Protein 2UXQ (pdb70)

Organism: Desulfotalea psychrophila (strain LSv54 / DSM 12343) (NCBI:txid177439)

Nearest PDB structures (foldseek):
  2uxq-assembly2_D  TM=1.002E+00  e=2.052E-88  Desulfotalea psychrophila
  2uxr-assembly1_B  TM=9.843E-01  e=8.750E-78  Desulfotalea psychrophila
  4aou-assembly1_A-2  TM=9.708E-01  e=1.915E-66  Acetivibrio thermocellus
  5tqh-assembly2_B  TM=9.040E-01  e=4.727E-52  Homo sapiens
  5l57-assembly1_A-2  TM=8.750E-01  e=5.016E-49  Homo sapiens

InterPro domains:
  IPR004790 Isocitrate dehydrogenase NADP-dependent [PIRSF000108] (2-399)
  IPR004790 Isocitrate dehydrogenase NADP-dependent [PTHR11822] (2-399)
  IPR004790 Isocitrate dehydrogenase NADP-dependent [TIGR00127] (2-399)
  IPR019818 Isocitrate/isopropylmalate dehydrogenase, conserved site [PS00470] (268-287)
  IPR024084 Isopropylmalate dehydrogenase-like domain [PF00180] (10-376)
  IPR024084 Isopropylmalate dehydrogenase-like domain [SM01329] (8-393)

B-factor: mean 19.73, std 8.53, range [2.0, 80.0]

Foldseek 3Di:
DAFEFDFAAEEEAAEFQQNVCLVLCCVQPNVVRHPHHYDYQYPYPVVCQVVVNVSLVVSLVVLLVRFFYFHEFYDQDDVVVCVVVVGPDRDQDSLLVSCQSFWFWKKKKFQAFPFFDFLQNQAPAIEIETEGNDKDQSDKDKDFQQQFAFAWDWDADPPGDIDIDTPDGDRHTDMDMDIDDDLVSLLRSLVVQLVVCLVLVAAEEEAAACVVVVPHVVSSVVSNVVCCVPPPVVSCVVSVYYYHYDHPVVVVVVVSNHNHGHYYYYYNVCRLVVSQVSRVRSFHLQRMWIWGQGPSRHIYTYSPDHSCNVQSVCVVVVHFAQDFCNRSLLSVLVRQLVSCVVRVSCVSVVSSVVLSVLLSVCVNQQEHGPRRQVRTPPHGPDHATRSSSSVVSSVVCVVVVD/DAFEFDAAAEEEAADFQLNVCLVLCCVQQNVVRYPHHYNYQYPYPVVCQVVVNVSLVVSLVVLLVRFFYFYEFYDQDDVVNCVVNVGPDRDQPSQLVSCASQWFWKKKKFQAFPFFAFLQNQAQAIEIETEGSHKDQSDKDKDFQQQFAFAWDWDADPPGDIDIDTPDGDRHTDMDMDIDDDLVSLLRSLVVQLVVCLVLLAAEEEAAACVVVVPHVVSSVVSNVCCCVPPPVVSQVVSVYYYHYDHPVVVVVVVSNHNHGHYYYYYNVCRLVVSQVSNVRSFHLQRMWIWGQGPSRHIYTYSPDHNPNVQSVCVVVVHFALDANNRVLLSVLVRQLVSCVVRVSCVSNVSSVVLSVLLNVCVNQQEGGPSSQVRTPPHGPDHATNSRSSNVSSVVSVVVD/DAFEFDFAAEEEAADFQQNVCLVLCCVQPNVVRHPHHHDYQYPYPVVCQVVVNVSLVVSLVVLVVRFFYFHEFYDQDDVVNCVVNVGPDRDQDSLLVSCASFWFWKKKKFQAFPFFAFLQNLAAAIEIETEGSDKDCSDKDKDFQQQFAFAWDWDQDPVRDIDIDTPDGDRHTDMDMDIDDDLVSLLRSLVNQLVVCLVLLAAEEEAAACVVVVPHVVSSVVSNVVCCVPPPVVSCVVSVYYYHYDHPVVVVVVVSNHNHGHYYYYYNVCSLVVSQVSNVRSFHLQRMWIWGQGSSRHIYTYSPDHSPNVQSVCVVVVHFALDFCNRVLLSVLVRQLVSCVVRVSVVSVVSSVVLSVLLSVCVNQQEGGDSVQVRTPPHGPDHATRSRSSNVSSVVDVVVPD/DAFEFDFAAEEEAADFQLNVCLVLLCVQQNVVRHPHHYRYQYPYVVVCQVVVNVSLVVSLVVLLVRFFYFHEFYDQDDVVVCVVNVGPDRDHPSQLVSCASFWFWKKKKFQAFPFFAFLQNLAQDIEIETEGSHKDCSDKDKDFQQQFAFAWDWDADPVGDIDIDTPDGDGHTDMDMDIDDDLVSLLRSLVVQLVVCLVLLAAEEEAAACVVVVPHSVSSVVSNVVCCVPPPVVSCVVSVYYYHYYHPVVVVVVVSNHNHGHYYYYYNVCSLVVSQVSNVRSQHLQRMWIWGQGPSNHIYTYSPDHNCNVQSVCVVVVHFALDACNRVLLSVLVRQLVSCVVRVRCVSVVSSVVLSVLLNVCVNQQEGGPSSQVRTPPHGPYHATRSRSSNVSSVVSVVVVD

CATH classification: 3.40.718.10

Sequence (1607 aa):
MKIQMKTPLVELDGDEMTRVLWPLIKDKLLLPFIDLQTEYYDLGIEERDRTNDQITIDAAEAIKKYGVGVKNATITPNQDRVEEYGLKEQWKSPNATVRRAMLDGTVFRKPIMVKNIKPSVRSWQKPIVVGRHAYGDFYKNAEIFAEAGGKLEIVVTDKNGKETRQTIMEVDEPAIVQGIHNTVASIGHFARACFEYSLDQKIDCWFATKDTISKQYDQRFKIIFEEIFAQEYKEKFAAAGIEYFYTLIDDVVVARMMKTEGGMLWACKNYDGDVMSDMMVASAFGSLAMMSSVLVSPYGYFEYEAAHGTVQRHYYQHLKGERTSTNPVALIYAWTGALRKRGELDGTPDLCAFCDSLEAITIECIESSGYMTGDLARICEPAAIKVLDSIEFIDELGKRLQQLNKMKIQMKTPLVELDGDEMTRVLWPLIKDKLLLPFIDLQTEYYDLGIEERDRTNDQITIDAAEAIKKYGVGVKNATITPNQDRVEEYGLKEQWKSPNATVRRAMLDGTVFRKPIMVKNIKPSVRSWQKPIVVGRHAYGDFYKNAEIFAEAGGKLEIVVTDKNGKETRQTIMEVDEPAIVQGIHNTVASIGHFARACFEYSLDQKIDCWFATKDTISKQYDQRFKIIFEEIFAQEYKEKFAAAGIEYFYTLIDDVVVARMMKKTEGGMLWACKNYDGDVMSDMMMVASAFGSLAMMSSVLVSPYGYFEYEAAHGTVQRHYYQHLKGERTSTNPVALIYAWTGALRKRGELDGTPDLCAFCDSLEAITIECIESGYMTGDLARICEPAAIKVLDSSIEFIDELGKRLQQLNMKIQMKTPLVELDGDEMTRVLWPLIKDKLLLPFIDLQTEEYYDLGIEERDRTNDQITIDAAEAIKKYGVGVKNATITPNQDRVEEYGLKEQWKSPNATVRRAMLDGTVFRKPIMVKNIKPSVRRSWQKPIVVGRHAYGDFYKNAEIFAEAGGKLEIVVTDKNGKETRQTIMEVDEPAIVQGIHNTVASIGHFARACFEYSLDQKIDCWFATKDTISKQYDQRFKIIFEEIFAQEYKEKFAAAGIEYFYTLIDDVVVVARMMKTEGGMLWACKNYDGDVMSDMMMVASAFGSLLAMMSSVLVSPYGYFEYEAAHGTVQRHYYQHLKGERTSTNPVALIYAWTGALRKRGELDGTPDLCAFCDSLEAITIECIESGYMTGDLARICEPAAIKVLDSIEFIDELGKRLQQLNKMKIQMKTPLVELDGDEMTRVLWPLIKDKLLLPFIDLQTEYYDLGIEERDRTNDQITIDAAEAIKKYGVGVKNATITPNQDRVEEYGLKEQWKSPNATVRRAMLDGTVFRKPIMVKNIKPSVRSWQKPIVVGRHAYGDFYKNAEIFAEAGGKLEIVVTDKNGKETRQTIMEVDEPAIVQGIHNTVASIGHFARACFEYSLDQKIDCWFATKDTISKQYDQRFKIIFEEIFAQEYKEKFAAAGIEYFYTLIDDVVVVARMMKTEGGMLWACKNYDGDVMSDMMVASAFGSLAMMSSVLVSPYGYFEYEAAHGTVQRHYYQHLKGERTSTNPVALIYAWTGALRKRGELDGTPDLCAFCDSLEAITIECIESGYMTGDLARICEPAAIKVLDSIEFIDDELGKRLQQLNK

Structure (mmCIF, N/CA/C/O backbone):
data_2UXQ
#
_entry.id   2UXQ
#
_cell.length_a   59.324
_cell.length_b   73.279
_cell.length_c   126.413
_cell.angle_alpha   98.90
_cell.angle_beta   98.98
_cell.angle_gamma   113.88
#
_symmetry.space_group_name_H-M   'P 1'
#
loop_
_entity.id
_entity.type
_entity.pdbx_description
1 polymer 'ISOCITRATE DEHYDROGENASE NATIVE'
2 non-polymer GLYCEROL
3 non-polymer 'SULFATE ION'
4 non-polymer 'MAGNESIUM ION'
5 non-polymer DI(HYDROXYETHYL)ETHER
6 water water
#
loop_
_atom_site.group_PDB
_atom_site.id
_atom_site.type_symbol
_atom_site.label_atom_id
_atom_site.label_alt_id
_atom_site.label_comp_id
_atom_site.label_asym_id
_atom_site.label_entity_id
_atom_site.label_seq_id
_atom_site.pdbx_PDB_ins_code
_atom_site.Cartn_x
_atom_site.Cartn_y
_atom_site.Cartn_z
_atom_site.occupancy
_atom_site.B_iso_or_equiv
_atom_site.auth_seq_id
_atom_site.auth_comp_id
_atom_site.auth_asym_id
_atom_site.auth_atom_id
_atom_site.pdbx_PDB_model_num
ATOM 1 N N . MET A 1 1 ? -8.502 -19.771 -23.712 0.0000 28.15 1 MET A N 1
ATOM 2 C CA . MET A 1 1 ? -9.750 -19.163 -23.181 0.0000 27.21 1 MET A CA 1
ATOM 3 C C . MET A 1 1 ? -9.357 -18.226 -22.067 0.50 22.03 1 MET A C 1
ATOM 4 O O . MET A 1 1 ? -9.011 -17.059 -22.294 0.50 22.63 1 MET A O 1
ATOM 9 N N . LYS A 1 2 ? -9.119 -18.825 -20.906 0.50 21.71 2 LYS A N 1
ATOM 10 C CA . LYS A 1 2 ? -8.659 -18.033 -19.753 1.00 21.52 2 LYS A CA 1
ATOM 11 C C . LYS A 1 2 ? -7.246 -17.540 -20.015 1.00 21.64 2 LYS A C 1
ATOM 12 O O . LYS A 1 2 ? -6.461 -18.188 -20.720 1.00 21.31 2 LYS A O 1
ATOM 18 N N . ILE A 1 3 ? -6.911 -16.360 -19.482 1.00 21.24 3 ILE A N 1
ATOM 19 C CA . ILE A 1 3 ? -5.601 -15.750 -19.684 1.00 20.77 3 ILE A CA 1
ATOM 20 C C . ILE A 1 3 ? -4.525 -16.543 -18.945 1.00 20.35 3 ILE A C 1
ATOM 21 O O . ILE A 1 3 ? -4.688 -16.889 -17.795 1.00 19.85 3 ILE A O 1
ATOM 26 N N . GLN A 1 4 ? -3.418 -16.805 -19.610 1.00 20.49 4 GLN A N 1
ATOM 27 C CA . GLN A 1 4 ? -2.350 -17.595 -19.025 1.00 21.71 4 GLN A CA 1
ATOM 28 C C . GLN A 1 4 ? -1.246 -16.717 -18.367 1.00 21.92 4 GLN A C 1
ATOM 29 O O . GLN A 1 4 ? -0.886 -15.634 -18.869 1.00 22.53 4 GLN A O 1
ATOM 35 N N . MET A 1 5 ? -0.725 -17.226 -17.239 1.00 21.94 5 MET A N 1
ATOM 36 C CA . MET A 1 5 ? 0.395 -16.603 -16.533 1.00 20.84 5 MET A CA 1
ATOM 37 C C . MET A 1 5 ? 1.681 -17.386 -16.713 1.00 21.47 5 MET A C 1
ATOM 38 O O . MET A 1 5 ? 1.666 -18.595 -16.847 1.00 22.96 5 MET A O 1
ATOM 43 N N . LYS A 1 6 ? 2.799 -16.702 -16.688 1.00 21.62 6 LYS A N 1
ATOM 44 C CA . LYS A 1 6 ? 4.090 -17.347 -16.858 1.00 22.13 6 LYS A CA 1
ATOM 45 C C . LYS A 1 6 ? 4.695 -17.673 -15.507 1.00 21.99 6 LYS A C 1
ATOM 46 O O . LYS A 1 6 ? 5.290 -18.727 -15.318 1.00 23.97 6 LYS A O 1
ATOM 52 N N . THR A 1 7 ? 4.554 -16.730 -14.578 1.00 21.38 7 THR A N 1
ATOM 53 C CA . THR A 1 7 ? 5.225 -16.730 -13.281 1.00 19.52 7 THR A CA 1
ATOM 54 C C . THR A 1 7 ? 4.133 -16.510 -12.202 1.00 19.03 7 THR A C 1
ATOM 55 O O . THR A 1 7 ? 3.255 -15.642 -12.355 1.00 17.37 7 THR A O 1
ATOM 59 N N . PRO A 1 8 ? 4.154 -17.334 -11.143 1.00 17.59 8 PRO A N 1
ATOM 60 C CA . PRO A 1 8 ? 3.168 -17.148 -10.105 1.00 16.24 8 PRO A CA 1
ATOM 61 C C . PRO A 1 8 ? 3.334 -15.798 -9.351 1.00 14.70 8 PRO A C 1
ATOM 62 O O . PRO A 1 8 ? 4.455 -15.323 -9.104 1.00 14.50 8 PRO A O 1
ATOM 66 N N . LEU A 1 9 ? 2.198 -15.231 -8.975 1.00 13.81 9 LEU A N 1
ATOM 67 C CA . LEU A 1 9 ? 2.202 -14.170 -7.953 1.00 13.71 9 LEU A CA 1
ATOM 68 C C . LEU A 1 9 ? 2.364 -14.793 -6.564 1.00 12.54 9 LEU A C 1
ATOM 69 O O . LEU A 1 9 ? 1.783 -15.832 -6.280 1.00 14.71 9 LEU A O 1
ATOM 74 N N . VAL A 1 10 ? 3.046 -14.123 -5.664 1.00 12.01 10 VAL A N 1
ATOM 75 C CA . VAL A 1 10 ? 3.076 -14.533 -4.264 1.00 12.66 10 VAL A CA 1
ATOM 76 C C . VAL A 1 10 ? 1.846 -13.878 -3.599 1.00 12.32 10 VAL A C 1
ATOM 77 O O . VAL A 1 10 ? 1.659 -12.632 -3.715 1.00 12.48 10 VAL A O 1
ATOM 81 N N . GLU A 1 11 ? 1.024 -14.688 -2.953 1.00 11.82 11 GLU A N 1
ATOM 82 C CA . GLU A 1 11 ? -0.243 -14.269 -2.380 1.00 12.20 11 GLU A CA 1
ATOM 83 C C . GLU A 1 11 ? -0.179 -14.373 -0.867 1.00 11.59 11 GLU A C 1
ATOM 84 O O . GLU A 1 11 ? 0.015 -15.482 -0.294 1.00 12.03 11 GLU A O 1
ATOM 90 N N . LEU A 1 12 ? -0.237 -13.225 -0.215 1.00 9.57 12 LEU A N 1
ATOM 91 C CA . LEU A 1 12 ? -0.210 -13.180 1.265 1.00 9.64 12 LEU A CA 1
ATOM 92 C C . LEU A 1 12 ? -1.633 -12.923 1.779 1.00 11.43 12 LEU A C 1
ATOM 93 O O . LEU A 1 12 ? -2.120 -11.785 1.638 1.00 11.55 12 LEU A O 1
ATOM 98 N N . ASP A 1 13 ? -2.280 -13.924 2.388 1.00 10.61 13 ASP A N 1
ATOM 99 C CA . ASP A 1 13 ? -3.614 -13.775 2.942 1.00 10.56 13 ASP A CA 1
ATOM 100 C C . ASP A 1 13 ? -3.559 -13.063 4.310 1.00 10.40 13 ASP A C 1
ATOM 101 O O . ASP A 1 13 ? -2.463 -12.921 4.945 1.00 10.62 13 ASP A O 1
ATOM 106 N N . GLY A 1 14 ? -4.710 -12.614 4.762 1.00 11.41 14 GLY A N 1
ATOM 107 C CA . GLY A 1 14 ? -4.848 -11.821 5.952 1.00 10.94 14 GLY A CA 1
ATOM 108 C C . GLY A 1 14 ? -5.942 -12.218 6.906 1.00 10.87 14 GLY A C 1
ATOM 109 O O . GLY A 1 14 ? -6.253 -13.399 7.062 1.00 11.25 14 GLY A O 1
ATOM 110 N N . ASP A 1 15 ? -6.607 -11.213 7.494 1.00 11.18 15 ASP A N 1
ATOM 111 C CA . ASP A 1 15 ? -7.445 -11.413 8.679 1.00 9.91 15 ASP A CA 1
ATOM 112 C C . ASP A 1 15 ? -8.896 -10.896 8.513 1.00 10.15 15 ASP A C 1
ATOM 113 O O . ASP A 1 15 ? -9.181 -10.046 7.654 1.00 10.51 15 ASP A O 1
ATOM 118 N N . GLU A 1 16 ? -9.794 -11.493 9.311 1.00 9.54 16 GLU A N 1
ATOM 119 C CA . GLU A 1 16 ? -11.128 -10.946 9.582 1.00 10.96 16 GLU A CA 1
ATOM 120 C C . GLU A 1 16 ? -11.924 -10.678 8.276 1.00 10.35 16 GLU A C 1
ATOM 121 O O . GLU A 1 16 ? -11.966 -11.573 7.378 1.00 9.78 16 GLU A O 1
ATOM 127 N N . MET A 1 17 ? -12.548 -9.511 8.138 1.00 10.39 17 MET A N 1
ATOM 128 C CA . MET A 1 17 ? -13.416 -9.269 6.968 1.00 10.21 17 MET A CA 1
ATOM 129 C C . MET A 1 17 ? -12.700 -9.252 5.639 1.00 9.66 17 MET A C 1
ATOM 130 O O . MET A 1 17 ? -13.234 -9.716 4.623 1.00 8.80 17 MET A O 1
ATOM 135 N N . THR A 1 18 ? -11.475 -8.740 5.646 1.00 10.74 18 THR A N 1
ATOM 136 C CA . THR A 1 18 ? -10.690 -8.760 4.421 1.00 11.08 18 THR A CA 1
ATOM 137 C C . THR A 1 18 ? -10.339 -10.203 3.962 1.00 10.82 18 THR A C 1
ATOM 138 O O . THR A 1 18 ? -10.298 -10.512 2.752 1.00 11.03 18 THR A O 1
ATOM 142 N N . ARG A 1 19 ? -10.058 -11.073 4.931 1.00 11.13 19 ARG A N 1
ATOM 143 C CA . ARG A 1 19 ? -9.841 -12.477 4.662 1.00 11.04 19 ARG A CA 1
ATOM 144 C C . ARG A 1 19 ? -11.055 -13.119 4.048 1.00 11.51 19 ARG A C 1
ATOM 145 O O . ARG A 1 19 ? -10.911 -13.966 3.151 1.00 10.64 19 ARG A O 1
ATOM 153 N N . VAL A 1 20 ? -12.243 -12.731 4.527 1.00 11.03 20 VAL A N 1
ATOM 154 C CA . VAL A 1 20 ? -13.562 -13.250 4.041 1.00 11.25 20 VAL A CA 1
ATOM 155 C C . VAL A 1 20 ? -13.734 -12.877 2.540 1.00 11.18 20 VAL A C 1
ATOM 156 O O . VAL A 1 20 ? -14.091 -13.709 1.699 1.00 8.43 20 VAL A O 1
ATOM 160 N N . LEU A 1 21 ? -13.461 -11.613 2.217 1.00 11.83 21 LEU A N 1
ATOM 161 C CA . LEU A 1 21 ? -13.704 -11.102 0.839 1.00 11.32 21 LEU A CA 1
ATOM 162 C C . LEU A 1 21 ? -12.700 -11.553 -0.217 1.00 11.70 21 LEU A C 1
ATOM 163 O O . LEU A 1 21 ? -13.036 -11.670 -1.404 1.00 10.29 21 LEU A O 1
ATOM 168 N N . TRP A 1 22 ? -11.487 -11.891 0.236 1.00 11.16 22 TRP A N 1
ATOM 169 C CA . TRP A 1 22 ? -10.334 -12.198 -0.629 1.00 11.03 22 TRP A CA 1
ATOM 170 C C . TRP A 1 22 ? -10.688 -13.356 -1.602 1.00 11.13 22 TRP A C 1
ATOM 171 O O . TRP A 1 22 ? -10.551 -13.183 -2.799 1.00 13.11 22 TRP A O 1
ATOM 182 N N . PRO A 1 23 ? -11.218 -14.495 -1.094 1.00 10.82 23 PRO A N 1
ATOM 183 C CA . PRO A 1 23 ? -11.635 -15.556 -2.054 1.00 11.59 23 PRO A CA 1
ATOM 184 C C . PRO A 1 23 ? -12.767 -15.190 -2.953 1.00 12.08 23 PRO A C 1
ATOM 185 O O . PRO A 1 23 ? -12.895 -15.750 -4.051 1.00 12.89 23 PRO A O 1
ATOM 189 N N . LEU A 1 24 ? -13.630 -14.296 -2.487 1.00 10.46 24 LEU A N 1
ATOM 190 C CA . LEU A 1 24 ? -14.773 -13.879 -3.341 1.00 12.15 24 LEU A CA 1
ATOM 191 C C . LEU A 1 24 ? -14.311 -13.096 -4.516 1.00 12.62 24 LEU A C 1
ATOM 192 O O . LEU A 1 24 ? -14.816 -13.275 -5.655 1.00 12.51 24 LEU A O 1
ATOM 197 N N . ILE A 1 25 ? -13.312 -12.229 -4.263 1.00 11.57 25 ILE A N 1
ATOM 198 C CA . ILE A 1 25 ? -12.629 -11.529 -5.368 1.00 12.58 25 ILE A CA 1
ATOM 199 C C . ILE A 1 25 ? -12.030 -12.533 -6.365 1.00 12.48 25 ILE A C 1
ATOM 200 O O . ILE A 1 25 ? -12.260 -12.449 -7.597 1.00 11.59 25 ILE A O 1
ATOM 205 N N . LYS A 1 26 ? -11.252 -13.514 -5.867 1.00 13.25 26 LYS A N 1
ATOM 206 C CA . LYS A 1 26 ? -10.654 -14.518 -6.744 1.00 12.83 26 LYS A CA 1
ATOM 207 C C . LYS A 1 26 ? -11.739 -15.278 -7.508 1.00 13.90 26 LYS A C 1
ATOM 208 O O . LYS A 1 26 ? -11.678 -15.401 -8.770 1.00 12.77 26 LYS A O 1
ATOM 214 N N . ASP A 1 27 ? -12.755 -15.696 -6.778 1.00 13.95 27 ASP A N 1
ATOM 215 C CA . ASP A 1 27 ? -13.844 -16.561 -7.314 1.00 14.95 27 ASP A CA 1
ATOM 216 C C . ASP A 1 27 ? -14.636 -15.880 -8.427 1.00 15.54 27 ASP A C 1
ATOM 217 O O . ASP A 1 27 ? -14.920 -16.493 -9.458 1.00 15.38 27 ASP A O 1
ATOM 222 N N . LYS A 1 28 ? -15.002 -14.622 -8.219 1.00 14.95 28 LYS A N 1
ATOM 223 C CA . LYS A 1 28 ? -15.896 -13.978 -9.194 1.00 16.69 28 LYS A CA 1
ATOM 224 C C . LYS A 1 28 ? -15.240 -12.989 -10.167 1.00 14.86 28 LYS A C 1
ATOM 225 O O . LYS A 1 28 ? -15.797 -12.706 -11.257 1.00 15.18 28 LYS A O 1
ATOM 231 N N . LEU A 1 29 ? -14.068 -12.481 -9.796 1.00 12.60 29 LEU A N 1
ATOM 232 C CA . LEU A 1 29 ? -13.403 -11.439 -10.547 1.00 13.68 29 LEU A CA 1
ATOM 233 C C . LEU A 1 29 ? -12.092 -11.847 -11.256 1.00 13.14 29 LEU A C 1
ATOM 234 O O . LEU A 1 29 ? -11.647 -11.154 -12.175 1.00 13.85 29 LEU A O 1
ATOM 239 N N . LEU A 1 30 ? -11.485 -12.966 -10.867 1.00 12.97 30 LEU A N 1
ATOM 240 C CA . LEU A 1 30 ? -10.164 -13.343 -11.372 1.00 13.96 30 LEU A CA 1
ATOM 241 C C . LEU A 1 30 ? -10.184 -14.757 -12.020 1.00 15.34 30 LEU A C 1
ATOM 242 O O . LEU A 1 30 ? -9.906 -14.882 -13.225 1.00 14.21 30 LEU A O 1
ATOM 247 N N . LEU A 1 31 ? -10.592 -15.736 -11.229 1.00 15.08 31 LEU A N 1
ATOM 248 C CA . LEU A 1 31 ? -10.566 -17.146 -11.642 1.00 16.47 31 LEU A CA 1
ATOM 249 C C . LEU A 1 31 ? -11.378 -17.474 -12.922 1.00 16.58 31 LEU A C 1
ATOM 250 O O . LEU A 1 31 ? -10.937 -18.302 -13.746 1.00 17.39 31 LEU A O 1
ATOM 255 N N . PRO A 1 32 ? -12.551 -16.844 -13.115 1.00 18.11 32 PRO A N 1
ATOM 256 C CA . PRO A 1 32 ? -13.237 -17.114 -14.388 1.00 17.82 32 PRO A CA 1
ATOM 257 C C . PRO A 1 32 ? -12.489 -16.661 -15.651 1.00 18.56 32 PRO A C 1
ATOM 258 O O . PRO A 1 32 ? -12.772 -17.161 -16.775 1.00 18.25 32 PRO A O 1
ATOM 262 N N . PHE A 1 33 ? -11.547 -15.743 -15.502 1.00 17.04 33 PHE A N 1
ATOM 263 C CA . PHE A 1 33 ? -10.921 -15.062 -16.612 1.00 17.65 33 PHE A CA 1
ATOM 264 C C . PHE A 1 33 ? -9.441 -15.367 -16.774 1.00 17.39 33 PHE A C 1
ATOM 265 O O . PHE A 1 33 ? -8.887 -15.106 -17.825 1.00 17.28 33 PHE A O 1
ATOM 273 N N . ILE A 1 34 ? -8.809 -15.890 -15.719 1.00 17.18 34 ILE A N 1
ATOM 274 C CA . ILE A 1 34 ? -7.363 -16.081 -15.637 1.00 17.14 34 ILE A CA 1
ATOM 275 C C . ILE A 1 34 ? -7.143 -17.435 -14.968 1.00 17.17 34 ILE A C 1
ATOM 276 O O . ILE A 1 34 ? -7.793 -17.778 -14.009 1.00 16.11 34 ILE A O 1
ATOM 281 N N . ASP A 1 35 ? -6.230 -18.214 -15.537 1.00 18.38 35 ASP A N 1
ATOM 282 C CA . ASP A 1 35 ? -5.731 -19.411 -14.894 1.00 19.67 35 ASP A CA 1
ATOM 283 C C . ASP A 1 35 ? -4.666 -18.899 -13.907 1.00 19.00 35 ASP A C 1
ATOM 284 O O . ASP A 1 35 ? -3.496 -18.792 -14.207 1.00 19.29 35 ASP A O 1
ATOM 289 N N . LEU A 1 36 ? -5.167 -18.504 -12.741 1.00 18.96 36 LEU A N 1
ATOM 290 C CA . LEU A 1 36 ? -4.397 -17.783 -11.768 1.00 18.62 36 LEU A CA 1
ATOM 291 C C . LEU A 1 36 ? -3.345 -18.719 -11.164 1.00 17.87 36 LEU A C 1
ATOM 292 O O . LEU A 1 36 ? -3.666 -19.804 -10.723 1.00 17.25 36 LEU A O 1
ATOM 297 N N . GLN A 1 37 ? -2.090 -18.315 -11.234 1.00 16.94 37 GLN A N 1
ATOM 298 C CA . GLN A 1 37 ? -1.008 -19.035 -10.547 1.00 17.18 37 GLN A CA 1
ATOM 299 C C . GLN A 1 37 ? -0.541 -18.209 -9.377 1.00 15.14 37 GLN A C 1
ATOM 300 O O . GLN A 1 37 ? -0.051 -17.106 -9.608 1.00 14.52 37 GLN A O 1
ATOM 306 N N . THR A 1 38 ? -0.693 -18.738 -8.165 1.00 14.48 38 THR A N 1
ATOM 307 C CA . THR A 1 38 ? -0.116 -18.083 -6.978 1.00 15.23 38 THR A CA 1
ATOM 308 C C . THR A 1 38 ? 0.622 -19.087 -6.075 1.00 15.36 38 THR A C 1
ATOM 309 O O . THR A 1 38 ? 0.336 -20.311 -6.110 1.00 14.71 38 THR A O 1
ATOM 313 N N . GLU A 1 39 ? 1.539 -18.542 -5.267 1.00 13.45 39 GLU A N 1
ATOM 314 C CA . GLU A 1 39 ? 2.236 -19.263 -4.228 1.00 14.59 39 GLU A CA 1
ATOM 315 C C . GLU A 1 39 ? 1.640 -18.651 -2.941 1.00 13.76 39 GLU A C 1
ATOM 316 O O . GLU A 1 39 ? 1.865 -17.435 -2.641 1.00 12.97 39 GLU A O 1
ATOM 322 N N . TYR A 1 40 ? 0.825 -19.452 -2.261 1.00 13.80 40 TYR A N 1
ATOM 323 C CA . TYR A 1 40 ? -0.017 -18.985 -1.146 1.00 13.87 40 TYR A CA 1
ATOM 324 C C . TYR A 1 40 ? 0.649 -19.037 0.207 1.00 14.68 40 TYR A C 1
ATOM 325 O O . TYR A 1 40 ? 1.231 -20.075 0.581 1.00 14.61 40 TYR A O 1
ATOM 334 N N . TYR A 1 41 ? 0.643 -17.895 0.905 1.00 11.80 41 TYR A N 1
ATOM 335 C CA . TYR A 1 41 ? 1.191 -17.760 2.266 1.00 13.20 41 TYR A CA 1
ATOM 336 C C . TYR A 1 41 ? 0.062 -17.184 3.150 1.00 12.64 41 TYR A C 1
ATOM 337 O O . TYR A 1 41 ? -0.427 -16.059 2.871 1.00 12.74 41 TYR A O 1
ATOM 346 N N . ASP A 1 42 ? -0.345 -17.930 4.171 1.00 13.03 42 ASP A N 1
ATOM 347 C CA . ASP A 1 42 ? -1.388 -17.490 5.094 1.00 13.48 42 ASP A CA 1
ATOM 348 C C . ASP A 1 42 ? -0.796 -16.644 6.218 1.00 12.97 42 ASP A C 1
ATOM 349 O O . ASP A 1 42 ? -0.252 -17.167 7.199 1.00 12.41 42 ASP A O 1
ATOM 354 N N . LEU A 1 43 ? -0.874 -15.311 6.034 1.00 11.93 43 LEU A N 1
ATOM 355 C CA . LEU A 1 43 ? -0.539 -14.360 7.085 1.00 12.39 43 LEU A CA 1
ATOM 356 C C . LEU A 1 43 ? -1.702 -13.986 8.041 1.00 11.22 43 LEU A C 1
ATOM 357 O O . LEU A 1 43 ? -1.582 -12.977 8.792 1.00 11.79 43 LEU A O 1
ATOM 362 N N . GLY A 1 44 ? -2.780 -14.774 8.027 1.00 10.72 44 GLY A N 1
ATOM 363 C CA . GLY A 1 44 ? -3.764 -14.709 9.124 1.00 11.66 44 GLY A CA 1
ATOM 364 C C . GLY A 1 44 ? -3.050 -14.816 10.457 1.00 12.42 44 GLY A C 1
ATOM 365 O O . GLY A 1 44 ? -1.969 -15.483 10.573 1.00 11.45 44 GLY A O 1
ATOM 366 N N . ILE A 1 45 ? -3.601 -14.118 11.436 1.00 12.66 45 ILE A N 1
ATOM 367 C CA . ILE A 1 45 ? -3.040 -14.088 12.797 1.00 13.30 45 ILE A CA 1
ATOM 368 C C . ILE A 1 45 ? -2.827 -15.492 13.363 1.00 13.27 45 ILE A C 1
ATOM 369 O O . ILE A 1 45 ? -1.807 -15.740 14.017 1.00 13.49 45 ILE A O 1
ATOM 374 N N . GLU A 1 46 ? -3.734 -16.420 13.093 1.00 14.05 46 GLU A N 1
ATOM 375 C CA . GLU A 1 46 ? -3.578 -17.770 13.667 1.00 15.49 46 GLU A CA 1
ATOM 376 C C . GLU A 1 46 ? -2.416 -18.560 13.057 1.00 14.49 46 GLU A C 1
ATOM 377 O O . GLU A 1 46 ? -1.741 -19.344 13.761 1.00 14.51 46 GLU A O 1
ATOM 383 N N . GLU A 1 47 ? -2.161 -18.374 11.755 1.00 14.92 47 GLU A N 1
ATOM 384 C CA . GLU A 1 47 ? -1.014 -19.019 11.116 1.00 14.61 47 GLU A CA 1
ATOM 385 C C . GLU A 1 47 ? 0.296 -18.373 11.551 1.00 14.06 47 GLU A C 1
ATOM 386 O O . GLU A 1 47 ? 1.289 -19.080 11.741 1.00 12.60 47 GLU A O 1
ATOM 392 N N . ARG A 1 48 ? 0.303 -17.037 11.682 1.00 12.59 48 ARG A N 1
ATOM 393 C CA . ARG A 1 48 ? 1.450 -16.378 12.249 1.00 13.41 48 ARG A CA 1
ATOM 394 C C . ARG A 1 48 ? 1.709 -16.911 13.665 1.00 13.59 48 ARG A C 1
ATOM 395 O O . ARG A 1 48 ? 2.898 -17.152 14.033 1.00 12.91 48 ARG A O 1
ATOM 403 N N . ASP A 1 49 ? 0.644 -17.110 14.445 1.00 13.57 49 ASP A N 1
ATOM 404 C CA . ASP A 1 49 ? 0.839 -17.593 15.808 1.00 14.34 49 ASP A CA 1
ATOM 405 C C . ASP A 1 49 ? 1.382 -19.032 15.823 1.00 14.55 49 ASP A C 1
ATOM 406 O O . ASP A 1 49 ? 2.341 -19.362 16.547 1.00 15.45 49 ASP A O 1
ATOM 411 N N . ARG A 1 50 ? 0.771 -19.887 15.043 1.00 14.89 50 ARG A N 1
ATOM 412 C CA . ARG A 1 50 ? 1.208 -21.278 14.948 1.00 15.77 50 ARG A CA 1
ATOM 413 C C . ARG A 1 50 ? 2.669 -21.418 14.483 1.00 15.82 50 ARG A C 1
ATOM 414 O O . ARG A 1 50 ? 3.403 -22.267 15.037 1.00 15.72 50 ARG A O 1
ATOM 422 N N . THR A 1 51 ? 3.116 -20.594 13.511 1.00 14.53 51 THR A N 1
ATOM 423 C CA . THR A 1 51 ? 4.496 -20.646 12.996 1.00 14.34 51 THR A CA 1
ATOM 424 C C . THR A 1 51 ? 5.477 -19.676 13.681 1.00 12.90 51 THR A C 1
ATOM 425 O O . THR A 1 51 ? 6.602 -19.489 13.229 1.00 13.65 51 THR A O 1
ATOM 429 N N . ASN A 1 52 ? 5.089 -19.066 14.796 1.00 13.96 52 ASN A N 1
ATOM 430 C CA . ASN A 1 52 ? 5.948 -18.143 15.515 1.00 13.85 52 ASN A CA 1
ATOM 431 C C . ASN A 1 52 ? 6.410 -16.987 14.618 1.00 14.19 52 ASN A C 1
ATOM 432 O O . ASN A 1 52 ? 7.552 -16.565 14.654 1.00 11.49 52 ASN A O 1
ATOM 437 N N . ASP A 1 53 ? 5.487 -16.578 13.735 1.00 14.20 53 ASP A N 1
ATOM 438 C CA . ASP A 1 53 ? 5.691 -15.511 12.735 1.00 13.24 53 ASP A CA 1
ATOM 439 C C . ASP A 1 53 ? 6.639 -15.919 11.561 1.00 13.07 53 ASP A C 1
ATOM 440 O O . ASP A 1 53 ? 6.945 -15.082 10.712 1.00 11.64 53 ASP A O 1
ATOM 445 N N . GLN A 1 54 ? 7.038 -17.204 11.476 1.00 11.53 54 GLN A N 1
ATOM 446 C CA . GLN A 1 54 ? 7.900 -17.641 10.381 1.00 12.09 54 GLN A CA 1
ATOM 447 C C . GLN A 1 54 ? 7.231 -17.430 9.046 1.00 10.92 54 GLN A C 1
ATOM 448 O O . GLN A 1 54 ? 7.917 -17.127 8.089 1.00 11.34 54 GLN A O 1
ATOM 454 N N . ILE A 1 55 ? 5.896 -17.605 8.978 1.00 11.36 55 ILE A N 1
ATOM 455 C CA . ILE A 1 55 ? 5.200 -17.522 7.675 1.00 11.16 55 ILE A CA 1
ATOM 456 C C . ILE A 1 55 ? 5.400 -16.137 7.000 1.00 9.81 55 ILE A C 1
ATOM 457 O O . ILE A 1 55 ? 5.449 -16.045 5.817 1.00 9.47 55 ILE A O 1
ATOM 462 N N . THR A 1 56 ? 5.549 -15.099 7.800 1.00 10.88 56 THR A N 1
ATOM 463 C CA . THR A 1 56 ? 5.744 -13.741 7.319 1.00 11.10 56 THR A CA 1
ATOM 464 C C . THR A 1 56 ? 7.071 -13.626 6.622 1.00 10.33 56 THR A C 1
ATOM 465 O O . THR A 1 56 ? 7.173 -13.087 5.509 1.00 10.70 56 THR A O 1
ATOM 469 N N . ILE A 1 57 ? 8.106 -14.144 7.281 1.00 10.38 57 ILE A N 1
ATOM 470 C CA . ILE A 1 57 ? 9.453 -14.195 6.728 1.00 10.85 57 ILE A CA 1
ATOM 471 C C . ILE A 1 57 ? 9.484 -15.012 5.407 1.00 9.28 57 ILE A C 1
ATOM 472 O O . ILE A 1 57 ? 9.996 -14.560 4.395 1.00 10.45 57 ILE A O 1
ATOM 477 N N . ASP A 1 58 ? 8.890 -16.185 5.435 1.00 10.82 58 ASP A N 1
ATOM 478 C CA . ASP A 1 58 ? 8.847 -17.072 4.274 1.00 11.39 58 ASP A CA 1
ATOM 479 C C . ASP A 1 58 ? 8.175 -16.402 3.068 1.00 10.09 58 ASP A C 1
ATOM 480 O O . ASP A 1 58 ? 8.613 -16.529 1.928 1.00 10.61 58 ASP A O 1
ATOM 485 N N . ALA A 1 59 ? 7.103 -15.659 3.324 1.00 11.07 59 ALA A N 1
ATOM 486 C CA . ALA A 1 59 ? 6.422 -14.914 2.276 1.00 10.37 59 ALA A CA 1
ATOM 487 C C . ALA A 1 59 ? 7.256 -13.836 1.647 1.00 9.50 59 ALA A C 1
ATOM 488 O O . ALA A 1 59 ? 7.247 -13.673 0.433 1.00 9.96 59 ALA A O 1
ATOM 490 N N . ALA A 1 60 ? 7.977 -13.072 2.474 1.00 10.06 60 ALA A N 1
ATOM 491 C CA . ALA A 1 60 ? 8.914 -12.072 2.039 1.00 9.99 60 ALA A CA 1
ATOM 492 C C . ALA A 1 60 ? 10.038 -12.745 1.150 1.00 11.51 60 ALA A C 1
ATOM 493 O O . ALA A 1 60 ? 10.363 -12.272 0.063 1.00 11.43 60 ALA A O 1
ATOM 495 N N . GLU A 1 61 ? 10.551 -13.902 1.591 1.00 12.15 61 GLU A N 1
ATOM 496 C CA . GLU A 1 61 ? 11.483 -14.665 0.765 1.00 12.00 61 GLU A CA 1
ATOM 497 C C . GLU A 1 61 ? 10.912 -15.080 -0.594 1.00 11.87 61 GLU A C 1
ATOM 498 O O . GLU A 1 61 ? 11.597 -15.012 -1.603 1.00 12.08 61 GLU A O 1
ATOM 504 N N . ALA A 1 62 ? 9.641 -15.452 -0.629 1.00 13.18 62 ALA A N 1
ATOM 505 C CA . ALA A 1 62 ? 9.021 -15.814 -1.907 1.00 12.72 62 ALA A CA 1
ATOM 506 C C . ALA A 1 62 ? 8.817 -14.619 -2.844 1.00 12.86 62 ALA A C 1
ATOM 507 O O . ALA A 1 62 ? 9.039 -14.701 -4.065 1.00 14.48 62 ALA A O 1
ATOM 509 N N . ILE A 1 63 ? 8.539 -13.444 -2.286 1.00 13.40 63 ILE A N 1
ATOM 510 C CA . ILE A 1 63 ? 8.540 -12.199 -3.098 1.00 12.48 63 ILE A CA 1
ATOM 511 C C . ILE A 1 63 ? 9.923 -11.945 -3.723 1.00 12.89 63 ILE A C 1
ATOM 512 O O . I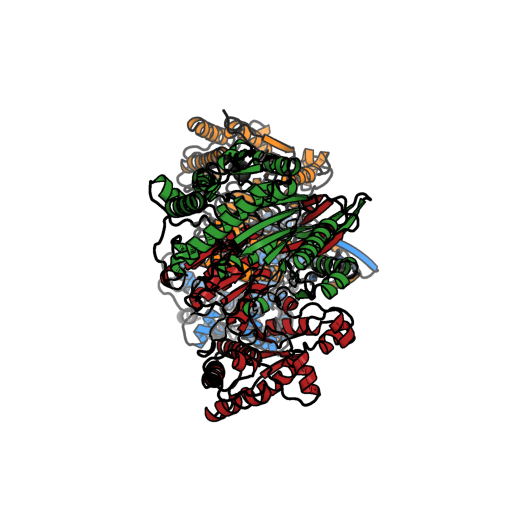LE A 1 63 ? 10.008 -11.583 -4.860 1.00 13.49 63 ILE A O 1
ATOM 517 N N . LYS A 1 64 ? 11.001 -12.165 -2.958 1.00 13.08 64 LYS A N 1
ATOM 518 C CA . LYS A 1 64 ? 12.359 -12.007 -3.452 1.00 14.82 64 LYS A CA 1
ATOM 519 C C . LYS A 1 64 ? 12.621 -12.988 -4.592 1.00 14.59 64 LYS A C 1
ATOM 520 O O . LYS A 1 64 ? 13.237 -12.612 -5.614 1.00 16.09 64 LYS A O 1
ATOM 526 N N . LYS A 1 65 ? 12.110 -14.192 -4.432 1.00 14.78 65 LYS A N 1
ATOM 527 C CA . LYS A 1 65 ? 12.301 -15.238 -5.457 1.00 15.17 65 LYS A CA 1
ATOM 528 C C . LYS A 1 65 ? 11.602 -14.958 -6.757 1.00 15.25 65 LYS A C 1
ATOM 529 O O . LYS A 1 65 ? 12.207 -15.071 -7.836 1.00 14.87 65 LYS A O 1
ATOM 535 N N . TYR A 1 66 ? 10.303 -14.667 -6.674 1.00 12.74 66 TYR A N 1
ATOM 536 C CA . TYR A 1 66 ? 9.443 -14.500 -7.874 1.00 14.46 66 TYR A CA 1
ATOM 537 C C . TYR A 1 66 ? 9.313 -13.048 -8.388 1.00 14.80 66 TYR A C 1
ATOM 538 O O . TYR A 1 66 ? 9.256 -12.818 -9.590 1.00 15.23 66 TYR A O 1
ATOM 547 N N . GLY A 1 67 ? 9.299 -12.084 -7.457 1.00 13.00 67 GLY A N 1
ATOM 548 C CA . GLY A 1 67 ? 9.481 -10.694 -7.764 1.00 12.92 67 GLY A CA 1
ATOM 549 C C . GLY A 1 67 ? 8.295 -9.813 -7.343 1.00 12.86 67 GLY A C 1
ATOM 550 O O . GLY A 1 67 ? 8.455 -8.596 -7.115 1.00 12.23 67 GLY A O 1
ATOM 551 N N . VAL A 1 68 ? 7.135 -10.424 -7.293 1.00 11.63 68 VAL A N 1
ATOM 552 C CA . VAL A 1 68 ? 5.860 -9.661 -7.052 1.00 12.32 68 VAL A CA 1
ATOM 553 C C . VAL A 1 68 ? 4.943 -10.378 -6.078 1.00 11.98 68 VAL A C 1
ATOM 554 O O . VAL A 1 68 ? 4.623 -11.604 -6.204 1.00 11.21 68 VAL A O 1
ATOM 558 N N . GLY A 1 69 ? 4.513 -9.610 -5.065 1.00 10.21 69 GLY A N 1
ATOM 559 C CA . GLY A 1 69 ? 3.552 -10.105 -4.086 1.00 10.64 69 GLY A CA 1
ATOM 560 C C . GLY A 1 69 ? 2.292 -9.233 -4.012 1.00 9.29 69 GLY A C 1
ATOM 561 O O . GLY A 1 69 ? 2.332 -8.036 -4.400 1.00 9.93 69 GLY A O 1
ATOM 562 N N . VAL A 1 70 ? 1.212 -9.894 -3.663 1.00 9.03 70 VAL A N 1
ATOM 563 C CA . VAL A 1 70 ? -0.076 -9.246 -3.318 1.00 10.59 70 VAL A CA 1
ATOM 564 C C . VAL A 1 70 ? -0.427 -9.607 -1.888 1.00 10.87 70 VAL A C 1
ATOM 565 O O . VAL A 1 70 ? -0.437 -10.808 -1.513 1.00 12.17 70 VAL A O 1
ATOM 569 N N . LYS A 1 71 ? -0.691 -8.580 -1.090 1.00 9.97 71 LYS A N 1
ATOM 570 C CA . LYS A 1 71 ? -0.912 -8.763 0.337 1.00 10.52 71 LYS A CA 1
ATOM 571 C C . LYS A 1 71 ? -2.278 -8.256 0.783 1.00 10.68 71 LYS A C 1
ATOM 572 O O . LYS A 1 71 ? -2.636 -7.084 0.541 1.00 8.32 71 LYS A O 1
ATOM 578 N N . ASN A 1 72 ? -2.998 -9.132 1.469 1.00 9.27 72 ASN A N 1
ATOM 579 C CA . ASN A 1 72 ? -4.244 -8.799 2.128 1.00 9.73 72 ASN A CA 1
ATOM 580 C C . ASN A 1 72 ? -3.975 -8.062 3.454 1.00 8.60 72 ASN A C 1
ATOM 581 O O . ASN A 1 72 ? -2.878 -8.143 4.044 1.00 10.10 72 ASN A O 1
ATOM 586 N N . ALA A 1 73 ? -4.995 -7.331 3.917 1.00 9.90 73 ALA A N 1
ATOM 587 C CA . ALA A 1 73 ? -4.926 -6.666 5.205 1.00 10.57 73 ALA A CA 1
ATOM 588 C C . ALA A 1 73 ? -4.819 -7.648 6.379 1.00 9.96 73 ALA A C 1
ATOM 589 O O . ALA A 1 73 ? -5.500 -8.690 6.419 1.00 9.52 73 ALA A O 1
ATOM 591 N N . THR A 1 74 ? -3.955 -7.290 7.335 1.00 11.27 74 THR A N 1
ATOM 592 C CA . THR A 1 74 ? -3.643 -8.125 8.499 1.00 10.90 74 THR A CA 1
ATOM 593 C C . THR A 1 74 ? -3.794 -7.384 9.841 1.00 12.39 74 THR A C 1
ATOM 594 O O . THR A 1 74 ? -3.707 -6.159 9.876 1.00 11.22 74 THR A O 1
ATOM 598 N N . ILE A 1 75 ? -3.949 -8.146 10.905 1.00 11.39 75 ILE A N 1
ATOM 599 C CA . ILE A 1 75 ? -3.914 -7.626 12.313 1.00 12.94 75 ILE A CA 1
ATOM 600 C C . ILE A 1 75 ? -2.493 -7.515 12.758 1.00 12.22 75 ILE A C 1
ATOM 601 O O . ILE A 1 75 ? -1.742 -8.476 12.642 1.00 10.20 75 ILE A O 1
ATOM 606 N N . THR A 1 76 ? -2.134 -6.370 13.282 1.00 14.18 76 THR A N 1
ATOM 607 C CA . THR A 1 76 ? -0.907 -6.207 14.072 1.00 14.09 76 THR A CA 1
ATOM 608 C C . THR A 1 76 ? -1.412 -6.215 15.556 1.00 16.07 76 THR A C 1
ATOM 609 O O . THR A 1 76 ? -2.067 -5.246 15.991 1.00 15.95 76 THR A O 1
ATOM 613 N N . PRO A 1 77 ? -1.176 -7.308 16.282 1.00 16.43 77 PRO A N 1
ATOM 614 C CA . PRO A 1 77 ? -1.938 -7.529 17.513 1.00 16.88 77 PRO A CA 1
ATOM 615 C C . PRO A 1 77 ? -1.480 -6.797 18.765 1.00 18.81 77 PRO A C 1
ATOM 616 O O . PRO A 1 77 ? -0.330 -6.891 19.165 1.00 22.30 77 PRO A O 1
ATOM 620 N N . ASN A 1 78 ? -2.395 -6.054 19.362 1.00 18.54 78 ASN A N 1
ATOM 621 C CA . ASN A 1 78 ? -2.175 -5.521 20.732 1.00 18.01 78 ASN A CA 1
ATOM 622 C C . ASN A 1 78 ? -2.611 -6.604 21.768 1.00 17.75 78 ASN A C 1
ATOM 623 O O . ASN A 1 78 ? -3.009 -7.720 21.396 1.00 17.42 78 ASN A O 1
ATOM 628 N N . GLN A 1 79 ? -2.594 -6.267 23.061 1.00 19.17 79 GLN A N 1
ATOM 629 C CA . GLN A 1 79 ? -2.880 -7.265 24.074 1.00 18.83 79 GLN A CA 1
ATOM 630 C C . GLN A 1 79 ? -4.352 -7.698 24.024 1.00 18.84 79 GLN A C 1
ATOM 631 O O . GLN A 1 79 ? -4.679 -8.844 24.277 1.00 19.36 79 GLN A O 1
ATOM 637 N N . ASP A 1 80 ? -5.237 -6.785 23.645 1.00 18.73 80 ASP A N 1
ATOM 638 C CA . ASP A 1 80 ? -6.617 -7.155 23.356 1.00 18.07 80 ASP A CA 1
ATOM 639 C C . ASP A 1 80 ? -6.701 -8.307 22.329 1.00 17.61 80 ASP A C 1
ATOM 640 O O . ASP A 1 80 ? -7.456 -9.278 22.516 1.00 16.95 80 ASP A O 1
ATOM 645 N N . ARG A 1 81 ? -5.909 -8.207 21.250 1.00 17.11 81 ARG A N 1
ATOM 646 C CA . ARG A 1 81 ? -5.918 -9.243 20.183 1.00 16.91 81 ARG A CA 1
ATOM 647 C C . ARG A 1 81 ? -5.318 -10.567 20.710 1.00 17.24 81 ARG A C 1
ATOM 648 O O . ARG A 1 81 ? -5.829 -11.666 20.428 1.00 17.82 81 ARG A O 1
ATOM 656 N N . VAL A 1 82 ? -4.233 -10.434 21.466 1.00 16.84 82 VAL A N 1
ATOM 657 C CA . VAL A 1 82 ? -3.632 -11.570 22.170 1.00 17.24 82 VAL A CA 1
ATOM 658 C C . VAL A 1 82 ? -4.728 -12.334 22.952 1.00 17.43 82 VAL A C 1
ATOM 659 O O . VAL A 1 82 ? -4.881 -13.571 22.829 1.00 15.44 82 VAL A O 1
ATOM 663 N N . GLU A 1 83 ? -5.520 -11.586 23.722 0.50 16.89 83 GLU A N 1
ATOM 664 C CA . GLU A 1 83 ? -6.588 -12.196 24.495 1.00 18.40 83 GLU A CA 1
ATOM 665 C C . GLU A 1 83 ? -7.635 -12.823 23.582 1.00 18.86 83 GLU A C 1
ATOM 666 O O . GLU A 1 83 ? -8.008 -13.994 23.736 1.00 19.01 83 GLU A O 1
ATOM 672 N N . GLU A 1 84 ? -8.093 -12.041 22.617 1.00 17.75 84 GLU A N 1
ATOM 673 C CA . GLU A 1 84 ? -9.073 -12.501 21.680 1.00 18.04 84 GLU A CA 1
ATOM 674 C C . GLU A 1 84 ? -8.749 -13.849 21.041 1.00 17.30 84 GLU A C 1
ATOM 675 O O . GLU A 1 84 ? -9.624 -14.701 20.907 1.00 18.04 84 GLU A O 1
ATOM 681 N N . TYR A 1 85 ? -7.506 -13.982 20.573 1.00 17.55 85 TYR A N 1
ATOM 682 C CA . TYR A 1 85 ? -7.079 -15.129 19.764 1.00 18.20 85 TYR A CA 1
ATOM 683 C C . TYR A 1 85 ? -6.241 -16.110 20.566 1.00 18.47 85 TYR A C 1
ATOM 684 O O . TYR A 1 85 ? -5.859 -17.143 20.039 1.00 19.48 85 TYR A O 1
ATOM 693 N N . GLY A 1 86 ? -5.933 -15.791 21.829 1.00 18.71 86 GLY A N 1
ATOM 694 C CA . GLY A 1 86 ? -5.092 -16.668 22.665 1.00 18.60 86 GLY A CA 1
ATOM 695 C C . GLY A 1 86 ? -3.684 -16.790 22.083 1.00 18.62 86 GLY A C 1
ATOM 696 O O . GLY A 1 86 ? -3.100 -17.903 22.035 1.00 19.99 86 GLY A O 1
ATOM 697 N N . LEU A 1 87 ? -3.111 -15.659 21.674 1.00 17.37 87 LEU A N 1
ATOM 698 C CA . LEU A 1 87 ? -1.811 -15.657 20.964 1.00 16.56 87 LEU A CA 1
ATOM 699 C C . LEU A 1 87 ? -0.696 -15.836 21.951 1.00 16.55 87 LEU A C 1
ATOM 700 O O . LEU A 1 87 ? -0.814 -15.450 23.137 1.00 15.73 87 LEU A O 1
ATOM 705 N N . LYS A 1 88 ? 0.426 -16.329 21.466 1.00 16.50 88 LYS A N 1
ATOM 706 C CA . LYS A 1 88 ? 1.642 -16.454 22.282 1.00 17.50 88 LYS A CA 1
ATOM 707 C C . LYS A 1 88 ? 2.272 -15.117 22.648 1.00 18.52 88 LYS A C 1
ATOM 708 O O . LYS A 1 88 ? 2.814 -14.935 23.758 1.00 18.72 88 LYS A O 1
ATOM 714 N N . GLU A 1 89 ? 2.212 -14.170 21.712 1.00 17.46 89 GLU A N 1
ATOM 715 C CA . GLU A 1 89 ? 2.734 -12.838 21.945 1.00 17.08 89 GLU A CA 1
ATOM 716 C C . GLU A 1 89 ? 2.157 -11.824 20.964 1.00 15.70 89 GLU A C 1
ATOM 717 O O . GLU A 1 89 ? 1.421 -12.183 20.056 1.00 16.38 89 GLU A O 1
ATOM 723 N N . GLN A 1 90 ? 2.459 -10.554 21.186 1.00 15.46 90 GLN A N 1
ATOM 724 C CA . GLN A 1 90 ? 2.059 -9.479 20.275 1.00 15.33 90 GLN A CA 1
ATOM 725 C C . GLN A 1 90 ? 3.051 -9.479 19.138 1.00 14.71 90 GLN A C 1
ATOM 726 O O . GLN A 1 90 ? 4.013 -8.697 19.145 1.00 15.21 90 GLN A O 1
ATOM 732 N N . TRP A 1 91 ? 2.848 -10.386 18.181 1.00 14.18 91 TRP A N 1
ATOM 733 C CA . TRP A 1 91 ? 3.663 -10.475 16.962 1.00 14.50 91 TRP A CA 1
ATOM 734 C C . TRP A 1 91 ? 3.817 -9.087 16.295 1.00 15.05 91 TRP A C 1
ATOM 735 O O . TRP A 1 91 ? 2.855 -8.368 16.155 1.00 13.87 91 TRP A O 1
ATOM 746 N N . LYS A 1 92 ? 5.036 -8.758 15.898 1.00 13.89 92 LYS A N 1
ATOM 747 C CA . LYS A 1 92 ? 5.377 -7.534 15.213 1.00 15.16 92 LYS A CA 1
ATOM 748 C C . LYS A 1 92 ? 4.596 -7.394 13.872 1.00 12.98 92 LYS A C 1
ATOM 749 O O . LYS A 1 92 ? 4.335 -8.373 13.182 1.00 12.67 92 LYS A O 1
ATOM 755 N N . SER A 1 93 ? 4.233 -6.163 13.539 1.00 13.66 93 SER A N 1
ATOM 756 C CA . SER A 1 93 ? 3.620 -5.830 12.275 1.00 11.99 93 SER A CA 1
ATOM 757 C C . SER A 1 93 ? 4.196 -6.599 11.111 1.00 10.64 93 SER A C 1
ATOM 758 O O . SER A 1 93 ? 5.387 -6.444 10.826 1.00 9.99 93 SER A O 1
ATOM 761 N N . PRO A 1 94 ? 3.383 -7.425 10.450 1.00 12.22 94 PRO A N 1
ATOM 762 C CA . PRO A 1 94 ? 3.971 -8.087 9.275 1.00 12.74 94 PRO A CA 1
ATOM 763 C C . PRO A 1 94 ? 4.339 -7.140 8.136 1.00 12.72 94 PRO A C 1
ATOM 764 O O . PRO A 1 94 ? 5.219 -7.471 7.331 1.00 11.59 94 PRO A O 1
ATOM 768 N N . ASN A 1 95 ? 3.669 -5.978 8.033 1.00 11.00 95 ASN A N 1
ATOM 769 C CA . ASN A 1 95 ? 4.032 -4.984 7.028 1.00 12.04 95 ASN A CA 1
ATOM 770 C C . ASN A 1 95 ? 5.423 -4.454 7.308 1.00 11.38 95 ASN A C 1
ATOM 771 O O . ASN A 1 95 ? 6.241 -4.348 6.412 1.00 10.36 95 ASN A O 1
ATOM 776 N N . ALA A 1 96 ? 5.701 -4.195 8.567 1.00 10.89 96 ALA A N 1
ATOM 777 C CA . ALA A 1 96 ? 7.001 -3.727 8.958 1.00 12.24 96 ALA A CA 1
ATOM 778 C C . ALA A 1 96 ? 8.074 -4.784 8.658 1.00 11.01 96 ALA A C 1
ATOM 779 O O . ALA A 1 96 ? 9.157 -4.446 8.194 1.00 11.92 96 ALA A O 1
ATOM 781 N N . THR A 1 97 ? 7.776 -6.057 8.925 1.00 13.07 97 THR A N 1
ATOM 782 C CA . THR A 1 97 ? 8.728 -7.125 8.614 1.00 12.81 97 THR A CA 1
ATOM 783 C C . THR A 1 97 ? 9.008 -7.236 7.124 1.00 11.63 97 THR A C 1
ATOM 784 O O . THR A 1 97 ? 10.155 -7.274 6.699 1.00 11.54 97 THR A O 1
ATOM 788 N N . VAL A 1 98 ? 7.972 -7.241 6.328 1.00 10.60 98 VAL A N 1
ATOM 789 C CA . VAL A 1 98 ? 8.144 -7.330 4.881 1.00 12.58 98 VAL A CA 1
ATOM 790 C C . VAL A 1 98 ? 8.955 -6.131 4.338 1.00 12.89 98 VAL A C 1
ATOM 791 O O . VAL A 1 98 ? 9.898 -6.306 3.573 1.00 13.58 98 VAL A O 1
ATOM 795 N N A ARG A 1 99 ? 8.579 -4.925 4.764 0.60 12.45 99 ARG A N 1
ATOM 796 N N B ARG A 1 99 ? 8.627 -4.919 4.768 0.40 12.54 99 ARG A N 1
ATOM 797 C CA A ARG A 1 99 ? 9.265 -3.701 4.334 0.60 12.42 99 ARG A CA 1
ATOM 798 C CA B ARG A 1 99 ? 9.353 -3.730 4.293 0.40 12.44 99 ARG A CA 1
ATOM 799 C C A ARG A 1 99 ? 10.754 -3.734 4.699 0.60 12.90 99 ARG A C 1
ATOM 800 C C B ARG A 1 99 ? 10.814 -3.729 4.703 0.40 12.84 99 ARG A C 1
ATOM 801 O O A ARG A 1 99 ? 11.581 -3.327 3.881 0.60 13.78 99 ARG A O 1
ATOM 802 O O B ARG A 1 99 ? 11.686 -3.274 3.952 0.40 13.46 99 ARG A O 1
ATOM 817 N N . ALA A 1 100 ? 11.068 -4.209 5.911 1.00 12.57 100 ALA A N 1
ATOM 818 C CA . ALA A 1 100 ? 12.434 -4.351 6.429 1.00 13.54 100 ALA A CA 1
ATOM 819 C C . ALA A 1 100 ? 13.251 -5.310 5.583 1.00 13.85 100 ALA A C 1
ATOM 820 O O . ALA A 1 100 ? 14.425 -5.085 5.312 1.00 14.87 100 ALA A O 1
ATOM 822 N N . MET A 1 101 ? 12.624 -6.395 5.169 1.00 14.00 101 MET A N 1
ATOM 823 C CA . MET A 1 101 ? 13.256 -7.385 4.323 1.00 14.57 101 MET A CA 1
ATOM 824 C C . MET A 1 101 ? 13.452 -6.959 2.874 1.00 15.55 101 MET A C 1
ATOM 825 O O . MET A 1 101 ? 14.428 -7.360 2.262 1.00 18.40 101 MET A O 1
ATOM 830 N N . LEU A 1 102 ? 12.551 -6.142 2.307 1.00 14.16 102 LEU A N 1
ATOM 831 C CA . LEU A 1 102 ? 12.644 -5.802 0.888 1.00 13.82 102 LEU A CA 1
ATOM 832 C C . LEU A 1 102 ? 13.294 -4.404 0.639 1.00 13.00 102 LEU A C 1
ATOM 833 O O . LEU A 1 102 ? 13.925 -4.176 -0.407 1.00 14.25 102 LEU A O 1
ATOM 838 N N . ASP A 1 103 ? 13.122 -3.501 1.592 1.00 12.55 103 ASP A N 1
ATOM 839 C CA . ASP A 1 103 ? 13.427 -2.070 1.455 1.00 13.80 103 ASP A CA 1
ATOM 840 C C . ASP A 1 103 ? 12.521 -1.448 0.373 1.00 13.08 103 ASP A C 1
ATOM 841 O O . ASP A 1 103 ? 11.831 -2.175 -0.350 1.00 13.31 103 ASP A O 1
ATOM 846 N N . GLY A 1 104 ? 12.602 -0.113 0.210 1.00 12.65 104 GLY A N 1
ATOM 847 C CA . GLY A 1 104 ? 11.935 0.585 -0.852 1.00 12.53 104 GLY A CA 1
ATOM 848 C C . GLY A 1 104 ? 11.076 1.786 -0.397 1.00 12.23 104 GLY A C 1
ATOM 849 O O . GLY A 1 104 ? 11.239 2.343 0.694 1.00 12.62 104 GLY A O 1
ATOM 850 N N . THR A 1 105 ? 10.180 2.140 -1.286 1.00 12.05 105 THR A N 1
ATOM 851 C CA . THR A 1 105 ? 9.233 3.242 -1.110 1.00 12.04 105 THR A CA 1
ATOM 852 C C . THR A 1 105 ? 7.811 2.726 -1.405 1.00 12.25 105 THR A C 1
ATOM 853 O O . THR A 1 105 ? 7.583 2.027 -2.396 1.00 11.99 105 THR A O 1
ATOM 857 N N . VAL A 1 106 ? 6.862 3.118 -0.547 1.00 10.76 106 VAL A N 1
ATOM 858 C CA . VAL A 1 106 ? 5.485 2.710 -0.713 1.00 11.61 106 VAL A CA 1
ATOM 859 C C . VAL A 1 106 ? 4.736 3.890 -1.362 1.00 10.52 106 VAL A C 1
ATOM 860 O O . VAL A 1 106 ? 4.714 5.009 -0.805 1.00 10.14 106 VAL A O 1
ATOM 864 N N . PHE A 1 107 ? 4.250 3.663 -2.575 1.00 10.44 107 PHE A N 1
ATOM 865 C CA . PHE A 1 107 ? 3.480 4.663 -3.317 1.00 10.89 107 PHE A CA 1
ATOM 866 C C . PHE A 1 107 ? 1.990 4.403 -3.060 1.00 10.76 107 PHE A C 1
ATOM 867 O O . PHE A 1 107 ? 1.440 3.322 -3.343 1.00 10.00 107 PHE A O 1
ATOM 875 N N . ARG A 1 108 ? 1.352 5.456 -2.578 1.00 11.65 108 ARG A N 1
ATOM 876 C CA . ARG A 1 108 ? -0.048 5.458 -2.134 1.00 11.62 108 ARG A CA 1
ATOM 877 C C . ARG A 1 108 ? -0.800 6.515 -2.949 1.00 12.70 108 ARG A C 1
ATOM 878 O O . ARG A 1 108 ? -0.488 7.686 -2.820 1.00 11.51 108 ARG A O 1
ATOM 886 N N . LYS A 1 109 ? -1.739 6.075 -3.778 1.00 13.83 109 LYS A N 1
ATOM 887 C CA . LYS A 1 109 ? -2.474 6.972 -4.726 1.00 14.96 109 LYS A CA 1
ATOM 888 C C . LYS A 1 109 ? -3.981 6.766 -4.564 1.00 15.52 109 LYS A C 1
ATOM 889 O O . LYS A 1 109 ? -4.469 5.598 -4.497 1.00 13.99 109 LYS A O 1
ATOM 895 N N . PRO A 1 110 ? -4.741 7.863 -4.513 1.00 14.99 110 PRO A N 1
ATOM 896 C CA . PRO A 1 110 ? -6.204 7.726 -4.425 1.00 14.60 110 PRO A CA 1
ATOM 897 C C . PRO A 1 110 ? -6.791 7.100 -5.689 1.00 12.62 110 PRO A C 1
ATOM 898 O O . PRO A 1 110 ? -6.264 7.296 -6.809 1.00 12.87 110 PRO A O 1
ATOM 902 N N . ILE A 1 111 ? -7.809 6.296 -5.471 1.00 13.46 111 ILE A N 1
ATOM 903 C CA . ILE A 1 111 ? -8.629 5.703 -6.473 1.00 13.97 111 ILE A CA 1
ATOM 904 C C . ILE A 1 111 ? -9.841 6.620 -6.528 1.00 14.77 111 ILE A C 1
ATOM 905 O O . ILE A 1 111 ? -10.701 6.570 -5.658 1.00 14.51 111 ILE A O 1
ATOM 910 N N . MET A 1 112 ? -9.840 7.466 -7.549 1.00 14.88 112 MET A N 1
ATOM 911 C CA . MET A 1 112 ? -10.799 8.586 -7.689 1.00 16.81 112 MET A CA 1
ATOM 912 C C . MET A 1 112 ? -11.990 8.223 -8.596 1.00 16.32 112 MET A C 1
ATOM 913 O O . MET A 1 112 ? -11.834 7.550 -9.626 1.00 17.40 112 MET A O 1
ATOM 918 N N . VAL A 1 113 ? -13.167 8.691 -8.182 1.00 17.34 113 VAL A N 1
ATOM 919 C CA . VAL A 1 113 ? -14.398 8.492 -8.894 1.00 16.32 113 VAL A CA 1
ATOM 920 C C . VAL A 1 113 ? -15.034 9.898 -9.085 1.00 16.47 113 VAL A C 1
ATOM 921 O O . VAL A 1 113 ? -14.942 10.777 -8.219 1.00 14.68 113 VAL A O 1
ATOM 925 N N . LYS A 1 114 ? -15.644 10.086 -10.238 1.00 16.28 114 LYS A N 1
ATOM 926 C CA . LYS A 1 114 ? -16.255 11.392 -10.613 1.00 16.89 114 LYS A CA 1
ATOM 927 C C . LYS A 1 114 ? -17.338 11.939 -9.673 1.00 15.41 114 LYS A C 1
ATOM 928 O O . LYS A 1 114 ? -17.573 13.162 -9.607 1.00 14.82 114 LYS A O 1
ATOM 934 N N . ASN A 1 115 ? -17.976 11.061 -8.936 1.00 15.09 115 ASN A N 1
ATOM 935 C CA . ASN A 1 115 ? -19.116 11.385 -8.074 1.00 15.17 115 ASN A CA 1
ATOM 936 C C . ASN A 1 115 ? -18.795 11.523 -6.582 1.00 15.24 115 ASN A C 1
ATOM 937 O O . ASN A 1 115 ? -19.685 11.567 -5.761 1.00 14.12 115 ASN A O 1
ATOM 942 N N . ILE A 1 116 ? -17.496 11.628 -6.267 1.00 15.71 116 ILE A N 1
ATOM 943 C CA . ILE A 1 116 ? -17.036 11.884 -4.925 1.00 16.72 116 ILE A CA 1
ATOM 944 C C . ILE A 1 116 ? -16.015 13.032 -4.925 1.00 16.99 116 ILE A C 1
ATOM 945 O O . ILE A 1 116 ? -14.918 12.910 -5.439 1.00 17.77 116 ILE A O 1
ATOM 950 N N . LYS A 1 117 ? -16.434 14.133 -4.350 1.00 16.82 117 LYS A N 1
ATOM 951 C CA . LYS A 1 117 ? -15.580 15.288 -4.117 1.00 17.05 117 LYS A CA 1
ATOM 952 C C . LYS A 1 117 ? -14.683 15.059 -2.899 1.00 16.30 117 LYS A C 1
ATOM 953 O O . LYS A 1 117 ? -15.128 14.608 -1.884 1.00 15.18 117 LYS A O 1
ATOM 959 N N . PRO A 1 118 ? -13.435 15.503 -2.963 1.00 16.29 118 PRO A N 1
ATOM 960 C CA . PRO A 1 118 ? -12.558 15.364 -1.791 1.00 15.99 118 PRO A CA 1
ATOM 961 C C . PRO A 1 118 ? -13.024 16.214 -0.608 1.00 15.89 118 PRO A C 1
ATOM 962 O O . PRO A 1 118 ? -13.722 17.223 -0.830 1.00 16.78 118 PRO A O 1
ATOM 966 N N . SER A 1 119 ? -12.679 15.820 0.607 1.00 14.68 119 SER A N 1
ATOM 967 C CA . SER A 1 119 ? -12.908 16.591 1.828 1.00 15.86 119 SER A CA 1
ATOM 968 C C . SER A 1 119 ? -12.253 17.965 1.782 1.00 14.47 119 SER A C 1
ATOM 969 O O . SER A 1 119 ? -12.821 18.923 2.313 1.00 15.30 119 SER A O 1
ATOM 972 N N . VAL A 1 120 ? -11.076 18.041 1.191 1.00 13.91 120 VAL A N 1
ATOM 973 C CA . VAL A 1 120 ? -10.327 19.305 1.082 1.00 14.69 120 VAL A CA 1
ATOM 974 C C . VAL A 1 120 ? -10.771 20.008 -0.202 1.00 14.06 120 VAL A C 1
ATOM 975 O O . VAL A 1 120 ? -10.540 19.531 -1.310 1.00 14.04 120 VAL A O 1
ATOM 979 N N . ARG A 1 121 ? -11.456 21.143 -0.004 1.00 15.00 121 ARG A N 1
ATOM 980 C CA . ARG A 1 121 ? -12.088 21.913 -1.087 1.00 16.68 121 ARG A CA 1
ATOM 981 C C . ARG A 1 121 ? -11.187 22.236 -2.252 1.00 16.61 121 ARG A C 1
ATOM 982 O O . ARG A 1 121 ? -11.616 22.167 -3.431 1.00 17.95 121 ARG A O 1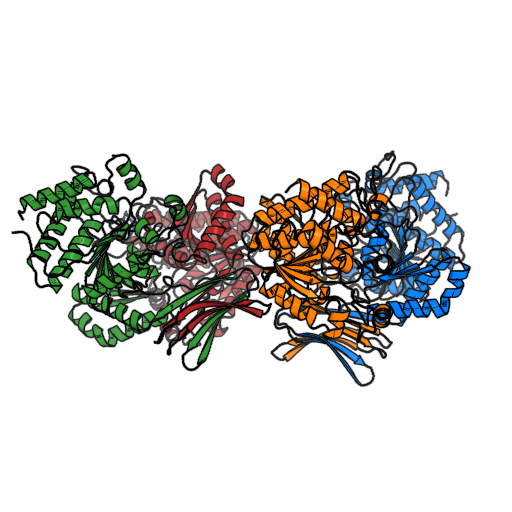
ATOM 990 N N . SER A 1 122 ? -9.934 22.561 -1.984 1.00 15.43 122 SER A N 1
ATOM 991 C CA . SER A 1 122 ? -9.023 22.972 -3.028 1.00 15.96 122 SER A CA 1
ATOM 992 C C . SER A 1 122 ? -8.523 21.862 -3.945 1.00 14.57 122 SER A C 1
ATOM 993 O O . SER A 1 122 ? -8.013 22.157 -5.050 1.00 14.45 122 SER A O 1
ATOM 996 N N . TRP A 1 123 ? -8.561 20.610 -3.487 1.00 14.98 123 TRP A N 1
ATOM 997 C CA . TRP A 1 123 ? -7.970 19.519 -4.251 1.00 15.87 123 TRP A CA 1
ATOM 998 C C . TRP A 1 123 ? -8.755 19.250 -5.539 1.00 16.97 123 TRP A C 1
ATOM 999 O O . TRP A 1 123 ? -9.950 18.984 -5.518 1.00 19.34 123 TRP A O 1
ATOM 1010 N N . GLN A 1 124 ? -8.059 19.359 -6.642 1.00 18.69 124 GLN A N 1
ATOM 1011 C CA . GLN A 1 124 ? -8.624 19.109 -7.983 1.00 19.44 124 GLN A CA 1
ATOM 1012 C C . GLN A 1 124 ? -7.854 17.986 -8.674 1.00 20.55 124 GLN A C 1
ATOM 1013 O O . GLN A 1 124 ? -8.288 17.511 -9.730 1.00 22.01 124 GLN A O 1
ATOM 1019 N N . LYS A 1 125 ? -6.697 17.594 -8.137 1.00 18.44 125 LYS A N 1
ATOM 1020 C CA . LYS A 1 125 ? -5.824 16.644 -8.812 1.00 18.17 125 LYS A CA 1
ATOM 1021 C C . LYS A 1 125 ? -5.316 15.648 -7.748 1.00 16.90 125 LYS A C 1
ATOM 1022 O O . LYS A 1 125 ? -5.220 16.025 -6.555 1.00 15.85 125 LYS A O 1
ATOM 1028 N N . PRO A 1 126 ? -5.015 14.393 -8.157 1.00 15.47 126 PRO A N 1
ATOM 1029 C CA . PRO A 1 126 ? -4.564 13.462 -7.127 1.00 15.73 126 PRO A CA 1
ATOM 1030 C C . PRO A 1 126 ? -3.250 13.940 -6.477 1.00 13.96 126 PRO A C 1
ATOM 1031 O O . PRO A 1 126 ? -2.464 14.654 -7.089 1.00 14.60 126 PRO A O 1
ATOM 1035 N N . ILE A 1 127 ? -3.093 13.556 -5.226 1.00 12.92 127 ILE A N 1
ATOM 1036 C CA . ILE A 1 127 ? -1.862 13.657 -4.469 1.00 12.93 127 ILE A CA 1
ATOM 1037 C C . ILE A 1 127 ? -1.413 12.206 -4.180 1.00 12.54 127 ILE A C 1
ATOM 1038 O O . ILE A 1 127 ? -2.160 11.392 -3.599 1.00 11.62 127 ILE A O 1
ATOM 1043 N N . VAL A 1 128 ? -0.173 11.907 -4.551 1.00 11.23 128 VAL A N 1
ATOM 1044 C CA . VAL A 1 128 ? 0.458 10.614 -4.276 1.00 12.54 128 VAL A CA 1
ATOM 1045 C C . VAL A 1 128 ? 1.418 10.813 -3.145 1.00 10.31 128 VAL A C 1
ATOM 1046 O O . VAL A 1 128 ? 2.178 11.787 -3.120 1.00 10.45 128 VAL A O 1
ATOM 1050 N N . VAL A 1 129 ? 1.361 9.922 -2.161 1.00 9.56 129 VAL A N 1
ATOM 1051 C CA . VAL A 1 129 ? 2.337 9.887 -1.112 1.00 9.93 129 VAL A CA 1
ATOM 1052 C C . VAL A 1 129 ? 3.373 8.796 -1.364 1.00 10.28 129 VAL A C 1
ATOM 1053 O O . VAL A 1 129 ? 3.015 7.614 -1.592 1.00 11.85 129 VAL A O 1
ATOM 1057 N N . GLY A 1 130 ? 4.641 9.184 -1.337 1.00 11.37 130 GLY A N 1
ATOM 1058 C CA . GLY A 1 130 ? 5.756 8.221 -1.505 1.00 11.17 130 GLY A CA 1
ATOM 1059 C C . GLY A 1 130 ? 6.405 8.085 -0.154 1.00 11.72 130 GLY A C 1
ATOM 1060 O O . GLY A 1 130 ? 7.155 8.970 0.279 1.00 12.40 130 GLY A O 1
ATOM 1061 N N . ARG A 1 131 ? 6.111 6.963 0.495 1.00 10.61 131 ARG A N 1
ATOM 1062 C CA . ARG A 1 131 ? 6.509 6.737 1.870 1.00 10.13 131 ARG A CA 1
ATOM 1063 C C . ARG A 1 131 ? 7.761 5.864 1.919 1.00 9.52 131 ARG A C 1
ATOM 1064 O O . ARG A 1 131 ? 7.734 4.705 1.434 1.00 10.52 131 ARG A O 1
ATOM 1072 N N . HIS A 1 132 ? 8.839 6.400 2.495 1.00 9.63 132 HIS A N 1
ATOM 1073 C CA . HIS A 1 132 ? 10.070 5.606 2.755 1.00 11.17 132 HIS A CA 1
ATOM 1074 C C . HIS A 1 132 ? 9.676 4.377 3.599 1.00 12.02 132 HIS A C 1
ATOM 1075 O O . HIS A 1 132 ? 9.105 4.528 4.689 1.00 11.34 132 HIS A O 1
ATOM 1082 N N . ALA A 1 133 ? 9.959 3.149 3.125 1.00 12.08 133 ALA A N 1
ATOM 1083 C CA . ALA A 1 133 ? 9.448 1.906 3.716 1.00 12.86 133 ALA A CA 1
ATOM 1084 C C . ALA A 1 133 ? 10.331 1.370 4.856 1.00 12.51 133 ALA A C 1
ATOM 1085 O O . ALA A 1 133 ? 9.903 0.496 5.574 1.00 13.65 133 ALA A O 1
ATOM 1087 N N . TYR A 1 134 ? 11.543 1.926 5.032 1.00 12.98 134 TYR A N 1
ATOM 1088 C CA . TYR A 1 134 ? 12.578 1.345 5.869 1.00 13.13 134 TYR A CA 1
ATOM 1089 C C . TYR A 1 134 ? 12.960 2.202 7.074 1.00 13.06 134 TYR A C 1
ATOM 1090 O O . TYR A 1 134 ? 13.132 3.412 6.959 1.00 12.76 134 TYR A O 1
ATOM 1099 N N . GLY A 1 135 ? 13.112 1.563 8.233 1.00 12.93 135 GLY A N 1
ATOM 1100 C CA . GLY A 1 135 ? 13.783 2.181 9.383 1.00 12.92 135 GLY A CA 1
ATOM 1101 C C . GLY A 1 135 ? 12.944 3.149 10.193 1.00 12.77 135 GLY A C 1
ATOM 1102 O O . GLY A 1 135 ? 11.719 3.054 10.247 1.00 12.34 135 GLY A O 1
ATOM 1103 N N . ASP A 1 136 ? 13.636 4.110 10.797 1.00 13.75 136 ASP A N 1
ATOM 1104 C CA . ASP A 1 136 ? 13.064 5.022 11.741 1.00 13.28 136 ASP A CA 1
ATOM 1105 C C . ASP A 1 136 ? 12.349 4.224 12.808 1.00 13.38 136 ASP A C 1
ATOM 1106 O O . ASP A 1 136 ? 12.833 3.128 13.168 1.00 13.29 136 ASP A O 1
ATOM 1111 N N . PHE A 1 137 ? 11.231 4.689 13.357 1.00 13.39 137 PHE A N 1
ATOM 1112 C CA . PHE A 1 137 ? 10.747 4.032 14.562 1.00 13.62 137 PHE A CA 1
ATOM 1113 C C . PHE A 1 137 ? 10.067 2.669 14.339 1.00 12.82 137 PHE A C 1
ATOM 1114 O O . PHE A 1 137 ? 9.764 1.993 15.295 1.00 13.91 137 PHE A O 1
ATOM 1122 N N . TYR A 1 138 ? 9.885 2.239 13.089 1.00 12.37 138 TYR A N 1
ATOM 1123 C CA . TYR A 1 138 ? 9.427 0.903 12.792 1.00 14.62 138 TYR A CA 1
ATOM 1124 C C . TYR A 1 138 ? 10.468 -0.187 13.184 1.00 15.65 138 TYR A C 1
ATOM 1125 O O . TYR A 1 138 ? 10.111 -1.379 13.263 1.00 18.68 138 TYR A O 1
ATOM 1134 N N . LYS A 1 139 ? 11.714 0.203 13.394 1.00 14.58 139 LYS A N 1
ATOM 1135 C CA . LYS A 1 139 ? 12.704 -0.668 14.069 1.00 14.95 139 LYS A CA 1
ATOM 1136 C C . LYS A 1 139 ? 13.289 0.083 15.269 1.00 14.94 139 LYS A C 1
ATOM 1137 O O . LYS A 1 139 ? 14.341 0.707 15.234 1.00 16.20 139 LYS A O 1
ATOM 1143 N N . ASN A 1 140 ? 12.545 0.091 16.344 1.00 14.92 140 ASN A N 1
ATOM 1144 C CA . ASN A 1 140 ? 12.935 0.899 17.469 1.00 15.45 140 ASN A CA 1
ATOM 1145 C C . ASN A 1 140 ? 13.563 0.014 18.532 1.00 16.33 140 ASN A C 1
ATOM 1146 O O . ASN A 1 140 ? 13.347 -1.199 18.590 1.00 16.51 140 ASN A O 1
ATOM 1151 N N . ALA A 1 141 ? 14.353 0.639 19.357 1.00 15.78 141 ALA A N 1
ATOM 1152 C CA . ALA A 1 141 ? 14.731 0.089 20.642 1.00 16.97 141 ALA A CA 1
ATOM 1153 C C . ALA A 1 141 ? 14.172 1.035 21.686 1.00 16.18 141 ALA A C 1
ATOM 1154 O O . ALA A 1 141 ? 14.229 2.261 21.519 1.00 15.45 141 ALA A O 1
ATOM 1156 N N . GLU A 1 142 ? 13.613 0.479 22.752 1.00 15.17 142 GLU A N 1
ATOM 1157 C CA . GLU A 1 142 ? 12.973 1.250 23.764 1.00 16.66 142 GLU A CA 1
ATOM 1158 C C . GLU A 1 142 ? 13.272 0.721 25.151 1.00 17.40 142 GLU A C 1
ATOM 1159 O O . GLU A 1 142 ? 13.342 -0.509 25.381 1.00 16.92 142 GLU A O 1
ATOM 1165 N N . ILE A 1 143 ? 13.452 1.658 26.072 1.00 17.57 143 ILE A N 1
ATOM 1166 C CA . ILE A 1 143 ? 13.613 1.325 27.484 1.00 18.25 143 ILE A CA 1
ATOM 1167 C C . ILE A 1 143 ? 12.724 2.172 28.362 1.00 18.79 143 ILE A C 1
ATOM 1168 O O . ILE A 1 143 ? 12.696 3.416 28.243 1.00 16.48 143 ILE A O 1
ATOM 1173 N N . PHE A 1 144 ? 12.049 1.498 29.285 1.00 18.95 144 PHE A N 1
ATOM 1174 C CA . PHE A 1 144 ? 11.340 2.166 30.374 1.00 20.10 144 PHE A CA 1
ATOM 1175 C C . PHE A 1 144 ? 12.280 2.218 31.572 1.00 21.67 144 PHE A C 1
ATOM 1176 O O . PHE A 1 144 ? 12.480 1.201 32.292 1.00 22.17 144 PHE A O 1
ATOM 1184 N N . ALA A 1 145 ? 12.895 3.389 31.723 1.00 20.98 145 ALA A N 1
ATOM 1185 C CA . ALA A 1 145 ? 13.866 3.701 32.767 1.00 22.11 145 ALA A CA 1
ATOM 1186 C C . ALA A 1 145 ? 13.129 4.090 34.056 1.00 22.74 145 ALA A C 1
ATOM 1187 O O . ALA A 1 145 ? 12.952 5.271 34.368 1.00 22.42 145 ALA A O 1
ATOM 1189 N N . GLU A 1 146 ? 12.733 3.067 34.801 1.00 23.73 146 GLU A N 1
ATOM 1190 C CA . GLU A 1 146 ? 11.882 3.265 35.951 1.00 24.64 146 GLU A CA 1
ATOM 1191 C C . GLU A 1 146 ? 12.598 3.986 37.069 1.00 24.47 146 GLU A C 1
ATOM 1192 O O . GLU A 1 146 ? 11.938 4.519 37.959 1.00 25.64 146 GLU A O 1
ATOM 1198 N N . ALA A 1 147 ? 13.925 4.060 37.005 1.00 24.85 147 ALA A N 1
ATOM 1199 C CA . ALA A 1 147 ? 14.701 4.779 38.026 1.00 25.11 147 ALA A CA 1
ATOM 1200 C C . ALA A 1 147 ? 15.396 6.004 37.458 1.00 25.47 147 ALA A C 1
ATOM 1201 O O . ALA A 1 147 ? 16.219 6.635 38.129 1.00 26.62 147 ALA A O 1
ATOM 1203 N N . GLY A 1 148 ? 15.081 6.346 36.207 1.00 24.10 148 GLY A N 1
ATOM 1204 C CA . GLY A 1 148 ? 15.800 7.375 35.516 1.00 23.42 148 GLY A CA 1
ATOM 1205 C C . GLY A 1 148 ? 17.245 6.974 35.219 1.00 22.92 148 GLY A C 1
ATOM 1206 O O . GLY A 1 148 ? 17.556 5.793 35.048 1.00 21.82 148 GLY A O 1
ATOM 1207 N N . GLY A 1 149 ? 18.097 7.972 35.157 1.00 22.21 149 GLY A N 1
ATOM 1208 C CA . GLY A 1 149 ? 19.493 7.813 34.853 1.00 23.27 149 GLY A CA 1
ATOM 1209 C C . GLY A 1 149 ? 20.005 8.676 33.724 1.00 22.99 149 GLY A C 1
ATOM 1210 O O . GLY A 1 149 ? 19.332 9.604 33.251 1.00 23.44 149 GLY A O 1
ATOM 1211 N N . LYS A 1 150 ? 21.241 8.388 33.316 1.00 22.34 150 LYS A N 1
ATOM 1212 C CA . LYS A 1 150 ? 21.850 8.982 32.146 1.00 22.00 150 LYS A CA 1
ATOM 1213 C C . LYS A 1 150 ? 21.315 8.193 30.958 1.00 21.37 150 LYS A C 1
ATOM 1214 O O . LYS A 1 150 ? 21.408 6.972 30.929 1.00 21.22 150 LYS A O 1
ATOM 1220 N N . LEU A 1 151 ? 20.711 8.897 29.990 1.00 20.47 151 LEU A N 1
ATOM 1221 C CA . LEU A 1 151 ? 20.075 8.268 28.813 1.00 19.94 151 LEU A CA 1
ATOM 1222 C C . LEU A 1 151 ? 20.879 8.669 27.587 1.00 19.48 151 LEU A C 1
ATOM 1223 O O . LEU A 1 151 ? 21.013 9.872 27.296 1.00 20.29 151 LEU A O 1
ATOM 1228 N N . GLU A 1 152 ? 21.408 7.673 26.889 1.00 19.04 152 GLU A N 1
ATOM 1229 C CA . GLU A 1 152 ? 22.350 7.863 25.794 1.00 19.84 152 GLU A CA 1
ATOM 1230 C C . GLU A 1 152 ? 22.045 7.009 24.578 1.00 18.74 152 GLU A C 1
ATOM 1231 O O . GLU A 1 152 ? 21.416 5.946 24.666 1.00 19.12 152 GLU A O 1
ATOM 1237 N N . ILE A 1 153 ? 22.532 7.476 23.456 1.00 17.25 153 ILE A N 1
ATOM 1238 C CA . ILE A 1 153 ? 22.762 6.610 22.310 1.00 19.75 153 ILE A CA 1
ATOM 1239 C C . ILE A 1 153 ? 24.266 6.288 22.231 1.00 19.34 153 ILE A C 1
ATOM 1240 O O . ILE A 1 153 ? 25.106 7.111 22.542 1.00 19.24 153 ILE A O 1
ATOM 1245 N N . VAL A 1 154 ? 24.550 5.087 21.783 1.00 21.00 154 VAL A N 1
ATOM 1246 C CA . VAL A 1 154 ? 25.905 4.551 21.735 1.00 21.13 154 VAL A CA 1
ATOM 1247 C C . VAL A 1 154 ? 26.071 3.812 20.420 1.00 21.22 154 VAL A C 1
ATOM 1248 O O . VAL A 1 154 ? 25.248 2.975 20.035 1.00 22.22 154 VAL A O 1
ATOM 1252 N N . VAL A 1 155 ? 27.164 4.129 19.735 1.00 22.07 155 VAL A N 1
ATOM 1253 C CA . VAL A 1 155 ? 27.558 3.478 18.508 1.00 23.10 155 VAL A CA 1
ATOM 1254 C C . VAL A 1 155 ? 28.939 2.874 18.763 1.00 23.44 155 VAL A C 1
ATOM 1255 O O . VAL A 1 155 ? 29.846 3.585 19.192 1.00 23.96 155 VAL A O 1
ATOM 1259 N N . THR A 1 156 ? 29.040 1.573 18.564 1.00 25.46 156 THR A N 1
ATOM 1260 C CA . THR A 1 156 ? 30.312 0.842 18.680 1.00 26.51 156 THR A CA 1
ATOM 1261 C C . THR A 1 156 ? 30.618 0.309 17.269 1.00 27.55 156 THR A C 1
ATOM 1262 O O . THR A 1 156 ? 29.896 -0.554 16.748 1.00 27.25 156 THR A O 1
ATOM 1266 N N . ASP A 1 157 ? 31.658 0.866 16.648 1.00 29.22 157 ASP A N 1
ATOM 1267 C CA . ASP A 1 157 ? 32.070 0.482 15.275 1.00 30.53 157 ASP A CA 1
ATOM 1268 C C . ASP A 1 157 ? 32.917 -0.813 15.196 1.00 31.92 157 ASP A C 1
ATOM 1269 O O . ASP A 1 157 ? 33.258 -1.414 16.217 1.00 32.68 157 ASP A O 1
ATOM 1274 N N . LYS A 1 158 ? 33.207 -1.241 13.970 1.00 33.08 158 LYS A N 1
ATOM 1275 C CA . LYS A 1 158 ? 34.021 -2.442 13.707 1.00 34.31 158 LYS A CA 1
ATOM 1276 C C . LYS A 1 158 ? 35.399 -2.371 14.396 1.00 35.90 158 LYS A C 1
ATOM 1277 O O . LYS A 1 158 ? 35.895 -3.397 14.935 1.00 37.01 158 LYS A O 1
ATOM 1283 N N . ASN A 1 159 ? 35.982 -1.163 14.362 0.25 35.91 159 ASN A N 1
ATOM 1284 C CA . ASN A 1 159 ? 37.355 -0.872 14.796 0.75 36.10 159 ASN A CA 1
ATOM 1285 C C . ASN A 1 159 ? 37.474 -0.318 16.218 1.00 36.18 159 ASN A C 1
ATOM 1286 O O . ASN A 1 159 ? 38.364 0.481 16.492 0.50 36.01 159 ASN A O 1
ATOM 1291 N N . GLY A 1 160 ? 36.576 -0.732 17.108 0.50 36.12 160 GLY A N 1
ATOM 1292 C CA . GLY A 1 160 ? 36.843 0.205 18.446 0.0000 36.53 160 GLY A CA 1
ATOM 1293 C C . GLY A 1 160 ? 36.120 1.665 19.114 1.00 38.23 160 GLY A C 1
ATOM 1294 O O . GLY A 1 160 ? 35.561 0.571 19.258 1.00 39.38 160 GLY A O 1
ATOM 1295 N N . LYS A 1 161 ? 35.838 2.500 18.119 1.00 38.26 161 LYS A N 1
ATOM 1296 C CA . LYS A 1 161 ? 36.112 3.937 18.242 1.00 37.87 161 LYS A CA 1
ATOM 1297 C C . LYS A 1 161 ? 34.254 3.469 18.970 0.0000 33.92 161 LYS A C 1
ATOM 1298 O O . LYS A 1 161 ? 33.189 2.935 18.162 1.00 31.77 161 LYS A O 1
ATOM 1304 N N . GLU A 1 162 ? 34.035 3.924 20.128 0.50 31.15 162 GLU A N 1
ATOM 1305 C CA . GLU A 1 162 ? 32.749 4.216 20.738 1.00 31.29 162 GLU A CA 1
ATOM 1306 C C . GLU A 1 162 ? 32.401 5.676 20.564 1.00 31.03 162 GLU A C 1
ATOM 1307 O O . GLU A 1 162 ? 33.243 6.566 20.779 1.00 30.66 162 GLU A O 1
ATOM 1313 N N . THR A 1 163 ? 31.157 5.927 20.126 1.00 29.63 163 THR A N 1
ATOM 1314 C CA . THR A 1 163 ? 30.626 7.280 20.061 1.00 29.36 163 THR A CA 1
ATOM 1315 C C . THR A 1 163 ? 29.344 7.288 20.904 1.00 27.42 163 THR A C 1
ATOM 1316 O O . THR A 1 163 ? 28.495 6.429 20.744 1.00 27.64 163 THR A O 1
ATOM 1320 N N . ARG A 1 164 ? 29.282 8.235 21.828 1.00 27.33 164 ARG A N 1
ATOM 1321 C CA . ARG A 1 164 ? 28.185 8.378 22.785 1.00 26.42 164 ARG A CA 1
ATOM 1322 C C . ARG A 1 164 ? 27.618 9.772 22.700 1.00 25.61 164 ARG A C 1
ATOM 1323 O O . ARG A 1 164 ? 28.356 10.749 22.582 1.00 24.17 164 ARG A O 1
ATOM 1331 N N . GLN A 1 165 ? 26.296 9.871 22.776 1.00 24.59 165 GLN A N 1
ATOM 1332 C CA . GLN A 1 165 ? 25.660 11.165 22.893 1.00 23.97 165 GLN A CA 1
ATOM 1333 C C . GLN A 1 165 ? 24.561 11.104 23.935 1.00 22.63 165 GLN A C 1
ATOM 1334 O O . GLN A 1 165 ? 23.796 10.116 24.032 1.00 22.01 165 GLN A O 1
ATOM 1340 N N . THR A 1 166 ? 24.482 12.160 24.741 1.00 21.53 166 THR A N 1
ATOM 1341 C CA . THR A 1 166 ? 23.528 12.156 25.798 1.00 21.16 166 THR A CA 1
ATOM 1342 C C . THR A 1 166 ? 22.203 12.763 25.326 1.00 20.52 166 THR A C 1
ATOM 1343 O O . THR A 1 166 ? 22.166 13.887 24.793 1.00 21.49 166 THR A O 1
ATOM 1347 N N . ILE A 1 167 ? 21.147 11.984 25.496 1.00 19.29 167 ILE A N 1
ATOM 1348 C CA . ILE A 1 167 ? 19.772 12.444 25.232 1.00 19.07 167 ILE A CA 1
ATOM 1349 C C . ILE A 1 167 ? 19.389 13.416 26.357 1.00 19.27 167 ILE A C 1
ATOM 1350 O O . ILE A 1 167 ? 18.995 14.558 26.126 1.00 18.69 167 ILE A O 1
ATOM 1355 N N . MET A 1 168 ? 19.497 12.921 27.580 1.00 19.96 168 MET A N 1
ATOM 1356 C CA . MET A 1 168 ? 19.148 13.653 28.787 1.00 20.62 168 MET A CA 1
ATOM 1357 C C . MET A 1 168 ? 19.611 12.810 29.964 1.00 20.36 168 MET A C 1
ATOM 1358 O O . MET A 1 168 ? 19.738 11.594 29.862 1.00 19.45 168 MET A O 1
ATOM 1363 N N . GLU A 1 169 ? 19.888 13.484 31.063 1.00 22.58 169 GLU A N 1
ATOM 1364 C CA . GLU A 1 169 ? 20.138 12.819 32.338 1.00 23.03 169 GLU A CA 1
ATOM 1365 C C . GLU A 1 169 ? 19.040 13.262 33.295 1.00 22.77 169 GLU A C 1
ATOM 1366 O O . GLU A 1 169 ? 18.829 14.462 33.497 1.00 22.76 169 GLU A O 1
ATOM 1372 N N . VAL A 1 170 ? 18.343 12.287 33.859 1.00 23.53 170 VAL A N 1
ATOM 1373 C CA . VAL A 1 170 ? 17.159 12.511 34.680 1.00 23.85 170 VAL A CA 1
ATOM 1374 C C . VAL A 1 170 ? 17.204 11.653 35.941 1.00 24.17 170 VAL A C 1
ATOM 1375 O O . VAL A 1 170 ? 17.866 10.581 35.988 1.00 24.13 170 VAL A O 1
ATOM 1379 N N . ASP A 1 171 ? 16.516 12.151 36.976 1.00 24.95 171 ASP A N 1
ATOM 1380 C CA . ASP A 1 171 ? 16.402 11.488 38.276 1.00 23.70 171 ASP A CA 1
ATOM 1381 C C . ASP A 1 171 ? 14.924 11.203 38.572 1.00 23.09 171 ASP A C 1
ATOM 1382 O O . ASP A 1 171 ? 14.401 11.512 39.676 1.00 23.83 171 ASP A O 1
ATOM 1387 N N . GLU A 1 172 ? 14.245 10.621 37.582 1.00 21.49 172 GLU A N 1
ATOM 1388 C CA . GLU A 1 172 ? 12.837 10.328 37.658 1.00 20.14 172 GLU A CA 1
ATOM 1389 C C . GLU A 1 172 ? 12.509 9.2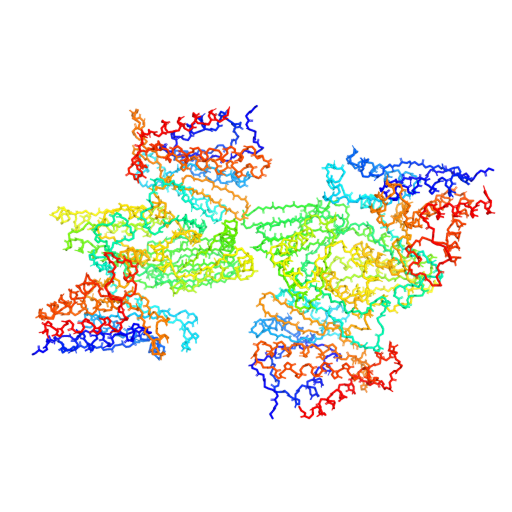48 36.608 1.00 19.76 172 GLU A C 1
ATOM 1390 O O . GLU A 1 172 ? 13.244 9.117 35.661 1.00 20.35 172 GLU A O 1
ATOM 1396 N N . PRO A 1 173 ? 11.403 8.509 36.774 1.00 19.68 173 PRO A N 1
ATOM 1397 C CA . PRO A 1 173 ? 11.037 7.536 35.765 1.00 18.94 173 PRO A CA 1
ATOM 1398 C C . PRO A 1 173 ? 10.847 8.190 34.384 1.00 18.08 173 PRO A C 1
ATOM 1399 O O . PRO A 1 173 ? 10.137 9.221 34.253 1.00 17.10 173 PRO A O 1
ATOM 1403 N N . ALA A 1 174 ? 11.474 7.564 33.399 1.00 17.37 174 ALA A N 1
ATOM 1404 C CA . ALA A 1 174 ? 11.568 8.113 32.047 1.00 17.05 174 ALA A CA 1
ATOM 1405 C C . ALA A 1 174 ? 11.428 6.987 31.040 1.00 16.91 174 ALA A C 1
ATOM 1406 O O . ALA A 1 174 ? 11.594 5.810 31.370 1.00 16.97 174 ALA A O 1
ATOM 1408 N N . ILE A 1 175 ? 11.153 7.360 29.792 1.00 15.49 175 ILE A N 1
ATOM 1409 C CA . ILE A 1 175 ? 11.091 6.435 28.667 1.00 14.79 175 ILE A CA 1
ATOM 1410 C C . ILE A 1 175 ? 12.120 6.908 27.637 1.00 14.88 175 ILE A C 1
ATOM 1411 O O . ILE A 1 175 ? 12.381 8.111 27.527 1.00 14.54 175 ILE A O 1
ATOM 1416 N N . VAL A 1 176 ? 12.720 5.948 26.914 1.00 15.20 176 VAL A N 1
ATOM 1417 C CA . VAL A 1 176 ? 13.807 6.188 25.971 1.00 13.93 176 VAL A CA 1
ATOM 1418 C C . VAL A 1 176 ? 13.520 5.432 24.688 1.00 14.02 176 VAL A C 1
ATOM 1419 O O . VAL A 1 176 ? 13.093 4.299 24.727 1.00 13.43 176 VAL A O 1
ATOM 1423 N N . GLN A 1 177 ? 13.691 6.082 23.551 1.00 13.57 177 GLN A N 1
ATOM 1424 C CA . GLN A 1 177 ? 13.551 5.444 22.269 1.00 14.19 177 GLN A CA 1
ATOM 1425 C C . GLN A 1 177 ? 14.757 5.768 21.419 1.00 13.54 177 GLN A C 1
ATOM 1426 O O . GLN A 1 177 ? 15.185 6.912 21.364 1.00 14.50 177 GLN A O 1
ATOM 1432 N N . GLY A 1 178 ? 15.281 4.760 20.732 1.00 12.50 178 GLY A N 1
ATOM 1433 C CA . GLY A 1 178 ? 16.237 4.933 19.677 1.00 12.23 178 GLY A CA 1
ATOM 1434 C C . GLY A 1 178 ? 15.805 4.359 18.345 1.00 11.94 178 GLY A C 1
ATOM 1435 O O . GLY A 1 178 ? 15.131 3.307 18.297 1.00 12.96 178 GLY A O 1
ATOM 1436 N N . ILE A 1 179 ? 16.153 5.085 17.286 1.00 12.19 179 ILE A N 1
ATOM 1437 C CA . ILE A 1 179 ? 15.924 4.682 15.912 1.00 12.21 179 ILE A CA 1
ATOM 1438 C C . ILE A 1 179 ? 17.154 4.870 15.039 1.00 13.11 179 ILE A C 1
ATOM 1439 O O . ILE A 1 179 ? 18.109 5.555 15.448 1.00 16.28 179 ILE A O 1
ATOM 1444 N N . HIS A 1 180 ? 17.092 4.331 13.808 1.00 14.02 180 HIS A N 1
ATOM 1445 C CA . HIS A 1 180 ? 18.126 4.459 12.832 1.00 13.20 180 HIS A CA 1
ATOM 1446 C C . HIS A 1 180 ? 17.568 4.507 11.428 1.00 12.54 180 HIS A C 1
ATOM 1447 O O . HIS A 1 180 ? 16.424 4.128 11.158 1.00 12.81 180 HIS A O 1
ATOM 1454 N N . ASN A 1 181 ? 18.429 4.946 10.529 1.00 13.74 181 ASN A N 1
ATOM 1455 C CA . ASN A 1 181 ? 18.314 4.682 9.145 1.00 14.21 181 ASN A CA 1
ATOM 1456 C C . ASN A 1 181 ? 19.724 4.564 8.506 1.00 14.08 181 ASN A C 1
ATOM 1457 O O . ASN A 1 181 ? 20.751 4.743 9.160 1.00 14.62 181 ASN A O 1
ATOM 1462 N N . THR A 1 182 ? 19.721 4.174 7.258 1.00 15.51 182 THR A N 1
ATOM 1463 C CA . THR A 1 182 ? 20.958 4.013 6.480 1.00 14.97 182 THR A CA 1
ATOM 1464 C C . THR A 1 182 ? 20.995 5.003 5.326 1.00 14.75 182 THR A C 1
ATOM 1465 O O . THR A 1 182 ? 19.989 5.337 4.678 1.00 13.86 182 THR A O 1
ATOM 1469 N N . VAL A 1 183 ? 22.202 5.474 5.041 1.00 15.45 183 VAL A N 1
ATOM 1470 C CA . VAL A 1 183 ? 22.431 6.378 3.924 1.00 15.10 183 VAL A CA 1
ATOM 1471 C C . VAL A 1 183 ? 21.972 5.720 2.625 1.00 13.22 183 VAL A C 1
ATOM 1472 O O . VAL A 1 183 ? 21.353 6.359 1.812 1.00 12.69 183 VAL A O 1
ATOM 1476 N N . ALA A 1 184 ? 22.266 4.429 2.463 1.00 14.63 184 ALA A N 1
ATOM 1477 C CA . ALA A 1 184 ? 21.893 3.701 1.223 1.00 14.75 184 ALA A CA 1
ATOM 1478 C C . ALA A 1 184 ? 20.361 3.691 1.023 1.00 15.02 184 ALA A C 1
ATOM 1479 O O . ALA A 1 184 ? 19.863 3.932 -0.067 1.00 13.98 184 ALA A O 1
ATOM 1481 N N . SER A 1 185 ? 19.649 3.348 2.093 1.00 15.22 185 SER A N 1
ATOM 1482 C CA . SER A 1 185 ? 18.164 3.276 2.013 1.00 14.05 185 SER A CA 1
ATOM 1483 C C . SER A 1 185 ? 17.557 4.649 1.701 1.00 12.67 185 SER A C 1
ATOM 1484 O O . SER A 1 185 ? 16.613 4.783 0.859 1.00 11.83 185 SER A O 1
ATOM 1487 N N . ILE A 1 186 ? 18.081 5.661 2.357 1.00 13.47 186 ILE A N 1
ATOM 1488 C CA . ILE A 1 186 ? 17.615 7.020 2.088 1.00 13.83 186 ILE A CA 1
ATOM 1489 C C . ILE A 1 186 ? 17.836 7.346 0.616 1.00 13.10 186 ILE A C 1
ATOM 1490 O O . ILE A 1 186 ? 16.965 7.875 -0.046 1.00 11.81 186 ILE A O 1
ATOM 1495 N N . GLY A 1 187 ? 19.013 7.041 0.086 1.00 13.40 187 GLY A N 1
ATOM 1496 C CA . GLY A 1 187 ? 19.278 7.316 -1.322 1.00 13.04 187 GLY A CA 1
ATOM 1497 C C . GLY A 1 187 ? 18.337 6.623 -2.292 1.00 11.73 187 GLY A C 1
ATOM 1498 O O . GLY A 1 187 ? 17.922 7.203 -3.286 1.00 14.48 187 GLY A O 1
ATOM 1499 N N . HIS A 1 188 ? 18.039 5.357 -2.022 1.00 12.12 188 HIS A N 1
ATOM 1500 C CA . HIS A 1 188 ? 17.137 4.582 -2.832 1.00 12.92 188 HIS A CA 1
ATOM 1501 C C . HIS A 1 188 ? 15.718 5.204 -2.791 1.00 12.46 188 HIS A C 1
ATOM 1502 O O . HIS A 1 188 ? 14.962 5.178 -3.767 1.00 13.33 188 HIS A O 1
ATOM 1509 N N . PHE A 1 189 ? 15.397 5.723 -1.629 1.00 12.70 189 PHE A N 1
ATOM 1510 C CA . PHE A 1 189 ? 14.109 6.426 -1.400 1.00 12.64 189 PHE A CA 1
ATOM 1511 C C . PHE A 1 189 ? 14.029 7.700 -2.265 1.00 12.13 189 PHE A C 1
ATOM 1512 O O . PHE A 1 189 ? 13.060 7.897 -3.006 1.00 11.09 189 PHE A O 1
ATOM 1520 N N . ALA A 1 190 ? 15.096 8.517 -2.239 1.00 13.25 190 ALA A N 1
ATOM 1521 C CA . ALA A 1 190 ? 15.162 9.724 -3.055 1.00 13.27 190 ALA A CA 1
ATOM 1522 C C . ALA A 1 190 ? 15.065 9.345 -4.561 1.00 12.91 190 ALA A C 1
ATOM 1523 O O . ALA A 1 190 ? 14.241 9.906 -5.287 1.00 12.63 190 ALA A O 1
ATOM 1525 N N . ARG A 1 191 ? 15.830 8.342 -5.008 1.00 13.44 191 ARG A N 1
ATOM 1526 C CA . ARG A 1 191 ? 15.765 7.938 -6.421 1.00 14.75 191 ARG A CA 1
ATOM 1527 C C . ARG A 1 191 ? 14.395 7.425 -6.842 1.00 13.71 191 ARG A C 1
ATOM 1528 O O . ARG A 1 191 ? 13.937 7.748 -7.925 1.00 13.97 191 ARG A O 1
ATOM 1536 N N . ALA A 1 192 ? 13.752 6.609 -5.996 1.00 14.37 192 ALA A N 1
ATOM 1537 C CA . ALA A 1 192 ? 12.426 6.093 -6.308 1.00 13.74 192 ALA A CA 1
ATOM 1538 C C . ALA A 1 192 ? 11.439 7.256 -6.501 1.00 13.51 192 ALA A C 1
ATOM 1539 O O . ALA A 1 192 ? 10.599 7.226 -7.391 1.00 12.47 192 ALA A O 1
ATOM 1541 N N . CYS A 1 193 ? 11.515 8.259 -5.622 1.00 13.80 193 CYS A N 1
ATOM 1542 C CA . CYS A 1 193 ? 10.616 9.390 -5.721 1.00 13.56 193 CYS A CA 1
ATOM 1543 C C . CYS A 1 193 ? 10.905 10.212 -6.983 1.00 13.59 193 CYS A C 1
ATOM 1544 O O . CYS A 1 193 ? 9.968 10.557 -7.696 1.00 12.37 193 CYS A O 1
ATOM 1547 N N . PHE A 1 194 ? 12.189 10.426 -7.285 1.00 13.73 194 PHE A N 1
ATOM 1548 C CA . PHE A 1 194 ? 12.527 11.235 -8.453 1.00 14.69 194 PHE A CA 1
ATOM 1549 C C . PHE A 1 194 ? 12.114 10.516 -9.720 1.00 14.85 194 PHE A C 1
ATOM 1550 O O . PHE A 1 194 ? 11.556 11.117 -10.617 1.00 15.50 194 PHE A O 1
ATOM 1558 N N . GLU A 1 195 ? 12.318 9.203 -9.755 1.00 15.43 195 GLU A N 1
ATOM 1559 C CA . GLU A 1 195 ? 11.883 8.382 -10.913 1.00 15.08 195 GLU A CA 1
ATOM 1560 C C . GLU A 1 195 ? 10.364 8.393 -11.097 1.00 15.45 195 GLU A C 1
ATOM 1561 O O . GLU A 1 195 ? 9.847 8.548 -12.227 1.00 14.97 195 GLU A O 1
ATOM 1567 N N . TYR A 1 196 ? 9.635 8.235 -9.989 1.00 14.15 196 TYR A N 1
ATOM 1568 C CA . TYR A 1 196 ? 8.165 8.241 -10.014 1.00 14.74 196 TYR A CA 1
ATOM 1569 C C . TYR A 1 196 ? 7.666 9.608 -10.577 1.00 14.84 196 TYR A C 1
ATOM 1570 O O . TYR A 1 196 ? 6.851 9.645 -11.505 1.00 16.00 196 TYR A O 1
ATOM 1579 N N . SER A 1 197 ? 8.232 10.710 -10.060 1.00 15.29 197 SER A N 1
ATOM 1580 C CA . SER A 1 197 ? 7.880 12.048 -10.503 1.00 16.12 197 SER A CA 1
ATOM 1581 C C . SER A 1 197 ? 8.120 12.182 -12.011 1.00 16.68 197 SER A C 1
ATOM 1582 O O . SER A 1 197 ? 7.241 12.660 -12.737 1.00 16.50 197 SER A O 1
ATOM 1585 N N . LEU A 1 198 ? 9.279 11.709 -12.484 1.00 17.51 198 LEU A N 1
ATOM 1586 C CA . LEU A 1 198 ? 9.554 11.784 -13.938 1.00 19.70 198 LEU A CA 1
ATOM 1587 C C . LEU A 1 198 ? 8.552 11.004 -14.774 1.00 19.95 198 LEU A C 1
ATOM 1588 O O . LEU A 1 198 ? 8.025 11.522 -15.769 1.00 20.88 198 LEU A O 1
ATOM 1593 N N . ASP A 1 199 ? 8.292 9.771 -14.350 1.00 20.91 199 ASP A N 1
ATOM 1594 C CA . ASP A 1 199 ? 7.472 8.830 -15.073 1.00 21.20 199 ASP A CA 1
ATOM 1595 C C . ASP A 1 199 ? 6.033 9.368 -15.149 1.00 21.30 199 ASP A C 1
ATOM 1596 O O . ASP A 1 199 ? 5.364 9.296 -16.190 1.00 21.47 199 ASP A O 1
ATOM 1601 N N . GLN A 1 200 ? 5.572 9.961 -14.039 1.00 20.29 200 GLN A N 1
ATOM 1602 C CA . GLN A 1 200 ? 4.216 10.480 -13.957 1.00 19.70 200 GLN A CA 1
ATOM 1603 C C . GLN A 1 200 ? 4.074 11.943 -14.339 1.00 19.67 200 GLN A C 1
ATOM 1604 O O . GLN A 1 200 ? 2.941 12.467 -14.430 1.00 19.72 200 GLN A O 1
ATOM 1610 N N . LYS A 1 201 ? 5.194 12.610 -14.595 1.00 20.09 201 LYS A N 1
ATOM 1611 C CA . LYS A 1 201 ? 5.268 14.027 -14.921 1.00 19.48 201 LYS A CA 1
ATOM 1612 C C . LYS A 1 201 ? 4.607 14.926 -13.870 1.00 19.01 201 LYS A C 1
ATOM 1613 O O . LYS A 1 201 ? 3.810 15.831 -14.158 1.00 18.24 201 LYS A O 1
ATOM 1619 N N . ILE A 1 202 ? 5.008 14.703 -12.639 1.00 17.44 202 ILE A N 1
ATOM 1620 C CA . ILE A 1 202 ? 4.501 15.490 -11.541 1.00 16.14 202 ILE A CA 1
ATOM 1621 C C . ILE A 1 202 ? 5.646 15.975 -10.675 1.00 15.75 202 ILE A C 1
ATOM 1622 O O . ILE A 1 202 ? 6.708 15.348 -10.623 1.00 14.66 202 ILE A O 1
ATOM 1627 N N . ASP A 1 203 ? 5.425 17.097 -9.990 1.00 14.99 203 ASP A N 1
ATOM 1628 C CA . ASP A 1 203 ? 6.431 17.663 -9.100 1.00 14.65 203 ASP A CA 1
ATOM 1629 C C . ASP A 1 203 ? 6.673 16.760 -7.891 1.00 14.28 203 ASP A C 1
ATOM 1630 O O . ASP A 1 203 ? 5.820 15.967 -7.549 1.00 15.06 203 ASP A O 1
ATOM 1635 N N . CYS A 1 204 ? 7.837 16.893 -7.275 1.00 13.98 204 CYS A N 1
ATOM 1636 C CA . CYS A 1 204 ? 8.174 16.168 -6.049 1.00 14.00 204 CYS A CA 1
ATOM 1637 C C . CYS A 1 204 ? 8.364 17.141 -4.893 1.00 13.63 204 CYS A C 1
ATOM 1638 O O . CYS A 1 204 ? 9.199 18.046 -4.980 1.00 14.52 204 CYS A O 1
ATOM 1641 N N . TRP A 1 205 ? 7.642 16.925 -3.786 1.00 12.19 205 TRP A N 1
ATOM 1642 C CA . TRP A 1 205 ? 7.791 17.723 -2.568 1.00 12.90 205 TRP A CA 1
ATOM 1643 C C . TRP A 1 205 ? 8.302 16.787 -1.499 1.00 12.32 205 TRP A C 1
ATOM 1644 O O . TRP A 1 205 ? 7.771 15.665 -1.324 1.00 12.99 205 TRP A O 1
ATOM 1655 N N . PHE A 1 206 ? 9.320 17.220 -0.782 1.00 11.17 206 PHE A N 1
ATOM 1656 C CA . PHE A 1 206 ? 9.836 16.491 0.352 1.00 12.27 206 PHE A CA 1
ATOM 1657 C C . PHE A 1 206 ? 10.006 17.407 1.544 1.00 11.57 206 PHE A C 1
ATOM 1658 O O . PHE A 1 206 ? 10.363 18.545 1.377 1.00 12.07 206 PHE A O 1
ATOM 1666 N N . ALA A 1 207 ? 9.780 16.890 2.740 1.00 11.60 207 ALA A N 1
ATOM 1667 C CA . ALA A 1 207 ? 9.904 17.692 3.941 1.00 12.01 207 ALA A CA 1
ATOM 1668 C C . ALA A 1 207 ? 10.315 16.946 5.183 1.00 12.96 207 ALA A C 1
ATOM 1669 O O . ALA A 1 207 ? 9.998 15.777 5.349 1.00 13.15 207 ALA A O 1
ATOM 1671 N N . THR A 1 208 ? 11.047 17.628 6.051 1.00 12.74 208 THR A N 1
ATOM 1672 C CA . THR A 1 208 ? 11.414 17.102 7.355 1.00 12.93 208 THR A CA 1
ATOM 1673 C C . THR A 1 208 ? 11.374 18.252 8.380 1.00 13.44 208 THR A C 1
ATOM 1674 O O . THR A 1 208 ? 10.819 19.348 8.102 1.00 14.07 208 THR A O 1
ATOM 1678 N N . LYS A 1 209 ? 11.924 18.012 9.571 1.00 14.22 209 LYS A N 1
ATOM 1679 C CA . LYS A 1 209 ? 12.116 19.058 10.563 1.00 14.58 209 LYS A CA 1
ATOM 1680 C C . LYS A 1 209 ? 13.625 19.210 10.897 1.00 14.13 209 LYS A C 1
ATOM 1681 O O . LYS A 1 209 ? 14.037 19.081 12.034 1.00 14.44 209 LYS A O 1
ATOM 1687 N N . ASP A 1 210 ? 14.398 19.505 9.876 1.00 14.66 210 ASP A N 1
ATOM 1688 C CA . ASP A 1 210 ? 15.882 19.554 9.955 1.00 15.46 210 ASP A CA 1
ATOM 1689 C C . ASP A 1 210 ? 16.370 20.721 10.837 1.00 16.25 210 ASP A C 1
ATOM 1690 O O . ASP A 1 210 ? 17.528 20.786 11.223 1.00 16.05 210 ASP A O 1
ATOM 1695 N N . THR A 1 211 ? 15.487 21.668 11.105 1.00 15.43 211 THR A N 1
ATOM 1696 C CA . THR A 1 211 ? 15.781 22.779 12.033 1.00 16.58 211 THR A CA 1
ATOM 1697 C C . THR A 1 211 ? 15.869 22.340 13.491 1.00 17.27 211 THR A C 1
ATOM 1698 O O . THR A 1 211 ? 16.520 22.988 14.323 1.00 17.84 211 THR A O 1
ATOM 1702 N N . ILE A 1 212 ? 15.211 21.226 13.817 1.00 16.19 212 ILE A N 1
ATOM 1703 C CA . ILE A 1 212 ? 15.254 20.630 15.109 1.00 15.25 212 ILE A CA 1
ATOM 1704 C C . ILE A 1 212 ? 16.162 19.374 15.170 1.00 16.02 212 ILE A C 1
ATOM 1705 O O . ILE A 1 212 ? 16.855 19.141 16.164 1.00 15.92 212 ILE A O 1
ATOM 1710 N N . SER A 1 213 ? 16.067 18.543 14.136 1.00 15.02 213 SER A N 1
ATOM 1711 C CA . SER A 1 213 ? 16.883 17.341 13.959 1.00 14.91 213 SER A CA 1
ATOM 1712 C C . SER A 1 213 ? 18.009 17.689 12.971 1.00 15.37 213 SER A C 1
ATOM 1713 O O . SER A 1 213 ? 17.869 17.555 11.731 1.00 14.55 213 SER A O 1
ATOM 1716 N N . LYS A 1 214 ? 19.120 18.155 13.542 1.00 15.89 214 LYS A N 1
ATOM 1717 C CA . LYS A 1 214 ? 20.180 18.813 12.771 1.00 17.53 214 LYS A CA 1
ATOM 1718 C C . LYS A 1 214 ? 21.220 17.846 12.164 1.00 16.89 214 LYS A C 1
ATOM 1719 O O . LYS A 1 214 ? 22.064 18.246 11.343 1.00 17.06 214 LYS A O 1
ATOM 1725 N N . GLN A 1 215 ? 21.166 16.575 12.541 1.00 17.55 215 GLN A N 1
ATOM 1726 C CA . GLN A 1 215 ? 21.953 15.531 11.862 1.00 17.80 215 GLN A CA 1
ATOM 1727 C C . GLN A 1 215 ? 21.071 14.478 11.198 1.00 16.90 215 GLN A C 1
ATOM 1728 O O . GLN A 1 215 ? 21.403 14.027 10.108 1.00 17.42 215 GLN A O 1
ATOM 1734 N N . TYR A 1 216 ? 19.974 14.110 11.858 1.00 14.91 216 TYR A N 1
ATOM 1735 C CA . TYR A 1 216 ? 19.169 12.973 11.383 1.00 14.60 216 TYR A CA 1
ATOM 1736 C C . TYR A 1 216 ? 18.295 13.363 10.192 1.00 12.81 216 TYR A C 1
ATOM 1737 O O . TYR A 1 216 ? 18.516 12.914 9.049 1.00 10.92 216 TYR A O 1
ATOM 1746 N N . ASP A 1 217 ? 17.304 14.236 10.431 1.00 13.95 217 ASP A N 1
ATOM 1747 C CA . ASP A 1 217 ? 16.508 14.715 9.312 1.00 14.16 217 ASP A CA 1
ATOM 1748 C C . ASP A 1 217 ? 17.393 15.449 8.311 1.00 14.49 217 ASP A C 1
ATOM 1749 O O . ASP A 1 217 ? 17.168 15.409 7.119 1.00 15.58 217 ASP A O 1
ATOM 1754 N N . GLN A 1 218 ? 18.392 16.172 8.805 1.00 14.87 218 GLN A N 1
ATOM 1755 C CA . GLN A 1 218 ? 19.298 16.902 7.934 1.00 14.58 218 GLN A CA 1
ATOM 1756 C C . GLN A 1 218 ? 19.959 15.975 6.872 1.00 14.32 218 GLN A C 1
ATOM 1757 O O . GLN A 1 218 ? 20.177 16.361 5.712 1.00 14.41 218 GLN A O 1
ATOM 1763 N N . ARG A 1 219 ? 20.292 14.762 7.285 1.00 14.83 219 ARG A N 1
ATOM 1764 C CA . ARG A 1 219 ? 20.890 13.763 6.366 1.00 14.47 219 ARG A CA 1
ATOM 1765 C C . ARG A 1 219 ? 19.924 13.380 5.262 1.00 14.14 219 ARG A C 1
ATOM 1766 O O . ARG A 1 219 ? 20.321 13.232 4.111 1.00 12.77 219 ARG A O 1
ATOM 1774 N N . PHE A 1 220 ? 18.637 13.286 5.564 1.00 12.21 220 PHE A N 1
ATOM 1775 C CA . PHE A 1 220 ? 17.659 13.126 4.476 1.00 13.38 220 PHE A CA 1
ATOM 1776 C C . PHE A 1 220 ? 17.661 14.297 3.506 1.00 13.03 220 PHE A C 1
ATOM 1777 O O . PHE A 1 220 ? 17.622 14.098 2.275 1.00 13.48 220 PHE A O 1
ATOM 1785 N N . LYS A 1 221 ? 17.584 15.515 4.051 1.00 14.44 221 LYS A N 1
ATOM 1786 C CA . LYS A 1 221 ? 17.632 16.713 3.218 1.00 15.36 221 LYS A CA 1
ATOM 1787 C C . LYS A 1 221 ? 18.842 16.731 2.263 1.00 14.84 221 LYS A C 1
ATOM 1788 O O . LYS A 1 221 ? 18.696 16.952 1.075 1.00 15.78 221 LYS A O 1
ATOM 1794 N N . ILE A 1 222 ? 20.015 16.492 2.833 1.00 15.78 222 ILE A N 1
ATOM 1795 C CA . ILE A 1 222 ? 21.280 16.472 2.089 1.00 16.31 222 ILE A CA 1
ATOM 1796 C C . ILE A 1 222 ? 21.300 15.427 0.973 1.00 14.53 222 ILE A C 1
ATOM 1797 O O . ILE A 1 222 ? 21.609 15.754 -0.175 1.00 15.73 222 ILE A O 1
ATOM 1802 N N . ILE A 1 223 ? 20.952 14.180 1.302 1.00 15.72 223 ILE A N 1
ATOM 1803 C CA . ILE A 1 223 ? 20.915 13.082 0.313 1.00 14.95 223 ILE A CA 1
ATOM 1804 C C . ILE A 1 223 ? 19.960 13.391 -0.845 1.00 13.85 223 ILE A C 1
ATOM 1805 O O . ILE A 1 223 ? 20.312 13.236 -2.017 1.00 14.71 223 ILE A O 1
ATOM 1810 N N . PHE A 1 224 ? 18.738 13.813 -0.534 1.00 15.58 224 PHE A N 1
ATOM 1811 C CA . PHE A 1 224 ? 17.831 14.322 -1.570 1.00 15.55 224 PHE A CA 1
ATOM 1812 C C . PHE A 1 224 ? 18.458 15.409 -2.443 1.00 16.72 224 PHE A C 1
ATOM 1813 O O . PHE A 1 224 ? 18.377 15.354 -3.663 1.00 14.64 224 PHE A O 1
ATOM 1821 N N . GLU A 1 225 ? 19.010 16.426 -1.806 1.00 17.80 225 GLU A N 1
ATOM 1822 C CA . GLU A 1 225 ? 19.590 17.567 -2.532 1.00 19.02 225 GLU A CA 1
ATOM 1823 C C . GLU A 1 225 ? 20.738 17.116 -3.461 1.00 19.26 225 GLU A C 1
ATOM 1824 O O . GLU A 1 225 ? 20.781 17.484 -4.608 1.00 19.21 225 GLU A O 1
ATOM 1830 N N . GLU A 1 226 ? 21.634 16.268 -2.961 1.00 20.15 226 GLU A N 1
ATOM 1831 C CA . GLU A 1 226 ? 22.784 15.789 -3.741 1.00 21.09 226 GLU A CA 1
ATOM 1832 C C . GLU A 1 226 ? 22.398 14.857 -4.870 1.00 20.34 226 GLU A C 1
ATOM 1833 O O . GLU A 1 226 ? 22.831 15.050 -6.021 1.00 19.53 226 GLU A O 1
ATOM 1839 N N . ILE A 1 227 ? 21.498 13.901 -4.599 1.00 19.73 227 ILE A N 1
ATOM 1840 C CA . ILE A 1 227 ? 21.008 13.039 -5.662 1.00 19.64 227 ILE A CA 1
ATOM 1841 C C . ILE A 1 227 ? 20.283 13.876 -6.701 1.00 19.88 227 ILE A C 1
ATOM 1842 O O . ILE A 1 227 ? 20.446 13.660 -7.915 1.00 19.76 227 ILE A O 1
ATOM 1847 N N . PHE A 1 228 ? 19.506 14.862 -6.258 1.00 20.89 228 PHE A N 1
ATOM 1848 C CA . PHE A 1 228 ? 18.744 15.629 -7.238 1.00 21.11 228 PHE A CA 1
ATOM 1849 C C . PHE A 1 228 ? 19.685 16.418 -8.137 1.00 21.92 228 PHE A C 1
ATOM 1850 O O . PHE A 1 228 ? 19.520 16.426 -9.352 1.00 22.04 228 PHE A O 1
ATOM 1858 N N . ALA A 1 229 ? 20.624 17.118 -7.520 1.00 23.83 229 ALA A N 1
ATOM 1859 C CA . ALA A 1 229 ? 21.608 17.937 -8.261 1.00 24.23 229 ALA A CA 1
ATOM 1860 C C . ALA A 1 229 ? 22.445 17.084 -9.222 1.00 25.31 229 ALA A C 1
ATOM 1861 O O . ALA A 1 229 ? 22.647 17.468 -10.394 1.00 25.73 229 ALA A O 1
ATOM 1863 N N . GLN A 1 230 ? 22.904 15.929 -8.744 1.00 25.67 230 GLN A N 1
ATOM 1864 C CA . GLN A 1 230 ? 23.803 15.074 -9.516 1.00 26.64 230 GLN A CA 1
ATOM 1865 C C . GLN A 1 230 ? 23.106 14.268 -10.606 1.00 26.49 230 GLN A C 1
ATOM 1866 O O . GLN A 1 230 ? 23.698 14.012 -11.670 1.00 27.56 230 GLN A O 1
ATOM 1872 N N . GLU A 1 231 ? 21.879 13.831 -10.349 1.00 25.14 231 GLU A N 1
ATOM 1873 C CA . GLU A 1 231 ? 21.229 12.799 -11.160 1.00 25.32 231 GLU A CA 1
ATOM 1874 C C . GLU A 1 231 ? 19.887 13.203 -11.823 1.00 24.68 231 GLU A C 1
ATOM 1875 O O . GLU A 1 231 ? 19.481 12.575 -12.796 1.00 26.42 231 GLU A O 1
ATOM 1881 N N . TYR A 1 232 ? 19.191 14.213 -11.309 1.00 23.26 232 TYR A N 1
ATOM 1882 C CA . TYR A 1 232 ? 17.839 14.520 -11.806 1.00 22.80 232 TYR A CA 1
ATOM 1883 C C . TYR A 1 232 ? 17.555 15.941 -12.201 1.00 22.49 232 TYR A C 1
ATOM 1884 O O . TYR A 1 232 ? 16.503 16.193 -12.798 1.00 23.78 232 TYR A O 1
ATOM 1893 N N . LYS A 1 233 ? 18.421 16.887 -11.848 1.00 23.26 233 LYS A N 1
ATOM 1894 C CA . LYS A 1 233 ? 18.094 18.314 -12.087 1.00 24.38 233 LYS A CA 1
ATOM 1895 C C . LYS A 1 233 ? 17.764 18.586 -13.563 1.00 24.91 233 LYS A C 1
ATOM 1896 O O . LYS A 1 233 ? 16.811 19.289 -13.890 1.00 24.56 233 LYS A O 1
ATOM 1902 N N . GLU A 1 234 ? 18.567 18.022 -14.456 1.00 25.81 234 GLU A N 1
ATOM 1903 C CA . GLU A 1 234 ? 18.391 18.275 -15.894 1.00 25.27 234 GLU A CA 1
ATOM 1904 C C . GLU A 1 234 ? 17.157 17.567 -16.457 1.00 25.25 234 GLU A C 1
ATOM 1905 O O . GLU A 1 234 ? 16.409 18.144 -17.267 1.00 25.75 234 GLU A O 1
ATOM 1911 N N . LYS A 1 235 ? 16.938 16.330 -16.009 1.00 25.37 235 LYS A N 1
ATOM 1912 C CA . LYS A 1 235 ? 15.750 15.526 -16.369 1.00 24.60 235 LYS A CA 1
ATOM 1913 C C . LYS A 1 235 ? 14.456 16.197 -15.957 1.00 23.70 235 LYS A C 1
ATOM 1914 O O . LYS A 1 235 ? 13.525 16.245 -16.735 1.00 22.38 235 LYS A O 1
ATOM 1920 N N . PHE A 1 236 ? 14.416 16.703 -14.715 1.00 22.29 236 PHE A N 1
ATOM 1921 C CA . PHE A 1 236 ? 13.312 17.506 -14.256 1.00 22.24 236 PHE A CA 1
ATOM 1922 C C . PHE A 1 236 ? 13.032 18.733 -15.124 1.00 21.96 236 PHE A C 1
ATOM 1923 O O . PHE A 1 236 ? 11.892 18.975 -15.523 1.00 21.90 236 PHE A O 1
ATOM 1931 N N . ALA A 1 237 ? 14.079 19.497 -15.383 1.00 22.55 237 ALA A N 1
ATOM 1932 C CA . ALA A 1 237 ? 14.006 20.713 -16.237 1.00 24.35 237 ALA A CA 1
ATOM 1933 C C . ALA A 1 237 ? 13.436 20.335 -17.603 1.00 24.63 237 ALA A C 1
ATOM 1934 O O . ALA A 1 237 ? 12.497 20.989 -18.072 1.00 25.90 237 ALA A O 1
ATOM 1936 N N . ALA A 1 238 ? 13.975 19.254 -18.187 1.00 24.86 238 ALA A N 1
ATOM 1937 C CA . ALA A 1 238 ? 13.500 18.711 -19.475 1.00 25.21 238 ALA A CA 1
ATOM 1938 C C . ALA A 1 238 ? 12.026 18.290 -19.450 1.00 26.21 238 ALA A C 1
ATOM 1939 O O . ALA A 1 238 ? 11.311 18.469 -20.455 1.00 26.01 238 ALA A O 1
ATOM 1941 N N . ALA A 1 239 ? 11.561 17.748 -18.311 1.00 25.05 239 ALA A N 1
ATOM 1942 C CA . ALA A 1 239 ? 10.176 17.274 -18.193 1.00 25.14 239 ALA A CA 1
ATOM 1943 C C . ALA A 1 239 ? 9.209 18.350 -17.740 1.00 24.97 239 ALA A C 1
ATOM 1944 O O . ALA A 1 239 ? 7.992 18.093 -17.655 1.00 26.35 239 ALA A O 1
ATOM 1946 N N . GLY A 1 240 ? 9.735 19.522 -17.393 1.00 24.32 240 GLY A N 1
ATOM 1947 C CA . GLY A 1 240 ? 8.917 20.647 -16.945 1.00 24.33 240 GLY A CA 1
ATOM 1948 C C . GLY A 1 240 ? 8.371 20.452 -15.523 1.00 23.30 240 GLY A C 1
ATOM 1949 O O . GLY A 1 240 ? 7.232 20.843 -15.229 1.00 23.47 240 GLY A O 1
ATOM 1950 N N . ILE A 1 241 ? 9.171 19.823 -14.669 1.00 22.65 241 ILE A N 1
ATOM 1951 C CA . ILE A 1 241 ? 8.762 19.550 -13.271 1.00 21.36 241 ILE A CA 1
ATOM 1952 C C . ILE A 1 241 ? 9.843 19.992 -12.277 1.00 20.75 241 ILE A C 1
ATOM 1953 O O . ILE A 1 241 ? 10.994 20.259 -12.651 1.00 20.73 241 ILE A O 1
ATOM 1958 N N . GLU A 1 242 ? 9.450 20.078 -11.007 1.00 18.92 242 GLU A N 1
ATOM 1959 C CA . GLU A 1 242 ? 10.281 20.646 -9.955 1.00 18.37 242 GLU A CA 1
ATOM 1960 C C . GLU A 1 242 ? 10.360 19.742 -8.750 1.00 17.57 242 GLU A C 1
ATOM 1961 O O . GLU A 1 242 ? 9.448 18.981 -8.493 1.00 16.77 242 GLU A O 1
ATOM 1967 N N . TYR A 1 243 ? 11.491 19.830 -8.063 1.00 17.42 243 TYR A N 1
ATOM 1968 C CA . TYR A 1 243 ? 11.665 19.261 -6.742 1.00 16.06 243 TYR A CA 1
ATOM 1969 C C . TYR A 1 243 ? 11.619 20.439 -5.746 1.00 17.45 243 TYR A C 1
ATOM 1970 O O . TYR A 1 243 ? 12.380 21.441 -5.857 1.00 18.39 243 TYR A O 1
ATOM 1979 N N . PHE A 1 244 ? 10.765 20.330 -4.742 1.00 15.66 244 PHE A N 1
ATOM 1980 C CA . PHE A 1 244 ? 10.579 21.385 -3.711 1.00 16.46 244 PHE A CA 1
ATOM 1981 C C . PHE A 1 244 ? 10.811 20.786 -2.335 1.00 16.09 244 PHE A C 1
ATOM 1982 O O . PHE A 1 244 ? 10.142 19.817 -1.983 1.00 15.36 244 PHE A O 1
ATOM 1990 N N . TYR A 1 245 ? 11.748 21.347 -1.582 1.00 15.65 245 TYR A N 1
ATOM 1991 C CA . TYR A 1 245 ? 12.041 20.873 -0.236 1.00 15.23 245 TYR A CA 1
ATOM 1992 C C . TYR A 1 245 ? 11.629 21.929 0.735 1.00 15.38 245 TYR A C 1
ATOM 1993 O O . TYR A 1 245 ? 11.930 23.145 0.549 1.00 14.73 245 TYR A O 1
ATOM 2002 N N . THR A 1 246 ? 10.943 21.510 1.783 1.00 14.85 246 THR A N 1
ATOM 2003 C CA . THR A 1 246 ? 10.548 22.433 2.861 1.00 15.64 246 THR A CA 1
ATOM 2004 C C . THR A 1 246 ? 10.438 21.746 4.220 1.00 14.18 246 THR A C 1
ATOM 2005 O O . THR A 1 246 ? 10.888 20.591 4.379 1.00 14.41 246 THR A O 1
ATOM 2009 N N . LEU A 1 247 ? 9.939 22.471 5.222 1.00 14.23 247 LEU A N 1
ATOM 2010 C CA . LEU A 1 247 ? 9.743 21.884 6.542 1.00 14.19 247 LEU A CA 1
ATOM 2011 C C . LEU A 1 247 ? 8.378 21.219 6.562 1.00 13.79 247 LEU A C 1
ATOM 2012 O O . LEU A 1 247 ? 7.425 21.679 5.907 1.00 14.21 247 LEU A O 1
ATOM 2017 N N . ILE A 1 248 ? 8.282 20.153 7.332 1.00 12.60 248 ILE A N 1
ATOM 2018 C CA . ILE A 1 248 ? 7.110 19.330 7.340 1.00 13.00 248 ILE A CA 1
ATOM 2019 C C . ILE A 1 248 ? 5.843 20.102 7.800 1.00 13.07 248 ILE A C 1
ATOM 2020 O O . ILE A 1 248 ? 4.790 19.887 7.274 1.00 12.73 248 ILE A O 1
ATOM 2025 N N . ASP A 1 249 ? 5.964 20.969 8.802 1.00 13.56 249 ASP A N 1
ATOM 2026 C CA . ASP A 1 249 ? 4.820 21.783 9.187 1.00 14.06 249 ASP A CA 1
ATOM 2027 C C . ASP A 1 249 ? 4.356 22.769 8.074 1.00 14.75 249 ASP A C 1
ATOM 2028 O O . ASP A 1 249 ? 3.146 23.044 7.943 1.00 16.62 249 ASP A O 1
ATOM 2033 N N . ASP A 1 250 ? 5.279 23.270 7.260 1.00 14.14 250 ASP A N 1
ATOM 2034 C CA . ASP A 1 250 ? 4.948 24.067 6.129 1.00 14.61 250 ASP A CA 1
ATOM 2035 C C . ASP A 1 250 ? 4.222 23.291 5.011 1.00 14.15 250 ASP A C 1
ATOM 2036 O O . ASP A 1 250 ? 3.255 23.804 4.393 1.00 12.20 250 ASP A O 1
ATOM 2041 N N A VAL A 1 251 ? 4.651 22.060 4.777 0.50 13.57 251 VAL A N 1
ATOM 2042 N N B VAL A 1 251 ? 4.679 22.077 4.693 0.50 13.91 251 VAL A N 1
ATOM 2043 C CA A VAL A 1 251 ? 4.048 21.254 3.710 0.50 13.04 251 VAL A CA 1
ATOM 2044 C CA B VAL A 1 251 ? 3.983 21.296 3.640 0.50 13.38 251 VAL A CA 1
ATOM 2045 C C A VAL A 1 251 ? 2.612 20.912 4.062 0.50 11.73 251 VAL A C 1
ATOM 2046 C C B VAL A 1 251 ? 2.570 20.949 4.063 0.50 12.09 251 VAL A C 1
ATOM 2047 O O A VAL A 1 251 ? 1.725 20.973 3.209 0.50 10.66 251 VAL A O 1
ATOM 2048 O O B VAL A 1 251 ? 1.652 21.020 3.244 0.50 10.80 251 VAL A O 1
ATOM 2055 N N . VAL A 1 252 ? 2.379 20.553 5.316 1.00 12.45 252 VAL A N 1
ATOM 2056 C CA . VAL A 1 252 ? 1.020 20.220 5.757 1.00 12.14 252 VAL A CA 1
ATOM 2057 C C . VAL A 1 252 ? 0.079 21.407 5.679 1.00 12.16 252 VAL A C 1
ATOM 2058 O O . VAL A 1 252 ? -1.078 21.223 5.321 1.00 10.71 252 VAL A O 1
ATOM 2062 N N . ALA A 1 253 ? 0.556 22.625 6.025 1.00 11.74 253 ALA A N 1
ATOM 2063 C CA . ALA A 1 253 ? -0.261 23.832 5.894 1.00 12.47 253 ALA A CA 1
ATOM 2064 C C . ALA A 1 253 ? -0.618 24.020 4.415 1.00 12.53 253 ALA A C 1
ATOM 2065 O O . ALA A 1 253 ? -1.782 24.187 4.053 1.00 12.00 253 ALA A O 1
ATOM 2067 N N . ARG A 1 254 ? 0.372 23.865 3.554 1.00 12.96 254 ARG A N 1
ATOM 2068 C CA . ARG A 1 254 ? 0.160 23.975 2.090 1.00 14.14 254 ARG A CA 1
ATOM 2069 C C . ARG A 1 254 ? -0.842 22.971 1.528 1.00 13.10 254 ARG A C 1
ATOM 2070 O O . ARG A 1 254 ? -1.585 23.274 0.607 1.00 11.20 254 ARG A O 1
ATOM 2078 N N . MET A 1 255 ? -0.796 21.747 2.053 1.00 12.61 255 MET A N 1
ATOM 2079 C CA . MET A 1 255 ? -1.720 20.654 1.636 1.00 13.63 255 MET A CA 1
ATOM 2080 C C . MET A 1 255 ? -3.173 20.978 1.856 1.00 12.40 255 MET A C 1
ATOM 2081 O O . MET A 1 255 ? -4.004 20.444 1.184 1.00 12.64 255 MET A O 1
ATOM 2086 N N . MET A 1 256 ? -3.472 21.853 2.811 1.00 11.80 256 MET A N 1
ATOM 2087 C CA . MET A 1 256 ? -4.841 22.295 3.002 1.00 12.73 256 MET A CA 1
ATOM 2088 C C . MET A 1 256 ? -5.318 23.366 2.023 1.00 12.46 256 MET A C 1
ATOM 2089 O O . MET A 1 256 ? -6.505 23.715 2.006 1.00 14.31 256 MET A O 1
ATOM 2094 N N . LYS A 1 257 ? -4.422 23.892 1.195 1.00 13.70 257 LYS A N 1
ATOM 2095 C CA . LYS A 1 257 ? -4.745 24.953 0.231 1.00 14.29 257 LYS A CA 1
ATOM 2096 C C . LYS A 1 257 ? -4.400 24.644 -1.232 1.00 13.53 257 LYS A C 1
ATOM 2097 O O . LYS A 1 257 ? -4.830 25.335 -2.154 1.00 11.85 257 LYS A O 1
ATOM 2103 N N . THR A 1 258 ? -3.604 23.604 -1.451 1.00 12.69 258 THR A N 1
ATOM 2104 C CA . THR A 1 258 ? -3.166 23.198 -2.770 1.00 12.16 258 THR A CA 1
ATOM 2105 C C . THR A 1 258 ? -4.277 22.648 -3.649 1.00 11.50 258 THR A C 1
ATOM 2106 O O . THR A 1 258 ? -5.242 22.070 -3.187 1.00 11.33 258 THR A O 1
ATOM 2110 N N . GLU A 1 259 ? -4.058 22.718 -4.947 1.00 13.33 259 GLU A N 1
ATOM 2111 C CA . GLU A 1 259 ? -4.913 22.002 -5.905 1.00 14.46 259 GLU A CA 1
ATOM 2112 C C . GLU A 1 259 ? -4.491 20.526 -6.066 1.00 14.99 259 GLU A C 1
ATOM 2113 O O . GLU A 1 259 ? -5.218 19.708 -6.640 1.00 16.39 259 GLU A O 1
ATOM 2119 N N . GLY A 1 260 ? -3.328 20.151 -5.526 1.00 15.51 260 GLY A N 1
ATOM 2120 C CA . GLY A 1 260 ? -2.887 18.781 -5.617 1.00 14.77 260 GLY A CA 1
ATOM 2121 C C . GLY A 1 260 ? -1.971 18.605 -6.824 1.00 14.43 260 GLY A C 1
ATOM 2122 O O . GLY A 1 260 ? -1.449 19.582 -7.385 1.00 15.89 260 GLY A O 1
ATOM 2123 N N . GLY A 1 261 ? -1.764 17.351 -7.215 1.00 14.31 261 GLY A N 1
ATOM 2124 C CA . GLY A 1 261 ? -1.072 17.045 -8.444 1.00 13.64 261 GLY A CA 1
ATOM 2125 C C . GLY A 1 261 ? 0.413 16.750 -8.312 1.00 13.40 261 GLY A C 1
ATOM 2126 O O . GLY A 1 261 ? 1.099 16.715 -9.300 1.00 15.06 261 GLY A O 1
ATOM 2127 N N . MET A 1 262 ? 0.915 16.591 -7.097 1.00 12.21 262 MET A N 1
ATOM 2128 C CA . MET A 1 262 ? 2.337 16.337 -6.866 1.00 12.36 262 MET A CA 1
ATOM 2129 C C . MET A 1 262 ? 2.546 14.949 -6.232 1.00 11.80 262 MET A C 1
ATOM 2130 O O . MET A 1 262 ? 1.599 14.299 -5.785 1.00 12.64 262 MET A O 1
ATOM 2135 N N . LEU A 1 263 ? 3.810 14.514 -6.202 1.00 11.91 263 LEU A N 1
ATOM 2136 C CA . LEU A 1 263 ? 4.257 13.404 -5.375 1.00 11.06 263 LEU A CA 1
ATOM 2137 C C . LEU A 1 263 ? 4.778 14.014 -4.054 1.00 10.13 263 LEU A C 1
ATOM 2138 O O . LEU A 1 263 ? 5.673 14.858 -4.027 1.00 11.94 263 LEU A O 1
ATOM 2143 N N . TRP A 1 264 ? 4.158 13.634 -2.970 1.00 9.80 264 TRP A N 1
ATOM 2144 C CA . TRP A 1 264 ? 4.554 14.055 -1.638 1.00 9.60 264 TRP A CA 1
ATOM 2145 C C . TRP A 1 264 ? 5.417 12.954 -1.025 1.00 10.60 264 TRP A C 1
ATOM 2146 O O . TRP A 1 264 ? 4.902 11.921 -0.526 1.00 9.78 264 TRP A O 1
ATOM 2157 N N . ALA A 1 265 ? 6.728 13.164 -1.069 1.00 10.70 265 ALA A N 1
ATOM 2158 C CA . ALA A 1 265 ? 7.690 12.219 -0.501 1.00 10.62 265 ALA A CA 1
ATOM 2159 C C . ALA A 1 265 ? 7.680 12.394 1.006 1.00 11.03 265 ALA A C 1
ATOM 2160 O O . ALA A 1 265 ? 7.757 13.489 1.478 1.00 12.37 265 ALA A O 1
ATOM 2162 N N . CYS A 1 266 ? 7.541 11.305 1.739 1.00 9.74 266 CYS A N 1
ATOM 2163 C CA . CYS A 1 266 ? 7.502 11.323 3.169 1.00 10.10 266 CYS A CA 1
ATOM 2164 C C . CYS A 1 266 ? 8.453 10.306 3.786 1.00 10.48 266 CYS A C 1
ATOM 2165 O O . CYS A 1 266 ? 8.485 9.166 3.358 1.00 10.26 266 CYS A O 1
ATOM 2168 N N . LYS A 1 267 ? 9.116 10.709 4.856 1.00 10.92 267 LYS A N 1
ATOM 2169 C CA . LYS A 1 267 ? 9.738 9.753 5.774 1.00 11.02 267 LYS A CA 1
ATOM 2170 C C . LYS A 1 267 ? 8.677 8.761 6.280 1.00 9.95 267 LYS A C 1
ATOM 2171 O O . LYS A 1 267 ? 7.475 9.039 6.257 1.00 8.88 267 LYS A O 1
ATOM 2177 N N . ASN A 1 268 ? 9.176 7.631 6.717 1.00 10.07 268 ASN A N 1
ATOM 2178 C CA . ASN A 1 268 ? 8.364 6.426 7.033 1.00 10.61 268 ASN A CA 1
ATOM 2179 C C . ASN A 1 268 ? 7.113 6.764 7.863 1.00 10.83 268 ASN A C 1
ATOM 2180 O O . ASN A 1 268 ? 5.988 6.584 7.403 1.00 11.13 268 ASN A O 1
ATOM 2185 N N . TYR A 1 269 ? 7.310 7.313 9.061 1.00 11.31 269 TYR A N 1
ATOM 2186 C CA . TYR A 1 269 ? 6.194 7.703 9.945 1.00 11.00 269 TYR A CA 1
ATOM 2187 C C . TYR A 1 269 ? 5.251 8.715 9.307 1.00 10.07 269 TYR A C 1
ATOM 2188 O O . TYR A 1 269 ? 4.032 8.507 9.307 1.00 10.13 269 TYR A O 1
ATOM 2197 N N . ASP A 1 270 ? 5.807 9.791 8.760 1.00 11.01 270 ASP A N 1
ATOM 2198 C CA . ASP A 1 270 ? 5.023 10.863 8.111 1.00 10.59 270 ASP A CA 1
ATOM 2199 C C . ASP A 1 270 ? 4.176 10.263 6.999 1.00 11.50 270 ASP A C 1
ATOM 2200 O O . ASP A 1 270 ? 2.978 10.585 6.851 1.00 11.90 270 ASP A O 1
ATOM 2205 N N . GLY A 1 271 ? 4.776 9.359 6.237 1.00 10.25 271 GLY A N 1
ATOM 2206 C CA . GLY A 1 271 ? 4.072 8.692 5.164 1.00 10.72 271 GLY A CA 1
ATOM 2207 C C . GLY A 1 271 ? 2.927 7.817 5.637 1.00 11.02 271 GLY A C 1
ATOM 2208 O O . GLY A 1 271 ? 1.892 7.743 4.949 1.00 11.09 271 GLY A O 1
ATOM 2209 N N . ASP A 1 272 ? 3.156 7.061 6.705 1.00 10.79 272 ASP A N 1
ATOM 2210 C CA . ASP A 1 272 ? 2.111 6.240 7.321 1.00 12.19 272 ASP A CA 1
ATOM 2211 C C . ASP A 1 272 ? 0.842 7.074 7.641 1.00 12.43 272 ASP A C 1
ATOM 2212 O O . ASP A 1 272 ? -0.282 6.769 7.182 1.00 12.59 272 ASP A O 1
ATOM 2217 N N . VAL A 1 273 ? 1.054 8.149 8.424 1.00 10.53 273 VAL A N 1
ATOM 2218 C CA . VAL A 1 273 ? -0.006 9.037 8.854 1.00 11.56 273 VAL A CA 1
ATOM 2219 C C . VAL A 1 273 ? -0.586 9.859 7.693 1.00 10.53 273 VAL A C 1
ATOM 2220 O O . VAL A 1 273 ? -1.808 9.856 7.468 1.00 10.12 273 VAL A O 1
ATOM 2224 N N . MET A 1 274 ? 0.267 10.506 6.903 1.00 8.87 274 MET A N 1
ATOM 2225 C CA . MET A 1 274 ? -0.237 11.432 5.863 1.00 10.54 274 MET A CA 1
ATOM 2226 C C . MET A 1 274 ? -0.876 10.674 4.678 1.00 9.82 274 MET A C 1
ATOM 2227 O O . MET A 1 274 ? -1.811 11.180 4.069 1.00 11.34 274 MET A O 1
ATOM 2232 N N . SER A 1 275 ? -0.482 9.429 4.415 1.00 11.91 275 SER A N 1
ATOM 2233 C CA . SER A 1 275 ? -1.143 8.690 3.333 1.00 11.23 275 SER A CA 1
ATOM 2234 C C . SER A 1 275 ? -2.589 8.407 3.762 1.00 10.84 275 SER A C 1
ATOM 2235 O O . SER A 1 275 ? -3.498 8.497 2.949 1.00 9.33 275 SER A O 1
ATOM 2238 N N . ASP A 1 276 ? -2.805 8.131 5.034 1.00 10.17 276 ASP A N 1
ATOM 2239 C CA . ASP A 1 276 ? -4.168 7.907 5.528 1.00 11.55 276 ASP A CA 1
ATOM 2240 C C . ASP A 1 276 ? -4.988 9.212 5.562 1.00 10.45 276 ASP A C 1
ATOM 2241 O O . ASP A 1 276 ? -6.197 9.195 5.288 1.00 10.56 276 ASP A O 1
ATOM 2246 N N A MET A 1 277 ? -4.363 10.306 5.923 0.70 10.96 277 MET A N 1
ATOM 2247 N N B MET A 1 277 ? -4.333 10.326 5.930 0.30 10.83 277 MET A N 1
ATOM 2248 C CA A MET A 1 277 ? -5.083 11.556 5.824 0.70 12.53 277 MET A CA 1
ATOM 2249 C CA B MET A 1 277 ? -4.927 11.683 5.811 0.30 11.67 277 MET A CA 1
ATOM 2250 C C A MET A 1 277 ? -5.510 11.888 4.375 0.70 11.99 277 MET A C 1
ATOM 2251 C C B MET A 1 277 ? -5.483 11.874 4.404 0.30 11.42 277 MET A C 1
ATOM 2252 O O A MET A 1 277 ? -6.657 12.315 4.104 0.70 10.63 277 MET A O 1
ATOM 2253 O O B MET A 1 277 ? -6.669 12.180 4.210 0.30 11.04 277 MET A O 1
ATOM 2262 N N . VAL A 1 278 ? -4.614 11.671 3.419 1.00 11.08 278 VAL A N 1
ATOM 2263 C CA . VAL A 1 278 ? -4.941 11.924 2.029 1.00 11.35 278 VAL A CA 1
ATOM 2264 C C . VAL A 1 278 ? -6.024 10.990 1.528 1.00 10.95 278 VAL A C 1
ATOM 2265 O O . VAL A 1 278 ? -7.034 11.418 0.896 1.00 11.04 278 VAL A O 1
ATOM 2269 N N . ALA A 1 279 ? -5.849 9.712 1.845 1.00 9.90 279 ALA A N 1
ATOM 2270 C CA . ALA A 1 279 ? -6.847 8.682 1.480 1.00 10.93 279 ALA A CA 1
ATOM 2271 C C . ALA A 1 279 ? -8.236 9.052 2.009 1.00 10.82 279 ALA A C 1
ATOM 2272 O O . ALA A 1 279 ? -9.171 9.079 1.217 1.00 11.54 279 ALA A O 1
ATOM 2274 N N . SER A 1 280 ? -8.358 9.397 3.303 1.00 10.90 280 SER A N 1
ATOM 2275 C CA . SER A 1 280 ? -9.644 9.681 3.916 1.00 11.77 280 SER A CA 1
ATOM 2276 C C . SER A 1 280 ? -10.263 10.896 3.227 1.00 12.29 280 SER A C 1
ATOM 2277 O O . SER A 1 280 ? -11.447 10.894 2.905 1.00 11.76 280 SER A O 1
ATOM 2280 N N . ALA A 1 281 ? -9.431 11.899 2.968 1.00 13.05 281 ALA A N 1
ATOM 2281 C CA . ALA A 1 281 ? -9.939 13.155 2.405 1.00 14.79 281 ALA A CA 1
ATOM 2282 C C . ALA A 1 281 ? -10.421 12.938 0.992 1.00 16.59 281 ALA A C 1
ATOM 2283 O O . ALA A 1 281 ? -11.485 13.465 0.611 1.00 17.25 281 ALA A O 1
ATOM 2285 N N . PHE A 1 282 ? -9.698 12.142 0.211 1.00 15.06 282 PHE A N 1
ATOM 2286 C CA . PHE A 1 282 ? -10.140 11.875 -1.150 1.00 16.69 282 PHE A CA 1
ATOM 2287 C C . PHE A 1 282 ? -11.435 11.046 -1.128 1.00 17.93 282 PHE A C 1
ATOM 2288 O O . PHE A 1 282 ? -12.299 11.258 -1.997 1.00 21.35 282 PHE A O 1
ATOM 2296 N N . GLY A 1 283 ? -11.626 10.217 -0.091 1.00 17.73 283 GLY A N 1
ATOM 2297 C CA . GLY A 1 283 ? -12.905 9.572 0.149 1.00 17.08 283 GLY A CA 1
ATOM 2298 C C . GLY A 1 283 ? -12.965 8.465 1.154 1.00 16.49 283 GLY A C 1
ATOM 2299 O O . GLY A 1 283 ? -13.858 8.423 1.972 1.00 19.79 283 GLY A O 1
ATOM 2300 N N . SER A 1 284 ? -12.052 7.494 1.073 1.00 16.07 284 SER A N 1
ATOM 2301 C CA . SER A 1 284 ? -12.029 6.388 2.010 1.00 14.81 284 SER A CA 1
ATOM 2302 C C . SER A 1 284 ? -10.617 5.704 1.961 1.00 12.92 284 SER A C 1
ATOM 2303 O O . SER A 1 284 ? -9.964 5.701 0.919 1.00 13.67 284 SER A O 1
ATOM 2306 N N . LEU A 1 285 ? -10.225 5.078 3.059 1.00 13.11 285 LEU A N 1
ATOM 2307 C CA . LEU A 1 285 ? -8.982 4.321 3.125 1.00 14.44 285 LEU A CA 1
ATOM 2308 C C . LEU A 1 285 ? -9.038 3.183 2.120 1.00 12.44 285 LEU A C 1
ATOM 2309 O O . LEU A 1 285 ? -8.015 2.720 1.680 1.00 13.31 285 LEU A O 1
ATOM 2314 N N . ALA A 1 286 ? -10.238 2.734 1.802 1.00 12.30 286 ALA A N 1
ATOM 2315 C CA . ALA A 1 286 ? -10.427 1.679 0.816 1.00 13.05 286 ALA A CA 1
ATOM 2316 C C . ALA A 1 286 ? -10.284 2.162 -0.614 1.00 14.26 286 ALA A C 1
ATOM 2317 O O . ALA A 1 286 ? -10.241 1.308 -1.549 1.00 17.75 286 ALA A O 1
ATOM 2319 N N . MET A 1 287 ? -10.191 3.489 -0.836 1.00 12.99 287 MET A N 1
ATOM 2320 C CA . MET A 1 287 ? -10.033 4.048 -2.152 1.00 12.48 287 MET A CA 1
ATOM 2321 C C . MET A 1 287 ? -8.644 4.612 -2.272 1.00 14.21 287 MET A C 1
ATOM 2322 O O . MET A 1 287 ? -8.455 5.759 -2.624 1.00 13.13 287 MET A O 1
ATOM 2327 N N . MET A 1 288 ? -7.646 3.768 -2.005 1.00 15.41 288 MET A N 1
ATOM 2328 C CA . MET A 1 288 ? -6.260 4.163 -2.031 1.00 15.98 288 MET A CA 1
ATOM 2329 C C . MET A 1 288 ? -5.453 2.915 -2.400 1.00 17.27 288 MET A C 1
ATOM 2330 O O . MET A 1 288 ? -5.714 1.786 -1.876 1.00 20.19 288 MET A O 1
ATOM 2335 N N . SER A 1 289 ? -4.597 3.053 -3.406 1.00 15.01 289 SER A N 1
ATOM 2336 C CA . SER A 1 289 ? -3.733 1.933 -3.803 1.00 14.24 289 SER A CA 1
ATOM 2337 C C . SER A 1 289 ? -2.425 2.054 -3.014 1.00 14.71 289 SER A C 1
ATOM 2338 O O . SER A 1 289 ? -2.134 3.120 -2.422 1.00 14.05 289 SER A O 1
ATOM 2341 N N . SER A 1 290 ? -1.618 0.986 -3.026 1.00 13.28 290 SER A N 1
ATOM 2342 C CA . SER A 1 290 ? -0.415 0.945 -2.213 1.00 12.49 290 SER A CA 1
ATOM 2343 C C . SER A 1 290 ? 0.514 -0.060 -2.877 1.00 13.32 290 SER A C 1
ATOM 2344 O O . SER A 1 290 ? 0.169 -1.242 -2.955 1.00 13.21 290 SER A O 1
ATOM 2347 N N . VAL A 1 291 ? 1.655 0.427 -3.331 1.00 12.95 291 VAL A N 1
ATOM 2348 C CA . VAL A 1 291 ? 2.717 -0.476 -3.868 1.00 12.63 291 VAL A CA 1
ATOM 2349 C C . VAL A 1 291 ? 4.060 -0.125 -3.261 1.00 11.76 291 VAL A C 1
ATOM 2350 O O . VAL A 1 291 ? 4.467 1.058 -3.260 1.00 10.17 291 VAL A O 1
ATOM 2354 N N . LEU A 1 292 ? 4.713 -1.140 -2.671 1.00 12.71 292 LEU A N 1
ATOM 2355 C CA . LEU A 1 292 ? 6.118 -1.057 -2.246 1.00 12.36 292 LEU A CA 1
ATOM 2356 C C . LEU A 1 292 ? 6.949 -1.386 -3.489 1.00 13.46 292 LEU A C 1
ATOM 2357 O O . LEU A 1 292 ? 6.746 -2.457 -4.092 1.00 11.88 292 LEU A O 1
ATOM 2362 N N . VAL A 1 293 ? 7.826 -0.468 -3.864 1.00 13.05 293 VAL A N 1
ATOM 2363 C CA . VAL A 1 293 ? 8.773 -0.576 -4.970 1.00 14.70 293 VAL A CA 1
ATOM 2364 C C . VAL A 1 293 ? 10.164 -0.636 -4.349 1.00 14.02 293 VAL A C 1
ATOM 2365 O O . VAL A 1 293 ? 10.698 0.391 -3.832 1.00 14.44 293 VAL A O 1
ATOM 2369 N N . SER A 1 294 ? 10.725 -1.831 -4.355 1.00 13.20 294 SER A N 1
ATOM 2370 C CA . SER A 1 294 ? 12.041 -2.072 -3.758 1.00 15.50 294 SER A CA 1
ATOM 2371 C C . SER A 1 294 ? 13.187 -1.732 -4.741 1.00 15.43 294 SER A C 1
ATOM 2372 O O . SER A 1 294 ? 13.091 -2.023 -5.932 1.00 16.87 294 SER A O 1
ATOM 2375 N N . PRO A 1 295 ? 14.316 -1.229 -4.222 1.00 17.51 295 PRO A N 1
ATOM 2376 C CA . PRO A 1 295 ? 15.461 -0.919 -5.117 1.00 18.57 295 PRO A CA 1
ATOM 2377 C C . PRO A 1 295 ? 16.121 -2.180 -5.669 1.00 18.58 295 PRO A C 1
ATOM 2378 O O . PRO A 1 295 ? 16.936 -2.085 -6.611 1.00 19.54 295 PRO A O 1
ATOM 2382 N N . TYR A 1 296 ? 15.738 -3.325 -5.128 1.00 19.01 296 TYR A N 1
ATOM 2383 C CA . TYR A 1 296 ? 16.314 -4.612 -5.462 1.00 20.37 296 TYR A CA 1
ATOM 2384 C C . TYR A 1 296 ? 15.453 -5.286 -6.511 1.00 20.31 296 TYR A C 1
ATOM 2385 O O . TYR A 1 296 ? 15.716 -6.451 -6.896 1.00 21.00 296 TYR A O 1
ATOM 2394 N N . GLY A 1 297 ? 14.405 -4.578 -6.954 1.00 17.75 297 GLY A N 1
ATOM 2395 C CA . GLY A 1 297 ? 13.578 -5.040 -8.068 1.00 18.24 297 GLY A CA 1
ATOM 2396 C C . GLY A 1 297 ? 12.261 -5.752 -7.712 1.00 17.50 297 GLY A C 1
ATOM 2397 O O . GLY A 1 297 ? 11.543 -6.201 -8.593 1.00 17.71 297 GLY A O 1
ATOM 2398 N N . TYR A 1 298 ? 11.917 -5.793 -6.438 1.00 15.42 298 TYR A N 1
ATOM 2399 C CA . TYR A 1 298 ? 10.704 -6.462 -6.012 1.00 15.66 298 TYR A CA 1
ATOM 2400 C C . TYR A 1 298 ? 9.576 -5.463 -5.887 1.00 13.77 298 TYR A C 1
ATOM 2401 O O . TYR A 1 298 ? 9.817 -4.247 -5.734 1.00 13.61 298 TYR A O 1
ATOM 2410 N N . PHE A 1 299 ? 8.373 -6.002 -5.866 1.00 12.39 299 PHE A N 1
ATOM 2411 C CA . PHE A 1 299 ? 7.121 -5.193 -5.754 1.00 12.49 299 PHE A CA 1
ATOM 2412 C C . PHE A 1 299 ? 6.165 -5.902 -4.807 1.00 12.78 299 PHE A C 1
ATOM 2413 O O . PHE A 1 299 ? 5.985 -7.132 -4.931 1.00 11.58 299 PHE A O 1
ATOM 2421 N N . GLU A 1 300 ? 5.553 -5.152 -3.876 1.00 11.89 300 GLU A N 1
ATOM 2422 C CA . GLU A 1 300 ? 4.469 -5.693 -3.062 1.00 11.50 300 GLU A CA 1
ATOM 2423 C C . GLU A 1 300 ? 3.280 -4.757 -3.093 1.00 10.73 300 GLU A C 1
ATOM 2424 O O . GLU A 1 300 ? 3.417 -3.600 -2.641 1.00 9.62 300 GLU A O 1
ATOM 2430 N N . TYR A 1 301 ? 2.189 -5.257 -3.642 1.00 9.70 301 TYR A N 1
ATOM 2431 C CA . TYR A 1 301 ? 0.894 -4.566 -3.701 1.00 11.02 301 TYR A CA 1
ATOM 2432 C C . TYR A 1 301 ? 0.035 -5.006 -2.512 1.00 12.49 301 TYR A C 1
ATOM 2433 O O . TYR A 1 301 ? -0.104 -6.219 -2.201 1.00 13.22 301 TYR A O 1
ATOM 2442 N N . GLU A 1 302 ? -0.522 -4.041 -1.808 1.00 12.41 302 GLU A N 1
ATOM 2443 C CA . GLU A 1 302 ? -1.319 -4.359 -0.660 1.00 12.68 302 GLU A CA 1
ATOM 2444 C C . GLU A 1 302 ? -2.596 -3.562 -0.559 1.00 11.63 302 GLU A C 1
ATOM 2445 O O . GLU A 1 302 ? -2.732 -2.452 -1.110 1.00 11.51 302 GLU A O 1
ATOM 2451 N N . ALA A 1 303 ? -3.510 -4.143 0.217 1.00 9.68 303 ALA A N 1
ATOM 2452 C CA . ALA A 1 303 ? -4.676 -3.418 0.739 1.00 9.85 303 ALA A CA 1
ATOM 2453 C C . ALA A 1 303 ? -4.278 -2.802 2.088 1.00 10.92 303 ALA A C 1
ATOM 2454 O O . ALA A 1 303 ? -4.219 -3.475 3.128 1.00 10.56 303 ALA A O 1
ATOM 2456 N N . ALA A 1 304 ? -3.988 -1.498 2.022 1.00 10.88 304 ALA A N 1
ATOM 2457 C CA . ALA A 1 304 ? -3.405 -0.769 3.139 1.00 12.03 304 ALA A CA 1
ATOM 2458 C C . ALA A 1 304 ? -4.534 -0.137 3.995 1.00 12.56 304 ALA A C 1
ATOM 2459 O O . ALA A 1 304 ? -4.748 1.107 4.037 1.00 11.96 304 ALA A O 1
ATOM 2461 N N . HIS A 1 305 ? -5.233 -1.006 4.690 1.00 10.55 305 HIS A N 1
ATOM 2462 C CA . HIS A 1 305 ? -6.260 -0.567 5.630 1.00 11.54 305 HIS A CA 1
ATOM 2463 C C . HIS A 1 305 ? -6.529 -1.636 6.652 1.00 11.85 305 HIS A C 1
ATOM 2464 O O . HIS A 1 305 ? -5.853 -2.652 6.707 1.00 10.80 305 HIS A O 1
ATOM 2471 N N . GLY A 1 306 ? -7.531 -1.403 7.481 1.00 11.91 306 GLY A N 1
ATOM 2472 C CA . GLY A 1 306 ? -7.894 -2.324 8.516 1.00 12.08 306 GLY A CA 1
ATOM 2473 C C . GLY A 1 306 ? -8.626 -3.584 8.059 1.00 10.64 306 GLY A C 1
ATOM 2474 O O . GLY A 1 306 ? -9.091 -3.715 6.938 1.00 11.07 306 GLY A O 1
ATOM 2475 N N . THR A 1 307 ? -8.765 -4.503 8.990 1.00 9.74 307 THR A N 1
ATOM 2476 C CA . THR A 1 307 ? -9.382 -5.828 8.697 1.00 11.56 307 THR A CA 1
ATOM 2477 C C . THR A 1 307 ? -10.881 -5.889 9.062 1.00 11.40 307 THR A C 1
ATOM 2478 O O . THR A 1 307 ? -11.570 -6.874 8.794 1.00 11.66 307 THR A O 1
ATOM 2482 N N . VAL A 1 308 ? -11.343 -4.847 9.744 1.00 12.22 308 VAL A N 1
ATOM 2483 C CA . VAL A 1 308 ? -12.795 -4.582 9.989 1.00 12.68 308 VAL A CA 1
ATOM 2484 C C . VAL A 1 308 ? -13.443 -5.661 10.886 1.00 12.35 308 VAL A C 1
ATOM 2485 O O . VAL A 1 308 ? -14.392 -6.352 10.500 1.00 12.66 308 VAL A O 1
ATOM 2489 N N . GLN A 1 309 ? -12.931 -5.720 12.115 1.00 13.37 309 GLN A N 1
ATOM 2490 C CA . GLN A 1 309 ? -13.380 -6.689 13.140 1.00 15.26 309 GLN A CA 1
ATOM 2491 C C . GLN A 1 309 ? -14.895 -6.733 13.277 1.00 14.49 309 GLN A C 1
ATOM 2492 O O . GLN A 1 309 ? -15.471 -7.816 13.266 1.00 15.69 309 GLN A O 1
ATOM 2498 N N . ARG A 1 310 ? -15.526 -5.571 13.401 1.00 14.21 310 ARG A N 1
ATOM 2499 C CA . ARG A 1 310 ? -16.983 -5.487 13.614 1.00 15.56 310 ARG A CA 1
ATOM 2500 C C . ARG A 1 310 ? -17.767 -6.139 12.462 1.00 14.44 310 ARG A C 1
ATOM 2501 O O . ARG A 1 310 ? -18.702 -6.882 12.705 1.00 14.67 310 ARG A O 1
ATOM 2509 N N . HIS A 1 311 ? -17.322 -5.915 11.231 1.00 13.82 311 HIS A N 1
ATOM 2510 C CA . HIS A 1 311 ? -17.945 -6.508 10.066 1.00 12.94 311 HIS A CA 1
ATOM 2511 C C . HIS A 1 311 ? -17.754 -8.018 10.025 1.00 12.43 311 HIS A C 1
ATOM 2512 O O . HIS A 1 311 ? -18.712 -8.753 9.737 1.00 12.49 311 HIS A O 1
ATOM 2519 N N . TYR A 1 312 ? -16.545 -8.458 10.328 1.00 12.46 312 TYR A N 1
ATOM 2520 C CA . TYR A 1 312 ? -16.238 -9.881 10.426 1.00 13.15 312 TYR A CA 1
ATOM 2521 C C . TYR A 1 312 ? -17.204 -10.617 11.383 1.00 12.47 312 TYR A C 1
ATOM 2522 O O . TYR A 1 312 ? -17.762 -11.680 11.050 1.00 12.00 312 TYR A O 1
ATOM 2531 N N . TYR A 1 313 ? -17.362 -10.077 12.572 1.00 13.51 313 TYR A N 1
ATOM 2532 C CA . TYR A 1 313 ? -18.242 -10.687 13.544 1.00 14.07 313 TYR A CA 1
ATOM 2533 C C . TYR A 1 313 ? -19.699 -10.748 13.033 1.00 14.29 313 TYR A C 1
ATOM 2534 O O . TYR A 1 313 ? -20.381 -11.757 13.224 1.00 14.59 313 TYR A O 1
ATOM 2543 N N . GLN A 1 314 ? -20.160 -9.703 12.351 1.00 14.04 314 GLN A N 1
ATOM 2544 C CA . GLN A 1 314 ? -21.490 -9.666 11.698 1.00 14.84 314 GLN A CA 1
ATOM 2545 C C . GLN A 1 314 ? -21.582 -10.764 10.601 1.00 13.52 314 GLN A C 1
ATOM 2546 O O . GLN A 1 314 ? -22.523 -11.570 10.566 1.00 13.63 314 GLN A O 1
ATOM 2552 N N . HIS A 1 315 ? -20.564 -10.834 9.746 1.00 12.26 315 HIS A N 1
ATOM 2553 C CA . HIS A 1 315 ? -20.498 -11.818 8.685 1.00 12.22 315 HIS A CA 1
ATOM 2554 C C . HIS A 1 315 ? -20.604 -13.260 9.214 1.00 11.37 315 HIS A C 1
ATOM 2555 O O . HIS A 1 315 ? -21.335 -14.058 8.649 1.00 12.76 315 HIS A O 1
ATOM 2562 N N . LEU A 1 316 ? -19.888 -13.573 10.294 1.00 12.12 316 LEU A N 1
ATOM 2563 C CA . LEU A 1 316 ? -19.990 -14.890 10.927 1.00 13.18 316 LEU A CA 1
ATOM 2564 C C . LEU A 1 316 ? -21.409 -15.259 11.426 1.00 13.49 316 LEU A C 1
ATOM 2565 O O . LEU A 1 316 ? -21.737 -16.456 11.513 1.00 12.78 316 LEU A O 1
ATOM 2570 N N . LYS A 1 317 ? -22.207 -14.225 11.748 1.00 13.13 317 LYS A N 1
ATOM 2571 C CA . LYS A 1 317 ? -23.636 -14.347 12.137 1.00 15.27 317 LYS A CA 1
ATOM 2572 C C . LYS A 1 317 ? -24.585 -14.342 10.946 1.00 14.05 317 LYS A C 1
ATOM 2573 O O . LYS A 1 317 ? -25.789 -14.439 11.114 1.00 15.08 317 LYS A O 1
ATOM 2579 N N . GLY A 1 318 ? -24.032 -14.308 9.746 1.00 15.65 318 GLY A N 1
ATOM 2580 C CA . GLY A 1 318 ? -24.784 -14.334 8.514 1.00 16.00 318 GLY A CA 1
ATOM 2581 C C . GLY A 1 318 ? -25.404 -12.979 8.163 1.00 17.88 318 GLY A C 1
ATOM 2582 O O . GLY A 1 318 ? -26.302 -12.947 7.349 1.00 18.74 318 GLY A O 1
ATOM 2583 N N . GLU A 1 319 ? -24.902 -11.894 8.762 1.00 17.56 319 GLU A N 1
ATOM 2584 C CA . GLU A 1 319 ? -25.352 -10.523 8.538 1.00 19.04 319 GLU A CA 1
ATOM 2585 C C . GLU A 1 319 ? -24.528 -9.813 7.458 1.00 20.23 319 GLU A C 1
ATOM 2586 O O . GLU A 1 319 ? -23.326 -10.041 7.291 1.00 18.19 319 GLU A O 1
ATOM 2592 N N . ARG A 1 320 ? -25.205 -8.931 6.727 1.00 21.59 320 ARG A N 1
ATOM 2593 C CA . ARG A 1 320 ? -24.596 -8.201 5.596 1.00 21.70 320 ARG A CA 1
ATOM 2594 C C . ARG A 1 320 ? -23.736 -7.102 6.148 1.00 21.18 320 ARG A C 1
ATOM 2595 O O . ARG A 1 320 ? -23.976 -6.629 7.276 1.00 23.86 320 ARG A O 1
ATOM 2603 N N . THR A 1 321 ? -22.667 -6.737 5.419 1.00 18.86 321 THR A N 1
ATOM 2604 C CA . THR A 1 321 ? -21.758 -5.696 5.841 1.00 17.56 321 THR A CA 1
ATOM 2605 C C . THR A 1 321 ? -21.542 -4.667 4.740 1.00 15.96 321 THR A C 1
ATOM 2606 O O . THR A 1 321 ? -21.738 -4.956 3.578 1.00 15.88 321 THR A O 1
ATOM 2610 N N . SER A 1 322 ? -21.086 -3.491 5.147 1.00 16.19 322 SER A N 1
ATOM 2611 C CA . SER A 1 322 ? -20.800 -2.392 4.198 1.00 16.95 322 SER A CA 1
ATOM 2612 C C . SER A 1 322 ? -19.321 -2.215 3.885 1.00 15.90 322 SER A C 1
ATOM 2613 O O . SER A 1 322 ? -18.906 -1.185 3.377 1.00 15.99 322 SER A O 1
ATOM 2616 N N . THR A 1 323 ? -18.492 -3.206 4.187 1.00 16.05 323 THR A N 1
ATOM 2617 C CA . THR A 1 323 ? -17.077 -3.153 3.874 1.00 14.68 323 THR A CA 1
ATOM 2618 C C . THR A 1 323 ? -16.804 -2.906 2.384 1.00 13.42 323 THR A C 1
ATOM 2619 O O . THR A 1 323 ? -17.338 -3.604 1.552 1.00 14.51 323 THR A O 1
ATOM 2623 N N . ASN A 1 324 ? -15.928 -1.943 2.092 1.00 11.77 324 ASN A N 1
ATOM 2624 C CA . ASN A 1 324 ? -15.593 -1.538 0.749 1.00 11.46 324 ASN A CA 1
ATOM 2625 C C . ASN A 1 324 ? -14.373 -2.367 0.282 1.00 11.29 324 ASN A C 1
ATOM 2626 O O . ASN A 1 324 ? -13.271 -2.177 0.839 1.00 11.60 324 ASN A O 1
ATOM 2631 N N . PRO A 1 325 ? -14.551 -3.249 -0.737 1.00 11.03 325 PRO A N 1
ATOM 2632 C CA . PRO A 1 325 ? -13.456 -4.091 -1.210 1.00 11.14 325 PRO A CA 1
ATOM 2633 C C . PRO A 1 325 ? -12.561 -3.522 -2.325 1.00 10.63 325 PRO A C 1
ATOM 2634 O O . PRO A 1 325 ? -11.726 -4.278 -2.876 1.00 10.72 325 PRO A O 1
ATOM 2638 N N . VAL A 1 326 ? -12.697 -2.239 -2.669 1.00 9.92 326 VAL A N 1
ATOM 2639 C CA . VAL A 1 326 ? -11.996 -1.703 -3.820 1.00 9.42 326 VAL A CA 1
ATOM 2640 C C . VAL A 1 326 ? -10.447 -1.828 -3.683 1.00 9.33 326 VAL A C 1
ATOM 2641 O O . VAL A 1 326 ? -9.818 -2.105 -4.660 1.00 9.14 326 VAL A O 1
ATOM 2645 N N . ALA A 1 327 ? -9.892 -1.565 -2.508 1.00 9.33 327 ALA A N 1
ATOM 2646 C CA . ALA A 1 327 ? -8.448 -1.638 -2.302 1.00 9.36 327 ALA A CA 1
ATOM 2647 C C . ALA A 1 327 ? -7.956 -3.070 -2.412 1.00 8.83 327 ALA A C 1
ATOM 2648 O O . ALA A 1 327 ? -6.880 -3.288 -2.938 1.00 9.03 327 ALA A O 1
ATOM 2650 N N . LEU A 1 328 ? -8.783 -4.035 -2.010 1.00 9.16 328 LEU A N 1
ATOM 2651 C CA . LEU A 1 328 ? -8.427 -5.442 -2.163 1.00 9.23 328 LEU A CA 1
ATOM 2652 C C . LEU A 1 328 ? -8.349 -5.743 -3.670 1.00 9.43 328 LEU A C 1
ATOM 2653 O O . LEU A 1 328 ? -7.396 -6.359 -4.167 1.00 9.19 328 LEU A O 1
ATOM 2658 N N . ILE A 1 329 ? -9.356 -5.267 -4.405 1.00 9.36 329 ILE A N 1
ATOM 2659 C CA . ILE A 1 329 ? -9.423 -5.443 -5.864 1.00 8.94 329 ILE A CA 1
ATOM 2660 C C . ILE A 1 329 ? -8.198 -4.855 -6.559 1.00 9.55 329 ILE A C 1
ATOM 2661 O O . ILE A 1 329 ? -7.565 -5.503 -7.422 1.00 8.95 329 ILE A O 1
ATOM 2666 N N . TYR A 1 330 ? -7.877 -3.604 -6.234 1.00 8.61 330 TYR A N 1
ATOM 2667 C CA . TYR A 1 330 ? -6.760 -2.899 -6.827 1.00 8.62 330 TYR A CA 1
ATOM 2668 C C . TYR A 1 330 ? -5.368 -3.469 -6.442 1.00 8.74 330 TYR A C 1
ATOM 2669 O O . TYR A 1 330 ? -4.404 -3.319 -7.199 1.00 9.39 330 TYR A O 1
ATOM 2678 N N . ALA A 1 331 ? -5.287 -4.109 -5.274 1.00 9.37 331 ALA A N 1
ATOM 2679 C CA . ALA A 1 331 ? -4.064 -4.821 -4.893 1.00 9.74 331 ALA A CA 1
ATOM 2680 C C . ALA A 1 331 ? -3.853 -5.948 -5.900 1.00 10.20 331 ALA A C 1
ATOM 2681 O O . ALA A 1 331 ? -2.757 -6.114 -6.403 1.00 9.19 331 ALA A O 1
ATOM 2683 N N . TRP A 1 332 ? -4.903 -6.688 -6.175 1.00 9.77 332 TRP A N 1
ATOM 2684 C CA . TRP A 1 332 ? -4.831 -7.780 -7.125 1.00 10.39 332 TRP A CA 1
ATOM 2685 C C . TRP A 1 332 ? -4.534 -7.304 -8.539 1.00 10.58 332 TRP A C 1
ATOM 2686 O O . TRP A 1 332 ? -3.649 -7.850 -9.209 1.00 12.05 332 TRP A O 1
ATOM 2697 N N . THR A 1 333 ? -5.284 -6.311 -9.020 1.00 10.78 333 THR A N 1
ATOM 2698 C CA . THR A 1 333 ? -5.083 -5.815 -10.383 1.00 10.18 333 THR A CA 1
ATOM 2699 C C . THR A 1 333 ? -3.691 -5.189 -10.532 1.00 10.55 333 THR A C 1
ATOM 2700 O O . THR A 1 333 ? -3.020 -5.358 -11.538 1.00 10.55 333 THR A O 1
ATOM 2704 N N . GLY A 1 334 ? -3.222 -4.464 -9.516 1.00 10.47 334 GLY A N 1
ATOM 2705 C CA . GLY A 1 334 ? -1.908 -3.917 -9.586 1.00 10.33 334 GLY A CA 1
ATOM 2706 C C . GLY A 1 334 ? -0.787 -4.956 -9.617 1.00 9.67 334 GLY A C 1
ATOM 2707 O O . GLY A 1 334 ? 0.139 -4.851 -10.468 1.00 8.94 334 GLY A O 1
ATOM 2708 N N . ALA A 1 335 ? -0.897 -5.984 -8.770 1.00 11.18 335 ALA A N 1
ATOM 2709 C CA . ALA A 1 335 ? 0.090 -7.056 -8.731 1.00 10.75 335 ALA A CA 1
ATOM 2710 C C . ALA A 1 335 ? 0.083 -7.877 -10.041 1.00 12.11 335 ALA A C 1
ATOM 2711 O O . ALA A 1 335 ? 1.153 -8.230 -10.583 1.00 12.19 335 ALA A O 1
ATOM 2713 N N . LEU A 1 336 ? -1.121 -8.192 -10.508 1.00 11.94 336 LEU A N 1
ATOM 2714 C CA . LEU A 1 336 ? -1.243 -8.996 -11.751 1.00 12.85 336 LEU A CA 1
ATOM 2715 C C . LEU A 1 336 ? -0.745 -8.223 -12.978 1.00 14.11 336 LEU A C 1
ATOM 2716 O O . LEU A 1 336 ? -0.087 -8.811 -13.891 1.00 15.14 336 LEU A O 1
ATOM 2721 N N . ARG A 1 337 ? -1.009 -6.921 -12.994 1.00 13.93 337 ARG A N 1
ATOM 2722 C CA . ARG A 1 337 ? -0.523 -6.084 -14.074 1.00 14.37 337 ARG A CA 1
ATOM 2723 C C . ARG A 1 337 ? 1.024 -6.091 -14.082 1.00 14.51 337 ARG A C 1
ATOM 2724 O O . ARG A 1 337 ? 1.651 -6.260 -15.153 1.00 14.18 337 ARG A O 1
ATOM 2732 N N . LYS A 1 338 ? 1.622 -5.912 -12.906 1.00 13.74 338 LYS A N 1
ATOM 2733 C CA . LYS A 1 338 ? 3.060 -5.913 -12.836 1.00 14.47 338 LYS A CA 1
ATOM 2734 C C . LYS A 1 338 ? 3.651 -7.268 -13.248 1.00 14.67 338 LYS A C 1
ATOM 2735 O O . LYS A 1 338 ? 4.685 -7.311 -13.944 1.00 14.82 338 LYS A O 1
ATOM 2741 N N . ARG A 1 339 ? 2.999 -8.336 -12.797 1.00 14.42 339 ARG A N 1
ATOM 2742 C CA . ARG A 1 339 ? 3.374 -9.697 -13.115 1.00 15.61 339 ARG A CA 1
ATOM 2743 C C . ARG A 1 339 ? 3.377 -9.832 -14.658 1.00 16.55 339 ARG A C 1
ATOM 2744 O O . ARG A 1 339 ? 4.351 -10.354 -15.241 1.00 14.85 339 ARG A O 1
ATOM 2752 N N . GLY A 1 340 ? 2.321 -9.321 -15.290 1.00 15.10 340 GLY A N 1
ATOM 2753 C CA . GLY A 1 340 ? 2.185 -9.391 -16.752 1.00 17.64 340 GLY A CA 1
ATOM 2754 C C . GLY A 1 340 ? 3.180 -8.559 -17.518 1.00 18.16 340 GLY A C 1
ATOM 2755 O O . GLY A 1 340 ? 3.627 -8.978 -18.607 1.00 19.84 340 GLY A O 1
ATOM 2756 N N . GLU A 1 341 ? 3.534 -7.386 -16.969 1.00 17.44 341 GLU A N 1
ATOM 2757 C CA . GLU A 1 341 ? 4.609 -6.544 -17.511 1.00 19.15 341 GLU A CA 1
ATOM 2758 C C . GLU A 1 341 ? 5.941 -7.287 -17.493 1.00 19.58 341 GLU A C 1
ATOM 2759 O O . GLU A 1 341 ? 6.649 -7.401 -18.524 1.00 20.00 341 GLU A O 1
ATOM 2765 N N . LEU A 1 342 ? 6.289 -7.793 -16.318 1.00 18.48 342 LEU A N 1
ATOM 2766 C CA . LEU A 1 342 ? 7.542 -8.516 -16.140 1.00 18.46 342 LEU A CA 1
ATOM 2767 C C . LEU A 1 342 ? 7.621 -9.786 -17.002 1.00 19.03 342 LEU A C 1
ATOM 2768 O O . LEU A 1 342 ? 8.692 -10.087 -17.502 1.00 20.19 342 LEU A O 1
ATOM 2773 N N . ASP A 1 343 ? 6.505 -10.470 -17.207 1.00 18.42 343 ASP A N 1
ATOM 2774 C CA . ASP A 1 343 ? 6.463 -11.753 -17.914 1.00 19.59 343 ASP A CA 1
ATOM 2775 C C . ASP A 1 343 ? 6.206 -11.603 -19.430 1.00 20.63 343 ASP A C 1
ATOM 2776 O O . ASP A 1 343 ? 6.298 -12.597 -20.191 1.00 22.53 343 ASP A O 1
ATOM 2781 N N . GLY A 1 344 ? 5.878 -10.395 -19.856 1.00 21.29 344 GLY A N 1
ATOM 2782 C CA . GLY A 1 344 ? 5.532 -10.148 -21.259 1.00 21.48 344 GLY A CA 1
ATOM 2783 C C . GLY A 1 344 ? 4.278 -10.876 -21.654 1.00 22.34 344 GLY A C 1
ATOM 2784 O O . GLY A 1 344 ? 4.229 -11.529 -22.730 1.00 23.76 344 GLY A O 1
ATOM 2785 N N . THR A 1 345 ? 3.258 -10.783 -20.801 1.00 21.17 345 THR A N 1
ATOM 2786 C CA . THR A 1 345 ? 1.954 -11.408 -21.027 1.00 20.82 345 THR A CA 1
ATOM 2787 C C . THR A 1 345 ? 0.894 -10.264 -20.995 1.00 21.71 345 THR A C 1
ATOM 2788 O O . THR A 1 345 ? 0.133 -10.143 -20.031 1.00 22.27 345 THR A O 1
ATOM 2792 N N . PRO A 1 346 ? 0.828 -9.433 -22.053 1.00 21.54 346 PRO A N 1
ATOM 2793 C CA . PRO A 1 346 ? 0.020 -8.182 -22.007 1.00 20.70 346 PRO A CA 1
ATOM 2794 C C . PRO A 1 346 ? -1.496 -8.393 -21.862 1.00 19.94 346 PRO A C 1
ATOM 2795 O O . PRO A 1 346 ? -2.196 -7.474 -21.468 1.00 20.20 346 PRO A O 1
ATOM 2799 N N . ASP A 1 347 ? -2.011 -9.572 -22.213 1.00 19.18 347 ASP A N 1
ATOM 2800 C CA . ASP A 1 347 ? -3.430 -9.838 -22.043 1.00 19.58 347 ASP A CA 1
ATOM 2801 C C . ASP A 1 347 ? -3.814 -9.772 -20.563 1.00 18.69 347 ASP A C 1
ATOM 2802 O O . ASP A 1 347 ? -4.951 -9.472 -20.234 1.00 19.04 347 ASP A O 1
ATOM 2807 N N . LEU A 1 348 ? -2.882 -10.153 -19.692 1.00 17.85 348 LEU A N 1
ATOM 2808 C CA . LEU A 1 348 ? -3.138 -10.066 -18.269 1.00 17.93 348 LEU A CA 1
ATOM 2809 C C . LEU A 1 348 ? -3.267 -8.583 -17.870 1.00 17.29 348 LEU A C 1
ATOM 2810 O O . LEU A 1 348 ? -4.221 -8.204 -17.195 1.00 18.17 348 LEU A O 1
ATOM 2815 N N . CYS A 1 349 ? -2.322 -7.758 -18.316 1.00 17.30 349 CYS A N 1
ATOM 2816 C CA . CYS A 1 349 ? -2.357 -6.315 -18.065 1.00 17.62 349 CYS A CA 1
ATOM 2817 C C . CYS A 1 349 ? -3.675 -5.706 -18.553 1.00 17.82 349 CYS A C 1
ATOM 2818 O O . CYS A 1 349 ? -4.293 -4.907 -17.847 1.00 17.10 349 CYS A O 1
ATOM 2821 N N . ALA A 1 350 ? -4.092 -6.082 -19.768 1.00 16.88 350 ALA A N 1
ATOM 2822 C CA . ALA A 1 350 ? -5.356 -5.601 -20.351 1.00 16.52 350 ALA A CA 1
ATOM 2823 C C . ALA A 1 350 ? -6.566 -5.913 -19.474 1.00 15.35 350 ALA A C 1
ATOM 2824 O O . ALA A 1 350 ? -7.445 -5.024 -19.242 1.00 15.74 350 ALA A O 1
ATOM 2826 N N . PHE A 1 351 ? -6.607 -7.141 -18.979 1.00 15.10 351 PHE A N 1
ATOM 2827 C CA . PHE A 1 351 ? -7.672 -7.577 -18.112 1.00 14.41 351 PHE A CA 1
ATOM 2828 C C . PHE A 1 351 ? -7.685 -6.706 -16.845 1.00 14.42 351 PHE A C 1
ATOM 2829 O O . PHE A 1 351 ? -8.735 -6.304 -16.373 1.00 13.13 351 PHE A O 1
ATOM 2837 N N . CYS A 1 352 ? -6.493 -6.459 -16.310 1.00 14.85 352 CYS A N 1
ATOM 2838 C CA . CYS A 1 352 ? -6.352 -5.643 -15.074 1.00 15.24 352 CYS A CA 1
ATOM 2839 C C . CYS A 1 352 ? -6.871 -4.231 -15.300 1.00 14.08 352 CYS A C 1
ATOM 2840 O O . CYS A 1 352 ? -7.595 -3.705 -14.484 1.00 14.11 352 CYS A O 1
ATOM 2843 N N . ASP A 1 353 ? -6.512 -3.620 -16.437 1.00 15.35 353 ASP A N 1
ATOM 2844 C CA . ASP A 1 353 ? -7.022 -2.285 -16.793 1.00 15.37 353 ASP A CA 1
ATOM 2845 C C . ASP A 1 353 ? -8.558 -2.332 -16.848 1.00 13.95 353 ASP A C 1
ATOM 2846 O O . ASP A 1 353 ? -9.244 -1.445 -16.302 1.00 13.39 353 ASP A O 1
ATOM 2851 N N . SER A 1 354 ? -9.093 -3.385 -17.453 1.00 13.55 354 SER A N 1
ATOM 2852 C CA . SER A 1 354 ? -10.550 -3.574 -17.566 1.00 14.37 354 SER A CA 1
ATOM 2853 C C . SER A 1 354 ? -11.270 -3.744 -16.241 1.00 13.87 354 SER A C 1
ATOM 2854 O O . SER A 1 354 ? -12.278 -3.108 -16.003 1.00 12.52 354 SER A O 1
ATOM 2857 N N . LEU A 1 355 ? -10.735 -4.572 -15.367 1.00 12.90 355 LEU A N 1
ATOM 2858 C CA . LEU A 1 355 ? -11.345 -4.734 -14.047 1.00 12.51 355 LEU A CA 1
ATOM 2859 C C . LEU A 1 355 ? -11.319 -3.435 -13.193 1.00 12.49 355 LEU A C 1
ATOM 2860 O O . LEU A 1 355 ? -12.317 -3.108 -12.528 1.00 13.79 355 LEU A O 1
ATOM 2865 N N . GLU A 1 356 ? -10.230 -2.695 -13.241 1.00 10.47 356 GLU A N 1
ATOM 2866 C CA . GLU A 1 356 ? -10.178 -1.384 -12.553 1.00 11.82 356 GLU A CA 1
ATOM 2867 C C . GLU A 1 356 ? -11.249 -0.486 -13.158 1.00 12.69 356 GLU A C 1
ATOM 2868 O O . GLU A 1 356 ? -12.020 0.121 -12.437 1.00 12.37 356 GLU A O 1
ATOM 2874 N N . ALA A 1 357 ? -11.317 -0.422 -14.489 1.00 12.88 357 ALA A N 1
ATOM 2875 C CA . ALA A 1 357 ? -12.322 0.473 -15.152 1.00 12.91 357 ALA A CA 1
ATOM 2876 C C . ALA A 1 357 ? -13.750 0.081 -14.817 1.00 12.57 357 ALA A C 1
ATOM 2877 O O . ALA A 1 357 ? -14.632 0.930 -14.613 1.00 14.40 357 ALA A O 1
ATOM 2879 N N . ILE A 1 358 ? -14.024 -1.204 -14.808 1.00 12.80 358 ILE A N 1
ATOM 2880 C CA . ILE A 1 358 ? -15.331 -1.698 -14.509 1.00 13.58 358 ILE A CA 1
ATOM 2881 C C . ILE A 1 358 ? -15.753 -1.337 -13.073 1.00 12.93 358 ILE A C 1
ATOM 2882 O O . ILE A 1 358 ? -16.919 -0.999 -12.794 1.00 12.18 358 ILE A O 1
ATOM 2887 N N . THR A 1 359 ? -14.802 -1.436 -12.150 1.00 11.69 359 THR A N 1
ATOM 2888 C CA . THR A 1 359 ? -15.053 -1.047 -10.763 1.00 12.73 359 THR A CA 1
ATOM 2889 C C . THR A 1 359 ? -15.436 0.432 -10.610 1.00 12.88 359 THR A C 1
ATOM 2890 O O . THR A 1 359 ? -16.401 0.748 -9.916 1.00 14.06 359 THR A O 1
ATOM 2894 N N . ILE A 1 360 ? -14.612 1.304 -11.194 1.00 12.95 360 ILE A N 1
ATOM 2895 C CA . ILE A 1 360 ? -14.863 2.730 -11.268 1.00 14.17 360 ILE A CA 1
ATOM 2896 C C . ILE A 1 360 ? -16.244 3.037 -11.881 1.00 14.39 360 ILE A C 1
ATOM 2897 O O . ILE A 1 360 ? -17.011 3.802 -11.305 1.00 14.68 360 ILE A O 1
ATOM 2902 N N . GLU A 1 361 ? -16.533 2.399 -12.998 1.00 15.21 361 GLU A N 1
ATOM 2903 C CA . GLU A 1 361 ? -17.771 2.663 -13.744 1.00 14.96 361 GLU A CA 1
ATOM 2904 C C . GLU A 1 361 ? -18.978 2.203 -12.929 1.00 15.87 361 GLU A C 1
ATOM 2905 O O . GLU A 1 361 ? -19.994 2.876 -12.963 1.00 15.36 361 GLU A O 1
ATOM 2911 N N . CYS A 1 362 ? -18.866 1.092 -12.203 1.00 14.35 362 CYS A N 1
ATOM 2912 C CA . CYS A 1 362 ? -19.905 0.640 -11.279 1.00 14.11 362 CYS A CA 1
ATOM 2913 C C . CYS A 1 362 ? -20.261 1.724 -10.250 1.00 13.40 362 CYS A C 1
ATOM 2914 O O . CYS A 1 362 ? -21.454 2.121 -10.089 1.00 12.92 362 CYS A O 1
ATOM 2917 N N . ILE A 1 363 ? -19.233 2.258 -9.598 1.00 11.52 363 ILE A N 1
ATOM 2918 C CA . ILE A 1 363 ? -19.427 3.266 -8.554 1.00 12.69 363 ILE A CA 1
ATOM 2919 C C . ILE A 1 363 ? -19.997 4.543 -9.181 1.00 13.03 363 ILE A C 1
ATOM 2920 O O . ILE A 1 363 ? -20.959 5.108 -8.629 1.00 13.33 363 ILE A O 1
ATOM 2925 N N . GLU A 1 364 ? -19.422 4.938 -10.318 1.00 12.53 364 GLU A N 1
ATOM 2926 C CA . GLU A 1 364 ? -19.848 6.220 -10.999 1.00 14.97 364 GLU A CA 1
ATOM 2927 C C . GLU A 1 364 ? -21.283 6.120 -11.525 1.00 15.30 364 GLU A C 1
ATOM 2928 O O . GLU A 1 364 ? -21.964 7.163 -11.661 1.00 15.71 364 GLU A O 1
ATOM 2934 N N A SER A 1 365 ? -21.742 4.898 -11.812 0.50 16.14 365 SER A N 1
ATOM 2935 N N B SER A 1 365 ? -21.731 4.900 -11.810 0.50 16.24 365 SER A N 1
ATOM 2936 C CA A SER A 1 365 ? -23.148 4.624 -12.208 0.50 16.06 365 SER A CA 1
ATOM 2937 C CA B SER A 1 365 ? -23.127 4.614 -12.200 0.50 16.28 365 SER A CA 1
ATOM 2938 C C A SER A 1 365 ? -24.135 4.495 -11.025 0.50 16.82 365 SER A C 1
ATOM 2939 C C B SER A 1 365 ? -24.137 4.676 -11.037 0.50 16.93 365 SER A C 1
ATOM 2940 O O A SER A 1 365 ? -25.333 4.229 -11.233 0.50 17.50 365 SER A O 1
ATOM 2941 O O B SER A 1 365 ? -25.352 4.769 -11.272 0.50 17.40 365 SER A O 1
ATOM 2946 N N . GLY A 1 366 ? -23.650 4.678 -9.800 1.00 15.61 366 GLY A N 1
ATOM 2947 C CA . GLY A 1 366 ? -24.500 4.773 -8.628 1.00 16.06 366 GLY A CA 1
ATOM 2948 C C . GLY A 1 366 ? -24.628 3.513 -7.820 1.00 16.27 366 GLY A C 1
ATOM 2949 O O . GLY A 1 366 ? -25.500 3.416 -7.000 1.00 15.70 366 GLY A O 1
ATOM 2950 N N . TYR A 1 367 ? -23.757 2.515 -8.043 1.00 16.67 367 TYR A N 1
ATOM 2951 C CA . TYR A 1 367 ? -23.882 1.252 -7.319 1.00 17.04 367 TYR A CA 1
ATOM 2952 C C . TYR A 1 367 ? -22.611 1.082 -6.522 1.00 16.27 367 TYR A C 1
ATOM 2953 O O . TYR A 1 367 ? -21.546 0.945 -7.112 1.00 13.66 367 TYR A O 1
ATOM 2962 N N . MET A 1 368 ? -22.718 1.118 -5.203 1.00 15.18 368 MET A N 1
ATOM 2963 C CA . MET A 1 368 ? -21.533 1.280 -4.382 1.00 15.36 368 MET A CA 1
ATOM 2964 C C . MET A 1 368 ? -21.834 0.846 -2.977 1.00 14.78 368 MET A C 1
ATOM 2965 O O . MET A 1 368 ? -22.988 0.724 -2.589 1.00 13.70 368 MET A O 1
ATOM 2970 N N . THR A 1 369 ? -20.777 0.651 -2.198 1.00 15.59 369 THR A N 1
ATOM 2971 C CA . THR A 1 369 ? -20.924 0.347 -0.794 1.00 15.71 369 THR A CA 1
ATOM 2972 C C . THR A 1 369 ? -21.291 1.592 0.038 1.00 17.49 369 THR A C 1
ATOM 2973 O O . THR A 1 369 ? -21.025 2.736 -0.367 1.00 16.31 369 THR A O 1
ATOM 2977 N N . GLY A 1 370 ? -21.878 1.320 1.208 1.00 18.94 370 GLY A N 1
ATOM 2978 C CA . GLY A 1 370 ? -22.290 2.328 2.202 1.00 19.55 370 GLY A CA 1
ATOM 2979 C C . GLY A 1 370 ? -21.427 3.500 2.530 1.00 20.79 370 GLY A C 1
ATOM 2980 O O . GLY A 1 370 ? -21.932 4.631 2.640 1.00 21.96 370 GLY A O 1
ATOM 2981 N N . ASP A 1 371 ? -20.123 3.285 2.669 1.00 20.07 371 ASP A N 1
ATOM 2982 C CA . ASP A 1 371 ? -19.147 4.328 2.866 1.00 18.71 371 ASP A CA 1
ATOM 2983 C C . ASP A 1 371 ? -19.059 5.386 1.751 1.00 19.29 371 ASP A C 1
ATOM 2984 O O . ASP A 1 371 ? -18.821 6.578 2.024 1.00 19.79 371 ASP A O 1
ATOM 2989 N N . LEU A 1 372 ? -19.220 4.954 0.504 1.00 16.78 372 LEU A N 1
ATOM 2990 C CA . LEU A 1 372 ? -19.147 5.836 -0.630 1.00 16.48 372 LEU A CA 1
ATOM 2991 C C . LEU A 1 372 ? -20.503 6.554 -0.794 1.00 15.32 372 LEU A C 1
ATOM 2992 O O . LEU A 1 372 ? -20.551 7.727 -1.174 1.00 16.50 372 LEU A O 1
ATOM 2997 N N . ALA A 1 373 ? -21.560 5.814 -0.545 1.00 16.21 373 ALA A N 1
ATOM 2998 C CA . ALA A 1 373 ? -22.921 6.331 -0.722 1.00 17.66 373 ALA A CA 1
ATOM 2999 C C . ALA A 1 373 ? -23.171 7.453 0.306 1.00 18.06 373 ALA A C 1
ATOM 3000 O O . ALA A 1 373 ? -23.998 8.354 0.068 1.00 17.44 373 ALA A O 1
ATOM 3002 N N . ARG A 1 374 ? -22.439 7.435 1.417 1.00 19.16 374 ARG A N 1
ATOM 3003 C CA . ARG A 1 374 ? -22.512 8.533 2.431 1.00 21.44 374 ARG A CA 1
ATOM 3004 C C . ARG A 1 374 ? -21.960 9.860 1.932 1.00 20.97 374 ARG A C 1
ATOM 3005 O O . ARG A 1 374 ? -22.292 10.930 2.484 1.00 20.96 374 ARG A O 1
ATOM 3013 N N . ILE A 1 375 ? -21.087 9.830 0.922 1.00 19.93 375 ILE A N 1
ATOM 3014 C CA . ILE A 1 375 ? -20.337 11.020 0.530 1.00 19.31 375 ILE A CA 1
ATOM 3015 C C . ILE A 1 375 ? -20.449 11.384 -0.953 1.00 18.43 375 ILE A C 1
ATOM 3016 O O . ILE A 1 375 ? -19.869 12.400 -1.397 1.00 20.43 375 ILE A O 1
ATOM 3021 N N . CYS A 1 376 ? -21.168 10.572 -1.728 1.00 17.09 376 CYS A N 1
ATOM 3022 C CA . CYS A 1 376 ? -21.263 10.779 -3.186 1.00 17.15 376 CYS A CA 1
ATOM 3023 C C . CYS A 1 376 ? -22.342 11.798 -3.512 1.00 17.32 376 CYS A C 1
ATOM 3024 O O . CYS A 1 376 ? -23.243 12.024 -2.731 1.00 17.48 376 CYS A O 1
ATOM 3027 N N . GLU A 1 377 ? -22.198 12.392 -4.676 1.00 17.66 377 GLU A N 1
ATOM 3028 C CA . GLU A 1 377 ? -23.183 13.370 -5.204 1.00 18.40 377 GLU A CA 1
ATOM 3029 C C . GLU A 1 377 ? -23.123 13.238 -6.709 1.00 18.78 377 GLU A C 1
ATOM 3030 O O . GLU A 1 377 ? -22.061 13.316 -7.293 0.50 14.04 377 GLU A O 1
ATOM 3036 N N . PRO A 1 378 ? -24.286 12.970 -7.333 1.00 20.83 378 PRO A N 1
ATOM 3037 C CA . PRO A 1 378 ? -25.607 12.816 -6.726 1.00 21.58 378 PRO A CA 1
ATOM 3038 C C . PRO A 1 378 ? -25.724 11.508 -5.920 1.00 21.65 378 PRO A C 1
ATOM 3039 O O . PRO A 1 378 ? -24.783 10.706 -5.903 1.00 20.89 378 PRO A O 1
ATOM 3043 N N . ALA A 1 379 ? -26.849 11.359 -5.240 1.00 21.77 379 ALA A N 1
ATOM 3044 C CA . ALA A 1 379 ? -27.160 10.201 -4.406 1.00 21.33 379 ALA A CA 1
ATOM 3045 C C . ALA A 1 379 ? -26.938 8.885 -5.146 1.00 20.04 379 ALA A C 1
ATOM 3046 O O . ALA A 1 379 ? -27.223 8.748 -6.333 1.00 16.20 379 ALA A O 1
ATOM 3048 N N . ALA A 1 380 ? -26.411 7.918 -4.414 1.00 19.39 380 ALA A N 1
ATOM 3049 C CA . ALA A 1 380 ? -26.324 6.576 -4.943 1.00 19.80 380 ALA A CA 1
ATOM 3050 C C . ALA A 1 380 ? -27.667 6.045 -5.444 1.00 20.49 380 ALA A C 1
ATOM 3051 O O . ALA A 1 380 ? -28.744 6.327 -4.884 1.00 20.65 380 ALA A O 1
ATOM 3053 N N . ILE A 1 381 ? -27.617 5.259 -6.497 1.00 21.29 381 ILE A N 1
ATOM 3054 C CA . ILE A 1 381 ? -28.807 4.569 -6.961 1.00 21.87 381 ILE A CA 1
ATOM 3055 C C . ILE A 1 381 ? -29.145 3.401 -6.034 1.00 22.17 381 ILE A C 1
ATOM 3056 O O . ILE A 1 381 ? -30.297 3.274 -5.574 1.00 21.78 381 ILE A O 1
ATOM 3061 N N . LYS A 1 382 ? -28.158 2.562 -5.730 1.00 21.79 382 LYS A N 1
ATOM 3062 C CA . LYS A 1 382 ? -28.397 1.390 -4.875 1.00 21.70 382 LYS A CA 1
ATOM 3063 C C . LYS A 1 382 ? -27.150 1.199 -4.034 1.00 21.17 382 LYS A C 1
ATOM 3064 O O . LYS A 1 382 ? -26.046 1.171 -4.605 1.00 20.13 382 LYS A O 1
ATOM 3070 N N . VAL A 1 383 ? -27.324 1.127 -2.709 1.00 20.58 383 VAL A N 1
ATOM 3071 C CA . VAL A 1 383 ? -26.245 0.757 -1.788 1.00 20.69 383 VAL A CA 1
ATOM 3072 C C . VAL A 1 383 ? -26.144 -0.774 -1.749 1.00 21.88 383 VAL A C 1
ATOM 3073 O O . VAL A 1 383 ? -27.132 -1.449 -1.450 1.00 21.68 383 VAL A O 1
ATOM 3077 N N . LEU A 1 384 ? -24.949 -1.304 -2.092 1.00 19.38 384 LEU A N 1
ATOM 3078 C CA . LEU A 1 384 ? -24.691 -2.738 -2.103 1.00 19.47 384 LEU A CA 1
ATOM 3079 C C . LEU A 1 384 ? -23.854 -3.047 -0.887 1.00 16.84 384 LEU A C 1
ATOM 3080 O O . LEU A 1 384 ? -22.986 -2.271 -0.522 1.00 16.46 384 LEU A O 1
ATOM 3085 N N . ASP A 1 385 ? -24.166 -4.161 -0.247 1.00 15.90 385 ASP A N 1
ATOM 3086 C CA . ASP A 1 385 ? -23.306 -4.738 0.761 1.00 15.83 385 ASP A CA 1
ATOM 3087 C C . ASP A 1 385 ? -22.041 -5.260 0.084 1.00 15.09 385 ASP A C 1
ATOM 3088 O O . ASP A 1 385 ? -21.992 -5.360 -1.133 1.00 12.95 385 ASP A O 1
ATOM 3093 N N . SER A 1 386 ? -21.028 -5.581 0.881 1.00 14.93 386 SER A N 1
ATOM 3094 C CA . SER A 1 386 ? -19.698 -5.892 0.361 1.00 15.84 386 SER A CA 1
ATOM 3095 C C . SER A 1 386 ? -19.757 -7.013 -0.687 1.00 14.38 386 SER A C 1
ATOM 3096 O O . SER A 1 386 ? -19.098 -6.960 -1.755 1.00 14.71 386 SER A O 1
ATOM 3099 N N . ILE A 1 387 ? -20.537 -8.037 -0.370 1.00 14.67 387 ILE A N 1
ATOM 3100 C CA . ILE A 1 387 ? -20.635 -9.197 -1.205 1.00 15.79 387 ILE A CA 1
ATOM 3101 C C . ILE A 1 387 ? -21.542 -8.986 -2.398 1.00 15.02 387 ILE A C 1
ATOM 3102 O O . ILE A 1 387 ? -21.252 -9.458 -3.485 1.00 13.07 387 ILE A O 1
ATOM 3107 N N . GLU A 1 388 ? -22.641 -8.250 -2.200 1.00 15.25 388 GLU A N 1
ATOM 3108 C CA . GLU A 1 388 ? -23.448 -7.794 -3.344 1.00 15.77 388 GLU A CA 1
ATOM 3109 C C . GLU A 1 388 ? -22.589 -6.975 -4.334 1.00 13.79 388 GLU A C 1
ATOM 3110 O O . GLU A 1 388 ? -22.739 -7.094 -5.531 1.00 13.64 388 GLU A O 1
ATOM 3116 N N . PHE A 1 389 ? -21.698 -6.149 -3.798 1.00 13.18 389 PHE A N 1
ATOM 3117 C CA . PHE A 1 389 ? -20.796 -5.316 -4.623 1.00 13.21 389 PHE A CA 1
ATOM 3118 C C . PHE A 1 389 ? -19.862 -6.138 -5.498 1.00 13.59 389 PHE A C 1
ATOM 3119 O O . PHE A 1 389 ? -19.787 -5.952 -6.735 1.00 11.88 389 PHE A O 1
ATOM 3127 N N . ILE A 1 390 ? -19.185 -7.102 -4.879 1.00 13.85 390 ILE A N 1
ATOM 3128 C CA . ILE A 1 390 ? -18.386 -8.053 -5.643 1.00 14.18 390 ILE A CA 1
ATOM 3129 C C . ILE A 1 390 ? -19.228 -8.824 -6.651 1.00 13.42 390 ILE A C 1
ATOM 3130 O O . ILE A 1 390 ? -18.827 -8.969 -7.804 1.00 13.59 390 ILE A O 1
ATOM 3135 N N . ASP A 1 391 ? -20.408 -9.260 -6.223 1.00 14.49 391 ASP A N 1
ATOM 3136 C CA . ASP A 1 391 ? -21.283 -10.029 -7.115 1.00 15.22 391 ASP A CA 1
ATOM 3137 C C . ASP A 1 391 ? -21.730 -9.182 -8.342 1.00 14.37 391 ASP A C 1
ATOM 3138 O O . ASP A 1 391 ? -21.768 -9.682 -9.457 1.00 14.24 391 ASP A O 1
ATOM 3143 N N . GLU A 1 392 ? -22.011 -7.917 -8.096 1.00 13.77 392 GLU A N 1
ATOM 3144 C CA . GLU A 1 392 ? -22.348 -6.927 -9.164 1.00 14.73 392 GLU A CA 1
ATOM 3145 C C . GLU A 1 392 ? -21.220 -6.775 -10.158 1.00 13.50 392 GLU A C 1
ATOM 3146 O O . GLU A 1 392 ? -21.453 -6.737 -11.345 1.00 15.79 392 GLU A O 1
ATOM 3152 N N . LEU A 1 393 ? -19.978 -6.662 -9.683 1.00 13.23 393 LEU A N 1
ATOM 3153 C CA . LEU A 1 393 ? -18.831 -6.513 -10.568 1.00 12.95 393 LEU A CA 1
ATOM 3154 C C . LEU A 1 393 ? -18.691 -7.796 -11.392 1.00 12.77 393 LEU A C 1
ATOM 3155 O O . LEU A 1 393 ? -18.335 -7.758 -12.589 1.00 12.49 393 LEU A O 1
ATOM 3160 N N . GLY A 1 394 ? -18.937 -8.923 -10.727 1.00 12.85 394 GLY A N 1
ATOM 3161 C CA . GLY A 1 394 ? -18.943 -10.236 -11.408 1.00 14.33 394 GLY A CA 1
ATOM 3162 C C . GLY A 1 394 ? -19.981 -10.236 -12.522 1.00 14.08 394 GLY A C 1
ATOM 3163 O O . GLY A 1 394 ? -19.702 -10.707 -13.621 1.00 14.94 394 GLY A O 1
ATOM 3164 N N . LYS A 1 395 ? -21.169 -9.739 -12.209 1.00 15.82 395 LYS A N 1
ATOM 3165 C CA . LYS A 1 395 ? -22.292 -9.701 -13.175 1.00 16.65 395 LYS A CA 1
ATOM 3166 C C . LYS A 1 395 ? -21.897 -8.876 -14.378 1.00 16.47 395 LYS A C 1
ATOM 3167 O O . LYS A 1 395 ? -22.184 -9.255 -15.533 1.00 15.47 395 LYS A O 1
ATOM 3173 N N . ARG A 1 396 ? -21.279 -7.725 -14.111 1.00 14.89 396 ARG A N 1
ATOM 3174 C CA . ARG A 1 396 ? -20.800 -6.832 -15.167 1.00 15.22 396 ARG A CA 1
ATOM 3175 C C . ARG A 1 396 ? -19.727 -7.435 -16.025 1.00 15.26 396 ARG A C 1
ATOM 3176 O O . ARG A 1 396 ? -19.757 -7.303 -17.247 1.00 15.95 396 ARG A O 1
ATOM 3184 N N . LEU A 1 397 ? -18.778 -8.135 -15.397 1.00 14.89 397 LEU A N 1
ATOM 3185 C CA . LEU A 1 397 ? -17.746 -8.795 -16.131 1.00 16.17 397 LEU A CA 1
ATOM 3186 C C . LEU A 1 397 ? -18.352 -9.831 -17.069 1.00 15.69 397 LEU A C 1
ATOM 3187 O O . LEU A 1 397 ? -17.921 -9.950 -18.218 1.00 17.19 397 LEU A O 1
ATOM 3192 N N . GLN A 1 398 ? -19.345 -10.545 -16.587 1.00 16.65 398 GLN A N 1
ATOM 3193 C CA . GLN A 1 398 ? -19.974 -11.605 -17.414 1.00 18.97 398 GLN A CA 1
ATOM 3194 C C . GLN A 1 398 ? -20.804 -10.966 -18.537 1.00 19.65 398 GLN A C 1
ATOM 3195 O O . GLN A 1 398 ? -20.741 -11.434 -19.693 1.00 20.10 398 GLN A O 1
ATOM 3201 N N . GLN A 1 399 ? -21.506 -9.872 -18.219 1.00 19.03 399 GLN A N 1
ATOM 3202 C CA . GLN A 1 399 ? -22.279 -9.074 -19.211 1.00 19.26 399 GLN A CA 1
ATOM 3203 C C . GLN A 1 399 ? -21.403 -8.525 -20.356 1.00 19.68 399 GLN A C 1
ATOM 3204 O O . GLN A 1 399 ? -21.865 -8.330 -21.482 1.00 20.55 399 GLN A O 1
ATOM 3210 N N . LEU A 1 400 ? -20.133 -8.264 -20.053 1.00 18.97 400 LEU A N 1
ATOM 3211 C CA . LEU A 1 400 ? -19.185 -7.759 -21.001 1.00 19.85 400 LEU A CA 1
ATOM 3212 C C . LEU A 1 400 ? -18.435 -8.862 -21.703 1.00 21.16 400 LEU A C 1
ATOM 3213 O O . LEU A 1 400 ? -17.527 -8.566 -22.475 1.00 21.03 400 LEU A O 1
ATOM 3218 N N . ASN A 1 401 ? -18.800 -10.115 -21.407 1.00 23.11 401 ASN A N 1
ATOM 3219 C CA . ASN A 1 401 ? -18.238 -11.305 -22.047 1.00 25.06 401 ASN A CA 1
ATOM 3220 C C . ASN A 1 401 ? -16.704 -11.351 -21.915 1.00 27.05 401 ASN A C 1
ATOM 3221 O O . ASN A 1 401 ? -16.000 -11.673 -22.869 1.00 28.53 401 ASN A O 1
ATOM 3226 N N . LYS A 1 402 ? -16.178 -10.993 -20.742 1.00 28.00 402 LYS A N 1
ATOM 3227 C CA . LYS A 1 402 ? -14.731 -11.056 -20.532 1.00 29.35 402 LYS A CA 1
ATOM 3228 C C . LYS A 1 402 ? -14.208 -12.503 -20.512 1.00 30.01 402 LYS A C 1
ATOM 3229 O O . LYS A 1 402 ? -14.974 -13.420 -20.178 0.50 30.70 402 LYS A O 1
ATOM 3235 N N . MET B 1 1 ? -9.357 57.023 34.693 0.50 28.46 1 MET B N 1
ATOM 3236 C CA . MET B 1 1 ? -7.926 56.609 34.558 1.00 28.26 1 MET B CA 1
ATOM 3237 C C . MET B 1 1 ? -7.891 55.397 33.620 1.00 28.08 1 MET B C 1
ATOM 3238 O O . MET B 1 1 ? -8.945 54.858 33.254 1.00 30.63 1 MET B O 1
ATOM 3243 N N . LYS B 1 2 ? -6.689 54.970 33.243 1.00 26.76 2 LYS B N 1
ATOM 3244 C CA . LYS B 1 2 ? -6.529 53.744 32.424 1.00 24.31 2 LYS B CA 1
ATOM 3245 C C . LYS B 1 2 ? -6.661 52.509 33.287 1.00 23.31 2 LYS B C 1
ATOM 3246 O O . LYS B 1 2 ? -6.534 52.554 34.512 1.00 20.66 2 LYS B O 1
ATOM 3252 N N . ILE B 1 3 ? -6.932 51.366 32.656 1.00 21.97 3 ILE B N 1
ATOM 3253 C CA . ILE B 1 3 ? -6.977 50.128 33.414 1.00 22.46 3 ILE B CA 1
ATOM 3254 C C . ILE B 1 3 ? -5.627 49.882 34.057 1.00 21.64 3 ILE B C 1
ATOM 3255 O O . ILE B 1 3 ? -4.563 50.002 33.420 1.00 20.67 3 ILE B O 1
ATOM 3260 N N . GLN B 1 4 ? -5.670 49.568 35.346 1.00 22.01 4 GLN B N 1
ATOM 3261 C CA . GLN B 1 4 ? -4.474 49.308 36.125 1.00 22.99 4 GLN B CA 1
ATOM 3262 C C . GLN B 1 4 ? -4.099 47.812 36.197 1.00 22.27 4 GLN B C 1
ATOM 3263 O O . GLN B 1 4 ? -4.965 46.947 36.278 1.00 23.82 4 GLN B O 1
ATOM 3269 N N . MET B 1 5 ? -2.810 47.519 36.185 1.00 22.83 5 MET B N 1
ATOM 3270 C CA . MET B 1 5 ? -2.317 46.152 36.345 1.00 22.43 5 MET B CA 1
ATOM 3271 C C . MET B 1 5 ? -1.583 46.029 37.657 1.00 23.35 5 MET B C 1
ATOM 3272 O O . MET B 1 5 ? -0.800 46.929 38.037 1.00 25.09 5 MET B O 1
ATOM 3277 N N . LYS B 1 6 ? -1.779 44.891 38.299 1.00 22.71 6 LYS B N 1
ATOM 3278 C CA . LYS B 1 6 ? -1.220 44.581 39.582 1.00 22.65 6 LYS B CA 1
ATOM 3279 C C . LYS B 1 6 ? 0.169 43.963 39.398 1.00 21.96 6 LYS B C 1
ATOM 3280 O O . LYS B 1 6 ? 1.052 44.253 40.145 1.00 21.58 6 LYS B O 1
ATOM 3286 N N . THR B 1 7 ? 0.366 43.139 38.367 1.00 21.29 7 THR B N 1
ATOM 3287 C CA . THR B 1 7 ? 1.638 42.443 38.121 1.00 20.91 7 THR B CA 1
ATOM 3288 C C . THR B 1 7 ? 2.025 42.610 36.645 1.00 20.71 7 THR B C 1
ATOM 3289 O O . THR B 1 7 ? 1.142 42.538 35.769 1.00 19.80 7 THR B O 1
ATOM 3293 N N . PRO B 1 8 ? 3.321 42.818 36.340 1.00 19.75 8 PRO B N 1
ATOM 3294 C CA . PRO B 1 8 ? 3.613 42.967 34.938 1.00 19.04 8 PRO B CA 1
ATOM 3295 C C . PRO B 1 8 ? 3.543 41.627 34.196 1.00 17.44 8 PRO B C 1
ATOM 3296 O O . PRO B 1 8 ? 3.736 40.568 34.791 1.00 16.61 8 PRO B O 1
ATOM 3300 N N . LEU B 1 9 ? 3.250 41.726 32.910 1.00 17.50 9 LEU B N 1
ATOM 3301 C CA . LEU B 1 9 ? 3.442 40.643 31.962 1.00 17.45 9 LEU B CA 1
ATOM 3302 C C . LEU B 1 9 ? 4.920 40.562 31.610 1.00 17.50 9 LEU B C 1
ATOM 3303 O O . LEU B 1 9 ? 5.625 41.595 31.550 1.00 19.29 9 LEU B O 1
ATOM 3308 N N . VAL B 1 10 ? 5.399 39.365 31.319 1.00 15.49 10 VAL B N 1
ATOM 3309 C CA . VAL B 1 10 ? 6.734 39.215 30.752 1.00 14.73 10 VAL B CA 1
ATOM 3310 C C . VAL B 1 10 ? 6.547 39.237 29.215 1.00 15.51 10 VAL B C 1
ATOM 3311 O O . VAL B 1 10 ? 5.727 38.486 28.682 1.00 15.01 10 VAL B O 1
ATOM 3315 N N . GLU B 1 11 ? 7.305 40.112 28.550 1.00 14.23 11 GLU B N 1
ATOM 3316 C CA . GLU B 1 11 ? 7.122 40.420 27.138 1.00 15.02 11 GLU B CA 1
ATOM 3317 C C . GLU B 1 11 ? 8.377 39.986 26.360 1.00 14.46 11 GLU B C 1
ATOM 3318 O O . GLU B 1 11 ? 9.523 40.424 26.624 1.00 15.26 11 GLU B O 1
ATOM 3324 N N . LEU B 1 12 ? 8.171 39.074 25.434 1.00 15.56 12 LEU B N 1
ATOM 3325 C CA . LEU B 1 12 ? 9.268 38.562 24.639 1.00 14.20 12 LEU B CA 1
ATOM 3326 C C . LEU B 1 12 ? 9.094 39.045 23.186 1.00 14.35 12 LEU B C 1
ATOM 3327 O O . LEU B 1 12 ? 8.212 38.564 22.446 1.00 12.05 12 LEU B O 1
ATOM 3332 N N . ASP B 1 13 ? 9.968 39.955 22.776 1.00 13.88 13 ASP B N 1
ATOM 3333 C CA . ASP B 1 13 ? 9.935 40.475 21.416 1.00 13.37 13 ASP B CA 1
ATOM 3334 C C . ASP B 1 13 ? 10.591 39.523 20.402 1.00 13.15 13 ASP B C 1
ATOM 3335 O O . ASP B 1 13 ? 11.380 38.638 20.741 1.00 13.63 13 ASP B O 1
ATOM 3340 N N . GLY B 1 14 ? 10.335 39.803 19.133 1.00 13.75 14 GLY B N 1
ATOM 3341 C CA . GLY B 1 14 ? 10.648 38.880 18.079 1.00 13.05 14 GLY B CA 1
ATOM 3342 C C . GLY B 1 14 ? 11.289 39.536 16.886 1.00 12.28 14 GLY B C 1
ATOM 3343 O O . GLY B 1 14 ? 12.038 40.554 17.005 1.00 13.23 14 GLY B O 1
ATOM 3344 N N . ASP B 1 15 ? 10.967 39.004 15.726 1.00 11.70 15 ASP B N 1
ATOM 3345 C CA . ASP B 1 15 ? 11.697 39.310 14.495 1.00 11.82 15 ASP B CA 1
ATOM 3346 C C . ASP B 1 15 ? 10.864 39.859 13.327 1.00 11.96 15 ASP B C 1
ATOM 3347 O O . ASP B 1 15 ? 9.667 39.683 13.284 1.00 11.13 15 ASP B O 1
ATOM 3352 N N . GLU B 1 16 ? 11.581 40.555 12.419 1.00 11.37 16 GLU B N 1
ATOM 3353 C CA . GLU B 1 16 ? 11.071 40.936 11.088 1.00 11.07 16 GLU B CA 1
ATOM 3354 C C . GLU B 1 16 ? 9.682 41.615 11.168 1.00 10.39 16 GLU B C 1
ATOM 3355 O O . GLU B 1 16 ? 9.513 42.566 11.939 1.00 10.73 16 GLU B O 1
ATOM 3361 N N . MET B 1 17 ? 8.709 41.161 10.399 1.00 10.91 17 MET B N 1
ATOM 3362 C CA . MET B 1 17 ? 7.441 41.943 10.295 1.00 10.86 17 MET B CA 1
ATOM 3363 C C . MET B 1 17 ? 6.661 41.917 11.548 1.00 11.63 17 MET B C 1
ATOM 3364 O O . MET B 1 17 ? 5.953 42.866 11.871 1.00 10.68 17 MET B O 1
ATOM 3369 N N . THR B 1 18 ? 6.731 40.787 12.245 1.00 11.46 18 THR B N 1
ATOM 3370 C CA . THR B 1 18 ? 6.013 40.655 13.505 1.00 12.24 18 THR B CA 1
ATOM 3371 C C . THR B 1 18 ? 6.602 41.631 14.542 1.00 11.69 18 THR B C 1
ATOM 3372 O O . THR B 1 18 ? 5.883 42.246 15.332 1.00 11.23 18 THR B O 1
ATOM 3376 N N . ARG B 1 19 ? 7.924 41.765 14.547 1.00 10.90 19 ARG B N 1
ATOM 3377 C CA . ARG B 1 19 ? 8.614 42.821 15.328 1.00 11.46 19 ARG B CA 1
ATOM 3378 C C . ARG B 1 19 ? 8.137 44.254 14.967 1.00 11.36 19 ARG B C 1
ATOM 3379 O O . ARG B 1 19 ? 7.906 45.074 15.867 1.00 11.24 19 ARG B O 1
ATOM 3387 N N . VAL B 1 20 ? 7.955 44.539 13.677 1.00 10.34 20 VAL B N 1
ATOM 3388 C CA . VAL B 1 20 ? 7.453 45.831 13.240 1.00 11.49 20 VAL B CA 1
ATOM 3389 C C . VAL B 1 20 ? 6.037 46.130 13.792 1.00 12.05 20 VAL B C 1
ATOM 3390 O O . VAL B 1 20 ? 5.768 47.202 14.296 1.00 10.04 20 VAL B O 1
ATOM 3394 N N . LEU B 1 21 ? 5.168 45.127 13.774 1.00 10.97 21 LEU B N 1
ATOM 3395 C CA . LEU B 1 21 ? 3.782 45.325 14.150 1.00 11.90 21 LEU B CA 1
ATOM 3396 C C . LEU B 1 21 ? 3.526 45.415 15.661 1.00 11.66 21 LEU B C 1
ATOM 3397 O O . LEU B 1 21 ? 2.564 46.045 16.099 1.00 12.44 21 LEU B O 1
ATOM 3402 N N . TRP B 1 22 ? 4.408 44.784 16.427 1.00 12.47 22 TRP B N 1
ATOM 3403 C CA . TRP B 1 22 ? 4.307 44.608 17.874 1.00 12.46 22 TRP B CA 1
ATOM 3404 C C . TRP B 1 22 ? 4.128 45.975 18.586 1.00 12.10 22 TRP B C 1
ATOM 3405 O O . TRP B 1 22 ? 3.204 46.145 19.356 1.00 12.65 22 TRP B O 1
ATOM 3416 N N . PRO B 1 23 ? 5.005 46.958 18.315 1.00 13.09 23 PRO B N 1
ATOM 3417 C CA . PRO B 1 23 ? 4.771 48.262 18.973 1.00 12.81 23 PRO B CA 1
ATOM 3418 C C . PRO B 1 23 ? 3.545 49.022 18.484 1.00 12.60 23 PRO B C 1
ATOM 3419 O O . PRO B 1 23 ? 3.010 49.838 19.233 1.00 14.20 23 PRO B O 1
ATOM 3423 N N . LEU B 1 24 ? 3.113 48.776 17.255 1.00 11.93 24 LEU B N 1
ATOM 3424 C CA . LEU B 1 24 ? 1.870 49.391 16.747 1.00 12.69 24 LEU B CA 1
ATOM 3425 C C . LEU B 1 24 ? 0.619 48.864 17.485 1.00 12.43 24 LEU B C 1
ATOM 3426 O O . LEU B 1 24 ? -0.307 49.612 17.810 1.00 12.92 24 LEU B O 1
ATOM 3431 N N . ILE B 1 25 ? 0.597 47.552 17.735 1.00 12.67 25 ILE B N 1
ATOM 3432 C CA . ILE B 1 25 ? -0.390 46.973 18.604 1.00 12.76 25 ILE B CA 1
ATOM 3433 C C . ILE B 1 25 ? -0.400 47.644 19.980 1.00 12.34 25 ILE B C 1
ATOM 3434 O O . ILE B 1 25 ? -1.476 48.061 20.459 1.00 12.27 25 ILE B O 1
ATOM 3439 N N . LYS B 1 26 ? 0.757 47.732 20.603 1.00 12.39 26 LYS B N 1
ATOM 3440 C CA . LYS B 1 26 ? 0.853 48.377 21.920 1.00 14.82 26 LYS B CA 1
ATOM 3441 C C . LYS B 1 26 ? 0.349 49.809 21.831 1.00 15.43 26 LYS B C 1
ATOM 3442 O O . LYS B 1 26 ? -0.529 50.180 22.597 1.00 15.72 26 LYS B O 1
ATOM 3448 N N . ASP B 1 27 ? 0.888 50.581 20.870 1.00 15.80 27 ASP B N 1
ATOM 3449 C CA . ASP B 1 27 ? 0.563 51.992 20.713 1.00 17.13 27 ASP B CA 1
ATOM 3450 C C . ASP B 1 27 ? -0.939 52.251 20.483 1.00 17.27 27 ASP B C 1
ATOM 3451 O O . ASP B 1 27 ? -1.533 53.127 21.139 1.00 18.73 27 ASP B O 1
ATOM 3456 N N . LYS B 1 28 ? -1.558 51.483 19.558 1.00 16.02 28 LYS B N 1
ATOM 3457 C CA . LYS B 1 28 ? -2.926 51.737 19.095 1.00 16.24 28 LYS B CA 1
ATOM 3458 C C . LYS B 1 28 ? -4.010 50.992 19.854 1.00 15.88 28 LYS B C 1
ATOM 3459 O O . LYS B 1 28 ? -5.125 51.503 19.979 1.00 15.60 28 LYS B O 1
ATOM 3465 N N . LEU B 1 29 ? -3.693 49.772 20.322 1.00 13.59 29 LEU B N 1
ATOM 3466 C CA . LEU B 1 29 ? -4.673 48.901 20.953 1.00 14.40 29 LEU B CA 1
ATOM 3467 C C . LEU B 1 29 ? -4.591 48.721 22.469 1.00 13.06 29 LEU B C 1
ATOM 3468 O O . LEU B 1 29 ? -5.603 48.369 23.073 1.00 14.94 29 LEU B O 1
ATOM 3473 N N . LEU B 1 30 ? -3.448 48.987 23.096 1.00 13.84 30 LEU B N 1
ATOM 3474 C CA . LEU B 1 30 ? -3.277 48.671 24.497 1.00 14.42 30 LEU B CA 1
ATOM 3475 C C . LEU B 1 30 ? -3.003 49.938 25.354 1.00 14.81 30 LEU B C 1
ATOM 3476 O O . LEU B 1 30 ? -3.761 50.243 26.248 1.00 17.18 30 LEU B O 1
ATOM 3481 N N . LEU B 1 31 ? -1.901 50.609 25.067 1.00 16.71 31 LEU B N 1
ATOM 3482 C CA . LEU B 1 31 ? -1.443 51.792 25.856 1.00 16.46 31 LEU B CA 1
ATOM 3483 C C . LEU B 1 31 ? -2.507 52.938 26.046 1.00 17.65 31 LEU B C 1
ATOM 3484 O O . LEU B 1 31 ? -2.499 53.660 27.075 1.00 18.75 31 LEU B O 1
ATOM 3489 N N . PRO B 1 32 ? -3.388 53.161 25.063 1.00 17.99 32 PRO B N 1
ATOM 3490 C CA . PRO B 1 32 ? -4.387 54.220 25.313 1.00 18.94 32 PRO B CA 1
ATOM 3491 C C . PRO B 1 32 ? -5.458 53.862 26.353 1.00 20.06 32 PRO B C 1
ATOM 3492 O O . PRO B 1 32 ? -6.205 54.757 26.825 1.00 21.65 32 PRO B O 1
ATOM 3496 N N . PHE B 1 33 ? -5.578 52.556 26.649 1.00 19.04 33 PHE B N 1
ATOM 3497 C CA . PHE B 1 33 ? -6.598 51.983 27.504 1.00 18.05 33 PHE B CA 1
ATOM 3498 C C . PHE B 1 33 ? -6.077 51.355 28.777 1.00 17.81 33 PHE B C 1
ATOM 3499 O O . PHE B 1 33 ? -6.846 51.131 29.708 1.00 18.32 33 PHE B O 1
ATOM 3507 N N . ILE B 1 34 ? -4.791 51.055 28.814 1.00 17.04 34 ILE B N 1
ATOM 3508 C CA . ILE B 1 34 ? -4.180 50.323 29.890 1.00 18.43 34 ILE B CA 1
ATOM 3509 C C . ILE B 1 34 ? -2.866 50.930 30.260 1.00 19.72 34 ILE B C 1
ATOM 3510 O O . ILE B 1 34 ? -2.059 51.177 29.405 1.00 21.96 34 ILE B O 1
ATOM 3515 N N . ASP B 1 35 ? -2.628 51.102 31.559 1.00 21.30 35 ASP B N 1
ATOM 3516 C CA . ASP B 1 35 ? -1.295 51.426 32.060 1.00 22.22 35 ASP B CA 1
ATOM 3517 C C . ASP B 1 35 ? -0.473 50.121 32.098 1.00 21.25 35 ASP B C 1
ATOM 3518 O O . ASP B 1 35 ? -0.249 49.480 33.130 1.00 22.50 35 ASP B O 1
ATOM 3523 N N . LEU B 1 36 ? -0.015 49.768 30.899 1.00 22.42 36 LEU B N 1
ATOM 3524 C CA . LEU B 1 36 ? 0.644 48.490 30.597 1.00 22.30 36 LEU B CA 1
ATOM 3525 C C . LEU B 1 36 ? 1.991 48.357 31.279 1.00 22.11 36 LEU B C 1
ATOM 3526 O O . LEU B 1 36 ? 2.890 49.189 31.093 1.00 22.73 36 LEU B O 1
ATOM 3531 N N . GLN B 1 37 ? 2.121 47.331 32.109 1.00 21.13 37 GLN B N 1
ATOM 3532 C CA . GLN B 1 37 ? 3.346 47.022 32.774 1.00 21.11 37 GLN B CA 1
ATOM 3533 C C . GLN B 1 37 ? 3.871 45.738 32.173 1.00 20.32 37 GLN B C 1
ATOM 3534 O O . GLN B 1 37 ? 3.169 44.710 32.196 1.00 17.84 37 GLN B O 1
ATOM 3540 N N . THR B 1 38 ? 5.094 45.808 31.638 1.00 19.87 38 THR B N 1
ATOM 3541 C CA . THR B 1 38 ? 5.812 44.598 31.243 1.00 19.23 38 THR B CA 1
ATOM 3542 C C . THR B 1 38 ? 7.274 44.602 31.606 1.00 19.39 38 THR B C 1
ATOM 3543 O O . THR B 1 38 ? 7.921 45.661 31.695 1.00 20.40 38 THR B O 1
ATOM 3547 N N . GLU B 1 39 ? 7.793 43.406 31.795 1.00 18.20 39 GLU B N 1
ATOM 3548 C CA . GLU B 1 39 ? 9.225 43.113 31.820 1.00 18.40 39 GLU B CA 1
ATOM 3549 C C . GLU B 1 39 ? 9.678 42.652 30.425 1.00 18.32 39 GLU B C 1
ATOM 3550 O O . GLU B 1 39 ? 9.333 41.535 29.971 1.00 16.24 39 GLU B O 1
ATOM 3556 N N . TYR B 1 40 ? 10.433 43.505 29.747 1.00 17.98 40 TYR B N 1
ATOM 3557 C CA . TYR B 1 40 ? 10.695 43.340 28.315 1.00 17.98 40 TYR B CA 1
ATOM 3558 C C . TYR B 1 40 ? 11.999 42.537 28.089 1.00 18.05 40 TYR B C 1
ATOM 3559 O O . TYR B 1 40 ? 13.053 42.840 28.697 1.00 19.07 40 TYR B O 1
ATOM 3568 N N . TYR B 1 41 ? 11.930 41.529 27.217 1.00 16.40 41 TYR B N 1
ATOM 3569 C CA . TYR B 1 41 ? 13.057 40.699 26.797 1.00 16.97 41 TYR B CA 1
ATOM 3570 C C . TYR B 1 41 ? 13.044 40.653 25.277 1.00 16.85 41 TYR B C 1
ATOM 3571 O O . TYR B 1 41 ? 12.057 40.242 24.647 1.00 16.21 41 TYR B O 1
ATOM 3580 N N . ASP B 1 42 ? 14.108 41.163 24.686 1.00 16.52 42 ASP B N 1
ATOM 3581 C CA . ASP B 1 42 ? 14.234 41.220 23.238 1.00 16.15 42 ASP B CA 1
ATOM 3582 C C . ASP B 1 42 ? 14.785 39.874 22.759 1.00 15.59 42 ASP B C 1
ATOM 3583 O O . ASP B 1 42 ? 15.995 39.608 22.869 1.00 16.97 42 ASP B O 1
ATOM 3588 N N . LEU B 1 43 ? 13.903 39.027 22.225 1.00 14.33 43 LEU B N 1
ATOM 3589 C CA . LEU B 1 43 ? 14.323 37.782 21.586 1.00 13.77 43 LEU B CA 1
ATOM 3590 C C . LEU B 1 43 ? 14.437 37.912 20.057 1.00 13.40 43 LEU B C 1
ATOM 3591 O O . LEU B 1 43 ? 14.434 36.923 19.333 1.00 13.47 43 LEU B O 1
ATOM 3596 N N . GLY B 1 44 ? 14.585 39.145 19.560 1.00 14.80 44 GLY B N 1
ATOM 3597 C CA . GLY B 1 44 ? 15.054 39.306 18.230 1.00 14.20 44 GLY B CA 1
ATOM 3598 C C . GLY B 1 44 ? 16.357 38.556 18.051 1.00 14.05 44 GLY B C 1
ATOM 3599 O O . GLY B 1 44 ? 17.156 38.347 19.014 1.00 15.18 44 GLY B O 1
ATOM 3600 N N . ILE B 1 45 ? 16.542 38.125 16.834 1.00 13.95 45 ILE B N 1
ATOM 3601 C CA . ILE B 1 45 ? 17.721 37.304 16.453 1.00 14.82 45 ILE B CA 1
ATOM 3602 C C . ILE B 1 45 ? 19.071 37.943 16.820 1.00 14.89 45 ILE B C 1
ATOM 3603 O O . ILE B 1 45 ? 20.003 37.226 17.224 1.00 15.77 45 ILE B O 1
ATOM 3608 N N . GLU B 1 46 ? 19.185 39.255 16.669 1.00 15.33 46 GLU B N 1
ATOM 3609 C CA . GLU B 1 46 ? 20.437 39.955 16.922 1.00 16.70 46 GLU B CA 1
ATOM 3610 C C . GLU B 1 46 ? 20.778 39.981 18.415 1.00 17.74 46 GLU B C 1
ATOM 3611 O O . GLU B 1 46 ? 21.956 39.877 18.817 1.00 16.15 46 GLU B O 1
ATOM 3617 N N . GLU B 1 47 ? 19.734 40.075 19.241 1.00 17.00 47 GLU B N 1
ATOM 3618 C CA . GLU B 1 47 ? 19.932 40.090 20.693 1.00 18.10 47 GLU B CA 1
ATOM 3619 C C . GLU B 1 47 ? 20.209 38.706 21.222 1.00 18.14 47 GLU B C 1
ATOM 3620 O O . GLU B 1 47 ? 20.962 38.559 22.201 1.00 18.10 47 GLU B O 1
ATOM 3626 N N . ARG B 1 48 ? 19.584 37.691 20.624 1.00 17.43 48 ARG B N 1
ATOM 3627 C CA . ARG B 1 48 ? 19.919 36.329 21.008 1.00 17.25 48 ARG B CA 1
ATOM 3628 C C . ARG B 1 48 ? 21.401 36.081 20.580 1.00 17.31 48 ARG B C 1
ATOM 3629 O O . ARG B 1 48 ? 22.199 35.489 21.316 1.00 16.73 48 ARG B O 1
ATOM 3637 N N . ASP B 1 49 ? 21.788 36.597 19.417 1.00 17.20 49 ASP B N 1
ATOM 3638 C CA . ASP B 1 49 ? 23.174 36.422 18.974 1.00 18.05 49 ASP B CA 1
ATOM 3639 C C . ASP B 1 49 ? 24.172 37.134 19.889 1.00 18.32 49 ASP B C 1
ATOM 3640 O O . ASP B 1 49 ? 25.203 36.552 20.269 1.00 18.94 49 ASP B O 1
ATOM 3645 N N . ARG B 1 50 ? 23.849 38.370 20.245 1.00 18.88 50 ARG B N 1
ATOM 3646 C CA . ARG B 1 50 ? 24.657 39.192 21.146 1.00 19.77 50 ARG B CA 1
ATOM 3647 C C . ARG B 1 50 ? 24.942 38.491 22.478 1.00 20.73 50 ARG B C 1
ATOM 3648 O O . ARG B 1 50 ? 26.084 38.503 22.984 1.00 21.00 50 ARG B O 1
ATOM 3656 N N . THR B 1 51 ? 23.895 37.889 23.030 1.00 19.43 51 THR B N 1
ATOM 3657 C CA . THR B 1 51 ? 23.913 37.351 24.389 1.00 18.94 51 THR B CA 1
ATOM 3658 C C . THR B 1 51 ? 24.179 35.862 24.390 1.00 18.29 51 THR B C 1
ATOM 3659 O O . THR B 1 51 ? 24.032 35.203 25.432 1.00 18.61 51 THR B O 1
ATOM 3663 N N . ASN B 1 52 ? 24.539 35.313 23.235 1.00 18.38 52 ASN B N 1
ATOM 3664 C CA . ASN B 1 52 ? 24.760 33.858 23.052 1.00 19.36 52 ASN B CA 1
ATOM 3665 C C . ASN B 1 52 ? 23.556 33.029 23.511 1.00 19.77 52 ASN B C 1
ATOM 3666 O O . ASN B 1 52 ? 23.688 31.945 24.137 1.00 17.40 52 ASN B O 1
ATOM 3671 N N . ASP B 1 53 ? 22.382 33.581 23.187 1.00 18.73 53 ASP B N 1
ATOM 3672 C CA . ASP B 1 53 ? 21.089 33.003 23.489 1.00 18.85 53 ASP B CA 1
ATOM 3673 C C . ASP B 1 53 ? 20.737 33.037 24.977 1.00 19.08 53 ASP B C 1
ATOM 3674 O O . ASP B 1 53 ? 19.690 32.495 25.356 1.00 19.98 53 ASP B O 1
ATOM 3679 N N . GLN B 1 54 ? 21.531 33.722 25.817 1.00 18.35 54 GLN B N 1
ATOM 3680 C CA . GLN B 1 54 ? 21.201 33.841 27.218 1.00 18.76 54 GLN B CA 1
ATOM 3681 C C . GLN B 1 54 ? 19.866 34.569 27.419 1.00 17.84 54 GLN B C 1
ATOM 3682 O O . GLN B 1 54 ? 19.142 34.285 28.361 1.00 17.76 54 GLN B O 1
ATOM 3688 N N . ILE B 1 55 ? 19.588 35.555 26.581 1.00 17.29 55 ILE B N 1
ATOM 3689 C CA . ILE B 1 55 ? 18.344 36.324 26.719 1.00 18.14 55 ILE B CA 1
ATOM 3690 C C . ILE B 1 55 ? 17.071 35.429 26.756 1.00 17.45 55 ILE B C 1
ATOM 3691 O O . ILE B 1 55 ? 16.091 35.757 27.425 1.00 16.42 55 ILE B O 1
ATOM 3696 N N . THR B 1 56 ? 17.109 34.347 25.985 1.00 16.74 56 THR B N 1
ATOM 3697 C CA . THR B 1 56 ? 16.021 33.367 25.886 1.00 17.93 56 THR B CA 1
ATOM 3698 C C . THR B 1 56 ? 15.778 32.697 27.278 1.00 17.95 56 THR B C 1
ATOM 3699 O O . THR B 1 56 ? 14.668 32.655 27.795 1.00 16.73 56 THR B O 1
ATOM 3703 N N . ILE B 1 57 ? 16.863 32.209 27.852 1.00 19.62 57 ILE B N 1
ATOM 3704 C CA . ILE B 1 57 ? 16.863 31.578 29.156 1.00 19.59 57 ILE B CA 1
ATOM 3705 C C . ILE B 1 57 ? 16.384 32.581 30.183 1.00 18.69 57 ILE B C 1
ATOM 3706 O O . ILE B 1 57 ? 15.506 32.267 30.942 1.00 17.79 57 ILE B O 1
ATOM 3711 N N . ASP B 1 58 ? 16.904 33.805 30.140 1.00 18.94 58 ASP B N 1
ATOM 3712 C CA . ASP B 1 58 ? 16.548 34.838 31.084 1.00 18.02 58 ASP B CA 1
ATOM 3713 C C . ASP B 1 58 ? 15.023 35.163 31.040 1.00 17.52 58 ASP B C 1
ATOM 3714 O O . ASP B 1 58 ? 14.363 35.360 32.062 1.00 15.52 58 ASP B O 1
ATOM 3719 N N . ALA B 1 59 ? 14.504 35.292 29.815 1.00 17.66 59 ALA B N 1
ATOM 3720 C CA . ALA B 1 59 ? 13.077 35.500 29.563 1.00 17.05 59 ALA B CA 1
ATOM 3721 C C . ALA B 1 59 ? 12.220 34.356 30.142 1.00 16.10 59 ALA B C 1
ATOM 3722 O O . ALA B 1 59 ? 11.202 34.597 30.726 1.00 16.01 59 ALA B O 1
ATOM 3724 N N . ALA B 1 60 ? 12.637 33.112 29.965 1.00 15.15 60 ALA B N 1
ATOM 3725 C CA . ALA B 1 60 ? 11.909 31.954 30.454 1.00 16.17 60 ALA B CA 1
ATOM 3726 C C . ALA B 1 60 ? 11.905 31.994 31.975 1.00 15.99 60 ALA B C 1
ATOM 3727 O O . ALA B 1 60 ? 10.884 31.757 32.598 1.00 16.49 60 ALA B O 1
ATOM 3729 N N . GLU B 1 61 ? 13.058 32.328 32.571 1.00 16.85 61 GLU B N 1
ATOM 3730 C CA . GLU B 1 61 ? 13.134 32.512 34.033 1.00 17.35 61 GLU B CA 1
ATOM 3731 C C . GLU B 1 61 ? 12.172 33.564 34.571 1.00 16.72 61 GLU B C 1
ATOM 3732 O O . GLU B 1 61 ? 11.551 33.369 35.615 1.00 18.24 61 GLU B O 1
ATOM 3738 N N . ALA B 1 62 ? 12.056 34.677 33.871 1.00 17.40 62 ALA B N 1
ATOM 3739 C CA . ALA B 1 62 ? 11.143 35.723 34.215 1.00 17.08 62 ALA B CA 1
ATOM 3740 C C . ALA B 1 62 ? 9.670 35.257 34.149 1.00 16.10 62 ALA B C 1
ATOM 3741 O O . ALA B 1 62 ? 8.843 35.690 34.947 1.00 18.11 62 ALA B O 1
ATOM 3743 N N . ILE B 1 63 ? 9.339 34.425 33.150 1.00 17.18 63 ILE B N 1
ATOM 3744 C CA . ILE B 1 63 ? 7.971 33.893 33.060 1.00 17.05 63 ILE B CA 1
ATOM 3745 C C . ILE B 1 63 ? 7.692 33.070 34.300 1.00 17.42 63 ILE B C 1
ATOM 3746 O O . ILE B 1 63 ? 6.634 33.174 34.886 1.00 16.83 63 ILE B O 1
ATOM 3751 N N . LYS B 1 64 ? 8.668 32.278 34.709 1.00 17.84 64 LYS B N 1
ATOM 3752 C CA . LYS B 1 64 ? 8.544 31.423 35.898 1.00 19.26 64 LYS B CA 1
ATOM 3753 C C . LYS B 1 64 ? 8.344 32.272 37.154 1.00 19.55 64 LYS B C 1
ATOM 3754 O O . LYS B 1 64 ? 7.527 31.954 37.989 1.00 20.21 64 LYS B O 1
ATOM 3760 N N . LYS B 1 65 ? 9.039 33.389 37.221 1.00 21.38 65 LYS B N 1
ATOM 3761 C CA . LYS B 1 65 ? 8.955 34.310 38.342 1.00 21.63 65 LYS B CA 1
ATOM 3762 C C . LYS B 1 65 ? 7.638 35.059 38.413 1.00 20.99 65 LYS B C 1
ATOM 3763 O O . LYS B 1 65 ? 7.039 35.143 39.485 1.00 20.81 65 LYS B O 1
ATOM 3769 N N . TYR B 1 66 ? 7.166 35.622 37.294 1.00 20.11 66 TYR B N 1
ATOM 3770 C CA . TYR B 1 66 ? 5.966 36.429 37.283 1.00 19.67 66 TYR B CA 1
ATOM 3771 C C . TYR B 1 66 ? 4.655 35.642 37.031 1.00 18.96 66 TYR B C 1
ATOM 3772 O O . TYR B 1 66 ? 3.613 35.971 37.574 1.00 18.57 66 TYR B O 1
ATOM 3781 N N . GLY B 1 67 ? 4.740 34.645 36.161 1.00 17.43 67 GLY B N 1
ATOM 3782 C CA . GLY B 1 67 ? 3.699 33.688 35.943 1.00 17.14 67 GLY B CA 1
ATOM 3783 C C . GLY B 1 67 ? 3.137 33.680 34.524 1.00 16.62 67 GLY B C 1
ATOM 3784 O O . GLY B 1 67 ? 2.602 32.671 34.107 1.00 15.30 67 GLY B O 1
ATOM 3785 N N . VAL B 1 68 ? 3.162 34.821 33.837 1.00 15.30 68 VAL B N 1
ATOM 3786 C CA . VAL B 1 68 ? 2.563 34.909 32.509 1.00 14.85 68 VAL B CA 1
ATOM 3787 C C . VAL B 1 68 ? 3.476 35.653 31.550 1.00 14.34 68 VAL B C 1
ATOM 3788 O O . VAL B 1 68 ? 3.893 36.806 31.794 1.00 12.72 68 VAL B O 1
ATOM 3792 N N . GLY B 1 69 ? 3.690 35.019 30.410 1.00 13.22 69 GLY B N 1
ATOM 3793 C CA . GLY B 1 69 ? 4.392 35.631 29.325 1.00 13.78 69 GLY B CA 1
ATOM 3794 C C . GLY B 1 69 ? 3.582 35.810 28.059 1.00 12.71 69 GLY B C 1
ATOM 3795 O O . GLY B 1 69 ? 2.661 35.043 27.776 1.00 10.71 69 GLY B O 1
ATOM 3796 N N . VAL B 1 70 ? 3.981 36.821 27.290 1.00 13.06 70 VAL B N 1
ATOM 3797 C CA . VAL B 1 70 ? 3.510 37.031 25.892 1.00 12.58 70 VAL B CA 1
ATOM 3798 C C . VAL B 1 70 ? 4.727 37.024 24.928 1.00 11.96 70 VAL B C 1
ATOM 3799 O O . VAL B 1 70 ? 5.729 37.743 25.129 1.00 12.64 70 VAL B O 1
ATOM 3803 N N . LYS B 1 71 ? 4.641 36.197 23.881 1.00 11.55 71 LYS B N 1
ATOM 3804 C CA . LYS B 1 71 ? 5.736 35.989 22.966 1.00 11.70 71 LYS B CA 1
ATOM 3805 C C . LYS B 1 71 ? 5.407 36.284 21.490 1.00 11.20 71 LYS B C 1
ATOM 3806 O O . LYS B 1 71 ? 4.491 35.740 20.877 1.00 11.10 71 LYS B O 1
ATOM 3812 N N . ASN B 1 72 ? 6.229 37.141 20.942 1.00 9.21 72 ASN B N 1
ATOM 3813 C CA . ASN B 1 72 ? 6.221 37.500 19.513 1.00 11.06 72 ASN B CA 1
ATOM 3814 C C . ASN B 1 72 ? 6.925 36.371 18.729 1.00 11.42 72 ASN B C 1
ATOM 3815 O O . ASN B 1 72 ? 7.765 35.612 19.278 1.00 13.89 72 ASN B O 1
ATOM 3820 N N . ALA B 1 73 ? 6.585 36.251 17.462 1.00 12.29 73 ALA B N 1
ATOM 3821 C CA . ALA B 1 73 ? 7.162 35.300 16.524 1.00 11.93 73 ALA B CA 1
ATOM 3822 C C . ALA B 1 73 ? 8.644 35.589 16.360 1.00 11.21 73 ALA B C 1
ATOM 3823 O O . ALA B 1 73 ? 9.067 36.750 16.263 1.00 11.68 73 ALA B O 1
ATOM 3825 N N . THR B 1 74 ? 9.406 34.503 16.346 1.00 10.78 74 THR B N 1
ATOM 3826 C CA . THR B 1 74 ? 10.884 34.570 16.234 1.00 11.87 74 THR B CA 1
ATOM 3827 C C . THR B 1 74 ? 11.447 33.750 15.108 1.00 11.41 74 THR B C 1
ATOM 3828 O O . THR B 1 74 ? 10.816 32.845 14.614 1.00 11.01 74 THR B O 1
ATOM 3832 N N . ILE B 1 75 ? 12.684 34.056 14.748 1.00 12.48 75 ILE B N 1
ATOM 3833 C CA . ILE B 1 75 ? 13.416 33.296 13.738 1.00 13.83 75 ILE B CA 1
ATOM 3834 C C . ILE B 1 75 ? 14.163 32.187 14.450 1.00 14.42 75 ILE B C 1
ATOM 3835 O O . ILE B 1 75 ? 14.889 32.492 15.392 1.00 14.74 75 ILE B O 1
ATOM 3840 N N . THR B 1 76 ? 13.972 30.939 14.009 1.00 15.32 76 THR B N 1
ATOM 3841 C CA . THR B 1 76 ? 14.916 29.824 14.312 1.00 16.98 76 THR B CA 1
ATOM 3842 C C . THR B 1 76 ? 15.889 29.700 13.134 1.00 17.69 76 THR B C 1
ATOM 3843 O O . THR B 1 76 ? 15.471 29.294 12.056 1.00 17.54 76 THR B O 1
ATOM 3847 N N . PRO B 1 77 ? 17.152 30.166 13.321 1.00 18.81 77 PRO B N 1
ATOM 3848 C CA . PRO B 1 77 ? 17.992 30.459 12.170 1.00 18.76 77 PRO B CA 1
ATOM 3849 C C . PRO B 1 77 ? 18.558 29.220 11.510 1.00 18.63 77 PRO B C 1
ATOM 3850 O O . PRO B 1 77 ? 19.248 28.451 12.164 1.00 19.13 77 PRO B O 1
ATOM 3854 N N . ASN B 1 78 ? 18.272 29.063 10.231 1.00 18.70 78 ASN B N 1
ATOM 3855 C CA . ASN B 1 78 ? 18.969 28.089 9.394 1.00 19.23 78 ASN B CA 1
ATOM 3856 C C . ASN B 1 78 ? 20.267 28.779 8.856 1.00 19.73 78 ASN B C 1
ATOM 3857 O O . ASN B 1 78 ? 20.566 29.943 9.202 1.00 18.19 78 ASN B O 1
ATOM 3862 N N . GLN B 1 79 ? 21.044 28.093 8.022 1.00 21.94 79 GLN B N 1
ATOM 3863 C CA . GLN B 1 79 ? 22.288 28.705 7.504 1.00 21.41 79 GLN B CA 1
ATOM 3864 C C . GLN B 1 79 ? 22.088 29.981 6.632 1.00 21.00 79 GLN B C 1
ATOM 3865 O O . GLN B 1 79 ? 22.887 30.890 6.718 1.00 20.83 79 GLN B O 1
ATOM 3871 N N . ASP B 1 80 ? 21.027 30.049 5.823 1.00 19.86 80 ASP B N 1
ATOM 3872 C CA . ASP B 1 80 ? 20.648 31.303 5.165 1.00 20.20 80 ASP B CA 1
ATOM 3873 C C . ASP B 1 80 ? 20.554 32.491 6.125 1.00 19.29 80 ASP B C 1
ATOM 3874 O O . ASP B 1 80 ? 21.051 33.569 5.834 1.00 17.61 80 ASP B O 1
ATOM 3879 N N . ARG B 1 81 ? 19.876 32.282 7.249 1.00 18.32 81 ARG B N 1
ATOM 3880 C CA . ARG B 1 81 ? 19.740 33.306 8.277 1.00 18.20 81 ARG B CA 1
ATOM 3881 C C . ARG B 1 81 ? 21.068 33.632 8.942 1.00 16.91 81 ARG B C 1
ATOM 3882 O O . ARG B 1 81 ? 21.339 34.799 9.262 1.00 16.66 81 ARG B O 1
ATOM 3890 N N . VAL B 1 82 ? 21.891 32.600 9.179 1.00 16.47 82 VAL B N 1
ATOM 3891 C CA . VAL B 1 82 ? 23.202 32.830 9.706 1.00 18.12 82 VAL B CA 1
ATOM 3892 C C . VAL B 1 82 ? 23.965 33.800 8.796 1.00 18.12 82 VAL B C 1
ATOM 3893 O O . VAL B 1 82 ? 24.653 34.669 9.276 1.00 17.69 82 VAL B O 1
ATOM 3897 N N . GLU B 1 83 ? 23.887 33.573 7.500 1.00 18.63 83 GLU B N 1
ATOM 3898 C CA . GLU B 1 83 ? 24.579 34.440 6.532 1.00 19.77 83 GLU B CA 1
ATOM 3899 C C . GLU B 1 83 ? 23.952 35.837 6.475 1.00 20.61 83 GLU B C 1
ATOM 3900 O O . GLU B 1 83 ? 24.662 36.848 6.425 1.00 21.70 83 GLU B O 1
ATOM 3906 N N . GLU B 1 84 ? 22.608 35.863 6.463 1.00 19.99 84 GLU B N 1
ATOM 3907 C CA . GLU B 1 84 ? 21.846 37.107 6.387 1.00 19.26 84 GLU B CA 1
ATOM 3908 C C . GLU B 1 84 ? 22.202 38.034 7.555 1.00 19.42 84 GLU B C 1
ATOM 3909 O O . GLU B 1 84 ? 22.510 39.237 7.348 1.00 18.42 84 GLU B O 1
ATOM 3915 N N . TYR B 1 85 ? 22.240 37.484 8.770 1.00 18.90 85 TYR B N 1
ATOM 3916 C CA . TYR B 1 85 ? 22.498 38.287 9.953 1.00 19.29 85 TYR B CA 1
ATOM 3917 C C . TYR B 1 85 ? 23.925 38.204 10.481 1.00 20.79 85 TYR B C 1
ATOM 3918 O O . TYR B 1 85 ? 24.230 38.856 11.459 1.00 23.63 85 TYR B O 1
ATOM 3927 N N . GLY B 1 86 ? 24.788 37.428 9.837 1.00 21.26 86 GLY B N 1
ATOM 3928 C CA . GLY B 1 86 ? 26.131 37.167 10.348 1.00 20.26 86 GLY B CA 1
ATOM 3929 C C . GLY B 1 86 ? 26.127 36.639 11.770 1.00 20.66 86 GLY B C 1
ATOM 3930 O O . GLY B 1 86 ? 26.736 37.235 12.673 1.00 21.63 86 GLY B O 1
ATOM 3931 N N . LEU B 1 87 ? 25.400 35.549 11.973 1.00 19.10 87 LEU B N 1
ATOM 3932 C CA . LEU B 1 87 ? 25.233 34.965 13.309 1.00 19.88 87 LEU B CA 1
ATOM 3933 C C . LEU B 1 87 ? 26.407 34.071 13.687 1.00 20.06 87 LEU B C 1
ATOM 3934 O O . LEU B 1 87 ? 27.078 33.532 12.799 1.00 21.44 87 LEU B O 1
ATOM 3939 N N . LYS B 1 88 ? 26.601 33.902 14.994 1.00 20.54 88 LYS B N 1
ATOM 3940 C CA . LYS B 1 88 ? 27.680 33.051 15.538 1.00 21.24 88 LYS B CA 1
ATOM 3941 C C . LYS B 1 88 ? 27.414 31.583 15.263 1.00 21.42 88 LYS B C 1
ATOM 3942 O O . LYS B 1 88 ? 28.346 30.810 14.974 1.00 22.02 88 LYS B O 1
ATOM 3948 N N . GLU B 1 89 ? 26.144 31.187 15.386 1.00 20.96 89 GLU B N 1
ATOM 3949 C CA . GLU B 1 89 ? 25.716 29.806 15.087 1.00 20.84 89 GLU B CA 1
ATOM 3950 C C . GLU B 1 89 ? 24.233 29.719 14.803 1.00 18.87 89 GLU B C 1
ATOM 3951 O O . GLU B 1 89 ? 23.544 30.722 14.862 1.00 17.46 89 GLU B O 1
ATOM 3957 N N . GLN B 1 90 ? 23.791 28.515 14.468 1.00 19.17 90 GLN B N 1
ATOM 3958 C CA . GLN B 1 90 ? 22.356 28.211 14.298 1.00 19.33 90 GLN B CA 1
ATOM 3959 C C . GLN B 1 90 ? 21.761 28.017 15.690 1.00 19.16 90 GLN B C 1
ATOM 3960 O O . GLN B 1 90 ? 21.605 26.881 16.151 1.00 20.16 90 GLN B O 1
ATOM 3966 N N . TRP B 1 91 ? 21.421 29.135 16.333 1.00 18.65 91 TRP B N 1
ATOM 3967 C CA . TRP B 1 91 ? 20.816 29.133 17.667 1.00 18.44 91 TRP B CA 1
ATOM 3968 C C . TRP B 1 91 ? 19.545 28.264 17.648 1.00 18.31 91 TRP B C 1
ATOM 3969 O O . TRP B 1 91 ? 18.754 28.235 16.661 1.00 16.89 91 TRP B O 1
ATOM 3980 N N . LYS B 1 92 ? 19.391 27.527 18.740 1.00 18.87 92 LYS B N 1
ATOM 3981 C CA . LYS B 1 92 ? 18.278 26.574 18.939 1.00 18.53 92 LYS B CA 1
ATOM 3982 C C . LYS B 1 92 ? 16.928 27.329 18.994 1.00 18.16 92 LYS B C 1
ATOM 3983 O O . LYS B 1 92 ? 16.854 28.458 19.473 1.00 17.71 92 LYS B O 1
ATOM 3989 N N . SER B 1 93 ? 15.869 26.668 18.531 1.00 17.47 93 SER B N 1
ATOM 3990 C CA . SER B 1 93 ? 14.530 27.282 18.570 1.00 17.84 93 SER B CA 1
ATOM 3991 C C . SER B 1 93 ? 14.280 27.858 19.961 1.00 16.83 93 SER B C 1
ATOM 3992 O O . SER B 1 93 ? 14.360 27.094 20.925 1.00 16.92 93 SER B O 1
ATOM 3995 N N . PRO B 1 94 ? 13.970 29.171 20.089 1.00 16.80 94 PRO B N 1
ATOM 3996 C CA . PRO B 1 94 ? 13.607 29.713 21.386 1.00 16.55 94 PRO B CA 1
ATOM 3997 C C . PRO B 1 94 ? 12.286 29.190 21.935 1.00 15.50 94 PRO B C 1
ATOM 3998 O O . PRO B 1 94 ? 12.095 29.171 23.138 1.00 14.31 94 PRO B O 1
ATOM 4002 N N . ASN B 1 95 ? 11.390 28.790 21.046 1.00 14.85 95 ASN B N 1
ATOM 4003 C CA . ASN B 1 95 ? 10.165 28.106 21.460 1.00 14.71 95 ASN B CA 1
ATOM 4004 C C . ASN B 1 95 ? 10.470 26.799 22.166 1.00 13.89 95 ASN B C 1
ATOM 4005 O O . ASN B 1 95 ? 9.933 26.559 23.227 1.00 14.33 95 ASN B O 1
ATOM 4010 N N . ALA B 1 96 ? 11.363 26.023 21.583 1.00 13.24 96 ALA B N 1
ATOM 4011 C CA . ALA B 1 96 ? 11.792 24.723 22.110 1.00 14.16 96 ALA B CA 1
ATOM 4012 C C . ALA B 1 96 ? 12.422 24.948 23.464 1.00 14.53 96 ALA B C 1
ATOM 4013 O O . ALA B 1 96 ? 12.118 24.218 24.425 1.00 13.69 96 ALA B O 1
ATOM 4015 N N . THR B 1 97 ? 13.248 25.999 23.564 1.00 14.95 97 THR B N 1
ATOM 4016 C CA . THR B 1 97 ? 13.865 26.339 24.843 1.00 14.73 97 THR B CA 1
ATOM 4017 C C . THR B 1 97 ? 12.886 26.712 25.960 1.00 15.04 97 THR B C 1
ATOM 4018 O O . THR B 1 97 ? 13.012 26.212 27.117 1.00 14.15 97 THR B O 1
ATOM 4022 N N . VAL B 1 98 ? 11.928 27.609 25.674 1.00 13.13 98 VAL B N 1
ATOM 4023 C CA . VAL B 1 98 ? 10.950 28.014 26.655 1.00 13.18 98 VAL B CA 1
ATOM 4024 C C . VAL B 1 98 ? 10.104 26.799 27.107 1.00 11.91 98 VAL B C 1
ATOM 4025 O O . VAL B 1 98 ? 9.867 26.620 28.295 1.00 13.72 98 VAL B O 1
ATOM 4029 N N A ARG B 1 99 ? 9.674 25.998 26.145 0.60 12.19 99 ARG B N 1
ATOM 4030 N N B ARG B 1 99 ? 9.678 25.984 26.161 0.40 12.35 99 ARG B N 1
ATOM 4031 C CA A ARG B 1 99 ? 8.833 24.815 26.409 0.60 12.97 99 ARG B CA 1
ATOM 4032 C CA B ARG B 1 99 ? 8.846 24.822 26.480 0.40 12.88 99 ARG B CA 1
ATOM 4033 C C A ARG B 1 99 ? 9.574 23.793 27.290 0.60 12.49 99 ARG B C 1
ATOM 4034 C C B ARG B 1 99 ? 9.597 23.840 27.359 0.40 12.61 99 ARG B C 1
ATOM 4035 O O A ARG B 1 99 ? 8.980 23.182 28.170 0.60 13.78 99 ARG B O 1
ATOM 4036 O O B ARG B 1 99 ? 9.043 23.325 28.328 0.40 13.35 99 ARG B O 1
ATOM 4051 N N . ALA B 1 100 ? 10.864 23.616 27.030 1.00 12.89 100 ALA B N 1
ATOM 4052 C CA . ALA B 1 100 ? 11.720 22.733 27.824 1.00 14.16 100 ALA B CA 1
ATOM 4053 C C . ALA B 1 100 ? 11.783 23.200 29.274 1.00 14.53 100 ALA B C 1
ATOM 4054 O O . ALA B 1 100 ? 11.667 22.397 30.227 1.00 15.08 100 ALA B O 1
ATOM 4056 N N . MET B 1 101 ? 11.972 24.491 29.444 1.00 14.02 101 MET B N 1
ATOM 4057 C CA . MET B 1 101 ? 12.132 25.074 30.752 1.00 15.35 101 MET B CA 1
ATOM 4058 C C . MET B 1 101 ? 10.836 25.129 31.551 1.00 15.80 101 MET B C 1
ATOM 4059 O O . MET B 1 101 ? 10.882 24.978 32.776 1.00 17.69 101 MET B O 1
ATOM 4064 N N . LEU B 1 102 ? 9.696 25.312 30.879 1.00 14.96 102 LEU B N 1
ATOM 4065 C CA . LEU B 1 102 ? 8.411 25.526 31.593 1.00 14.10 102 LEU B CA 1
ATOM 4066 C C . LEU B 1 102 ? 7.626 24.244 31.760 1.00 13.05 102 LEU B C 1
ATOM 4067 O O . LEU B 1 102 ? 6.901 24.094 32.726 1.00 12.89 102 LEU B O 1
ATOM 4072 N N . ASP B 1 103 ? 7.796 23.344 30.792 1.00 13.43 103 ASP B N 1
ATOM 4073 C CA . ASP B 1 103 ? 6.997 22.157 30.589 1.00 13.54 103 ASP B CA 1
ATOM 4074 C C . ASP B 1 103 ? 5.525 22.588 30.296 1.00 13.52 103 ASP B C 1
ATOM 4075 O O . ASP B 1 103 ? 5.144 23.771 30.375 1.00 13.38 103 ASP B O 1
ATOM 4080 N N . GLY B 1 104 ? 4.714 21.620 29.945 1.00 11.48 104 GLY B N 1
ATOM 4081 C CA . GLY B 1 104 ? 3.277 21.761 29.882 1.00 11.84 104 GLY B CA 1
ATOM 4082 C C . GLY B 1 104 ? 2.652 21.304 28.582 1.00 11.17 104 GLY B C 1
ATOM 4083 O O . GLY B 1 104 ? 3.166 20.424 27.915 1.00 11.93 104 GLY B O 1
ATOM 4084 N N . THR B 1 105 ? 1.535 21.938 28.230 1.00 11.46 105 THR B N 1
ATOM 4085 C CA . THR B 1 105 ? 0.751 21.559 27.053 1.00 11.06 105 THR B CA 1
ATOM 4086 C C . THR B 1 105 ? 0.408 22.870 26.327 1.00 10.83 105 THR B C 1
ATOM 4087 O O . THR B 1 105 ? -0.019 23.828 26.963 1.00 12.56 105 THR B O 1
ATOM 4091 N N . VAL B 1 106 ? 0.579 22.859 25.010 1.00 10.84 106 VAL B N 1
ATOM 4092 C CA . VAL B 1 106 ? 0.286 24.036 24.169 1.00 10.78 106 VAL B CA 1
ATOM 4093 C C . VAL B 1 106 ? -1.085 23.832 23.539 1.00 11.23 106 VAL B C 1
ATOM 4094 O O . VAL B 1 106 ? -1.280 22.874 22.736 1.00 11.54 106 VAL B O 1
ATOM 4098 N N . PHE B 1 107 ? -2.037 24.714 23.901 1.00 10.52 107 PHE B N 1
ATOM 4099 C CA . PHE B 1 107 ? -3.349 24.666 23.362 1.00 11.01 107 PHE B CA 1
ATOM 4100 C C . PHE B 1 107 ? -3.439 25.641 22.181 1.00 11.82 107 PHE B C 1
ATOM 4101 O O . PHE B 1 107 ? -3.199 26.816 22.366 1.00 10.99 107 PHE B O 1
ATOM 4109 N N . ARG B 1 108 ? -3.814 25.117 21.032 1.00 11.25 108 ARG B N 1
ATOM 4110 C CA . ARG B 1 108 ? -3.919 25.868 19.764 1.00 12.27 108 ARG B CA 1
ATOM 4111 C C . ARG B 1 108 ? -5.349 25.792 19.291 1.00 11.90 108 ARG B C 1
ATOM 4112 O O . ARG B 1 108 ? -5.926 24.686 19.076 1.00 9.49 108 ARG B O 1
ATOM 4120 N N . LYS B 1 109 ? -5.962 26.950 19.141 1.00 11.57 109 LYS B N 1
ATOM 4121 C CA . LYS B 1 109 ? -7.363 27.027 18.808 1.00 12.88 109 LYS B CA 1
ATOM 4122 C C . LYS B 1 109 ? -7.608 28.004 17.622 1.00 12.21 109 LYS B C 1
ATOM 4123 O O . LYS B 1 109 ? -7.044 29.099 17.612 1.00 12.22 109 LYS B O 1
ATOM 4129 N N . PRO B 1 110 ? -8.382 27.574 16.621 1.00 11.62 110 PRO B N 1
ATOM 4130 C CA . PRO B 1 110 ? -8.666 28.502 15.524 1.00 13.03 110 PRO B CA 1
ATOM 4131 C C . PRO B 1 110 ? -9.431 29.739 16.018 1.00 11.62 110 PRO B C 1
ATOM 4132 O O . PRO B 1 110 ? -10.234 29.657 16.955 1.00 10.39 110 PRO B O 1
ATOM 4136 N N . ILE B 1 111 ? -9.097 30.880 15.424 1.00 13.94 111 ILE B N 1
ATOM 4137 C CA . ILE B 1 111 ? -9.812 32.117 15.638 1.00 14.00 111 ILE B CA 1
ATOM 4138 C C . ILE B 1 111 ? -10.773 32.188 14.439 1.00 14.00 111 ILE B C 1
ATOM 4139 O O . ILE B 1 111 ? -10.365 32.501 13.316 1.00 12.97 111 ILE B O 1
ATOM 4144 N N . MET B 1 112 ? -12.040 31.883 14.695 1.00 14.16 112 MET B N 1
ATOM 4145 C CA . MET B 1 112 ? -12.973 31.599 13.638 1.00 15.68 112 MET B CA 1
ATOM 4146 C C . MET B 1 112 ? -13.822 32.822 13.337 1.00 14.72 112 MET B C 1
ATOM 4147 O O . MET B 1 112 ? -14.214 33.567 14.225 1.00 14.74 112 MET B O 1
ATOM 4152 N N . VAL B 1 113 ? -14.034 33.013 12.053 1.00 15.11 113 VAL B N 1
ATOM 4153 C CA . VAL B 1 113 ? -14.935 34.066 11.534 1.00 15.12 113 VAL B CA 1
ATOM 4154 C C . VAL B 1 113 ? -15.963 33.435 10.596 1.00 15.20 113 VAL B C 1
ATOM 4155 O O . VAL B 1 113 ? -15.666 32.519 9.845 1.00 16.09 113 VAL B O 1
ATOM 4159 N N . LYS B 1 114 ? -17.191 33.944 10.635 1.00 15.35 114 LYS B N 1
ATOM 4160 C CA . LYS B 1 114 ? -18.297 33.283 9.986 1.00 15.62 114 LYS B CA 1
ATOM 4161 C C . LYS B 1 114 ? -18.219 33.349 8.478 1.00 15.45 114 LYS B C 1
ATOM 4162 O O . LYS B 1 114 ? -18.876 32.559 7.774 1.00 15.41 114 LYS B O 1
ATOM 4168 N N . ASN B 1 115 ? -17.440 34.299 7.979 1.00 13.16 115 ASN B N 1
ATOM 4169 C CA . ASN B 1 115 ? -17.281 34.511 6.545 1.00 13.88 115 ASN B CA 1
ATOM 4170 C C . ASN B 1 115 ? -16.082 33.811 5.881 1.00 12.71 115 ASN B C 1
ATOM 4171 O O . ASN B 1 115 ? -15.723 34.108 4.744 1.00 13.45 115 ASN B O 1
ATOM 4176 N N . ILE B 1 116 ? -15.480 32.851 6.569 1.00 14.28 116 ILE B N 1
ATOM 4177 C CA . ILE B 1 116 ? -14.454 31.998 5.955 1.00 14.17 116 ILE B CA 1
ATOM 4178 C C . ILE B 1 116 ? -14.780 30.493 6.186 1.00 14.58 116 ILE B C 1
ATOM 4179 O O . ILE B 1 116 ? -14.804 30.039 7.308 1.00 13.55 116 ILE B O 1
ATOM 4184 N N . LYS B 1 117 ? -15.003 29.778 5.089 1.00 14.22 117 LYS B N 1
ATOM 4185 C CA . LYS B 1 117 ? -15.303 28.369 5.157 1.00 14.90 117 LYS B CA 1
ATOM 4186 C C . LYS B 1 117 ? -13.962 27.616 5.375 1.00 13.08 117 LYS B C 1
ATOM 4187 O O . LYS B 1 117 ? -12.994 27.900 4.677 1.00 12.91 117 LYS B O 1
ATOM 4193 N N . PRO B 1 118 ? -13.943 26.628 6.288 1.00 13.56 118 PRO B N 1
ATOM 4194 C CA . PRO B 1 118 ? -12.722 25.776 6.412 1.00 13.56 118 PRO B CA 1
ATOM 4195 C C . PRO B 1 118 ? -12.410 24.995 5.107 1.00 14.37 118 PRO B C 1
ATOM 4196 O O . PRO B 1 118 ? -13.305 24.742 4.285 1.00 14.91 118 PRO B O 1
ATOM 4200 N N . SER B 1 119 ? -11.144 24.608 4.942 1.00 12.85 119 SER B N 1
ATOM 4201 C CA . SER B 1 119 ? -10.713 23.802 3.796 1.00 13.67 119 SER B CA 1
ATOM 4202 C C . SER B 1 119 ? -11.419 22.448 3.791 1.00 11.73 119 SER B C 1
ATOM 4203 O O . SER B 1 119 ? -11.716 21.908 2.723 1.00 12.87 119 SER B O 1
ATOM 4206 N N . VAL B 1 120 ? -11.606 21.888 4.981 1.00 13.47 120 VAL B N 1
ATOM 4207 C CA . VAL B 1 120 ? -12.162 20.558 5.160 1.00 13.41 120 VAL B CA 1
ATOM 4208 C C . VAL B 1 120 ? -13.700 20.775 5.261 1.00 12.82 120 VAL B C 1
ATOM 4209 O O . VAL B 1 120 ? -14.189 21.400 6.187 1.00 13.15 120 VAL B O 1
ATOM 4213 N N . ARG B 1 121 ? -14.411 20.272 4.254 1.00 12.98 121 ARG B N 1
ATOM 4214 C CA . ARG B 1 121 ? -15.863 20.488 4.117 1.00 15.69 121 ARG B CA 1
ATOM 4215 C C . ARG B 1 121 ? -16.704 20.190 5.341 1.00 14.82 121 ARG B C 1
ATOM 4216 O O . ARG B 1 121 ? -17.695 20.892 5.596 1.00 14.49 121 ARG B O 1
ATOM 4224 N N . SER B 1 122 ? -16.378 19.111 6.048 1.00 13.82 122 SER B N 1
ATOM 4225 C CA . SER B 1 122 ? -17.163 18.670 7.193 1.00 14.64 122 SER B CA 1
ATOM 4226 C C . SER B 1 122 ? -17.050 19.543 8.465 1.00 14.66 122 SER B C 1
ATOM 4227 O O . SER B 1 122 ? -17.947 19.567 9.303 1.00 15.64 122 SER B O 1
ATOM 4230 N N . TRP B 1 123 ? -15.968 20.292 8.579 1.00 14.70 123 TRP B N 1
ATOM 4231 C CA . TRP B 1 123 ? -15.704 21.027 9.822 1.00 14.02 123 TRP B CA 1
ATOM 4232 C C . TRP B 1 123 ? -16.703 22.167 10.028 1.00 15.16 123 TRP B C 1
ATOM 4233 O O . TRP B 1 123 ? -16.773 23.064 9.225 1.00 16.58 123 TRP B O 1
ATOM 4244 N N . GLN B 1 124 ? -17.441 22.093 11.119 1.00 15.34 124 GLN B N 1
ATOM 4245 C CA . GLN B 1 124 ? -18.456 23.090 11.479 1.00 16.75 124 GLN B CA 1
ATOM 4246 C C . GLN B 1 124 ? -18.162 23.715 12.875 1.00 18.03 124 GLN B C 1
ATOM 4247 O O . GLN B 1 124 ? -18.712 24.782 13.235 1.00 18.92 124 GLN B O 1
ATOM 4253 N N . LYS B 1 125 ? -17.271 23.063 13.640 1.00 16.45 125 LYS B N 1
ATOM 4254 C CA . LYS B 1 125 ? -16.943 23.429 15.033 1.00 15.88 125 LYS B CA 1
ATOM 4255 C C . LYS B 1 125 ? -15.425 23.480 15.174 1.00 15.68 125 LYS B C 1
ATOM 4256 O O . LYS B 1 125 ? -14.737 22.807 14.451 1.00 12.87 125 LYS B O 1
ATOM 4262 N N . PRO B 1 126 ? -14.918 24.333 16.078 1.00 16.02 126 PRO B N 1
ATOM 4263 C CA . PRO B 1 126 ? -13.487 24.424 16.191 1.00 14.75 126 PRO B CA 1
ATOM 4264 C C . PRO B 1 126 ? -12.918 23.081 16.626 1.00 13.77 126 PRO B C 1
ATOM 4265 O O . PRO B 1 126 ? -13.550 22.317 17.361 1.00 13.81 126 PRO B O 1
ATOM 4269 N N . ILE B 1 127 ? -11.698 22.849 16.174 1.00 12.51 127 ILE B N 1
ATOM 4270 C CA . ILE B 1 127 ? -10.846 21.743 16.651 1.00 12.13 127 ILE B CA 1
ATOM 4271 C C . ILE B 1 127 ? -9.643 22.335 17.383 1.00 12.07 127 ILE B C 1
ATOM 4272 O O . ILE B 1 127 ? -8.932 23.175 16.823 1.00 10.52 127 ILE B O 1
ATOM 4277 N N . VAL B 1 128 ? -9.469 21.951 18.640 1.00 11.56 128 VAL B N 1
ATOM 4278 C CA . VAL B 1 128 ? -8.385 22.472 19.431 1.00 11.21 128 VAL B CA 1
ATOM 4279 C C . VAL B 1 128 ? -7.330 21.389 19.502 1.00 11.56 128 VAL B C 1
ATOM 4280 O O . VAL B 1 128 ? -7.643 20.210 19.686 1.00 12.66 128 VAL B O 1
ATOM 4284 N N . VAL B 1 129 ? -6.096 21.765 19.265 1.00 10.00 129 VAL B N 1
ATOM 4285 C CA . VAL B 1 129 ? -4.986 20.800 19.415 1.00 11.16 129 VAL B CA 1
ATOM 4286 C C . VAL B 1 129 ? -4.323 21.103 20.745 1.00 11.39 129 VAL B C 1
ATOM 4287 O O . VAL B 1 129 ? -3.871 22.253 20.959 1.00 12.16 129 VAL B O 1
ATOM 4291 N N . GLY B 1 130 ? -4.218 20.082 21.582 1.00 11.43 130 GLY B N 1
ATOM 4292 C CA . GLY B 1 130 ? -3.454 20.153 22.883 1.00 10.82 130 GLY B CA 1
ATOM 4293 C C . GLY B 1 130 ? -2.146 19.381 22.676 1.00 11.68 130 GLY B C 1
ATOM 4294 O O . GLY B 1 130 ? -2.115 18.122 22.683 1.00 12.34 130 GLY B O 1
ATOM 4295 N N . ARG B 1 131 ? -1.085 20.129 22.449 1.00 11.50 131 ARG B N 1
ATOM 4296 C CA . ARG B 1 131 ? 0.229 19.599 22.115 1.00 11.44 131 ARG B CA 1
ATOM 4297 C C . ARG B 1 131 ? 1.116 19.509 23.354 1.00 11.19 131 ARG B C 1
ATOM 4298 O O . ARG B 1 131 ? 1.427 20.524 23.985 1.00 11.91 131 ARG B O 1
ATOM 4306 N N . HIS B 1 132 ? 1.585 18.305 23.638 1.00 10.51 132 HIS B N 1
ATOM 4307 C CA . HIS B 1 132 ? 2.546 18.094 24.712 1.00 10.36 132 HIS B CA 1
ATOM 4308 C C . HIS B 1 132 ? 3.799 18.909 24.394 1.00 9.58 132 HIS B C 1
ATOM 4309 O O . HIS B 1 132 ? 4.351 18.798 23.320 1.00 9.61 132 HIS B O 1
ATOM 4316 N N . ALA B 1 133 ? 4.196 19.779 25.305 1.00 11.55 133 ALA B N 1
ATOM 4317 C CA . ALA B 1 133 ? 5.250 20.759 25.050 1.00 12.20 133 ALA B CA 1
ATOM 4318 C C . ALA B 1 133 ? 6.674 20.246 25.264 1.00 12.67 133 ALA B C 1
ATOM 4319 O O . ALA B 1 133 ? 7.644 20.915 24.868 1.00 13.00 133 ALA B O 1
ATOM 4321 N N . TYR B 1 134 ? 6.791 19.109 25.934 1.00 12.57 134 TYR B N 1
ATOM 4322 C CA . TYR B 1 134 ? 8.058 18.642 26.499 1.00 12.57 134 TYR B CA 1
ATOM 4323 C C . TYR B 1 134 ? 8.611 17.394 25.844 1.00 12.69 134 TYR B C 1
ATOM 4324 O O . TYR B 1 134 ? 7.848 16.459 25.562 1.00 12.24 134 TYR B O 1
ATOM 4333 N N . GLY B 1 135 ? 9.933 17.368 25.582 1.00 13.77 135 GLY B N 1
ATOM 4334 C CA . GLY B 1 135 ? 10.619 16.160 25.253 1.00 12.24 135 GLY B CA 1
ATOM 4335 C C . GLY B 1 135 ? 10.366 15.633 23.855 1.00 12.49 135 GLY B C 1
ATOM 4336 O O . GLY B 1 135 ? 10.153 16.392 22.903 1.00 11.50 135 GLY B O 1
ATOM 4337 N N . ASP B 1 136 ? 10.491 14.316 23.737 1.00 13.30 136 ASP B N 1
ATOM 4338 C CA . ASP B 1 136 ? 10.600 13.646 22.434 1.00 13.21 136 ASP B CA 1
ATOM 4339 C C . ASP B 1 136 ? 11.716 14.264 21.562 1.00 13.60 136 ASP B C 1
ATOM 4340 O O . ASP B 1 136 ? 12.769 14.667 22.071 1.00 12.60 136 ASP B O 1
ATOM 4345 N N . PHE B 1 137 ? 11.522 14.389 20.255 1.00 13.84 137 PHE B N 1
ATOM 4346 C CA . PHE B 1 137 ? 12.647 14.705 19.447 1.00 15.34 137 PHE B CA 1
ATOM 4347 C C . PHE B 1 137 ? 13.083 16.188 19.546 1.00 14.96 137 PHE B C 1
ATOM 4348 O O . PHE B 1 137 ? 14.098 16.541 18.979 1.00 15.57 137 PHE B O 1
ATOM 4356 N N . TYR B 1 138 ? 12.345 17.001 20.298 1.00 15.59 138 TYR B N 1
ATOM 4357 C CA . TYR B 1 138 ? 12.724 18.412 20.568 1.00 16.91 138 TYR B CA 1
ATOM 4358 C C . TYR B 1 138 ? 13.939 18.482 21.517 1.00 19.25 138 TYR B C 1
ATOM 4359 O O . TYR B 1 138 ? 14.619 19.527 21.584 1.00 20.67 138 TYR B O 1
ATOM 4368 N N . LYS B 1 139 ? 14.255 17.363 22.178 1.00 18.42 139 LYS B N 1
ATOM 4369 C CA . LYS B 1 139 ? 15.539 17.204 22.843 1.00 18.29 139 LYS B CA 1
ATOM 4370 C C . LYS B 1 139 ? 16.206 15.883 22.393 1.00 17.90 139 LYS B C 1
ATOM 4371 O O . LYS B 1 139 ? 16.105 14.865 23.063 1.00 19.55 139 LYS B O 1
ATOM 4377 N N . ASN B 1 140 ? 16.895 15.916 21.258 1.00 17.86 140 ASN B N 1
ATOM 4378 C CA . ASN B 1 140 ? 17.366 14.687 20.656 1.00 17.60 140 ASN B CA 1
ATOM 4379 C C . ASN B 1 140 ? 18.869 14.526 20.870 1.00 18.60 140 ASN B C 1
ATOM 4380 O O . ASN B 1 140 ? 19.594 15.510 21.112 1.00 18.33 140 ASN B O 1
ATOM 4385 N N . ALA B 1 141 ? 19.328 13.299 20.790 1.00 18.26 141 ALA B N 1
ATOM 4386 C CA . ALA B 1 141 ? 20.735 13.022 20.562 1.00 18.89 141 ALA B CA 1
ATOM 4387 C C . ALA B 1 141 ? 20.800 12.326 19.222 1.00 19.33 141 ALA B C 1
ATOM 4388 O O . ALA B 1 141 ? 19.900 11.524 18.897 1.00 19.26 141 ALA B O 1
ATOM 4390 N N . GLU B 1 142 ? 21.823 12.657 18.436 1.00 18.48 142 GLU B N 1
ATOM 4391 C CA . GLU B 1 142 ? 21.985 12.095 17.105 1.00 18.93 142 GLU B CA 1
ATOM 4392 C C . GLU B 1 142 ? 23.446 11.816 16.855 1.00 18.63 142 GLU B C 1
ATOM 4393 O O . GLU B 1 142 ? 24.309 12.551 17.348 1.00 18.75 142 GLU B O 1
ATOM 4399 N N . ILE B 1 143 ? 23.698 10.758 16.108 1.00 18.79 143 ILE B N 1
ATOM 4400 C CA . ILE B 1 143 ? 25.021 10.395 15.601 1.00 19.82 143 ILE B CA 1
ATOM 4401 C C . ILE B 1 143 ? 24.899 10.035 14.134 1.00 20.18 143 ILE B C 1
ATOM 4402 O O . ILE B 1 143 ? 24.009 9.250 13.743 1.00 19.33 143 ILE B O 1
ATOM 4407 N N . PHE B 1 144 ? 25.763 10.634 13.314 1.00 20.98 144 PHE B N 1
ATOM 4408 C CA . PHE B 1 144 ? 26.029 10.150 11.967 1.00 21.82 144 PHE B CA 1
ATOM 4409 C C . PHE B 1 144 ? 27.128 9.095 12.053 1.00 22.58 144 PHE B C 1
ATOM 4410 O O . PHE B 1 144 ? 28.314 9.453 12.188 1.00 22.43 144 PHE B O 1
ATOM 4418 N N . ALA B 1 145 ? 26.720 7.824 12.074 1.00 22.96 145 ALA B N 1
ATOM 4419 C CA . ALA B 1 145 ? 27.606 6.677 12.185 1.00 24.15 145 ALA B CA 1
ATOM 4420 C C . ALA B 1 145 ? 28.177 6.328 10.813 1.00 24.84 145 ALA B C 1
ATOM 4421 O O . ALA B 1 145 ? 27.675 5.444 10.074 1.00 24.69 145 ALA B O 1
ATOM 4423 N N . GLU B 1 146 ? 29.251 7.030 10.458 1.00 25.66 146 GLU B N 1
ATOM 4424 C CA . GLU B 1 146 ? 29.764 6.997 9.092 1.00 26.92 146 GLU B CA 1
ATOM 4425 C C . GLU B 1 146 ? 30.369 5.629 8.695 1.00 27.27 146 GLU B C 1
ATOM 4426 O O . GLU B 1 146 ? 30.412 5.259 7.527 1.00 28.92 146 GLU B O 1
ATOM 4432 N N . ALA B 1 147 ? 30.786 4.873 9.688 1.00 27.85 147 ALA B N 1
ATOM 4433 C CA . ALA B 1 147 ? 31.247 3.502 9.476 1.00 27.25 147 ALA B CA 1
ATOM 4434 C C . ALA B 1 147 ? 30.283 2.432 9.982 1.00 27.38 147 ALA B C 1
ATOM 4435 O O . ALA B 1 147 ? 30.638 1.240 10.035 1.00 28.16 147 ALA B O 1
ATOM 4437 N N . GLY B 1 148 ? 29.069 2.843 10.356 1.00 25.53 148 GLY B N 1
ATOM 4438 C CA . GLY B 1 148 ? 28.101 1.906 10.913 1.00 25.36 148 GLY B CA 1
ATOM 4439 C C . GLY B 1 148 ? 28.478 1.433 12.307 1.00 24.10 148 GLY B C 1
ATOM 4440 O O . GLY B 1 148 ? 29.066 2.184 13.102 1.00 22.68 148 GLY B O 1
ATOM 4441 N N . GLY B 1 149 ? 28.110 0.189 12.593 1.00 24.43 149 GLY B N 1
ATOM 4442 C CA . GLY B 1 149 ? 28.301 -0.398 13.898 1.00 24.33 149 GLY B CA 1
ATOM 4443 C C . GLY B 1 149 ? 27.052 -0.892 14.578 1.00 23.83 149 GLY B C 1
ATOM 4444 O O . GLY B 1 149 ? 25.969 -0.970 13.989 1.00 23.53 149 GLY B O 1
ATOM 4445 N N . LYS B 1 150 ? 27.226 -1.249 15.834 1.00 23.43 150 LYS B N 1
ATOM 4446 C CA . LYS B 1 150 ? 26.129 -1.633 16.701 1.00 23.18 150 LYS B CA 1
ATOM 4447 C C . LYS B 1 150 ? 25.563 -0.323 17.255 1.00 21.91 150 LYS B C 1
ATOM 4448 O O . LYS B 1 150 ? 26.286 0.496 17.825 1.00 21.71 150 LYS B O 1
ATOM 4454 N N . LEU B 1 151 ? 24.283 -0.112 17.015 1.00 21.10 151 LEU B N 1
ATOM 4455 C CA . LEU B 1 151 ? 23.613 1.099 17.406 1.00 20.11 151 LEU B CA 1
ATOM 4456 C C . LEU B 1 151 ? 22.720 0.727 18.583 1.00 19.70 151 LEU B C 1
ATOM 4457 O O . LEU B 1 151 ? 21.862 -0.132 18.449 1.00 19.59 151 LEU B O 1
ATOM 4462 N N . GLU B 1 152 ? 22.926 1.398 19.712 1.00 20.12 152 GLU B N 1
ATOM 4463 C CA . GLU B 1 152 ? 22.245 1.104 20.957 1.00 20.53 152 GLU B CA 1
ATOM 4464 C C . GLU B 1 152 ? 21.736 2.365 21.657 1.00 19.66 152 GLU B C 1
ATOM 4465 O O . GLU B 1 152 ? 22.237 3.484 21.478 1.00 19.02 152 GLU B O 1
ATOM 4471 N N . ILE B 1 153 ? 20.719 2.157 22.460 1.00 17.79 153 ILE B N 1
ATOM 4472 C CA . ILE B 1 153 ? 20.417 3.072 23.554 1.00 17.91 153 ILE B CA 1
ATOM 4473 C C . ILE B 1 153 ? 20.886 2.439 24.850 1.00 17.79 153 ILE B C 1
ATOM 4474 O O . ILE B 1 153 ? 20.746 1.225 25.020 1.00 17.80 153 ILE B O 1
ATOM 4479 N N . VAL B 1 154 ? 21.340 3.299 25.746 1.00 19.01 154 VAL B N 1
ATOM 4480 C CA . VAL B 1 154 ? 21.863 2.900 27.044 1.00 20.64 154 VAL B CA 1
ATOM 4481 C C . VAL B 1 154 ? 21.407 3.831 28.131 1.00 20.87 154 VAL B C 1
ATOM 4482 O O . VAL B 1 154 ? 21.421 5.082 27.994 1.00 22.29 154 VAL B O 1
ATOM 4486 N N . VAL B 1 155 ? 20.955 3.220 29.217 1.00 21.30 155 VAL B N 1
ATOM 4487 C CA . VAL B 1 155 ? 20.557 3.933 30.408 1.00 21.51 155 VAL B CA 1
ATOM 4488 C C . VAL B 1 155 ? 21.433 3.445 31.579 1.00 22.30 155 VAL B C 1
ATOM 4489 O O . VAL B 1 155 ? 21.555 2.246 31.797 1.00 22.05 155 VAL B O 1
ATOM 4493 N N . THR B 1 156 ? 22.008 4.384 32.302 1.00 23.57 156 THR B N 1
ATOM 4494 C CA . THR B 1 156 ? 22.777 4.039 33.516 1.00 25.00 156 THR B CA 1
ATOM 4495 C C . THR B 1 156 ? 22.133 4.779 34.688 1.00 24.88 156 THR B C 1
ATOM 4496 O O . THR B 1 156 ? 22.149 5.995 34.714 1.00 26.24 156 THR B O 1
ATOM 4500 N N . ASP B 1 157 ? 21.568 4.059 35.647 1.00 26.70 157 ASP B N 1
ATOM 4501 C CA . ASP B 1 157 ? 20.920 4.715 36.794 1.00 27.11 157 ASP B CA 1
ATOM 4502 C C . ASP B 1 157 ? 21.962 5.127 37.838 1.00 29.10 157 ASP B C 1
ATOM 4503 O O . ASP B 1 157 ? 23.186 4.879 37.674 1.00 30.75 157 ASP B O 1
ATOM 4508 N N . LYS B 1 158 ? 21.490 5.799 38.881 1.00 30.87 158 LYS B N 1
ATOM 4509 C CA . LYS B 1 158 ? 22.153 6.653 40.210 0.0000 37.18 158 LYS B CA 1
ATOM 4510 C C . LYS B 1 158 ? 24.035 5.567 41.024 0.50 38.88 158 LYS B C 1
ATOM 4511 O O . LYS B 1 158 ? 24.236 6.179 41.473 0.0000 40.65 158 LYS B O 1
ATOM 4517 N N . ASN B 1 159 ? 23.060 4.662 41.046 1.00 39.52 159 ASN B N 1
ATOM 4518 C CA . ASN B 1 159 ? 23.300 3.254 41.457 1.00 39.39 159 ASN B CA 1
ATOM 4519 C C . ASN B 1 159 ? 24.132 2.389 40.492 1.00 39.42 159 ASN B C 1
ATOM 4520 O O . ASN B 1 159 ? 24.605 1.296 40.887 1.00 39.76 159 ASN B O 1
ATOM 4525 N N . GLY B 1 160 ? 24.307 2.866 39.247 1.00 38.17 160 GLY B N 1
ATOM 4526 C CA . GLY B 1 160 ? 25.181 2.235 38.247 1.00 36.52 160 GLY B CA 1
ATOM 4527 C C . GLY B 1 160 ? 24.625 1.068 37.427 1.00 35.48 160 GLY B C 1
ATOM 4528 O O . GLY B 1 160 ? 25.349 0.512 36.596 1.00 35.42 160 GLY B O 1
ATOM 4529 N N . LYS B 1 161 ? 23.370 0.677 37.660 1.00 33.97 161 LYS B N 1
ATOM 4530 C CA . LYS B 1 161 ? 22.731 -0.391 36.862 1.00 33.21 161 LYS B CA 1
ATOM 4531 C C . LYS B 1 161 ? 22.585 0.128 35.434 1.00 32.48 161 LYS B C 1
ATOM 4532 O O . LYS B 1 161 ? 22.024 1.204 35.231 1.00 31.41 161 LYS B O 1
ATOM 4538 N N . GLU B 1 162 ? 23.129 -0.634 34.483 1.00 31.64 162 GLU B N 1
ATOM 4539 C CA . GLU B 1 162 ? 23.120 -0.313 33.055 1.00 31.27 162 GLU B CA 1
ATOM 4540 C C . GLU B 1 162 ? 22.076 -1.157 32.329 1.00 30.16 162 GLU B C 1
ATOM 4541 O O . GLU B 1 162 ? 22.005 -2.377 32.528 1.00 29.62 162 GLU B O 1
ATOM 4547 N N . THR B 1 163 ? 21.229 -0.519 31.519 1.00 27.06 163 THR B N 1
ATOM 4548 C CA . THR B 1 163 ? 20.325 -1.274 30.658 1.00 26.64 163 THR B CA 1
ATOM 4549 C C . THR B 1 163 ? 20.642 -0.876 29.222 1.00 24.82 163 THR B C 1
ATOM 4550 O O . THR B 1 163 ? 20.798 0.297 28.932 1.00 24.09 163 THR B O 1
ATOM 4554 N N . ARG B 1 164 ? 20.768 -1.855 28.343 1.00 24.18 164 ARG B N 1
ATOM 4555 C CA . ARG B 1 164 ? 21.071 -1.567 26.957 1.00 24.31 164 ARG B CA 1
ATOM 4556 C C . ARG B 1 164 ? 20.083 -2.243 26.050 1.00 22.47 164 ARG B C 1
ATOM 4557 O O . ARG B 1 164 ? 19.603 -3.344 26.340 1.00 22.60 164 ARG B O 1
ATOM 4565 N N . GLN B 1 165 ? 19.750 -1.576 24.940 1.00 21.71 165 GLN B N 1
ATOM 4566 C CA . GLN B 1 165 ? 18.949 -2.198 23.916 1.00 21.32 165 GLN B CA 1
ATOM 4567 C C . GLN B 1 165 ? 19.524 -1.826 22.586 1.00 19.59 165 GLN B C 1
ATOM 4568 O O . GLN B 1 165 ? 19.943 -0.684 22.373 1.00 18.21 165 GLN B O 1
ATOM 4574 N N . THR B 1 166 ? 19.531 -2.796 21.682 1.00 18.40 166 THR B N 1
ATOM 4575 C CA . THR B 1 166 ? 20.025 -2.583 20.352 1.00 18.66 166 THR B CA 1
ATOM 4576 C C . THR B 1 166 ? 18.924 -2.141 19.374 1.00 18.70 166 THR B C 1
ATOM 4577 O O . THR B 1 166 ? 17.928 -2.848 19.150 1.00 19.22 166 THR B O 1
ATOM 4581 N N . ILE B 1 167 ? 19.206 -1.019 18.726 1.00 18.35 167 ILE B N 1
ATOM 4582 C CA . ILE B 1 167 ? 18.386 -0.532 17.630 1.00 18.38 167 ILE B CA 1
ATOM 4583 C C . ILE B 1 167 ? 18.605 -1.403 16.395 1.00 18.75 167 ILE B C 1
ATOM 4584 O O . ILE B 1 167 ? 17.662 -1.958 15.813 1.00 18.66 167 ILE B O 1
ATOM 4589 N N . MET B 1 168 ? 19.868 -1.512 16.002 1.00 20.09 168 MET B N 1
ATOM 4590 C CA . MET B 1 168 ? 20.241 -2.271 14.835 1.00 21.24 168 MET B CA 1
ATOM 4591 C C . MET B 1 168 ? 21.754 -2.440 14.870 1.00 22.02 168 MET B C 1
ATOM 4592 O O . MET B 1 168 ? 22.421 -1.722 15.576 1.00 21.00 168 MET B O 1
ATOM 4597 N N . GLU B 1 169 ? 22.252 -3.429 14.134 1.00 23.31 169 GLU B N 1
ATOM 4598 C CA . GLU B 1 169 ? 23.681 -3.527 13.858 1.00 24.06 169 GLU B CA 1
ATOM 4599 C C . GLU B 1 169 ? 23.871 -3.521 12.361 1.00 24.16 169 GLU B C 1
ATOM 4600 O O . GLU B 1 169 ? 23.293 -4.351 11.642 1.00 24.98 169 GLU B O 1
ATOM 4606 N N . VAL B 1 170 ? 24.619 -2.543 11.886 1.00 23.34 170 VAL B N 1
ATOM 4607 C CA . VAL B 1 170 ? 24.761 -2.321 10.474 1.00 24.67 170 VAL B CA 1
ATOM 4608 C C . VAL B 1 170 ? 26.249 -2.223 10.078 1.00 24.50 170 VAL B C 1
ATOM 4609 O O . VAL B 1 170 ? 27.079 -1.850 10.879 1.00 25.03 170 VAL B O 1
ATOM 4613 N N . ASP B 1 171 ? 26.563 -2.574 8.842 1.00 24.99 171 ASP B N 1
ATOM 4614 C CA . ASP B 1 171 ? 27.950 -2.492 8.332 1.00 24.98 171 ASP B CA 1
ATOM 4615 C C . ASP B 1 171 ? 27.976 -1.514 7.163 1.00 24.39 171 ASP B C 1
ATOM 4616 O O . ASP B 1 171 ? 28.432 -1.847 6.099 1.00 24.85 171 ASP B O 1
ATOM 4621 N N . GLU B 1 172 ? 27.409 -0.327 7.368 1.00 24.43 172 GLU B N 1
ATOM 4622 C CA . GLU B 1 172 ? 27.312 0.724 6.325 1.00 23.11 172 GLU B CA 1
ATOM 4623 C C . GLU B 1 172 ? 26.973 2.056 7.009 1.00 22.18 172 GLU B C 1
ATOM 4624 O O . GLU B 1 172 ? 26.505 2.029 8.139 1.00 21.51 172 GLU B O 1
ATOM 4630 N N . PRO B 1 173 ? 27.209 3.213 6.329 1.00 19.90 173 PRO B N 1
ATOM 4631 C CA . PRO B 1 173 ? 26.882 4.514 6.862 1.00 20.06 173 PRO B CA 1
ATOM 4632 C C . PRO B 1 173 ? 25.396 4.570 7.298 1.00 18.73 173 PRO B C 1
ATOM 4633 O O . PRO B 1 173 ? 24.510 4.216 6.515 1.00 18.65 173 PRO B O 1
ATOM 4637 N N . ALA B 1 174 ? 25.193 4.999 8.529 1.00 18.35 174 ALA B N 1
ATOM 4638 C CA . ALA B 1 174 ? 23.861 5.032 9.155 1.00 18.09 174 ALA B CA 1
ATOM 4639 C C . ALA B 1 174 ? 23.712 6.300 9.997 1.00 17.68 174 ALA B C 1
ATOM 4640 O O . ALA B 1 174 ? 24.690 6.921 10.395 1.00 17.30 174 ALA B O 1
ATOM 4642 N N . ILE B 1 175 ? 22.461 6.682 10.286 1.00 17.13 175 ILE B N 1
ATOM 4643 C CA . ILE B 1 175 ? 22.165 7.753 11.216 1.00 16.86 175 ILE B CA 1
ATOM 4644 C C . ILE B 1 175 ? 21.376 7.193 12.413 1.00 15.61 175 ILE B C 1
ATOM 4645 O O . ILE B 1 175 ? 20.689 6.170 12.300 1.00 13.25 175 ILE B O 1
ATOM 4650 N N . VAL B 1 176 ? 21.545 7.820 13.563 1.00 14.44 176 VAL B N 1
ATOM 4651 C CA . VAL B 1 176 ? 20.965 7.340 14.809 1.00 15.54 176 VAL B CA 1
ATOM 4652 C C . VAL B 1 176 ? 20.374 8.512 15.543 1.00 14.83 176 VAL B C 1
ATOM 4653 O O . VAL B 1 176 ? 20.974 9.587 15.585 1.00 15.82 176 VAL B O 1
ATOM 4657 N N . GLN B 1 177 ? 19.209 8.289 16.141 1.00 15.53 177 GLN B N 1
ATOM 4658 C CA . GLN B 1 177 ? 18.526 9.291 16.952 1.00 14.72 177 GLN B CA 1
ATOM 4659 C C . GLN B 1 177 ? 17.998 8.661 18.215 1.00 13.77 177 GLN B C 1
ATOM 4660 O O . GLN B 1 177 ? 17.404 7.578 18.178 1.00 14.41 177 GLN B O 1
ATOM 4666 N N . GLY B 1 178 ? 18.148 9.391 19.301 1.00 12.99 178 GLY B N 1
ATOM 4667 C CA . GLY B 1 178 ? 17.616 9.096 20.592 1.00 13.43 178 GLY B CA 1
ATOM 4668 C C . GLY B 1 178 ? 16.768 10.236 21.182 1.00 13.53 178 GLY B C 1
ATOM 4669 O O . GLY B 1 178 ? 17.123 11.410 21.096 1.00 14.33 178 GLY B O 1
ATOM 4670 N N . ILE B 1 179 ? 15.635 9.848 21.768 1.00 14.67 179 ILE B N 1
ATOM 4671 C CA . ILE B 1 179 ? 14.719 10.750 22.465 1.00 13.28 179 ILE B CA 1
ATOM 4672 C C . ILE B 1 179 ? 14.221 10.150 23.802 1.00 13.12 179 ILE B C 1
ATOM 4673 O O . ILE B 1 179 ? 14.347 8.956 24.066 1.00 12.05 179 ILE B O 1
ATOM 4678 N N . HIS B 1 180 ? 13.674 11.040 24.634 1.00 11.93 180 HIS B N 1
ATOM 4679 C CA . HIS B 1 180 ? 13.144 10.661 25.913 1.00 13.23 180 HIS B CA 1
ATOM 4680 C C . HIS B 1 180 ? 11.886 11.419 26.216 1.00 12.60 180 HIS B C 1
ATOM 4681 O O . HIS B 1 180 ? 11.599 12.481 25.614 1.00 11.05 180 HIS B O 1
ATOM 4688 N N . ASN B 1 181 ? 11.131 10.866 27.161 1.00 13.04 181 ASN B N 1
ATOM 4689 C CA . ASN B 1 181 ? 10.158 11.666 27.893 1.00 14.25 181 ASN B CA 1
ATOM 4690 C C . ASN B 1 181 ? 10.099 11.216 29.336 1.00 13.53 181 ASN B C 1
ATOM 4691 O O . ASN B 1 181 ? 10.853 10.320 29.734 1.00 15.04 181 ASN B O 1
ATOM 4696 N N . THR B 1 182 ? 9.307 11.894 30.143 1.00 14.52 182 THR B N 1
ATOM 4697 C CA . THR B 1 182 ? 9.174 11.543 31.558 1.00 13.48 182 THR B CA 1
ATOM 4698 C C . THR B 1 182 ? 7.754 11.179 31.897 1.00 13.73 182 THR B C 1
ATOM 4699 O O . THR B 1 182 ? 6.780 11.760 31.371 1.00 10.75 182 THR B O 1
ATOM 4703 N N . VAL B 1 183 ? 7.656 10.234 32.833 1.00 14.15 183 VAL B N 1
ATOM 4704 C CA . VAL B 1 183 ? 6.348 9.823 33.349 1.00 13.92 183 VAL B CA 1
ATOM 4705 C C . VAL B 1 183 ? 5.599 11.032 33.902 1.00 13.78 183 VAL B C 1
ATOM 4706 O O . VAL B 1 183 ? 4.414 11.187 33.645 1.00 13.49 183 VAL B O 1
ATOM 4710 N N . ALA B 1 184 ? 6.294 11.884 34.678 1.00 14.27 184 ALA B N 1
ATOM 4711 C CA . ALA B 1 184 ? 5.667 13.034 35.291 1.00 13.59 184 ALA B CA 1
ATOM 4712 C C . ALA B 1 184 ? 5.113 14.008 34.245 1.00 13.12 184 ALA B C 1
ATOM 4713 O O . ALA B 1 184 ? 3.958 14.433 34.368 1.00 13.34 184 ALA B O 1
ATOM 4715 N N . SER B 1 185 ? 5.945 14.331 33.238 1.00 13.17 185 SER B N 1
ATOM 4716 C CA . SER B 1 185 ? 5.556 15.243 32.136 1.00 13.04 185 SER B CA 1
ATOM 4717 C C . SER B 1 185 ? 4.334 14.720 31.378 1.00 11.71 185 SER B C 1
ATOM 4718 O O . SER B 1 185 ? 3.355 15.454 31.179 1.00 12.40 185 SER B O 1
ATOM 4721 N N . ILE B 1 186 ? 4.341 13.450 31.046 1.00 11.81 186 ILE B N 1
ATOM 4722 C CA . ILE B 1 186 ? 3.179 12.821 30.378 1.00 11.91 186 ILE B CA 1
ATOM 4723 C C . ILE B 1 186 ? 1.891 12.908 31.230 1.00 11.92 186 ILE B C 1
ATOM 4724 O O . ILE B 1 186 ? 0.798 13.231 30.725 1.00 11.43 186 ILE B O 1
ATOM 4729 N N . GLY B 1 187 ? 2.005 12.616 32.521 1.00 11.90 187 GLY B N 1
ATOM 4730 C CA . GLY B 1 187 ? 0.869 12.754 33.435 1.00 12.57 187 GLY B CA 1
ATOM 4731 C C . GLY B 1 187 ? 0.278 14.151 33.515 1.00 11.43 187 GLY B C 1
ATOM 4732 O O . GLY B 1 187 ? -0.935 14.299 33.475 1.00 13.60 187 GLY B O 1
ATOM 4733 N N . HIS B 1 188 ? 1.132 15.159 33.580 1.00 12.51 188 HIS B N 1
ATOM 4734 C CA . HIS B 1 188 ? 0.702 16.539 33.600 1.00 13.41 188 HIS B CA 1
ATOM 4735 C C . HIS B 1 188 ? 0.027 16.915 32.252 1.00 12.68 188 HIS B C 1
ATOM 4736 O O . HIS B 1 188 ? -0.897 17.761 32.228 1.00 13.54 188 HIS B O 1
ATOM 4743 N N . PHE B 1 189 ? 0.535 16.329 31.170 1.00 13.45 189 PHE B N 1
ATOM 4744 C CA . PHE B 1 189 ? -0.055 16.493 29.787 1.00 12.19 189 PHE B CA 1
ATOM 4745 C C . PHE B 1 189 ? -1.471 15.952 29.768 1.00 12.68 189 PHE B C 1
ATOM 4746 O O . PHE B 1 189 ? -2.398 16.639 29.371 1.00 12.08 189 PHE B O 1
ATOM 4754 N N . ALA B 1 190 ? -1.637 14.737 30.275 1.00 12.92 190 ALA B N 1
ATOM 4755 C CA . ALA B 1 190 ? -2.933 14.079 30.343 1.00 12.74 190 ALA B CA 1
ATOM 4756 C C . ALA B 1 190 ? -3.857 14.926 31.169 1.00 12.74 190 ALA B C 1
ATOM 4757 O O . ALA B 1 190 ? -4.986 15.233 30.743 1.00 10.72 190 ALA B O 1
ATOM 4759 N N . ARG B 1 191 ? -3.394 15.332 32.340 1.00 13.63 191 ARG B N 1
ATOM 4760 C CA . ARG B 1 191 ? -4.219 16.180 33.221 1.00 14.78 191 ARG B CA 1
ATOM 4761 C C . ARG B 1 191 ? -4.681 17.493 32.593 1.00 13.78 191 ARG B C 1
ATOM 4762 O O . ARG B 1 191 ? -5.867 17.841 32.705 1.00 12.84 191 ARG B O 1
ATOM 4770 N N . ALA B 1 192 ? -3.755 18.195 31.928 1.00 12.98 192 ALA B N 1
ATOM 4771 C CA . ALA B 1 192 ? -4.051 19.458 31.299 1.00 12.57 192 ALA B CA 1
ATOM 4772 C C . ALA B 1 192 ? -5.110 19.264 30.225 1.00 11.05 192 ALA B C 1
ATOM 4773 O O . ALA B 1 192 ? -6.025 20.069 30.103 1.00 11.75 192 ALA B O 1
ATOM 4775 N N . CYS B 1 193 ? -4.973 18.189 29.446 1.00 11.13 193 CYS B N 1
ATOM 4776 C CA . CYS B 1 193 ? -5.933 17.903 28.414 1.00 11.21 193 CYS B CA 1
ATOM 4777 C C . CYS B 1 193 ? -7.328 17.639 28.973 1.00 11.91 193 CYS B C 1
ATOM 4778 O O . CYS B 1 193 ? -8.331 18.206 28.520 1.00 11.47 193 CYS B O 1
ATOM 4781 N N . PHE B 1 194 ? -7.391 16.799 30.007 1.00 12.58 194 PHE B N 1
ATOM 4782 C CA . PHE B 1 194 ? -8.692 16.453 30.612 1.00 12.89 194 PHE B CA 1
ATOM 4783 C C . PHE B 1 194 ? -9.368 17.682 31.269 1.00 12.87 194 PHE B C 1
ATOM 4784 O O . PHE B 1 194 ? -10.595 17.873 31.156 1.00 13.65 194 PHE B O 1
ATOM 4792 N N . GLU B 1 195 ? -8.572 18.494 31.942 1.00 14.30 195 GLU B N 1
ATOM 4793 C CA . GLU B 1 195 ? -9.040 19.729 32.563 1.00 14.58 195 GLU B CA 1
ATOM 4794 C C . GLU B 1 195 ? -9.562 20.700 31.511 1.00 15.81 195 GLU B C 1
ATOM 4795 O O . GLU B 1 195 ? -10.610 21.340 31.691 1.00 15.96 195 GLU B O 1
ATOM 4801 N N . TYR B 1 196 ? -8.847 20.803 30.386 1.00 14.61 196 TYR B N 1
ATOM 4802 C CA . TYR B 1 196 ? -9.274 21.692 29.292 1.00 14.43 196 TYR B CA 1
ATOM 4803 C C . TYR B 1 196 ? -10.636 21.251 28.744 1.00 13.93 196 TYR B C 1
ATOM 4804 O O . TYR B 1 196 ? -11.583 22.053 28.556 1.00 13.65 196 TYR B O 1
ATOM 4813 N N . SER B 1 197 ? -10.726 19.947 28.479 1.00 14.82 197 SER B N 1
ATOM 4814 C CA . SER B 1 197 ? -11.925 19.313 27.979 1.00 14.97 197 SER B CA 1
ATOM 4815 C C . SER B 1 197 ? -13.128 19.578 28.907 1.00 15.41 197 SER B C 1
ATOM 4816 O O . SER B 1 197 ? -14.208 19.888 28.440 1.00 13.73 197 SER B O 1
ATOM 4819 N N . LEU B 1 198 ? -12.916 19.420 30.209 1.00 16.89 198 LEU B N 1
ATOM 4820 C CA . LEU B 1 198 ? -13.964 19.647 31.205 1.00 17.95 198 LEU B CA 1
ATOM 4821 C C . LEU B 1 198 ? -14.373 21.124 31.223 1.00 18.82 198 LEU B C 1
ATOM 4822 O O . LEU B 1 198 ? -15.565 21.433 31.131 1.00 18.71 198 LEU B O 1
ATOM 4827 N N . ASP B 1 199 ? -13.386 22.006 31.287 1.00 19.30 199 ASP B N 1
ATOM 4828 C CA . ASP B 1 199 ? -13.615 23.446 31.280 1.00 20.06 199 ASP B CA 1
ATOM 4829 C C . ASP B 1 199 ? -14.423 23.890 30.082 1.00 20.97 199 ASP B C 1
ATOM 4830 O O . ASP B 1 199 ? -15.368 24.674 30.204 1.00 20.76 199 ASP B O 1
ATOM 4835 N N . GLN B 1 200 ? -14.084 23.360 28.905 1.00 19.25 200 GLN B N 1
ATOM 4836 C CA . GLN B 1 200 ? -14.727 23.759 27.677 1.00 19.42 200 GLN B CA 1
ATOM 4837 C C . GLN B 1 200 ? -15.883 22.865 27.253 1.00 18.89 200 GLN B C 1
ATOM 4838 O O . GLN B 1 200 ? -16.561 23.172 26.274 1.00 22.00 200 GLN B O 1
ATOM 4844 N N . LYS B 1 201 ? -16.101 21.766 27.966 1.00 18.07 201 LYS B N 1
ATOM 4845 C CA . LYS B 1 201 ? -17.192 20.839 27.707 1.00 18.03 201 LYS B CA 1
ATOM 4846 C C . LYS B 1 201 ? -17.091 20.257 26.290 1.00 16.61 201 LYS B C 1
ATOM 4847 O O . LYS B 1 201 ? -18.009 20.316 25.485 1.00 16.08 201 LYS B O 1
ATOM 4853 N N . ILE B 1 202 ? -15.889 19.765 26.000 1.00 15.06 202 ILE B N 1
ATOM 4854 C CA . ILE B 1 202 ? -15.601 19.093 24.730 1.00 14.80 202 ILE B CA 1
ATOM 4855 C C . ILE B 1 202 ? -14.950 17.742 25.018 1.00 14.79 202 ILE B C 1
ATOM 4856 O O . ILE B 1 202 ? -14.232 17.609 25.999 1.00 14.53 202 ILE B O 1
ATOM 4861 N N . ASP B 1 203 ? -15.166 16.790 24.113 1.00 13.82 203 ASP B N 1
ATOM 4862 C CA . ASP B 1 203 ? -14.573 15.479 24.173 1.00 13.85 203 ASP B CA 1
ATOM 4863 C C . ASP B 1 203 ? -13.059 15.655 23.999 1.00 14.33 203 ASP B C 1
ATOM 4864 O O . ASP B 1 203 ? -12.593 16.646 23.423 1.00 13.69 203 ASP B O 1
ATOM 4869 N N . CYS B 1 204 ? -12.324 14.700 24.526 1.00 12.06 204 CYS B N 1
ATOM 4870 C CA . CYS B 1 204 ? -10.874 14.585 24.325 1.00 11.74 204 CYS B CA 1
ATOM 4871 C C . CYS B 1 204 ? -10.540 13.336 23.477 1.00 11.40 204 CYS B C 1
ATOM 4872 O O . CYS B 1 204 ? -10.980 12.229 23.810 1.00 12.75 204 CYS B O 1
ATOM 4875 N N . TRP B 1 205 ? -9.761 13.543 22.423 1.00 10.06 205 TRP B N 1
ATOM 4876 C CA . TRP B 1 205 ? -9.222 12.473 21.549 1.00 11.02 205 TRP B CA 1
ATOM 4877 C C . TRP B 1 205 ? -7.701 12.447 21.687 1.00 11.71 205 TRP B C 1
ATOM 4878 O O . TRP B 1 205 ? -7.070 13.494 21.628 1.00 12.85 205 TRP B O 1
ATOM 4889 N N . PHE B 1 206 ? -7.124 11.277 21.918 1.00 10.66 206 PHE B N 1
ATOM 4890 C CA . PHE B 1 206 ? -5.656 11.149 21.978 1.00 10.59 206 PHE B CA 1
ATOM 4891 C C . PHE B 1 206 ? -5.279 9.931 21.139 1.00 10.52 206 PHE B C 1
ATOM 4892 O O . PHE B 1 206 ? -6.057 8.985 21.011 1.00 11.38 206 PHE B O 1
ATOM 4900 N N . ALA B 1 207 ? -4.088 9.955 20.544 1.00 10.91 207 ALA B N 1
ATOM 4901 C CA . ALA B 1 207 ? -3.686 8.855 19.681 1.00 11.53 207 ALA B CA 1
ATOM 4902 C C . ALA B 1 207 ? -2.166 8.788 19.608 1.00 11.78 207 ALA B C 1
ATOM 4903 O O . ALA B 1 207 ? -1.479 9.824 19.632 1.00 11.52 207 ALA B O 1
ATOM 4905 N N . THR B 1 208 ? -1.659 7.568 19.525 1.00 11.47 208 THR B N 1
ATOM 4906 C CA . THR B 1 208 ? -0.233 7.310 19.268 1.00 11.66 208 THR B CA 1
ATOM 4907 C C . THR B 1 208 ? -0.096 6.133 18.259 1.00 11.96 208 THR B C 1
ATOM 4908 O O . THR B 1 208 ? -1.088 5.713 17.650 1.00 10.75 208 THR B O 1
ATOM 4912 N N . LYS B 1 209 ? 1.112 5.555 18.120 1.00 12.67 209 LYS B N 1
ATOM 4913 C CA . LYS B 1 209 ? 1.295 4.319 17.340 1.00 12.69 209 LYS B CA 1
ATOM 4914 C C . LYS B 1 209 ? 1.821 3.200 18.283 1.00 13.65 209 LYS B C 1
ATOM 4915 O O . LYS B 1 209 ? 2.914 2.651 18.094 1.00 13.31 209 LYS B O 1
ATOM 4921 N N . ASP B 1 210 ? 1.028 2.952 19.321 1.00 12.86 210 ASP B N 1
ATOM 4922 C CA . ASP B 1 210 ? 1.360 2.001 20.397 1.00 13.54 210 ASP B CA 1
ATOM 4923 C C . ASP B 1 210 ? 1.525 0.545 19.910 1.00 14.27 210 ASP B C 1
ATOM 4924 O O . ASP B 1 210 ? 2.137 -0.278 20.609 1.00 15.24 210 ASP B O 1
ATOM 4929 N N . THR B 1 211 ? 0.993 0.235 18.730 1.00 13.81 211 THR B N 1
ATOM 4930 C CA . THR B 1 211 ? 1.194 -1.081 18.107 1.00 15.29 211 THR B CA 1
ATOM 4931 C C . THR B 1 211 ? 2.651 -1.288 17.600 1.00 15.38 211 THR B C 1
ATOM 4932 O O . THR B 1 211 ? 3.102 -2.412 17.535 1.00 17.57 211 THR B O 1
ATOM 4936 N N . ILE B 1 212 ? 3.340 -0.206 17.258 1.00 13.67 212 ILE B N 1
ATOM 4937 C CA . ILE B 1 212 ? 4.696 -0.241 16.731 1.00 13.05 212 ILE B CA 1
ATOM 4938 C C . ILE B 1 212 ? 5.696 0.081 17.846 1.00 12.89 212 ILE B C 1
ATOM 4939 O O . ILE B 1 212 ? 6.765 -0.520 17.946 1.00 12.55 212 ILE B O 1
ATOM 4944 N N . SER B 1 213 ? 5.335 1.082 18.658 1.00 13.89 213 SER B N 1
ATOM 4945 C CA . SER B 1 213 ? 6.134 1.565 19.776 1.00 12.97 213 SER B CA 1
ATOM 4946 C C . SER B 1 213 ? 5.501 1.050 21.045 1.00 13.79 213 SER B C 1
ATOM 4947 O O . SER B 1 213 ? 4.596 1.671 21.648 1.00 12.92 213 SER B O 1
ATOM 4950 N N . LYS B 1 214 ? 5.989 -0.123 21.447 1.00 14.38 214 LYS B N 1
ATOM 4951 C CA . LYS B 1 214 ? 5.323 -0.952 22.434 1.00 16.39 214 LYS B CA 1
ATOM 4952 C C . LYS B 1 214 ? 5.690 -0.643 23.889 1.00 15.54 214 LYS B C 1
ATOM 4953 O O . LYS B 1 214 ? 5.063 -1.207 24.808 1.00 15.57 214 LYS B O 1
ATOM 4959 N N . GLN B 1 215 ? 6.656 0.257 24.089 1.00 14.86 215 GLN B N 1
ATOM 4960 C CA . GLN B 1 215 ? 7.043 0.774 25.421 1.00 15.30 215 GLN B CA 1
ATOM 4961 C C . GLN B 1 215 ? 6.949 2.296 25.501 1.00 14.58 215 GLN B C 1
ATOM 4962 O O . GLN B 1 215 ? 6.475 2.827 26.529 1.00 16.07 215 GLN B O 1
ATOM 4968 N N . TYR B 1 216 ? 7.335 2.990 24.419 1.00 12.17 216 TYR B N 1
ATOM 4969 C CA . TYR B 1 216 ? 7.408 4.429 24.433 1.00 12.13 216 TYR B CA 1
ATOM 4970 C C . TYR B 1 216 ? 5.988 5.007 24.236 1.00 11.50 216 TYR B C 1
ATOM 4971 O O . TYR B 1 216 ? 5.425 5.568 25.182 1.00 11.43 216 TYR B O 1
ATOM 4980 N N . ASP B 1 217 ? 5.394 4.839 23.048 1.00 11.31 217 ASP B N 1
ATOM 4981 C CA . ASP B 1 217 ? 4.031 5.278 22.828 1.00 11.14 217 ASP B CA 1
ATOM 4982 C C . ASP B 1 217 ? 3.044 4.580 23.783 1.00 12.30 217 ASP B C 1
ATOM 4983 O O . ASP B 1 217 ? 2.077 5.193 24.277 1.00 10.51 217 ASP B O 1
ATOM 4988 N N . GLN B 1 218 ? 3.303 3.298 24.058 1.00 12.93 218 GLN B N 1
ATOM 4989 C CA . GLN B 1 218 ? 2.484 2.552 24.985 1.00 12.66 218 GLN B CA 1
ATOM 4990 C C . GLN B 1 218 ? 2.413 3.257 26.337 1.00 12.91 218 GLN B C 1
ATOM 4991 O O . GLN B 1 218 ? 1.360 3.306 26.964 1.00 12.59 218 GLN B O 1
ATOM 4997 N N . ARG B 1 219 ? 3.507 3.846 26.740 1.00 13.07 219 ARG B N 1
ATOM 4998 C CA . ARG B 1 219 ? 3.548 4.557 28.037 1.00 12.93 219 ARG B CA 1
ATOM 4999 C C . ARG B 1 219 ? 2.616 5.766 28.055 1.00 11.51 219 ARG B C 1
ATOM 5000 O O . ARG B 1 219 ? 1.922 5.963 29.010 1.00 11.16 219 ARG B O 1
ATOM 5008 N N . PHE B 1 220 ? 2.550 6.533 26.966 1.00 10.53 220 PHE B N 1
ATOM 5009 C CA . PHE B 1 220 ? 1.544 7.609 26.850 1.00 11.43 220 PHE B CA 1
ATOM 5010 C C . PHE B 1 220 ? 0.152 7.029 26.971 1.00 11.33 220 PHE B C 1
ATOM 5011 O O . PHE B 1 220 ? -0.683 7.575 27.674 1.00 11.64 220 PHE B O 1
ATOM 5019 N N . LYS B 1 221 ? -0.147 5.971 26.223 1.00 11.42 221 LYS B N 1
ATOM 5020 C CA . LYS B 1 221 ? -1.466 5.369 26.228 1.00 12.90 221 LYS B CA 1
ATOM 5021 C C . LYS B 1 221 ? -1.869 4.993 27.654 1.00 13.46 221 LYS B C 1
ATOM 5022 O O . LYS B 1 221 ? -2.985 5.305 28.097 1.00 13.54 221 LYS B O 1
ATOM 5028 N N . ILE B 1 222 ? -0.987 4.278 28.341 1.00 14.38 222 ILE B N 1
ATOM 5029 C CA . ILE B 1 222 ? -1.269 3.813 29.707 1.00 15.17 222 ILE B CA 1
ATOM 5030 C C . ILE B 1 222 ? -1.499 4.932 30.688 1.00 13.60 222 ILE B C 1
ATOM 5031 O O . ILE B 1 222 ? -2.406 4.892 31.499 1.00 14.50 222 ILE B O 1
ATOM 5036 N N . ILE B 1 223 ? -0.678 5.976 30.597 1.00 13.07 223 ILE B N 1
ATOM 5037 C CA . ILE B 1 223 ? -0.767 7.074 31.504 1.00 12.64 223 ILE B CA 1
ATOM 5038 C C . ILE B 1 223 ? -2.092 7.827 31.316 1.00 12.28 223 ILE B C 1
ATOM 5039 O O . ILE B 1 223 ? -2.731 8.179 32.296 1.00 13.51 223 ILE B O 1
ATOM 5044 N N . PHE B 1 224 ? -2.509 8.105 30.079 1.00 12.79 224 PHE B N 1
ATOM 5045 C CA . PHE B 1 224 ? -3.821 8.703 29.808 1.00 12.56 224 PHE B CA 1
ATOM 5046 C C . PHE B 1 224 ? -4.970 7.837 30.345 1.00 13.59 224 PHE B C 1
ATOM 5047 O O . PHE B 1 224 ? -5.909 8.347 30.921 1.00 13.89 224 PHE B O 1
ATOM 5055 N N . GLU B 1 225 ? -4.888 6.541 30.085 1.00 15.01 225 GLU B N 1
ATOM 5056 C CA . GLU B 1 225 ? -5.938 5.588 30.457 1.00 17.05 225 GLU B CA 1
ATOM 5057 C C . GLU B 1 225 ? -6.075 5.548 31.973 1.00 16.62 225 GLU B C 1
ATOM 5058 O O . GLU B 1 225 ? -7.194 5.588 32.501 1.00 16.00 225 GLU B O 1
ATOM 5064 N N . GLU B 1 226 ? -4.940 5.475 32.655 1.00 17.69 226 GLU B N 1
ATOM 5065 C CA . GLU B 1 226 ? -4.939 5.367 34.121 1.00 18.78 226 GLU B CA 1
ATOM 5066 C C . GLU B 1 226 ? -5.385 6.637 34.800 1.00 19.31 226 GLU B C 1
ATOM 5067 O O . GLU B 1 226 ? -6.258 6.627 35.653 1.00 20.05 226 GLU B O 1
ATOM 5073 N N . ILE B 1 227 ? -4.805 7.754 34.393 1.00 18.53 227 ILE B N 1
ATOM 5074 C CA . ILE B 1 227 ? -5.285 9.095 34.847 1.00 17.67 227 ILE B CA 1
ATOM 5075 C C . ILE B 1 227 ? -6.758 9.312 34.558 1.00 17.47 227 ILE B C 1
ATOM 5076 O O . ILE B 1 227 ? -7.522 9.799 35.428 1.00 15.86 227 ILE B O 1
ATOM 5081 N N . PHE B 1 228 ? -7.188 8.947 33.358 1.00 16.84 228 PHE B N 1
ATOM 5082 C CA . PHE B 1 228 ? -8.574 9.117 33.036 1.00 17.34 228 PHE B CA 1
ATOM 5083 C C . PHE B 1 228 ? -9.444 8.289 33.985 1.00 18.11 228 PHE B C 1
ATOM 5084 O O . PHE B 1 228 ? -10.360 8.837 34.610 1.00 18.20 228 PHE B O 1
ATOM 5092 N N . ALA B 1 229 ? -9.156 6.991 34.045 1.00 17.73 229 ALA B N 1
ATOM 5093 C CA . ALA B 1 229 ? -9.933 6.031 34.888 1.00 20.00 229 ALA B CA 1
ATOM 5094 C C . ALA B 1 229 ? -10.016 6.501 36.348 1.00 20.39 229 ALA B C 1
ATOM 5095 O O . ALA B 1 229 ? -11.087 6.535 36.938 1.00 22.94 229 ALA B O 1
ATOM 5097 N N . GLN B 1 230 ? -8.879 6.913 36.889 1.00 20.76 230 GLN B N 1
ATOM 5098 C CA . GLN B 1 230 ? -8.696 7.215 38.295 1.00 21.20 230 GLN B CA 1
ATOM 5099 C C . GLN B 1 230 ? -9.099 8.645 38.702 1.00 21.76 230 GLN B C 1
ATOM 5100 O O . GLN B 1 230 ? -9.403 8.915 39.868 1.00 23.41 230 GLN B O 1
ATOM 5106 N N . GLU B 1 231 ? -9.104 9.588 37.759 1.00 20.45 231 GLU B N 1
ATOM 5107 C CA . GLU B 1 231 ? -9.275 10.999 38.108 1.00 19.73 231 GLU B CA 1
ATOM 5108 C C . GLU B 1 231 ? -10.372 11.729 37.339 1.00 18.30 231 GLU B C 1
ATOM 5109 O O . GLU B 1 231 ? -10.801 12.787 37.762 1.00 20.24 231 GLU B O 1
ATOM 5115 N N . TYR B 1 232 ? -10.789 11.238 36.190 1.00 17.59 232 TYR B N 1
ATOM 5116 C CA . TYR B 1 232 ? -11.660 12.034 35.307 1.00 17.67 232 TYR B CA 1
ATOM 5117 C C . TYR B 1 232 ? -12.930 11.360 34.839 1.00 17.27 232 TYR B C 1
ATOM 5118 O O . TYR B 1 232 ? -13.842 12.028 34.357 1.00 17.83 232 TYR B O 1
ATOM 5127 N N . LYS B 1 233 ? -12.981 10.048 34.922 1.00 17.32 233 LYS B N 1
ATOM 5128 C CA . LYS B 1 233 ? -14.083 9.262 34.337 1.00 19.06 233 LYS B CA 1
ATOM 5129 C C . LYS B 1 233 ? -15.450 9.833 34.716 1.00 18.13 233 LYS B C 1
ATOM 5130 O O . LYS B 1 233 ? -16.312 10.113 33.859 1.00 17.60 233 LYS B O 1
ATOM 5136 N N . GLU B 1 234 ? -15.614 10.001 36.025 1.00 18.37 234 GLU B N 1
ATOM 5137 C CA . GLU B 1 234 ? -16.873 10.466 36.611 1.00 19.04 234 GLU B CA 1
ATOM 5138 C C . GLU B 1 234 ? -17.175 11.887 36.261 1.00 17.83 234 GLU B C 1
ATOM 5139 O O . GLU B 1 234 ? -18.298 12.190 35.920 1.00 18.37 234 GLU B O 1
ATOM 5145 N N . LYS B 1 235 ? -16.175 12.746 36.335 1.00 17.55 235 LYS B N 1
ATOM 5146 C CA . LYS B 1 235 ? -16.309 14.135 35.988 1.00 18.69 235 LYS B CA 1
ATOM 5147 C C . LYS B 1 235 ? -16.768 14.283 34.528 1.00 18.43 235 LYS B C 1
ATOM 5148 O O . LYS B 1 235 ? -17.679 15.077 34.211 1.00 18.57 235 LYS B O 1
ATOM 5154 N N . PHE B 1 236 ? -16.150 13.484 33.652 1.00 17.77 236 PHE B N 1
ATOM 5155 C CA . PHE B 1 236 ? -16.477 13.500 32.231 1.00 18.50 236 PHE B CA 1
ATOM 5156 C C . PHE B 1 236 ? -17.945 13.073 32.034 1.00 18.73 236 PHE B C 1
ATOM 5157 O O . PHE B 1 236 ? -18.686 13.749 31.344 1.00 18.18 236 PHE B O 1
ATOM 5165 N N . ALA B 1 237 ? -18.350 11.963 32.653 1.00 19.74 237 ALA B N 1
ATOM 5166 C CA . ALA B 1 237 ? -19.700 11.458 32.481 1.00 20.75 237 ALA B CA 1
ATOM 5167 C C . ALA B 1 237 ? -20.764 12.476 33.002 1.00 22.19 237 ALA B C 1
ATOM 5168 O O . ALA B 1 237 ? -21.797 12.670 32.372 1.00 22.36 237 ALA B O 1
ATOM 5170 N N . ALA B 1 238 ? -20.465 13.162 34.097 1.00 22.13 238 ALA B N 1
ATOM 5171 C CA . ALA B 1 238 ? -21.354 14.210 34.612 1.00 21.66 238 ALA B CA 1
ATOM 5172 C C . ALA B 1 238 ? -21.433 15.395 33.671 1.00 22.76 238 ALA B C 1
ATOM 5173 O O . ALA B 1 238 ? -22.476 16.048 33.591 1.00 23.35 238 ALA B O 1
ATOM 5175 N N . ALA B 1 239 ? -20.332 15.685 32.954 1.00 21.04 239 ALA B N 1
ATOM 5176 C CA . ALA B 1 239 ? -20.247 16.809 32.049 1.00 20.48 239 ALA B CA 1
ATOM 5177 C C . ALA B 1 239 ? -20.780 16.469 30.659 1.00 19.71 239 ALA B C 1
ATOM 5178 O O . ALA B 1 239 ? -20.885 17.340 29.777 1.00 19.86 239 ALA B O 1
ATOM 5180 N N . GLY B 1 240 ? -21.156 15.209 30.455 1.00 18.70 240 GLY B N 1
ATOM 5181 C CA . GLY B 1 240 ? -21.623 14.754 29.127 0.75 18.77 240 GLY B CA 1
ATOM 5182 C C . GLY B 1 240 ? -20.524 14.723 28.048 1.00 18.45 240 GLY B C 1
ATOM 5183 O O . GLY B 1 240 ? -20.812 14.881 26.844 1.00 18.78 240 GLY B O 1
ATOM 5184 N N . ILE B 1 241 ? -19.280 14.443 28.465 1.00 17.43 241 ILE B N 1
ATOM 5185 C CA . ILE B 1 241 ? -18.166 14.328 27.503 1.00 17.03 241 ILE B CA 1
ATOM 5186 C C . ILE B 1 241 ? -17.445 12.987 27.605 1.00 16.84 241 ILE B C 1
ATOM 5187 O O . ILE B 1 241 ? -17.626 12.222 28.558 1.00 16.04 241 ILE B O 1
ATOM 5192 N N . GLU B 1 242 ? -16.625 12.684 26.587 1.00 17.21 242 GLU B N 1
ATOM 5193 C CA . GLU B 1 242 ? -15.933 11.415 26.519 1.00 17.66 242 GLU B CA 1
ATOM 5194 C C . GLU B 1 242 ? -14.451 11.602 26.219 1.00 15.35 242 GLU B C 1
ATOM 5195 O O . GLU B 1 242 ? -14.071 12.584 25.552 1.00 14.86 242 GLU B O 1
ATOM 5201 N N . TYR B 1 243 ? -13.661 10.619 26.658 1.00 14.62 243 TYR B N 1
ATOM 5202 C CA . TYR B 1 243 ? -12.258 10.429 26.247 1.00 13.87 243 TYR B CA 1
ATOM 5203 C C . TYR B 1 243 ? -12.213 9.252 25.269 1.00 14.37 243 TYR B C 1
ATOM 5204 O O . TYR B 1 243 ? -12.747 8.176 25.579 1.00 13.54 243 TYR B O 1
ATOM 5213 N N . PHE B 1 244 ? -11.597 9.471 24.095 1.00 12.74 244 PHE B N 1
ATOM 5214 C CA . PHE B 1 244 ? -11.452 8.506 23.025 1.00 13.06 244 PHE B CA 1
ATOM 5215 C C . PHE B 1 244 ? -9.970 8.368 22.701 1.00 12.49 244 PHE B C 1
ATOM 5216 O O . PHE B 1 244 ? -9.289 9.336 22.360 1.00 12.22 244 PHE B O 1
ATOM 5224 N N . TYR B 1 245 ? -9.474 7.154 22.804 1.00 12.71 245 TYR B N 1
ATOM 5225 C CA . TYR B 1 245 ? -8.112 6.843 22.397 1.00 11.71 245 TYR B CA 1
ATOM 5226 C C . TYR B 1 245 ? -8.145 5.935 21.152 1.00 13.06 245 TYR B C 1
ATOM 5227 O O . TYR B 1 245 ? -8.969 4.986 21.053 1.00 11.73 245 TYR B O 1
ATOM 5236 N N . THR B 1 246 ? -7.275 6.232 20.192 1.00 12.26 246 THR B N 1
ATOM 5237 C CA . THR B 1 246 ? -7.107 5.405 19.002 1.00 12.21 246 THR B CA 1
ATOM 5238 C C . THR B 1 246 ? -5.660 5.485 18.484 1.00 11.51 246 THR B C 1
ATOM 5239 O O . THR B 1 246 ? -4.822 6.133 19.101 1.00 10.66 246 THR B O 1
ATOM 5243 N N . LEU B 1 247 ? -5.375 4.864 17.341 1.00 10.98 247 LEU B N 1
ATOM 5244 C CA . LEU B 1 247 ? -4.078 5.030 16.691 1.00 12.76 247 LEU B CA 1
ATOM 5245 C C . LEU B 1 247 ? -4.057 6.319 15.853 1.00 12.81 247 LEU B C 1
ATOM 5246 O O . LEU B 1 247 ? -5.095 6.788 15.360 1.00 12.12 247 LEU B O 1
ATOM 5251 N N . ILE B 1 248 ? -2.865 6.865 15.725 1.00 12.86 248 ILE B N 1
ATOM 5252 C CA . ILE B 1 248 ? -2.631 8.204 15.095 1.00 13.93 248 ILE B CA 1
ATOM 5253 C C . ILE B 1 248 ? -3.101 8.259 13.613 1.00 13.46 248 ILE B C 1
ATOM 5254 O O . ILE B 1 248 ? -3.721 9.253 13.178 1.00 12.83 248 ILE B O 1
ATOM 5259 N N . ASP B 1 249 ? -2.830 7.183 12.859 1.00 14.46 249 ASP B N 1
ATOM 5260 C CA . ASP B 1 249 ? -3.326 7.054 11.470 1.00 15.20 249 ASP B CA 1
ATOM 5261 C C . ASP B 1 249 ? -4.877 7.076 11.432 1.00 15.79 249 ASP B C 1
ATOM 5262 O O . ASP B 1 249 ? -5.467 7.679 10.553 1.00 16.78 249 ASP B O 1
ATOM 5267 N N . ASP B 1 250 ? -5.526 6.470 12.416 1.00 14.24 250 ASP B N 1
ATOM 5268 C CA . ASP B 1 250 ? -6.980 6.438 12.486 1.00 14.97 250 ASP B CA 1
ATOM 5269 C C . ASP B 1 250 ? -7.530 7.822 12.841 1.00 14.32 250 ASP B C 1
ATOM 5270 O O . ASP B 1 250 ? -8.489 8.294 12.236 1.00 12.31 250 ASP B O 1
ATOM 5275 N N . VAL B 1 251 ? -6.904 8.488 13.800 1.00 14.03 251 VAL B N 1
ATOM 5276 C CA . VAL B 1 251 ? -7.394 9.811 14.188 1.00 13.47 251 VAL B CA 1
ATOM 5277 C C . VAL B 1 251 ? -7.308 10.838 13.023 1.00 13.14 251 VAL B C 1
ATOM 5278 O O . VAL B 1 251 ? -8.233 11.625 12.801 1.00 11.07 251 VAL B O 1
ATOM 5282 N N A VAL B 1 252 ? -6.204 10.813 12.275 0.50 12.14 252 VAL B N 1
ATOM 5283 N N B VAL B 1 252 ? -6.201 10.837 12.280 0.50 12.19 252 VAL B N 1
ATOM 5284 C CA A VAL B 1 252 ? -6.054 11.735 11.154 0.50 12.61 252 VAL B CA 1
ATOM 5285 C CA B VAL B 1 252 ? -6.105 11.795 11.199 0.50 12.66 252 VAL B CA 1
ATOM 5286 C C A VAL B 1 252 ? -7.063 11.465 10.025 0.50 11.73 252 VAL B C 1
ATOM 5287 C C B VAL B 1 252 ? -7.131 11.484 10.080 0.50 11.82 252 VAL B C 1
ATOM 5288 O O A VAL B 1 252 ? -7.556 12.379 9.374 0.50 11.55 252 VAL B O 1
ATOM 5289 O O B VAL B 1 252 ? -7.739 12.399 9.527 0.50 11.20 252 VAL B O 1
ATOM 5296 N N . ALA B 1 253 ? -7.409 10.196 9.845 1.00 11.87 253 ALA B N 1
ATOM 5297 C CA . ALA B 1 253 ? -8.351 9.792 8.833 1.00 11.81 253 ALA B CA 1
ATOM 5298 C C . ALA B 1 253 ? -9.752 10.314 9.270 1.00 12.25 253 ALA B C 1
ATOM 5299 O O . ALA B 1 253 ? -10.488 10.918 8.461 1.00 12.50 253 ALA B O 1
ATOM 5301 N N . ARG B 1 254 ? -10.049 10.152 10.556 1.00 11.47 254 ARG B N 1
ATOM 5302 C CA . ARG B 1 254 ? -11.309 10.682 11.144 1.00 13.30 254 ARG B CA 1
ATOM 5303 C C . ARG B 1 254 ? -11.409 12.186 11.017 1.00 12.89 254 ARG B C 1
ATOM 5304 O O . ARG B 1 254 ? -12.500 12.746 10.804 1.00 13.51 254 ARG B O 1
ATOM 5312 N N . MET B 1 255 ? -10.269 12.855 11.145 1.00 12.29 255 MET B N 1
ATOM 5313 C CA . MET B 1 255 ? -10.256 14.346 11.142 1.00 12.83 255 MET B CA 1
ATOM 5314 C C . MET B 1 255 ? -10.683 14.902 9.812 1.00 13.08 255 MET B C 1
ATOM 5315 O O . MET B 1 255 ? -11.159 16.029 9.749 1.00 13.97 255 MET B O 1
ATOM 5320 N N . MET B 1 256 ? -10.534 14.132 8.725 1.00 10.83 256 MET B N 1
ATOM 5321 C CA . MET B 1 256 ? -10.958 14.572 7.428 1.00 11.94 256 MET B CA 1
ATOM 5322 C C . MET B 1 256 ? -12.469 14.473 7.215 1.00 12.85 256 MET B C 1
ATOM 5323 O O . MET B 1 256 ? -12.972 14.996 6.213 1.00 14.79 256 MET B O 1
ATOM 5328 N N A LYS B 1 257 ? -13.156 13.820 8.144 0.50 13.23 257 LYS B N 1
ATOM 5329 N N B LYS B 1 257 ? -13.190 13.843 8.127 0.50 13.16 257 LYS B N 1
ATOM 5330 C CA A LYS B 1 257 ? -14.598 13.519 8.041 0.50 13.68 257 LYS B CA 1
ATOM 5331 C CA B LYS B 1 257 ? -14.654 13.678 7.975 0.50 13.52 257 LYS B CA 1
ATOM 5332 C C A LYS B 1 257 ? -15.478 14.149 9.154 0.50 13.13 257 LYS B C 1
ATOM 5333 C C B LYS B 1 257 ? -15.505 14.165 9.168 0.50 13.05 257 LYS B C 1
ATOM 5334 O O A LYS B 1 257 ? -16.704 14.277 8.983 0.50 11.63 257 LYS B O 1
ATOM 5335 O O B LYS B 1 257 ? -16.745 14.192 9.077 0.50 11.46 257 LYS B O 1
ATOM 5346 N N . THR B 1 258 ? -14.851 14.558 10.263 1.00 12.60 258 THR B N 1
ATOM 5347 C CA . THR B 1 258 ? -15.515 14.990 11.474 1.00 13.08 258 THR B CA 1
ATOM 5348 C C . THR B 1 258 ? -16.136 16.382 11.304 1.00 12.91 258 THR B C 1
ATOM 5349 O O . THR B 1 258 ? -15.696 17.166 10.428 1.00 13.03 258 THR B O 1
ATOM 5353 N N . GLU B 1 259 ? -17.122 16.690 12.159 1.00 12.68 259 GLU B N 1
ATOM 5354 C CA . GLU B 1 259 ? -17.689 18.042 12.175 1.00 13.27 259 GLU B CA 1
ATOM 5355 C C . GLU B 1 259 ? -16.842 18.936 13.056 1.00 12.82 259 GLU B C 1
ATOM 5356 O O . GLU B 1 259 ? -17.016 20.127 13.058 1.00 12.67 259 GLU B O 1
ATOM 5362 N N . GLY B 1 260 ? -15.922 18.336 13.814 1.00 13.01 260 GLY B N 1
ATOM 5363 C CA . GLY B 1 260 ? -15.040 19.061 14.704 1.00 13.10 260 GLY B CA 1
ATOM 5364 C C . GLY B 1 260 ? -15.594 19.121 16.109 1.00 12.79 260 GLY B C 1
ATOM 5365 O O . GLY B 1 260 ? -16.490 18.352 16.482 1.00 13.72 260 GLY B O 1
ATOM 5366 N N . GLY B 1 261 ? -15.085 20.024 16.915 1.00 12.86 261 GLY B N 1
ATOM 5367 C CA . GLY B 1 261 ? -15.631 20.219 18.276 1.00 12.73 261 GLY B CA 1
ATOM 5368 C C . GLY B 1 261 ? -15.021 19.487 19.442 1.00 14.03 261 GLY B C 1
ATOM 5369 O O . GLY B 1 261 ? -15.595 19.390 20.534 1.00 14.28 261 GLY B O 1
ATOM 5370 N N . MET B 1 262 ? -13.850 18.909 19.209 1.00 13.37 262 MET B N 1
ATOM 5371 C CA . MET B 1 262 ? -13.147 18.208 20.237 1.00 12.45 262 MET B CA 1
ATOM 5372 C C . MET B 1 262 ? -11.777 18.834 20.497 1.00 12.46 262 MET B C 1
ATOM 5373 O O . MET B 1 262 ? -11.264 19.709 19.744 1.00 11.12 262 MET B O 1
ATOM 5378 N N . LEU B 1 263 ? -11.215 18.411 21.619 1.00 12.11 263 LEU B N 1
ATOM 5379 C CA . LEU B 1 263 ? -9.796 18.591 21.930 1.00 11.47 263 LEU B CA 1
ATOM 5380 C C . LEU B 1 263 ? -9.007 17.372 21.439 1.00 11.54 263 LEU B C 1
ATOM 5381 O O . LEU B 1 263 ? -9.270 16.238 21.849 1.00 11.87 263 LEU B O 1
ATOM 5386 N N . TRP B 1 264 ? -8.071 17.645 20.538 1.00 10.17 264 TRP B N 1
ATOM 5387 C CA . TRP B 1 264 ? -7.215 16.655 19.928 1.00 9.82 264 TRP B CA 1
ATOM 5388 C C . TRP B 1 264 ? -5.865 16.732 20.635 1.00 9.60 264 TRP B C 1
ATOM 5389 O O . TRP B 1 264 ? -5.009 17.573 20.315 1.00 9.45 264 TRP B O 1
ATOM 5400 N N . ALA B 1 265 ? -5.692 15.869 21.643 1.00 9.20 265 ALA B N 1
ATOM 5401 C CA . ALA B 1 265 ? -4.436 15.775 22.359 1.00 10.22 265 ALA B CA 1
ATOM 5402 C C . ALA B 1 265 ? -3.375 15.125 21.450 1.00 10.03 265 ALA B C 1
ATOM 5403 O O . ALA B 1 265 ? -3.670 14.108 20.748 1.00 10.40 265 ALA B O 1
ATOM 5405 N N . CYS B 1 266 ? -2.172 15.724 21.389 1.00 8.90 266 CYS B N 1
ATOM 5406 C CA . CYS B 1 266 ? -1.079 15.209 20.518 1.00 10.24 266 CYS B CA 1
ATOM 5407 C C . CYS B 1 266 ? 0.246 15.214 21.243 1.00 9.10 266 CYS B C 1
ATOM 5408 O O . CYS B 1 266 ? 0.584 16.160 22.008 1.00 8.94 266 CYS B O 1
ATOM 5411 N N . LYS B 1 267 ? 1.012 14.164 20.983 1.00 11.08 267 LYS B N 1
ATOM 5412 C CA . LYS B 1 267 ? 2.412 14.134 21.371 1.00 10.19 267 LYS B CA 1
ATOM 5413 C C . LYS B 1 267 ? 3.070 15.334 20.673 1.00 12.07 267 LYS B C 1
ATOM 5414 O O . LYS B 1 267 ? 2.523 15.867 19.674 1.00 9.74 267 LYS B O 1
ATOM 5420 N N . ASN B 1 268 ? 4.218 15.729 21.211 1.00 11.51 268 ASN B N 1
ATOM 5421 C CA . ASN B 1 268 ? 4.937 16.969 20.812 1.00 11.70 268 ASN B CA 1
ATOM 5422 C C . ASN B 1 268 ? 5.050 17.198 19.273 1.00 11.20 268 ASN B C 1
ATOM 5423 O O . ASN B 1 268 ? 4.505 18.165 18.730 1.00 10.34 268 ASN B O 1
ATOM 5428 N N . TYR B 1 269 ? 5.687 16.262 18.593 1.00 11.78 269 TYR B N 1
ATOM 5429 C CA . TYR B 1 269 ? 5.820 16.321 17.154 1.00 12.02 269 TYR B CA 1
ATOM 5430 C C . TYR B 1 269 ? 4.491 16.340 16.423 1.00 11.59 269 TYR B C 1
ATOM 5431 O O . TYR B 1 269 ? 4.307 17.187 15.570 1.00 9.77 269 TYR B O 1
ATOM 5440 N N . ASP B 1 270 ? 3.619 15.372 16.702 1.00 11.18 270 ASP B N 1
ATOM 5441 C CA . ASP B 1 270 ? 2.256 15.340 16.113 1.00 11.41 270 ASP B CA 1
ATOM 5442 C C . ASP B 1 270 ? 1.539 16.691 16.281 1.00 11.90 270 ASP B C 1
ATOM 5443 O O . ASP B 1 270 ? 0.908 17.221 15.336 1.00 11.45 270 ASP B O 1
ATOM 5448 N N . GLY B 1 271 ? 1.561 17.211 17.495 1.00 11.14 271 GLY B N 1
ATOM 5449 C CA . GLY B 1 271 ? 0.939 18.477 17.776 1.00 11.15 271 GLY B CA 1
ATOM 5450 C C . GLY B 1 271 ? 1.505 19.692 17.031 1.00 11.19 271 GLY B C 1
ATOM 5451 O O . GLY B 1 271 ? 0.729 20.546 16.617 1.00 10.12 271 GLY B O 1
ATOM 5452 N N . ASP B 1 272 ? 2.808 19.735 16.843 1.00 12.15 272 ASP B N 1
ATOM 5453 C CA . ASP B 1 272 ? 3.526 20.758 16.062 1.00 13.09 272 ASP B CA 1
ATOM 5454 C C . ASP B 1 272 ? 3.005 20.762 14.580 1.00 12.39 272 ASP B C 1
ATOM 5455 O O . ASP B 1 272 ? 2.579 21.779 14.046 1.00 14.35 272 ASP B O 1
ATOM 5460 N N . VAL B 1 273 ? 2.959 19.574 13.979 1.00 12.53 273 VAL B N 1
ATOM 5461 C CA . VAL B 1 273 ? 2.552 19.422 12.582 1.00 10.88 273 VAL B CA 1
ATOM 5462 C C . VAL B 1 273 ? 1.019 19.639 12.435 1.00 11.16 273 VAL B C 1
ATOM 5463 O O . VAL B 1 273 ? 0.542 20.375 11.553 1.00 9.20 273 VAL B O 1
ATOM 5467 N N . MET B 1 274 ? 0.247 18.946 13.268 1.00 11.17 274 MET B N 1
ATOM 5468 C CA . MET B 1 274 ? -1.204 18.926 13.122 1.00 10.95 274 MET B CA 1
ATOM 5469 C C . MET B 1 274 ? -1.862 20.266 13.486 1.00 9.98 274 MET B C 1
ATOM 5470 O O . MET B 1 274 ? -2.920 20.639 12.939 1.00 11.60 274 MET B O 1
ATOM 5475 N N . SER B 1 275 ? -1.290 20.972 14.449 1.00 9.90 275 SER B N 1
ATOM 5476 C CA . SER B 1 275 ? -1.873 22.243 14.801 1.00 11.75 275 SER B CA 1
ATOM 5477 C C . SER B 1 275 ? -1.748 23.155 13.556 1.00 10.92 275 SER B C 1
ATOM 5478 O O . SER B 1 275 ? -2.643 23.949 13.323 1.00 11.44 275 SER B O 1
ATOM 5481 N N . ASP B 1 276 ? -0.622 23.079 12.841 1.00 12.12 276 ASP B N 1
ATOM 5482 C CA . ASP B 1 276 ? -0.432 23.848 11.591 1.00 11.20 276 ASP B CA 1
ATOM 5483 C C . ASP B 1 276 ? -1.374 23.393 10.458 1.00 11.12 276 ASP B C 1
ATOM 5484 O O . ASP B 1 276 ? -1.865 24.239 9.678 1.00 11.55 276 ASP B O 1
ATOM 5489 N N A MET B 1 277 ? -1.623 22.090 10.345 0.35 11.02 277 MET B N 1
ATOM 5490 N N B MET B 1 277 ? -1.586 22.071 10.365 0.25 10.94 277 MET B N 1
ATOM 5491 N N C MET B 1 277 ? -1.620 22.098 10.356 0.40 10.59 277 MET B N 1
ATOM 5492 C CA A MET B 1 277 ? -2.633 21.589 9.392 0.35 10.83 277 MET B CA 1
ATOM 5493 C CA B MET B 1 277 ? -2.614 21.463 9.488 0.25 10.89 277 MET B CA 1
ATOM 5494 C CA C MET B 1 277 ? -2.610 21.635 9.394 0.40 10.29 277 MET B CA 1
ATOM 5495 C C A MET B 1 277 ? -4.032 22.124 9.739 0.35 10.06 277 MET B C 1
ATOM 5496 C C B MET B 1 277 ? -3.958 22.150 9.756 0.25 10.23 277 MET B C 1
ATOM 5497 C C C MET B 1 277 ? -4.000 22.187 9.744 0.40 9.76 277 MET B C 1
ATOM 5498 O O A MET B 1 277 ? -4.766 22.566 8.875 0.35 9.88 277 MET B O 1
ATOM 5499 O O B MET B 1 277 ? -4.538 22.762 8.863 0.25 10.14 277 MET B O 1
ATOM 5500 O O C MET B 1 277 ? -4.675 22.731 8.883 0.40 9.72 277 MET B O 1
ATOM 5513 N N . VAL B 1 278 ? -4.396 22.090 11.012 1.00 9.63 278 VAL B N 1
ATOM 5514 C CA . VAL B 1 278 ? -5.718 22.589 11.435 1.00 10.38 278 VAL B CA 1
ATOM 5515 C C . VAL B 1 278 ? -5.822 24.101 11.234 1.00 10.19 278 VAL B C 1
ATOM 5516 O O . VAL B 1 278 ? -6.831 24.579 10.702 1.00 9.91 278 VAL B O 1
ATOM 5520 N N . ALA B 1 279 ? -4.749 24.812 11.562 1.00 9.52 279 ALA B N 1
ATOM 5521 C CA . ALA B 1 279 ? -4.700 26.283 11.456 1.00 10.18 279 ALA B CA 1
ATOM 5522 C C . ALA B 1 279 ? -4.909 26.665 10.002 1.00 9.42 279 ALA B C 1
ATOM 5523 O O . ALA B 1 279 ? -5.837 27.446 9.664 1.00 10.50 279 ALA B O 1
ATOM 5525 N N . SER B 1 280 ? -4.140 26.043 9.129 1.00 10.16 280 SER B N 1
ATOM 5526 C CA . SER B 1 280 ? -4.259 26.310 7.695 1.00 11.23 280 SER B CA 1
ATOM 5527 C C . SER B 1 280 ? -5.657 26.045 7.152 1.00 10.68 280 SER B C 1
ATOM 5528 O O . SER B 1 280 ? -6.225 26.864 6.400 1.00 12.07 280 SER B O 1
ATOM 5531 N N . ALA B 1 281 ? -6.197 24.870 7.458 1.00 10.92 281 ALA B N 1
ATOM 5532 C CA . ALA B 1 281 ? -7.497 24.486 7.011 1.00 12.75 281 ALA B CA 1
ATOM 5533 C C . ALA B 1 281 ? -8.593 25.417 7.512 1.00 13.86 281 ALA B C 1
ATOM 5534 O O . ALA B 1 281 ? -9.510 25.759 6.747 1.00 14.11 281 ALA B O 1
ATOM 5536 N N . PHE B 1 282 ? -8.531 25.860 8.791 1.00 13.48 282 PHE B N 1
ATOM 5537 C CA . PHE B 1 282 ? -9.540 26.830 9.208 1.00 14.26 282 PHE B CA 1
ATOM 5538 C C . PHE B 1 282 ? -9.383 28.171 8.501 1.00 14.78 282 PHE B C 1
ATOM 5539 O O . PHE B 1 282 ? -10.362 28.904 8.359 1.00 16.20 282 PHE B O 1
ATOM 5547 N N . GLY B 1 283 ? -8.184 28.492 8.025 1.00 14.09 283 GLY B N 1
ATOM 5548 C CA . GLY B 1 283 ? -7.978 29.662 7.145 1.00 14.71 283 GLY B CA 1
ATOM 5549 C C . GLY B 1 283 ? -6.542 30.174 7.094 1.00 14.09 283 GLY B C 1
ATOM 5550 O O . GLY B 1 283 ? -6.027 30.522 6.013 1.00 15.14 283 GLY B O 1
ATOM 5551 N N . SER B 1 284 ? -5.894 30.250 8.246 1.00 13.19 284 SER B N 1
ATOM 5552 C CA . SER B 1 284 ? -4.590 30.886 8.325 1.00 12.98 284 SER B CA 1
ATOM 5553 C C . SER B 1 284 ? -3.851 30.516 9.589 1.00 11.41 284 SER B C 1
ATOM 5554 O O . SER B 1 284 ? -4.472 30.450 10.646 1.00 12.20 284 SER B O 1
ATOM 5557 N N . LEU B 1 285 ? -2.522 30.451 9.528 1.00 11.78 285 LEU B N 1
ATOM 5558 C CA . LEU B 1 285 ? -1.744 30.232 10.738 1.00 12.62 285 LEU B CA 1
ATOM 5559 C C . LEU B 1 285 ? -1.833 31.498 11.611 1.00 12.04 285 LEU B C 1
ATOM 5560 O O . LEU B 1 285 ? -1.617 31.413 12.797 1.00 12.64 285 LEU B O 1
ATOM 5565 N N . ALA B 1 286 ? -2.144 32.659 11.009 1.00 11.89 286 ALA B N 1
ATOM 5566 C CA . ALA B 1 286 ? -2.356 33.875 11.807 1.00 11.86 286 ALA B CA 1
ATOM 5567 C C . ALA B 1 286 ? -3.752 33.881 12.456 1.00 12.52 286 ALA B C 1
ATOM 5568 O O . ALA B 1 286 ? -4.090 34.806 13.198 1.00 13.48 286 ALA B O 1
ATOM 5570 N N . MET B 1 287 ? -4.616 32.929 12.114 1.00 11.91 287 MET B N 1
ATOM 5571 C CA . MET B 1 287 ? -5.932 32.884 12.707 1.00 12.03 287 MET B CA 1
ATOM 5572 C C . MET B 1 287 ? -5.965 31.643 13.655 1.00 13.57 287 MET B C 1
ATOM 5573 O O . MET B 1 287 ? -6.835 30.793 13.604 1.00 11.66 287 MET B O 1
ATOM 5578 N N . MET B 1 288 ? -5.012 31.599 14.572 1.00 15.51 288 MET B N 1
ATOM 5579 C CA . MET B 1 288 ? -4.883 30.465 15.493 1.00 15.28 288 MET B CA 1
ATOM 5580 C C . MET B 1 288 ? -4.213 30.997 16.715 1.00 16.97 288 MET B C 1
ATOM 5581 O O . MET B 1 288 ? -3.160 31.668 16.584 1.00 21.04 288 MET B O 1
ATOM 5586 N N . SER B 1 289 ? -4.849 30.839 17.882 1.00 13.28 289 SER B N 1
ATOM 5587 C CA . SER B 1 289 ? -4.237 31.172 19.154 1.00 14.03 289 SER B CA 1
ATOM 5588 C C . SER B 1 289 ? -3.306 30.053 19.690 1.00 13.74 289 SER B C 1
ATOM 5589 O O . SER B 1 289 ? -3.314 28.908 19.212 1.00 12.20 289 SER B O 1
ATOM 5592 N N . SER B 1 290 ? -2.444 30.425 20.619 1.00 12.15 290 SER B N 1
ATOM 5593 C CA . SER B 1 290 ? -1.456 29.451 21.175 1.00 11.70 290 SER B CA 1
ATOM 5594 C C . SER B 1 290 ? -1.141 29.836 22.611 1.00 12.63 290 SER B C 1
ATOM 5595 O O . SER B 1 290 ? -0.635 30.935 22.853 1.00 11.47 290 SER B O 1
ATOM 5598 N N . VAL B 1 291 ? -1.415 28.923 23.540 1.00 11.79 291 VAL B N 1
ATOM 5599 C CA . VAL B 1 291 ? -1.045 29.106 24.939 1.00 12.45 291 VAL B CA 1
ATOM 5600 C C . VAL B 1 291 ? -0.414 27.843 25.533 1.00 11.96 291 VAL B C 1
ATOM 5601 O O . VAL B 1 291 ? -1.035 26.780 25.486 1.00 11.67 291 VAL B O 1
ATOM 5605 N N . LEU B 1 292 ? 0.801 28.000 26.053 1.00 11.79 292 LEU B N 1
ATOM 5606 C CA . LEU B 1 292 ? 1.481 26.978 26.860 1.00 12.93 292 LEU B CA 1
ATOM 5607 C C . LEU B 1 292 ? 0.942 27.089 28.297 1.00 13.08 292 LEU B C 1
ATOM 5608 O O . LEU B 1 292 ? 1.053 28.156 28.910 1.00 14.50 292 LEU B O 1
ATOM 5613 N N . VAL B 1 293 ? 0.361 26.011 28.810 1.00 13.52 293 VAL B N 1
ATOM 5614 C CA . VAL B 1 293 ? -0.139 25.919 30.171 1.00 12.90 293 VAL B CA 1
ATOM 5615 C C . VAL B 1 293 ? 0.758 24.938 30.903 1.00 14.59 293 VAL B C 1
ATOM 5616 O O . VAL B 1 293 ? 0.747 23.721 30.602 1.00 12.53 293 VAL B O 1
ATOM 5620 N N . SER B 1 294 ? 1.584 25.462 31.806 1.00 13.83 294 SER B N 1
ATOM 5621 C CA . SER B 1 294 ? 2.547 24.603 32.554 1.00 15.31 294 SER B CA 1
ATOM 5622 C C . SER B 1 294 ? 1.878 24.036 33.818 1.00 16.14 294 SER B C 1
ATOM 5623 O O . SER B 1 294 ? 1.110 24.751 34.483 1.00 14.42 294 SER B O 1
ATOM 5626 N N . PRO B 1 295 ? 2.203 22.788 34.182 1.00 17.25 295 PRO B N 1
ATOM 5627 C CA . PRO B 1 295 ? 1.671 22.265 35.472 1.00 17.21 295 PRO B CA 1
ATOM 5628 C C . PRO B 1 295 ? 2.206 23.016 36.714 1.00 16.77 295 PRO B C 1
ATOM 5629 O O . PRO B 1 295 ? 1.621 22.897 37.791 1.00 15.74 295 PRO B O 1
ATOM 5633 N N . TYR B 1 296 ? 3.299 23.763 36.521 1.00 17.78 296 TYR B N 1
ATOM 5634 C CA . TYR B 1 296 ? 3.999 24.491 37.562 1.00 19.36 296 TYR B CA 1
ATOM 5635 C C . TYR B 1 296 ? 3.415 25.901 37.746 1.00 19.62 296 TYR B C 1
ATOM 5636 O O . TYR B 1 296 ? 3.837 26.642 38.614 1.00 22.81 296 TYR B O 1
ATOM 5645 N N . GLY B 1 297 ? 2.366 26.228 37.001 1.00 17.82 297 GLY B N 1
ATOM 5646 C CA . GLY B 1 297 ? 1.577 27.408 37.248 1.00 18.70 297 GLY B CA 1
ATOM 5647 C C . GLY B 1 297 ? 1.812 28.590 36.316 1.00 18.83 297 GLY B C 1
ATOM 5648 O O . GLY B 1 297 ? 1.168 29.623 36.492 1.00 21.15 297 GLY B O 1
ATOM 5649 N N . TYR B 1 298 ? 2.652 28.386 35.313 1.00 16.77 298 TYR B N 1
ATOM 5650 C CA . TYR B 1 298 ? 3.049 29.388 34.320 1.00 16.72 298 TYR B CA 1
ATOM 5651 C C . TYR B 1 298 ? 2.231 29.274 33.043 1.00 14.86 298 TYR B C 1
ATOM 5652 O O . TYR B 1 298 ? 1.721 28.199 32.687 1.00 13.40 298 TYR B O 1
ATOM 5661 N N . PHE B 1 299 ? 2.157 30.399 32.362 1.00 13.53 299 PHE B N 1
ATOM 5662 C CA . PHE B 1 299 ? 1.470 30.522 31.084 1.00 13.96 299 PHE B CA 1
ATOM 5663 C C . PHE B 1 299 ? 2.316 31.314 30.095 1.00 14.58 299 PHE B C 1
ATOM 5664 O O . PHE B 1 299 ? 2.878 32.357 30.452 1.00 13.00 299 PHE B O 1
ATOM 5672 N N . GLU B 1 300 ? 2.381 30.865 28.840 1.00 13.33 300 GLU B N 1
ATOM 5673 C CA . GLU B 1 300 ? 3.042 31.611 27.785 1.00 13.28 300 GLU B CA 1
ATOM 5674 C C . GLU B 1 300 ? 2.109 31.691 26.545 1.00 12.43 300 GLU B C 1
ATOM 5675 O O . GLU B 1 300 ? 1.764 30.659 25.946 1.00 12.48 300 GLU B O 1
ATOM 5681 N N . TYR B 1 301 ? 1.684 32.909 26.215 1.00 13.08 301 TYR B N 1
ATOM 5682 C CA . TYR B 1 301 ? 0.850 33.150 25.078 1.00 12.92 301 TYR B CA 1
ATOM 5683 C C . TYR B 1 301 ? 1.750 33.615 23.936 1.00 13.67 301 TYR B C 1
ATOM 5684 O O . TYR B 1 301 ? 2.628 34.443 24.124 1.00 13.38 301 TYR B O 1
ATOM 5693 N N . GLU B 1 302 ? 1.598 33.025 22.757 1.00 13.05 302 GLU B N 1
ATOM 5694 C CA . GLU B 1 302 ? 2.454 33.401 21.650 1.00 14.56 302 GLU B CA 1
ATOM 5695 C C . GLU B 1 302 ? 1.721 33.507 20.334 1.00 13.81 302 GLU B C 1
ATOM 5696 O O . GLU B 1 302 ? 0.655 32.975 20.181 1.00 12.77 302 GLU B O 1
ATOM 5702 N N . ALA B 1 303 ? 2.374 34.190 19.408 1.00 13.81 303 ALA B N 1
ATOM 5703 C CA . ALA B 1 303 ? 1.986 34.215 18.012 1.00 13.66 303 ALA B CA 1
ATOM 5704 C C . ALA B 1 303 ? 2.731 33.090 17.315 1.00 13.61 303 ALA B C 1
ATOM 5705 O O . ALA B 1 303 ? 3.917 33.201 16.989 1.00 13.71 303 ALA B O 1
ATOM 5707 N N . ALA B 1 304 ? 2.041 31.993 17.091 1.00 13.80 304 ALA B N 1
ATOM 5708 C CA . ALA B 1 304 ? 2.707 30.777 16.618 1.00 13.85 304 ALA B CA 1
ATOM 5709 C C . ALA B 1 304 ? 2.748 30.666 15.075 1.00 14.23 304 ALA B C 1
ATOM 5710 O O . ALA B 1 304 ? 2.099 29.775 14.456 1.00 13.65 304 ALA B O 1
ATOM 5712 N N . HIS B 1 305 ? 3.545 31.534 14.471 1.00 12.73 305 HIS B N 1
ATOM 5713 C CA . HIS B 1 305 ? 3.680 31.577 13.021 1.00 13.28 305 HIS B CA 1
ATOM 5714 C C . HIS B 1 305 ? 4.980 32.236 12.668 1.00 13.88 305 HIS B C 1
ATOM 5715 O O . HIS B 1 305 ? 5.770 32.526 13.545 1.00 15.01 305 HIS B O 1
ATOM 5722 N N . GLY B 1 306 ? 5.210 32.401 11.383 1.00 12.12 306 GLY B N 1
ATOM 5723 C CA . GLY B 1 306 ? 6.425 32.918 10.894 1.00 14.28 306 GLY B CA 1
ATOM 5724 C C . GLY B 1 306 ? 6.471 34.412 11.085 1.00 13.34 306 GLY B C 1
ATOM 5725 O O . GLY B 1 306 ? 5.468 35.059 11.454 1.00 12.53 306 GLY B O 1
ATOM 5726 N N . THR B 1 307 ? 7.657 34.935 10.786 1.00 13.79 307 THR B N 1
ATOM 5727 C CA . THR B 1 307 ? 7.998 36.353 10.976 1.00 13.64 307 THR B CA 1
ATOM 5728 C C . THR B 1 307 ? 7.807 37.234 9.730 1.00 13.58 307 THR B C 1
ATOM 5729 O O . THR B 1 307 ? 7.948 38.487 9.806 1.00 12.03 307 THR B O 1
ATOM 5733 N N . VAL B 1 308 ? 7.475 36.571 8.606 1.00 13.14 308 VAL B N 1
ATOM 5734 C CA . VAL B 1 308 ? 7.050 37.181 7.327 1.00 13.75 308 VAL B CA 1
ATOM 5735 C C . VAL B 1 308 ? 8.152 38.010 6.667 1.00 14.32 308 VAL B C 1
ATOM 5736 O O . VAL B 1 308 ? 8.012 39.228 6.441 1.00 11.94 308 VAL B O 1
ATOM 5740 N N . GLN B 1 309 ? 9.284 37.354 6.444 1.00 14.92 309 GLN B N 1
ATOM 5741 C CA . GLN B 1 309 ? 10.458 37.989 5.866 1.00 15.23 309 GLN B CA 1
ATOM 5742 C C . GLN B 1 309 ? 10.135 38.852 4.634 1.00 14.17 309 GLN B C 1
ATOM 5743 O O . GLN B 1 309 ? 10.562 39.976 4.542 1.00 12.55 309 GLN B O 1
ATOM 5749 N N . ARG B 1 310 ? 9.408 38.283 3.671 1.00 14.79 310 ARG B N 1
ATOM 5750 C CA . ARG B 1 310 ? 9.029 39.009 2.466 1.00 16.18 310 ARG B CA 1
ATOM 5751 C C . ARG B 1 310 ? 8.322 40.357 2.772 1.00 14.87 310 ARG B C 1
ATOM 5752 O O . ARG B 1 310 ? 8.689 41.401 2.189 1.00 14.55 310 ARG B O 1
ATOM 5760 N N . HIS B 1 311 ? 7.402 40.332 3.722 1.00 14.13 311 HIS B N 1
ATOM 5761 C CA . HIS B 1 311 ? 6.654 41.527 4.095 1.00 13.65 311 HIS B CA 1
ATOM 5762 C C . HIS B 1 311 ? 7.558 42.526 4.848 1.00 12.77 311 HIS B C 1
ATOM 5763 O O . HIS B 1 311 ? 7.488 43.713 4.620 1.00 10.85 311 HIS B O 1
ATOM 5770 N N . TYR B 1 312 ? 8.489 42.019 5.667 1.00 13.69 312 TYR B N 1
ATOM 5771 C CA . TYR B 1 312 ? 9.416 42.863 6.384 1.00 12.96 312 TYR B CA 1
ATOM 5772 C C . TYR B 1 312 ? 10.283 43.710 5.411 1.00 13.19 312 TYR B C 1
ATOM 5773 O O . TYR B 1 312 ? 10.462 44.894 5.600 1.00 11.45 312 TYR B O 1
ATOM 5782 N N . TYR B 1 313 ? 10.813 43.056 4.362 1.00 13.41 313 TYR B N 1
ATOM 5783 C CA . TYR B 1 313 ? 11.617 43.743 3.362 1.00 14.53 313 TYR B CA 1
ATOM 5784 C C . TYR B 1 313 ? 10.796 44.814 2.663 1.00 13.89 313 TYR B C 1
ATOM 5785 O O . TYR B 1 313 ? 11.315 45.894 2.426 1.00 14.61 313 TYR B O 1
ATOM 5794 N N . GLN B 1 314 ? 9.531 44.520 2.394 1.00 14.06 314 GLN B N 1
ATOM 5795 C CA . GLN B 1 314 ? 8.605 45.488 1.787 1.00 13.35 314 GLN B CA 1
ATOM 5796 C C . GLN B 1 314 ? 8.384 46.686 2.700 1.00 13.31 314 GLN B C 1
ATOM 5797 O O . GLN B 1 314 ? 8.432 47.840 2.255 1.00 12.56 314 GLN B O 1
ATOM 5803 N N . HIS B 1 315 ? 8.122 46.401 3.960 1.00 12.69 315 HIS B N 1
ATOM 5804 C CA . HIS B 1 315 ? 7.948 47.431 4.959 1.00 12.61 315 HIS B CA 1
ATOM 5805 C C . HIS B 1 315 ? 9.144 48.363 5.055 1.00 12.09 315 HIS B C 1
ATOM 5806 O O . HIS B 1 315 ? 8.973 49.591 5.114 1.00 13.27 315 HIS B O 1
ATOM 5813 N N . LEU B 1 316 ? 10.367 47.831 5.046 1.00 13.16 316 LEU B N 1
ATOM 5814 C CA . LEU B 1 316 ? 11.549 48.672 5.166 1.00 13.34 316 LEU B CA 1
ATOM 5815 C C . LEU B 1 316 ? 11.701 49.584 3.957 1.00 13.14 316 LEU B C 1
ATOM 5816 O O . LEU B 1 316 ? 12.355 50.603 4.077 1.00 12.51 316 LEU B O 1
ATOM 5821 N N . LYS B 1 317 ? 11.125 49.172 2.839 1.00 11.84 317 LYS B N 1
ATOM 5822 C CA . LYS B 1 317 ? 11.048 49.963 1.593 1.00 13.62 317 LYS B CA 1
ATOM 5823 C C . LYS B 1 317 ? 9.851 50.945 1.526 1.00 13.94 317 LYS B C 1
ATOM 5824 O O . LYS B 1 317 ? 9.667 51.624 0.515 1.00 15.67 317 LYS B O 1
ATOM 5830 N N . GLY B 1 318 ? 9.154 51.107 2.614 1.00 12.92 318 GLY B N 1
ATOM 5831 C CA . GLY B 1 318 ? 8.015 52.013 2.675 1.00 13.15 318 GLY B CA 1
ATOM 5832 C C . GLY B 1 318 ? 6.765 51.511 1.978 1.00 14.49 318 GLY B C 1
ATOM 5833 O O . GLY B 1 318 ? 5.824 52.293 1.791 1.00 15.07 318 GLY B O 1
ATOM 5834 N N . GLU B 1 319 ? 6.685 50.192 1.721 1.00 14.72 319 GLU B N 1
ATOM 5835 C CA . GLU B 1 319 ? 5.495 49.590 1.094 1.00 15.01 319 GLU B CA 1
ATOM 5836 C C . GLU B 1 319 ? 4.573 49.036 2.172 1.00 16.06 319 GLU B C 1
ATOM 5837 O O . GLU B 1 319 ? 5.033 48.438 3.179 1.00 13.57 319 GLU B O 1
ATOM 5843 N N . ARG B 1 320 ? 3.271 49.188 1.952 1.00 15.24 320 ARG B N 1
ATOM 5844 C CA . ARG B 1 320 ? 2.312 48.604 2.877 1.00 14.44 320 ARG B CA 1
ATOM 5845 C C . ARG B 1 320 ? 2.175 47.089 2.585 1.00 12.91 320 ARG B C 1
ATOM 5846 O O . ARG B 1 320 ? 2.419 46.598 1.483 0.50 9.17 320 ARG B O 1
ATOM 5854 N N . THR B 1 321 ? 1.862 46.352 3.650 1.00 13.50 321 THR B N 1
ATOM 5855 C CA . THR B 1 321 ? 1.837 44.887 3.596 1.00 13.52 321 THR B CA 1
ATOM 5856 C C . THR B 1 321 ? 0.491 44.301 3.930 1.00 13.40 321 THR B C 1
ATOM 5857 O O . THR B 1 321 ? -0.323 44.956 4.579 1.00 12.17 321 THR B O 1
ATOM 5861 N N . SER B 1 322 ? 0.289 43.052 3.516 1.00 12.33 322 SER B N 1
ATOM 5862 C CA . SER B 1 322 ? -0.955 42.320 3.807 1.00 13.41 322 SER B CA 1
ATOM 5863 C C . SER B 1 322 ? -0.832 41.394 5.019 1.00 14.09 322 SER B C 1
ATOM 5864 O O . SER B 1 322 ? -1.676 40.484 5.203 1.00 14.56 322 SER B O 1
ATOM 5867 N N . THR B 1 323 ? 0.215 41.616 5.829 1.00 13.03 323 THR B N 1
ATOM 5868 C CA . THR B 1 323 ? 0.460 40.804 7.021 1.00 13.05 323 THR B CA 1
ATOM 5869 C C . THR B 1 323 ? -0.782 40.789 7.950 1.00 12.64 323 THR B C 1
ATOM 5870 O O . THR B 1 323 ? -1.376 41.830 8.229 1.00 12.74 323 THR B O 1
ATOM 5874 N N . ASN B 1 324 ? -1.158 39.603 8.420 1.00 11.64 324 ASN B N 1
ATOM 5875 C CA . ASN B 1 324 ? -2.281 39.428 9.271 1.00 11.31 324 ASN B CA 1
ATOM 5876 C C . ASN B 1 324 ? -1.833 39.464 10.701 1.00 10.85 324 ASN B C 1
ATOM 5877 O O . ASN B 1 324 ? -1.104 38.547 11.150 1.00 10.63 324 ASN B O 1
ATOM 5882 N N . PRO B 1 325 ? -2.196 40.538 11.432 1.00 9.64 325 PRO B N 1
ATOM 5883 C CA . PRO B 1 325 ? -1.768 40.621 12.828 1.00 9.82 325 PRO B CA 1
ATOM 5884 C C . PRO B 1 325 ? -2.644 39.975 13.905 1.00 9.39 325 PRO B C 1
ATOM 5885 O O . PRO B 1 325 ? -2.432 40.226 15.093 1.00 9.27 325 PRO B O 1
ATOM 5889 N N . VAL B 1 326 ? -3.642 39.197 13.518 1.00 10.26 326 VAL B N 1
ATOM 5890 C CA . VAL B 1 326 ? -4.613 38.689 14.495 1.00 10.53 326 VAL B CA 1
ATOM 5891 C C . VAL B 1 326 ? -4.017 37.815 15.601 1.00 9.66 326 VAL B C 1
ATOM 5892 O O . VAL B 1 326 ? -4.348 37.987 16.777 1.00 8.41 326 VAL B O 1
ATOM 5896 N N . ALA B 1 327 ? -3.145 36.876 15.230 1.00 10.02 327 ALA B N 1
ATOM 5897 C CA . ALA B 1 327 ? -2.458 36.051 16.221 1.00 9.64 327 ALA B CA 1
ATOM 5898 C C . ALA B 1 327 ? -1.661 36.878 17.197 1.00 10.45 327 ALA B C 1
ATOM 5899 O O . ALA B 1 327 ? -1.646 36.576 18.398 1.00 10.06 327 ALA B O 1
ATOM 5901 N N . LEU B 1 328 ? -1.026 37.958 16.705 1.00 9.47 328 LEU B N 1
ATOM 5902 C CA . LEU B 1 328 ? -0.272 38.843 17.585 1.00 10.46 328 LEU B CA 1
ATOM 5903 C C . LEU B 1 328 ? -1.170 39.508 18.604 1.00 10.46 328 LEU B C 1
ATOM 5904 O O . LEU B 1 328 ? -0.872 39.546 19.813 1.00 12.05 328 LEU B O 1
ATOM 5909 N N . ILE B 1 329 ? -2.309 39.976 18.117 1.00 10.65 329 ILE B N 1
ATOM 5910 C CA . ILE B 1 329 ? -3.339 40.615 18.979 1.00 11.51 329 ILE B CA 1
ATOM 5911 C C . ILE B 1 329 ? -3.857 39.659 20.025 1.00 11.28 329 ILE B C 1
ATOM 5912 O O . ILE B 1 329 ? -3.873 39.968 21.208 1.00 9.72 329 ILE B O 1
ATOM 5917 N N . TYR B 1 330 ? -4.201 38.429 19.603 1.00 10.93 330 TYR B N 1
ATOM 5918 C CA . TYR B 1 330 ? -4.736 37.419 20.514 1.00 10.88 330 TYR B CA 1
ATOM 5919 C C . TYR B 1 330 ? -3.683 36.892 21.509 1.00 10.75 330 TYR B C 1
ATOM 5920 O O . TYR B 1 330 ? -4.058 36.421 22.594 1.00 10.42 330 TYR B O 1
ATOM 5929 N N . ALA B 1 331 ? -2.381 37.027 21.176 1.00 9.56 331 ALA B N 1
ATOM 5930 C CA . ALA B 1 331 ? -1.348 36.673 22.143 1.00 10.62 331 ALA B CA 1
ATOM 5931 C C . ALA B 1 331 ? -1.425 37.669 23.311 1.00 9.10 331 ALA B C 1
ATOM 5932 O O . ALA B 1 331 ? -1.469 37.271 24.468 1.00 9.40 331 ALA B O 1
ATOM 5934 N N . TRP B 1 332 ? -1.493 38.957 22.982 1.00 9.56 332 TRP B N 1
ATOM 5935 C CA . TRP B 1 332 ? -1.601 40.015 23.996 1.00 10.73 332 TRP B CA 1
ATOM 5936 C C . TRP B 1 332 ? -2.918 39.921 24.839 1.00 10.08 332 TRP B C 1
ATOM 5937 O O . TRP B 1 332 ? -2.906 40.006 26.069 1.00 11.69 332 TRP B O 1
ATOM 5948 N N . THR B 1 333 ? -4.045 39.776 24.152 1.00 10.44 333 THR B N 1
ATOM 5949 C CA . THR B 1 333 ? -5.314 39.671 24.839 1.00 11.14 333 THR B CA 1
ATOM 5950 C C . THR B 1 333 ? -5.399 38.425 25.709 1.00 11.89 333 THR B C 1
ATOM 5951 O O . THR B 1 333 ? -5.927 38.503 26.781 1.00 10.92 333 THR B O 1
ATOM 5955 N N . GLY B 1 334 ? -4.880 37.282 25.237 1.00 11.65 334 GLY B N 1
ATOM 5956 C CA . GLY B 1 334 ? -4.848 36.063 26.021 1.00 11.81 334 GLY B CA 1
ATOM 5957 C C . GLY B 1 334 ? -4.001 36.233 27.277 1.00 10.80 334 GLY B C 1
ATOM 5958 O O . GLY B 1 334 ? -4.413 35.861 28.362 1.00 10.74 334 GLY B O 1
ATOM 5959 N N . ALA B 1 335 ? -2.832 36.847 27.116 1.00 11.35 335 ALA B N 1
ATOM 5960 C CA . ALA B 1 335 ? -1.865 37.057 28.210 1.00 11.56 335 ALA B CA 1
ATOM 5961 C C . ALA B 1 335 ? -2.417 38.067 29.243 1.00 11.28 335 ALA B C 1
ATOM 5962 O O . ALA B 1 335 ? -2.400 37.826 30.451 1.00 10.85 335 ALA B O 1
ATOM 5964 N N . LEU B 1 336 ? -2.933 39.173 28.746 1.00 12.54 336 LEU B N 1
ATOM 5965 C CA . LEU B 1 336 ? -3.530 40.199 29.641 1.00 13.13 336 LEU B CA 1
ATOM 5966 C C . LEU B 1 336 ? -4.761 39.648 30.387 1.00 13.90 336 LEU B C 1
ATOM 5967 O O . LEU B 1 336 ? -4.936 39.935 31.582 1.00 13.85 336 LEU B O 1
ATOM 5972 N N . ARG B 1 337 ? -5.595 38.864 29.701 1.00 13.09 337 ARG B N 1
ATOM 5973 C CA . ARG B 1 337 ? -6.693 38.202 30.360 1.00 13.98 337 ARG B CA 1
ATOM 5974 C C . ARG B 1 337 ? -6.214 37.320 31.493 1.00 14.24 337 ARG B C 1
ATOM 5975 O O . ARG B 1 337 ? -6.752 37.404 32.645 1.00 13.64 337 ARG B O 1
ATOM 5983 N N . LYS B 1 338 ? -5.211 36.470 31.237 1.00 14.44 338 LYS B N 1
ATOM 5984 C CA . LYS B 1 338 ? -4.772 35.559 32.268 1.00 14.01 338 LYS B CA 1
ATOM 5985 C C . LYS B 1 338 ? -4.174 36.346 33.449 1.00 13.82 338 LYS B C 1
ATOM 5986 O O . LYS B 1 338 ? -4.516 36.089 34.610 1.00 14.68 338 LYS B O 1
ATOM 5992 N N . ARG B 1 339 ? -3.311 37.325 33.137 1.00 14.32 339 ARG B N 1
ATOM 5993 C CA . ARG B 1 339 ? -2.716 38.198 34.137 1.00 15.33 339 ARG B CA 1
ATOM 5994 C C . ARG B 1 339 ? -3.844 38.827 35.011 1.00 16.05 339 ARG B C 1
ATOM 5995 O O . ARG B 1 339 ? -3.733 38.830 36.262 1.00 16.49 339 ARG B O 1
ATOM 6003 N N . GLY B 1 340 ? -4.919 39.303 34.355 1.00 16.80 340 GLY B N 1
ATOM 6004 C CA . GLY B 1 340 ? -6.110 39.878 35.018 1.00 17.62 340 GLY B CA 1
ATOM 6005 C C . GLY B 1 340 ? -6.881 38.900 35.908 1.00 18.73 340 GLY B C 1
ATOM 6006 O O . GLY B 1 340 ? -7.409 39.270 36.962 1.00 19.08 340 GLY B O 1
ATOM 6007 N N . GLU B 1 341 ? -6.923 37.636 35.472 1.00 18.07 341 GLU B N 1
ATOM 6008 C CA . GLU B 1 341 ? -7.537 36.545 36.201 1.00 19.75 341 GLU B CA 1
ATOM 6009 C C . GLU B 1 341 ? -6.758 36.236 37.461 1.00 19.84 341 GLU B C 1
ATOM 6010 O O . GLU B 1 341 ? -7.328 36.159 38.591 1.00 20.21 341 GLU B O 1
ATOM 6016 N N . LEU B 1 342 ? -5.454 36.113 37.290 1.00 19.19 342 LEU B N 1
ATOM 6017 C CA . LEU B 1 342 ? -4.558 35.804 38.402 1.00 20.76 342 LEU B CA 1
ATOM 6018 C C . LEU B 1 342 ? -4.520 36.930 39.433 1.00 20.94 342 LEU B C 1
ATOM 6019 O O . LEU B 1 342 ? -4.498 36.660 40.640 1.00 21.24 342 LEU B O 1
ATOM 6024 N N . ASP B 1 343 ? -4.596 38.157 38.944 1.00 20.97 343 ASP B N 1
ATOM 6025 C CA . ASP B 1 343 ? -4.461 39.357 39.768 1.00 22.05 343 ASP B CA 1
ATOM 6026 C C . ASP B 1 343 ? -5.792 39.826 40.418 1.00 23.22 343 ASP B C 1
ATOM 6027 O O . ASP B 1 343 ? -5.793 40.618 41.356 1.00 23.38 343 ASP B O 1
ATOM 6032 N N . GLY B 1 344 ? -6.908 39.307 39.937 1.00 23.74 344 GLY B N 1
ATOM 6033 C CA . GLY B 1 344 ? -8.228 39.744 40.377 1.00 24.09 344 GLY B CA 1
ATOM 6034 C C . GLY B 1 344 ? -8.507 41.163 39.914 1.00 24.47 344 GLY B C 1
ATOM 6035 O O . GLY B 1 344 ? -8.964 41.982 40.723 1.00 26.42 344 GLY B O 1
ATOM 6036 N N . THR B 1 345 ? -8.196 41.468 38.647 1.00 23.22 345 THR B N 1
ATOM 6037 C CA . THR B 1 345 ? -8.385 42.792 38.027 1.00 23.23 345 THR B CA 1
ATOM 6038 C C . THR B 1 345 ? -9.294 42.607 36.784 1.00 22.81 345 THR B C 1
ATOM 6039 O O . THR B 1 345 ? -8.835 42.588 35.644 1.00 22.47 345 THR B O 1
ATOM 6043 N N . PRO B 1 346 ? -10.604 42.458 37.022 1.00 22.25 346 PRO B N 1
ATOM 6044 C CA . PRO B 1 346 ? -11.534 42.077 35.957 1.00 21.81 346 PRO B CA 1
ATOM 6045 C C . PRO B 1 346 ? -11.782 43.121 34.860 1.00 20.98 346 PRO B C 1
ATOM 6046 O O . PRO B 1 346 ? -12.289 42.782 33.806 1.00 19.49 346 PRO B O 1
ATOM 6050 N N . ASP B 1 347 ? -11.447 44.382 35.091 1.00 20.42 347 ASP B N 1
ATOM 6051 C CA . ASP B 1 347 ? -11.538 45.363 34.022 1.00 20.41 347 ASP B CA 1
ATOM 6052 C C . ASP B 1 347 ? -10.554 45.033 32.882 1.00 19.69 347 ASP B C 1
ATOM 6053 O O . ASP B 1 347 ? -10.831 45.301 31.725 1.00 18.13 347 ASP B O 1
ATOM 6058 N N . LEU B 1 348 ? -9.404 44.474 33.245 1.00 18.44 348 LEU B N 1
ATOM 6059 C CA . LEU B 1 348 ? -8.428 44.030 32.262 1.00 18.67 348 LEU B CA 1
ATOM 6060 C C . LEU B 1 348 ? -9.016 42.895 31.406 1.00 18.00 348 LEU B C 1
ATOM 6061 O O . LEU B 1 348 ? -8.935 42.915 30.184 1.00 17.79 348 LEU B O 1
ATOM 6066 N N . CYS B 1 349 ? -9.585 41.898 32.051 1.00 18.90 349 CYS B N 1
ATOM 6067 C CA . CYS B 1 349 ? -10.231 40.763 31.361 1.00 18.12 349 CYS B CA 1
ATOM 6068 C C . CYS B 1 349 ? -11.364 41.215 30.438 1.00 18.35 349 CYS B C 1
ATOM 6069 O O . CYS B 1 349 ? -11.488 40.759 29.296 1.00 16.40 349 CYS B O 1
ATOM 6072 N N . ALA B 1 350 ? -12.168 42.171 30.916 1.00 17.13 350 ALA B N 1
ATOM 6073 C CA . ALA B 1 350 ? -13.286 42.709 30.115 1.00 17.81 350 ALA B CA 1
ATOM 6074 C C . ALA B 1 350 ? -12.769 43.437 28.871 1.00 16.93 350 ALA B C 1
ATOM 6075 O O . ALA B 1 350 ? -13.379 43.337 27.790 1.00 16.66 350 ALA B O 1
ATOM 6077 N N . PHE B 1 351 ? -11.672 44.188 29.027 1.00 16.30 351 PHE B N 1
ATOM 6078 C CA . PHE B 1 351 ? -11.037 44.860 27.887 1.00 16.24 351 PHE B CA 1
ATOM 6079 C C . PHE B 1 351 ? -10.603 43.831 26.816 1.00 15.00 351 PHE B C 1
ATOM 6080 O O . PHE B 1 351 ? -10.800 44.024 25.605 1.00 13.26 351 PHE B O 1
ATOM 6088 N N . CYS B 1 352 ? -9.978 42.776 27.296 1.00 15.46 352 CYS B N 1
ATOM 6089 C CA . CYS B 1 352 ? -9.498 41.693 26.404 1.00 15.47 352 CYS B CA 1
ATOM 6090 C C . CYS B 1 352 ? -10.645 41.055 25.643 1.00 14.20 352 CYS B C 1
ATOM 6091 O O . CYS B 1 352 ? -10.527 40.813 24.435 1.00 13.30 352 CYS B O 1
ATOM 6094 N N . ASP B 1 353 ? -11.756 40.797 26.336 1.00 14.12 353 ASP B N 1
ATOM 6095 C CA . ASP B 1 353 ? -12.978 40.327 25.687 1.00 15.36 353 ASP B CA 1
ATOM 6096 C C . ASP B 1 353 ? -13.451 41.273 24.584 1.00 14.29 353 ASP B C 1
ATOM 6097 O O . ASP B 1 353 ? -13.806 40.836 23.491 1.00 12.58 353 ASP B O 1
ATOM 6102 N N . SER B 1 354 ? -13.515 42.566 24.900 1.00 15.50 354 SER B N 1
ATOM 6103 C CA . SER B 1 354 ? -13.871 43.593 23.927 1.00 14.97 354 SER B CA 1
ATOM 6104 C C . SER B 1 354 ? -12.975 43.597 22.672 1.00 15.17 354 SER B C 1
ATOM 6105 O O . SER B 1 354 ? -13.478 43.661 21.537 1.00 15.36 354 SER B O 1
ATOM 6108 N N . LEU B 1 355 ? -11.648 43.601 22.872 1.00 12.56 355 LEU B N 1
ATOM 6109 C CA . LEU B 1 355 ? -10.751 43.711 21.751 1.00 12.77 355 LEU B CA 1
ATOM 6110 C C . LEU B 1 355 ? -10.863 42.451 20.873 1.00 12.17 355 LEU B C 1
ATOM 6111 O O . LEU B 1 355 ? -10.910 42.537 19.659 1.00 11.88 355 LEU B O 1
ATOM 6116 N N . GLU B 1 356 ? -10.925 41.289 21.504 1.00 12.67 356 GLU B N 1
ATOM 6117 C CA . GLU B 1 356 ? -11.172 40.066 20.708 1.00 13.82 356 GLU B CA 1
ATOM 6118 C C . GLU B 1 356 ? -12.455 40.137 19.857 1.00 14.27 356 GLU B C 1
ATOM 6119 O O . GLU B 1 356 ? -12.401 39.883 18.644 1.00 15.94 356 GLU B O 1
ATOM 6125 N N . ALA B 1 357 ? -13.577 40.503 20.490 1.00 16.18 357 ALA B N 1
ATOM 6126 C CA . ALA B 1 357 ? -14.864 40.710 19.822 1.00 15.72 357 ALA B CA 1
ATOM 6127 C C . ALA B 1 357 ? -14.803 41.728 18.658 1.00 14.94 357 ALA B C 1
ATOM 6128 O O . ALA B 1 357 ? -15.308 41.461 17.566 1.00 16.66 357 ALA B O 1
ATOM 6130 N N . ILE B 1 358 ? -14.139 42.861 18.886 1.00 13.93 358 ILE B N 1
ATOM 6131 C CA . ILE B 1 358 ? -13.957 43.918 17.889 1.00 14.61 358 ILE B CA 1
ATOM 6132 C C . ILE B 1 358 ? -13.229 43.381 16.676 1.00 13.79 358 ILE B C 1
ATOM 6133 O O . ILE B 1 358 ? -13.572 43.691 15.563 1.00 12.29 358 ILE B O 1
ATOM 6138 N N . THR B 1 359 ? -12.218 42.537 16.924 1.00 12.26 359 THR B N 1
ATOM 6139 C CA . THR B 1 359 ? -11.371 42.036 15.862 1.00 12.32 359 THR B CA 1
ATOM 6140 C C . THR B 1 359 ? -12.222 41.161 14.947 1.00 11.40 359 THR B C 1
ATOM 6141 O O . THR B 1 359 ? -12.156 41.277 13.712 1.00 11.62 359 THR B O 1
ATOM 6145 N N . ILE B 1 360 ? -13.041 40.295 15.558 1.00 12.04 360 ILE B N 1
ATOM 6146 C CA . ILE B 1 360 ? -13.914 39.395 14.836 1.00 13.20 360 ILE B CA 1
ATOM 6147 C C . ILE B 1 360 ? -14.999 40.189 14.088 1.00 12.45 360 ILE B C 1
ATOM 6148 O O . ILE B 1 360 ? -15.277 39.930 12.915 1.00 11.61 360 ILE B O 1
ATOM 6153 N N . GLU B 1 361 ? -15.613 41.123 14.783 1.00 14.07 361 GLU B N 1
ATOM 6154 C CA . GLU B 1 361 ? -16.674 41.973 14.162 1.00 15.15 361 GLU B CA 1
ATOM 6155 C C . GLU B 1 361 ? -16.173 42.679 12.896 1.00 15.22 361 GLU B C 1
ATOM 6156 O O . GLU B 1 361 ? -16.855 42.735 11.842 1.00 14.73 361 GLU B O 1
ATOM 6162 N N . CYS B 1 362 ? -14.956 43.210 12.992 1.00 14.26 362 CYS B N 1
ATOM 6163 C CA . CYS B 1 362 ? -14.367 43.905 11.876 1.00 13.29 362 CYS B CA 1
ATOM 6164 C C . CYS B 1 362 ? -14.197 43.008 10.641 1.00 12.44 362 CYS B C 1
ATOM 6165 O O . CYS B 1 362 ? -14.618 43.378 9.561 1.00 11.68 362 CYS B O 1
ATOM 6168 N N . ILE B 1 363 ? -13.582 41.828 10.810 1.00 11.82 363 ILE B N 1
ATOM 6169 C CA . ILE B 1 363 ? -13.412 40.863 9.741 1.00 10.86 363 ILE B CA 1
ATOM 6170 C C . ILE B 1 363 ? -14.732 40.310 9.185 1.00 9.93 363 ILE B C 1
ATOM 6171 O O . ILE B 1 363 ? -14.946 40.308 7.975 1.00 10.65 363 ILE B O 1
ATOM 6176 N N . GLU B 1 364 ? -15.659 40.015 10.073 1.00 11.25 364 GLU B N 1
ATOM 6177 C CA . GLU B 1 364 ? -16.963 39.457 9.688 1.00 13.30 364 GLU B CA 1
ATOM 6178 C C . GLU B 1 364 ? -17.785 40.535 8.955 1.00 13.39 364 GLU B C 1
ATOM 6179 O O . GLU B 1 364 ? -18.646 40.214 8.113 1.00 13.62 364 GLU B O 1
ATOM 6185 N N . SER B 1 365 ? -17.467 41.807 9.222 1.00 13.35 365 SER B N 1
ATOM 6186 C CA . SER B 1 365 ? -18.144 42.958 8.526 1.00 13.10 365 SER B CA 1
ATOM 6187 C C . SER B 1 365 ? -17.574 43.220 7.134 1.00 13.98 365 SER B C 1
ATOM 6188 O O . SER B 1 365 ? -18.110 44.024 6.357 1.00 13.11 365 SER B O 1
ATOM 6191 N N . GLY B 1 366 ? -16.428 42.574 6.829 1.00 12.86 366 GLY B N 1
ATOM 6192 C CA . GLY B 1 366 ? -15.828 42.600 5.504 1.00 12.67 366 GLY B CA 1
ATOM 6193 C C . GLY B 1 366 ? -14.644 43.534 5.344 1.00 11.76 366 GLY B C 1
ATOM 6194 O O . GLY B 1 366 ? -14.346 43.940 4.239 1.00 13.84 366 GLY B O 1
ATOM 6195 N N . TYR B 1 367 ? -14.001 43.881 6.451 1.00 11.47 367 TYR B N 1
ATOM 6196 C CA . TYR B 1 367 ? -12.854 44.745 6.507 1.00 12.17 367 TYR B CA 1
ATOM 6197 C C . TYR B 1 367 ? -11.677 43.925 7.084 1.00 11.64 367 TYR B C 1
ATOM 6198 O O . TYR B 1 367 ? -11.672 43.600 8.259 1.00 11.99 367 TYR B O 1
ATOM 6207 N N . MET B 1 368 ? -10.695 43.620 6.259 1.00 11.92 368 MET B N 1
ATOM 6208 C CA . MET B 1 368 ? -9.732 42.606 6.642 1.00 10.93 368 MET B CA 1
ATOM 6209 C C . MET B 1 368 ? -8.464 42.700 5.810 1.00 11.03 368 MET B C 1
ATOM 6210 O O . MET B 1 368 ? -8.437 43.296 4.728 1.00 9.88 368 MET B O 1
ATOM 6215 N N . THR B 1 369 ? -7.426 41.978 6.261 1.00 10.73 369 THR B N 1
ATOM 6216 C CA . THR B 1 369 ? -6.185 41.926 5.524 1.00 10.65 369 THR B CA 1
ATOM 6217 C C . THR B 1 369 ? -6.359 41.017 4.275 1.00 9.57 369 THR B C 1
ATOM 6218 O O . THR B 1 369 ? -7.288 40.198 4.204 1.00 9.60 369 THR B O 1
ATOM 6222 N N . GLY B 1 370 ? -5.411 41.143 3.355 1.00 11.02 370 GLY B N 1
ATOM 6223 C CA . GLY B 1 370 ? -5.458 40.543 2.013 1.00 11.88 370 GLY B CA 1
ATOM 6224 C C . GLY B 1 370 ? -5.530 39.033 1.984 1.00 12.24 370 GLY B C 1
ATOM 6225 O O . GLY B 1 370 ? -6.187 38.449 1.131 1.00 12.64 370 GLY B O 1
ATOM 6226 N N . ASP B 1 371 ? -4.873 38.383 2.952 1.00 12.58 371 ASP B N 1
ATOM 6227 C CA . ASP B 1 371 ? -4.901 36.942 3.036 1.00 13.18 371 ASP B CA 1
ATOM 6228 C C . ASP B 1 371 ? -6.315 36.428 3.302 1.00 13.57 371 ASP B C 1
ATOM 6229 O O . ASP B 1 371 ? -6.768 35.457 2.691 1.00 14.86 371 ASP B O 1
ATOM 6234 N N . LEU B 1 372 ? -7.021 37.091 4.205 1.00 12.48 372 LEU B N 1
ATOM 6235 C CA . LEU B 1 372 ? -8.388 36.706 4.515 1.00 12.92 372 LEU B CA 1
ATOM 6236 C C . LEU B 1 372 ? -9.372 37.056 3.361 1.00 11.96 372 LEU B C 1
ATOM 6237 O O . LEU B 1 372 ? -10.285 36.252 3.065 1.00 11.50 372 LEU B O 1
ATOM 6242 N N . ALA B 1 373 ? -9.138 38.195 2.712 1.00 12.33 373 ALA B N 1
ATOM 6243 C CA . ALA B 1 373 ? -9.956 38.660 1.567 1.00 13.62 373 ALA B CA 1
ATOM 6244 C C . ALA B 1 373 ? -9.891 37.669 0.398 1.00 15.32 373 ALA B C 1
ATOM 6245 O O . ALA B 1 373 ? -10.844 37.527 -0.365 1.00 14.98 373 ALA B O 1
ATOM 6247 N N . ARG B 1 374 ? -8.773 36.964 0.304 1.00 16.55 374 ARG B N 1
ATOM 6248 C CA . ARG B 1 374 ? -8.599 35.923 -0.701 1.00 17.64 374 ARG B CA 1
ATOM 6249 C C . ARG B 1 374 ? -9.519 34.725 -0.525 1.00 17.00 374 ARG B C 1
ATOM 6250 O O . ARG B 1 374 ? -9.796 34.003 -1.494 1.00 18.14 374 ARG B O 1
ATOM 6258 N N . ILE B 1 375 ? -9.969 34.465 0.698 1.00 16.56 375 ILE B N 1
ATOM 6259 C CA . ILE B 1 375 ? -10.721 33.254 1.026 1.00 16.66 375 ILE B CA 1
ATOM 6260 C C . ILE B 1 375 ? -12.079 33.426 1.632 1.00 16.14 375 ILE B C 1
ATOM 6261 O O . ILE B 1 375 ? -12.765 32.451 1.916 1.00 17.94 375 ILE B O 1
ATOM 6266 N N . CYS B 1 376 ? -12.492 34.672 1.840 1.00 15.01 376 CYS B N 1
ATOM 6267 C CA . CYS B 1 376 ? -13.768 34.902 2.467 1.00 14.24 376 CYS B CA 1
ATOM 6268 C C . CYS B 1 376 ? -14.879 34.904 1.402 1.00 14.36 376 CYS B C 1
ATOM 6269 O O . CYS B 1 376 ? -14.627 35.055 0.204 1.00 16.67 376 CYS B O 1
ATOM 6272 N N . GLU B 1 377 ? -16.092 34.760 1.895 1.00 15.90 377 GLU B N 1
ATOM 6273 C CA . GLU B 1 377 ? -17.322 34.769 1.111 1.00 16.59 377 GLU B CA 1
ATOM 6274 C C . GLU B 1 377 ? -18.411 35.214 2.044 1.00 17.15 377 GLU B C 1
ATOM 6275 O O . GLU B 1 377 ? -18.594 34.631 3.104 1.00 17.72 377 GLU B O 1
ATOM 6281 N N . PRO B 1 378 ? -19.146 36.275 1.652 1.00 17.44 378 PRO B N 1
ATOM 6282 C CA . PRO B 1 378 ? -18.973 37.060 0.418 1.00 16.80 378 PRO B CA 1
ATOM 6283 C C . PRO B 1 378 ? -17.663 37.852 0.356 1.00 16.16 378 PRO B C 1
ATOM 6284 O O . PRO B 1 378 ? -16.900 37.860 1.330 1.00 17.06 378 PRO B O 1
ATOM 6288 N N . ALA B 1 379 ? -17.393 38.513 -0.780 1.00 15.02 379 ALA B N 1
ATOM 6289 C CA . ALA B 1 379 ? -16.209 39.280 -0.936 1.00 14.10 379 ALA B CA 1
ATOM 6290 C C . ALA B 1 379 ? -16.103 40.368 0.118 1.00 14.08 379 ALA B C 1
ATOM 6291 O O . ALA B 1 379 ? -17.125 40.898 0.618 1.00 13.93 379 ALA B O 1
ATOM 6293 N N . ALA B 1 380 ? -14.864 40.619 0.525 1.00 13.34 380 ALA B N 1
ATOM 6294 C CA . ALA B 1 380 ? -14.525 41.734 1.419 1.00 13.49 380 ALA B CA 1
ATOM 6295 C C . ALA B 1 380 ? -15.058 43.048 0.837 1.00 13.48 380 ALA B C 1
ATOM 6296 O O . ALA B 1 380 ? -15.033 43.252 -0.379 1.00 13.57 380 ALA B O 1
ATOM 6298 N N . ILE B 1 381 ? -15.456 43.943 1.722 1.00 14.14 381 ILE B N 1
ATOM 6299 C CA . ILE B 1 381 ? -15.813 45.306 1.341 1.00 14.18 381 ILE B CA 1
ATOM 6300 C C . ILE B 1 381 ? -14.536 46.109 1.064 1.00 14.01 381 ILE B C 1
ATOM 6301 O O . ILE B 1 381 ? -14.415 46.837 0.069 1.00 12.46 381 ILE B O 1
ATOM 6306 N N . LYS B 1 382 ? -13.525 45.920 1.919 1.00 14.50 382 LYS B N 1
ATOM 6307 C CA . LYS B 1 382 ? -12.310 46.694 1.846 1.00 14.96 382 LYS B CA 1
ATOM 6308 C C . LYS B 1 382 ? -11.192 45.856 2.379 1.00 14.57 382 LYS B C 1
ATOM 6309 O O . LYS B 1 382 ? -11.258 45.371 3.486 1.00 13.61 382 LYS B O 1
ATOM 6315 N N . VAL B 1 383 ? -10.140 45.757 1.585 1.00 14.01 383 VAL B N 1
ATOM 6316 C CA . VAL B 1 383 ? -8.873 45.174 2.084 1.00 14.74 383 VAL B CA 1
ATOM 6317 C C . VAL B 1 383 ? -8.044 46.250 2.758 1.00 14.89 383 VAL B C 1
ATOM 6318 O O . VAL B 1 383 ? -7.722 47.286 2.164 1.00 14.53 383 VAL B O 1
ATOM 6322 N N . LEU B 1 384 ? -7.725 46.013 4.011 1.00 13.90 384 LEU B N 1
ATOM 6323 C CA . LEU B 1 384 ? -6.946 46.931 4.775 1.00 13.74 384 LEU B CA 1
ATOM 6324 C C . LEU B 1 384 ? -5.532 46.349 4.879 1.00 14.03 384 LEU B C 1
ATOM 6325 O O . LEU B 1 384 ? -5.353 45.134 5.121 1.00 13.25 384 LEU B O 1
ATOM 6330 N N . ASP B 1 385 ? -4.529 47.201 4.714 1.00 12.53 385 ASP B N 1
ATOM 6331 C CA . ASP B 1 385 ? -3.154 46.750 4.970 1.00 12.78 385 ASP B CA 1
ATOM 6332 C C . ASP B 1 385 ? -2.976 46.486 6.464 1.00 11.96 385 ASP B C 1
ATOM 6333 O O . ASP B 1 385 ? -3.873 46.822 7.251 1.00 10.94 385 ASP B O 1
ATOM 6338 N N A SER B 1 386 ? -1.850 45.882 6.846 0.50 11.81 386 SER B N 1
ATOM 6339 N N B SER B 1 386 ? -1.858 45.856 6.855 0.50 12.53 386 SER B N 1
ATOM 6340 C CA A SER B 1 386 ? -1.640 45.422 8.208 0.50 11.64 386 SER B CA 1
ATOM 6341 C CA B SER B 1 386 ? -1.639 45.445 8.241 0.50 13.04 386 SER B CA 1
ATOM 6342 C C A SER B 1 386 ? -1.703 46.552 9.216 0.50 12.20 386 SER B C 1
ATOM 6343 C C B SER B 1 386 ? -1.862 46.622 9.159 0.50 12.90 386 SER B C 1
ATOM 6344 O O A SER B 1 386 ? -2.123 46.328 10.346 0.50 13.26 386 SER B O 1
ATOM 6345 O O B SER B 1 386 ? -2.612 46.540 10.127 0.50 14.16 386 SER B O 1
ATOM 6350 N N . ILE B 1 387 ? -1.218 47.726 8.815 1.00 13.45 387 ILE B N 1
ATOM 6351 C CA . ILE B 1 387 ? -1.194 48.904 9.656 1.00 13.96 387 ILE B CA 1
ATOM 6352 C C . ILE B 1 387 ? -2.569 49.613 9.703 1.00 14.08 387 ILE B C 1
ATOM 6353 O O . ILE B 1 387 ? -3.070 49.906 10.810 1.00 12.89 387 ILE B O 1
ATOM 6358 N N . GLU B 1 388 ? -3.183 49.764 8.541 1.00 13.32 388 GLU B N 1
ATOM 6359 C CA . GLU B 1 388 ? -4.614 50.195 8.457 1.00 14.72 388 GLU B CA 1
ATOM 6360 C C . GLU B 1 388 ? -5.540 49.326 9.285 1.00 14.22 388 GLU B C 1
ATOM 6361 O O . GLU B 1 388 ? -6.493 49.834 9.871 1.00 15.03 388 GLU B O 1
ATOM 6367 N N . PHE B 1 389 ? -5.289 48.016 9.311 1.00 12.71 389 PHE B N 1
ATOM 6368 C CA . PHE B 1 389 ? -6.171 47.106 10.038 1.00 12.94 389 PHE B CA 1
ATOM 6369 C C . PHE B 1 389 ? -6.060 47.369 11.528 1.00 12.54 389 PHE B C 1
ATOM 6370 O O . PHE B 1 389 ? -7.078 47.506 12.214 1.00 10.62 389 PHE B O 1
ATOM 6378 N N . ILE B 1 390 ? -4.820 47.476 12.009 1.00 12.19 390 ILE B N 1
ATOM 6379 C CA . ILE B 1 390 ? -4.563 47.773 13.408 1.00 13.89 390 ILE B CA 1
ATOM 6380 C C . ILE B 1 390 ? -5.173 49.139 13.761 1.00 14.35 390 ILE B C 1
ATOM 6381 O O . ILE B 1 390 ? -5.855 49.294 14.796 1.00 14.53 390 ILE B O 1
ATOM 6386 N N . ASP B 1 391 ? -4.973 50.097 12.870 1.00 15.88 391 ASP B N 1
ATOM 6387 C CA . ASP B 1 391 ? -5.511 51.464 13.072 1.00 17.19 391 ASP B CA 1
ATOM 6388 C C . ASP B 1 391 ? -7.068 51.399 13.205 1.00 16.00 391 ASP B C 1
ATOM 6389 O O . ASP B 1 391 ? -7.656 52.045 14.087 1.00 15.58 391 ASP B O 1
ATOM 6394 N N . GLU B 1 392 ? -7.715 50.567 12.390 1.00 15.08 392 GLU B N 1
ATOM 6395 C CA . GLU B 1 392 ? -9.176 50.403 12.396 1.00 15.17 392 GLU B CA 1
ATOM 6396 C C . GLU B 1 392 ? -9.694 49.851 13.710 1.00 15.15 392 GLU B C 1
ATOM 6397 O O . GLU B 1 392 ? -10.724 50.282 14.201 1.00 12.92 392 GLU B O 1
ATOM 6403 N N . LEU B 1 393 ? -8.995 48.847 14.242 1.00 14.21 393 LEU B N 1
ATOM 6404 C CA . LEU B 1 393 ? -9.342 48.250 15.516 1.00 14.31 393 LEU B CA 1
ATOM 6405 C C . LEU B 1 393 ? -9.154 49.262 16.619 1.00 13.71 393 LEU B C 1
ATOM 6406 O O . LEU B 1 393 ? -10.000 49.369 17.526 1.00 13.66 393 LEU B O 1
ATOM 6411 N N . GLY B 1 394 ? -8.124 50.080 16.492 1.00 15.74 394 GLY B N 1
ATOM 6412 C CA . GLY B 1 394 ? -7.895 51.147 17.509 1.00 16.22 394 GLY B CA 1
ATOM 6413 C C . GLY B 1 394 ? -9.040 52.179 17.513 1.00 17.00 394 GLY B C 1
ATOM 6414 O O . GLY B 1 394 ? -9.499 52.644 18.577 1.00 16.87 394 GLY B O 1
ATOM 6415 N N . LYS B 1 395 ? -9.541 52.483 16.337 1.00 17.72 395 LYS B N 1
ATOM 6416 C CA . LYS B 1 395 ? -10.687 53.397 16.204 1.00 18.50 395 LYS B CA 1
ATOM 6417 C C . LYS B 1 395 ? -11.965 52.815 16.806 1.00 19.39 395 LYS B C 1
ATOM 6418 O O . LYS B 1 395 ? -12.739 53.521 17.492 1.00 21.65 395 LYS B O 1
ATOM 6424 N N . ARG B 1 396 ? -12.170 51.513 16.628 1.00 19.58 396 ARG B N 1
ATOM 6425 C CA . ARG B 1 396 ? -13.290 50.828 17.242 1.00 19.38 396 ARG B CA 1
ATOM 6426 C C . ARG B 1 396 ? -13.143 50.860 18.741 1.00 20.21 396 ARG B C 1
ATOM 6427 O O . ARG B 1 396 ? -14.126 51.080 19.458 1.00 20.93 396 ARG B O 1
ATOM 6435 N N . LEU B 1 397 ? -11.931 50.653 19.247 1.00 20.00 397 LEU B N 1
ATOM 6436 C CA . LEU B 1 397 ? -11.751 50.628 20.693 1.00 20.88 397 LEU B CA 1
ATOM 6437 C C . LEU B 1 397 ? -12.017 52.034 21.245 1.00 22.76 397 LEU B C 1
ATOM 6438 O O . LEU B 1 397 ? -12.628 52.188 22.317 1.00 23.48 397 LEU B O 1
ATOM 6443 N N . GLN B 1 398 ? -11.528 53.047 20.528 1.00 24.76 398 GLN B N 1
ATOM 6444 C CA . GLN B 1 398 ? -11.734 54.437 20.970 1.00 26.68 398 GLN B CA 1
ATOM 6445 C C . GLN B 1 398 ? -13.242 54.736 21.067 1.00 28.69 398 GLN B C 1
ATOM 6446 O O . GLN B 1 398 ? -13.684 55.393 22.007 1.00 29.97 398 GLN B O 1
ATOM 6452 N N . GLN B 1 399 ? -14.025 54.214 20.131 1.00 30.47 399 GLN B N 1
ATOM 6453 C CA . GLN B 1 399 ? -15.472 54.383 20.123 1.00 31.79 399 GLN B CA 1
ATOM 6454 C C . GLN B 1 399 ? -16.186 53.626 21.255 1.00 33.97 399 GLN B C 1
ATOM 6455 O O . GLN B 1 399 ? -17.272 54.054 21.692 1.00 35.63 399 GLN B O 1
ATOM 6461 N N . LEU B 1 400 ? -15.611 52.527 21.749 1.00 34.07 400 LEU B N 1
ATOM 6462 C CA . LEU B 1 400 ? -16.094 51.897 22.975 1.00 35.53 400 LEU B CA 1
ATOM 6463 C C . LEU B 1 400 ? -15.835 52.801 24.176 1.00 36.56 400 LEU B C 1
ATOM 6464 O O . LEU B 1 400 ? -16.719 53.006 25.002 1.00 37.06 400 LEU B O 1
ATOM 6469 N N . ASN B 1 401 ? -14.604 53.303 24.272 1.00 37.80 401 ASN B N 1
ATOM 6470 C CA . ASN B 1 401 ? -14.089 53.909 25.499 1.00 37.78 401 ASN B CA 1
ATOM 6471 C C . ASN B 1 401 ? -14.212 55.447 25.515 1.00 38.97 401 ASN B C 1
ATOM 6472 O O . ASN B 1 401 ? -13.304 56.130 25.979 1.00 40.88 401 ASN B O 1
ATOM 6477 N N . MET C 1 1 ? -22.796 45.184 103.838 1.00 32.28 1 MET C N 1
ATOM 6478 C CA . MET C 1 1 ? -21.763 45.501 102.828 1.00 30.62 1 MET C CA 1
ATOM 6479 C C . MET C 1 1 ? -21.663 44.343 101.871 0.50 28.41 1 MET C C 1
ATOM 6480 O O . MET C 1 1 ? -21.796 43.183 102.263 0.50 27.75 1 MET C O 1
ATOM 6485 N N . LYS C 1 2 ? -21.406 44.670 100.617 1.00 25.90 2 LYS C N 1
ATOM 6486 C CA . LYS C 1 2 ? -21.201 43.642 99.602 1.00 23.58 2 LYS C CA 1
ATOM 6487 C C . LYS C 1 2 ? -19.828 42.999 99.765 1.00 21.85 2 LYS C C 1
ATOM 6488 O O . LYS C 1 2 ? -18.897 43.563 100.351 1.00 19.97 2 LYS C O 1
ATOM 6494 N N . ILE C 1 3 ? -19.675 41.807 99.208 1.00 19.30 3 ILE C N 1
ATOM 6495 C CA . ILE C 1 3 ? -18.352 41.170 99.203 1.00 18.99 3 ILE C CA 1
ATOM 6496 C C . ILE C 1 3 ? -17.266 41.999 98.454 1.00 19.33 3 ILE C C 1
ATOM 6497 O O . ILE C 1 3 ? -17.444 42.386 97.291 1.00 19.11 3 ILE C O 1
ATOM 6502 N N . GLN C 1 4 ? -16.120 42.191 99.098 1.00 19.11 4 GLN C N 1
ATOM 6503 C CA . GLN C 1 4 ? -15.050 43.008 98.552 1.00 20.14 4 GLN C CA 1
ATOM 6504 C C . GLN C 1 4 ? -14.020 42.157 97.812 1.00 19.32 4 GLN C C 1
ATOM 6505 O O . GLN C 1 4 ? -13.701 41.036 98.206 1.00 20.73 4 GLN C O 1
ATOM 6511 N N . MET C 1 5 ? -13.547 42.698 96.704 1.00 19.32 5 MET C N 1
ATOM 6512 C CA . MET C 1 5 ? -12.453 42.109 95.951 1.00 18.63 5 MET C CA 1
ATOM 6513 C C . MET C 1 5 ? -11.202 42.932 96.104 1.00 19.04 5 MET C C 1
ATOM 6514 O O . MET C 1 5 ? -11.270 44.179 96.152 1.00 22.62 5 MET C O 1
ATOM 6519 N N . LYS C 1 6 ? -10.058 42.265 96.127 1.00 18.78 6 LYS C N 1
ATOM 6520 C CA . LYS C 1 6 ? -8.733 42.923 96.125 1.00 18.46 6 LYS C CA 1
ATOM 6521 C C . LYS C 1 6 ? -8.185 43.177 94.745 1.00 18.99 6 LYS C C 1
ATOM 6522 O O . LYS C 1 6 ? -7.638 44.245 94.507 1.00 20.01 6 LYS C O 1
ATOM 6528 N N . THR C 1 7 ? -8.331 42.219 93.829 1.00 17.08 7 THR C N 1
ATOM 6529 C CA . THR C 1 7 ? -7.701 42.321 92.516 1.00 16.94 7 THR C CA 1
ATOM 6530 C C . THR C 1 7 ? -8.779 42.132 91.454 1.00 16.54 7 THR C C 1
ATOM 6531 O O . THR C 1 7 ? -9.609 41.265 91.609 1.00 16.06 7 THR C O 1
ATOM 6535 N N . PRO C 1 8 ? -8.755 42.943 90.376 1.00 16.72 8 PRO C N 1
ATOM 6536 C CA . PRO C 1 8 ? -9.754 42.783 89.327 1.00 15.94 8 PRO C CA 1
ATOM 6537 C C . PRO C 1 8 ? -9.611 41.446 88.586 1.00 14.12 8 PRO C C 1
ATOM 6538 O O . PRO C 1 8 ? -8.501 40.927 88.377 1.00 13.72 8 PRO C O 1
ATOM 6542 N N . LEU C 1 9 ? -10.770 40.901 88.263 1.00 13.94 9 LEU C N 1
ATOM 6543 C CA . LEU C 1 9 ? -10.870 39.804 87.283 1.00 14.54 9 LEU C CA 1
ATOM 6544 C C . LEU C 1 9 ? -10.799 40.364 85.900 1.00 13.43 9 LEU C C 1
ATOM 6545 O O . LEU C 1 9 ? -11.484 41.321 85.609 1.00 14.26 9 LEU C O 1
ATOM 6550 N N . VAL C 1 10 ? -10.007 39.763 85.031 1.00 13.68 10 VAL C N 1
ATOM 6551 C CA . VAL C 1 10 ? -9.995 40.112 83.605 1.00 12.93 10 VAL C CA 1
ATOM 6552 C C . VAL C 1 10 ? -11.226 39.472 82.958 1.00 13.47 10 VAL C C 1
ATOM 6553 O O . VAL C 1 10 ? -11.358 38.210 82.995 1.00 10.65 10 VAL C O 1
ATOM 6557 N N . GLU C 1 11 ? -12.047 40.310 82.328 1.00 11.89 11 GLU C N 1
ATOM 6558 C CA . GLU C 1 11 ? -13.290 39.886 81.744 1.00 12.39 11 GLU C CA 1
ATOM 6559 C C . GLU C 1 11 ? -13.262 40.003 80.200 1.00 13.06 11 GLU C C 1
ATOM 6560 O O . GLU C 1 11 ? -13.026 41.082 79.635 1.00 11.73 11 GLU C O 1
ATOM 6566 N N . LEU C 1 12 ? -13.476 38.876 79.512 1.00 11.37 12 LEU C N 1
ATOM 6567 C CA . LEU C 1 12 ? -13.384 38.833 78.057 1.00 10.58 12 LEU C CA 1
ATOM 6568 C C . LEU C 1 12 ? -14.785 38.542 77.562 1.00 11.13 12 LEU C C 1
ATOM 6569 O O . LEU C 1 12 ? -15.292 37.416 77.742 1.00 10.63 12 LEU C O 1
ATOM 6574 N N . ASP C 1 13 ? -15.444 39.553 77.006 1.00 10.88 13 ASP C N 1
ATOM 6575 C CA . ASP C 1 13 ? -16.793 39.420 76.513 1.00 11.36 13 ASP C CA 1
ATOM 6576 C C . ASP C 1 13 ? -16.784 38.740 75.137 1.00 11.24 13 ASP C C 1
ATOM 6577 O O . ASP C 1 13 ? -15.739 38.560 74.518 1.00 12.44 13 ASP C O 1
ATOM 6582 N N . GLY C 1 14 ? -17.968 38.323 74.687 1.00 11.61 14 GLY C N 1
ATOM 6583 C CA . GLY C 1 14 ? -18.114 37.421 73.535 1.00 11.58 14 GLY C CA 1
ATOM 6584 C C . GLY C 1 14 ? -19.222 37.836 72.582 1.00 11.30 14 GLY C C 1
ATOM 6585 O O . GLY C 1 14 ? -19.483 39.030 72.419 1.00 13.29 14 GLY C O 1
ATOM 6586 N N . ASP C 1 15 ? -19.898 36.856 71.995 1.00 11.82 15 ASP C N 1
ATOM 6587 C CA . ASP C 1 15 ? -20.781 37.092 70.832 1.00 12.08 15 ASP C CA 1
ATOM 6588 C C . ASP C 1 15 ? -22.186 36.595 71.046 1.00 11.82 15 ASP C C 1
ATOM 6589 O O . ASP C 1 15 ? -22.476 35.727 71.910 1.00 10.38 15 ASP C O 1
ATOM 6594 N N . GLU C 1 16 ? -23.079 37.169 70.242 1.00 11.04 16 GLU C N 1
ATOM 6595 C CA . GLU C 1 16 ? -24.416 36.664 70.056 1.00 12.08 16 GLU C CA 1
ATOM 6596 C C . GLU C 1 16 ? -25.159 36.367 71.384 1.00 10.55 16 GLU C C 1
ATOM 6597 O O . GLU C 1 16 ? -25.207 37.196 72.280 1.00 11.04 16 GLU C O 1
ATOM 6603 N N . MET C 1 17 ? -25.790 35.207 71.496 1.00 10.68 17 MET C N 1
ATOM 6604 C CA . MET C 1 17 ? -26.655 34.996 72.653 1.00 11.54 17 MET C CA 1
ATOM 6605 C C . MET C 1 17 ? -25.915 34.970 73.970 1.00 11.44 17 MET C C 1
ATOM 6606 O O . MET C 1 17 ? -26.442 35.403 74.996 1.00 11.03 17 MET C O 1
ATOM 6611 N N . THR C 1 18 ? -24.701 34.419 73.954 1.00 10.36 18 THR C N 1
ATOM 6612 C CA . THR C 1 18 ? -23.918 34.406 75.185 1.00 10.66 18 THR C CA 1
ATOM 6613 C C . THR C 1 18 ? -23.517 35.838 75.625 1.00 10.91 18 THR C C 1
ATOM 6614 O O . THR C 1 18 ? -23.474 36.172 76.823 1.00 11.07 18 THR C O 1
ATOM 6618 N N . ARG C 1 19 ? -23.267 36.715 74.647 1.00 10.70 19 ARG C N 1
ATOM 6619 C CA . ARG C 1 19 ? -23.044 38.156 74.902 1.00 10.61 19 ARG C CA 1
ATOM 6620 C C . ARG C 1 19 ? -24.286 38.799 75.533 1.00 9.73 19 ARG C C 1
ATOM 6621 O O . ARG C 1 19 ? -24.165 39.603 76.458 1.00 10.12 19 ARG C O 1
ATOM 6629 N N . VAL C 1 20 ? -25.476 38.425 75.074 1.00 10.77 20 VAL C N 1
ATOM 6630 C CA . VAL C 1 20 ? -26.728 38.926 75.639 1.00 11.63 20 VAL C CA 1
ATOM 6631 C C . VAL C 1 20 ? -26.928 38.534 77.122 1.00 12.23 20 VAL C C 1
ATOM 6632 O O . VAL C 1 20 ? -27.319 39.384 77.967 1.00 12.17 20 VAL C O 1
ATOM 6636 N N . LEU C 1 21 ? -26.641 37.267 77.445 1.00 11.58 21 LEU C N 1
ATOM 6637 C CA . LEU C 1 21 ? -26.901 36.770 78.789 1.00 12.87 21 LEU C CA 1
ATOM 6638 C C . LEU C 1 21 ? -25.857 37.222 79.828 1.00 13.89 21 LEU C C 1
ATOM 6639 O O . LEU C 1 21 ? -26.151 37.275 81.030 1.00 14.62 21 LEU C O 1
ATOM 6644 N N . TRP C 1 22 ? -24.646 37.534 79.349 1.00 13.61 22 TRP C N 1
ATOM 6645 C CA . TRP C 1 22 ? -23.518 37.906 80.207 1.00 13.39 22 TRP C CA 1
ATOM 6646 C C . TRP C 1 22 ? -23.823 39.066 81.200 1.00 13.98 22 TRP C C 1
ATOM 6647 O O . TRP C 1 22 ? -23.570 38.918 82.390 1.00 13.69 22 TRP C O 1
ATOM 6658 N N . PRO C 1 23 ? -24.371 40.216 80.718 1.00 13.38 23 PRO C N 1
ATOM 6659 C CA . PRO C 1 23 ? -24.724 41.295 81.654 1.00 13.79 23 PRO C CA 1
ATOM 6660 C C . PRO C 1 23 ? -25.848 40.907 82.619 1.00 12.73 23 PRO C C 1
ATOM 6661 O O . PRO C 1 23 ? -25.883 41.423 83.749 1.00 14.93 23 PRO C O 1
ATOM 6665 N N . LEU C 1 24 ? -26.727 40.014 82.201 1.00 12.72 24 LEU C N 1
ATOM 6666 C CA . LEU C 1 24 ? -27.862 39.579 83.044 1.00 14.61 24 LEU C CA 1
ATOM 6667 C C . LEU C 1 24 ? -27.334 38.745 84.230 1.00 13.57 24 LEU C C 1
ATOM 6668 O O . LEU C 1 24 ? -27.789 38.884 85.365 1.00 14.14 24 LEU C O 1
ATOM 6673 N N . ILE C 1 25 ? -26.334 37.904 83.948 1.00 12.90 25 ILE C N 1
ATOM 6674 C CA . ILE C 1 25 ? -25.622 37.143 84.990 1.00 12.19 25 ILE C CA 1
ATOM 6675 C C . ILE C 1 25 ? -24.959 38.119 85.973 1.00 11.38 25 ILE C C 1
ATOM 6676 O O . ILE C 1 25 ? -25.119 37.994 87.196 1.00 11.34 25 ILE C O 1
ATOM 6681 N N . LYS C 1 26 ? -24.232 39.105 85.444 1.00 11.33 26 LYS C N 1
ATOM 6682 C CA . LYS C 1 26 ? -23.664 40.146 86.311 1.00 13.18 26 LYS C CA 1
ATOM 6683 C C . LYS C 1 26 ? -24.744 40.861 87.144 1.00 13.63 26 LYS C C 1
ATOM 6684 O O . LYS C 1 26 ? -24.616 40.985 88.363 1.00 13.86 26 LYS C O 1
ATOM 6690 N N . ASP C 1 27 ? -25.785 41.333 86.454 1.00 15.54 27 ASP C N 1
ATOM 6691 C CA . ASP C 1 27 ? -26.869 42.116 87.069 1.00 15.53 27 ASP C CA 1
ATOM 6692 C C . ASP C 1 27 ? -27.602 41.389 88.200 1.00 16.22 27 ASP C C 1
ATOM 6693 O O . ASP C 1 27 ? -27.854 42.006 89.254 1.00 16.28 27 ASP C O 1
ATOM 6698 N N . LYS C 1 28 ? -27.996 40.143 87.938 1.00 14.34 28 LYS C N 1
ATOM 6699 C CA . LYS C 1 28 ? -28.855 39.341 88.828 1.00 14.84 28 LYS C CA 1
ATOM 6700 C C . LYS C 1 28 ? -28.122 38.486 89.865 1.00 14.54 28 LYS C C 1
ATOM 6701 O O . LYS C 1 28 ? -28.627 38.256 90.983 1.00 15.39 28 LYS C O 1
ATOM 6707 N N . LEU C 1 29 ? -26.954 37.987 89.476 1.00 14.73 29 LEU C N 1
ATOM 6708 C CA . LEU C 1 29 ? -26.232 36.968 90.239 1.00 14.07 29 LEU C CA 1
ATOM 6709 C C . LEU C 1 29 ? -24.949 37.387 90.928 1.00 13.90 29 LEU C C 1
ATOM 6710 O O . LEU C 1 29 ? -24.529 36.695 91.870 1.00 14.19 29 LEU C O 1
ATOM 6715 N N . LEU C 1 30 ? -24.332 38.474 90.476 1.00 13.85 30 LEU C N 1
ATOM 6716 C CA . LEU C 1 30 ? -23.044 38.897 91.024 1.00 14.02 30 LEU C CA 1
ATOM 6717 C C . LEU C 1 30 ? -23.065 40.281 91.727 1.00 14.29 30 LEU C C 1
ATOM 6718 O O . LEU C 1 30 ? -22.758 40.406 92.915 1.00 13.79 30 LEU C O 1
ATOM 6723 N N . LEU C 1 31 ? -23.448 41.300 90.973 1.00 14.87 31 LEU C N 1
ATOM 6724 C CA . LEU C 1 31 ? -23.407 42.691 91.406 1.00 16.12 31 LEU C CA 1
ATOM 6725 C C . LEU C 1 31 ? -24.216 43.020 92.693 1.00 15.93 31 LEU C C 1
ATOM 6726 O O . LEU C 1 31 ? -23.749 43.863 93.474 1.00 17.78 31 LEU C O 1
ATOM 6731 N N . PRO C 1 32 ? -25.376 42.348 92.913 1.00 16.99 32 PRO C N 1
ATOM 6732 C CA . PRO C 1 32 ? -26.137 42.598 94.166 1.00 16.75 32 PRO C CA 1
ATOM 6733 C C . PRO C 1 32 ? -25.392 42.174 95.440 1.00 17.47 32 PRO C C 1
ATOM 6734 O O . PRO C 1 32 ? -25.704 42.664 96.523 1.00 17.30 32 PRO C O 1
ATOM 6738 N N . PHE C 1 33 ? -24.389 41.304 95.292 1.00 16.57 33 PHE C N 1
ATOM 6739 C CA . PHE C 1 33 ? -23.717 40.584 96.387 1.00 17.49 33 PHE C CA 1
ATOM 6740 C C . PHE C 1 33 ? -22.217 40.854 96.492 1.00 17.10 33 PHE C C 1
ATOM 6741 O O . PHE C 1 33 ? -21.579 40.591 97.541 1.00 16.93 33 PHE C O 1
ATOM 6749 N N . ILE C 1 34 ? -21.635 41.289 95.372 1.00 17.15 34 ILE C N 1
ATOM 6750 C CA . ILE C 1 34 ? -20.211 41.552 95.251 1.00 17.08 34 ILE C CA 1
ATOM 6751 C C . ILE C 1 34 ? -19.992 42.921 94.636 1.00 17.77 34 ILE C C 1
ATOM 6752 O O . ILE C 1 34 ? -20.655 43.296 93.633 1.00 17.58 34 ILE C O 1
ATOM 6757 N N . ASP C 1 35 ? -19.081 43.678 95.233 1.00 17.88 35 ASP C N 1
ATOM 6758 C CA . ASP C 1 35 ? -18.536 44.884 94.595 1.00 19.51 35 ASP C CA 1
ATOM 6759 C C . ASP C 1 35 ? -17.503 44.485 93.524 1.00 18.74 35 ASP C C 1
ATOM 6760 O O . ASP C 1 35 ? -16.320 44.519 93.723 1.00 19.17 35 ASP C O 1
ATOM 6765 N N . LEU C 1 36 ? -18.041 44.075 92.386 1.00 20.07 36 LEU C N 1
ATOM 6766 C CA . LEU C 1 36 ? -17.329 43.360 91.393 1.00 19.19 36 LEU C CA 1
ATOM 6767 C C . LEU C 1 36 ? -16.333 44.267 90.729 1.00 18.29 36 LEU C C 1
ATOM 6768 O O . LEU C 1 36 ? -16.686 45.332 90.261 1.00 18.48 36 LEU C O 1
ATOM 6773 N N . GLN C 1 37 ? -15.079 43.841 90.715 1.00 17.62 37 GLN C N 1
ATOM 6774 C CA . GLN C 1 37 ? -14.011 44.542 90.027 1.00 17.05 37 GLN C CA 1
ATOM 6775 C C . GLN C 1 37 ? -13.541 43.713 88.847 1.00 15.55 37 GLN C C 1
ATOM 6776 O O . GLN C 1 37 ? -13.082 42.612 89.041 1.00 12.06 37 GLN C O 1
ATOM 6782 N N . THR C 1 38 ? -13.692 44.259 87.636 1.00 15.03 38 THR C N 1
ATOM 6783 C CA . THR C 1 38 ? -13.203 43.616 86.458 1.00 15.36 38 THR C CA 1
ATOM 6784 C C . THR C 1 38 ? -12.487 44.620 85.576 1.00 15.23 38 THR C C 1
ATOM 6785 O O . THR C 1 38 ? -12.742 45.857 85.624 1.00 15.72 38 THR C O 1
ATOM 6789 N N A GLU C 1 39 ? -11.582 44.097 84.767 0.50 14.69 39 GLU C N 1
ATOM 6790 N N B GLU C 1 39 ? -11.614 44.075 84.750 0.50 14.63 39 GLU C N 1
ATOM 6791 C CA A GLU C 1 39 ? -11.022 44.828 83.645 0.50 14.46 39 GLU C CA 1
ATOM 6792 C CA B GLU C 1 39 ? -10.991 44.790 83.660 0.50 14.57 39 GLU C CA 1
ATOM 6793 C C A GLU C 1 39 ? -11.589 44.191 82.356 0.50 14.07 39 GLU C C 1
ATOM 6794 C C B GLU C 1 39 ? -11.559 44.192 82.338 0.50 14.17 39 GLU C C 1
ATOM 6795 O O A GLU C 1 39 ? -11.309 43.035 82.036 0.50 13.37 39 GLU C O 1
ATOM 6796 O O B GLU C 1 39 ? -11.239 43.059 81.971 0.50 13.50 39 GLU C O 1
ATOM 6807 N N . TYR C 1 40 ? -12.393 44.969 81.650 1.00 13.83 40 TYR C N 1
ATOM 6808 C CA . TYR C 1 40 ? -13.210 44.485 80.553 1.00 13.95 40 TYR C CA 1
ATOM 6809 C C . TYR C 1 40 ? -12.529 44.594 79.205 1.00 14.40 40 TYR C C 1
ATOM 6810 O O . TYR C 1 40 ? -11.998 45.678 78.819 1.00 13.06 40 TYR C O 1
ATOM 6819 N N . TYR C 1 41 ? -12.554 43.478 78.462 1.00 12.21 41 TYR C N 1
ATOM 6820 C CA . TYR C 1 41 ? -11.992 43.395 77.112 1.00 12.91 41 TYR C CA 1
ATOM 6821 C C . TYR C 1 41 ? -13.133 42.874 76.249 1.00 13.02 41 TYR C C 1
ATOM 6822 O O . TYR C 1 41 ? -13.651 41.786 76.481 1.00 12.24 41 TYR C O 1
ATOM 6831 N N . ASP C 1 42 ? -13.545 43.645 75.261 1.00 12.71 42 ASP C N 1
ATOM 6832 C CA . ASP C 1 42 ? -14.626 43.181 74.424 1.00 13.14 42 ASP C CA 1
ATOM 6833 C C . ASP C 1 42 ? -14.111 42.313 73.291 1.00 13.44 42 ASP C C 1
ATOM 6834 O O . ASP C 1 42 ? -13.583 42.838 72.290 1.00 12.60 42 ASP C O 1
ATOM 6839 N N . LEU C 1 43 ? -14.222 40.978 73.412 1.00 13.10 43 LEU C N 1
ATOM 6840 C CA . LEU C 1 43 ? -13.769 40.097 72.325 1.00 12.71 43 LEU C CA 1
ATOM 6841 C C . LEU C 1 43 ? -14.948 39.703 71.404 1.00 12.86 43 LEU C C 1
ATOM 6842 O O . LEU C 1 43 ? -14.863 38.710 70.675 1.00 12.08 43 LEU C O 1
ATOM 6847 N N . GLY C 1 44 ? -16.047 40.468 71.421 1.00 12.62 44 GLY C N 1
ATOM 6848 C CA . GLY C 1 44 ? -17.036 40.370 70.363 1.00 12.83 44 GLY C CA 1
ATOM 6849 C C . GLY C 1 44 ? -16.393 40.491 68.993 1.00 12.64 44 GLY C C 1
ATOM 6850 O O . GLY C 1 44 ? -15.353 41.140 68.824 1.00 13.35 44 GLY C O 1
ATOM 6851 N N . ILE C 1 45 ? -16.960 39.802 68.021 1.00 13.07 45 ILE C N 1
ATOM 6852 C CA . ILE C 1 45 ? -16.409 39.791 66.658 1.00 13.38 45 ILE C CA 1
ATOM 6853 C C . ILE C 1 45 ? -16.156 41.195 66.052 1.00 14.09 45 ILE C C 1
ATOM 6854 O O . ILE C 1 45 ? -15.174 41.380 65.317 1.00 14.26 45 ILE C O 1
ATOM 6859 N N . GLU C 1 46 ? -17.035 42.132 66.341 1.00 14.42 46 GLU C N 1
ATOM 6860 C CA . GLU C 1 46 ? -16.956 43.452 65.770 1.00 16.13 46 GLU C CA 1
ATOM 6861 C C . GLU C 1 46 ? -15.786 44.227 66.372 1.00 16.26 46 GLU C C 1
ATOM 6862 O O . GLU C 1 46 ? -15.151 45.003 65.686 1.00 14.37 46 GLU C O 1
ATOM 6868 N N . GLU C 1 47 ? -15.554 44.079 67.685 1.00 15.53 47 GLU C N 1
ATOM 6869 C CA . GLU C 1 47 ? -14.406 44.713 68.292 1.00 15.80 47 GLU C CA 1
ATOM 6870 C C . GLU C 1 47 ? -13.051 44.096 67.860 1.00 15.18 47 GLU C C 1
ATOM 6871 O O . GLU C 1 47 ? -12.035 44.823 67.679 1.00 13.88 47 GLU C O 1
ATOM 6877 N N . ARG C 1 48 ? -13.006 42.766 67.738 1.00 14.32 48 ARG C N 1
ATOM 6878 C CA . ARG C 1 48 ? -11.877 42.082 67.133 1.00 13.69 48 ARG C CA 1
ATOM 6879 C C . ARG C 1 48 ? -11.635 42.585 65.715 1.00 13.73 48 ARG C C 1
ATOM 6880 O O . ARG C 1 48 ? -10.503 42.855 65.349 1.00 13.61 48 ARG C O 1
ATOM 6888 N N . ASP C 1 49 ? -12.689 42.780 64.935 1.00 14.33 49 ASP C N 1
ATOM 6889 C CA . ASP C 1 49 ? -12.489 43.253 63.538 1.00 14.75 49 ASP C CA 1
ATOM 6890 C C . ASP C 1 49 ? -11.939 44.672 63.518 1.00 14.86 49 ASP C C 1
ATOM 6891 O O . ASP C 1 49 ? -10.952 44.932 62.824 1.00 14.97 49 ASP C O 1
ATOM 6896 N N . ARG C 1 50 ? -12.565 45.543 64.295 1.00 16.95 50 ARG C N 1
ATOM 6897 C CA . ARG C 1 50 ? -12.170 46.949 64.424 1.00 16.84 50 ARG C CA 1
ATOM 6898 C C . ARG C 1 50 ? -10.728 47.090 64.864 1.00 16.36 50 ARG C C 1
ATOM 6899 O O . ARG C 1 50 ? -10.004 47.996 64.375 1.00 16.35 50 ARG C O 1
ATOM 6907 N N . THR C 1 51 ? -10.293 46.222 65.792 1.00 15.80 51 THR C N 1
ATOM 6908 C CA . THR C 1 51 ? -8.932 46.316 66.321 1.00 15.23 51 THR C CA 1
ATOM 6909 C C . THR C 1 51 ? -7.929 45.403 65.616 1.00 15.08 51 THR C C 1
ATOM 6910 O O . THR C 1 51 ? -6.809 45.243 66.094 1.00 13.87 51 THR C O 1
ATOM 6914 N N . ASN C 1 52 ? -8.302 44.810 64.477 1.00 15.21 52 ASN C N 1
ATOM 6915 C CA . ASN C 1 52 ? -7.463 43.805 63.790 1.00 14.61 52 ASN C CA 1
ATOM 6916 C C . ASN C 1 52 ? -6.960 42.687 64.729 1.00 13.40 52 ASN C C 1
ATOM 6917 O O . ASN C 1 52 ? -5.816 42.283 64.686 1.00 13.53 52 ASN C O 1
ATOM 6922 N N . ASP C 1 53 ? -7.866 42.255 65.594 1.00 13.66 53 ASP C N 1
ATOM 6923 C CA . ASP C 1 53 ? -7.617 41.223 66.601 1.00 13.66 53 ASP C CA 1
ATOM 6924 C C . ASP C 1 53 ? -6.673 41.609 67.755 1.00 13.10 53 ASP C C 1
ATOM 6925 O O . ASP C 1 53 ? -6.347 40.772 68.601 1.00 11.89 53 ASP C O 1
ATOM 6930 N N . GLN C 1 54 ? -6.333 42.892 67.864 1.00 12.96 54 GLN C N 1
ATOM 6931 C CA . GLN C 1 54 ? -5.451 43.342 68.946 1.00 12.89 54 GLN C CA 1
ATOM 6932 C C . GLN C 1 54 ? -6.075 43.158 70.301 1.00 10.98 54 GLN C C 1
ATOM 6933 O O . GLN C 1 54 ? -5.369 42.933 71.296 1.00 10.56 54 GLN C O 1
ATOM 6939 N N . ILE C 1 55 ? -7.395 43.327 70.382 1.00 12.18 55 ILE C N 1
ATOM 6940 C CA . ILE C 1 55 ? -8.086 43.233 71.669 1.00 12.56 55 ILE C CA 1
ATOM 6941 C C . ILE C 1 55 ? -7.858 41.864 72.355 1.00 11.87 55 ILE C C 1
ATOM 6942 O O . ILE C 1 55 ? -7.707 41.799 73.566 1.00 10.42 55 ILE C O 1
ATOM 6947 N N . THR C 1 56 ? -7.826 40.811 71.557 1.00 12.50 56 THR C N 1
ATOM 6948 C CA . THR C 1 56 ? -7.540 39.439 72.002 1.00 12.59 56 THR C CA 1
ATOM 6949 C C . THR C 1 56 ? -6.150 39.265 72.697 1.00 11.62 56 THR C C 1
ATOM 6950 O O . THR C 1 56 ? -6.035 38.755 73.832 1.00 11.70 56 THR C O 1
ATOM 6954 N N . ILE C 1 57 ? -5.131 39.801 72.054 1.00 12.86 57 ILE C N 1
ATOM 6955 C CA . ILE C 1 57 ? -3.760 39.909 72.595 1.00 12.67 57 ILE C CA 1
ATOM 6956 C C . ILE C 1 57 ? -3.731 40.721 73.862 1.00 11.77 57 ILE C C 1
ATOM 6957 O O . ILE C 1 57 ? -3.141 40.301 74.856 1.00 12.03 57 ILE C O 1
ATOM 6962 N N . ASP C 1 58 ? -4.350 41.891 73.818 1.00 12.48 58 ASP C N 1
ATOM 6963 C CA . ASP C 1 58 ? -4.479 42.790 75.020 1.00 12.22 58 ASP C CA 1
ATOM 6964 C C . ASP C 1 58 ? -5.094 42.063 76.228 1.00 12.51 58 ASP C C 1
ATOM 6965 O O . ASP C 1 58 ? -4.613 42.154 77.381 1.00 11.93 58 ASP C O 1
ATOM 6970 N N . ALA C 1 59 ? -6.173 41.333 75.968 1.00 12.92 59 ALA C N 1
ATOM 6971 C CA . ALA C 1 59 ? -6.864 40.591 77.023 1.00 12.37 59 ALA C CA 1
ATOM 6972 C C . ALA C 1 59 ? -5.952 39.509 77.621 1.00 12.58 59 ALA C C 1
ATOM 6973 O O . ALA C 1 59 ? -5.911 39.353 78.846 1.00 13.05 59 ALA C O 1
ATOM 6975 N N . ALA C 1 60 ? -5.230 38.789 76.772 1.00 12.28 60 ALA C N 1
ATOM 6976 C CA . ALA C 1 60 ? -4.243 37.764 77.210 1.00 12.86 60 ALA C CA 1
ATOM 6977 C C . ALA C 1 60 ? -3.133 38.412 78.042 1.00 13.56 60 ALA C C 1
ATOM 6978 O O . ALA C 1 60 ? -2.807 37.922 79.148 1.00 12.68 60 ALA C O 1
ATOM 6980 N N . GLU C 1 61 ? -2.623 39.578 77.593 1.00 12.79 61 GLU C N 1
ATOM 6981 C CA . GLU C 1 61 ? -1.674 40.311 78.442 1.00 13.18 61 GLU C CA 1
ATOM 6982 C C . GLU C 1 61 ? -2.205 40.699 79.842 1.00 13.97 61 GLU C C 1
ATOM 6983 O O . GLU C 1 61 ? -1.482 40.668 80.854 1.00 13.70 61 GLU C O 1
ATOM 6989 N N . ALA C 1 62 ? -3.455 41.126 79.892 1.00 13.04 62 ALA C N 1
ATOM 6990 C CA . ALA C 1 62 ? -4.116 41.449 81.135 1.00 12.68 62 ALA C CA 1
ATOM 6991 C C . ALA C 1 62 ? -4.249 40.205 82.029 1.00 12.46 62 ALA C C 1
ATOM 6992 O O . ALA C 1 62 ? -4.018 40.287 83.265 1.00 12.73 62 ALA C O 1
ATOM 6994 N N . ILE C 1 63 ? -4.507 39.028 81.438 1.00 10.52 63 ILE C N 1
ATOM 6995 C CA . ILE C 1 63 ? -4.553 37.824 82.270 1.00 12.43 63 ILE C CA 1
ATOM 6996 C C . ILE C 1 63 ? -3.168 37.579 82.878 1.00 12.45 63 ILE C C 1
ATOM 6997 O O . ILE C 1 63 ? -3.082 37.229 84.050 1.00 12.76 63 ILE C O 1
ATOM 7002 N N . LYS C 1 64 ? -2.108 37.761 82.083 1.00 13.28 64 LYS C N 1
ATOM 7003 C CA . LYS C 1 64 ? -0.746 37.626 82.596 1.00 15.20 64 LYS C CA 1
ATOM 7004 C C . LYS C 1 64 ? -0.469 38.629 83.727 1.00 15.04 64 LYS C C 1
ATOM 7005 O O . LYS C 1 64 ? 0.137 38.270 84.776 1.00 15.77 64 LYS C O 1
ATOM 7011 N N . LYS C 1 65 ? -0.970 39.858 83.566 1.00 14.96 65 LYS C N 1
ATOM 7012 C CA . LYS C 1 65 ? -0.808 40.870 84.596 1.00 14.87 65 LYS C CA 1
ATOM 7013 C C . LYS C 1 65 ? -1.464 40.532 85.939 0.75 13.58 65 LYS C C 1
ATOM 7014 O O . LYS C 1 65 ? -0.815 40.620 86.991 0.75 11.26 65 LYS C O 1
ATOM 7020 N N . TYR C 1 66 ? -2.761 40.224 85.905 1.00 13.64 66 TYR C N 1
ATOM 7021 C CA . TYR C 1 66 ? -3.574 40.046 87.109 1.00 13.58 66 TYR C CA 1
ATOM 7022 C C . TYR C 1 66 ? -3.628 38.603 87.602 1.00 13.93 66 TYR C C 1
ATOM 7023 O O . TYR C 1 66 ? -3.588 38.370 88.818 1.00 14.90 66 TYR C O 1
ATOM 7032 N N . GLY C 1 67 ? -3.660 37.645 86.667 1.00 13.68 67 GLY C N 1
ATOM 7033 C CA . GLY C 1 67 ? -3.553 36.228 86.959 1.00 12.58 67 GLY C CA 1
ATOM 7034 C C . GLY C 1 67 ? -4.754 35.364 86.542 1.00 12.39 67 GLY C C 1
ATOM 7035 O O . GLY C 1 67 ? -4.625 34.187 86.340 1.00 11.55 67 GLY C O 1
ATOM 7036 N N . VAL C 1 68 ? -5.937 35.960 86.492 1.00 11.45 68 VAL C N 1
ATOM 7037 C CA . VAL C 1 68 ? -7.194 35.195 86.295 1.00 11.88 68 VAL C CA 1
ATOM 7038 C C . VAL C 1 68 ? -8.101 35.979 85.316 1.00 11.64 68 VAL C C 1
ATOM 7039 O O . VAL C 1 68 ? -8.336 37.191 85.462 1.00 10.37 68 VAL C O 1
ATOM 7043 N N . GLY C 1 69 ? -8.559 35.243 84.304 1.00 10.95 69 GLY C N 1
ATOM 7044 C CA . GLY C 1 69 ? -9.543 35.708 83.364 1.00 9.95 69 GLY C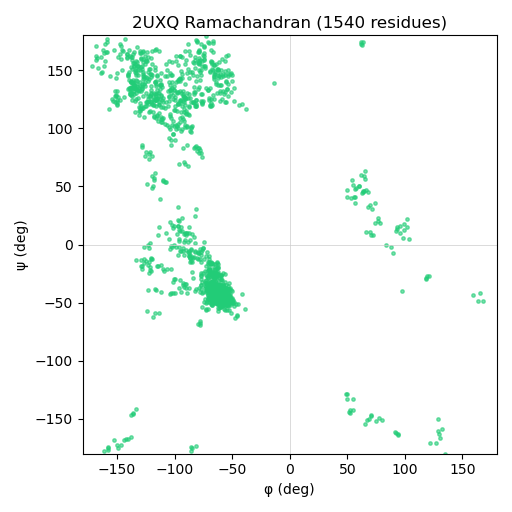 CA 1
ATOM 7045 C C . GLY C 1 69 ? -10.804 34.845 83.304 1.00 10.14 69 GLY C C 1
ATOM 7046 O O . GLY C 1 69 ? -10.779 33.645 83.596 1.00 10.88 69 GLY C O 1
ATOM 7047 N N . VAL C 1 70 ? -11.902 35.503 82.956 1.00 10.32 70 VAL C N 1
ATOM 7048 C CA . VAL C 1 70 ? -13.143 34.863 82.633 1.00 9.95 70 VAL C CA 1
ATOM 7049 C C . VAL C 1 70 ? -13.486 35.186 81.157 1.00 10.34 70 VAL C C 1
ATOM 7050 O O . VAL C 1 70 ? -13.445 36.339 80.730 1.00 10.65 70 VAL C O 1
ATOM 7054 N N . LYS C 1 71 ? -13.793 34.154 80.382 1.00 9.15 71 LYS C N 1
ATOM 7055 C CA . LYS C 1 71 ? -14.025 34.310 78.925 1.00 10.26 71 LYS C CA 1
ATOM 7056 C C . LYS C 1 71 ? -15.413 33.822 78.481 1.00 9.49 71 LYS C C 1
ATOM 7057 O O . LYS C 1 71 ? -15.750 32.633 78.649 1.00 8.91 71 LYS C O 1
ATOM 7063 N N . ASN C 1 72 ? -16.158 34.744 77.850 1.00 9.17 72 ASN C N 1
ATOM 7064 C CA . ASN C 1 72 ? -17.421 34.450 77.211 1.00 9.60 72 ASN C CA 1
ATOM 7065 C C . ASN C 1 72 ? -17.212 33.727 75.864 1.00 10.59 72 ASN C C 1
ATOM 7066 O O . ASN C 1 72 ? -16.147 33.875 75.282 1.00 11.34 72 ASN C O 1
ATOM 7071 N N . ALA C 1 73 ? -18.185 32.929 75.418 1.00 9.67 73 ALA C N 1
ATOM 7072 C CA . ALA C 1 73 ? -18.145 32.275 74.110 1.00 10.49 73 ALA C CA 1
ATOM 7073 C C . ALA C 1 73 ? -18.059 33.290 72.979 1.00 11.02 73 ALA C C 1
ATOM 7074 O O . ALA C 1 73 ? -18.746 34.315 73.022 1.00 11.22 73 ALA C O 1
ATOM 7076 N N . THR C 1 74 ? -17.199 32.997 71.994 1.00 10.60 74 THR C N 1
ATOM 7077 C CA . THR C 1 74 ? -16.858 33.877 70.854 1.00 11.96 74 THR C CA 1
ATOM 7078 C C . THR C 1 74 ? -17.031 33.150 69.535 1.00 12.33 74 THR C C 1
ATOM 7079 O O . THR C 1 74 ? -17.025 31.919 69.482 1.00 13.25 74 THR C O 1
ATOM 7083 N N . ILE C 1 75 ? -17.222 33.926 68.487 1.00 14.06 75 ILE C N 1
ATOM 7084 C CA . ILE C 1 75 ? -17.237 33.411 67.116 1.00 14.08 75 ILE C CA 1
ATOM 7085 C C . ILE C 1 75 ? -15.826 33.296 66.608 1.00 14.35 75 ILE C C 1
ATOM 7086 O O . ILE C 1 75 ? -15.063 34.243 66.690 1.00 14.66 75 ILE C O 1
ATOM 7091 N N . THR C 1 76 ? -15.508 32.128 66.041 1.00 15.17 76 THR C N 1
ATOM 7092 C CA . THR C 1 76 ? -14.350 31.950 65.156 1.00 16.52 76 THR C CA 1
ATOM 7093 C C . THR C 1 76 ? -14.880 32.019 63.703 1.00 17.74 76 THR C C 1
ATOM 7094 O O . THR C 1 76 ? -15.481 31.059 63.203 1.00 19.15 76 THR C O 1
ATOM 7098 N N . PRO C 1 77 ? -14.669 33.152 63.045 1.00 17.37 77 PRO C N 1
ATOM 7099 C CA . PRO C 1 77 ? -15.485 33.394 61.826 1.00 17.85 77 PRO C CA 1
ATOM 7100 C C . PRO C 1 77 ? -15.062 32.613 60.593 1.00 18.46 77 PRO C C 1
ATOM 7101 O O . PRO C 1 77 ? -13.955 32.770 60.097 1.00 19.68 77 PRO C O 1
ATOM 7105 N N . ASN C 1 78 ? -15.970 31.817 60.068 1.00 18.79 78 ASN C N 1
ATOM 7106 C CA . ASN C 1 78 ? -15.806 31.286 58.693 1.00 18.94 78 ASN C CA 1
ATOM 7107 C C . ASN C 1 78 ? -16.250 32.335 57.646 1.00 18.86 78 ASN C C 1
ATOM 7108 O O . ASN C 1 78 ? -16.549 33.487 57.972 1.00 16.85 78 ASN C O 1
ATOM 7113 N N . GLN C 1 79 ? -16.280 31.942 56.378 1.00 19.55 79 GLN C N 1
ATOM 7114 C CA . GLN C 1 79 ? -16.631 32.922 55.348 1.00 19.84 79 GLN C CA 1
ATOM 7115 C C . GLN C 1 79 ? -18.066 33.400 55.426 1.00 18.78 79 GLN C C 1
ATOM 7116 O O . GLN C 1 79 ? -18.354 34.560 55.117 1.00 20.70 79 GLN C O 1
ATOM 7122 N N . ASP C 1 80 ? -18.980 32.552 55.868 1.00 19.51 80 ASP C N 1
ATOM 7123 C CA . ASP C 1 80 ? -20.352 32.999 56.132 1.00 19.96 80 ASP C CA 1
ATOM 7124 C C . ASP C 1 80 ? -20.403 34.113 57.185 1.00 19.25 80 ASP C C 1
ATOM 7125 O O . ASP C 1 80 ? -21.095 35.090 57.025 1.00 17.86 80 ASP C O 1
ATOM 7130 N N . ARG C 1 81 ? -19.624 33.960 58.248 1.00 18.58 81 ARG C N 1
ATOM 7131 C CA . ARG C 1 81 ? -19.550 34.998 59.300 1.00 17.78 81 ARG C CA 1
ATOM 7132 C C . ARG C 1 81 ? -18.903 36.323 58.789 1.00 17.44 81 ARG C C 1
ATOM 7133 O O . ARG C 1 81 ? -19.320 37.419 59.130 1.00 16.71 81 ARG C O 1
ATOM 7141 N N . VAL C 1 82 ? -17.855 36.187 57.967 1.00 18.38 82 VAL C N 1
ATOM 7142 C CA . VAL C 1 82 ? -17.264 37.332 57.284 1.00 19.29 82 VAL C CA 1
ATOM 7143 C C . VAL C 1 82 ? -18.350 38.135 56.519 1.00 19.23 82 VAL C C 1
ATOM 7144 O O . VAL C 1 82 ? -18.445 39.360 56.651 1.00 19.61 82 VAL C O 1
ATOM 7148 N N . GLU C 1 83 ? -19.189 37.428 55.760 1.00 20.76 83 GLU C N 1
ATOM 7149 C CA . GLU C 1 83 ? -20.294 38.045 55.005 1.00 21.57 83 GLU C CA 1
ATOM 7150 C C . GLU C 1 83 ? -21.320 38.656 55.926 1.00 22.04 83 GLU C C 1
ATOM 7151 O O . GLU C 1 83 ? -21.697 39.814 55.752 1.00 22.26 83 GLU C O 1
ATOM 7157 N N . GLU C 1 84 ? -21.754 37.897 56.936 1.00 21.18 84 GLU C N 1
ATOM 7158 C CA . GLU C 1 84 ? -22.719 38.386 57.914 1.00 20.91 84 GLU C CA 1
ATOM 7159 C C . GLU C 1 84 ? -22.331 39.695 58.620 1.00 20.94 84 GLU C C 1
ATOM 7160 O O . GLU C 1 84 ? -23.149 40.617 58.790 1.00 20.06 84 GLU C O 1
ATOM 7166 N N . TYR C 1 85 ? -21.081 39.782 59.065 1.00 19.85 85 TYR C N 1
ATOM 7167 C CA . TYR C 1 85 ? -20.623 40.916 59.823 1.00 19.76 85 TYR C CA 1
ATOM 7168 C C . TYR C 1 85 ? -19.807 41.891 59.009 1.00 19.99 85 TYR C C 1
ATOM 7169 O O . TYR C 1 85 ? -19.402 42.904 59.519 1.00 21.93 85 TYR C O 1
ATOM 7178 N N . GLY C 1 86 ? -19.562 41.602 57.741 1.00 20.74 86 GLY C N 1
ATOM 7179 C CA . GLY C 1 86 ? -18.706 42.466 56.938 1.00 20.77 86 GLY C CA 1
ATOM 7180 C C . GLY C 1 86 ? -17.266 42.560 57.418 1.00 20.93 86 GLY C C 1
ATOM 7181 O O . GLY C 1 86 ? -16.716 43.652 57.506 1.00 21.77 86 GLY C O 1
ATOM 7182 N N . LEU C 1 87 ? -16.651 41.423 57.733 1.00 19.89 87 LEU C N 1
ATOM 7183 C CA . LEU C 1 87 ? -15.338 41.412 58.376 1.00 19.68 87 LEU C CA 1
ATOM 7184 C C . LEU C 1 87 ? -14.182 41.572 57.396 1.00 20.20 87 LEU C C 1
ATOM 7185 O O . LEU C 1 87 ? -14.314 41.239 56.215 1.00 19.90 87 LEU C O 1
ATOM 7190 N N . LYS C 1 88 ? -13.031 42.007 57.916 1.00 19.83 88 LYS C N 1
ATOM 7191 C CA . LYS C 1 88 ? -11.835 42.190 57.108 1.00 20.06 88 LYS C CA 1
ATOM 7192 C C . LYS C 1 88 ? -11.239 40.866 56.714 1.00 20.74 88 LYS C C 1
ATOM 7193 O O . LYS C 1 88 ? -10.616 40.721 55.645 1.00 21.08 88 LYS C O 1
ATOM 7199 N N . GLU C 1 89 ? -11.413 39.871 57.578 1.00 20.38 89 GLU C N 1
ATOM 7200 C CA . GLU C 1 89 ? -10.800 38.556 57.366 1.00 20.66 89 GLU C CA 1
ATOM 7201 C C . GLU C 1 89 ? -11.356 37.508 58.323 1.00 18.85 89 GLU C C 1
ATOM 7202 O O . GLU C 1 89 ? -12.103 37.819 59.231 1.00 18.32 89 GLU C O 1
ATOM 7208 N N . GLN C 1 90 ? -10.997 36.258 58.065 1.00 18.01 90 GLN C N 1
ATOM 7209 C CA . GLN C 1 90 ? -11.330 35.168 58.981 1.00 18.58 90 GLN C CA 1
ATOM 7210 C C . GLN C 1 90 ? -10.348 35.199 60.142 1.00 17.00 90 GLN C C 1
ATOM 7211 O O . GLN C 1 90 ? -9.359 34.457 60.173 1.00 15.84 90 GLN C O 1
ATOM 7217 N N . TRP C 1 91 ? -10.639 36.049 61.110 1.00 16.59 91 TRP C N 1
ATOM 7218 C CA . TRP C 1 91 ? -9.837 36.144 62.302 1.00 16.39 91 TRP C CA 1
ATOM 7219 C C . TRP C 1 91 ? -9.648 34.782 63.015 1.00 16.37 91 TRP C C 1
ATOM 7220 O O . TRP C 1 91 ? -10.553 33.967 63.107 1.00 14.07 91 TRP C O 1
ATOM 7231 N N . LYS C 1 92 ? -8.425 34.544 63.463 1.00 16.15 92 LYS C N 1
ATOM 7232 C CA . LYS C 1 92 ? -8.082 33.306 64.135 1.00 15.48 92 LYS C CA 1
ATOM 7233 C C . LYS C 1 92 ? -8.843 33.178 65.466 1.00 14.56 92 LYS C C 1
ATOM 7234 O O . LYS C 1 92 ? -9.130 34.152 66.099 1.00 15.52 92 LYS C O 1
ATOM 7240 N N . SER C 1 93 ? -9.185 31.943 65.816 1.00 14.37 93 SER C N 1
ATOM 7241 C CA . SER C 1 93 ? -9.804 31.619 67.076 1.00 14.90 93 SER C CA 1
ATOM 7242 C C . SER C 1 93 ? -9.129 32.351 68.225 1.00 13.04 93 SER C C 1
ATOM 7243 O O . SER C 1 93 ? -7.918 32.169 68.425 1.00 13.40 93 SER C O 1
ATOM 7246 N N . PRO C 1 94 ? -9.876 33.169 68.943 1.00 14.74 94 PRO C N 1
ATOM 7247 C CA . PRO C 1 94 ? -9.320 33.819 70.115 1.00 14.66 94 PRO C CA 1
ATOM 7248 C C . PRO C 1 94 ? -8.928 32.833 71.204 1.00 14.99 94 PRO C C 1
ATOM 7249 O O . PRO C 1 94 ? -8.053 33.138 72.000 1.00 14.18 94 PRO C O 1
ATOM 7253 N N . ASN C 1 95 ? -9.611 31.667 71.245 1.00 12.97 95 ASN C N 1
ATOM 7254 C CA . ASN C 1 95 ? -9.301 30.640 72.250 1.00 13.09 95 ASN C CA 1
ATOM 7255 C C . ASN C 1 95 ? -7.920 30.122 71.912 1.00 12.22 95 ASN C C 1
ATOM 7256 O O . ASN C 1 95 ? -7.070 29.978 72.763 1.00 13.18 95 ASN C O 1
ATOM 7261 N N . ALA C 1 96 ? -7.666 29.892 70.624 1.00 13.15 96 ALA C N 1
ATOM 7262 C CA . ALA C 1 96 ? -6.347 29.409 70.195 1.00 13.01 96 ALA C CA 1
ATOM 7263 C C . ALA C 1 96 ? -5.264 30.440 70.535 1.00 12.80 96 ALA C C 1
ATOM 7264 O O . ALA C 1 96 ? -4.161 30.094 71.043 1.00 14.26 96 ALA C O 1
ATOM 7266 N N . THR C 1 97 ? -5.553 31.699 70.285 1.00 12.21 97 THR C N 1
ATOM 7267 C CA . THR C 1 97 ? -4.595 32.765 70.568 1.00 13.36 97 THR C CA 1
ATOM 7268 C C . THR C 1 97 ? -4.233 32.853 72.050 1.00 12.04 97 THR C C 1
ATOM 7269 O O . THR C 1 97 ? -3.038 32.867 72.422 1.00 12.95 97 THR C O 1
ATOM 7273 N N . VAL C 1 98 ? -5.235 32.824 72.893 1.00 11.84 98 VAL C N 1
ATOM 7274 C CA . VAL C 1 98 ? -5.020 32.901 74.347 1.00 13.03 98 VAL C CA 1
ATOM 7275 C C . VAL C 1 98 ? -4.195 31.686 74.833 1.00 12.62 98 VAL C C 1
ATOM 7276 O O . VAL C 1 98 ? -3.249 31.846 75.595 1.00 12.22 98 VAL C O 1
ATOM 7280 N N A ARG C 1 99 ? -4.523 30.500 74.340 0.50 13.43 99 ARG C N 1
ATOM 7281 N N B ARG C 1 99 ? -4.592 30.505 74.361 0.50 12.95 99 ARG C N 1
ATOM 7282 C CA A ARG C 1 99 ? -3.798 29.281 74.716 0.50 13.91 99 ARG C CA 1
ATOM 7283 C CA B ARG C 1 99 ? -3.896 29.262 74.675 0.50 12.96 99 ARG C CA 1
ATOM 7284 C C A ARG C 1 99 ? -2.366 29.285 74.223 0.50 14.37 99 ARG C C 1
ATOM 7285 C C B ARG C 1 99 ? -2.429 29.374 74.274 0.50 13.74 99 ARG C C 1
ATOM 7286 O O A ARG C 1 99 ? -1.467 28.760 74.881 0.50 14.94 99 ARG C O 1
ATOM 7287 O O B ARG C 1 99 ? -1.567 29.067 75.108 0.50 14.03 99 ARG C O 1
ATOM 7302 N N . ALA C 1 100 ? -2.155 29.832 73.041 1.00 14.36 100 ALA C N 1
ATOM 7303 C CA . ALA C 1 100 ? -0.794 29.995 72.509 1.00 15.18 100 ALA C CA 1
ATOM 7304 C C . ALA C 1 100 ? 0.047 30.947 73.364 1.00 16.39 100 ALA C C 1
ATOM 7305 O O . ALA C 1 100 ? 1.235 30.693 73.605 1.00 16.22 100 ALA C O 1
ATOM 7307 N N . MET C 1 101 ? -0.591 32.001 73.864 1.00 15.12 101 MET C N 1
ATOM 7308 C CA . MET C 1 101 ? 0.096 33.007 74.658 1.00 15.48 101 MET C CA 1
ATOM 7309 C C . MET C 1 101 ? 0.381 32.592 76.111 1.00 15.59 101 MET C C 1
ATOM 7310 O O . MET C 1 101 ? 1.424 32.999 76.686 1.00 16.18 101 MET C O 1
ATOM 7315 N N . LEU C 1 102 ? -0.490 31.739 76.672 1.00 15.33 102 LEU C N 1
ATOM 7316 C CA . LEU C 1 102 ? -0.400 31.336 78.064 1.00 16.04 102 LEU C CA 1
ATOM 7317 C C . LEU C 1 102 ? 0.217 29.945 78.295 1.00 16.14 102 LEU C C 1
ATOM 7318 O O . LEU C 1 102 ? 0.821 29.698 79.360 1.00 15.42 102 LEU C O 1
ATOM 7323 N N . ASP C 1 103 ? -0.004 29.039 77.344 1.00 15.88 103 ASP C N 1
ATOM 7324 C CA . ASP C 1 103 ? 0.317 27.613 77.500 1.00 15.42 103 ASP C CA 1
ATOM 7325 C C . ASP C 1 103 ? -0.543 27.037 78.656 1.00 14.27 103 ASP C C 1
ATOM 7326 O O . ASP C 1 103 ? -1.240 27.773 79.393 1.00 13.98 103 ASP C O 1
ATOM 7331 N N . GLY C 1 104 ? -0.494 25.701 78.808 1.00 14.23 104 GLY C N 1
ATOM 7332 C CA . GLY C 1 104 ? -1.080 25.042 79.897 1.00 12.26 104 GLY C CA 1
ATOM 7333 C C . GLY C 1 104 ? -1.924 23.847 79.434 1.00 13.11 104 GLY C C 1
ATOM 7334 O O . GLY C 1 104 ? -1.741 23.296 78.313 1.00 11.91 104 GLY C O 1
ATOM 7335 N N . THR C 1 105 ? -2.834 23.484 80.324 1.00 11.20 105 THR C N 1
ATOM 7336 C CA . THR C 1 105 ? -3.762 22.368 80.144 1.00 11.95 105 THR C CA 1
ATOM 7337 C C . THR C 1 105 ? -5.164 22.858 80.469 1.00 12.37 105 THR C C 1
ATOM 7338 O O . THR C 1 105 ? -5.368 23.550 81.487 1.00 11.84 105 THR C O 1
ATOM 7342 N N . VAL C 1 106 ? -6.110 22.532 79.588 1.00 11.50 106 VAL C N 1
ATOM 7343 C CA . VAL C 1 106 ? -7.514 22.874 79.795 1.00 11.79 106 VAL C CA 1
ATOM 7344 C C . VAL C 1 106 ? -8.253 21.700 80.464 1.00 11.41 106 VAL C C 1
ATOM 7345 O O . VAL C 1 106 ? -8.320 20.572 79.907 1.00 12.80 106 VAL C O 1
ATOM 7349 N N . PHE C 1 107 ? -8.711 21.908 81.687 1.00 11.39 107 PHE C N 1
ATOM 7350 C CA . PHE C 1 107 ? -9.510 20.876 82.395 1.00 11.54 107 PHE C CA 1
ATOM 7351 C C . PHE C 1 107 ? -10.985 21.099 82.174 1.00 11.27 107 PHE C C 1
ATOM 7352 O O . PHE C 1 107 ? -11.502 22.156 82.452 1.00 12.18 107 PHE C O 1
ATOM 7360 N N . ARG C 1 108 ? -11.644 20.076 81.654 1.00 12.65 108 ARG C N 1
ATOM 7361 C CA . ARG C 1 108 ? -13.065 20.109 81.356 1.00 13.88 108 ARG C CA 1
ATOM 7362 C C . ARG C 1 108 ? -13.770 19.031 82.122 1.00 13.81 108 ARG C C 1
ATOM 7363 O O . ARG C 1 108 ? -13.405 17.855 82.037 1.00 12.74 108 ARG C O 1
ATOM 7371 N N . LYS C 1 109 ? -14.754 19.450 82.892 1.00 14.31 109 LYS C N 1
ATOM 7372 C CA . LYS C 1 109 ? -15.453 18.550 83.806 1.00 15.07 109 LYS C CA 1
ATOM 7373 C C . LYS C 1 109 ? -16.987 18.759 83.705 1.00 14.94 109 LYS C C 1
ATOM 7374 O O . LYS C 1 109 ? -17.501 19.912 83.679 1.00 12.83 109 LYS C O 1
ATOM 7380 N N . PRO C 1 110 ? -17.744 17.661 83.643 1.00 14.38 110 PRO C N 1
ATOM 7381 C CA . PRO C 1 110 ? -19.178 17.831 83.552 1.00 14.26 110 PRO C CA 1
ATOM 7382 C C . PRO C 1 110 ? -19.713 18.438 84.832 1.00 13.40 110 PRO C C 1
ATOM 7383 O O . PRO C 1 110 ? -19.136 18.242 85.919 1.00 12.54 110 PRO C O 1
ATOM 7387 N N . ILE C 1 111 ? -20.793 19.182 84.668 1.00 14.34 111 ILE C N 1
ATOM 7388 C CA . ILE C 1 111 ? -21.571 19.781 85.723 1.00 15.12 111 ILE C CA 1
ATOM 7389 C C . ILE C 1 111 ? -22.777 18.840 85.800 1.00 15.00 111 ILE C C 1
ATOM 7390 O O . ILE C 1 111 ? -23.682 18.841 84.952 1.00 15.07 111 ILE C O 1
ATOM 7395 N N . MET C 1 112 ? -22.739 17.998 86.826 1.00 14.99 112 MET C N 1
ATOM 7396 C CA . MET C 1 112 ? -23.675 16.881 86.925 1.00 16.66 112 MET C CA 1
ATOM 7397 C C . MET C 1 112 ? -24.846 17.209 87.809 1.00 16.60 112 MET C C 1
ATOM 7398 O O . MET C 1 112 ? -24.692 17.835 88.854 1.00 16.43 112 MET C O 1
ATOM 7403 N N . VAL C 1 113 ? -26.021 16.742 87.399 1.00 16.61 113 VAL C N 1
ATOM 7404 C CA . VAL C 1 113 ? -27.234 16.846 88.195 1.00 16.65 113 VAL C CA 1
ATOM 7405 C C . VAL C 1 113 ? -27.894 15.442 88.322 1.00 17.49 113 VAL C C 1
ATOM 7406 O O . VAL C 1 113 ? -27.905 14.641 87.369 1.00 16.31 113 VAL C O 1
ATOM 7410 N N . LYS C 1 114 ? -28.517 15.212 89.471 1.00 17.96 114 LYS C N 1
ATOM 7411 C CA . LYS C 1 114 ? -29.020 13.880 89.820 1.00 18.66 114 LYS C CA 1
ATOM 7412 C C . LYS C 1 114 ? -30.138 13.406 88.900 1.00 18.80 114 LYS C C 1
ATOM 7413 O O . LYS C 1 114 ? -30.414 12.201 88.819 1.00 18.62 114 LYS C O 1
ATOM 7419 N N . ASN C 1 115 ? -30.832 14.365 88.279 1.00 16.93 115 ASN C N 1
ATOM 7420 C CA . ASN C 1 115 ? -31.986 14.079 87.428 1.00 17.46 115 ASN C CA 1
ATOM 7421 C C . ASN C 1 115 ? -31.721 13.981 85.929 1.00 16.07 115 ASN C C 1
ATOM 7422 O O . ASN C 1 115 ? -32.658 13.992 85.123 1.00 16.38 115 ASN C O 1
ATOM 7427 N N . ILE C 1 116 ? -30.458 13.900 85.535 1.00 16.77 116 ILE C N 1
ATOM 7428 C CA . ILE C 1 116 ? -30.134 13.655 84.151 1.00 17.12 116 ILE C CA 1
ATOM 7429 C C . ILE C 1 116 ? -29.109 12.522 84.072 1.00 17.63 116 ILE C C 1
ATOM 7430 O O . ILE C 1 116 ? -28.005 12.646 84.598 1.00 18.89 116 ILE C O 1
ATOM 7435 N N . LYS C 1 117 ? -29.504 11.440 83.409 1.00 17.67 117 LYS C N 1
ATOM 7436 C CA . LYS C 1 117 ? -28.634 10.295 83.172 1.00 17.97 117 LYS C CA 1
ATOM 7437 C C . LYS C 1 117 ? -27.747 10.610 81.984 1.00 17.06 117 LYS C C 1
ATOM 7438 O O . LYS C 1 117 ? -28.229 11.130 80.991 1.00 16.54 117 LYS C O 1
ATOM 7444 N N . PRO C 1 118 ? -26.474 10.212 82.060 1.00 17.66 118 PRO C N 1
ATOM 7445 C CA . PRO C 1 118 ? -25.599 10.307 80.901 1.00 18.11 118 PRO C CA 1
ATOM 7446 C C . PRO C 1 118 ? -26.074 9.443 79.732 1.00 18.62 118 PRO C C 1
ATOM 7447 O O . PRO C 1 118 ? -26.728 8.394 79.972 1.00 20.34 118 PRO C O 1
ATOM 7451 N N . SER C 1 119 ? -25.772 9.878 78.503 1.00 18.42 119 SER C N 1
ATOM 7452 C CA . SER C 1 119 ? -25.961 9.076 77.278 1.00 18.06 119 SER C CA 1
ATOM 7453 C C . SER C 1 119 ? -25.304 7.697 77.319 1.00 16.93 119 SER C C 1
ATOM 7454 O O . SER C 1 119 ? -25.876 6.742 76.805 1.00 17.42 119 SER C O 1
ATOM 7457 N N . VAL C 1 120 ? -24.121 7.623 77.899 1.00 16.20 120 VAL C N 1
ATOM 7458 C CA . VAL C 1 120 ? -23.356 6.394 77.981 1.00 16.60 120 VAL C CA 1
ATOM 7459 C C . VAL C 1 120 ? -23.809 5.677 79.264 1.00 16.59 120 VAL C C 1
ATOM 7460 O O . VAL C 1 120 ? -23.636 6.187 80.376 1.00 16.19 120 VAL C O 1
ATOM 7464 N N A ARG C 1 121 ? -24.416 4.507 79.086 0.50 16.75 121 ARG C N 1
ATOM 7465 N N B ARG C 1 121 ? -24.388 4.498 79.096 0.50 16.80 121 ARG C N 1
ATOM 7466 C CA A ARG C 1 121 ? -25.105 3.777 80.180 0.50 17.30 121 ARG C CA 1
ATOM 7467 C CA B ARG C 1 121 ? -25.127 3.832 80.184 0.50 17.52 121 ARG C CA 1
ATOM 7468 C C A ARG C 1 121 ? -24.237 3.531 81.387 0.50 16.57 121 ARG C C 1
ATOM 7469 C C B ARG C 1 121 ? -24.264 3.460 81.378 0.50 16.64 121 ARG C C 1
ATOM 7470 O O A ARG C 1 121 ? -24.675 3.709 82.527 0.50 16.94 121 ARG C O 1
ATOM 7471 O O B ARG C 1 121 ? -24.743 3.468 82.512 0.50 17.22 121 ARG C O 1
ATOM 7486 N N . SER C 1 122 ? -22.998 3.141 81.140 1.00 16.45 122 SER C N 1
ATOM 7487 C CA . SER C 1 122 ? -22.100 2.741 82.198 1.00 16.95 122 SER C CA 1
ATOM 7488 C C . SER C 1 122 ? -21.648 3.887 83.097 1.00 16.58 122 SER C C 1
ATOM 7489 O O . SER C 1 122 ? -21.264 3.664 84.235 1.00 18.26 122 SER C O 1
ATOM 7492 N N . TRP C 1 123 ? -21.693 5.118 82.606 1.00 16.59 123 TRP C N 1
ATOM 7493 C CA . TRP C 1 123 ? -21.061 6.218 83.331 1.00 16.54 123 TRP C CA 1
ATOM 7494 C C . TRP C 1 123 ? -21.780 6.553 84.635 1.00 18.79 123 TRP C C 1
ATOM 7495 O O . TRP C 1 123 ? -22.955 6.973 84.623 1.00 20.16 123 TRP C O 1
ATOM 7506 N N . GLN C 1 124 ? -21.052 6.420 85.728 1.00 19.01 124 GLN C N 1
ATOM 7507 C CA . GLN C 1 124 ? -21.597 6.740 87.069 1.00 20.17 124 GLN C CA 1
ATOM 7508 C C . GLN C 1 124 ? -20.849 7.840 87.814 1.00 21.13 124 GLN C C 1
ATOM 7509 O O . GLN C 1 124 ? -21.326 8.302 88.881 1.00 22.82 124 GLN C O 1
ATOM 7515 N N . LYS C 1 125 ? -19.679 8.206 87.319 1.00 18.04 125 LYS C N 1
ATOM 7516 C CA . LYS C 1 125 ? -18.778 9.148 87.966 1.00 19.06 125 LYS C CA 1
ATOM 7517 C C . LYS C 1 125 ? -18.310 10.084 86.898 1.00 17.33 125 LYS C C 1
ATOM 7518 O O . LYS C 1 125 ? -18.231 9.666 85.740 1.00 16.67 125 LYS C O 1
ATOM 7524 N N . PRO C 1 126 ? -17.999 11.345 87.264 1.00 17.10 126 PRO C N 1
ATOM 7525 C CA . PRO C 1 126 ? -17.558 12.293 86.255 1.00 17.11 126 PRO C CA 1
ATOM 7526 C C . PRO C 1 126 ? -16.252 11.823 85.552 1.00 15.45 126 PRO C C 1
ATOM 7527 O O . PRO C 1 126 ? -15.427 11.171 86.172 1.00 15.92 126 PRO C O 1
ATOM 7531 N N . ILE C 1 127 ? -16.107 12.152 84.275 1.00 14.05 127 ILE C N 1
ATOM 7532 C CA . ILE C 1 127 ? -14.862 11.988 83.525 1.00 14.48 127 ILE C CA 1
ATOM 7533 C C . ILE C 1 127 ? -14.361 13.410 83.249 1.00 14.09 127 ILE C C 1
ATOM 7534 O O . ILE C 1 127 ? -15.119 14.230 82.764 1.00 14.70 127 ILE C O 1
ATOM 7539 N N . VAL C 1 128 ? -13.137 13.693 83.649 1.00 13.01 128 VAL C N 1
ATOM 7540 C CA . VAL C 1 128 ? -12.513 15.001 83.398 1.00 14.19 128 VAL C CA 1
ATOM 7541 C C . VAL C 1 128 ? -11.550 14.844 82.206 1.00 14.24 128 VAL C C 1
ATOM 7542 O O . VAL C 1 128 ? -10.708 13.882 82.130 1.00 14.58 128 VAL C O 1
ATOM 7546 N N . VAL C 1 129 ? -11.694 15.721 81.214 1.00 13.01 129 VAL C N 1
ATOM 7547 C CA . VAL C 1 129 ? -10.712 15.742 80.138 1.00 13.45 129 VAL C CA 1
ATOM 7548 C C . VAL C 1 129 ? -9.652 16.803 80.425 1.00 14.24 129 VAL C C 1
ATOM 7549 O O . VAL C 1 129 ? -9.988 17.989 80.635 1.00 14.25 129 VAL C O 1
ATOM 7553 N N . GLY C 1 130 ? -8.379 16.374 80.445 1.00 12.92 130 GLY C N 1
ATOM 7554 C CA . GLY C 1 130 ? -7.217 17.295 80.569 1.00 12.88 130 GLY C CA 1
ATOM 7555 C C . GLY C 1 130 ? -6.548 17.459 79.232 1.00 12.97 130 GLY C C 1
ATOM 7556 O O . GLY C 1 130 ? -5.750 16.594 78.812 1.00 11.44 130 GLY C O 1
ATOM 7557 N N . ARG C 1 131 ? -6.876 18.570 78.559 1.00 11.65 131 ARG C N 1
ATOM 7558 C CA . ARG C 1 131 ? -6.430 18.824 77.169 1.00 12.99 131 ARG C CA 1
ATOM 7559 C C . ARG C 1 131 ? -5.205 19.696 77.100 1.00 11.53 131 ARG C C 1
ATOM 7560 O O . ARG C 1 131 ? -5.223 20.863 77.569 1.00 11.47 131 ARG C O 1
ATOM 7568 N N . HIS C 1 132 ? -4.146 19.175 76.503 1.00 11.88 132 HIS C N 1
ATOM 7569 C CA . HIS C 1 132 ? -2.957 19.974 76.271 1.00 12.79 132 HIS C CA 1
ATOM 7570 C C . HIS C 1 132 ? -3.339 21.172 75.411 1.00 12.68 132 HIS C C 1
ATOM 7571 O O . HIS C 1 132 ? -3.867 21.026 74.339 1.00 12.30 132 HIS C O 1
ATOM 7578 N N . ALA C 1 133 ? -3.028 22.377 75.879 1.00 14.09 133 ALA C N 1
ATOM 7579 C CA . ALA C 1 133 ? -3.535 23.617 75.249 1.00 14.00 133 ALA C CA 1
ATOM 7580 C C . ALA C 1 133 ? -2.709 24.168 74.117 1.00 13.87 133 ALA C C 1
ATOM 7581 O O . ALA C 1 133 ? -3.126 25.110 73.452 1.00 14.12 133 ALA C O 1
ATOM 7583 N N . TYR C 1 134 ? -1.516 23.621 73.924 1.00 13.45 134 TYR C N 1
ATOM 7584 C CA . TYR C 1 134 ? -0.483 24.234 73.121 1.00 14.74 134 TYR C CA 1
ATOM 7585 C C . TYR C 1 134 ? -0.090 23.323 71.974 1.00 15.02 134 TYR C C 1
ATOM 7586 O O . TYR C 1 134 ? 0.029 22.104 72.132 1.00 14.90 134 TYR C O 1
ATOM 7595 N N . GLY C 1 135 ? 0.055 23.940 70.808 1.00 14.34 135 GLY C N 1
ATOM 7596 C CA . GLY C 1 135 ? 0.742 23.387 69.662 1.00 14.99 135 GLY C CA 1
ATOM 7597 C C . GLY C 1 135 ? -0.027 22.368 68.872 1.00 15.05 135 GLY C C 1
ATOM 7598 O O . GLY C 1 135 ? -1.251 22.428 68.772 1.00 14.30 135 GLY C O 1
ATOM 7599 N N . ASP C 1 136 ? 0.722 21.442 68.285 1.00 14.20 136 ASP C N 1
ATOM 7600 C CA . ASP C 1 136 ? 0.173 20.473 67.359 1.00 14.46 136 ASP C CA 1
ATOM 7601 C C . ASP C 1 136 ? -0.564 21.272 66.238 1.00 15.64 136 ASP C C 1
ATOM 7602 O O . ASP C 1 136 ? -0.047 22.338 65.805 1.00 13.33 136 ASP C O 1
ATOM 7607 N N . PHE C 1 137 ? -1.711 20.787 65.723 1.00 14.93 137 PHE C N 1
ATOM 7608 C CA . PHE C 1 137 ? -2.225 21.442 64.490 1.00 15.40 137 PHE C CA 1
ATOM 7609 C C . PHE C 1 137 ? -2.875 22.815 64.745 1.00 14.45 137 PHE C C 1
ATOM 7610 O O . PHE C 1 137 ? -3.280 23.486 63.812 1.00 14.04 137 PHE C O 1
ATOM 7618 N N . TYR C 1 138 ? -2.964 23.251 65.997 1.00 15.26 138 TYR C N 1
ATOM 7619 C CA . TYR C 1 138 ? -3.468 24.582 66.263 1.00 16.48 138 TYR C CA 1
ATOM 7620 C C . TYR C 1 138 ? -2.483 25.666 65.793 1.00 17.43 138 TYR C C 1
ATOM 7621 O O . TYR C 1 138 ? -2.873 26.812 65.645 1.00 17.79 138 TYR C O 1
ATOM 7630 N N . LYS C 1 139 ? -1.228 25.294 65.540 1.00 17.07 139 LYS C N 1
ATOM 7631 C CA . LYS C 1 139 ? -0.282 26.160 64.895 1.00 17.70 139 LYS C CA 1
ATOM 7632 C C . LYS C 1 139 ? 0.321 25.378 63.737 1.00 17.15 139 LYS C C 1
ATOM 7633 O O . LYS C 1 139 ? 1.357 24.747 63.840 1.00 18.27 139 LYS C O 1
ATOM 7639 N N . ASN C 1 140 ? -0.357 25.424 62.611 1.00 17.13 140 ASN C N 1
ATOM 7640 C CA . ASN C 1 140 ? 0.000 24.586 61.493 1.00 16.18 140 ASN C CA 1
ATOM 7641 C C . ASN C 1 140 ? 0.643 25.409 60.395 1.00 16.41 140 ASN C C 1
ATOM 7642 O O . ASN C 1 140 ? 0.409 26.629 60.284 1.00 16.69 140 ASN C O 1
ATOM 7647 N N . ALA C 1 141 ? 1.453 24.731 59.589 1.00 16.56 141 ALA C N 1
ATOM 7648 C CA . ALA C 1 141 ? 1.873 25.231 58.265 1.00 16.49 141 ALA C CA 1
ATOM 7649 C C . ALA C 1 141 ? 1.247 24.333 57.223 1.00 15.79 141 ALA C C 1
ATOM 7650 O O . ALA C 1 141 ? 1.240 23.118 57.421 1.00 16.13 141 ALA C O 1
ATOM 7652 N N . GLU C 1 142 ? 0.714 24.896 56.143 1.00 15.07 142 GLU C N 1
ATOM 7653 C CA . GLU C 1 142 ? 0.085 24.085 55.101 1.00 16.04 142 GLU C CA 1
ATOM 7654 C C . GLU C 1 142 ? 0.393 24.581 53.702 1.00 16.33 142 GLU C C 1
ATOM 7655 O O . GLU C 1 142 ? 0.529 25.800 53.516 1.00 16.69 142 GLU C O 1
ATOM 7661 N N . ILE C 1 143 ? 0.487 23.650 52.746 1.00 16.10 143 ILE C N 1
ATOM 7662 C CA . ILE C 1 143 ? 0.732 23.976 51.340 1.00 16.54 143 ILE C CA 1
ATOM 7663 C C . ILE C 1 143 ? -0.154 23.111 50.478 1.00 17.51 143 ILE C C 1
ATOM 7664 O O . ILE C 1 143 ? -0.211 21.905 50.684 1.00 16.89 143 ILE C O 1
ATOM 7669 N N . PHE C 1 144 ? -0.860 23.750 49.531 1.00 17.76 144 PHE C N 1
ATOM 7670 C CA . PHE C 1 144 ? -1.534 23.082 48.469 1.00 17.76 144 PHE C CA 1
ATOM 7671 C C . PHE C 1 144 ? -0.544 23.012 47.317 1.00 18.10 144 PHE C C 1
ATOM 7672 O O . PHE C 1 144 ? -0.270 24.018 46.658 1.00 17.74 144 PHE C O 1
ATOM 7680 N N . ALA C 1 145 ? 0.035 21.823 47.136 1.00 17.78 145 ALA C N 1
ATOM 7681 C CA . ALA C 1 145 ? 1.064 21.544 46.133 1.00 18.54 145 ALA C CA 1
ATOM 7682 C C . ALA C 1 145 ? 0.391 21.107 44.825 1.00 18.78 145 ALA C C 1
ATOM 7683 O O . ALA C 1 145 ? 0.214 19.904 44.552 1.00 16.43 145 ALA C O 1
ATOM 7685 N N . GLU C 1 146 ? 0.005 22.089 44.000 1.00 19.64 146 GLU C N 1
ATOM 7686 C CA . GLU C 1 146 ? -0.843 21.786 42.838 1.00 21.62 146 GLU C CA 1
ATOM 7687 C C . GLU C 1 146 ? -0.148 20.984 41.743 1.00 20.85 146 GLU C C 1
ATOM 7688 O O . GLU C 1 146 ? -0.814 20.337 40.935 1.00 20.00 146 GLU C O 1
ATOM 7694 N N . ALA C 1 147 ? 1.177 20.951 41.781 1.00 22.38 147 ALA C N 1
ATOM 7695 C CA . ALA C 1 147 ? 1.958 20.123 40.882 1.00 22.25 147 ALA C CA 1
ATOM 7696 C C . ALA C 1 147 ? 2.681 19.019 41.622 1.00 22.77 147 ALA C C 1
ATOM 7697 O O . ALA C 1 147 ? 3.671 18.433 41.101 1.00 22.71 147 ALA C O 1
ATOM 7699 N N . GLY C 1 148 ? 2.281 18.766 42.868 1.00 21.19 148 GLY C N 1
ATOM 7700 C CA . GLY C 1 148 ? 2.959 17.710 43.620 1.00 21.06 148 GLY C CA 1
ATOM 7701 C C . GLY C 1 148 ? 4.380 18.115 43.944 1.00 20.25 148 GLY C C 1
ATOM 7702 O O . GLY C 1 148 ? 4.673 19.315 44.138 1.00 22.01 148 GLY C O 1
ATOM 7703 N N . GLY C 1 149 ? 5.263 17.132 44.054 1.00 21.14 149 GLY C N 1
ATOM 7704 C CA . GLY C 1 149 ? 6.648 17.431 44.394 1.00 21.03 149 GLY C CA 1
ATOM 7705 C C . GLY C 1 149 ? 7.177 16.500 45.459 1.00 21.22 149 GLY C C 1
ATOM 7706 O O . GLY C 1 149 ? 6.448 15.601 45.919 1.00 19.69 149 GLY C O 1
ATOM 7707 N N . LYS C 1 150 ? 8.447 16.724 45.821 1.00 21.69 150 LYS C N 1
ATOM 7708 C CA . LYS C 1 150 ? 9.034 16.120 47.016 1.00 21.23 150 LYS C CA 1
ATOM 7709 C C . LYS C 1 150 ? 8.499 16.904 48.212 1.00 20.45 150 LYS C C 1
ATOM 7710 O O . LYS C 1 150 ? 8.644 18.113 48.287 1.00 20.97 150 LYS C O 1
ATOM 7716 N N . LEU C 1 151 ? 7.835 16.212 49.130 1.00 19.17 151 LEU C N 1
ATOM 7717 C CA . LEU C 1 151 ? 7.147 16.869 50.235 1.00 19.34 151 LEU C CA 1
ATOM 7718 C C . LEU C 1 151 ? 7.963 16.507 51.475 1.00 18.28 151 LEU C C 1
ATOM 7719 O O . LEU C 1 151 ? 8.069 15.342 51.814 1.00 18.62 151 LEU C O 1
ATOM 7724 N N . GLU C 1 152 ? 8.507 17.516 52.128 1.00 18.55 152 GLU C N 1
ATOM 7725 C CA . GLU C 1 152 ? 9.458 17.327 53.246 1.00 19.17 152 GLU C CA 1
ATOM 7726 C C . GLU C 1 152 ? 9.117 18.189 54.451 1.00 17.44 152 GLU C C 1
ATOM 7727 O O . GLU C 1 152 ? 8.479 19.241 54.338 1.00 17.32 152 GLU C O 1
ATOM 7733 N N . ILE C 1 153 ? 9.587 17.760 55.627 1.00 17.62 153 ILE C N 1
ATOM 7734 C CA . ILE C 1 153 ? 9.771 18.666 56.744 1.00 17.41 153 ILE C CA 1
ATOM 7735 C C . ILE C 1 153 ? 11.288 18.943 56.854 1.00 18.12 153 ILE C C 1
ATOM 7736 O O . ILE C 1 153 ? 12.127 18.079 56.547 1.00 19.28 153 ILE C O 1
ATOM 7741 N N . VAL C 1 154 ? 11.603 20.148 57.283 1.00 19.43 154 VAL C N 1
ATOM 7742 C CA . VAL C 1 154 ? 12.981 20.589 57.364 1.00 20.35 154 VAL C CA 1
ATOM 7743 C C . VAL C 1 154 ? 13.153 21.395 58.633 1.00 20.56 154 VAL C C 1
ATOM 7744 O O . VAL C 1 154 ? 12.359 22.277 58.932 1.00 21.46 154 VAL C O 1
ATOM 7748 N N . VAL C 1 155 ? 14.223 21.081 59.350 1.00 21.27 155 VAL C N 1
ATOM 7749 C CA . VAL C 1 155 ? 14.601 21.768 60.564 1.00 21.69 155 VAL C CA 1
ATOM 7750 C C . VAL C 1 155 ? 15.993 22.350 60.335 1.00 23.03 155 VAL C C 1
ATOM 7751 O O . VAL C 1 155 ? 16.885 21.646 59.866 1.00 23.37 155 VAL C O 1
ATOM 7755 N N . THR C 1 156 ? 16.142 23.627 60.650 1.00 23.70 156 THR C N 1
ATOM 7756 C CA . THR C 1 156 ? 17.414 24.326 60.520 1.00 24.85 156 THR C CA 1
ATOM 7757 C C . THR C 1 156 ? 17.715 24.977 61.863 1.00 25.28 156 THR C C 1
ATOM 7758 O O . THR C 1 156 ? 17.019 25.881 62.267 1.00 24.73 156 THR C O 1
ATOM 7762 N N . ASP C 1 157 ? 18.720 24.454 62.565 1.00 26.64 157 ASP C N 1
ATOM 7763 C CA . ASP C 1 157 ? 19.051 24.912 63.899 1.00 26.71 157 ASP C CA 1
ATOM 7764 C C . ASP C 1 157 ? 20.022 26.068 63.828 1.00 28.51 157 ASP C C 1
ATOM 7765 O O . ASP C 1 157 ? 20.510 26.419 62.751 1.00 30.13 157 ASP C O 1
ATOM 7770 N N . LYS C 1 158 ? 20.269 26.671 64.980 1.00 29.90 158 LYS C N 1
ATOM 7771 C CA . LYS C 1 158 ? 21.158 27.840 65.124 1.00 31.43 158 LYS C CA 1
ATOM 7772 C C . LYS C 1 158 ? 22.607 27.594 64.624 1.00 32.64 158 LYS C C 1
ATOM 7773 O O . LYS C 1 158 ? 23.247 28.492 64.102 0.50 33.30 158 LYS C O 1
ATOM 7779 N N . ASN C 1 159 ? 23.068 26.354 64.814 1.00 33.98 159 ASN C N 1
ATOM 7780 C CA . ASN C 1 159 ? 24.375 25.851 64.360 1.00 34.20 159 ASN C CA 1
ATOM 7781 C C . ASN C 1 159 ? 24.445 25.659 62.845 1.00 35.20 159 ASN C C 1
ATOM 7782 O O . ASN C 1 159 ? 25.508 25.304 62.312 1.00 35.63 159 ASN C O 1
ATOM 7787 N N . GLY C 1 160 ? 23.310 25.832 62.168 0.50 34.56 160 GLY C N 1
ATOM 7788 C CA . GLY C 1 160 ? 23.222 25.666 60.736 0.50 34.26 160 GLY C CA 1
ATOM 7789 C C . GLY C 1 160 ? 22.878 24.257 60.299 1.00 34.27 160 GLY C C 1
ATOM 7790 O O . GLY C 1 160 ? 22.620 24.039 59.107 1.00 36.01 160 GLY C O 1
ATOM 7791 N N . LYS C 1 161 ? 22.849 23.304 61.234 1.00 33.24 161 LYS C N 1
ATOM 7792 C CA . LYS C 1 161 ? 22.578 21.913 60.879 1.00 32.41 161 LYS C CA 1
ATOM 7793 C C . LYS C 1 161 ? 21.124 21.797 60.383 1.00 31.73 161 LYS C C 1
ATOM 7794 O O . LYS C 1 161 ? 20.167 22.298 61.024 0.75 31.22 161 LYS C O 1
ATOM 7800 N N . GLU C 1 162 ? 20.987 21.187 59.208 1.00 30.86 162 GLU C N 1
ATOM 7801 C CA . GLU C 1 162 ? 19.692 21.036 58.577 1.00 30.03 162 GLU C CA 1
ATOM 7802 C C . GLU C 1 162 ? 19.357 19.556 58.608 1.00 29.06 162 GLU C C 1
ATOM 7803 O O . GLU C 1 162 ? 20.173 18.706 58.219 1.00 29.21 162 GLU C O 1
ATOM 7809 N N . THR C 1 163 ? 18.170 19.243 59.114 1.00 27.36 163 THR C N 1
ATOM 7810 C CA . THR C 1 163 ? 17.673 17.887 59.156 1.00 26.58 163 THR C CA 1
ATOM 7811 C C . THR C 1 163 ? 16.422 17.908 58.292 1.00 25.61 163 THR C C 1
ATOM 7812 O O . THR C 1 163 ? 15.608 18.825 58.435 1.00 25.24 163 THR C O 1
ATOM 7816 N N . ARG C 1 164 ? 16.345 16.946 57.373 1.00 24.57 164 ARG C N 1
ATOM 7817 C CA . ARG C 1 164 ? 15.233 16.793 56.429 1.00 24.62 164 ARG C CA 1
ATOM 7818 C C . ARG C 1 164 ? 14.642 15.394 56.563 1.00 23.46 164 ARG C C 1
ATOM 7819 O O . ARG C 1 164 ? 15.353 14.416 56.829 1.00 23.35 164 ARG C O 1
ATOM 7827 N N . GLN C 1 165 ? 13.315 15.301 56.434 1.00 22.66 165 GLN C N 1
ATOM 7828 C CA . GLN C 1 165 ? 12.657 14.034 56.314 1.00 21.54 165 GLN C CA 1
ATOM 7829 C C . GLN C 1 165 ? 11.582 14.140 55.266 1.00 20.64 165 GLN C C 1
ATOM 7830 O O . GLN C 1 165 ? 10.908 15.140 55.171 1.00 18.03 165 GLN C O 1
ATOM 7836 N N . THR C 1 166 ? 11.454 13.099 54.472 1.00 20.66 166 THR C N 1
ATOM 7837 C CA . THR C 1 166 ? 10.486 13.078 53.386 1.00 20.20 166 THR C CA 1
ATOM 7838 C C . THR C 1 166 ? 9.192 12.467 53.887 1.00 19.21 166 THR C C 1
ATOM 7839 O O . THR C 1 166 ? 9.157 11.371 54.484 1.00 20.50 166 THR C O 1
ATOM 7843 N N . ILE C 1 167 ? 8.117 13.222 53.673 1.00 17.32 167 ILE C N 1
ATOM 7844 C CA . ILE C 1 167 ? 6.773 12.727 53.866 1.00 17.00 167 ILE C CA 1
ATOM 7845 C C . ILE C 1 167 ? 6.350 11.807 52.723 1.00 16.85 167 ILE C C 1
ATOM 7846 O O . ILE C 1 167 ? 5.914 10.675 52.922 1.00 15.77 167 ILE C O 1
ATOM 7851 N N . MET C 1 168 ? 6.470 12.328 51.514 1.00 17.64 168 MET C N 1
ATOM 7852 C CA . MET C 1 168 ? 6.121 11.571 50.316 1.00 19.13 168 MET C CA 1
ATOM 7853 C C . MET C 1 168 ? 6.662 12.349 49.130 1.00 19.11 168 MET C C 1
ATOM 7854 O O . MET C 1 168 ? 7.019 13.528 49.257 1.00 19.35 168 MET C O 1
ATOM 7859 N N . GLU C 1 169 ? 6.774 11.670 48.007 1.00 20.21 169 GLU C N 1
ATOM 7860 C CA . GLU C 1 169 ? 7.142 12.311 46.745 1.00 20.89 169 GLU C CA 1
ATOM 7861 C C . GLU C 1 169 ? 6.077 11.914 45.737 1.00 20.31 169 GLU C C 1
ATOM 7862 O O . GLU C 1 169 ? 5.818 10.731 45.527 1.00 19.76 169 GLU C O 1
ATOM 7868 N N . VAL C 1 170 ? 5.364 12.914 45.228 1.00 21.91 170 VAL C N 1
ATOM 7869 C CA . VAL C 1 170 ? 4.183 12.679 44.369 1.00 22.01 170 VAL C CA 1
ATOM 7870 C C . VAL C 1 170 ? 4.275 13.572 43.165 1.00 21.99 170 VAL C C 1
ATOM 7871 O O . VAL C 1 170 ? 4.868 14.663 43.232 1.00 22.61 170 VAL C O 1
ATOM 7875 N N . ASP C 1 171 ? 3.758 13.101 42.033 1.00 22.15 171 ASP C N 1
ATOM 7876 C CA . ASP C 1 171 ? 3.659 13.933 40.834 1.00 22.43 171 ASP C CA 1
ATOM 7877 C C . ASP C 1 171 ? 2.206 14.219 40.506 1.00 23.03 171 ASP C C 1
ATOM 7878 O O . ASP C 1 171 ? 1.834 14.250 39.311 1.00 23.76 171 ASP C O 1
ATOM 7883 N N . GLU C 1 172 ? 1.398 14.459 41.535 1.00 21.61 172 GLU C N 1
ATOM 7884 C CA . GLU C 1 172 ? -0.014 14.843 41.382 1.00 19.90 172 GLU C CA 1
ATOM 7885 C C . GLU C 1 172 ? -0.385 15.892 42.419 1.00 19.41 172 GLU C C 1
ATOM 7886 O O . GLU C 1 172 ? 0.327 16.028 43.425 1.00 18.04 172 GLU C O 1
ATOM 7892 N N . PRO C 1 173 ? -1.527 16.610 42.226 1.00 17.41 173 PRO C N 1
ATOM 7893 C CA . PRO C 1 173 ? -1.872 17.592 43.212 1.00 17.51 173 PRO C CA 1
ATOM 7894 C C . PRO C 1 173 ? -2.078 16.992 44.604 1.00 16.61 173 PRO C C 1
ATOM 7895 O O . PRO C 1 173 ? -2.709 15.902 44.755 1.00 15.37 173 PRO C O 1
ATOM 7899 N N . ALA C 1 174 ? -1.542 17.711 45.571 1.00 15.09 174 ALA C N 1
ATOM 7900 C CA . ALA C 1 174 ? -1.411 17.197 46.934 1.00 15.27 174 ALA C CA 1
ATOM 7901 C C . ALA C 1 174 ? -1.492 18.314 47.945 1.00 15.96 174 ALA C C 1
ATOM 7902 O O . ALA C 1 174 ? -1.238 19.482 47.631 1.00 16.49 174 ALA C O 1
ATOM 7904 N N . ILE C 1 175 ? -1.773 17.931 49.194 1.00 14.16 175 ILE C N 1
ATOM 7905 C CA . ILE C 1 175 ? -1.784 18.845 50.314 1.00 14.44 175 ILE C CA 1
ATOM 7906 C C . ILE C 1 175 ? -0.818 18.347 51.359 1.00 13.31 175 ILE C C 1
ATOM 7907 O O . ILE C 1 175 ? -0.540 17.160 51.436 1.00 13.31 175 ILE C O 1
ATOM 7912 N N . VAL C 1 176 ? -0.243 19.304 52.064 1.00 14.24 176 VAL C N 1
ATOM 7913 C CA . VAL C 1 176 ? 0.817 19.072 53.025 1.00 14.71 176 VAL C CA 1
ATOM 7914 C C . VAL C 1 176 ? 0.505 19.859 54.270 1.00 15.17 176 VAL C C 1
ATOM 7915 O O . VAL C 1 176 ? 0.070 21.023 54.208 1.00 14.09 176 VAL C O 1
ATOM 7919 N N . GLN C 1 177 ? 0.698 19.229 55.430 1.00 14.75 177 GLN C N 1
ATOM 7920 C CA . GLN C 1 177 ? 0.585 19.931 56.709 1.00 15.59 177 GLN C CA 1
ATOM 7921 C C . GLN C 1 177 ? 1.784 19.608 57.628 1.00 14.75 177 GLN C C 1
ATOM 7922 O O . GLN C 1 177 ? 2.252 18.500 57.670 1.00 15.29 177 GLN C O 1
ATOM 7928 N N . GLY C 1 178 ? 2.296 20.622 58.302 1.00 15.05 178 GLY C N 1
ATOM 7929 C CA . GLY C 1 178 ? 3.288 20.477 59.345 1.00 15.51 178 GLY C CA 1
ATOM 7930 C C . GLY C 1 178 ? 2.821 21.028 60.686 1.00 15.16 178 GLY C C 1
ATOM 7931 O O . GLY C 1 178 ? 2.115 22.057 60.764 1.00 14.95 178 GLY C O 1
ATOM 7932 N N . ILE C 1 179 ? 3.240 20.351 61.752 1.00 14.61 179 ILE C N 1
ATOM 7933 C CA . ILE C 1 179 ? 2.945 20.770 63.103 1.00 14.66 179 ILE C CA 1
ATOM 7934 C C . ILE C 1 179 ? 4.161 20.564 64.006 1.00 15.29 179 ILE C C 1
ATOM 7935 O O . ILE C 1 179 ? 5.085 19.815 63.652 1.00 15.04 179 ILE C O 1
ATOM 7940 N N . HIS C 1 180 ? 4.090 21.156 65.202 1.00 15.51 180 HIS C N 1
ATOM 7941 C CA . HIS C 1 180 ? 5.167 21.018 66.146 1.00 15.09 180 HIS C CA 1
ATOM 7942 C C . HIS C 1 180 ? 4.631 20.975 67.548 1.00 14.97 180 HIS C C 1
ATOM 7943 O O . HIS C 1 180 ? 3.476 21.322 67.832 1.00 12.69 180 HIS C O 1
ATOM 7950 N N . ASN C 1 181 ? 5.525 20.589 68.452 1.00 14.33 181 ASN C N 1
ATOM 7951 C CA . ASN C 1 181 ? 5.317 20.819 69.849 1.00 14.56 181 ASN C CA 1
ATOM 7952 C C . ASN C 1 181 ? 6.695 20.916 70.503 1.00 15.59 181 ASN C C 1
ATOM 7953 O O . ASN C 1 181 ? 7.747 20.674 69.853 1.00 15.71 181 ASN C O 1
ATOM 7958 N N . THR C 1 182 ? 6.703 21.380 71.739 1.00 16.42 182 THR C N 1
ATOM 7959 C CA . THR C 1 182 ? 7.953 21.489 72.504 1.00 15.14 182 THR C CA 1
ATOM 7960 C C . THR C 1 182 ? 8.012 20.518 73.667 1.00 14.60 182 THR C C 1
ATOM 7961 O O . THR C 1 182 ? 7.022 20.193 74.348 1.00 14.96 182 THR C O 1
ATOM 7965 N N . VAL C 1 183 ? 9.241 20.067 73.961 1.00 15.05 183 VAL C N 1
ATOM 7966 C CA . VAL C 1 183 ? 9.455 19.193 75.092 1.00 15.54 183 VAL C CA 1
ATOM 7967 C C . VAL C 1 183 ? 8.994 19.822 76.433 1.00 15.06 183 VAL C C 1
ATOM 7968 O O . VAL C 1 183 ? 8.383 19.169 77.258 1.00 13.93 183 VAL C O 1
ATOM 7972 N N . ALA C 1 184 ? 9.275 21.096 76.600 1.00 16.07 184 ALA C N 1
ATOM 7973 C CA . ALA C 1 184 ? 8.928 21.830 77.802 1.00 15.69 184 ALA C CA 1
ATOM 7974 C C . ALA C 1 184 ? 7.370 21.890 77.980 1.00 14.22 184 ALA C C 1
ATOM 7975 O O . ALA C 1 184 ? 6.853 21.679 79.051 1.00 13.98 184 ALA C O 1
ATOM 7977 N N . SER C 1 185 ? 6.658 22.183 76.907 1.00 13.55 185 SER C N 1
ATOM 7978 C CA . SER C 1 185 ? 5.191 22.292 77.003 1.00 14.26 185 SER C CA 1
ATOM 7979 C C . SER C 1 185 ? 4.544 20.951 77.299 1.00 13.01 185 SER C C 1
ATOM 7980 O O . SER C 1 185 ? 3.632 20.862 78.127 1.00 13.77 185 SER C O 1
ATOM 7983 N N . ILE C 1 186 ? 5.089 19.891 76.697 1.00 13.45 186 ILE C N 1
ATOM 7984 C CA . ILE C 1 186 ? 4.643 18.557 76.963 1.00 14.57 186 ILE C CA 1
ATOM 7985 C C . ILE C 1 186 ? 4.850 18.218 78.480 1.00 13.80 186 ILE C C 1
ATOM 7986 O O . ILE C 1 186 ? 4.013 17.624 79.093 1.00 13.73 186 ILE C O 1
ATOM 7991 N N . GLY C 1 187 ? 6.008 18.611 79.029 1.00 15.27 187 GLY C N 1
ATOM 7992 C CA . GLY C 1 187 ? 6.332 18.399 80.453 1.00 14.91 187 GLY C CA 1
ATOM 7993 C C . GLY C 1 187 ? 5.354 19.080 81.413 1.00 14.40 187 GLY C C 1
ATOM 7994 O O . GLY C 1 187 ? 4.910 18.480 82.380 1.00 16.22 187 GLY C O 1
ATOM 7995 N N . HIS C 1 188 ? 5.000 20.314 81.103 1.00 15.57 188 HIS C N 1
ATOM 7996 C CA . HIS C 1 188 ? 4.044 21.107 81.902 1.00 15.55 188 HIS C CA 1
ATOM 7997 C C . HIS C 1 188 ? 2.661 20.470 81.854 1.00 13.60 188 HIS C C 1
ATOM 7998 O O . HIS C 1 188 ? 1.977 20.410 82.855 1.00 14.35 188 HIS C O 1
ATOM 8005 N N . PHE C 1 189 ? 2.296 19.987 80.669 1.00 14.14 189 PHE C N 1
ATOM 8006 C CA . PHE C 1 189 ? 1.109 19.141 80.419 1.00 13.35 189 PHE C CA 1
ATOM 8007 C C . PHE C 1 189 ? 1.082 17.898 81.307 1.00 13.00 189 PHE C C 1
ATOM 8008 O O . PHE C 1 189 ? 0.152 17.680 82.080 1.00 11.97 189 PHE C O 1
ATOM 8016 N N . ALA C 1 190 ? 2.134 17.092 81.257 1.00 14.19 190 ALA C N 1
ATOM 8017 C CA . ALA C 1 190 ? 2.206 15.930 82.085 1.00 13.36 190 ALA C CA 1
ATOM 8018 C C . ALA C 1 190 ? 2.082 16.276 83.567 1.00 13.17 190 ALA C C 1
ATOM 8019 O O . ALA C 1 190 ? 1.326 15.653 84.289 1.00 13.71 190 ALA C O 1
ATOM 8021 N N . ARG C 1 191 ? 2.851 17.246 84.017 1.00 14.51 191 ARG C N 1
ATOM 8022 C CA . ARG C 1 191 ? 2.849 17.616 85.457 1.00 15.89 191 ARG C CA 1
ATOM 8023 C C . ARG C 1 191 ? 1.457 18.143 85.905 1.00 15.41 191 ARG C C 1
ATOM 8024 O O . ARG C 1 191 ? 0.976 17.819 86.982 1.00 14.64 191 ARG C O 1
ATOM 8032 N N . ALA C 1 192 ? 0.851 18.969 85.050 1.00 15.76 192 ALA C N 1
ATOM 8033 C CA . ALA C 1 192 ? -0.488 19.501 85.286 1.00 15.05 192 ALA C CA 1
ATOM 8034 C C . ALA C 1 192 ? -1.469 18.397 85.480 1.00 14.15 192 ALA C C 1
ATOM 8035 O O . ALA C 1 192 ? -2.266 18.421 86.429 1.00 16.01 192 ALA C O 1
ATOM 8037 N N . CYS C 1 193 ? -1.417 17.372 84.618 1.00 13.90 193 CYS C N 1
ATOM 8038 C CA . CYS C 1 193 ? -2.289 16.206 84.756 1.00 15.07 193 CYS C CA 1
ATOM 8039 C C . CYS C 1 193 ? -2.022 15.370 86.043 1.00 14.58 193 CYS C C 1
ATOM 8040 O O . CYS C 1 193 ? -2.928 14.979 86.780 1.00 13.56 193 CYS C O 1
ATOM 8043 N N . PHE C 1 194 ? -0.763 15.079 86.287 1.00 15.88 194 PHE C N 1
ATOM 8044 C CA . PHE C 1 194 ? -0.430 14.347 87.482 1.00 16.46 194 PHE C CA 1
ATOM 8045 C C . PHE C 1 194 ? -0.819 15.146 88.765 1.00 16.32 194 PHE C C 1
ATOM 8046 O O . PHE C 1 194 ? -1.358 14.555 89.703 1.00 17.43 194 PHE C O 1
ATOM 8054 N N . GLU C 1 195 ? -0.583 16.450 88.780 1.00 16.48 195 GLU C N 1
ATOM 8055 C CA . GLU C 1 195 ? -1.002 17.301 89.925 1.00 16.65 195 GLU C CA 1
ATOM 8056 C C . GLU C 1 195 ? -2.530 17.313 90.132 1.00 16.28 195 GLU C C 1
ATOM 8057 O O . GLU C 1 195 ? -3.026 17.190 91.243 1.00 15.08 195 GLU C O 1
ATOM 8063 N N . TYR C 1 196 ? -3.289 17.456 89.046 1.00 16.69 196 TYR C N 1
ATOM 8064 C CA . TYR C 1 196 ? -4.747 17.342 89.078 1.00 17.02 196 TYR C CA 1
ATOM 8065 C C . TYR C 1 196 ? -5.261 16.017 89.636 1.00 17.33 196 TYR C C 1
ATOM 8066 O O . TYR C 1 196 ? -6.154 15.997 90.522 1.00 16.72 196 TYR C O 1
ATOM 8075 N N . SER C 1 197 ? -4.707 14.904 89.119 1.00 16.30 197 SER C N 1
ATOM 8076 C CA . SER C 1 197 ? -5.062 13.577 89.575 1.00 17.67 197 SER C CA 1
ATOM 8077 C C . SER C 1 197 ? -4.835 13.413 91.106 1.00 17.85 197 SER C C 1
ATOM 8078 O O . SER C 1 197 ? -5.696 12.900 91.868 1.00 17.75 197 SER C O 1
ATOM 8081 N N . LEU C 1 198 ? -3.693 13.898 91.551 1.00 20.12 198 LEU C N 1
ATOM 8082 C CA . LEU C 1 198 ? -3.331 13.797 92.972 1.00 21.16 198 LEU C CA 1
ATOM 8083 C C . LEU C 1 198 ? -4.242 14.679 93.835 1.00 21.69 198 LEU C C 1
ATOM 8084 O O . LEU C 1 198 ? -4.715 14.257 94.894 1.00 24.04 198 LEU C O 1
ATOM 8089 N N . ASP C 1 199 ? -4.502 15.888 93.376 1.00 23.16 199 ASP C N 1
ATOM 8090 C CA . ASP C 1 199 ? -5.375 16.799 94.092 1.00 22.84 199 ASP C CA 1
ATOM 8091 C C . ASP C 1 199 ? -6.810 16.230 94.228 1.00 23.87 199 ASP C C 1
ATOM 8092 O O . ASP C 1 199 ? -7.434 16.266 95.309 1.00 23.01 199 ASP C O 1
ATOM 8097 N N . GLN C 1 200 ? -7.320 15.655 93.145 1.00 22.76 200 GLN C N 1
ATOM 8098 C CA . GLN C 1 200 ? -8.680 15.125 93.116 1.00 22.17 200 GLN C CA 1
ATOM 8099 C C . GLN C 1 200 ? -8.809 13.648 93.480 1.00 21.69 200 GLN C C 1
ATOM 8100 O O . GLN C 1 200 ? -9.920 13.137 93.585 1.00 23.01 200 GLN C O 1
ATOM 8106 N N . LYS C 1 201 ? -7.686 12.984 93.724 1.00 20.76 201 LYS C N 1
ATOM 8107 C CA . LYS C 1 201 ? -7.631 11.578 94.091 1.00 21.15 201 LYS C CA 1
ATOM 8108 C C . LYS C 1 201 ? -8.317 10.701 93.025 1.00 20.19 201 LYS C C 1
ATOM 8109 O O . LYS C 1 201 ? -9.143 9.839 93.314 1.00 21.38 201 LYS C O 1
ATOM 8115 N N . ILE C 1 202 ? -7.963 10.962 91.772 1.00 19.93 202 ILE C N 1
ATOM 8116 C CA . ILE C 1 202 ? -8.458 10.171 90.632 1.00 18.65 202 ILE C CA 1
ATOM 8117 C C . ILE C 1 202 ? -7.299 9.673 89.772 1.00 17.43 202 ILE C C 1
ATOM 8118 O O . ILE C 1 202 ? -6.255 10.291 89.673 1.00 15.79 202 ILE C O 1
ATOM 8123 N N . ASP C 1 203 ? -7.499 8.514 89.174 1.00 17.78 203 ASP C N 1
ATOM 8124 C CA . ASP C 1 203 ? -6.516 7.948 88.284 1.00 17.47 203 ASP C CA 1
ATOM 8125 C C . ASP C 1 203 ? -6.338 8.873 87.056 1.00 16.74 203 ASP C C 1
ATOM 8126 O O . ASP C 1 203 ? -7.262 9.649 86.742 1.00 14.86 203 ASP C O 1
ATOM 8131 N N . CYS C 1 204 ? -5.161 8.776 86.423 1.00 15.61 204 CYS C N 1
ATOM 8132 C CA . CYS C 1 204 ? -4.819 9.466 85.197 1.00 15.47 204 CYS C CA 1
ATOM 8133 C C . CYS C 1 204 ? -4.639 8.460 84.034 1.00 15.48 204 CYS C C 1
ATOM 8134 O O . CYS C 1 204 ? -3.816 7.542 84.110 1.00 15.13 204 CYS C O 1
ATOM 8137 N N . TRP C 1 205 ? -5.365 8.676 82.938 1.00 14.08 205 TRP C N 1
ATOM 8138 C CA . TRP C 1 205 ? -5.220 7.887 81.703 1.00 14.65 205 TRP C CA 1
ATOM 8139 C C . TRP C 1 205 ? -4.686 8.759 80.591 1.00 14.94 205 TRP C C 1
ATOM 8140 O O . TRP C 1 205 ? -5.154 9.902 80.414 1.00 15.01 205 TRP C O 1
ATOM 8151 N N . PHE C 1 206 ? -3.652 8.316 79.881 1.00 14.60 206 PHE C N 1
ATOM 8152 C CA . PHE C 1 206 ? -3.115 9.112 78.738 1.00 13.42 206 PHE C CA 1
ATOM 8153 C C . PHE C 1 206 ? -2.912 8.158 77.555 1.00 14.16 206 PHE C C 1
ATOM 8154 O O . PHE C 1 206 ? -2.678 6.986 77.760 1.00 13.38 206 PHE C O 1
ATOM 8162 N N . ALA C 1 207 ? -3.133 8.656 76.351 1.00 12.66 207 ALA C N 1
ATOM 8163 C CA . ALA C 1 207 ? -3.103 7.788 75.171 1.00 13.08 207 ALA C CA 1
ATOM 8164 C C . ALA C 1 207 ? -2.682 8.556 73.932 1.00 14.11 207 ALA C C 1
ATOM 8165 O O . ALA C 1 207 ? -2.985 9.751 73.808 1.00 13.35 207 ALA C O 1
ATOM 8167 N N . THR C 1 208 ? -1.902 7.890 73.054 1.00 13.95 208 THR C N 1
ATOM 8168 C CA . THR C 1 208 ? -1.555 8.428 71.747 1.00 14.61 208 THR C CA 1
ATOM 8169 C C . THR C 1 208 ? -1.596 7.297 70.724 1.00 14.24 208 THR C C 1
ATOM 8170 O O . THR C 1 208 ? -2.150 6.266 70.992 1.00 15.47 208 THR C O 1
ATOM 8174 N N . LYS C 1 209 ? -1.059 7.537 69.532 1.00 13.95 209 LYS C N 1
ATOM 8175 C CA . LYS C 1 209 ? -0.911 6.461 68.543 1.00 14.88 209 LYS C CA 1
ATOM 8176 C C . LYS C 1 209 ? 0.584 6.298 68.265 1.00 15.52 209 LYS C C 1
ATOM 8177 O O . LYS C 1 209 ? 1.071 6.415 67.123 1.00 15.38 209 LYS C O 1
ATOM 8183 N N . ASP C 1 210 ? 1.341 6.065 69.331 1.00 15.56 210 ASP C N 1
ATOM 8184 C CA . ASP C 1 210 ? 2.814 5.956 69.217 1.00 16.55 210 ASP C CA 1
ATOM 8185 C C . ASP C 1 210 ? 3.340 4.767 68.342 1.00 17.17 210 ASP C C 1
ATOM 8186 O O . ASP C 1 210 ? 4.501 4.749 67.988 1.00 18.50 210 ASP C O 1
ATOM 8191 N N . THR C 1 211 ? 2.476 3.810 68.036 1.00 17.05 211 THR C N 1
ATOM 8192 C CA . THR C 1 211 ? 2.771 2.717 67.087 1.00 18.40 211 THR C CA 1
ATOM 8193 C C . THR C 1 211 ? 2.880 3.192 65.649 1.00 19.08 211 THR C C 1
ATOM 8194 O O . THR C 1 211 ? 3.524 2.543 64.811 1.00 19.92 211 THR C O 1
ATOM 8198 N N . ILE C 1 212 ? 2.237 4.316 65.345 1.00 17.10 212 ILE C N 1
ATOM 8199 C CA . ILE C 1 212 ? 2.243 4.895 64.007 1.00 18.27 212 ILE C CA 1
ATOM 8200 C C . ILE C 1 212 ? 3.172 6.097 63.971 1.00 17.10 212 ILE C C 1
ATOM 8201 O O . ILE C 1 212 ? 3.913 6.306 63.006 1.00 16.67 212 ILE C O 1
ATOM 8206 N N . SER C 1 213 ? 3.081 6.909 65.020 1.00 16.56 213 SER C N 1
ATOM 8207 C CA . SER C 1 213 ? 3.832 8.147 65.185 1.00 16.94 213 SER C CA 1
ATOM 8208 C C . SER C 1 213 ? 4.932 7.819 66.162 1.00 17.69 213 SER C C 1
ATOM 8209 O O . SER C 1 213 ? 4.806 8.017 67.375 1.00 15.85 213 SER C O 1
ATOM 8212 N N . LYS C 1 214 ? 6.015 7.300 65.592 1.00 18.35 214 LYS C N 1
ATOM 8213 C CA . LYS C 1 214 ? 7.072 6.682 66.366 1.00 19.02 214 LYS C CA 1
ATOM 8214 C C . LYS C 1 214 ? 8.119 7.649 66.953 1.00 18.44 214 LYS C C 1
ATOM 8215 O O . LYS C 1 214 ? 8.941 7.234 67.801 1.00 17.39 214 LYS C O 1
ATOM 8221 N N . GLN C 1 215 ? 8.110 8.910 66.527 1.00 17.31 215 GLN C N 1
ATOM 8222 C CA . GLN C 1 215 ? 8.914 9.967 67.160 1.00 18.05 215 GLN C CA 1
ATOM 8223 C C . GLN C 1 215 ? 8.080 11.034 67.891 1.00 18.61 215 GLN C C 1
ATOM 8224 O O . GLN C 1 215 ? 8.453 11.484 68.990 1.00 19.35 215 GLN C O 1
ATOM 8230 N N . TYR C 1 216 ? 6.957 11.428 67.279 1.00 15.96 216 TYR C N 1
ATOM 8231 C CA . TYR C 1 216 ? 6.152 12.541 67.758 1.00 15.55 216 TYR C CA 1
ATOM 8232 C C . TYR C 1 216 ? 5.297 12.112 68.948 1.00 14.22 216 TYR C C 1
ATOM 8233 O O . TYR C 1 216 ? 5.510 12.565 70.084 1.00 14.51 216 TYR C O 1
ATOM 8242 N N . ASP C 1 217 ? 4.354 11.220 68.715 1.00 14.59 217 ASP C N 1
ATOM 8243 C CA . ASP C 1 217 ? 3.517 10.713 69.763 1.00 15.35 217 ASP C CA 1
ATOM 8244 C C . ASP C 1 217 ? 4.384 9.989 70.794 1.00 15.70 217 ASP C C 1
ATOM 8245 O O . ASP C 1 217 ? 4.115 10.079 71.996 1.00 15.39 217 ASP C O 1
ATOM 8250 N N . GLN C 1 218 ? 5.385 9.254 70.323 1.00 16.25 218 GLN C N 1
ATOM 8251 C CA . GLN C 1 218 ? 6.330 8.574 71.230 1.00 15.84 218 GLN C CA 1
ATOM 8252 C C . GLN C 1 218 ? 6.975 9.549 72.268 1.00 15.34 218 GLN C C 1
ATOM 8253 O O . GLN C 1 218 ? 7.199 9.175 73.421 1.00 15.14 218 GLN C O 1
ATOM 8259 N N . ARG C 1 219 ? 7.323 10.766 71.839 1.00 15.80 219 ARG C N 1
ATOM 8260 C CA . ARG C 1 219 ? 7.880 11.761 72.736 1.00 15.67 219 ARG C CA 1
ATOM 8261 C C . ARG C 1 219 ? 6.899 12.170 73.829 1.00 15.95 219 ARG C C 1
ATOM 8262 O O . ARG C 1 219 ? 7.317 12.369 74.977 1.00 15.68 219 ARG C O 1
ATOM 8270 N N . PHE C 1 220 ? 5.597 12.232 73.525 1.00 14.92 220 PHE C N 1
ATOM 8271 C CA . PHE C 1 220 ? 4.627 12.443 74.593 1.00 14.91 220 PHE C CA 1
ATOM 8272 C C . PHE C 1 220 ? 4.643 11.289 75.594 1.00 15.58 220 PHE C C 1
ATOM 8273 O O . PHE C 1 220 ? 4.709 11.483 76.815 1.00 15.85 220 PHE C O 1
ATOM 8281 N N . LYS C 1 221 ? 4.586 10.071 75.074 1.00 15.59 221 LYS C N 1
ATOM 8282 C CA . LYS C 1 221 ? 4.576 8.900 75.943 1.00 16.36 221 LYS C CA 1
ATOM 8283 C C . LYS C 1 221 ? 5.842 8.873 76.832 1.00 15.78 221 LYS C C 1
ATOM 8284 O O . LYS C 1 221 ? 5.742 8.615 78.030 1.00 17.63 221 LYS C O 1
ATOM 8290 N N . ILE C 1 222 ? 7.000 9.103 76.228 1.00 16.79 222 ILE C N 1
ATOM 8291 C CA . ILE C 1 222 ? 8.289 9.106 76.975 1.00 17.44 222 ILE C CA 1
ATOM 8292 C C . ILE C 1 222 ? 8.312 10.150 78.078 1.00 17.25 222 ILE C C 1
ATOM 8293 O O . ILE C 1 222 ? 8.749 9.900 79.202 1.00 15.61 222 ILE C O 1
ATOM 8298 N N . ILE C 1 223 ? 7.850 11.353 77.766 1.00 16.67 223 ILE C N 1
ATOM 8299 C CA . ILE C 1 223 ? 7.873 12.447 78.739 1.00 17.11 223 ILE C CA 1
ATOM 8300 C C . ILE C 1 223 ? 6.949 12.151 79.904 1.00 16.58 223 ILE C C 1
ATOM 8301 O O . ILE C 1 223 ? 7.342 12.308 81.079 1.00 17.25 223 ILE C O 1
ATOM 8306 N N . PHE C 1 224 ? 5.711 11.739 79.630 1.00 16.18 224 PHE C N 1
ATOM 8307 C CA . PHE C 1 224 ? 4.840 11.260 80.722 1.00 16.97 224 PHE C CA 1
ATOM 8308 C C . PHE C 1 224 ? 5.506 10.177 81.598 1.00 17.38 224 PHE C C 1
ATOM 8309 O O . PHE C 1 224 ? 5.485 10.263 82.804 1.00 17.71 224 PHE C O 1
ATOM 8317 N N . GLU C 1 225 ? 6.062 9.171 80.954 1.00 18.64 225 GLU C N 1
ATOM 8318 C CA . GLU C 1 225 ? 6.640 7.979 81.629 1.00 20.47 225 GLU C CA 1
ATOM 8319 C C . GLU C 1 225 ? 7.779 8.402 82.560 1.00 20.71 225 GLU C C 1
ATOM 8320 O O . GLU C 1 225 ? 7.843 7.958 83.704 1.00 20.90 225 GLU C O 1
ATOM 8326 N N . GLU C 1 226 ? 8.641 9.285 82.068 1.00 20.76 226 GLU C N 1
ATOM 8327 C CA . GLU C 1 226 ? 9.812 9.733 82.814 1.00 21.78 226 GLU C CA 1
ATOM 8328 C C . GLU C 1 226 ? 9.433 10.649 83.966 1.00 20.92 226 GLU C C 1
ATOM 8329 O O . GLU C 1 226 ? 9.856 10.457 85.079 1.00 21.44 226 GLU C O 1
ATOM 8335 N N . ILE C 1 227 ? 8.606 11.653 83.682 1.00 19.83 227 ILE C N 1
ATOM 8336 C CA . ILE C 1 227 ? 8.091 12.529 84.748 1.00 19.75 227 ILE C CA 1
ATOM 8337 C C . ILE C 1 227 ? 7.335 11.720 85.805 1.00 19.56 227 ILE C C 1
ATOM 8338 O O . ILE C 1 227 ? 7.476 11.980 87.015 1.00 20.85 227 ILE C O 1
ATOM 8343 N N . PHE C 1 228 ? 6.565 10.713 85.394 1.00 20.54 228 PHE C N 1
ATOM 8344 C CA . PHE C 1 228 ? 5.816 9.955 86.352 1.00 20.60 228 PHE C CA 1
ATOM 8345 C C . PHE C 1 228 ? 6.779 9.152 87.231 1.00 21.30 228 PHE C C 1
ATOM 8346 O O . PHE C 1 228 ? 6.626 9.145 88.454 1.00 20.42 228 PHE C O 1
ATOM 8354 N N . ALA C 1 229 ? 7.738 8.485 86.590 1.00 22.31 229 ALA C N 1
ATOM 8355 C CA . ALA C 1 229 ? 8.754 7.656 87.296 1.00 22.80 229 ALA C CA 1
ATOM 8356 C C . ALA C 1 229 ? 9.530 8.489 88.287 1.00 23.79 229 ALA C C 1
ATOM 8357 O O . ALA C 1 229 ? 9.704 8.108 89.457 1.00 25.35 229 ALA C O 1
ATOM 8359 N N . GLN C 1 230 ? 10.014 9.623 87.834 1.00 23.69 230 GLN C N 1
ATOM 8360 C CA . GLN C 1 230 ? 10.823 10.499 88.636 1.00 25.35 230 GLN C CA 1
ATOM 8361 C C . GLN C 1 230 ? 10.105 11.305 89.717 1.00 26.24 230 GLN C C 1
ATOM 8362 O O . GLN C 1 230 ? 10.667 11.521 90.784 1.00 26.19 230 GLN C O 1
ATOM 8368 N N . GLU C 1 231 ? 8.874 11.745 89.449 1.00 26.64 231 GLU C N 1
ATOM 8369 C CA . GLU C 1 231 ? 8.234 12.786 90.247 1.00 26.38 231 GLU C CA 1
ATOM 8370 C C . GLU C 1 231 ? 6.900 12.415 90.871 1.00 26.60 231 GLU C C 1
ATOM 8371 O O . GLU C 1 231 ? 6.483 13.093 91.802 1.00 26.58 231 GLU C O 1
ATOM 8377 N N . TYR C 1 232 ? 6.226 11.356 90.401 1.00 25.51 232 TYR C N 1
ATOM 8378 C CA . TYR C 1 232 ? 4.861 11.067 90.902 1.00 24.43 232 TYR C CA 1
ATOM 8379 C C . TYR C 1 232 ? 4.531 9.646 91.299 1.00 23.63 232 TYR C C 1
ATOM 8380 O O . TYR C 1 232 ? 3.507 9.429 91.936 1.00 23.45 232 TYR C O 1
ATOM 8389 N N . LYS C 1 233 ? 5.356 8.667 90.937 1.00 23.97 233 LYS C N 1
ATOM 8390 C CA . LYS C 1 233 ? 5.009 7.258 91.167 1.00 24.73 233 LYS C CA 1
ATOM 8391 C C . LYS C 1 233 ? 4.745 6.965 92.642 1.00 25.35 233 LYS C C 1
ATOM 8392 O O . LYS C 1 233 ? 3.749 6.294 93.004 1.00 26.06 233 LYS C O 1
ATOM 8398 N N . GLU C 1 234 ? 5.620 7.494 93.490 1.00 25.70 234 GLU C N 1
ATOM 8399 C CA . GLU C 1 234 ? 5.512 7.287 94.949 1.00 25.65 234 GLU C CA 1
ATOM 8400 C C . GLU C 1 234 ? 4.251 7.968 95.509 1.00 25.28 234 GLU C C 1
ATOM 8401 O O . GLU C 1 234 ? 3.472 7.344 96.200 1.00 25.36 234 GLU C O 1
ATOM 8407 N N . LYS C 1 235 ? 4.087 9.244 95.153 1.00 25.92 235 LYS C N 1
ATOM 8408 C CA . LYS C 1 235 ? 2.903 10.071 95.420 1.00 25.11 235 LYS C CA 1
ATOM 8409 C C . LYS C 1 235 ? 1.590 9.384 95.009 1.00 24.67 235 LYS C C 1
ATOM 8410 O O . LYS C 1 235 ? 0.659 9.310 95.809 1.00 23.73 235 LYS C O 1
ATOM 8416 N N . PHE C 1 236 ? 1.516 8.860 93.775 1.00 23.18 236 PHE C N 1
ATOM 8417 C CA . PHE C 1 236 ? 0.330 8.141 93.350 1.00 23.35 236 PHE C CA 1
ATOM 8418 C C . PHE C 1 236 ? 0.074 6.894 94.210 1.00 23.43 236 PHE C C 1
ATOM 8419 O O . PHE C 1 236 ? -1.066 6.634 94.618 1.00 23.44 236 PHE C O 1
ATOM 8427 N N . ALA C 1 237 ? 1.135 6.106 94.427 1.00 24.09 237 ALA C N 1
ATOM 8428 C CA . ALA C 1 237 ? 1.080 4.927 95.298 1.00 25.64 237 ALA C CA 1
ATOM 8429 C C . ALA C 1 237 ? 0.448 5.273 96.675 1.00 26.22 237 ALA C C 1
ATOM 8430 O O . ALA C 1 237 ? -0.487 4.563 97.112 1.00 26.78 237 ALA C O 1
ATOM 8432 N N . ALA C 1 238 ? 0.895 6.390 97.278 1.00 27.40 238 ALA C N 1
ATOM 8433 C CA . ALA C 1 238 ? 0.414 6.858 98.595 1.00 27.55 238 ALA C CA 1
ATOM 8434 C C . ALA C 1 238 ? -1.040 7.330 98.580 1.00 28.14 238 ALA C C 1
ATOM 8435 O O . ALA C 1 238 ? -1.752 7.194 99.581 1.00 28.16 238 ALA C O 1
ATOM 8437 N N . ALA C 1 239 ? -1.469 7.900 97.449 1.00 27.54 239 ALA C N 1
ATOM 8438 C CA . ALA C 1 239 ? -2.831 8.421 97.272 1.00 26.30 239 ALA C CA 1
ATOM 8439 C C . ALA C 1 239 ? -3.810 7.355 96.829 1.00 26.06 239 ALA C C 1
ATOM 8440 O O . ALA C 1 239 ? -4.998 7.602 96.735 1.00 27.28 239 ALA C O 1
ATOM 8442 N N . GLY C 1 240 ? -3.316 6.159 96.565 1.00 24.69 240 GLY C N 1
ATOM 8443 C CA . GLY C 1 240 ? -4.148 5.084 96.084 1.00 25.13 240 GLY C CA 1
ATOM 8444 C C . GLY C 1 240 ? -4.648 5.209 94.648 1.00 24.45 240 GLY C C 1
ATOM 8445 O O . GLY C 1 240 ? -5.737 4.757 94.349 1.00 25.59 240 GLY C O 1
ATOM 8446 N N . ILE C 1 241 ? -3.871 5.850 93.793 1.00 24.01 241 ILE C N 1
ATOM 8447 C CA . ILE C 1 241 ? -4.284 6.096 92.395 1.00 23.13 241 ILE C CA 1
ATOM 8448 C C . ILE C 1 241 ? -3.166 5.650 91.447 1.00 22.74 241 ILE C C 1
ATOM 8449 O O . ILE C 1 241 ? -2.027 5.374 91.859 1.00 21.74 241 ILE C O 1
ATOM 8454 N N . GLU C 1 242 ? -3.515 5.559 90.160 1.00 21.38 242 GLU C N 1
ATOM 8455 C CA . GLU C 1 242 ? -2.657 4.950 89.177 1.00 20.57 242 GLU C CA 1
ATOM 8456 C C . GLU C 1 242 ? -2.601 5.823 87.941 1.00 19.99 242 GLU C C 1
ATOM 8457 O O . GLU C 1 242 ? -3.553 6.512 87.652 1.00 19.38 242 GLU C O 1
ATOM 8463 N N . TYR C 1 243 ? -1.467 5.790 87.265 1.00 19.59 243 TYR C N 1
ATOM 8464 C CA . TYR C 1 243 ? -1.357 6.283 85.892 1.00 18.80 243 TYR C CA 1
ATOM 8465 C C . TYR C 1 243 ? -1.387 5.093 84.900 1.00 19.27 243 TYR C C 1
ATOM 8466 O O . TYR C 1 243 ? -0.638 4.111 85.060 1.00 19.06 243 TYR C O 1
ATOM 8475 N N . PHE C 1 244 ? -2.197 5.211 83.848 1.00 18.34 244 PHE C N 1
ATOM 8476 C CA . PHE C 1 244 ? -2.399 4.151 82.831 1.00 17.49 244 PHE C CA 1
ATOM 8477 C C . PHE C 1 244 ? -2.192 4.803 81.464 1.00 17.40 244 PHE C C 1
ATOM 8478 O O . PHE C 1 244 ? -2.853 5.777 81.169 1.00 14.53 244 PHE C O 1
ATOM 8486 N N . TYR C 1 245 ? -1.202 4.318 80.723 1.00 16.93 245 TYR C N 1
ATOM 8487 C CA . TYR C 1 245 ? -0.940 4.727 79.368 1.00 16.55 245 TYR C CA 1
ATOM 8488 C C . TYR C 1 245 ? -1.385 3.624 78.428 1.00 18.05 245 TYR C C 1
ATOM 8489 O O . TYR C 1 245 ? -1.062 2.434 78.629 1.00 16.27 245 TYR C O 1
ATOM 8498 N N . THR C 1 246 ? -2.135 4.010 77.383 1.00 17.16 246 THR C N 1
ATOM 8499 C CA . THR C 1 246 ? -2.488 3.084 76.352 1.00 16.43 246 THR C CA 1
ATOM 8500 C C . THR C 1 246 ? -2.574 3.779 74.980 1.00 16.02 246 THR C C 1
ATOM 8501 O O . THR C 1 246 ? -2.174 4.926 74.835 1.00 13.83 246 THR C O 1
ATOM 8505 N N . LEU C 1 247 ? -3.049 3.056 73.966 1.00 15.17 247 LEU C N 1
ATOM 8506 C CA . LEU C 1 247 ? -3.274 3.686 72.661 1.00 15.35 247 LEU C CA 1
ATOM 8507 C C . LEU C 1 247 ? -4.628 4.345 72.631 1.00 14.83 247 LEU C C 1
ATOM 8508 O O . LEU C 1 247 ? -5.570 3.876 73.262 1.00 13.63 247 LEU C O 1
ATOM 8513 N N . ILE C 1 248 ? -4.727 5.429 71.874 1.00 15.01 248 ILE C N 1
ATOM 8514 C CA . ILE C 1 248 ? -5.961 6.215 71.781 1.00 15.81 248 ILE C CA 1
ATOM 8515 C C . ILE C 1 248 ? -7.217 5.434 71.359 1.00 16.63 248 ILE C C 1
ATOM 8516 O O . ILE C 1 248 ? -8.287 5.617 71.954 1.00 17.37 248 ILE C O 1
ATOM 8521 N N . ASP C 1 249 ? -7.100 4.573 70.348 1.00 16.73 249 ASP C N 1
ATOM 8522 C CA . ASP C 1 249 ? -8.213 3.731 69.932 1.00 17.79 249 ASP C CA 1
ATOM 8523 C C . ASP C 1 249 ? -8.689 2.793 71.088 1.00 18.20 249 ASP C C 1
ATOM 8524 O O . ASP C 1 249 ? -9.881 2.598 71.297 1.00 18.77 249 ASP C O 1
ATOM 8529 N N . ASP C 1 250 ? -7.753 2.281 71.875 1.00 16.76 250 ASP C N 1
ATOM 8530 C CA . ASP C 1 250 ? -8.095 1.519 73.053 1.00 16.88 250 ASP C CA 1
ATOM 8531 C C . ASP C 1 250 ? -8.783 2.349 74.156 1.00 16.13 250 ASP C C 1
ATOM 8532 O O . ASP C 1 250 ? -9.751 1.908 74.761 1.00 14.65 250 ASP C O 1
ATOM 8537 N N A VAL C 1 251 ? -8.299 3.563 74.403 0.50 15.31 251 VAL C N 1
ATOM 8538 N N B VAL C 1 251 ? -8.302 3.562 74.380 0.50 15.50 251 VAL C N 1
ATOM 8539 C CA A VAL C 1 251 ? -8.946 4.400 75.439 0.50 14.74 251 VAL C CA 1
ATOM 8540 C CA B VAL C 1 251 ? -8.903 4.371 75.443 0.50 15.19 251 VAL C CA 1
ATOM 8541 C C A VAL C 1 251 ? -10.369 4.728 75.043 0.50 14.23 251 VAL C C 1
ATOM 8542 C C B VAL C 1 251 ? -10.322 4.749 75.047 0.50 14.52 251 VAL C C 1
ATOM 8543 O O A VAL C 1 251 ? -11.277 4.676 75.876 0.50 13.31 251 VAL C O 1
ATOM 8544 O O B VAL C 1 251 ? -11.217 4.753 75.897 0.50 13.58 251 VAL C O 1
ATOM 8551 N N A VAL C 1 252 ? -10.593 5.097 73.784 0.50 13.57 252 VAL C N 1
ATOM 8552 N N B VAL C 1 252 ? -10.564 5.076 73.774 0.50 13.89 252 VAL C N 1
ATOM 8553 C CA A VAL C 1 252 ? -11.952 5.452 73.393 0.50 14.23 252 VAL C CA 1
ATOM 8554 C CA B VAL C 1 252 ? -11.928 5.449 73.399 0.50 14.41 252 VAL C CA 1
ATOM 8555 C C A VAL C 1 252 ? -12.900 4.253 73.474 0.50 14.18 252 VAL C C 1
ATOM 8556 C C B VAL C 1 252 ? -12.889 4.255 73.478 0.50 14.29 252 VAL C C 1
ATOM 8557 O O A VAL C 1 252 ? -14.041 4.402 73.894 0.50 13.80 252 VAL C O 1
ATOM 8558 O O B VAL C 1 252 ? -14.028 4.414 73.901 0.50 13.85 252 VAL C O 1
ATOM 8565 N N . ALA C 1 253 ? -12.427 3.058 73.099 1.00 14.51 253 ALA C N 1
ATOM 8566 C CA . ALA C 1 253 ? -13.222 1.825 73.296 1.00 14.31 253 ALA C CA 1
ATOM 8567 C C . ALA C 1 253 ? -13.604 1.611 74.787 1.00 14.40 253 ALA C C 1
ATOM 8568 O O . ALA C 1 253 ? -14.783 1.408 75.101 1.00 14.49 253 ALA C O 1
ATOM 8570 N N . ARG C 1 254 ? -12.625 1.760 75.674 1.00 14.20 254 ARG C N 1
ATOM 8571 C CA . ARG C 1 254 ? -12.857 1.683 77.115 1.00 15.96 254 ARG C CA 1
ATOM 8572 C C . ARG C 1 254 ? -13.854 2.701 77.650 1.00 16.06 254 ARG C C 1
ATOM 8573 O O . ARG C 1 254 ? -14.643 2.391 78.537 1.00 14.13 254 ARG C O 1
ATOM 8581 N N . MET C 1 255 ? -13.759 3.947 77.158 1.00 16.15 255 MET C N 1
ATOM 8582 C CA . MET C 1 255 ? -14.713 4.985 77.561 1.00 16.24 255 MET C CA 1
ATOM 8583 C C . MET C 1 255 ? -16.179 4.671 77.337 1.00 15.46 255 MET C C 1
ATOM 8584 O O . MET C 1 255 ? -17.037 5.212 78.026 1.00 15.73 255 MET C O 1
ATOM 8589 N N . MET C 1 256 ? -16.497 3.803 76.386 1.00 14.58 256 MET C N 1
ATOM 8590 C CA . MET C 1 256 ? -17.882 3.395 76.208 1.00 15.71 256 MET C CA 1
ATOM 8591 C C . MET C 1 256 ? -18.368 2.346 77.192 1.00 15.12 256 MET C C 1
ATOM 8592 O O . MET C 1 256 ? -19.546 2.009 77.184 1.00 16.31 256 MET C O 1
ATOM 8597 N N . LYS C 1 257 ? -17.463 1.819 78.010 1.00 15.41 257 LYS C N 1
ATOM 8598 C CA . LYS C 1 257 ? -17.745 0.732 79.005 1.00 16.25 257 LYS C CA 1
ATOM 8599 C C . LYS C 1 257 ? -17.431 1.101 80.448 1.00 15.79 257 LYS C C 1
ATOM 8600 O O . LYS C 1 257 ? -17.868 0.411 81.377 1.00 15.36 257 LYS C O 1
ATOM 8606 N N . THR C 1 258 ? -16.609 2.129 80.651 1.00 15.81 258 THR C N 1
ATOM 8607 C CA . THR C 1 258 ? -16.125 2.521 81.990 1.00 15.39 258 THR C CA 1
ATOM 8608 C C . THR C 1 258 ? -17.229 3.061 82.867 1.00 15.77 258 THR C C 1
ATOM 8609 O O . THR C 1 258 ? -18.230 3.586 82.371 1.00 15.75 258 THR C O 1
ATOM 8613 N N . GLU C 1 259 ? -17.045 2.975 84.193 1.00 15.56 259 GLU C N 1
ATOM 8614 C CA . GLU C 1 259 ? -17.931 3.648 85.104 1.00 16.45 259 GLU C CA 1
ATOM 8615 C C . GLU C 1 259 ? -17.565 5.153 85.213 1.00 15.74 259 GLU C C 1
ATOM 8616 O O . GLU C 1 259 ? -18.360 5.918 85.713 1.00 16.65 259 GLU C O 1
ATOM 8622 N N . GLY C 1 260 ? -16.388 5.528 84.699 1.00 15.98 260 GLY C N 1
ATOM 8623 C CA . GLY C 1 260 ? -15.844 6.920 84.761 1.00 16.74 260 GLY C CA 1
ATOM 8624 C C . GLY C 1 260 ? -14.967 7.135 85.986 1.00 16.33 260 GLY C C 1
ATOM 8625 O O . GLY C 1 260 ? -14.545 6.147 86.637 1.00 16.02 260 GLY C O 1
ATOM 8626 N N . GLY C 1 261 ? -14.725 8.401 86.342 1.00 16.36 261 GLY C N 1
ATOM 8627 C CA . GLY C 1 261 ? -14.024 8.735 87.578 1.00 16.33 261 GLY C CA 1
ATOM 8628 C C . GLY C 1 261 ? -12.512 8.915 87.466 1.00 16.48 261 GLY C C 1
ATOM 8629 O O . GLY C 1 261 ? -11.837 8.948 88.484 1.00 17.06 261 GLY C O 1
ATOM 8630 N N . MET C 1 262 ? -12.001 9.057 86.239 1.00 14.55 262 MET C N 1
ATOM 8631 C CA . MET C 1 262 ? -10.606 9.316 85.969 1.00 14.68 262 MET C CA 1
ATOM 8632 C C . MET C 1 262 ? -10.395 10.708 85.350 1.00 14.07 262 MET C C 1
ATOM 8633 O O . MET C 1 262 ? -11.357 11.374 84.895 1.00 14.53 262 MET C O 1
ATOM 8638 N N . LEU C 1 263 ? -9.139 11.109 85.333 1.00 12.03 263 LEU C N 1
ATOM 8639 C CA . LEU C 1 263 ? -8.650 12.192 84.495 1.00 11.94 263 LEU C CA 1
ATOM 8640 C C . LEU C 1 263 ? -8.159 11.553 83.182 1.00 11.54 263 LEU C C 1
ATOM 8641 O O . LEU C 1 263 ? -7.219 10.730 83.195 1.00 11.75 263 LEU C O 1
ATOM 8646 N N . TRP C 1 264 ? -8.811 11.917 82.080 1.00 11.18 264 TRP C N 1
ATOM 8647 C CA . TRP C 1 264 ? -8.372 11.545 80.739 1.00 11.49 264 TRP C CA 1
ATOM 8648 C C . TRP C 1 264 ? -7.511 12.647 80.123 1.00 11.64 264 TRP C C 1
ATOM 8649 O O . TRP C 1 264 ? -7.986 13.676 79.564 1.00 10.31 264 TRP C O 1
ATOM 8660 N N . ALA C 1 265 ? -6.213 12.444 80.226 1.00 11.61 265 ALA C N 1
ATOM 8661 C CA . ALA C 1 265 ? -5.286 13.349 79.602 1.00 10.89 265 ALA C CA 1
ATOM 8662 C C . ALA C 1 265 ? -5.328 13.139 78.097 1.00 12.14 265 ALA C C 1
ATOM 8663 O O . ALA C 1 265 ? -5.339 11.978 77.644 1.00 13.34 265 ALA C O 1
ATOM 8665 N N . CYS C 1 266 ? -5.384 14.256 77.345 1.00 11.87 266 CYS C N 1
ATOM 8666 C CA . CYS C 1 266 ? -5.478 14.270 75.889 1.00 11.72 266 CYS C CA 1
ATOM 8667 C C . CYS C 1 266 ? -4.578 15.330 75.252 1.00 12.56 266 CYS C C 1
ATOM 8668 O O . CYS C 1 266 ? -4.513 16.488 75.735 1.00 11.21 266 CYS C O 1
ATOM 8671 N N . LYS C 1 267 ? -3.884 14.927 74.189 1.00 12.88 267 LYS C N 1
ATOM 8672 C CA . LYS C 1 267 ? -3.234 15.825 73.311 1.00 12.59 267 LYS C CA 1
ATOM 8673 C C . LYS C 1 267 ? -4.305 16.852 72.835 1.00 11.93 267 LYS C C 1
ATOM 8674 O O . LYS C 1 267 ? -5.509 16.604 72.920 1.00 9.79 267 LYS C O 1
ATOM 8680 N N . ASN C 1 268 ? -3.810 17.943 72.309 1.00 11.89 268 ASN C N 1
ATOM 8681 C CA . ASN C 1 268 ? -4.599 19.144 72.019 1.00 11.79 268 ASN C CA 1
ATOM 8682 C C . ASN C 1 268 ? -5.833 18.765 71.205 1.00 10.90 268 ASN C C 1
ATOM 8683 O O . ASN C 1 268 ? -6.960 18.972 71.646 1.00 12.16 268 ASN C O 1
ATOM 8688 N N . TYR C 1 269 ? -5.629 18.171 70.028 1.00 11.61 269 TYR C N 1
ATOM 8689 C CA . TYR C 1 269 ? -6.749 17.851 69.124 1.00 11.68 269 TYR C CA 1
ATOM 8690 C C . TYR C 1 269 ? -7.717 16.871 69.757 1.00 10.90 269 TYR C C 1
ATOM 8691 O O . TYR C 1 269 ? -8.931 17.049 69.745 1.00 11.35 269 TYR C O 1
ATOM 8700 N N . ASP C 1 270 ? -7.171 15.813 70.349 1.00 11.51 270 ASP C N 1
ATOM 8701 C CA . ASP C 1 270 ? -7.966 14.779 70.967 1.00 11.70 270 ASP C CA 1
ATOM 8702 C C . ASP C 1 270 ? -8.830 15.344 72.077 1.00 12.11 270 ASP C C 1
ATOM 8703 O O . ASP C 1 270 ? -9.975 14.958 72.231 1.00 12.06 270 ASP C O 1
ATOM 8708 N N . GLY C 1 271 ? -8.258 16.282 72.836 1.00 13.11 271 GLY C N 1
ATOM 8709 C CA . GLY C 1 271 ? -8.920 16.911 73.938 1.00 13.07 271 GLY C CA 1
ATOM 8710 C C . GLY C 1 271 ? -10.069 17.843 73.463 1.00 13.48 271 GLY C C 1
ATOM 8711 O O . GLY C 1 271 ? -11.091 17.924 74.087 1.00 13.16 271 GLY C O 1
ATOM 8712 N N . ASP C 1 272 ? -9.855 18.529 72.362 1.00 13.58 272 ASP C N 1
ATOM 8713 C CA . ASP C 1 272 ? -10.877 19.386 71.721 1.00 14.04 272 ASP C CA 1
ATOM 8714 C C . ASP C 1 272 ? -12.108 18.552 71.403 1.00 13.58 272 ASP C C 1
ATOM 8715 O O . ASP C 1 272 ? -13.211 18.834 71.881 1.00 15.95 272 ASP C O 1
ATOM 8720 N N . VAL C 1 273 ? -11.888 17.482 70.663 1.00 13.67 273 VAL C N 1
ATOM 8721 C CA . VAL C 1 273 ? -12.956 16.591 70.214 1.00 13.73 273 VAL C CA 1
ATOM 8722 C C . VAL C 1 273 ? -13.567 15.815 71.376 1.00 12.54 273 VAL C C 1
ATOM 8723 O O . VAL C 1 273 ? -14.810 15.809 71.568 1.00 12.29 273 VAL C O 1
ATOM 8727 N N . MET C 1 274 ? -12.717 15.169 72.167 1.00 11.26 274 MET C N 1
ATOM 8728 C CA . MET C 1 274 ? -13.245 14.297 73.226 1.00 11.44 274 MET C CA 1
ATOM 8729 C C . MET C 1 274 ? -13.898 15.013 74.386 1.00 11.81 274 MET C C 1
ATOM 8730 O O . MET C 1 274 ? -14.820 14.485 74.979 1.00 8.07 274 MET C O 1
ATOM 8735 N N . SER C 1 275 ? -13.474 16.239 74.683 1.00 12.45 275 SER C N 1
ATOM 8736 C CA . SER C 1 275 ? -14.136 16.940 75.734 1.00 12.74 275 SER C CA 1
ATOM 8737 C C . SER C 1 275 ? -15.579 17.253 75.312 1.00 12.18 275 SER C C 1
ATOM 8738 O O . SER C 1 275 ? -16.470 17.191 76.125 1.00 13.42 275 SER C O 1
ATOM 8741 N N . ASP C 1 276 ? -15.802 17.532 74.034 1.00 11.35 276 ASP C N 1
ATOM 8742 C CA . ASP C 1 276 ? -17.172 17.798 73.537 1.00 12.84 276 ASP C CA 1
ATOM 8743 C C . ASP C 1 276 ? -18.001 16.519 73.517 1.00 12.69 276 ASP C C 1
ATOM 8744 O O . ASP C 1 276 ? -19.173 16.552 73.787 1.00 12.87 276 ASP C O 1
ATOM 8749 N N A MET C 1 277 ? -17.374 15.399 73.194 0.35 13.00 277 MET C N 1
ATOM 8750 N N B MET C 1 277 ? -17.366 15.399 73.199 0.30 13.09 277 MET C N 1
ATOM 8751 N N C MET C 1 277 ? -17.361 15.406 73.176 0.35 12.40 277 MET C N 1
ATOM 8752 C CA A MET C 1 277 ? -18.079 14.126 73.226 0.35 13.25 277 MET C CA 1
ATOM 8753 C CA B MET C 1 277 ? -18.057 14.113 73.209 0.30 13.36 277 MET C CA 1
ATOM 8754 C CA C MET C 1 277 ? -18.000 14.088 73.219 0.35 12.53 277 MET C CA 1
ATOM 8755 C C A MET C 1 277 ? -18.535 13.814 74.653 0.35 13.20 277 MET C C 1
ATOM 8756 C C B MET C 1 277 ? -18.514 13.775 74.638 0.30 13.24 277 MET C C 1
ATOM 8757 C C C MET C 1 277 ? -18.513 13.810 74.634 0.35 12.78 277 MET C C 1
ATOM 8758 O O A MET C 1 277 ? -19.688 13.460 74.880 0.35 12.99 277 MET C O 1
ATOM 8759 O O B MET C 1 277 ? -19.652 13.368 74.850 0.30 13.00 277 MET C O 1
ATOM 8760 O O C MET C 1 277 ? -19.678 13.484 74.833 0.35 12.59 277 MET C O 1
ATOM 8773 N N . VAL C 1 278 ? -17.624 13.972 75.609 1.00 13.30 278 VAL C N 1
ATOM 8774 C CA . VAL C 1 278 ? -17.928 13.701 77.001 1.00 13.03 278 VAL C CA 1
ATOM 8775 C C . VAL C 1 278 ? -18.985 14.679 77.559 1.00 13.06 278 VAL C C 1
ATOM 8776 O O . VAL C 1 278 ? -19.924 14.253 78.267 1.00 13.25 278 VAL C O 1
ATOM 8780 N N . ALA C 1 279 ? -18.845 15.969 77.225 1.00 13.51 279 ALA C N 1
ATOM 8781 C CA . ALA C 1 279 ? -19.843 17.003 77.642 1.00 13.59 279 ALA C CA 1
ATOM 8782 C C . ALA C 1 279 ? -21.233 16.621 77.118 1.00 13.06 279 ALA C C 1
ATOM 8783 O O . ALA C 1 279 ? -22.219 16.645 77.852 1.00 13.30 279 ALA C O 1
ATOM 8785 N N . SER C 1 280 ? -21.284 16.244 75.836 1.00 12.08 280 SER C N 1
ATOM 8786 C CA . SER C 1 280 ? -22.563 15.985 75.193 1.00 13.60 280 SER C CA 1
ATOM 8787 C C . SER C 1 280 ? -23.176 14.767 75.867 1.00 14.50 280 SER C C 1
ATOM 8788 O O . SER C 1 280 ? -24.340 14.769 76.173 1.00 13.57 280 SER C O 1
ATOM 8791 N N . ALA C 1 281 ? -22.378 13.728 76.101 1.00 14.87 281 ALA C N 1
ATOM 8792 C CA . ALA C 1 281 ? -22.895 12.494 76.753 1.00 16.07 281 ALA C CA 1
ATOM 8793 C C . ALA C 1 281 ? -23.404 12.747 78.173 1.00 17.40 281 ALA C C 1
ATOM 8794 O O . ALA C 1 281 ? -24.471 12.283 78.547 1.00 17.34 281 ALA C O 1
ATOM 8796 N N . PHE C 1 282 ? -22.648 13.503 78.975 1.00 17.30 282 PHE C N 1
ATOM 8797 C CA . PHE C 1 282 ? -23.128 13.844 80.275 1.00 18.33 282 PHE C CA 1
ATOM 8798 C C . PHE C 1 282 ? -24.450 14.625 80.198 1.00 19.87 282 PHE C C 1
ATOM 8799 O O . PHE C 1 282 ? -25.323 14.393 81.056 1.00 22.17 282 PHE C O 1
ATOM 8807 N N . GLY C 1 283 ? -24.634 15.473 79.178 1.00 17.99 283 GLY C N 1
ATOM 8808 C CA . GLY C 1 283 ? -25.925 16.062 78.879 1.00 18.23 283 GLY C CA 1
ATOM 8809 C C . GLY C 1 283 ? -25.987 17.248 77.941 1.00 17.98 283 GLY C C 1
ATOM 8810 O O . GLY C 1 283 ? -26.908 17.373 77.098 1.00 20.24 283 GLY C O 1
ATOM 8811 N N . SER C 1 284 ? -25.036 18.183 78.103 1.00 17.70 284 SER C N 1
ATOM 8812 C CA . SER C 1 284 ? -24.970 19.366 77.282 1.00 16.11 284 SER C CA 1
ATOM 8813 C C . SER C 1 284 ? -23.559 19.942 77.283 1.00 15.52 284 SER C C 1
ATOM 8814 O O . SER C 1 284 ? -22.884 19.862 78.293 1.00 15.46 284 SER C O 1
ATOM 8817 N N A LEU C 1 285 ? -23.132 20.564 76.186 0.50 14.56 285 LEU C N 1
ATOM 8818 N N B LEU C 1 285 ? -23.156 20.555 76.174 0.50 14.75 285 LEU C N 1
ATOM 8819 C CA A LEU C 1 285 ? -21.913 21.367 76.213 0.50 14.73 285 LEU C CA 1
ATOM 8820 C CA B LEU C 1 285 ? -21.957 21.374 76.132 0.50 14.96 285 LEU C CA 1
ATOM 8821 C C A LEU C 1 285 ? -22.013 22.515 77.199 0.50 14.16 285 LEU C C 1
ATOM 8822 C C B LEU C 1 285 ? -22.022 22.518 77.146 0.50 14.33 285 LEU C C 1
ATOM 8823 O O A LEU C 1 285 ? -21.001 23.010 77.674 0.50 13.90 285 LEU C O 1
ATOM 8824 O O B LEU C 1 285 ? -20.994 23.013 77.583 0.50 14.00 285 LEU C O 1
ATOM 8833 N N . ALA C 1 286 ? -23.235 22.928 77.512 1.00 14.53 286 ALA C N 1
ATOM 8834 C CA . ALA C 1 286 ? -23.426 23.977 78.525 1.00 14.41 286 ALA C CA 1
ATOM 8835 C C . ALA C 1 286 ? -23.336 23.468 79.963 1.00 15.66 286 ALA C C 1
ATOM 8836 O O . ALA C 1 286 ? -23.436 24.261 80.900 1.00 16.51 286 ALA C O 1
ATOM 8838 N N . MET C 1 287 ? -23.292 22.143 80.143 1.00 13.95 287 MET C N 1
ATOM 8839 C CA . MET C 1 287 ? -23.196 21.534 81.463 1.00 14.79 287 MET C CA 1
ATOM 8840 C C . MET C 1 287 ? -21.784 20.971 81.584 1.00 15.10 287 MET C C 1
ATOM 8841 O O . MET C 1 287 ? -21.556 19.811 81.914 1.00 15.55 287 MET C O 1
ATOM 8846 N N . MET C 1 288 ? -20.808 21.837 81.349 1.00 17.05 288 MET C N 1
ATOM 8847 C CA . MET C 1 288 ? -19.383 21.446 81.335 1.00 16.80 288 MET C CA 1
ATOM 8848 C C . MET C 1 288 ? -18.592 22.686 81.752 1.00 18.49 288 MET C C 1
ATOM 8849 O O . MET C 1 288 ? -18.922 23.814 81.296 1.00 19.90 288 MET C O 1
ATOM 8854 N N . SER C 1 289 ? -17.644 22.539 82.688 1.00 15.35 289 SER C N 1
ATOM 8855 C CA . SER C 1 289 ? -16.771 23.653 83.076 1.00 15.80 289 SER C CA 1
ATOM 8856 C C . SER C 1 289 ? -15.474 23.544 82.264 1.00 15.78 289 SER C C 1
ATOM 8857 O O . SER C 1 289 ? -15.217 22.507 81.634 1.00 15.17 289 SER C O 1
ATOM 8860 N N . SER C 1 290 ? -14.702 24.642 82.199 1.00 13.80 290 SER C N 1
ATOM 8861 C CA . SER C 1 290 ? -13.469 24.681 81.440 1.00 12.95 290 SER C CA 1
ATOM 8862 C C . SER C 1 290 ? -12.515 25.689 82.084 1.00 12.67 290 SER C C 1
ATOM 8863 O O . SER C 1 290 ? -12.871 26.837 82.204 1.00 11.73 290 SER C O 1
ATOM 8866 N N . VAL C 1 291 ? -11.311 25.240 82.466 1.00 11.60 291 VAL C N 1
ATOM 8867 C CA . VAL C 1 291 ? -10.292 26.090 82.972 1.00 12.25 291 VAL C CA 1
ATOM 8868 C C . VAL C 1 291 ? -8.917 25.762 82.390 1.00 11.95 291 VAL C C 1
ATOM 8869 O O . VAL C 1 291 ? -8.450 24.628 82.440 1.00 11.73 291 VAL C O 1
ATOM 8873 N N . LEU C 1 292 ? -8.306 26.784 81.804 1.00 12.27 292 LEU C N 1
ATOM 8874 C CA . LEU C 1 292 ? -6.943 26.747 81.347 1.00 13.28 292 LEU C CA 1
ATOM 8875 C C . LEU C 1 292 ? -6.040 27.022 82.535 1.00 13.16 292 LEU C C 1
ATOM 8876 O O . LEU C 1 292 ? -6.126 28.106 83.132 1.00 12.15 292 LEU C O 1
ATOM 8881 N N . VAL C 1 293 ? -5.184 26.060 82.846 1.00 13.04 293 VAL C N 1
ATOM 8882 C CA . VAL C 1 293 ? -4.243 26.167 83.949 1.00 14.21 293 VAL C CA 1
ATOM 8883 C C . VAL C 1 293 ? -2.865 26.281 83.329 1.00 15.40 293 VAL C C 1
ATOM 8884 O O . VAL C 1 293 ? -2.356 25.306 82.776 1.00 14.67 293 VAL C O 1
ATOM 8888 N N . SER C 1 294 ? -2.275 27.475 83.404 1.00 16.38 294 SER C N 1
ATOM 8889 C CA . SER C 1 294 ? -1.012 27.735 82.758 1.00 16.67 294 SER C CA 1
ATOM 8890 C C . SER C 1 294 ? 0.174 27.405 83.705 1.00 17.77 294 SER C C 1
ATOM 8891 O O . SER C 1 294 ? 0.084 27.608 84.927 1.00 16.93 294 SER C O 1
ATOM 8894 N N . PRO C 1 295 ? 1.303 26.946 83.132 1.00 19.73 295 PRO C N 1
ATOM 8895 C CA . PRO C 1 295 ? 2.462 26.596 83.957 1.00 19.00 295 PRO C CA 1
ATOM 8896 C C . PRO C 1 295 ? 3.125 27.810 84.611 1.00 19.07 295 PRO C C 1
ATOM 8897 O O . PRO C 1 295 ? 3.862 27.628 85.581 1.00 18.38 295 PRO C O 1
ATOM 8901 N N . TYR C 1 296 ? 2.807 29.016 84.121 1.00 18.72 296 TYR C N 1
ATOM 8902 C CA . TYR C 1 296 ? 3.364 30.282 84.628 1.00 19.87 296 TYR C CA 1
ATOM 8903 C C . TYR C 1 296 ? 2.428 30.965 85.668 1.00 19.41 296 TYR C C 1
ATOM 8904 O O . TYR C 1 296 ? 2.679 32.083 86.144 1.00 20.39 296 TYR C O 1
ATOM 8913 N N . GLY C 1 297 ? 1.349 30.282 86.022 1.00 17.31 297 GLY C N 1
ATOM 8914 C CA . GLY C 1 297 ? 0.517 30.614 87.150 1.00 16.72 297 GLY C CA 1
ATOM 8915 C C . GLY C 1 297 ? -0.734 31.381 86.789 1.00 16.44 297 GLY C C 1
ATOM 8916 O O . GLY C 1 297 ? -1.375 31.944 87.669 1.00 16.58 297 GLY C O 1
ATOM 8917 N N . TYR C 1 298 ? -1.046 31.424 85.502 1.00 13.86 298 TYR C N 1
ATOM 8918 C CA . TYR C 1 298 ? -2.264 32.039 85.023 1.00 14.32 298 TYR C CA 1
ATOM 8919 C C . TYR C 1 298 ? -3.437 31.037 84.932 1.00 13.05 298 TYR C C 1
ATOM 8920 O O . TYR C 1 298 ? -3.246 29.829 84.782 1.00 13.08 298 TYR C O 1
ATOM 8929 N N . PHE C 1 299 ? -4.669 31.567 85.011 1.00 13.07 299 PHE C N 1
ATOM 8930 C CA . PHE C 1 299 ? -5.881 30.755 84.888 1.00 12.57 299 PHE C CA 1
ATOM 8931 C C . PHE C 1 299 ? -6.886 31.477 83.989 1.00 12.64 299 PHE C C 1
ATOM 8932 O O . PHE C 1 299 ? -7.034 32.679 84.097 1.00 11.70 299 PHE C O 1
ATOM 8940 N N . GLU C 1 300 ? -7.490 30.758 83.067 1.00 10.45 300 GLU C N 1
ATOM 8941 C CA . GLU C 1 300 ? -8.530 31.310 82.210 1.00 11.02 300 GLU C CA 1
ATOM 8942 C C . GLU C 1 300 ? -9.749 30.370 82.237 1.00 11.17 300 GLU C C 1
ATOM 8943 O O . GLU C 1 300 ? -9.690 29.211 81.739 1.00 13.50 300 GLU C O 1
ATOM 8949 N N . TYR C 1 301 ? -10.844 30.896 82.773 1.00 10.68 301 TYR C N 1
ATOM 8950 C CA . TYR C 1 301 ? -12.109 30.173 82.941 1.00 11.28 301 TYR C CA 1
ATOM 8951 C C . TYR C 1 301 ? -12.968 30.567 81.770 1.00 12.41 301 TYR C C 1
ATOM 8952 O O . TYR C 1 301 ? -13.072 31.725 81.498 1.00 12.41 301 TYR C O 1
ATOM 8961 N N . GLU C 1 302 ? -13.565 29.613 81.045 1.00 11.66 302 GLU C N 1
ATOM 8962 C CA . GLU C 1 302 ? -14.387 29.988 79.903 1.00 12.67 302 GLU C CA 1
ATOM 8963 C C . GLU C 1 302 ? -15.666 29.209 79.805 1.00 11.95 302 GLU C C 1
ATOM 8964 O O . GLU C 1 302 ? -15.783 28.099 80.340 1.00 9.84 302 GLU C O 1
ATOM 8970 N N . ALA C 1 303 ? -16.595 29.749 79.050 1.00 11.04 303 ALA C N 1
ATOM 8971 C CA . ALA C 1 303 ? -17.754 28.979 78.609 1.00 12.09 303 ALA C CA 1
ATOM 8972 C C . ALA C 1 303 ? -17.409 28.347 77.255 1.00 11.42 303 ALA C C 1
ATOM 8973 O O . ALA C 1 303 ? -17.333 29.022 76.201 1.00 10.48 303 ALA C O 1
ATOM 8975 N N . ALA C 1 304 ? -17.169 27.044 77.294 1.00 13.30 304 ALA C N 1
ATOM 8976 C CA . ALA C 1 304 ? -16.513 26.355 76.177 1.00 13.21 304 ALA C CA 1
ATOM 8977 C C . ALA C 1 304 ? -17.645 25.756 75.314 1.00 14.38 304 ALA C C 1
ATOM 8978 O O . ALA C 1 304 ? -17.855 24.532 75.246 1.00 14.74 304 ALA C O 1
ATOM 8980 N N . HIS C 1 305 ? -18.380 26.646 74.654 1.00 13.33 305 HIS C N 1
ATOM 8981 C CA . HIS C 1 305 ? -19.414 26.196 73.738 1.00 13.35 305 HIS C CA 1
ATOM 8982 C C . HIS C 1 305 ? -19.714 27.312 72.743 1.00 12.73 305 HIS C C 1
ATOM 8983 O O . HIS C 1 305 ? -19.065 28.361 72.728 1.00 13.41 305 HIS C O 1
ATOM 8990 N N . GLY C 1 306 ? -20.703 27.065 71.923 1.00 13.23 306 GLY C N 1
ATOM 8991 C CA . GLY C 1 306 ? -21.116 28.017 70.878 1.00 13.64 306 GLY C CA 1
ATOM 8992 C C . GLY C 1 306 ? -21.867 29.228 71.392 1.00 14.00 306 GLY C C 1
ATOM 8993 O O . GLY C 1 306 ? -22.162 29.347 72.580 1.00 11.81 306 GLY C O 1
ATOM 8994 N N . THR C 1 307 ? -22.080 30.178 70.483 1.00 13.23 307 THR C N 1
ATOM 8995 C CA . THR C 1 307 ? -22.620 31.512 70.854 1.00 13.79 307 THR C CA 1
ATOM 8996 C C . THR C 1 307 ? -24.157 31.532 70.559 1.00 14.21 307 THR C C 1
ATOM 8997 O O . THR C 1 307 ? -24.840 32.458 70.872 1.00 13.88 307 THR C O 1
ATOM 9001 N N . VAL C 1 308 ? -24.669 30.437 70.015 1.00 14.66 308 VAL C N 1
ATOM 9002 C CA . VAL C 1 308 ? -26.122 30.216 69.825 1.00 15.82 308 VAL C CA 1
ATOM 9003 C C . VAL C 1 308 ? -26.797 31.235 68.905 1.00 14.04 308 VAL C C 1
ATOM 9004 O O . VAL C 1 308 ? -27.746 31.915 69.273 1.00 14.50 308 VAL C O 1
ATOM 9008 N N . GLN C 1 309 ? -26.308 31.270 67.672 1.00 15.26 309 GLN C N 1
ATOM 9009 C CA . GLN C 1 309 ? -26.751 32.209 66.656 1.00 16.09 309 GLN C CA 1
ATOM 9010 C C . GLN C 1 309 ? -28.294 32.211 66.525 1.00 14.79 309 GLN C C 1
ATOM 9011 O O . GLN C 1 309 ? -28.908 33.265 66.411 1.00 14.39 309 GLN C O 1
ATOM 9017 N N . ARG C 1 310 ? -28.904 31.035 66.477 1.00 14.58 310 ARG C N 1
ATOM 9018 C CA . ARG C 1 310 ? -30.359 30.996 66.229 1.00 14.94 310 ARG C CA 1
ATOM 9019 C C . ARG C 1 310 ? -31.128 31.613 67.375 1.00 13.76 310 ARG C C 1
ATOM 9020 O O . ARG C 1 310 ? -32.125 32.330 67.157 1.00 13.92 310 ARG C O 1
ATOM 9028 N N . HIS C 1 311 ? -30.655 31.410 68.611 1.00 12.29 311 HIS C N 1
ATOM 9029 C CA . HIS C 1 311 ? -31.270 32.015 69.746 1.00 13.16 311 HIS C CA 1
ATOM 9030 C C . HIS C 1 311 ? -31.086 33.519 69.725 1.00 12.93 311 HIS C C 1
ATOM 9031 O O . HIS C 1 311 ? -32.029 34.244 70.011 1.00 12.94 311 HIS C O 1
ATOM 9038 N N . TYR C 1 312 ? -29.893 33.977 69.383 1.00 13.24 312 TYR C N 1
ATOM 9039 C CA . TYR C 1 312 ? -29.620 35.415 69.258 1.00 13.92 312 TYR C CA 1
ATOM 9040 C C . TYR C 1 312 ? -30.596 36.112 68.300 1.00 13.87 312 TYR C C 1
ATOM 9041 O O . TYR C 1 312 ? -31.141 37.184 68.604 1.00 14.09 312 TYR C O 1
ATOM 9050 N N . TYR C 1 313 ? -30.833 35.493 67.144 1.00 14.53 313 TYR C N 1
ATOM 9051 C CA . TYR C 1 313 ? -31.760 36.098 66.165 1.00 15.63 313 TYR C CA 1
ATOM 9052 C C . TYR C 1 313 ? -33.186 36.216 66.716 1.00 16.37 313 TYR C C 1
ATOM 9053 O O . TYR C 1 313 ? -33.845 37.268 66.537 1.00 16.64 313 TYR C O 1
ATOM 9062 N N . GLN C 1 314 ? -33.632 35.193 67.455 1.00 16.12 314 GLN C N 1
ATOM 9063 C CA . GLN C 1 314 ? -34.918 35.216 68.205 1.00 16.47 314 GLN C CA 1
ATOM 9064 C C . GLN C 1 314 ? -34.965 36.340 69.224 1.00 15.26 314 GLN C C 1
ATOM 9065 O O . GLN C 1 314 ? -35.947 37.093 69.288 1.00 14.72 314 GLN C O 1
ATOM 9071 N N . HIS C 1 315 ? -33.945 36.411 70.066 1.00 13.54 315 HIS C N 1
ATOM 9072 C CA . HIS C 1 315 ? -33.802 37.415 71.070 1.00 14.08 315 HIS C CA 1
ATOM 9073 C C . HIS C 1 315 ? -33.957 38.830 70.492 1.00 15.06 315 HIS C C 1
ATOM 9074 O O . HIS C 1 315 ? -34.694 39.669 71.069 1.00 15.11 315 HIS C O 1
ATOM 9081 N N . LEU C 1 316 ? -33.289 39.073 69.372 1.00 14.51 316 LEU C N 1
ATOM 9082 C CA . LEU C 1 316 ? -33.315 40.413 68.739 1.00 15.02 316 LEU C CA 1
ATOM 9083 C C . LEU C 1 316 ? -34.708 40.809 68.230 1.00 15.62 316 LEU C C 1
ATOM 9084 O O . LEU C 1 316 ? -35.002 42.029 68.057 1.00 15.05 316 LEU C O 1
ATOM 9089 N N . LYS C 1 317 ? -35.499 39.783 67.930 1.00 15.79 317 LYS C N 1
ATOM 9090 C CA . LYS C 1 317 ? -36.955 39.891 67.608 1.00 16.43 317 LYS C CA 1
ATOM 9091 C C . LYS C 1 317 ? -37.863 39.946 68.809 1.00 15.91 317 LYS C C 1
ATOM 9092 O O . LYS C 1 317 ? -39.090 40.070 68.662 1.00 14.35 317 LYS C O 1
ATOM 9098 N N . GLY C 1 318 ? -37.281 40.021 70.004 1.00 14.66 318 GLY C N 1
ATOM 9099 C CA . GLY C 1 318 ? -38.021 40.061 71.247 1.00 16.08 318 GLY C CA 1
ATOM 9100 C C . GLY C 1 318 ? -38.604 38.762 71.760 1.00 17.06 318 GLY C C 1
ATOM 9101 O O . GLY C 1 318 ? -39.541 38.786 72.561 1.00 17.05 318 GLY C O 1
ATOM 9102 N N . GLU C 1 319 ? -38.066 37.629 71.294 1.00 17.12 319 GLU C N 1
ATOM 9103 C CA . GLU C 1 319 ? -38.546 36.318 71.676 1.00 18.00 319 GLU C CA 1
ATOM 9104 C C . GLU C 1 319 ? -37.631 35.731 72.751 1.00 18.58 319 GLU C C 1
ATOM 9105 O O . GLU C 1 319 ? -36.427 35.815 72.641 1.00 17.01 319 GLU C O 1
ATOM 9111 N N . ARG C 1 320 ? -38.218 35.140 73.783 1.00 19.15 320 ARG C N 1
ATOM 9112 C CA . ARG C 1 320 ? -37.440 34.424 74.825 1.00 18.66 320 ARG C CA 1
ATOM 9113 C C . ARG C 1 320 ? -36.937 33.097 74.259 1.00 18.48 320 ARG C C 1
ATOM 9114 O O . ARG C 1 320 ? -37.510 32.565 73.307 1.00 18.26 320 ARG C O 1
ATOM 9122 N N . THR C 1 321 ? -35.826 32.608 74.821 1.00 16.62 321 THR C N 1
ATOM 9123 C CA . THR C 1 321 ? -35.061 31.503 74.259 1.00 16.75 321 THR C CA 1
ATOM 9124 C C . THR C 1 321 ? -34.841 30.478 75.401 1.00 16.29 321 THR C C 1
ATOM 9125 O O . THR C 1 321 ? -34.976 30.810 76.548 1.00 16.08 321 THR C O 1
ATOM 9129 N N . SER C 1 322 ? -34.444 29.276 75.033 1.00 16.30 322 SER C N 1
ATOM 9130 C CA . SER C 1 322 ? -34.166 28.196 75.953 1.00 16.36 322 SER C CA 1
ATOM 9131 C C . SER C 1 322 ? -32.665 28.037 76.197 1.00 17.01 322 SER C C 1
ATOM 9132 O O . SER C 1 322 ? -32.229 26.981 76.600 1.00 15.82 322 SER C O 1
ATOM 9135 N N . THR C 1 323 ? -31.876 29.044 75.842 1.00 14.73 323 THR C N 1
ATOM 9136 C CA . THR C 1 323 ? -30.423 28.974 76.028 1.00 14.89 323 THR C CA 1
ATOM 9137 C C . THR C 1 323 ? -30.058 28.565 77.456 1.00 12.49 323 THR C C 1
ATOM 9138 O O . THR C 1 323 ? -30.531 29.134 78.414 1.00 14.64 323 THR C O 1
ATOM 9142 N N . ASN C 1 324 ? -29.150 27.582 77.572 1.00 13.74 324 ASN C N 1
ATOM 9143 C CA . ASN C 1 324 ? -28.692 27.135 78.886 1.00 12.61 324 ASN C CA 1
ATOM 9144 C C . ASN C 1 324 ? -27.455 27.967 79.312 1.00 11.32 324 ASN C C 1
ATOM 9145 O O . ASN C 1 324 ? -26.394 27.809 78.693 1.00 10.01 324 ASN C O 1
ATOM 9150 N N . PRO C 1 325 ? -27.567 28.813 80.356 1.00 11.82 325 PRO C N 1
ATOM 9151 C CA . PRO C 1 325 ? -26.462 29.672 80.812 1.00 12.70 325 PRO C CA 1
ATOM 9152 C C . PRO C 1 325 ? -25.572 29.067 81.885 1.00 11.61 325 PRO C C 1
ATOM 9153 O O . PRO C 1 325 ? -24.792 29.775 82.487 1.00 11.06 325 PRO C O 1
ATOM 9157 N N . VAL C 1 326 ? -25.721 27.773 82.174 1.00 11.45 326 VAL C N 1
ATOM 9158 C CA . VAL C 1 326 ? -24.971 27.197 83.282 1.00 11.80 326 VAL C CA 1
ATOM 9159 C C . VAL C 1 326 ? -23.452 27.313 83.138 1.00 11.15 326 VAL C C 1
ATOM 9160 O O . VAL C 1 326 ? -22.747 27.632 84.110 1.00 10.96 326 VAL C O 1
ATOM 9164 N N . ALA C 1 327 ? -22.927 26.996 81.954 1.00 10.29 327 ALA C N 1
ATOM 9165 C CA . ALA C 1 327 ? -21.502 27.126 81.717 1.00 10.36 327 ALA C CA 1
ATOM 9166 C C . ALA C 1 327 ? -21.036 28.581 81.835 1.00 10.62 327 ALA C C 1
ATOM 9167 O O . ALA C 1 327 ? -19.936 28.830 82.332 1.00 8.08 327 ALA C O 1
ATOM 9169 N N . LEU C 1 328 ? -21.883 29.541 81.422 1.00 8.87 328 LEU C N 1
ATOM 9170 C CA . LEU C 1 328 ? -21.514 30.975 81.626 1.00 10.03 328 LEU C CA 1
ATOM 9171 C C . LEU C 1 328 ? -21.371 31.290 83.129 1.00 10.01 328 LEU C C 1
ATOM 9172 O O . LEU C 1 328 ? -20.410 31.901 83.581 1.00 9.47 328 LEU C O 1
ATOM 9177 N N . ILE C 1 329 ? -22.339 30.829 83.903 1.00 9.74 329 ILE C N 1
ATOM 9178 C CA . ILE C 1 329 ? -22.376 31.011 85.328 1.00 10.35 329 ILE C CA 1
ATOM 9179 C C . ILE C 1 329 ? -21.151 30.390 86.000 1.00 10.61 329 ILE C C 1
ATOM 9180 O O . ILE C 1 329 ? -20.486 31.041 86.818 1.00 10.04 329 ILE C O 1
ATOM 9185 N N . TYR C 1 330 ? -20.880 29.136 85.644 1.00 9.99 330 TYR C N 1
ATOM 9186 C CA . TYR C 1 330 ? -19.721 28.404 86.178 1.00 10.88 330 TYR C CA 1
ATOM 9187 C C . TYR C 1 330 ? -18.383 28.972 85.750 1.00 10.23 330 TYR C C 1
ATOM 9188 O O . TYR C 1 330 ? -17.381 28.795 86.425 1.00 9.26 330 TYR C O 1
ATOM 9197 N N . ALA C 1 331 ? -18.329 29.639 84.613 1.00 10.99 331 ALA C N 1
ATOM 9198 C CA . ALA C 1 331 ? -17.085 30.323 84.245 1.00 10.54 331 ALA C CA 1
ATOM 9199 C C . ALA C 1 331 ? -16.850 31.462 85.241 1.00 9.09 331 ALA C C 1
ATOM 9200 O O . ALA C 1 331 ? -15.735 31.648 85.722 1.00 9.79 331 ALA C O 1
ATOM 9202 N N . TRP C 1 332 ? -17.892 32.221 85.505 1.00 9.83 332 TRP C N 1
ATOM 9203 C CA . TRP C 1 332 ? -17.801 33.324 86.465 1.00 9.74 332 TRP C CA 1
ATOM 9204 C C . TRP C 1 332 ? -17.465 32.847 87.894 1.00 9.91 332 TRP C C 1
ATOM 9205 O O . TRP C 1 332 ? -16.608 33.441 88.590 1.00 8.42 332 TRP C O 1
ATOM 9216 N N . THR C 1 333 ? -18.156 31.799 88.341 1.00 9.47 333 THR C N 1
ATOM 9217 C CA . THR C 1 333 ? -17.945 31.296 89.715 1.00 10.10 333 THR C CA 1
ATOM 9218 C C . THR C 1 333 ? -16.537 30.661 89.811 1.00 10.56 333 THR C C 1
ATOM 9219 O O . THR C 1 333 ? -15.886 30.806 90.839 1.00 10.39 333 THR C O 1
ATOM 9223 N N . GLY C 1 334 ? -16.055 30.029 88.735 1.00 9.00 334 GLY C N 1
ATOM 9224 C CA . GLY C 1 334 ? -14.737 29.411 88.751 1.00 10.39 334 GLY C CA 1
ATOM 9225 C C . GLY C 1 334 ? -13.663 30.463 88.824 1.00 10.44 334 GLY C C 1
ATOM 9226 O O . GLY C 1 334 ? -12.690 30.344 89.595 1.00 9.33 334 GLY C O 1
ATOM 9227 N N . ALA C 1 335 ? -13.831 31.521 88.019 1.00 10.12 335 ALA C N 1
ATOM 9228 C CA . ALA C 1 335 ? -12.853 32.582 87.966 1.00 10.30 335 ALA C CA 1
ATOM 9229 C C . ALA C 1 335 ? -12.878 33.403 89.250 1.00 10.24 335 ALA C C 1
ATOM 9230 O O . ALA C 1 335 ? -11.831 33.732 89.789 1.00 10.62 335 ALA C O 1
ATOM 9232 N N . LEU C 1 336 ? -14.072 33.777 89.713 1.00 10.08 336 LEU C N 1
ATOM 9233 C CA . LEU C 1 336 ? -14.141 34.538 90.978 1.00 9.59 336 LEU C CA 1
ATOM 9234 C C . LEU C 1 336 ? -13.578 33.707 92.168 1.00 10.35 336 LEU C C 1
ATOM 9235 O O . LEU C 1 336 ? -12.919 34.271 93.024 1.00 10.11 336 LEU C O 1
ATOM 9240 N N . ARG C 1 337 ? -13.799 32.381 92.204 1.00 9.52 337 ARG C N 1
ATOM 9241 C CA . ARG C 1 337 ? -13.286 31.568 93.286 1.00 10.64 337 ARG C CA 1
ATOM 9242 C C . ARG C 1 337 ? -11.743 31.641 93.244 1.00 11.32 337 ARG C C 1
ATOM 9243 O O . ARG C 1 337 ? -11.083 31.816 94.281 1.00 10.38 337 ARG C O 1
ATOM 9251 N N . LYS C 1 338 ? -11.162 31.465 92.054 1.00 10.31 338 LYS C N 1
ATOM 9252 C CA . LYS C 1 338 ? -9.710 31.462 91.944 1.00 11.86 338 LYS C CA 1
ATOM 9253 C C . LYS C 1 338 ? -9.135 32.812 92.352 1.00 11.85 338 LYS C C 1
ATOM 9254 O O . LYS C 1 338 ? -8.137 32.894 93.097 1.00 12.99 338 LYS C O 1
ATOM 9260 N N . ARG C 1 339 ? -9.805 33.885 91.916 1.00 12.92 339 ARG C N 1
ATOM 9261 C CA . ARG C 1 339 ? -9.396 35.260 92.267 1.00 11.76 339 ARG C CA 1
ATOM 9262 C C . ARG C 1 339 ? -9.404 35.374 93.801 1.00 12.90 339 ARG C C 1
ATOM 9263 O O . ARG C 1 339 ? -8.470 35.938 94.386 1.00 14.15 339 ARG C O 1
ATOM 9271 N N . GLY C 1 340 ? -10.468 34.861 94.442 1.00 12.60 340 GLY C N 1
ATOM 9272 C CA . GLY C 1 340 ? -10.585 34.913 95.888 1.00 13.98 340 GLY C CA 1
ATOM 9273 C C . GLY C 1 340 ? -9.496 34.127 96.594 1.00 14.31 340 GLY C C 1
ATOM 9274 O O . GLY C 1 340 ? -8.946 34.544 97.644 1.00 14.64 340 GLY C O 1
ATOM 9275 N N . GLU C 1 341 ? -9.193 32.959 96.052 1.00 14.87 341 GLU C N 1
ATOM 9276 C CA . GLU C 1 341 ? -8.080 32.148 96.570 1.00 15.74 341 GLU C CA 1
ATOM 9277 C C . GLU C 1 341 ? -6.738 32.881 96.518 1.00 16.91 341 GLU C C 1
ATOM 9278 O O . GLU C 1 341 ? -5.995 32.926 97.517 1.00 18.80 341 GLU C O 1
ATOM 9284 N N . LEU C 1 342 ? -6.418 33.429 95.348 1.00 16.41 342 LEU C N 1
ATOM 9285 C CA . LEU C 1 342 ? -5.174 34.181 95.164 1.00 17.13 342 LEU C CA 1
ATOM 9286 C C . LEU C 1 342 ? -5.126 35.406 96.072 1.00 17.22 342 LEU C C 1
ATOM 9287 O O . LEU C 1 342 ? -4.061 35.746 96.563 1.00 19.26 342 LEU C O 1
ATOM 9292 N N . ASP C 1 343 ? -6.254 36.050 96.277 1.00 17.10 343 ASP C N 1
ATOM 9293 C CA . ASP C 1 343 ? -6.353 37.261 97.076 1.00 17.53 343 ASP C CA 1
ATOM 9294 C C . ASP C 1 343 ? -6.530 37.067 98.602 1.00 17.91 343 ASP C C 1
ATOM 9295 O O . ASP C 1 343 ? -6.357 38.019 99.358 1.00 17.98 343 ASP C O 1
ATOM 9300 N N . GLY C 1 344 ? -6.864 35.870 99.051 1.00 18.32 344 GLY C N 1
ATOM 9301 C CA . GLY C 1 344 ? -7.234 35.635 100.473 1.00 19.41 344 GLY C CA 1
ATOM 9302 C C . GLY C 1 344 ? -8.528 36.350 100.831 1.00 19.96 344 GLY C C 1
ATOM 9303 O O . GLY C 1 344 ? -8.610 37.087 101.835 1.00 21.52 344 GLY C O 1
ATOM 9304 N N . THR C 1 345 ? -9.545 36.218 99.983 1.00 18.83 345 THR C N 1
ATOM 9305 C CA . THR C 1 345 ? -10.850 36.796 100.256 1.00 18.60 345 THR C CA 1
ATOM 9306 C C . THR C 1 345 ? -11.810 35.576 100.247 1.00 18.54 345 THR C C 1
ATOM 9307 O O . THR C 1 345 ? -12.451 35.305 99.232 1.00 17.73 345 THR C O 1
ATOM 9311 N N . PRO C 1 346 ? -11.849 34.814 101.363 1.00 16.03 346 PRO C N 1
ATOM 9312 C CA . PRO C 1 346 ? -12.635 33.575 101.427 1.00 16.25 346 PRO C CA 1
ATOM 9313 C C . PRO C 1 346 ? -14.135 33.796 101.257 1.00 15.01 346 PRO C C 1
ATOM 9314 O O . PRO C 1 346 ? -14.814 32.885 100.843 1.00 16.07 346 PRO C O 1
ATOM 9318 N N . ASP C 1 347 ? -14.654 34.987 101.561 1.00 14.25 347 ASP C N 1
ATOM 9319 C CA . ASP C 1 347 ? -16.094 35.215 101.408 1.00 15.58 347 ASP C CA 1
ATOM 9320 C C . ASP C 1 347 ? -16.501 35.139 99.930 1.00 14.63 347 ASP C C 1
ATOM 9321 O O . ASP C 1 347 ? -17.605 34.708 99.628 1.00 13.79 347 ASP C O 1
ATOM 9326 N N . LEU C 1 348 ? -15.601 35.556 99.064 1.00 13.71 348 LEU C N 1
ATOM 9327 C CA . LEU C 1 348 ? -15.834 35.437 97.597 1.00 13.78 348 LEU C CA 1
ATOM 9328 C C . LEU C 1 348 ? -15.897 33.962 97.199 1.00 12.97 348 LEU C C 1
ATOM 9329 O O . LEU C 1 348 ? -16.791 33.560 96.454 1.00 14.05 348 LEU C O 1
ATOM 9334 N N . CYS C 1 349 ? -14.965 33.141 97.682 1.00 12.55 349 CYS C N 1
ATOM 9335 C CA . CYS C 1 349 ? -14.949 31.732 97.348 1.00 13.51 349 CYS C CA 1
ATOM 9336 C C . CYS C 1 349 ? -16.245 31.033 97.842 1.00 13.38 349 CYS C C 1
ATOM 9337 O O . CYS C 1 349 ? -16.849 30.225 97.133 1.00 12.32 349 CYS C O 1
ATOM 9340 N N . ALA C 1 350 ? -16.628 31.340 99.072 1.00 14.14 350 ALA C N 1
ATOM 9341 C CA . ALA C 1 350 ? -17.864 30.861 99.692 1.00 13.74 350 ALA C CA 1
ATOM 9342 C C . ALA C 1 350 ? -19.080 31.234 98.825 1.00 14.51 350 ALA C C 1
ATOM 9343 O O . ALA C 1 350 ? -19.954 30.414 98.590 1.00 13.60 350 ALA C O 1
ATOM 9345 N N . PHE C 1 351 ? -19.125 32.461 98.318 1.00 13.81 351 PHE C N 1
ATOM 9346 C CA . PHE C 1 351 ? -20.279 32.889 97.536 1.00 13.21 351 PHE C CA 1
ATOM 9347 C C . PHE C 1 351 ? -20.336 32.021 96.256 1.00 12.96 351 PHE C C 1
ATOM 9348 O O . PHE C 1 351 ? -21.408 31.558 95.840 1.00 10.05 351 PHE C O 1
ATOM 9356 N N . CYS C 1 352 ? -19.160 31.808 95.651 1.00 12.44 352 CYS C N 1
ATOM 9357 C CA . CYS C 1 352 ? -19.050 30.950 94.444 1.00 13.48 352 CYS C CA 1
ATOM 9358 C C . CYS C 1 352 ? -19.537 29.518 94.668 1.00 13.79 352 CYS C C 1
ATOM 9359 O O . CYS C 1 352 ? -20.299 29.001 93.844 1.00 14.09 352 CYS C O 1
ATOM 9362 N N . ASP C 1 353 ? -19.143 28.900 95.796 1.00 14.22 353 ASP C N 1
ATOM 9363 C CA . ASP C 1 353 ? -19.689 27.625 96.214 1.00 15.01 353 ASP C CA 1
ATOM 9364 C C . ASP C 1 353 ? -21.226 27.686 96.310 1.00 14.38 353 ASP C C 1
ATOM 9365 O O . ASP C 1 353 ? -21.887 26.765 95.834 1.00 13.61 353 ASP C O 1
ATOM 9370 N N . SER C 1 354 ? -21.777 28.738 96.936 1.00 14.30 354 SER C N 1
ATOM 9371 C CA . SER C 1 354 ? -23.234 28.857 97.107 1.00 15.24 354 SER C CA 1
ATOM 9372 C C . SER C 1 354 ? -23.955 28.954 95.787 1.00 14.97 354 SER C C 1
ATOM 9373 O O . SER C 1 354 ? -25.010 28.336 95.594 1.00 14.91 354 SER C O 1
ATOM 9376 N N . LEU C 1 355 ? -23.412 29.756 94.889 1.00 14.07 355 LEU C N 1
ATOM 9377 C CA . LEU C 1 355 ? -24.084 29.991 93.610 1.00 14.14 355 LEU C CA 1
ATOM 9378 C C . LEU C 1 355 ? -24.043 28.707 92.774 1.00 13.77 355 LEU C C 1
ATOM 9379 O O . LEU C 1 355 ? -25.065 28.362 92.173 1.00 15.73 355 LEU C O 1
ATOM 9384 N N . GLU C 1 356 ? -22.901 28.005 92.755 1.00 13.44 356 GLU C N 1
ATOM 9385 C CA . GLU C 1 356 ? -22.828 26.726 92.020 1.00 14.35 356 GLU C CA 1
ATOM 9386 C C . GLU C 1 356 ? -23.883 25.748 92.612 1.00 14.68 356 GLU C C 1
ATOM 9387 O O . GLU C 1 356 ? -24.674 25.149 91.876 1.00 14.98 356 GLU C O 1
ATOM 9393 N N . ALA C 1 357 ? -23.926 25.657 93.942 1.00 15.06 357 ALA C N 1
ATOM 9394 C CA . ALA C 1 357 ? -24.887 24.781 94.668 1.00 15.84 357 ALA C CA 1
ATOM 9395 C C . ALA C 1 357 ? -26.368 25.131 94.398 1.00 16.74 357 ALA C C 1
ATOM 9396 O O . ALA C 1 357 ? -27.182 24.231 94.166 1.00 16.37 357 ALA C O 1
ATOM 9398 N N . ILE C 1 358 ? -26.686 26.421 94.362 1.00 16.17 358 ILE C N 1
ATOM 9399 C CA . ILE C 1 358 ? -28.026 26.914 94.047 1.00 16.74 358 ILE C CA 1
ATOM 9400 C C . ILE C 1 358 ? -28.466 26.537 92.628 1.00 16.30 358 ILE C C 1
ATOM 9401 O O . ILE C 1 358 ? -29.618 26.202 92.403 1.00 15.90 358 ILE C O 1
ATOM 9406 N N . THR C 1 359 ? -27.530 26.634 91.697 1.00 15.06 359 THR C N 1
ATOM 9407 C CA . THR C 1 359 ? -27.735 26.292 90.281 1.00 15.04 359 THR C CA 1
ATOM 9408 C C . THR C 1 359 ? -28.115 24.807 90.140 1.00 15.08 359 THR C C 1
ATOM 9409 O O . THR C 1 359 ? -29.133 24.462 89.527 1.00 14.48 359 THR C O 1
ATOM 9413 N N . ILE C 1 360 ? -27.332 23.938 90.758 1.00 14.60 360 ILE C N 1
ATOM 9414 C CA . ILE C 1 360 ? -27.627 22.497 90.770 1.00 15.27 360 ILE C CA 1
ATOM 9415 C C . ILE C 1 360 ? -28.961 22.209 91.451 1.00 15.99 360 ILE C C 1
ATOM 9416 O O . ILE C 1 360 ? -29.784 21.450 90.945 1.00 15.61 360 ILE C O 1
ATOM 9421 N N . GLU C 1 361 ? -29.162 22.834 92.606 1.00 17.24 361 GLU C N 1
ATOM 9422 C CA . GLU C 1 361 ? -30.373 22.604 93.394 1.00 17.85 361 GLU C CA 1
ATOM 9423 C C . GLU C 1 361 ? -31.601 23.004 92.595 1.00 17.83 361 GLU C C 1
ATOM 9424 O O . GLU C 1 361 ? -32.597 22.263 92.601 1.00 17.55 361 GLU C O 1
ATOM 9430 N N . CYS C 1 362 ? -31.527 24.152 91.906 1.00 17.97 362 CYS C N 1
ATOM 9431 C CA . CYS C 1 362 ? -32.637 24.653 91.087 1.00 17.21 362 CYS C CA 1
ATOM 9432 C C . CYS C 1 362 ? -33.044 23.628 89.998 1.00 17.15 362 CYS C C 1
ATOM 9433 O O . CYS C 1 362 ? -34.230 23.224 89.854 1.00 15.80 362 CYS C O 1
ATOM 9436 N N . ILE C 1 363 ? -32.044 23.116 89.284 1.00 14.81 363 ILE C N 1
ATOM 9437 C CA . ILE C 1 363 ? -32.298 22.131 88.235 1.00 15.14 363 ILE C CA 1
ATOM 9438 C C . ILE C 1 363 ? -32.835 20.809 88.812 1.00 14.80 363 ILE C C 1
ATOM 9439 O O . ILE C 1 363 ? -33.809 20.256 88.307 1.00 14.17 363 ILE C O 1
ATOM 9444 N N . GLU C 1 364 ? -32.198 20.317 89.870 1.00 15.60 364 GLU C N 1
ATOM 9445 C CA . GLU C 1 364 ? -32.631 19.042 90.539 1.00 17.44 364 GLU C CA 1
ATOM 9446 C C . GLU C 1 364 ? -34.035 19.147 91.167 1.00 18.19 364 GLU C C 1
ATOM 9447 O O . GLU C 1 364 ? -34.726 18.141 91.328 1.00 18.61 364 GLU C O 1
ATOM 9453 N N . SER C 1 365 ? -34.469 20.359 91.501 1.00 19.33 365 SER C N 1
ATOM 9454 C CA . SER C 1 365 ? -35.828 20.622 92.006 1.00 19.87 365 SER C CA 1
ATOM 9455 C C . SER C 1 365 ? -36.844 20.730 90.853 1.00 20.08 365 SER C C 1
ATOM 9456 O O . SER C 1 365 ? -38.063 20.853 91.077 1.00 20.12 365 SER C O 1
ATOM 9459 N N . GLY C 1 366 ? -36.347 20.703 89.616 1.00 17.88 366 GLY C N 1
ATOM 9460 C CA . GLY C 1 366 ? -37.189 20.641 88.441 1.00 18.15 366 GLY C CA 1
ATOM 9461 C C . GLY C 1 366 ? -37.467 21.930 87.682 1.00 17.83 366 GLY C C 1
ATOM 9462 O O . GLY C 1 366 ? -38.432 22.013 86.887 1.00 19.18 366 GLY C O 1
ATOM 9463 N N . TYR C 1 367 ? -36.649 22.934 87.931 1.00 18.21 367 TYR C N 1
ATOM 9464 C CA . TYR C 1 367 ? -36.779 24.264 87.312 1.00 18.56 367 TYR C CA 1
ATOM 9465 C C . TYR C 1 367 ? -35.527 24.426 86.457 1.00 17.53 367 TYR C C 1
ATOM 9466 O O . TYR C 1 367 ? -34.432 24.497 86.986 1.00 16.37 367 TYR C O 1
ATOM 9475 N N . MET C 1 368 ? -35.704 24.421 85.150 1.00 16.00 368 MET C N 1
ATOM 9476 C CA . MET C 1 368 ? -34.578 24.313 84.236 1.00 16.51 368 MET C CA 1
ATOM 9477 C C . MET C 1 368 ? -34.935 24.833 82.875 1.00 16.00 368 MET C C 1
ATOM 9478 O O . MET C 1 368 ? -36.102 25.019 82.567 1.00 15.50 368 MET C O 1
ATOM 9483 N N . THR C 1 369 ? -33.914 25.051 82.068 1.00 15.00 369 THR C N 1
ATOM 9484 C CA . THR C 1 369 ? -34.084 25.380 80.666 1.00 16.14 369 THR C CA 1
ATOM 9485 C C . THR C 1 369 ? -34.498 24.181 79.816 1.00 17.09 369 THR C C 1
ATOM 9486 O O . THR C 1 369 ? -34.340 23.018 80.205 1.00 15.85 369 THR C O 1
ATOM 9490 N N . GLY C 1 370 ? -35.026 24.495 78.633 1.00 17.90 370 GLY C N 1
ATOM 9491 C CA . GLY C 1 370 ? -35.669 23.533 77.733 1.00 17.96 370 GLY C CA 1
ATOM 9492 C C . GLY C 1 370 ? -34.863 22.356 77.290 1.00 18.49 370 GLY C C 1
ATOM 9493 O O . GLY C 1 370 ? -35.383 21.222 77.188 1.00 19.25 370 GLY C O 1
ATOM 9494 N N . ASP C 1 371 ? -33.585 22.605 77.027 1.00 17.89 371 ASP C N 1
ATOM 9495 C CA . ASP C 1 371 ? -32.615 21.558 76.679 1.00 18.11 371 ASP C CA 1
ATOM 9496 C C . ASP C 1 371 ? -32.519 20.473 77.752 1.00 18.65 371 ASP C C 1
ATOM 9497 O O . ASP C 1 371 ? -32.470 19.254 77.440 1.00 19.15 371 ASP C O 1
ATOM 9502 N N . LEU C 1 372 ? -32.453 20.911 79.000 1.00 17.32 372 LEU C N 1
ATOM 9503 C CA . LEU C 1 372 ? -32.357 19.968 80.113 1.00 17.36 372 LEU C CA 1
ATOM 9504 C C . LEU C 1 372 ? -33.678 19.228 80.333 1.00 16.74 372 LEU C C 1
ATOM 9505 O O . LEU C 1 372 ? -33.681 18.047 80.634 1.00 15.84 372 LEU C O 1
ATOM 9510 N N . ALA C 1 373 ? -34.783 19.940 80.170 1.00 17.36 373 ALA C N 1
ATOM 9511 C CA . ALA C 1 373 ? -36.128 19.381 80.392 1.00 18.26 373 ALA C CA 1
ATOM 9512 C C . ALA C 1 373 ? -36.405 18.276 79.386 1.00 19.34 373 ALA C C 1
ATOM 9513 O O . ALA C 1 373 ? -37.151 17.366 79.655 1.00 19.38 373 ALA C O 1
ATOM 9515 N N . ARG C 1 374 ? -35.754 18.333 78.238 1.00 21.12 374 ARG C N 1
ATOM 9516 C CA . ARG C 1 374 ? -35.901 17.263 77.246 1.00 20.71 374 ARG C CA 1
ATOM 9517 C C . ARG C 1 374 ? -35.209 15.954 77.607 1.00 21.36 374 ARG C C 1
ATOM 9518 O O . ARG C 1 374 ? -35.552 14.912 77.020 1.00 22.61 374 ARG C O 1
ATOM 9526 N N . ILE C 1 375 ? -34.247 15.979 78.534 1.00 20.67 375 ILE C N 1
ATOM 9527 C CA . ILE C 1 375 ? -33.437 14.792 78.909 1.00 20.71 375 ILE C CA 1
ATOM 9528 C C . ILE C 1 375 ? -33.481 14.389 80.401 1.00 20.47 375 ILE C C 1
ATOM 9529 O O . ILE C 1 375 ? -32.911 13.381 80.799 1.00 20.49 375 ILE C O 1
ATOM 9534 N N . CYS C 1 376 ? -34.175 15.171 81.219 1.00 20.09 376 CYS C N 1
ATOM 9535 C CA . CYS C 1 376 ? -34.265 14.877 82.631 1.00 19.70 376 CYS C CA 1
ATOM 9536 C C . CYS C 1 376 ? -35.316 13.772 82.902 1.00 20.16 376 CYS C C 1
ATOM 9537 O O . CYS C 1 376 ? -36.213 13.501 82.073 1.00 19.89 376 CYS C O 1
ATOM 9540 N N . GLU C 1 377 ? -35.145 13.136 84.040 1.00 20.41 377 GLU C N 1
ATOM 9541 C CA . GLU C 1 377 ? -36.146 12.185 84.571 1.00 21.24 377 GLU C CA 1
ATOM 9542 C C . GLU C 1 377 ? -36.081 12.282 86.095 1.00 21.66 377 GLU C C 1
ATOM 9543 O O . GLU C 1 377 ? -35.005 12.154 86.698 1.00 20.70 377 GLU C O 1
ATOM 9549 N N . PRO C 1 378 ? -37.230 12.568 86.735 1.00 21.86 378 PRO C N 1
ATOM 9550 C CA . PRO C 1 378 ? -38.556 12.708 86.167 1.00 22.80 378 PRO C CA 1
ATOM 9551 C C . PRO C 1 378 ? -38.723 14.010 85.370 1.00 22.87 378 PRO C C 1
ATOM 9552 O O . PRO C 1 378 ? -37.790 14.817 85.284 1.00 22.01 378 PRO C O 1
ATOM 9556 N N . ALA C 1 379 ? -39.906 14.222 84.804 1.00 21.93 379 ALA C N 1
ATOM 9557 C CA . ALA C 1 379 ? -40.164 15.441 84.038 1.00 21.60 379 ALA C CA 1
ATOM 9558 C C . ALA C 1 379 ? -39.965 16.720 84.838 1.00 20.39 379 ALA C C 1
ATOM 9559 O O . ALA C 1 379 ? -40.264 16.772 85.996 1.00 19.58 379 ALA C O 1
ATOM 9561 N N . ALA C 1 380 ? -39.505 17.774 84.170 1.00 20.68 380 ALA C N 1
ATOM 9562 C CA . ALA C 1 380 ? -39.330 19.084 84.796 1.00 20.66 380 ALA C CA 1
ATOM 9563 C C . ALA C 1 380 ? -40.640 19.571 85.407 1.00 21.32 380 ALA C C 1
ATOM 9564 O O . ALA C 1 380 ? -41.706 19.283 84.855 1.00 20.40 380 ALA C O 1
ATOM 9566 N N . ILE C 1 381 ? -40.583 20.284 86.522 1.00 21.70 381 ILE C N 1
ATOM 9567 C CA . ILE C 1 381 ? -41.787 20.919 87.083 1.00 21.98 381 ILE C CA 1
ATOM 9568 C C . ILE C 1 381 ? -42.170 22.164 86.259 1.00 23.77 381 ILE C C 1
ATOM 9569 O O . ILE C 1 381 ? -43.377 22.425 85.982 1.00 24.77 381 ILE C O 1
ATOM 9574 N N . LYS C 1 382 ? -41.161 22.941 85.852 1.00 22.71 382 LYS C N 1
ATOM 9575 C CA . LYS C 1 382 ? -41.380 24.125 85.023 1.00 22.75 382 LYS C CA 1
ATOM 9576 C C . LYS C 1 382 ? -40.142 24.380 84.165 1.00 22.28 382 LYS C C 1
ATOM 9577 O O . LYS C 1 382 ? -39.017 24.411 84.679 1.00 21.70 382 LYS C O 1
ATOM 9583 N N . VAL C 1 383 ? -40.373 24.516 82.873 1.00 22.08 383 VAL C N 1
ATOM 9584 C CA . VAL C 1 383 ? -39.347 24.936 81.911 1.00 22.49 383 VAL C CA 1
ATOM 9585 C C . VAL C 1 383 ? -39.249 26.468 81.972 1.00 22.41 383 VAL C C 1
ATOM 9586 O O . VAL C 1 383 ? -40.248 27.165 81.762 1.00 22.91 383 VAL C O 1
ATOM 9590 N N . LEU C 1 384 ? -38.071 26.958 82.331 1.00 21.32 384 LEU C N 1
ATOM 9591 C CA . LEU C 1 384 ? -37.781 28.408 82.461 1.00 21.06 384 LEU C CA 1
ATOM 9592 C C . LEU C 1 384 ? -37.004 28.857 81.236 1.00 19.97 384 LEU C C 1
ATOM 9593 O O . LEU C 1 384 ? -36.133 28.134 80.753 1.00 20.02 384 LEU C O 1
ATOM 9598 N N . ASP C 1 385 ? -37.383 30.007 80.646 1.00 20.64 385 ASP C N 1
ATOM 9599 C CA . ASP C 1 385 ? -36.574 30.574 79.579 1.00 19.43 385 ASP C CA 1
ATOM 9600 C C . ASP C 1 385 ? -35.242 30.995 80.209 1.00 17.50 385 ASP C C 1
ATOM 9601 O O . ASP C 1 385 ? -35.054 30.902 81.420 1.00 16.79 385 ASP C O 1
ATOM 9606 N N . SER C 1 386 ? -34.325 31.417 79.373 1.00 17.91 386 SER C N 1
ATOM 9607 C CA . SER C 1 386 ? -32.937 31.620 79.798 1.00 18.30 386 SER C CA 1
ATOM 9608 C C . SER C 1 386 ? -32.871 32.762 80.816 1.00 18.24 386 SER C C 1
ATOM 9609 O O . SER C 1 386 ? -32.213 32.661 81.860 1.00 16.39 386 SER C O 1
ATOM 9612 N N . ILE C 1 387 ? -33.679 33.796 80.581 1.00 17.69 387 ILE C N 1
ATOM 9613 C CA . ILE C 1 387 ? -33.701 34.960 81.427 1.00 18.34 387 ILE C CA 1
ATOM 9614 C C . ILE C 1 387 ? -34.485 34.688 82.718 1.00 17.87 387 ILE C C 1
ATOM 9615 O O . ILE C 1 387 ? -34.034 35.059 83.817 1.00 16.80 387 ILE C O 1
ATOM 9620 N N . GLU C 1 388 ? -35.605 33.975 82.599 1.00 18.02 388 GLU C N 1
ATOM 9621 C CA . GLU C 1 388 ? -36.308 33.452 83.766 1.00 18.13 388 GLU C CA 1
ATOM 9622 C C . GLU C 1 388 ? -35.450 32.586 84.662 1.00 17.20 388 GLU C C 1
ATOM 9623 O O . GLU C 1 388 ? -35.551 32.667 85.894 1.00 16.17 388 GLU C O 1
ATOM 9629 N N . PHE C 1 389 ? -34.644 31.745 84.027 1.00 16.47 389 PHE C N 1
ATOM 9630 C CA . PHE C 1 389 ? -33.710 30.843 84.744 1.00 17.30 389 PHE C CA 1
ATOM 9631 C C . PHE C 1 389 ? -32.703 31.635 85.601 1.00 16.75 389 PHE C C 1
ATOM 9632 O O . PHE C 1 389 ? -32.582 31.419 86.804 1.00 17.06 389 PHE C O 1
ATOM 9640 N N . ILE C 1 390 ? -32.016 32.589 84.987 1.00 16.89 390 ILE C N 1
ATOM 9641 C CA . ILE C 1 390 ? -31.158 33.526 85.708 1.00 17.09 390 ILE C CA 1
ATOM 9642 C C . ILE C 1 390 ? -31.878 34.263 86.839 1.00 16.83 390 ILE C C 1
ATOM 9643 O O . ILE C 1 390 ? -31.396 34.328 87.995 1.00 16.93 390 ILE C O 1
ATOM 9648 N N . ASP C 1 391 ? -33.056 34.806 86.549 1.00 17.45 391 ASP C N 1
ATOM 9649 C CA . ASP C 1 391 ? -33.804 35.527 87.597 1.00 18.77 391 ASP C CA 1
ATOM 9650 C C . ASP C 1 391 ? -34.134 34.646 88.798 1.00 19.49 391 ASP C C 1
ATOM 9651 O O . ASP C 1 391 ? -33.990 35.079 89.922 1.00 19.96 391 ASP C O 1
ATOM 9656 N N . GLU C 1 392 ? -34.534 33.397 88.541 1.00 20.73 392 GLU C N 1
ATOM 9657 C CA . GLU C 1 392 ? -34.831 32.399 89.567 1.00 20.36 392 GLU C CA 1
ATOM 9658 C C . GLU C 1 392 ? -33.643 32.103 90.475 1.00 20.54 392 GLU C C 1
ATOM 9659 O O . GLU C 1 392 ? -33.797 32.034 91.713 1.00 20.34 392 GLU C O 1
ATOM 9665 N N . LEU C 1 393 ? -32.445 31.964 89.873 1.00 19.32 393 LEU C N 1
ATOM 9666 C CA . LEU C 1 393 ? -31.237 31.812 90.642 1.00 19.45 393 LEU C CA 1
ATOM 9667 C C . LEU C 1 393 ? -30.998 33.059 91.508 1.00 19.05 393 LEU C C 1
ATOM 9668 O O . LEU C 1 393 ? -30.658 32.922 92.696 1.00 18.74 393 LEU C O 1
ATOM 9673 N N . GLY C 1 394 ? -31.168 34.241 90.911 1.00 19.89 394 GLY C N 1
ATOM 9674 C CA . GLY C 1 394 ? -31.027 35.519 91.628 1.00 21.61 394 GLY C CA 1
ATOM 9675 C C . GLY C 1 394 ? -31.918 35.581 92.884 1.00 22.68 394 GLY C C 1
ATOM 9676 O O . GLY C 1 394 ? -31.482 36.043 93.946 1.00 23.08 394 GLY C O 1
ATOM 9677 N N . LYS C 1 395 ? -33.153 35.097 92.755 1.00 24.05 395 LYS C N 1
ATOM 9678 C CA . LYS C 1 395 ? -34.124 35.036 93.892 1.00 24.79 395 LYS C CA 1
ATOM 9679 C C . LYS C 1 395 ? -33.699 34.079 95.003 1.00 25.49 395 LYS C C 1
ATOM 9680 O O . LYS C 1 395 ? -33.841 34.391 96.190 1.00 26.29 395 LYS C O 1
ATOM 9686 N N . ARG C 1 396 ? -33.122 32.947 94.615 1.00 24.69 396 ARG C N 1
ATOM 9687 C CA . ARG C 1 396 ? -32.606 31.975 95.541 1.00 25.17 396 ARG C CA 1
ATOM 9688 C C . ARG C 1 396 ? -31.396 32.519 96.295 1.00 25.36 396 ARG C C 1
ATOM 9689 O O . ARG C 1 396 ? -31.281 32.309 97.514 1.00 25.97 396 ARG C O 1
ATOM 9697 N N . LEU C 1 397 ? -30.547 33.290 95.611 1.00 24.63 397 LEU C N 1
ATOM 9698 C CA . LEU C 1 397 ? -29.430 33.989 96.246 1.00 25.73 397 LEU C CA 1
ATOM 9699 C C . LEU C 1 397 ? -29.922 35.056 97.232 1.00 26.81 397 LEU C C 1
ATOM 9700 O O . LEU C 1 397 ? -29.328 35.228 98.299 1.00 27.01 397 LEU C O 1
ATOM 9705 N N . GLN C 1 398 ? -30.970 35.772 96.844 1.00 28.41 398 GLN C N 1
ATOM 9706 C CA . GLN C 1 398 ? -31.576 36.793 97.711 1.00 31.20 398 GLN C CA 1
ATOM 9707 C C . GLN C 1 398 ? -32.123 36.161 98.994 1.00 33.71 398 GLN C C 1
ATOM 9708 O O . GLN C 1 398 ? -31.974 36.739 100.096 1.00 34.65 398 GLN C O 1
ATOM 9714 N N . GLN C 1 399 ? -32.734 34.982 98.855 1.00 35.95 399 GLN C N 1
ATOM 9715 C CA . GLN C 1 399 ? -33.296 34.261 99.992 1.00 37.57 399 GLN C CA 1
ATOM 9716 C C . GLN C 1 399 ? -32.180 33.730 100.861 1.00 39.35 399 GLN C C 1
ATOM 9717 O O . GLN C 1 399 ? -32.331 33.675 102.076 1.00 40.96 399 GLN C O 1
ATOM 9723 N N . LEU C 1 400 ? -31.047 33.378 100.256 1.00 41.19 400 LEU C N 1
ATOM 9724 C CA . LEU C 1 400 ? -29.809 33.048 101.003 1.00 41.66 400 LEU C CA 1
ATOM 9725 C C . LEU C 1 400 ? -29.064 34.343 101.399 1.00 43.14 400 LEU C C 1
ATOM 9726 O O . LEU C 1 400 ? -27.830 34.389 101.327 0.0000 19.53 400 LEU C O 1
ATOM 9731 N N . ASN C 1 401 ? -29.802 35.435 101.616 1.00 44.16 401 ASN C N 1
ATOM 9732 C CA . ASN C 1 401 ? -29.253 36.799 101.710 1.00 44.23 401 ASN C CA 1
ATOM 9733 C C . ASN C 1 401 ? -27.742 36.828 101.877 1.00 45.51 401 ASN C C 1
ATOM 9734 O O . ASN C 1 401 ? -27.002 36.094 102.240 0.0000 25.67 401 ASN C O 1
ATOM 9739 N N . LYS C 1 402 ? -27.665 37.902 101.004 0.0000 26.64 402 LYS C N 1
ATOM 9740 C CA . LYS C 1 402 ? -26.238 38.856 100.612 0.50 38.75 402 LYS C CA 1
ATOM 9741 C C . LYS C 1 402 ? -27.593 39.423 100.193 0.50 38.92 402 LYS C C 1
ATOM 9742 O O . LYS C 1 402 ? -26.943 40.744 99.845 0.0000 30.95 402 LYS C O 1
ATOM 9748 N N . MET D 1 1 ? -23.148 -31.818 45.422 0.0000 28.15 1 MET D N 1
ATOM 9749 C CA . MET D 1 1 ? -22.320 -30.794 44.783 0.0000 27.21 1 MET D CA 1
ATOM 9750 C C . MET D 1 1 ? -21.868 -29.661 45.835 0.50 26.40 1 MET D C 1
ATOM 9751 O O . MET D 1 1 ? -22.827 -28.923 46.100 1.00 30.13 1 MET D O 1
ATOM 9756 N N . LYS D 1 2 ? -20.624 -29.376 46.189 1.00 25.87 2 LYS D N 1
ATOM 9757 C CA . LYS D 1 2 ? -20.321 -28.197 47.049 1.00 24.96 2 LYS D CA 1
ATOM 9758 C C . LYS D 1 2 ? -20.433 -26.917 46.238 1.00 25.07 2 LYS D C 1
ATOM 9759 O O . LYS D 1 2 ? -20.463 -26.942 45.013 1.00 24.70 2 LYS D O 1
ATOM 9765 N N . ILE D 1 3 ? -20.531 -25.780 46.913 1.00 24.44 3 ILE D N 1
ATOM 9766 C CA . ILE D 1 3 ? -20.567 -24.507 46.203 1.00 24.57 3 ILE D CA 1
ATOM 9767 C C . ILE D 1 3 ? -19.250 -24.274 45.448 1.00 24.62 3 ILE D C 1
ATOM 9768 O O . ILE D 1 3 ? -18.136 -24.418 45.990 1.00 24.23 3 ILE D O 1
ATOM 9773 N N . GLN D 1 4 ? -19.404 -23.931 44.162 1.00 25.75 4 GLN D N 1
ATOM 9774 C CA . GLN D 1 4 ? -18.289 -23.723 43.261 1.00 26.22 4 GLN D CA 1
ATOM 9775 C C . GLN D 1 4 ? -17.828 -22.286 43.244 1.00 25.91 4 GLN D C 1
ATOM 9776 O O . GLN D 1 4 ? -18.658 -21.375 43.193 1.00 27.48 4 GLN D O 1
ATOM 9782 N N . MET D 1 5 ? -16.516 -22.103 43.240 1.00 26.23 5 MET D N 1
ATOM 9783 C CA . MET D 1 5 ? -15.906 -20.766 43.143 1.00 26.62 5 MET D CA 1
ATOM 9784 C C . MET D 1 5 ? -15.202 -20.583 41.789 1.00 27.83 5 MET D C 1
ATOM 9785 O O . MET D 1 5 ? -14.473 -21.471 41.362 1.00 29.43 5 MET D O 1
ATOM 9790 N N . LYS D 1 6 ? -15.386 -19.437 41.140 1.00 28.32 6 LYS D N 1
ATOM 9791 C CA . LYS D 1 6 ? -14.688 -19.154 39.872 1.00 27.40 6 LYS D CA 1
ATOM 9792 C C . LYS D 1 6 ? -13.234 -18.630 40.059 1.00 28.11 6 LYS D C 1
ATOM 9793 O O . LYS D 1 6 ? -12.308 -18.992 39.292 1.00 26.63 6 LYS D O 1
ATOM 9799 N N . THR D 1 7 ? -13.029 -17.763 41.068 1.00 26.49 7 THR D N 1
ATOM 9800 C CA . THR D 1 7 ? -11.748 -17.112 41.318 1.00 25.95 7 THR D CA 1
ATOM 9801 C C . THR D 1 7 ? -11.368 -17.326 42.780 1.00 25.01 7 THR D C 1
ATOM 9802 O O . THR D 1 7 ? -12.238 -17.246 43.656 1.00 25.12 7 THR D O 1
ATOM 9806 N N . PRO D 1 8 ? -10.085 -17.615 43.051 1.00 24.05 8 PRO D N 1
ATOM 9807 C CA . PRO D 1 8 ? -9.719 -17.737 44.463 1.00 23.49 8 PRO D CA 1
ATOM 9808 C C . PRO D 1 8 ? -9.795 -16.408 45.246 1.00 22.91 8 PRO D C 1
ATOM 9809 O O . PRO D 1 8 ? -9.560 -15.332 44.681 1.00 21.01 8 PRO D O 1
ATOM 9813 N N . LEU D 1 9 ? -10.075 -16.534 46.533 1.00 22.23 9 LEU D N 1
ATOM 9814 C CA . LEU D 1 9 ? -9.879 -15.437 47.473 1.00 22.61 9 LEU D CA 1
ATOM 9815 C C . LEU D 1 9 ? -8.420 -15.369 47.874 1.00 21.80 9 LEU D C 1
ATOM 9816 O O . LEU D 1 9 ? -7.774 -16.397 48.007 1.00 24.19 9 LEU D O 1
ATOM 9821 N N . VAL D 1 10 ? -7.875 -14.173 48.097 1.00 20.57 10 VAL D N 1
ATOM 9822 C CA . VAL D 1 10 ? -6.552 -14.078 48.656 1.00 19.25 10 VAL D CA 1
ATOM 9823 C C . VAL D 1 10 ? -6.725 -14.059 50.189 1.00 19.46 10 VAL D C 1
ATOM 9824 O O . VAL D 1 10 ? -7.529 -13.261 50.724 1.00 18.66 10 VAL D O 1
ATOM 9828 N N . GLU D 1 11 ? -5.960 -14.912 50.871 1.00 17.55 11 GLU D N 1
ATOM 9829 C CA . GLU D 1 11 ? -6.154 -15.162 52.307 1.00 18.19 11 GLU D CA 1
ATOM 9830 C C . GLU D 1 11 ? -4.897 -14.767 53.051 1.00 17.65 11 GLU D C 1
ATOM 9831 O O . GLU D 1 11 ? -3.802 -15.258 52.751 1.00 17.00 11 GLU D O 1
ATOM 9837 N N . LEU D 1 12 ? -5.051 -13.812 53.973 1.00 17.26 12 LEU D N 1
ATOM 9838 C CA . LEU D 1 12 ? -3.980 -13.256 54.747 1.00 16.82 12 LEU D CA 1
ATOM 9839 C C . LEU D 1 12 ? -4.155 -13.700 56.203 1.00 17.13 12 LEU D C 1
ATOM 9840 O O . LEU D 1 12 ? -5.024 -13.176 56.954 1.00 15.63 12 LEU D O 1
ATOM 9845 N N . ASP D 1 13 ? -3.313 -14.648 56.622 1.00 18.32 13 ASP D N 1
ATOM 9846 C CA . ASP D 1 13 ? -3.363 -15.172 58.002 1.00 17.53 13 ASP D CA 1
ATOM 9847 C C . ASP D 1 13 ? -2.689 -14.214 58.993 1.00 17.97 13 ASP D C 1
ATOM 9848 O O . ASP D 1 13 ? -1.962 -13.274 58.609 1.00 17.83 13 ASP D O 1
ATOM 9853 N N . GLY D 1 14 ? -2.916 -14.456 60.280 1.00 16.86 14 GLY D N 1
ATOM 9854 C CA . GLY D 1 14 ? -2.592 -13.509 61.325 1.00 16.64 14 GLY D CA 1
ATOM 9855 C C . GLY D 1 14 ? -1.958 -14.167 62.539 1.00 16.99 14 GLY D C 1
ATOM 9856 O O . GLY D 1 14 ? -1.226 -15.182 62.403 1.00 18.60 14 GLY D O 1
ATOM 9857 N N . ASP D 1 15 ? -2.245 -13.612 63.708 1.00 16.37 15 ASP D N 1
ATOM 9858 C CA . ASP D 1 15 ? -1.517 -13.956 64.911 1.00 16.07 15 ASP D CA 1
ATOM 9859 C C . ASP D 1 15 ? -2.373 -14.472 66.074 1.00 15.88 15 ASP D C 1
ATOM 9860 O O . ASP D 1 15 ? -3.639 -14.254 66.152 1.00 12.85 15 ASP D O 1
ATOM 9865 N N . GLU D 1 16 ? -1.660 -15.141 66.995 1.00 14.97 16 GLU D N 1
ATOM 9866 C CA . GLU D 1 16 ? -2.185 -15.506 68.299 1.00 14.99 16 GLU D CA 1
ATOM 9867 C C . GLU D 1 16 ? -3.584 -16.192 68.221 1.00 14.40 16 GLU D C 1
ATOM 9868 O O . GLU D 1 16 ? -3.771 -17.144 67.435 1.00 12.61 16 GLU D O 1
ATOM 9874 N N . MET D 1 17 ? -4.569 -15.720 68.992 1.00 14.37 17 MET D N 1
ATOM 9875 C CA . MET D 1 17 ? -5.852 -16.484 69.130 1.00 14.58 17 MET D CA 1
ATOM 9876 C C . MET D 1 17 ? -6.671 -16.461 67.837 1.00 15.84 17 MET D C 1
ATOM 9877 O O . MET D 1 17 ? -7.340 -17.436 67.477 1.00 14.20 17 MET D O 1
ATOM 9882 N N . THR D 1 18 ? -6.602 -15.333 67.126 1.00 14.96 18 THR D N 1
ATOM 9883 C CA . THR D 1 18 ? -7.302 -15.222 65.866 1.00 15.46 18 THR D CA 1
ATOM 9884 C C . THR D 1 18 ? -6.640 -16.174 64.848 1.00 15.45 18 THR D C 1
ATOM 9885 O O . THR D 1 18 ? -7.338 -16.781 64.042 1.00 15.59 18 THR D O 1
ATOM 9889 N N . ARG D 1 19 ? -5.329 -16.391 64.955 1.00 16.03 19 ARG D N 1
ATOM 9890 C CA . ARG D 1 19 ? -4.651 -17.411 64.120 1.00 15.57 19 ARG D CA 1
ATOM 9891 C C . ARG D 1 19 ? -5.165 -18.824 64.441 1.00 14.38 19 ARG D C 1
ATOM 9892 O O . ARG D 1 19 ? -5.362 -19.641 63.548 1.00 15.82 19 ARG D O 1
ATOM 9900 N N . VAL D 1 20 ? -5.350 -19.072 65.722 1.00 14.95 20 VAL D N 1
ATOM 9901 C CA . VAL D 1 20 ? -5.891 -20.341 66.231 1.00 15.08 20 VAL D CA 1
ATOM 9902 C C . VAL D 1 20 ? -7.274 -20.703 65.661 1.00 15.17 20 VAL D C 1
ATOM 9903 O O . VAL D 1 20 ? -7.507 -21.839 65.198 1.00 14.60 20 VAL D O 1
ATOM 9907 N N . LEU D 1 21 ? -8.178 -19.729 65.672 1.00 14.97 21 LEU D N 1
ATOM 9908 C CA . LEU D 1 21 ? -9.587 -19.922 65.298 1.00 14.60 21 LEU D CA 1
ATOM 9909 C C . LEU D 1 21 ? -9.817 -20.011 63.802 1.00 15.63 21 LEU D C 1
ATOM 9910 O O . LEU D 1 21 ? -10.764 -20.648 63.341 1.00 15.31 21 LEU D O 1
ATOM 9915 N N . TRP D 1 22 ? -8.931 -19.380 63.051 1.00 15.46 22 TRP D N 1
ATOM 9916 C CA . TRP D 1 22 ? -9.031 -19.234 61.593 1.00 16.05 22 TRP D CA 1
ATOM 9917 C C . TRP D 1 22 ? -9.217 -20.566 60.858 1.00 15.49 22 TRP D C 1
ATOM 9918 O O . TRP D 1 22 ? -10.146 -20.686 60.079 1.00 15.32 22 TRP D O 1
ATOM 9929 N N . PRO D 1 23 ? -8.351 -21.573 61.119 1.00 16.27 23 PRO D N 1
ATOM 9930 C CA . PRO D 1 23 ? -8.616 -22.900 60.497 1.00 16.64 23 PRO D CA 1
ATOM 9931 C C . PRO D 1 23 ? -9.894 -23.618 60.978 1.00 16.77 23 PRO D C 1
ATOM 9932 O O . PRO D 1 23 ? -10.468 -24.394 60.234 1.00 18.38 23 PRO D O 1
ATOM 9936 N N . LEU D 1 24 ? -10.311 -23.385 62.213 1.00 16.76 24 LEU D N 1
ATOM 9937 C CA . LEU D 1 24 ? -11.561 -23.976 62.724 1.00 16.85 24 LEU D CA 1
ATOM 9938 C C . LEU D 1 24 ? -12.772 -23.404 61.995 1.00 16.32 24 LEU D C 1
ATOM 9939 O O . LEU D 1 24 ? -13.708 -24.131 61.666 1.00 16.00 24 LEU D O 1
ATOM 9944 N N . ILE D 1 25 ? -12.738 -22.105 61.688 1.00 15.37 25 ILE D N 1
ATOM 9945 C CA . ILE D 1 25 ? -13.776 -21.494 60.858 1.00 15.63 25 ILE D CA 1
ATOM 9946 C C . ILE D 1 25 ? -13.833 -22.142 59.465 1.00 15.48 25 ILE D C 1
ATOM 9947 O O . ILE D 1 25 ? -14.917 -22.504 58.955 1.00 14.41 25 ILE D O 1
ATOM 9952 N N . LYS D 1 26 ? -12.677 -22.288 58.847 1.00 16.19 26 LYS D N 1
ATOM 9953 C CA . LYS D 1 26 ? -12.613 -22.949 57.533 1.00 17.41 26 LYS D CA 1
ATOM 9954 C C . LYS D 1 26 ? -13.171 -24.375 57.616 1.00 18.08 26 LYS D C 1
ATOM 9955 O O . LYS D 1 26 ? -14.050 -24.737 56.864 1.00 18.48 26 LYS D O 1
ATOM 9961 N N . ASP D 1 27 ? -12.627 -25.140 58.559 1.00 18.79 27 ASP D N 1
ATOM 9962 C CA . ASP D 1 27 ? -12.969 -26.545 58.780 1.00 20.00 27 ASP D CA 1
ATOM 9963 C C . ASP D 1 27 ? -14.459 -26.788 59.005 1.00 20.29 27 ASP D C 1
ATOM 9964 O O . ASP D 1 27 ? -15.020 -27.767 58.438 1.00 20.73 27 ASP D O 1
ATOM 9969 N N . LYS D 1 28 ? -15.055 -25.994 59.913 1.00 18.93 28 LYS D N 1
ATOM 9970 C CA . LYS D 1 28 ? -16.446 -26.183 60.363 1.00 18.92 28 LYS D CA 1
ATOM 9971 C C . LYS D 1 28 ? -17.483 -25.419 59.556 1.00 18.22 28 LYS D C 1
ATOM 9972 O O . LYS D 1 28 ? -18.612 -25.895 59.428 1.00 18.55 28 LYS D O 1
ATOM 9978 N N . LEU D 1 29 ? -17.143 -24.216 59.053 1.00 15.55 29 LEU D N 1
ATOM 9979 C CA . LEU D 1 29 ? -18.156 -23.343 58.453 1.00 16.38 2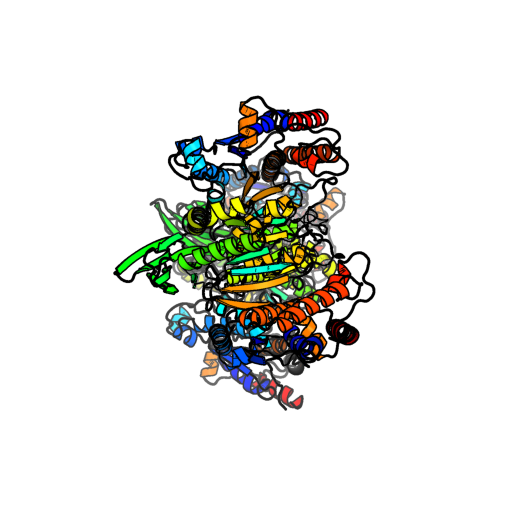9 LEU D CA 1
ATOM 9980 C C . LEU D 1 29 ? -18.080 -23.186 56.939 1.00 15.31 29 LEU D C 1
ATOM 9981 O O . LEU D 1 29 ? -19.072 -22.802 56.310 1.00 15.51 29 LEU D O 1
ATOM 9986 N N . LEU D 1 30 ? -16.909 -23.431 56.347 1.00 16.81 30 LEU D N 1
ATOM 9987 C CA . LEU D 1 30 ? -16.716 -23.168 54.929 1.00 17.29 30 LEU D CA 1
ATOM 9988 C C . LEU D 1 30 ? -16.499 -24.446 54.109 1.00 17.46 30 LEU D C 1
ATOM 9989 O O . LEU D 1 30 ? -17.250 -24.738 53.200 1.00 18.15 30 LEU D O 1
ATOM 9994 N N . LEU D 1 31 ? -15.459 -25.178 54.465 1.00 18.17 31 LEU D N 1
ATOM 9995 C CA . LEU D 1 31 ? -14.969 -26.292 53.675 1.00 19.91 31 LEU D CA 1
ATOM 9996 C C . LEU D 1 31 ? -16.034 -27.401 53.485 1.00 21.11 31 LEU D C 1
ATOM 9997 O O . LEU D 1 31 ? -16.056 -28.018 52.415 1.00 23.07 31 LEU D O 1
ATOM 10002 N N . PRO D 1 32 ? -16.917 -27.654 54.498 1.00 20.92 32 PRO D N 1
ATOM 10003 C CA . PRO D 1 32 ? -18.001 -28.621 54.264 1.00 20.94 32 PRO D CA 1
ATOM 10004 C C . PRO D 1 32 ? -19.021 -28.261 53.162 1.00 21.45 32 PRO D C 1
ATOM 10005 O O . PRO D 1 32 ? -19.734 -29.173 52.671 1.00 21.73 32 PRO D O 1
ATOM 10009 N N . PHE D 1 33 ? -19.069 -26.997 52.737 1.00 19.30 33 PHE D N 1
ATOM 10010 C CA . PHE D 1 33 ? -20.179 -26.479 51.957 1.00 19.86 33 PHE D CA 1
ATOM 10011 C C . PHE D 1 33 ? -19.767 -25.824 50.664 1.00 19.48 33 PHE D C 1
ATOM 10012 O O . PHE D 1 33 ? -20.608 -25.540 49.790 1.00 20.18 33 PHE D O 1
ATOM 10020 N N . ILE D 1 34 ? -18.479 -25.525 50.582 1.00 20.92 34 ILE D N 1
ATOM 10021 C CA . ILE D 1 34 ? -17.902 -24.776 49.510 1.00 20.84 34 ILE D CA 1
ATOM 10022 C C . ILE D 1 34 ? -16.606 -25.443 49.114 1.00 21.40 34 ILE D C 1
ATOM 10023 O O . ILE D 1 34 ? -15.761 -25.787 49.965 1.00 21.27 34 ILE D O 1
ATOM 10028 N N . ASP D 1 35 ? -16.422 -25.571 47.799 1.00 22.25 35 ASP D N 1
ATOM 10029 C CA . ASP D 1 35 ? -15.114 -25.892 47.244 1.00 22.61 35 ASP D CA 1
ATOM 10030 C C . ASP D 1 35 ? -14.195 -24.650 47.255 1.00 22.52 35 ASP D C 1
ATOM 10031 O O . ASP D 1 35 ? -13.923 -24.022 46.224 1.00 22.62 35 ASP D O 1
ATOM 10036 N N . LEU D 1 36 ? -13.711 -24.327 48.454 1.00 22.33 36 LEU D N 1
ATOM 10037 C CA . LEU D 1 36 ? -12.987 -23.086 48.739 1.00 22.92 36 LEU D CA 1
ATOM 10038 C C . LEU D 1 36 ? -11.625 -23.041 48.066 1.00 23.68 36 LEU D C 1
ATOM 10039 O O . LEU D 1 36 ? -10.783 -23.930 48.290 1.00 24.80 36 LEU D O 1
ATOM 10044 N N . GLN D 1 37 ? -11.404 -21.987 47.301 1.00 23.65 37 GLN D N 1
ATOM 10045 C CA . GLN D 1 37 ? -10.131 -21.729 46.654 1.00 23.63 37 GLN D CA 1
ATOM 10046 C C . GLN D 1 37 ? -9.596 -20.438 47.256 1.00 22.62 37 GLN D C 1
ATOM 10047 O O . GLN D 1 37 ? -10.273 -19.422 47.240 1.00 20.75 37 GLN D O 1
ATOM 10053 N N . THR D 1 38 ? -8.358 -20.512 47.719 1.00 22.79 38 THR D N 1
ATOM 10054 C CA . THR D 1 38 ? -7.649 -19.446 48.343 1.00 23.52 38 THR D CA 1
ATOM 10055 C C . THR D 1 38 ? -6.181 -19.447 47.885 1.00 24.09 38 THR D C 1
ATOM 10056 O O . THR D 1 38 ? -5.602 -20.503 47.627 1.00 24.75 38 THR D O 1
ATOM 10060 N N . GLU D 1 39 ? -5.605 -18.259 47.759 1.00 23.00 39 GLU D N 1
ATOM 10061 C CA . GLU D 1 39 ? -4.166 -18.054 47.621 1.00 22.65 39 GLU D CA 1
ATOM 10062 C C . GLU D 1 39 ? -3.659 -17.558 48.950 1.00 22.51 39 GLU D C 1
ATOM 10063 O O . GLU D 1 39 ? -3.966 -16.410 49.357 1.00 21.13 39 GLU D O 1
ATOM 10069 N N . TYR D 1 40 ? -2.886 -18.398 49.634 1.00 21.64 40 TYR D N 1
ATOM 10070 C CA . TYR D 1 40 ? -2.584 -18.192 51.070 1.00 21.48 40 TYR D CA 1
ATOM 10071 C C . TYR D 1 40 ? -1.294 -17.397 51.329 1.00 21.64 40 TYR D C 1
ATOM 10072 O O . TYR D 1 40 ? -0.200 -17.730 50.799 1.00 21.54 40 TYR D O 1
ATOM 10081 N N . TYR D 1 41 ? -1.420 -16.355 52.141 1.00 20.06 41 TYR D N 1
ATOM 10082 C CA . TYR D 1 41 ? -0.286 -15.560 52.612 1.00 20.71 41 TYR D CA 1
ATOM 10083 C C . TYR D 1 41 ? -0.270 -15.505 54.125 1.00 21.32 41 TYR D C 1
ATOM 10084 O O . TYR D 1 41 ? -1.221 -15.096 54.756 1.00 19.62 41 TYR D O 1
ATOM 10093 N N . ASP D 1 42 ? 0.820 -15.948 54.715 1.00 21.34 42 ASP D N 1
ATOM 10094 C CA . ASP D 1 42 ? 0.955 -15.930 56.135 1.00 21.74 42 ASP D CA 1
ATOM 10095 C C . ASP D 1 42 ? 1.485 -14.583 56.623 1.00 22.54 42 ASP D C 1
ATOM 10096 O O . ASP D 1 42 ? 2.701 -14.339 56.580 1.00 22.21 42 ASP D O 1
ATOM 10101 N N . LEU D 1 43 ? 0.602 -13.717 57.117 1.00 21.97 43 LEU D N 1
ATOM 10102 C CA . LEU D 1 43 ? 1.061 -12.490 57.769 1.00 21.34 43 LEU D CA 1
ATOM 10103 C C . LEU D 1 43 ? 1.192 -12.626 59.295 1.00 20.91 43 LEU D C 1
ATOM 10104 O O . LEU D 1 43 ? 1.175 -11.635 60.027 1.00 19.17 43 LEU D O 1
ATOM 10109 N N . GLY D 1 44 ? 1.338 -13.852 59.784 1.00 20.69 44 GLY D N 1
ATOM 10110 C CA . GLY D 1 44 ? 1.828 -14.058 61.133 1.00 21.46 44 GLY D CA 1
ATOM 10111 C C . GLY D 1 44 ? 3.131 -13.282 61.311 1.00 22.10 44 GLY D C 1
ATOM 10112 O O . GLY D 1 44 ? 3.911 -13.102 60.340 1.00 21.32 44 GLY D O 1
ATOM 10113 N N . ILE D 1 45 ? 3.338 -12.796 62.523 1.00 22.30 45 ILE D N 1
ATOM 10114 C CA . ILE D 1 45 ? 4.498 -11.954 62.890 1.00 22.84 45 ILE D CA 1
ATOM 10115 C C . ILE D 1 45 ? 5.834 -12.633 62.545 1.00 22.99 45 ILE D C 1
ATOM 10116 O O . ILE D 1 45 ? 6.803 -11.963 62.107 1.00 21.24 45 ILE D O 1
ATOM 10121 N N . GLU D 1 46 ? 5.878 -13.952 62.683 1.00 22.73 46 GLU D N 1
ATOM 10122 C CA . GLU D 1 46 ? 7.140 -14.693 62.460 1.00 23.81 46 GLU D CA 1
ATOM 10123 C C . GLU D 1 46 ? 7.487 -14.789 60.955 1.00 23.79 46 GLU D C 1
ATOM 10124 O O . GLU D 1 46 ? 8.674 -14.697 60.562 1.00 24.04 46 GLU D O 1
ATOM 10130 N N . GLU D 1 47 ? 6.480 -14.965 60.100 1.00 23.83 47 GLU D N 1
ATOM 10131 C CA . GLU D 1 47 ? 6.722 -14.939 58.653 1.00 23.12 47 GLU D CA 1
ATOM 10132 C C . GLU D 1 47 ? 6.997 -13.519 58.114 1.00 22.39 47 GLU D C 1
ATOM 10133 O O . GLU D 1 47 ? 7.716 -13.360 57.121 1.00 21.67 47 GLU D O 1
ATOM 10139 N N . ARG D 1 48 ? 6.398 -12.492 58.729 1.00 21.86 48 ARG D N 1
ATOM 10140 C CA . ARG D 1 48 ? 6.731 -11.112 58.358 1.00 22.13 48 ARG D CA 1
ATOM 10141 C C . ARG D 1 48 ? 8.190 -10.823 58.756 1.00 22.93 48 ARG D C 1
ATOM 10142 O O . ARG D 1 48 ? 8.963 -10.233 57.977 1.00 23.55 48 ARG D O 1
ATOM 10150 N N . ASP D 1 49 ? 8.566 -11.236 59.963 1.00 24.03 49 ASP D N 1
ATOM 10151 C CA . ASP D 1 49 ? 9.961 -11.126 60.417 1.00 24.65 49 ASP D CA 1
ATOM 10152 C C . ASP D 1 49 ? 10.928 -11.834 59.475 1.00 24.99 49 ASP D C 1
ATOM 10153 O O . ASP D 1 49 ? 11.958 -11.262 59.083 1.00 24.75 49 ASP D O 1
ATOM 10158 N N . ARG D 1 50 ? 10.574 -13.060 59.096 1.00 25.78 50 ARG D N 1
ATOM 10159 C CA . ARG D 1 50 ? 11.427 -13.903 58.258 1.00 25.94 50 ARG D CA 1
ATOM 10160 C C . ARG D 1 50 ? 11.659 -13.289 56.866 1.00 25.60 50 ARG D C 1
ATOM 10161 O O . ARG D 1 50 ? 12.776 -13.289 56.369 1.00 26.42 50 ARG D O 1
ATOM 10169 N N . THR D 1 51 ? 10.606 -12.754 56.266 1.00 24.68 51 THR D N 1
ATOM 10170 C CA . THR D 1 51 ? 10.645 -12.181 54.923 1.00 24.24 51 THR D CA 1
ATOM 10171 C C . THR D 1 51 ? 10.937 -10.682 54.914 1.00 23.72 51 THR D C 1
ATOM 10172 O O . THR D 1 51 ? 10.815 -10.019 53.855 1.00 24.27 51 THR D O 1
ATOM 10176 N N . ASN D 1 52 ? 11.296 -10.129 56.071 1.00 23.32 52 ASN D N 1
ATOM 10177 C CA . ASN D 1 52 ? 11.534 -8.684 56.224 1.00 23.51 52 ASN D CA 1
ATOM 10178 C C . ASN D 1 52 ? 10.320 -7.841 55.802 0.75 22.57 52 ASN D C 1
ATOM 10179 O O . ASN D 1 52 ? 10.448 -6.818 55.131 0.75 20.29 52 ASN D O 1
ATOM 10184 N N . ASP D 1 53 ? 9.142 -8.343 56.180 1.00 22.76 53 ASP D N 1
ATOM 10185 C CA . ASP D 1 53 ? 7.841 -7.782 55.803 1.00 22.17 53 ASP D CA 1
ATOM 10186 C C . ASP D 1 53 ? 7.497 -7.868 54.325 1.00 22.22 53 ASP D C 1
ATOM 10187 O O . ASP D 1 53 ? 6.493 -7.303 53.895 1.00 20.87 53 ASP D O 1
ATOM 10192 N N . GLN D 1 54 ? 8.270 -8.624 53.538 1.00 22.09 54 GLN D N 1
ATOM 10193 C CA . GLN D 1 54 ? 7.944 -8.773 52.126 1.00 21.32 54 GLN D CA 1
ATOM 10194 C C . GLN D 1 54 ? 6.620 -9.493 51.921 1.00 21.14 54 GLN D C 1
ATOM 10195 O O . GLN D 1 54 ? 5.906 -9.237 50.940 1.00 20.25 54 GLN D O 1
ATOM 10201 N N . ILE D 1 55 ? 6.314 -10.450 52.795 1.00 20.52 55 ILE D N 1
ATOM 10202 C CA . ILE D 1 55 ? 5.078 -11.243 52.628 1.00 20.42 55 ILE D CA 1
ATOM 10203 C C . ILE D 1 55 ? 3.834 -10.311 52.568 1.00 19.28 55 ILE D C 1
ATOM 10204 O O . ILE D 1 55 ? 2.884 -10.588 51.839 1.00 17.94 55 ILE D O 1
ATOM 10209 N N . THR D 1 56 ? 3.909 -9.196 53.288 1.00 20.00 56 THR D N 1
ATOM 10210 C CA . THR D 1 56 ? 2.790 -8.238 53.422 1.00 20.59 56 THR D CA 1
ATOM 10211 C C . THR D 1 56 ? 2.583 -7.560 52.074 1.00 21.12 56 THR D C 1
ATOM 10212 O O . THR D 1 56 ? 1.464 -7.484 51.540 1.00 19.66 56 THR D O 1
ATOM 10216 N N . ILE D 1 57 ? 3.707 -7.114 51.505 1.00 21.49 57 ILE D N 1
ATOM 10217 C CA . ILE D 1 57 ? 3.756 -6.604 50.112 1.00 21.29 57 ILE D CA 1
ATOM 10218 C C . ILE D 1 57 ? 3.197 -7.573 49.086 1.00 20.52 57 ILE D C 1
ATOM 10219 O O . ILE D 1 57 ? 2.309 -7.208 48.317 1.00 18.68 57 ILE D O 1
ATOM 10224 N N . ASP D 1 58 ? 3.692 -8.814 49.078 1.00 20.94 58 ASP D N 1
ATOM 10225 C CA . ASP D 1 58 ? 3.249 -9.859 48.120 1.00 20.62 58 ASP D CA 1
ATOM 10226 C C . ASP D 1 58 ? 1.731 -10.132 48.222 1.00 19.92 58 ASP D C 1
ATOM 10227 O O . ASP D 1 58 ? 1.035 -10.314 47.222 1.00 19.70 58 ASP D O 1
ATOM 10232 N N . ALA D 1 59 ? 1.228 -10.132 49.451 1.00 20.00 59 ALA D N 1
ATOM 10233 C CA . ALA D 1 59 ? -0.202 -10.381 49.698 1.00 19.93 59 ALA D CA 1
ATOM 10234 C C . ALA D 1 59 ? -1.058 -9.267 49.109 1.00 18.99 59 ALA D C 1
ATOM 10235 O O . ALA D 1 59 ? -2.061 -9.541 48.484 1.00 19.14 59 ALA D O 1
ATOM 10237 N N . ALA D 1 60 ? -0.637 -8.012 49.329 1.00 19.38 60 ALA D N 1
ATOM 10238 C CA . ALA D 1 60 ? -1.314 -6.851 48.764 1.00 19.63 60 ALA D CA 1
ATOM 10239 C C . ALA D 1 60 ? -1.343 -6.919 47.235 1.00 19.50 60 ALA D C 1
ATOM 10240 O O . ALA D 1 60 ? -2.365 -6.665 46.594 1.00 17.96 60 ALA D O 1
ATOM 10242 N N . GLU D 1 61 ? -0.200 -7.298 46.653 1.00 19.98 61 GLU D N 1
ATOM 10243 C CA . GLU D 1 61 ? -0.095 -7.438 45.194 1.00 20.33 61 GLU D CA 1
ATOM 10244 C C . GLU D 1 61 ? -1.038 -8.505 44.670 1.00 19.58 61 GLU D C 1
ATOM 10245 O O . GLU D 1 61 ? -1.696 -8.322 43.648 1.00 19.45 61 GLU D O 1
ATOM 10251 N N . ALA D 1 62 ? -1.125 -9.635 45.377 1.00 19.31 62 ALA D N 1
ATOM 10252 C CA . ALA D 1 62 ? -2.139 -10.663 45.088 1.00 19.28 62 ALA D CA 1
ATOM 10253 C C . ALA D 1 62 ? -3.609 -10.179 45.117 1.00 18.82 62 ALA D C 1
ATOM 10254 O O . ALA D 1 62 ? -4.424 -10.550 44.252 1.00 17.92 62 ALA D O 1
ATOM 10256 N N . ILE D 1 63 ? -3.962 -9.343 46.111 1.00 18.64 63 ILE D N 1
ATOM 10257 C CA . ILE D 1 63 ? -5.305 -8.756 46.135 1.00 18.82 63 ILE D CA 1
ATOM 10258 C C . ILE D 1 63 ? -5.571 -7.953 44.870 1.00 19.00 63 ILE D C 1
ATOM 10259 O O . ILE D 1 63 ? -6.678 -7.984 44.337 1.00 18.73 63 ILE D O 1
ATOM 10264 N N . LYS D 1 64 ? -4.576 -7.162 44.449 1.00 19.96 64 LYS D N 1
ATOM 10265 C CA . LYS D 1 64 ? -4.692 -6.425 43.172 1.00 22.01 64 LYS D CA 1
ATOM 10266 C C . LYS D 1 64 ? -4.911 -7.391 41.972 1.00 22.34 64 LYS D C 1
ATOM 10267 O O . LYS D 1 64 ? -5.679 -7.124 41.063 1.00 22.67 64 LYS D O 1
ATOM 10273 N N . LYS D 1 65 ? -4.221 -8.516 41.989 1.00 23.02 65 LYS D N 1
ATOM 10274 C CA . LYS D 1 65 ? -4.302 -9.505 40.898 1.00 23.18 65 LYS D CA 1
ATOM 10275 C C . LYS D 1 65 ? -5.675 -10.158 40.833 1.00 23.03 65 LYS D C 1
ATOM 10276 O O . LYS D 1 65 ? -6.298 -10.286 39.751 1.00 23.00 65 LYS D O 1
ATOM 10282 N N . TYR D 1 66 ? -6.173 -10.568 41.999 1.00 22.04 66 TYR D N 1
ATOM 10283 C CA . TYR D 1 66 ? -7.409 -11.357 42.060 1.00 21.22 66 TYR D CA 1
ATOM 10284 C C . TYR D 1 66 ? -8.644 -10.527 42.320 1.00 20.63 66 TYR D C 1
ATOM 10285 O O . TYR D 1 66 ? -9.711 -10.813 41.746 1.00 20.74 66 TYR D O 1
ATOM 10294 N N . GLY D 1 67 ? -8.488 -9.512 43.176 1.00 18.33 67 GLY D N 1
ATOM 10295 C CA . GLY D 1 67 ? -9.524 -8.516 43.382 1.00 18.31 67 GLY D CA 1
ATOM 10296 C C . GLY D 1 67 ? -10.076 -8.433 44.790 1.00 17.14 67 GLY D C 1
ATOM 10297 O O . GLY D 1 67 ? -10.567 -7.365 45.176 1.00 16.04 67 GLY D O 1
ATOM 10298 N N . VAL D 1 68 ? -10.043 -9.558 45.513 1.00 16.28 68 VAL D N 1
ATOM 10299 C CA . VAL D 1 68 ? -10.647 -9.655 46.860 1.00 16.61 68 VAL D CA 1
ATOM 10300 C C . VAL D 1 68 ? -9.748 -10.394 47.826 1.00 17.00 68 VAL D C 1
ATOM 10301 O O . VAL D 1 68 ? -9.286 -11.515 47.588 1.00 15.91 68 VAL D O 1
ATOM 10305 N N . GLY D 1 69 ? -9.501 -9.762 48.961 1.00 14.99 69 GLY D N 1
ATOM 10306 C CA . GLY D 1 69 ? -8.799 -10.405 50.047 1.00 15.52 69 GLY D CA 1
ATOM 10307 C C . GLY D 1 69 ? -9.607 -10.502 51.334 1.00 15.43 69 GLY D C 1
ATOM 10308 O O . GLY D 1 69 ? -10.538 -9.743 51.545 1.00 14.87 69 GLY D O 1
ATOM 10309 N N . VAL D 1 70 ? -9.242 -11.484 52.148 1.00 15.70 70 VAL D N 1
ATOM 10310 C CA . VAL D 1 70 ? -9.753 -11.661 53.501 1.00 15.16 70 VAL D CA 1
ATOM 10311 C C . VAL D 1 70 ? -8.555 -11.707 54.433 1.00 15.36 70 VAL D C 1
ATOM 10312 O O . VAL D 1 70 ? -7.562 -12.350 54.145 1.00 15.97 70 VAL D O 1
ATOM 10316 N N . LYS D 1 71 ? -8.605 -10.917 55.513 1.00 14.36 71 LYS D N 1
ATOM 10317 C CA . LYS D 1 71 ? -7.449 -10.712 56.357 1.00 14.67 71 LYS D CA 1
ATOM 10318 C C . LYS D 1 71 ? -7.776 -10.996 57.834 1.00 13.76 71 LYS D C 1
ATOM 10319 O O . LYS D 1 71 ? -8.713 -10.411 58.420 1.00 13.37 71 LYS D O 1
ATOM 10325 N N . ASN D 1 72 ? -6.942 -11.842 58.421 1.00 14.13 72 ASN D N 1
ATOM 10326 C CA . ASN D 1 72 ? -6.988 -12.185 59.829 1.00 14.67 72 ASN D CA 1
ATOM 10327 C C . ASN D 1 72 ? -6.328 -11.059 60.633 1.00 15.28 72 ASN D C 1
ATOM 10328 O O . ASN D 1 72 ? -5.541 -10.291 60.088 1.00 16.67 72 ASN D O 1
ATOM 10333 N N . ALA D 1 73 ? -6.669 -10.934 61.918 1.00 14.67 73 ALA D N 1
ATOM 10334 C CA . ALA D 1 73 ? -6.029 -9.952 62.799 1.00 14.84 73 ALA D CA 1
ATOM 10335 C C . ALA D 1 73 ? -4.526 -10.255 62.976 1.00 14.30 73 ALA D C 1
ATOM 10336 O O . ALA D 1 73 ? -4.125 -11.426 63.125 1.00 14.06 73 ALA D O 1
ATOM 10338 N N . THR D 1 74 ? -3.735 -9.193 62.983 1.00 15.88 74 THR D N 1
ATOM 10339 C CA . THR D 1 74 ? -2.261 -9.237 63.096 1.00 16.27 74 THR D CA 1
ATOM 10340 C C . THR D 1 74 ? -1.742 -8.395 64.245 1.00 16.97 74 THR D C 1
ATOM 10341 O O . THR D 1 74 ? -2.408 -7.463 64.718 1.00 16.09 74 THR D O 1
ATOM 10345 N N . ILE D 1 75 ? -0.532 -8.734 64.699 1.00 18.04 75 ILE D N 1
ATOM 10346 C CA . ILE D 1 75 ? 0.203 -7.906 65.619 1.00 18.65 75 ILE D CA 1
ATOM 10347 C C . ILE D 1 75 ? 0.956 -6.778 64.897 1.00 19.20 75 ILE D C 1
ATOM 10348 O O . ILE D 1 75 ? 1.679 -7.030 63.936 1.00 18.50 75 ILE D O 1
ATOM 10353 N N . THR D 1 76 ? 0.818 -5.557 65.390 1.00 20.06 76 THR D N 1
ATOM 10354 C CA . THR D 1 76 ? 1.727 -4.455 65.002 1.00 21.41 76 THR D CA 1
ATOM 10355 C C . THR D 1 76 ? 2.739 -4.300 66.151 1.00 21.77 76 THR D C 1
ATOM 10356 O O . THR D 1 76 ? 2.375 -3.775 67.197 1.00 23.00 76 THR D O 1
ATOM 10360 N N . PRO D 1 77 ? 3.988 -4.820 65.981 1.00 23.03 77 PRO D N 1
ATOM 10361 C CA . PRO D 1 77 ? 4.831 -5.040 67.185 1.00 23.52 77 PRO D CA 1
ATOM 10362 C C . PRO D 1 77 ? 5.442 -3.803 67.805 1.00 24.26 77 PRO D C 1
ATOM 10363 O O . PRO D 1 77 ? 6.164 -3.048 67.137 1.00 25.98 77 PRO D O 1
ATOM 10367 N N . ASN D 1 78 ? 5.149 -3.608 69.070 1.00 24.65 78 ASN D N 1
ATOM 10368 C CA . ASN D 1 78 ? 5.862 -2.646 69.891 1.00 24.97 78 ASN D CA 1
ATOM 10369 C C . ASN D 1 78 ? 7.118 -3.341 70.435 1.00 25.27 78 ASN D C 1
ATOM 10370 O O . ASN D 1 78 ? 7.409 -4.483 70.077 1.00 22.85 78 ASN D O 1
ATOM 10375 N N . GLN D 1 79 ? 7.872 -2.656 71.294 1.00 26.46 79 GLN D N 1
ATOM 10376 C CA . GLN D 1 79 ? 9.117 -3.248 71.795 1.00 26.46 79 GLN D CA 1
ATOM 10377 C C . GLN D 1 79 ? 8.889 -4.513 72.652 1.00 26.60 79 GLN D C 1
ATOM 10378 O O . GLN D 1 79 ? 9.695 -5.434 72.561 1.00 27.27 79 GLN D O 1
ATOM 10384 N N . ASP D 1 80 ? 7.811 -4.562 73.448 1.00 26.02 80 ASP D N 1
ATOM 10385 C CA . ASP D 1 80 ? 7.424 -5.815 74.154 1.00 26.57 80 ASP D CA 1
ATOM 10386 C C . ASP D 1 80 ? 7.304 -6.997 73.177 1.00 26.10 80 ASP D C 1
ATOM 10387 O O . ASP D 1 80 ? 7.763 -8.100 73.465 1.00 24.85 80 ASP D O 1
ATOM 10392 N N . ARG D 1 81 ? 6.687 -6.763 72.015 1.00 25.33 81 ARG D N 1
ATOM 10393 C CA . ARG D 1 81 ? 6.523 -7.828 71.020 1.00 25.36 81 ARG D CA 1
ATOM 10394 C C . ARG D 1 81 ? 7.822 -8.202 70.310 1.00 25.16 81 ARG D C 1
ATOM 10395 O O . ARG D 1 81 ? 8.015 -9.359 69.922 1.00 25.44 81 ARG D O 1
ATOM 10403 N N . VAL D 1 82 ? 8.673 -7.200 70.064 1.00 24.69 82 VAL D N 1
ATOM 10404 C CA . VAL D 1 82 ? 10.033 -7.452 69.554 1.00 25.45 82 VAL D CA 1
ATOM 10405 C C . VAL D 1 82 ? 10.765 -8.399 70.514 1.00 25.65 82 VAL D C 1
ATOM 10406 O O . VAL D 1 82 ? 11.430 -9.345 70.079 1.00 25.79 82 VAL D O 1
ATOM 10410 N N . GLU D 1 83 ? 10.610 -8.140 71.800 1.00 26.21 83 GLU D N 1
ATOM 10411 C CA . GLU D 1 83 ? 11.286 -8.954 72.807 1.00 27.12 83 GLU D CA 1
ATOM 10412 C C . GLU D 1 83 ? 10.641 -10.343 72.864 1.00 27.56 83 GLU D C 1
ATOM 10413 O O . GLU D 1 83 ? 11.334 -11.389 72.838 1.00 26.63 83 GLU D O 1
ATOM 10419 N N . GLU D 1 84 ? 9.312 -10.347 72.905 1.00 27.32 84 GLU D N 1
ATOM 10420 C CA . GLU D 1 84 ? 8.552 -11.609 72.993 1.00 27.01 84 GLU D CA 1
ATOM 10421 C C . GLU D 1 84 ? 8.868 -12.572 71.859 1.00 27.24 84 GLU D C 1
ATOM 10422 O O . GLU D 1 84 ? 9.042 -13.785 72.106 1.00 27.47 84 GLU D O 1
ATOM 10428 N N . TYR D 1 85 ? 8.946 -12.063 70.627 1.00 26.46 85 TYR D N 1
ATOM 10429 C CA . TYR D 1 85 ? 9.187 -12.882 69.447 1.00 26.34 85 TYR D CA 1
ATOM 10430 C C . TYR D 1 85 ? 10.617 -12.815 68.888 1.00 26.43 85 TYR D C 1
ATOM 10431 O O . TYR D 1 85 ? 10.920 -13.500 67.916 1.00 27.29 85 TYR D O 1
ATOM 10440 N N . GLY D 1 86 ? 11.475 -12.011 69.510 1.00 26.60 86 GLY D N 1
ATOM 10441 C CA . GLY D 1 86 ? 12.839 -11.830 69.030 1.00 26.82 86 GLY D CA 1
ATOM 10442 C C . GLY D 1 86 ? 12.883 -11.263 67.620 1.00 26.98 86 GLY D C 1
ATOM 10443 O O . GLY D 1 86 ? 13.621 -11.765 66.741 1.00 27.14 86 GLY D O 1
ATOM 10444 N N . LEU D 1 87 ? 12.136 -10.179 67.410 1.00 25.78 87 LEU D N 1
ATOM 10445 C CA . LEU D 1 87 ? 12.009 -9.613 66.080 1.00 25.97 87 LEU D CA 1
ATOM 10446 C C . LEU D 1 87 ? 13.216 -8.770 65.713 1.00 25.81 87 LEU D C 1
ATOM 10447 O O . LEU D 1 87 ? 13.907 -8.309 66.583 1.00 27.12 87 LEU D O 1
ATOM 10452 N N . LYS D 1 88 ? 13.443 -8.610 64.418 1.00 26.35 88 LYS D N 1
ATOM 10453 C CA . LYS D 1 88 ? 14.495 -7.756 63.870 1.00 27.11 88 LYS D CA 1
ATOM 10454 C C . LYS D 1 88 ? 14.211 -6.282 64.137 1.00 27.50 88 LYS D C 1
ATOM 10455 O O . LYS D 1 88 ? 15.118 -5.501 64.470 1.00 27.09 88 LYS D O 1
ATOM 10461 N N . GLU D 1 89 ? 12.946 -5.902 63.961 1.00 27.34 89 GLU D N 1
ATOM 10462 C CA . GLU D 1 89 ? 12.514 -4.517 64.166 1.00 27.19 89 GLU D CA 1
ATOM 10463 C C . GLU D 1 89 ? 11.016 -4.448 64.423 1.00 26.35 89 GLU D C 1
ATOM 10464 O O . GLU D 1 89 ? 10.318 -5.492 64.425 1.00 25.46 89 GLU D O 1
ATOM 10470 N N . GLN D 1 90 ? 10.579 -3.226 64.731 1.00 24.30 90 GLN D N 1
ATOM 10471 C CA . GLN D 1 90 ? 9.161 -2.886 64.855 1.00 25.12 90 GLN D CA 1
ATOM 10472 C C . GLN D 1 90 ? 8.580 -2.734 63.457 1.00 24.83 90 GLN D C 1
ATOM 10473 O O . GLN D 1 90 ? 8.460 -1.629 62.928 1.00 25.51 90 GLN D O 1
ATOM 10479 N N . TRP D 1 91 ? 8.238 -3.870 62.847 1.00 24.45 91 TRP D N 1
ATOM 10480 C CA . TRP D 1 91 ? 7.646 -3.884 61.528 1.00 23.62 91 TRP D CA 1
ATOM 10481 C C . TRP D 1 91 ? 6.404 -2.995 61.539 1.00 23.71 91 TRP D C 1
ATOM 10482 O O . TRP D 1 91 ? 5.682 -2.948 62.539 1.00 22.65 91 TRP D O 1
ATOM 10493 N N . LYS D 1 92 ? 6.233 -2.250 60.445 1.00 22.83 92 LYS D N 1
ATOM 10494 C CA . LYS D 1 92 ? 5.061 -1.382 60.246 1.00 22.75 92 LYS D CA 1
ATOM 10495 C C . LYS D 1 92 ? 3.751 -2.201 60.220 1.00 21.92 92 LYS D C 1
ATOM 10496 O O . LYS D 1 92 ? 3.712 -3.322 59.729 1.00 23.66 92 LYS D O 1
ATOM 10502 N N . SER D 1 93 ? 2.683 -1.606 60.758 1.00 22.52 93 SER D N 1
ATOM 10503 C CA . SER D 1 93 ? 1.333 -2.178 60.626 1.00 21.57 93 SER D CA 1
ATOM 10504 C C . SER D 1 93 ? 1.063 -2.721 59.219 1.00 21.36 93 SER D C 1
ATOM 10505 O O . SER D 1 93 ? 1.126 -1.963 58.244 1.00 20.34 93 SER D O 1
ATOM 10508 N N . PRO D 1 94 ? 0.759 -4.015 59.116 1.00 21.53 94 PRO D N 1
ATOM 10509 C CA . PRO D 1 94 ? 0.407 -4.568 57.823 1.00 20.82 94 PRO D CA 1
ATOM 10510 C C . PRO D 1 94 ? -0.938 -4.039 57.312 1.00 20.20 94 PRO D C 1
ATOM 10511 O O . PRO D 1 94 ? -1.139 -3.965 56.094 1.00 18.98 94 PRO D O 1
ATOM 10515 N N . ASN D 1 95 ? -1.819 -3.627 58.235 1.00 17.50 95 ASN D N 1
ATOM 10516 C CA . ASN D 1 95 ? -3.021 -2.889 57.837 1.00 18.19 95 ASN D CA 1
ATOM 10517 C C . ASN D 1 95 ? -2.716 -1.569 57.121 1.00 17.52 95 ASN D C 1
ATOM 10518 O O . ASN D 1 95 ? -3.274 -1.309 56.076 1.00 17.25 95 ASN D O 1
ATOM 10523 N N . ALA D 1 96 ? -1.788 -0.797 57.673 1.00 18.57 96 ALA D N 1
ATOM 10524 C CA . ALA D 1 96 ? -1.316 0.479 57.084 1.00 18.70 96 ALA D CA 1
ATOM 10525 C C . ALA D 1 96 ? -0.666 0.258 55.710 1.00 18.17 96 ALA D C 1
ATOM 10526 O O . ALA D 1 96 ? -0.891 1.012 54.766 1.00 17.32 96 ALA D O 1
ATOM 10528 N N . THR D 1 97 ? 0.090 -0.824 55.589 1.00 19.12 97 THR D N 1
ATOM 10529 C CA . THR D 1 97 ? 0.750 -1.164 54.329 1.00 19.28 97 THR D CA 1
ATOM 10530 C C . THR D 1 97 ? -0.236 -1.516 53.252 1.00 19.23 97 THR D C 1
ATOM 10531 O O . THR D 1 97 ? -0.165 -1.034 52.097 1.00 20.30 97 THR D O 1
ATOM 10535 N N . VAL D 1 98 ? -1.176 -2.379 53.577 1.00 18.15 98 VAL D N 1
ATOM 10536 C CA . VAL D 1 98 ? -2.175 -2.737 52.594 1.00 17.71 98 VAL D CA 1
ATOM 10537 C C . VAL D 1 98 ? -2.973 -1.531 52.176 1.00 16.59 98 VAL D C 1
ATOM 10538 O O . VAL D 1 98 ? -3.235 -1.351 51.002 1.00 17.31 98 VAL D O 1
ATOM 10542 N N A ARG D 1 99 ? -3.367 -0.704 53.132 0.50 17.17 99 ARG D N 1
ATOM 10543 N N B ARG D 1 99 ? -3.372 -0.718 53.150 0.50 16.87 99 ARG D N 1
ATOM 10544 C CA A ARG D 1 99 ? -4.177 0.480 52.807 0.50 17.67 99 ARG D CA 1
ATOM 10545 C CA B ARG D 1 99 ? -4.191 0.471 52.866 0.50 17.08 99 ARG D CA 1
ATOM 10546 C C A ARG D 1 99 ? -3.426 1.445 51.900 0.50 17.91 99 ARG D C 1
ATOM 10547 C C B ARG D 1 99 ? -3.443 1.462 51.953 0.50 17.64 99 ARG D C 1
ATOM 10548 O O A ARG D 1 99 ? -4.008 2.050 50.993 0.50 18.37 99 ARG D O 1
ATOM 10549 O O B ARG D 1 99 ? -4.054 2.101 51.085 0.50 18.22 99 ARG D O 1
ATOM 10564 N N . ALA D 1 100 ? -2.122 1.551 52.131 1.00 18.40 100 ALA D N 1
ATOM 10565 C CA . ALA D 1 100 ? -1.269 2.484 51.365 1.00 18.81 100 ALA D CA 1
ATOM 10566 C C . ALA D 1 100 ? -1.096 2.007 49.931 1.00 19.49 100 ALA D C 1
ATOM 10567 O O . ALA D 1 100 ? -1.123 2.824 48.998 1.00 18.69 100 ALA D O 1
ATOM 10569 N N . MET D 1 101 ? -1.022 0.688 49.758 1.00 18.56 101 MET D N 1
ATOM 10570 C CA . MET D 1 101 ? -0.862 0.078 48.437 1.00 19.05 101 MET D CA 1
ATOM 10571 C C . MET D 1 101 ? -2.130 0.073 47.620 1.00 18.76 101 MET D C 1
ATOM 10572 O O . MET D 1 101 ? -2.072 0.165 46.422 1.00 20.95 101 MET D O 1
ATOM 10577 N N . LEU D 1 102 ? -3.284 -0.041 48.276 1.00 18.09 102 LEU D N 1
ATOM 10578 C CA . LEU D 1 102 ? -4.557 -0.205 47.583 1.00 17.74 102 LEU D CA 1
ATOM 10579 C C . LEU D 1 102 ? -5.342 1.093 47.487 1.00 17.16 102 LEU D C 1
ATOM 10580 O O . LEU D 1 102 ? -6.079 1.290 46.512 1.00 17.29 102 LEU D O 1
ATOM 10585 N N . ASP D 1 103 ? -5.161 1.995 48.468 1.00 16.97 103 ASP D N 1
ATOM 10586 C CA . ASP D 1 103 ? -5.976 3.179 48.636 1.00 17.12 103 ASP D CA 1
ATOM 10587 C C . ASP D 1 103 ? -7.447 2.734 48.907 1.00 16.61 103 ASP D C 1
ATOM 10588 O O . ASP D 1 103 ? -7.786 1.530 48.835 1.00 15.56 103 ASP D O 1
ATOM 10593 N N . GLY D 1 104 ? -8.312 3.701 49.203 1.00 15.63 104 GLY D N 1
ATOM 10594 C CA . GLY D 1 104 ? -9.730 3.445 49.358 1.00 14.67 104 GLY D CA 1
ATOM 10595 C C . GLY D 1 104 ? -10.318 4.018 50.658 1.00 15.38 104 GLY D C 1
ATOM 10596 O O . GLY D 1 104 ? -9.764 4.961 51.264 1.00 14.06 104 GLY D O 1
ATOM 10597 N N . THR D 1 105 ? -11.502 3.498 50.976 1.00 14.30 105 THR D N 1
ATOM 10598 C CA . THR D 1 105 ? -12.280 3.860 52.162 1.00 14.21 105 THR D CA 1
ATOM 10599 C C . THR D 1 105 ? -12.634 2.559 52.879 1.00 13.78 105 THR D C 1
ATOM 10600 O O . THR D 1 105 ? -12.974 1.564 52.246 1.00 13.87 105 THR D O 1
ATOM 10604 N N . VAL D 1 106 ? -12.436 2.546 54.194 1.00 12.96 106 VAL D N 1
ATOM 10605 C CA . VAL D 1 106 ? -12.735 1.370 55.012 1.00 13.70 106 VAL D CA 1
ATOM 10606 C C . VAL D 1 106 ? -14.107 1.579 55.638 1.00 13.20 106 VAL D C 1
ATOM 10607 O O . VAL D 1 106 ? -14.311 2.521 56.451 1.00 12.91 106 VAL D O 1
ATOM 10611 N N . PHE D 1 107 ? -15.069 0.752 55.271 1.00 11.58 107 PHE D N 1
ATOM 10612 C CA . PHE D 1 107 ? -16.399 0.850 55.894 1.00 12.06 107 PHE D CA 1
ATOM 10613 C C . PHE D 1 107 ? -16.554 -0.125 57.064 1.00 13.03 107 PHE D C 1
ATOM 10614 O O . PHE D 1 107 ? -16.408 -1.323 56.879 1.00 12.63 107 PHE D O 1
ATOM 10622 N N . ARG D 1 108 ? -16.853 0.427 58.249 1.00 13.41 108 ARG D N 1
ATOM 10623 C CA . ARG D 1 108 ? -16.984 -0.318 59.501 1.00 14.77 108 ARG D CA 1
ATOM 10624 C C . ARG D 1 108 ? -18.412 -0.215 60.021 1.00 15.54 108 ARG D C 1
ATOM 10625 O O . ARG D 1 108 ? -18.973 0.899 60.179 1.00 13.53 108 ARG D O 1
ATOM 10633 N N . LYS D 1 109 ? -19.016 -1.379 60.233 1.00 15.73 109 LYS D N 1
ATOM 10634 C CA . LYS D 1 109 ? -20.464 -1.446 60.505 1.00 15.73 109 LYS D CA 1
ATOM 10635 C C . LYS D 1 109 ? -20.708 -2.429 61.631 1.00 15.62 109 LYS D C 1
ATOM 10636 O O . LYS D 1 109 ? -20.184 -3.536 61.608 1.00 14.39 109 LYS D O 1
ATOM 10642 N N . PRO D 1 110 ? -21.488 -2.002 62.634 1.00 15.97 110 PRO D N 1
ATOM 10643 C CA . PRO D 1 110 ? -21.755 -2.897 63.739 1.00 16.43 110 PRO D CA 1
ATOM 10644 C C . PRO D 1 110 ? -22.574 -4.095 63.248 1.00 14.88 110 PRO D C 1
ATOM 10645 O O . PRO D 1 110 ? -23.383 -4.013 62.275 1.00 14.02 110 PRO D O 1
ATOM 10649 N N . ILE D 1 111 ? -22.270 -5.197 63.897 1.00 14.29 111 ILE D N 1
ATOM 10650 C CA . ILE D 1 111 ? -22.986 -6.449 63.755 1.00 15.06 111 ILE D CA 1
ATOM 10651 C C . ILE D 1 111 ? -23.919 -6.485 64.926 1.00 14.38 111 ILE D C 1
ATOM 10652 O O . ILE D 1 111 ? -23.522 -6.773 66.049 1.00 13.71 111 ILE D O 1
ATOM 10657 N N . MET D 1 112 ? -25.186 -6.130 64.690 1.00 15.30 112 MET D N 1
ATOM 10658 C CA . MET D 1 112 ? -26.116 -5.859 65.787 1.00 17.06 112 MET D CA 1
ATOM 10659 C C . MET D 1 112 ? -26.956 -7.094 66.093 1.00 17.11 112 MET D C 1
ATOM 10660 O O . MET D 1 112 ? -27.333 -7.832 65.178 1.00 15.70 112 MET D O 1
ATOM 10665 N N . VAL D 1 113 ? -27.218 -7.294 67.381 1.00 16.58 113 VAL D N 1
ATOM 10666 C CA . VAL D 1 113 ? -28.155 -8.315 67.849 1.00 17.42 113 VAL D CA 1
ATOM 10667 C C . VAL D 1 113 ? -29.186 -7.664 68.769 1.00 17.53 113 VAL D C 1
ATOM 10668 O O . VAL D 1 113 ? -28.875 -6.767 69.594 1.00 17.13 113 VAL D O 1
ATOM 10672 N N . LYS D 1 114 ? -30.403 -8.181 68.682 1.00 17.17 114 LYS D N 1
ATOM 10673 C CA . LYS D 1 114 ? -31.545 -7.626 69.357 1.00 17.94 114 LYS D CA 1
ATOM 10674 C C . LYS D 1 114 ? -31.442 -7.623 70.874 1.00 18.23 114 LYS D C 1
ATOM 10675 O O . LYS D 1 114 ? -32.123 -6.807 71.562 1.00 19.83 114 LYS D O 1
ATOM 10681 N N . ASN D 1 115 ? -30.631 -8.544 71.392 1.00 16.96 115 ASN D N 1
ATOM 10682 C CA . ASN D 1 115 ? -30.449 -8.738 72.806 1.00 16.00 115 ASN D CA 1
ATOM 10683 C C . ASN D 1 115 ? -29.241 -8.075 73.431 1.00 14.34 115 ASN D C 1
ATOM 10684 O O . ASN D 1 115 ? -28.909 -8.341 74.585 1.00 14.31 115 ASN D O 1
ATOM 10689 N N . ILE D 1 116 ? -28.632 -7.113 72.743 1.00 15.60 116 ILE D N 1
ATOM 10690 C CA . ILE D 1 116 ? -27.613 -6.289 73.361 1.00 16.02 116 ILE D CA 1
ATOM 10691 C C . ILE D 1 116 ? -27.938 -4.825 73.100 1.00 15.93 116 ILE D C 1
ATOM 10692 O O . ILE D 1 116 ? -28.061 -4.427 71.985 1.00 14.67 116 ILE D O 1
ATOM 10697 N N . LYS D 1 117 ? -28.090 -4.059 74.171 1.00 17.17 117 LYS D N 1
ATOM 10698 C CA . LYS D 1 117 ? -28.382 -2.630 74.055 1.00 17.46 117 LYS D CA 1
ATOM 10699 C C . LYS D 1 117 ? -27.049 -1.898 73.845 1.00 16.36 117 LYS D C 1
ATOM 10700 O O . LYS D 1 117 ? -26.093 -2.182 74.541 1.00 15.52 117 LYS D O 1
ATOM 10706 N N . PRO D 1 118 ? -27.009 -0.935 72.900 1.00 17.53 118 PRO D N 1
ATOM 10707 C CA . PRO D 1 118 ? -25.803 -0.081 72.794 1.00 17.60 118 PRO D CA 1
ATOM 10708 C C . PRO D 1 118 ? -25.524 0.698 74.085 1.00 17.19 118 PRO D C 1
ATOM 10709 O O . PRO D 1 118 ? -26.481 1.052 74.828 1.00 16.96 118 PRO D O 1
ATOM 10713 N N . SER D 1 119 ? -24.245 0.967 74.317 1.00 16.64 119 SER D N 1
ATOM 10714 C CA . SER D 1 119 ? -23.766 1.857 75.416 1.00 16.57 119 SER D CA 1
ATOM 10715 C C . SER D 1 119 ? -24.433 3.238 75.407 1.00 15.40 119 SER D C 1
ATOM 10716 O O . SER D 1 119 ? -24.667 3.815 76.451 1.00 16.22 119 SER D O 1
ATOM 10719 N N . VAL D 1 120 ? -24.649 3.748 74.211 1.00 14.50 120 VAL D N 1
ATOM 10720 C CA . VAL D 1 120 ? -25.261 5.033 73.984 1.00 14.74 120 VAL D CA 1
ATOM 10721 C C . VAL D 1 120 ? -26.762 4.876 73.863 1.00 14.56 120 VAL D C 1
ATOM 10722 O O . VAL D 1 120 ? -27.281 4.241 72.946 1.00 15.36 120 VAL D O 1
ATOM 10726 N N . ARG D 1 121 ? -27.463 5.452 74.819 1.00 15.14 121 ARG D N 1
ATOM 10727 C CA . ARG D 1 121 ? -28.892 5.182 75.037 1.00 17.18 121 ARG D CA 1
ATOM 10728 C C . ARG D 1 121 ? -29.776 5.497 73.835 1.00 16.35 121 ARG D C 1
ATOM 10729 O O . ARG D 1 121 ? -30.732 4.771 73.548 1.00 18.72 121 ARG D O 1
ATOM 10737 N N . SER D 1 122 ? -29.457 6.577 73.142 1.00 14.23 122 SER D N 1
ATOM 10738 C CA . SER D 1 122 ? -30.206 7.003 71.965 1.00 15.82 122 SER D CA 1
ATOM 10739 C C . SER D 1 122 ? -30.055 6.107 70.722 1.00 15.57 122 SER D C 1
ATOM 10740 O O . SER D 1 122 ? -30.946 6.092 69.890 1.00 14.82 122 SER D O 1
ATOM 10743 N N . TRP D 1 123 ? -28.988 5.326 70.628 1.00 16.04 123 TRP D N 1
ATOM 10744 C CA . TRP D 1 123 ? -28.723 4.596 69.373 1.00 16.38 123 TRP D CA 1
ATOM 10745 C C . TRP D 1 123 ? -29.772 3.501 69.160 1.00 17.12 123 TRP D C 1
ATOM 10746 O O . TRP D 1 123 ? -29.929 2.632 70.023 1.00 17.02 123 TRP D O 1
ATOM 10757 N N . GLN D 1 124 ? -30.508 3.602 68.052 1.00 17.73 124 GLN D N 1
ATOM 10758 C CA . GLN D 1 124 ? -31.499 2.597 67.657 1.00 18.08 124 GLN D CA 1
ATOM 10759 C C . GLN D 1 124 ? -31.212 1.976 66.282 1.00 19.38 124 GLN D C 1
ATOM 10760 O O . GLN D 1 124 ? -31.818 0.961 65.928 1.00 21.08 124 GLN D O 1
ATOM 10766 N N . LYS D 1 125 ? -30.286 2.554 65.526 1.00 17.65 125 LYS D N 1
ATOM 10767 C CA . LYS D 1 125 ? -29.960 2.110 64.173 1.00 17.29 125 LYS D CA 1
ATOM 10768 C C . LYS D 1 125 ? -28.444 2.099 64.052 1.00 16.83 125 LYS D C 1
ATOM 10769 O O . LYS D 1 125 ? -27.768 2.844 64.762 1.00 16.11 125 LYS D O 1
ATOM 10775 N N . PRO D 1 126 ? -27.893 1.277 63.118 1.00 15.20 126 PRO D N 1
ATOM 10776 C CA . PRO D 1 126 ? -26.438 1.179 63.002 1.00 14.69 126 PRO D CA 1
ATOM 10777 C C . PRO D 1 126 ? -25.871 2.540 62.598 1.00 13.49 126 PRO D C 1
ATOM 10778 O O . PRO D 1 126 ? -26.539 3.337 61.972 1.00 14.39 126 PRO D O 1
ATOM 10782 N N . ILE D 1 127 ? -24.657 2.790 63.006 1.00 12.59 127 ILE D N 1
ATOM 10783 C CA . ILE D 1 127 ? -23.885 3.918 62.502 1.00 13.38 127 ILE D CA 1
ATOM 10784 C C . ILE D 1 127 ? -22.715 3.261 61.795 1.00 13.66 127 ILE D C 1
ATOM 10785 O O . ILE D 1 127 ? -22.002 2.446 62.383 1.00 14.75 127 ILE D O 1
ATOM 10790 N N . VAL D 1 128 ? -22.519 3.587 60.532 1.00 14.10 128 VAL D N 1
ATOM 10791 C CA . VAL D 1 128 ? -21.386 3.114 59.753 1.00 13.63 128 VAL D CA 1
ATOM 10792 C C . VAL D 1 128 ? -20.358 4.215 59.700 1.00 13.56 128 VAL D C 1
ATOM 10793 O O . VAL D 1 128 ? -20.688 5.373 59.440 1.00 14.92 128 VAL D O 1
ATOM 10797 N N . VAL D 1 129 ? -19.121 3.847 59.958 1.00 12.72 129 VAL D N 1
ATOM 10798 C CA . VAL D 1 129 ? -17.975 4.762 59.797 1.00 13.15 129 VAL D CA 1
ATOM 10799 C C . VAL D 1 129 ? -17.296 4.450 58.463 1.00 13.67 129 VAL D C 1
ATOM 10800 O O . VAL D 1 129 ? -16.861 3.302 58.227 1.00 14.53 129 VAL D O 1
ATOM 10804 N N . GLY D 1 130 ? -17.167 5.471 57.617 1.00 13.25 130 GLY D N 1
ATOM 10805 C CA . GLY D 1 130 ? -16.442 5.342 56.347 1.00 12.52 130 GLY D CA 1
ATOM 10806 C C . GLY D 1 130 ? -15.124 6.082 56.513 1.00 13.09 130 GLY D C 1
ATOM 10807 O O . GLY D 1 130 ? -15.068 7.321 56.503 1.00 13.46 130 GLY D O 1
ATOM 10808 N N . ARG D 1 131 ? -14.072 5.331 56.709 1.00 11.96 131 ARG D N 1
ATOM 10809 C CA . ARG D 1 131 ? -12.763 5.876 57.031 1.00 12.24 131 ARG D CA 1
ATOM 10810 C C . ARG D 1 131 ? -11.896 5.985 55.791 1.00 12.01 131 ARG D C 1
ATOM 10811 O O . ARG D 1 131 ? -11.537 4.959 55.170 1.00 12.04 131 ARG D O 1
ATOM 10819 N N . HIS D 1 132 ? -11.444 7.204 55.479 1.00 11.99 132 HIS D N 1
ATOM 10820 C CA . HIS D 1 132 ? -10.413 7.385 54.443 1.00 11.77 132 HIS D CA 1
ATOM 10821 C C . HIS D 1 132 ? -9.176 6.565 54.783 1.00 12.44 132 HIS D C 1
ATOM 10822 O O . HIS D 1 132 ? -8.614 6.682 55.871 1.00 11.54 132 HIS D O 1
ATOM 10829 N N . ALA D 1 133 ? -8.787 5.679 53.868 1.00 12.96 133 ALA D N 1
ATOM 10830 C CA . ALA D 1 133 ? -7.717 4.694 54.173 1.00 14.10 133 ALA D CA 1
ATOM 10831 C C . ALA D 1 133 ? -6.311 5.164 53.919 1.00 14.23 133 ALA D C 1
ATOM 10832 O O . ALA D 1 133 ? -5.378 4.487 54.286 1.00 14.77 133 ALA D O 1
ATOM 10834 N N . TYR D 1 134 ? -6.161 6.313 53.270 1.00 14.74 134 TYR D N 1
ATOM 10835 C CA . TYR D 1 134 ? -4.896 6.728 52.716 1.00 14.76 134 TYR D CA 1
ATOM 10836 C C . TYR D 1 134 ? -4.361 8.026 53.356 1.00 14.39 134 TYR D C 1
ATOM 10837 O O . TYR D 1 134 ? -5.111 8.968 53.591 1.00 14.58 134 TYR D O 1
ATOM 10846 N N . GLY D 1 135 ? -3.060 8.038 53.581 1.00 14.73 135 GLY D N 1
ATOM 10847 C CA . GLY D 1 135 ? -2.298 9.235 53.932 1.00 14.80 135 GLY D CA 1
ATOM 10848 C C . GLY D 1 135 ? -2.560 9.776 55.320 1.00 14.50 135 GLY D C 1
ATOM 10849 O O . GLY D 1 135 ? -2.786 9.039 56.288 1.00 13.60 135 GLY D O 1
ATOM 10850 N N . ASP D 1 136 ? -2.485 11.101 55.409 1.00 12.81 136 ASP D N 1
ATOM 10851 C CA . ASP D 1 136 ? -2.433 11.817 56.671 1.00 13.39 136 ASP D CA 1
ATOM 10852 C C . ASP D 1 136 ? -1.311 11.196 57.535 1.00 14.09 136 ASP D C 1
ATOM 10853 O O . ASP D 1 136 ? -0.281 10.752 57.003 1.00 12.52 136 ASP D O 1
ATOM 10858 N N . PHE D 1 137 ? -1.480 11.104 58.846 1.00 15.17 137 PHE D N 1
ATOM 10859 C CA . PHE D 1 137 ? -0.326 10.712 59.676 1.00 16.83 137 PHE D CA 1
ATOM 10860 C C . PHE D 1 137 ? 0.052 9.223 59.611 1.00 16.31 137 PHE D C 1
ATOM 10861 O O . PHE D 1 137 ? 1.043 8.824 60.239 1.00 17.40 137 PHE D O 1
ATOM 10869 N N . TYR D 1 138 ? -0.649 8.428 58.784 1.00 18.03 138 TYR D N 1
ATOM 10870 C CA . TYR D 1 138 ? -0.270 7.023 58.561 1.00 19.47 138 TYR D CA 1
ATOM 10871 C C . TYR D 1 138 ? 0.942 6.941 57.618 1.00 20.08 138 TYR D C 1
ATOM 10872 O O . TYR D 1 138 ? 1.569 5.885 57.524 1.00 20.52 138 TYR D O 1
ATOM 10881 N N . LYS D 1 139 ? 1.256 8.050 56.932 1.00 20.38 139 LYS D N 1
ATOM 10882 C CA . LYS D 1 139 ? 2.538 8.204 56.213 1.00 20.18 139 LYS D CA 1
ATOM 10883 C C . LYS D 1 139 ? 3.239 9.488 56.674 1.00 19.66 139 LYS D C 1
ATOM 10884 O O . LYS D 1 139 ? 3.254 10.520 56.010 1.00 19.04 139 LYS D O 1
ATOM 10890 N N . ASN D 1 140 ? 3.820 9.427 57.858 1.00 17.77 140 ASN D N 1
ATOM 10891 C CA . ASN D 1 140 ? 4.283 10.635 58.468 1.00 16.79 140 ASN D CA 1
ATOM 10892 C C . ASN D 1 140 ? 5.770 10.793 58.229 1.00 17.46 140 ASN D C 1
ATOM 10893 O O . ASN D 1 140 ? 6.462 9.802 57.970 1.00 18.86 140 ASN D O 1
ATOM 10898 N N . ALA D 1 141 ? 6.261 12.015 58.310 1.00 16.76 141 ALA D N 1
ATOM 10899 C CA . ALA D 1 141 ? 7.704 12.232 58.540 1.00 17.41 141 ALA D CA 1
ATOM 10900 C C . ALA D 1 141 ? 7.821 12.949 59.864 1.00 16.91 141 ALA D C 1
ATOM 10901 O O . ALA D 1 141 ? 7.027 13.833 60.161 1.00 15.42 141 ALA D O 1
ATOM 10903 N N . GLU D 1 142 ? 8.817 12.579 60.664 1.00 18.47 142 GLU D N 1
ATOM 10904 C CA . GLU D 1 142 ? 9.000 13.206 61.973 1.00 18.13 142 GLU D CA 1
ATOM 10905 C C . GLU D 1 142 ? 10.471 13.461 62.273 1.00 18.69 142 GLU D C 1
ATOM 10906 O O . GLU D 1 142 ? 11.360 12.741 61.809 1.00 16.98 142 GLU D O 1
ATOM 10912 N N . ILE D 1 143 ? 10.707 14.530 63.028 1.00 20.21 143 ILE D N 1
ATOM 10913 C CA . ILE D 1 143 ? 12.034 14.911 63.500 1.00 20.07 143 ILE D CA 1
ATOM 10914 C C . ILE D 1 143 ? 11.953 15.292 64.969 1.00 20.45 143 ILE D C 1
ATOM 10915 O O . ILE D 1 143 ? 11.126 16.074 65.328 1.00 18.71 143 ILE D O 1
ATOM 10920 N N . PHE D 1 144 ? 12.846 14.766 65.804 1.00 20.90 144 PHE D N 1
ATOM 10921 C CA . PHE D 1 144 ? 13.033 15.287 67.145 1.00 21.94 144 PHE D CA 1
ATOM 10922 C C . PHE D 1 144 ? 14.146 16.321 67.024 1.00 22.74 144 PHE D C 1
ATOM 10923 O O . PHE D 1 144 ? 15.343 15.969 66.827 1.00 23.67 144 PHE D O 1
ATOM 10931 N N . ALA D 1 145 ? 13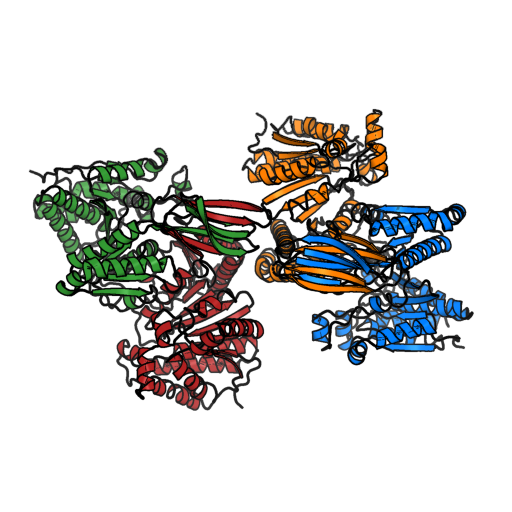.759 17.581 67.127 1.00 23.06 145 ALA D N 1
ATOM 10932 C CA . ALA D 1 145 ? 14.656 18.719 66.915 1.00 23.47 145 ALA D CA 1
ATOM 10933 C C . ALA D 1 145 ? 15.228 19.119 68.285 1.00 24.11 145 ALA D C 1
ATOM 10934 O O . ALA D 1 145 ? 14.754 20.029 68.988 1.00 22.87 145 ALA D O 1
ATOM 10936 N N . GLU D 1 146 ? 16.271 18.386 68.661 1.00 24.25 146 GLU D N 1
ATOM 10937 C CA . GLU D 1 146 ? 16.799 18.455 70.015 1.00 24.88 146 GLU D CA 1
ATOM 10938 C C . GLU D 1 146 ? 17.439 19.809 70.334 1.00 24.77 146 GLU D C 1
ATOM 10939 O O . GLU D 1 146 ? 17.529 20.201 71.504 1.00 25.81 146 GLU D O 1
ATOM 10945 N N . ALA D 1 147 ? 17.813 20.542 69.296 1.00 25.47 147 ALA D N 1
ATOM 10946 C CA . ALA D 1 147 ? 18.318 21.921 69.404 1.00 25.84 147 ALA D CA 1
ATOM 10947 C C . ALA D 1 147 ? 17.303 22.971 68.976 1.00 26.58 147 ALA D C 1
ATOM 10948 O O . ALA D 1 147 ? 17.607 24.172 68.927 1.00 27.32 147 ALA D O 1
ATOM 10950 N N . GLY D 1 148 ? 16.081 22.558 68.654 1.00 25.60 148 GLY D N 1
ATOM 10951 C CA . GLY D 1 148 ? 15.157 23.492 68.049 1.00 26.07 148 GLY D CA 1
ATOM 10952 C C . GLY D 1 148 ? 15.534 24.000 66.669 1.00 25.40 148 GLY D C 1
ATOM 10953 O O . GLY D 1 148 ? 16.178 23.298 65.887 1.00 26.88 148 GLY D O 1
ATOM 10954 N N . GLY D 1 149 ? 15.042 25.186 66.329 1.00 25.05 149 GLY D N 1
ATOM 10955 C CA . GLY D 1 149 ? 15.325 25.784 65.065 1.00 25.04 149 GLY D CA 1
ATOM 10956 C C . GLY D 1 149 ? 14.080 26.269 64.359 1.00 25.19 149 GLY D C 1
ATOM 10957 O O . GLY D 1 149 ? 13.002 26.397 64.958 1.00 24.57 149 GLY D O 1
ATOM 10958 N N . LYS D 1 150 ? 14.265 26.560 63.092 1.00 24.70 150 LYS D N 1
ATOM 10959 C CA . LYS D 1 150 ? 13.190 26.992 62.234 1.00 24.54 150 LYS D CA 1
ATOM 10960 C C . LYS D 1 150 ? 12.607 25.696 61.700 1.00 23.44 150 LYS D C 1
ATOM 10961 O O . LYS D 1 150 ? 13.309 24.892 61.067 1.00 22.59 150 LYS D O 1
ATOM 10967 N N . LEU D 1 151 ? 11.339 25.486 62.002 1.00 22.20 151 LEU D N 1
ATOM 10968 C CA . LEU D 1 151 ? 10.662 24.236 61.634 1.00 21.28 151 LEU D CA 1
ATOM 10969 C C . LEU D 1 151 ? 9.745 24.564 60.458 1.00 20.88 151 LEU D C 1
ATOM 10970 O O . LEU D 1 151 ? 8.853 25.400 60.599 1.00 19.77 151 LEU D O 1
ATOM 10975 N N . GLU D 1 152 ? 9.985 23.906 59.326 1.00 20.14 152 GLU D N 1
ATOM 10976 C CA . GLU D 1 152 ? 9.278 24.159 58.065 1.00 20.89 152 GLU D CA 1
ATOM 10977 C C . GLU D 1 152 ? 8.709 22.914 57.385 1.00 19.24 152 GLU D C 1
ATOM 10978 O O . GLU D 1 152 ? 9.171 21.766 57.589 1.00 20.66 152 GLU D O 1
ATOM 10984 N N . ILE D 1 153 ? 7.752 23.151 56.499 1.00 18.48 153 ILE D N 1
ATOM 10985 C CA . ILE D 1 153 ? 7.436 22.200 55.435 1.00 18.45 153 ILE D CA 1
ATOM 10986 C C . ILE D 1 153 ? 7.956 22.784 54.146 1.00 18.73 153 ILE D C 1
ATOM 10987 O O . ILE D 1 153 ? 7.936 24.008 53.964 1.00 19.83 153 ILE D O 1
ATOM 10992 N N . VAL D 1 154 ? 8.429 21.909 53.277 1.00 19.33 154 VAL D N 1
ATOM 10993 C CA . VAL D 1 154 ? 9.042 22.315 52.011 1.00 19.73 154 VAL D CA 1
ATOM 10994 C C . VAL D 1 154 ? 8.578 21.389 50.934 1.00 20.23 154 VAL D C 1
ATOM 10995 O O . VAL D 1 154 ? 8.650 20.154 51.055 1.00 20.84 154 VAL D O 1
ATOM 10999 N N . VAL D 1 155 ? 8.108 22.009 49.864 1.00 21.34 155 VAL D N 1
ATOM 11000 C CA . VAL D 1 155 ? 7.673 21.348 48.642 1.00 21.64 155 VAL D CA 1
ATOM 11001 C C . VAL D 1 155 ? 8.572 21.812 47.472 1.00 22.92 155 VAL D C 1
ATOM 11002 O O . VAL D 1 155 ? 8.624 22.993 47.116 1.00 22.93 155 VAL D O 1
ATOM 11006 N N . THR D 1 156 ? 9.219 20.820 46.882 1.00 22.58 156 THR D N 1
ATOM 11007 C CA . THR D 1 156 ? 10.124 20.997 45.762 1.00 22.62 156 THR D CA 1
ATOM 11008 C C . THR D 1 156 ? 9.565 20.238 44.580 1.00 22.43 156 THR D C 1
ATOM 11009 O O . THR D 1 156 ? 9.515 19.004 44.560 1.00 21.96 156 THR D O 1
ATOM 11013 N N . ASP D 1 157 ? 9.098 20.996 43.593 1.00 24.03 157 ASP D N 1
ATOM 11014 C CA . ASP D 1 157 ? 8.531 20.367 42.419 1.00 25.58 157 ASP D CA 1
ATOM 11015 C C . ASP D 1 157 ? 9.678 20.095 41.451 1.00 25.77 157 ASP D C 1
ATOM 11016 O O . ASP D 1 157 ? 10.798 20.617 41.623 1.00 24.75 157 ASP D O 1
ATOM 11021 N N . LYS D 1 158 ? 9.355 19.277 40.456 1.00 27.22 158 LYS D N 1
ATOM 11022 C CA . LYS D 1 158 ? 10.296 18.827 39.444 1.00 28.96 158 LYS D CA 1
ATOM 11023 C C . LYS D 1 158 ? 10.850 19.932 38.579 1.00 29.67 158 LYS D C 1
ATOM 11024 O O . LYS D 1 158 ? 11.877 19.727 37.957 1.00 30.48 158 LYS D O 1
ATOM 11030 N N . ASN D 1 159 ? 10.220 21.104 38.575 1.00 30.07 159 ASN D N 1
ATOM 11031 C CA . ASN D 1 159 ? 10.770 22.268 37.887 1.00 30.73 159 ASN D CA 1
ATOM 11032 C C . ASN D 1 159 ? 11.833 23.017 38.701 1.00 31.44 159 ASN D C 1
ATOM 11033 O O . ASN D 1 159 ? 12.289 24.080 38.267 1.00 31.64 159 ASN D O 1
ATOM 11038 N N . GLY D 1 160 ? 12.144 22.515 39.919 1.00 31.67 160 GLY D N 1
ATOM 11039 C CA . GLY D 1 160 ? 13.051 23.172 40.859 1.00 31.33 160 GLY D CA 1
ATOM 11040 C C . GLY D 1 160 ? 12.514 24.196 41.844 1.00 31.64 160 GLY D C 1
ATOM 11041 O O . GLY D 1 160 ? 13.281 24.708 42.662 1.00 32.05 160 GLY D O 1
ATOM 11042 N N . LYS D 1 161 ? 11.217 24.513 41.812 1.00 31.65 161 LYS D N 1
ATOM 11043 C CA . LYS D 1 161 ? 10.696 25.529 42.725 1.00 32.01 161 LYS D CA 1
ATOM 11044 C C . LYS D 1 161 ? 10.557 24.935 44.121 1.00 31.87 161 LYS D C 1
ATOM 11045 O O . LYS D 1 161 ? 9.990 23.844 44.278 1.00 32.27 161 LYS D O 1
ATOM 11051 N N . GLU D 1 162 ? 11.106 25.643 45.106 1.00 31.58 162 GLU D N 1
ATOM 11052 C CA . GLU D 1 162 ? 10.825 25.397 46.495 1.00 31.37 162 GLU D CA 1
ATOM 11053 C C . GLU D 1 162 ? 9.678 26.298 46.940 1.00 30.71 162 GLU D C 1
ATOM 11054 O O . GLU D 1 162 ? 9.689 27.511 46.722 0.25 29.68 162 GLU D O 1
ATOM 11060 N N . THR D 1 163 ? 8.690 25.675 47.568 1.00 28.86 163 THR D N 1
ATOM 11061 C CA . THR D 1 163 ? 7.660 26.400 48.293 1.00 28.14 163 THR D CA 1
ATOM 11062 C C . THR D 1 163 ? 7.826 25.975 49.739 1.00 27.01 163 THR D C 1
ATOM 11063 O O . THR D 1 163 ? 7.824 24.776 50.023 1.00 27.82 163 THR D O 1
ATOM 11067 N N . ARG D 1 164 ? 8.002 26.940 50.624 1.00 25.78 164 ARG D N 1
ATOM 11068 C CA . ARG D 1 164 ? 8.280 26.711 52.014 1.00 25.86 164 ARG D CA 1
ATOM 11069 C C . ARG D 1 164 ? 7.262 27.435 52.891 1.00 24.46 164 ARG D C 1
ATOM 11070 O O . ARG D 1 164 ? 6.810 28.538 52.584 1.00 24.28 164 ARG D O 1
ATOM 11078 N N . GLN D 1 165 ? 6.900 26.812 54.007 1.00 22.94 165 GLN D N 1
ATOM 11079 C CA . GLN D 1 165 ? 6.084 27.456 55.012 1.00 22.60 165 GLN D CA 1
ATOM 11080 C C . GLN D 1 165 ? 6.648 27.101 56.357 1.00 21.00 165 GLN D C 1
ATOM 11081 O O . GLN D 1 165 ? 7.030 25.967 56.556 1.00 22.29 165 GLN D O 1
ATOM 11087 N N . THR D 1 166 ? 6.683 28.061 57.274 1.00 20.32 166 THR D N 1
ATOM 11088 C CA . THR D 1 166 ? 7.198 27.845 58.613 1.00 20.41 166 THR D CA 1
ATOM 11089 C C . THR D 1 166 ? 6.077 27.450 59.538 1.00 20.20 166 THR D C 1
ATOM 11090 O O . THR D 1 166 ? 5.071 28.157 59.631 1.00 20.49 166 THR D O 1
ATOM 11094 N N . ILE D 1 167 ? 6.287 26.322 60.219 1.00 18.66 167 ILE D N 1
ATOM 11095 C CA . ILE D 1 167 ? 5.450 25.861 61.324 1.00 19.24 167 ILE D CA 1
ATOM 11096 C C . ILE D 1 167 ? 5.682 26.744 62.529 1.00 20.34 167 ILE D C 1
ATOM 11097 O O . ILE D 1 167 ? 4.737 27.328 63.101 1.00 19.77 167 ILE D O 1
ATOM 11102 N N . MET D 1 168 ? 6.954 26.839 62.917 1.00 21.35 168 MET D N 1
ATOM 11103 C CA . MET D 1 168 ? 7.313 27.613 64.082 1.00 21.80 168 MET D CA 1
ATOM 11104 C C . MET D 1 168 ? 8.812 27.792 64.031 1.00 22.84 168 MET D C 1
ATOM 11105 O O . MET D 1 168 ? 9.497 26.958 63.480 1.00 22.54 168 MET D O 1
ATOM 11110 N N . GLU D 1 169 ? 9.299 28.881 64.611 1.00 24.00 169 GLU D N 1
ATOM 11111 C CA . GLU D 1 169 ? 10.716 28.997 64.962 1.00 25.17 169 GLU D CA 1
ATOM 11112 C C . GLU D 1 169 ? 10.866 28.963 66.489 1.00 25.29 169 GLU D C 1
ATOM 11113 O O . GLU D 1 169 ? 10.210 29.706 67.199 1.00 25.73 169 GLU D O 1
ATOM 11119 N N . VAL D 1 170 ? 11.700 28.056 66.982 1.00 24.52 170 VAL D N 1
ATOM 11120 C CA . VAL D 1 170 ? 11.806 27.790 68.412 1.00 24.99 170 VAL D CA 1
ATOM 11121 C C . VAL D 1 170 ? 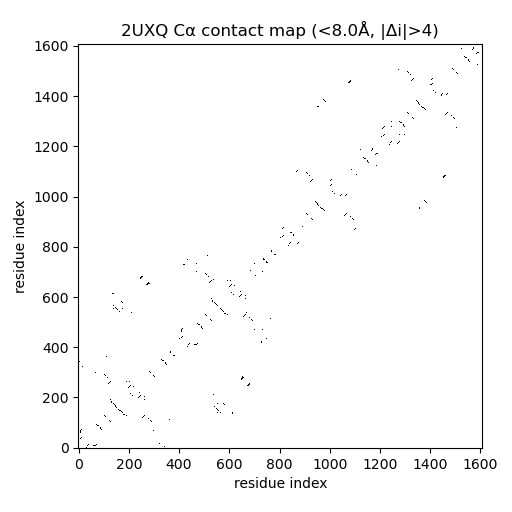13.284 27.700 68.821 1.00 24.98 170 VAL D C 1
ATOM 11122 O O . VAL D 1 170 ? 14.109 27.385 68.009 1.00 24.94 170 VAL D O 1
ATOM 11126 N N . ASP D 1 171 ? 13.591 28.002 70.071 1.00 25.72 171 ASP D N 1
ATOM 11127 C CA . ASP D 1 171 ? 14.964 27.955 70.595 1.00 25.96 171 ASP D CA 1
ATOM 11128 C C . ASP D 1 171 ? 14.990 27.029 71.796 1.00 25.86 171 ASP D C 1
ATOM 11129 O O . ASP D 1 171 ? 15.466 27.413 72.874 1.00 25.54 171 ASP D O 1
ATOM 11134 N N . GLU D 1 172 ? 14.473 25.810 71.600 1.00 24.64 172 GLU D N 1
ATOM 11135 C CA . GLU D 1 172 ? 14.342 24.805 72.646 1.00 24.13 172 GLU D CA 1
ATOM 11136 C C . GLU D 1 172 ? 14.006 23.493 71.981 1.00 22.66 172 GLU D C 1
ATOM 11137 O O . GLU D 1 172 ? 13.567 23.505 70.836 1.00 22.99 172 GLU D O 1
ATOM 11143 N N . PRO D 1 173 ? 14.250 22.357 72.661 1.00 22.29 173 PRO D N 1
ATOM 11144 C CA . PRO D 1 173 ? 13.933 21.049 72.101 1.00 20.89 173 PRO D CA 1
ATOM 11145 C C . PRO D 1 173 ? 12.456 20.946 71.672 1.00 20.34 173 PRO D C 1
ATOM 11146 O O . PRO D 1 173 ? 11.559 21.387 72.399 1.00 20.37 173 PRO D O 1
ATOM 11150 N N . ALA D 1 174 ? 12.257 20.410 70.469 1.00 19.13 174 ALA D N 1
ATOM 11151 C CA . ALA D 1 174 ? 10.934 20.408 69.808 1.00 18.64 174 ALA D CA 1
ATOM 11152 C C . ALA D 1 174 ? 10.766 19.152 68.983 1.00 18.02 174 ALA D C 1
ATOM 11153 O O . ALA D 1 174 ? 11.753 18.447 68.663 1.00 17.35 174 ALA D O 1
ATOM 11155 N N . ILE D 1 175 ? 9.511 18.833 68.694 1.00 16.73 175 ILE D N 1
ATOM 11156 C CA . ILE D 1 175 ? 9.142 17.745 67.823 1.00 16.27 175 ILE D CA 1
ATOM 11157 C C . ILE D 1 175 ? 8.348 18.328 66.661 1.00 15.81 175 ILE D C 1
ATOM 11158 O O . ILE D 1 175 ? 7.652 19.332 66.828 1.00 14.69 175 ILE D O 1
ATOM 11163 N N . VAL D 1 176 ? 8.520 17.695 65.505 1.00 15.46 176 VAL D N 1
ATOM 11164 C CA . VAL D 1 176 ? 7.982 18.117 64.194 1.00 15.90 176 VAL D CA 1
ATOM 11165 C C . VAL D 1 176 ? 7.366 16.913 63.495 1.00 15.47 176 VAL D C 1
ATOM 11166 O O . VAL D 1 176 ? 7.929 15.829 63.510 1.00 15.35 176 VAL D O 1
ATOM 11170 N N . GLN D 1 177 ? 6.166 17.091 62.945 1.00 14.66 177 GLN D N 1
ATOM 11171 C CA . GLN D 1 177 ? 5.520 16.082 62.156 1.00 14.87 177 GLN D CA 1
ATOM 11172 C C . GLN D 1 177 ? 4.978 16.693 60.874 1.00 15.35 177 GLN D C 1
ATOM 11173 O O . GLN D 1 177 ? 4.373 17.775 60.887 1.00 15.36 177 GLN D O 1
ATOM 11179 N N . GLY D 1 178 ? 5.193 15.977 59.787 1.00 14.11 178 GLY D N 1
ATOM 11180 C CA . GLY D 1 178 ? 4.619 16.325 58.501 1.00 14.47 178 GLY D CA 1
ATOM 11181 C C . GLY D 1 178 ? 3.784 15.214 57.887 1.00 14.45 178 GLY D C 1
ATOM 11182 O O . GLY D 1 178 ? 4.099 14.017 58.006 1.00 13.90 178 GLY D O 1
ATOM 11183 N N . ILE D 1 179 ? 2.665 15.603 57.270 1.00 14.26 179 ILE D N 1
ATOM 11184 C CA . ILE D 1 179 ? 1.763 14.670 56.632 1.00 13.26 179 ILE D CA 1
ATOM 11185 C C . ILE D 1 179 ? 1.346 15.221 55.246 1.00 13.52 179 ILE D C 1
ATOM 11186 O O . ILE D 1 179 ? 1.499 16.408 54.951 1.00 12.04 179 ILE D O 1
ATOM 11191 N N . HIS D 1 180 ? 0.755 14.340 54.435 1.00 13.63 180 HIS D N 1
ATOM 11192 C CA . HIS D 1 180 ? 0.184 14.738 53.152 1.00 13.33 180 HIS D CA 1
ATOM 11193 C C . HIS D 1 180 ? -1.057 13.948 52.824 1.00 14.53 180 HIS D C 1
ATOM 11194 O O . HIS D 1 180 ? -1.325 12.873 53.439 1.00 12.39 180 HIS D O 1
ATOM 11201 N N . ASN D 1 181 ? -1.777 14.457 51.808 1.00 12.60 181 ASN D N 1
ATOM 11202 C CA . ASN D 1 181 ? -2.783 13.680 51.135 1.00 14.00 181 ASN D CA 1
ATOM 11203 C C . ASN D 1 181 ? -2.817 14.102 49.676 1.00 13.94 181 ASN D C 1
ATOM 11204 O O . ASN D 1 181 ? -2.110 15.053 49.297 1.00 14.50 181 ASN D O 1
ATOM 11209 N N . THR D 1 182 ? -3.552 13.379 48.847 1.00 13.85 182 THR D N 1
ATOM 11210 C CA . THR D 1 182 ? -3.682 13.746 47.416 1.00 14.31 182 THR D CA 1
ATOM 11211 C C . THR D 1 182 ? -5.148 14.118 47.101 1.00 14.32 182 THR D C 1
ATOM 11212 O O . THR D 1 182 ? -6.101 13.559 47.628 1.00 12.06 182 THR D O 1
ATOM 11216 N N . VAL D 1 183 ? -5.307 15.070 46.189 1.00 14.45 183 VAL D N 1
ATOM 11217 C CA . VAL D 1 183 ? -6.618 15.462 45.759 1.00 14.92 183 VAL D CA 1
ATOM 11218 C C . VAL D 1 183 ? -7.383 14.246 45.192 1.00 13.45 183 VAL D C 1
ATOM 11219 O O . VAL D 1 183 ? -8.584 14.057 45.436 1.00 14.35 183 VAL D O 1
ATOM 11223 N N . ALA D 1 184 ? -6.666 13.398 44.490 1.00 14.17 184 ALA D N 1
ATOM 11224 C CA . ALA D 1 184 ? -7.305 12.273 43.828 1.00 14.98 184 ALA D CA 1
ATOM 11225 C C . ALA D 1 184 ? -7.825 11.272 44.876 1.00 13.94 184 ALA D C 1
ATOM 11226 O O . ALA D 1 184 ? -8.919 10.764 44.725 1.00 14.05 184 ALA D O 1
ATOM 11228 N N . SER D 1 185 ? -7.006 10.985 45.901 1.00 13.03 185 SER D N 1
ATOM 11229 C CA . SER D 1 185 ? -7.400 10.046 46.980 1.00 13.16 185 SER D CA 1
ATOM 11230 C C . SER D 1 185 ? -8.588 10.572 47.749 1.00 12.53 185 SER D C 1
ATOM 11231 O O . SER D 1 185 ? -9.527 9.832 48.035 1.00 11.86 185 SER D O 1
ATOM 11234 N N . ILE D 1 186 ? -8.582 11.852 48.060 1.00 12.64 186 ILE D N 1
ATOM 11235 C CA . ILE D 1 186 ? -9.712 12.488 48.694 1.00 12.64 186 ILE D CA 1
ATOM 11236 C C . ILE D 1 186 ? -10.984 12.375 47.840 1.00 11.99 186 ILE D C 1
ATOM 11237 O O . ILE D 1 186 ? -12.100 12.054 48.332 1.00 13.15 186 ILE D O 1
ATOM 11242 N N . GLY D 1 187 ? -10.811 12.552 46.547 1.00 12.12 187 GLY D N 1
ATOM 11243 C CA . GLY D 1 187 ? -11.917 12.398 45.594 1.00 13.57 187 GLY D CA 1
ATOM 11244 C C . GLY D 1 187 ? -12.574 11.030 45.616 1.00 13.20 187 GLY D C 1
ATOM 11245 O O . GLY D 1 187 ? -13.805 10.904 45.657 1.00 14.17 187 GLY D O 1
ATOM 11246 N N . HIS D 1 188 ? -11.747 10.005 45.617 1.00 13.24 188 HIS D N 1
ATOM 11247 C CA . HIS D 1 188 ? -12.187 8.640 45.728 1.00 13.84 188 HIS D CA 1
ATOM 11248 C C . HIS D 1 188 ? -12.936 8.361 47.030 1.00 13.69 188 HIS D C 1
ATOM 11249 O O . HIS D 1 188 ? -13.889 7.537 47.053 1.00 13.68 188 HIS D O 1
ATOM 11256 N N . PHE D 1 189 ? -12.479 9.018 48.084 1.00 13.45 189 PHE D N 1
ATOM 11257 C CA . PHE D 1 189 ? -13.019 8.895 49.446 1.00 12.88 189 PHE D CA 1
ATOM 11258 C C . PHE D 1 189 ? -14.436 9.499 49.433 1.00 12.04 189 PHE D C 1
ATOM 11259 O O . PHE D 1 189 ? -15.408 8.880 49.873 1.00 10.67 189 PHE D O 1
ATOM 11267 N N . ALA D 1 190 ? -14.560 10.709 48.885 1.00 11.66 190 ALA D N 1
ATOM 11268 C CA . ALA D 1 190 ? -15.846 11.325 48.750 1.00 12.69 190 ALA D CA 1
ATOM 11269 C C . ALA D 1 190 ? -16.814 10.453 47.966 1.00 13.68 190 ALA D C 1
ATOM 11270 O O . ALA D 1 190 ? -17.941 10.176 48.426 1.00 12.72 190 ALA D O 1
ATOM 11272 N N . ARG D 1 191 ? -16.390 10.036 46.776 1.00 13.79 191 ARG D N 1
ATOM 11273 C CA . ARG D 1 191 ? -17.242 9.211 45.937 1.00 15.18 191 ARG D CA 1
ATOM 11274 C C . ARG D 1 191 ? -17.634 7.878 46.580 1.00 14.47 191 ARG D C 1
ATOM 11275 O O . ARG D 1 191 ? -18.794 7.479 46.489 1.00 14.44 191 ARG D O 1
ATOM 11283 N N . ALA D 1 192 ? -16.681 7.209 47.223 1.00 13.42 192 ALA D N 1
ATOM 11284 C CA . ALA D 1 192 ? -16.982 5.936 47.879 1.00 13.30 192 ALA D CA 1
ATOM 11285 C C . ALA D 1 192 ? -18.081 6.138 48.945 1.00 12.92 192 ALA D C 1
ATOM 11286 O O . ALA D 1 192 ? -19.005 5.354 49.052 1.00 13.89 192 ALA D O 1
ATOM 11288 N N . CYS D 1 193 ? -17.992 7.222 49.706 1.00 12.32 193 CYS D N 1
ATOM 11289 C CA . CYS D 1 193 ? -18.991 7.541 50.730 1.00 13.14 193 CYS D CA 1
ATOM 11290 C C . CYS D 1 193 ? -20.387 7.851 50.129 1.00 12.55 193 CYS D C 1
ATOM 11291 O O . CYS D 1 193 ? -21.423 7.347 50.602 1.00 13.14 193 CYS D O 1
ATOM 11294 N N . PHE D 1 194 ? -20.403 8.659 49.083 1.00 12.38 194 PHE D N 1
ATOM 11295 C CA . PHE D 1 194 ? -21.666 9.049 48.458 1.00 14.32 194 PHE D CA 1
ATOM 11296 C C . PHE D 1 194 ? -22.310 7.795 47.794 1.00 13.83 194 PHE D C 1
ATOM 11297 O O . PHE D 1 194 ? -23.473 7.585 47.955 1.00 14.95 194 PHE D O 1
ATOM 11305 N N . GLU D 1 195 ? -21.521 6.945 47.176 1.00 14.48 195 GLU D N 1
ATOM 11306 C CA . GLU D 1 195 ? -22.014 5.685 46.599 1.00 14.64 195 GLU D CA 1
ATOM 11307 C C . GLU D 1 195 ? -22.580 4.725 47.671 1.00 14.97 195 GLU D C 1
ATOM 11308 O O . GLU D 1 195 ? -23.632 4.093 47.453 1.00 15.33 195 GLU D O 1
ATOM 11314 N N . TYR D 1 196 ? -21.857 4.595 48.775 1.00 14.70 196 TYR D N 1
ATOM 11315 C CA . TYR D 1 196 ? -22.321 3.798 49.905 1.00 15.85 196 TYR D CA 1
ATOM 11316 C C . TYR D 1 196 ? -23.652 4.290 50.435 1.00 15.76 196 TYR D C 1
ATOM 11317 O O . TYR D 1 196 ? -24.578 3.478 50.633 1.00 15.64 196 TYR D O 1
ATOM 11326 N N . SER D 1 197 ? -23.742 5.596 50.682 1.00 15.56 197 SER D N 1
ATOM 11327 C CA . SER D 1 197 ? -24.972 6.235 51.177 1.00 17.48 197 SER D CA 1
ATOM 11328 C C . SER D 1 197 ? -26.164 5.941 50.254 1.00 18.02 197 SER D C 1
ATOM 11329 O O . SER D 1 197 ? -27.263 5.632 50.713 1.00 17.33 197 SER D O 1
ATOM 11332 N N . LEU D 1 198 ? -25.935 6.093 48.949 1.00 18.65 198 LEU D N 1
ATOM 11333 C CA . LEU D 1 198 ? -26.992 5.860 47.963 1.00 19.56 198 LEU D CA 1
ATOM 11334 C C . LEU D 1 198 ? -27.396 4.379 47.952 1.00 20.69 198 LEU D C 1
ATOM 11335 O O . LEU D 1 198 ? -28.588 4.051 47.885 1.00 22.44 198 LEU D O 1
ATOM 11340 N N . ASP D 1 199 ? -26.410 3.497 47.938 1.00 21.09 199 ASP D N 1
ATOM 11341 C CA . ASP D 1 199 ? -26.668 2.077 47.939 1.00 20.73 199 ASP D CA 1
ATOM 11342 C C . ASP D 1 199 ? -27.447 1.668 49.156 1.00 20.41 199 ASP D C 1
ATOM 11343 O O . ASP D 1 199 ? -28.406 0.901 49.067 1.00 20.90 199 ASP D O 1
ATOM 11348 N N . GLN D 1 200 ? -27.050 2.194 50.310 1.00 19.28 200 GLN D N 1
ATOM 11349 C CA . GLN D 1 200 ? -27.680 1.824 51.555 1.00 19.25 200 GLN D CA 1
ATOM 11350 C C . GLN D 1 200 ? -28.871 2.677 51.972 1.00 19.12 200 GLN D C 1
ATOM 11351 O O . GLN D 1 200 ? -29.548 2.369 52.965 1.00 21.12 200 GLN D O 1
ATOM 11357 N N . LYS D 1 201 ? -29.138 3.717 51.203 1.00 18.29 201 LYS D N 1
ATOM 11358 C CA . LYS D 1 201 ? -30.228 4.639 51.428 1.00 18.67 201 LYS D CA 1
ATOM 11359 C C . LYS D 1 201 ? -30.102 5.280 52.840 1.00 18.59 201 LYS D C 1
ATOM 11360 O O . LYS D 1 201 ? -31.052 5.324 53.628 1.00 18.01 201 LYS D O 1
ATOM 11366 N N . ILE D 1 202 ? -28.894 5.774 53.137 1.00 16.56 202 ILE D N 1
ATOM 11367 C CA . ILE D 1 202 ? -28.639 6.459 54.399 1.00 16.72 202 ILE D CA 1
ATOM 11368 C C . ILE D 1 202 ? -27.968 7.829 54.139 1.00 16.35 202 ILE D C 1
ATOM 11369 O O . ILE D 1 202 ? -27.202 8.002 53.166 1.00 15.72 202 ILE D O 1
ATOM 11374 N N . ASP D 1 203 ? -28.160 8.748 55.055 1.00 15.89 203 ASP D N 1
ATOM 11375 C CA . ASP D 1 203 ? -27.540 10.062 54.946 1.00 16.09 203 ASP D CA 1
ATOM 11376 C C . ASP D 1 203 ? -26.034 9.917 55.129 1.00 15.61 203 ASP D C 1
ATOM 11377 O O . ASP D 1 203 ? -25.558 8.975 55.759 1.00 15.06 203 ASP D O 1
ATOM 11382 N N . CYS D 1 204 ? -25.299 10.897 54.627 1.00 15.45 204 CYS D N 1
ATOM 11383 C CA . CYS D 1 204 ? -23.839 10.945 54.750 1.00 14.42 204 CYS D CA 1
ATOM 11384 C C . CYS D 1 204 ? -23.467 12.190 55.538 1.00 13.63 204 CYS D C 1
ATOM 11385 O O . CYS D 1 204 ? -23.911 13.292 55.225 1.00 14.15 204 CYS D O 1
ATOM 11388 N N . TRP D 1 205 ? -22.711 11.993 56.600 1.00 13.29 205 TRP D N 1
ATOM 11389 C CA . TRP D 1 205 ? -22.232 13.087 57.494 1.00 12.55 205 TRP D CA 1
ATOM 11390 C C . TRP D 1 205 ? -20.710 13.087 57.364 1.00 12.27 205 TRP D C 1
ATOM 11391 O O . TRP D 1 205 ? -20.071 12.016 57.430 1.00 12.87 205 TRP D O 1
ATOM 11402 N N . PHE D 1 206 ? -20.132 14.259 57.108 1.00 12.05 206 PHE D N 1
ATOM 11403 C CA . PHE D 1 206 ? -18.652 14.403 57.011 1.00 12.24 206 PHE D CA 1
ATOM 11404 C C . PHE D 1 206 ? -18.248 15.637 57.843 1.00 12.50 206 PHE D C 1
ATOM 11405 O O . PHE D 1 206 ? -18.947 16.607 57.858 1.00 12.54 206 PHE D O 1
ATOM 11413 N N . ALA D 1 207 ? -17.118 15.563 58.544 1.00 12.24 207 ALA D N 1
ATOM 11414 C CA . ALA D 1 207 ? -16.654 16.662 59.366 1.00 12.34 207 ALA D CA 1
ATOM 11415 C C . ALA D 1 207 ? -15.139 16.761 59.391 1.00 13.23 207 ALA D C 1
ATOM 11416 O O . ALA D 1 207 ? -14.440 15.748 59.312 1.00 12.15 207 ALA D O 1
ATOM 11418 N N . THR D 1 208 ? -14.627 17.978 59.549 1.00 12.97 208 THR D N 1
ATOM 11419 C CA . THR D 1 208 ? -13.199 18.208 59.744 1.00 14.29 208 THR D CA 1
ATOM 11420 C C . THR D 1 208 ? -13.079 19.371 60.717 1.00 14.44 208 THR D C 1
ATOM 11421 O O . THR D 1 208 ? -14.065 19.764 61.306 1.00 14.22 208 THR D O 1
ATOM 11425 N N . LYS D 1 209 ? -11.885 19.925 60.866 1.00 15.50 209 LYS D N 1
ATOM 11426 C CA . LYS D 1 209 ? -11.684 21.188 61.632 1.00 15.94 209 LYS D CA 1
ATOM 11427 C C . LYS D 1 209 ? -11.160 22.274 60.691 1.00 16.39 209 LYS D C 1
ATOM 11428 O O . LYS D 1 209 ? -10.072 22.855 60.873 1.00 14.84 209 LYS D O 1
ATOM 11434 N N . ASP D 1 210 ? -11.974 22.587 59.691 1.00 15.96 210 ASP D N 1
ATOM 11435 C CA . ASP D 1 210 ? -11.528 23.484 58.590 1.00 17.45 210 ASP D CA 1
ATOM 11436 C C . ASP D 1 210 ? -11.357 24.934 59.025 1.00 16.93 210 ASP D C 1
ATOM 11437 O O . ASP D 1 210 ? -10.734 25.746 58.291 1.00 18.92 210 ASP D O 1
ATOM 11442 N N . THR D 1 211 ? -11.862 25.266 60.217 1.00 17.57 211 THR D N 1
ATOM 11443 C CA . THR D 1 211 ? -11.646 26.579 60.828 1.00 18.49 211 THR D CA 1
ATOM 11444 C C . THR D 1 211 ? -10.220 26.802 61.333 1.00 18.40 211 THR D C 1
ATOM 11445 O O . THR D 1 211 ? -9.798 27.950 61.500 1.00 18.11 211 THR D O 1
ATOM 11449 N N . ILE D 1 212 ? -9.549 25.714 61.677 1.00 16.63 212 ILE D N 1
ATOM 11450 C CA . ILE D 1 212 ? -8.180 25.738 62.225 1.00 16.99 212 ILE D CA 1
ATOM 11451 C C . ILE D 1 212 ? -7.207 25.370 61.111 1.00 16.47 212 ILE D C 1
ATOM 11452 O O . ILE D 1 212 ? -6.116 25.938 61.008 1.00 16.21 212 ILE D O 1
ATOM 11457 N N . SER D 1 213 ? -7.591 24.366 60.320 1.00 16.39 213 SER D N 1
ATOM 11458 C CA . SER D 1 213 ? -6.813 23.857 59.180 1.00 16.69 213 SER D CA 1
ATOM 11459 C C . SER D 1 213 ? -7.463 24.397 57.914 1.00 17.39 213 SER D C 1
ATOM 11460 O O . SER D 1 213 ? -8.367 23.802 57.306 1.00 16.29 213 SER D O 1
ATOM 11463 N N . LYS D 1 214 ? -6.978 25.573 57.514 1.00 17.82 214 LYS D N 1
ATOM 11464 C CA . LYS D 1 214 ? -7.661 26.407 56.513 1.00 17.96 214 LYS D CA 1
ATOM 11465 C C . LYS D 1 214 ? -7.287 26.041 55.056 1.00 17.53 214 LYS D C 1
ATOM 11466 O O . LYS D 1 214 ? -7.938 26.521 54.151 1.00 17.57 214 LYS D O 1
ATOM 11472 N N . GLN D 1 215 ? -6.255 25.224 54.838 1.00 15.62 215 GLN D N 1
ATOM 11473 C CA . GLN D 1 215 ? -5.926 24.680 53.541 1.00 17.22 215 GLN D CA 1
ATOM 11474 C C . GLN D 1 215 ? -6.045 23.145 53.447 1.00 15.82 215 GLN D C 1
ATOM 11475 O O . GLN D 1 215 ? -6.511 22.614 52.443 1.00 17.20 215 GLN D O 1
ATOM 11481 N N . TYR D 1 216 ? -5.640 22.451 54.499 1.00 14.38 216 TYR D N 1
ATOM 11482 C CA . TYR D 1 216 ? -5.604 20.978 54.487 1.00 13.90 216 TYR D CA 1
ATOM 11483 C C . TYR D 1 216 ? -7.015 20.413 54.684 1.00 13.43 216 TYR D C 1
ATOM 11484 O O . TYR D 1 216 ? -7.604 19.824 53.718 1.00 13.17 216 TYR D O 1
ATOM 11493 N N . ASP D 1 217 ? -7.561 20.576 55.887 1.00 13.49 217 ASP D N 1
ATOM 11494 C CA . ASP D 1 217 ? -8.954 20.148 56.138 1.00 13.71 217 ASP D CA 1
ATOM 11495 C C . ASP D 1 217 ? -9.936 20.804 55.163 1.00 13.40 217 ASP D C 1
ATOM 11496 O O . ASP D 1 217 ? -10.857 20.177 54.714 1.00 12.76 217 ASP D O 1
ATOM 11501 N N . GLN D 1 218 ? -9.705 22.074 54.838 1.00 14.14 218 GLN D N 1
ATOM 11502 C CA . GLN D 1 218 ? -10.551 22.812 53.861 1.00 12.97 218 GLN D CA 1
ATOM 11503 C C . GLN D 1 218 ? -10.601 22.136 52.494 1.00 12.70 218 GLN D C 1
ATOM 11504 O O . GLN D 1 218 ? -11.638 22.152 51.829 1.00 12.31 218 GLN D O 1
ATOM 11510 N N . ARG D 1 219 ? -9.489 21.538 52.070 1.00 11.34 219 ARG D N 1
ATOM 11511 C CA . ARG D 1 219 ? -9.405 20.835 50.796 1.00 11.98 219 ARG D CA 1
ATOM 11512 C C . ARG D 1 219 ? -10.327 19.637 50.782 1.00 10.82 219 ARG D C 1
ATOM 11513 O O . ARG D 1 219 ? -10.972 19.370 49.769 1.00 11.68 219 ARG D O 1
ATOM 11521 N N . PHE D 1 220 ? -10.419 18.921 51.912 1.00 10.99 220 PHE D N 1
ATOM 11522 C CA . PHE D 1 220 ? -11.391 17.824 52.040 1.00 11.65 220 PHE D CA 1
ATOM 11523 C C . PHE D 1 220 ? -12.817 18.336 51.891 1.00 12.47 220 PHE D C 1
ATOM 11524 O O . PHE D 1 220 ? -13.618 17.756 51.118 1.00 12.77 220 PHE D O 1
ATOM 11532 N N . LYS D 1 221 ? -13.104 19.394 52.643 1.00 11.68 221 LYS D N 1
ATOM 11533 C CA . LYS D 1 221 ? -14.443 20.024 52.600 1.00 14.04 221 LYS D CA 1
ATOM 11534 C C . LYS D 1 221 ? -14.822 20.407 51.147 1.00 13.78 221 LYS D C 1
ATOM 11535 O O . LYS D 1 221 ? -15.935 20.090 50.674 1.00 14.08 221 LYS D O 1
ATOM 11541 N N . ILE D 1 222 ? -13.909 21.126 50.478 1.00 14.62 222 ILE D N 1
ATOM 11542 C CA . ILE D 1 222 ? -14.131 21.585 49.083 1.00 14.97 222 ILE D CA 1
ATOM 11543 C C . ILE D 1 222 ? -14.361 20.429 48.081 1.00 14.38 222 ILE D C 1
ATOM 11544 O O . ILE D 1 222 ? -15.264 20.485 47.243 1.00 16.08 222 ILE D O 1
ATOM 11549 N N . ILE D 1 223 ? -13.540 19.390 48.147 1.00 13.98 223 ILE D N 1
ATOM 11550 C CA . ILE D 1 223 ? -13.673 18.223 47.259 1.00 13.88 223 ILE D CA 1
ATOM 11551 C C . ILE D 1 223 ? -15.013 17.516 47.475 1.00 13.47 223 ILE D C 1
ATOM 11552 O O . ILE D 1 223 ? -15.671 17.148 46.517 1.00 13.20 223 ILE D O 1
ATOM 11557 N N . PHE D 1 224 ? -15.406 17.307 48.735 1.00 12.32 224 PHE D N 1
ATOM 11558 C CA . PHE D 1 224 ? -16.716 16.723 49.033 1.00 14.07 224 PHE D CA 1
ATOM 11559 C C . PHE D 1 224 ? -17.857 17.568 48.450 1.00 14.52 224 PHE D C 1
ATOM 11560 O O . PHE D 1 224 ? -18.828 17.047 47.854 1.00 13.71 224 PHE D O 1
ATOM 11568 N N . GLU D 1 225 ? -17.735 18.864 48.637 1.00 15.50 225 GLU D N 1
ATOM 11569 C CA . GLU D 1 225 ? -18.777 19.814 48.252 1.00 16.83 225 GLU D CA 1
ATOM 11570 C C . GLU D 1 225 ? -18.938 19.837 46.736 1.00 16.01 225 GLU D C 1
ATOM 11571 O O . GLU D 1 225 ? -20.061 19.833 46.217 1.00 15.86 225 GLU D O 1
ATOM 11577 N N . GLU D 1 226 ? -17.817 19.827 46.035 1.00 16.89 226 GLU D N 1
ATOM 11578 C CA . GLU D 1 226 ? -17.813 19.903 44.571 1.00 17.72 226 GLU D CA 1
ATOM 11579 C C . GLU D 1 226 ? -18.262 18.602 43.893 1.00 16.79 226 GLU D C 1
ATOM 11580 O O . GLU D 1 226 ? -19.132 18.572 43.007 1.00 16.43 226 GLU D O 1
ATOM 11586 N N . ILE D 1 227 ? -17.723 17.484 44.345 1.00 16.70 227 ILE D N 1
ATOM 11587 C CA . ILE D 1 227 ? -18.192 16.199 43.878 1.00 15.74 227 ILE D CA 1
ATOM 11588 C C . ILE D 1 227 ? -19.666 16.041 44.188 1.00 15.58 227 ILE D C 1
ATOM 11589 O O . ILE D 1 227 ? -20.427 15.518 43.367 1.00 14.62 227 ILE D O 1
ATOM 11594 N N . PHE D 1 228 ? -20.086 16.491 45.358 1.00 14.15 228 PHE D N 1
ATOM 11595 C CA . PHE D 1 228 ? -21.498 16.345 45.710 1.00 16.32 228 PHE D CA 1
ATOM 11596 C C . PHE D 1 228 ? -22.388 17.117 44.731 1.00 17.19 228 PHE D C 1
ATOM 11597 O O . PHE D 1 228 ? -23.249 16.519 44.065 1.00 17.99 228 PHE D O 1
ATOM 11605 N N . ALA D 1 229 ? -22.132 18.414 44.634 1.00 19.21 229 ALA D N 1
ATOM 11606 C CA . ALA D 1 229 ? -22.860 19.297 43.697 1.00 20.29 229 ALA D CA 1
ATOM 11607 C C . ALA D 1 229 ? -22.891 18.795 42.257 1.00 21.22 229 ALA D C 1
ATOM 11608 O O . ALA D 1 229 ? -23.946 18.813 41.619 1.00 22.23 229 ALA D O 1
ATOM 11610 N N . GLN D 1 230 ? -21.779 18.292 41.746 1.00 20.86 230 GLN D N 1
ATOM 11611 C CA . GLN D 1 230 ? -21.664 17.893 40.347 1.00 21.77 230 GLN D CA 1
ATOM 11612 C C . GLN D 1 230 ? -22.174 16.506 40.020 1.00 22.17 230 GLN D C 1
ATOM 11613 O O . GLN D 1 230 ? -22.604 16.209 38.877 1.00 22.82 230 GLN D O 1
ATOM 11619 N N . GLU D 1 231 ? -22.103 15.614 41.004 1.00 20.80 231 GLU D N 1
ATOM 11620 C CA . GLU D 1 231 ? -22.293 14.201 40.735 1.00 20.24 231 GLU D CA 1
ATOM 11621 C C . GLU D 1 231 ? -23.409 13.544 41.513 1.00 19.64 231 GLU D C 1
ATOM 11622 O O . GLU D 1 231 ? -23.897 12.507 41.063 1.00 19.60 231 GLU D O 1
ATOM 11628 N N . TYR D 1 232 ? -23.788 14.076 42.672 1.00 18.34 232 TYR D N 1
ATOM 11629 C CA . TYR D 1 232 ? -24.671 13.338 43.588 1.00 18.92 232 TYR D CA 1
ATOM 11630 C C . TYR D 1 232 ? -25.902 14.079 44.087 1.00 17.98 232 TYR D C 1
ATOM 11631 O O . TYR D 1 232 ? -26.752 13.442 44.603 1.00 17.52 232 TYR D O 1
ATOM 11640 N N . LYS D 1 233 ? -25.958 15.402 44.012 1.00 19.44 233 LYS D N 1
ATOM 11641 C CA . LYS D 1 233 ? -27.073 16.162 44.622 1.00 20.89 233 LYS D CA 1
ATOM 11642 C C . LYS D 1 233 ? -28.443 15.617 44.122 1.00 20.95 233 LYS D C 1
ATOM 11643 O O . LYS D 1 233 ? -29.357 15.382 44.929 1.00 22.32 233 LYS D O 1
ATOM 11649 N N . GLU D 1 234 ? -28.572 15.378 42.819 1.00 21.77 234 GLU D N 1
ATOM 11650 C CA . GLU D 1 234 ? -29.877 14.921 42.249 1.00 22.79 234 GLU D CA 1
ATOM 11651 C C . GLU D 1 234 ? -30.180 13.497 42.660 1.00 22.46 234 GLU D C 1
ATOM 11652 O O . GLU D 1 234 ? -31.304 13.171 43.020 1.00 23.50 234 GLU D O 1
ATOM 11658 N N . LYS D 1 235 ? -29.170 12.643 42.628 1.00 22.53 235 LYS D N 1
ATOM 11659 C CA . LYS D 1 235 ? -29.311 11.292 43.081 1.00 21.83 235 LYS D CA 1
ATOM 11660 C C . LYS D 1 235 ? -29.725 11.223 44.545 1.00 21.37 235 LYS D C 1
ATOM 11661 O O . LYS D 1 235 ? -30.572 10.401 44.904 1.00 20.46 235 LYS D O 1
ATOM 11667 N N . PHE D 1 236 ? -29.127 12.065 45.392 1.00 20.04 236 PHE D N 1
ATOM 11668 C CA . PHE D 1 236 ? -29.472 12.058 46.824 1.00 20.50 236 PHE D CA 1
ATOM 11669 C C . PHE D 1 236 ? -30.938 12.518 47.012 1.00 19.98 236 PHE D C 1
ATOM 11670 O O . PHE D 1 236 ? -31.714 11.886 47.740 1.00 20.25 236 PHE D O 1
ATOM 11678 N N . ALA D 1 237 ? -31.297 13.578 46.314 1.00 21.12 237 ALA D N 1
ATOM 11679 C CA . ALA D 1 237 ? -32.680 14.096 46.341 1.00 22.86 237 ALA D CA 1
ATOM 11680 C C . ALA D 1 237 ? -33.692 13.015 45.937 1.00 24.22 237 ALA D C 1
ATOM 11681 O O . ALA D 1 237 ? -34.684 12.785 46.652 1.00 26.49 237 ALA D O 1
ATOM 11683 N N . ALA D 1 238 ? -33.414 12.288 44.861 1.00 25.53 238 ALA D N 1
ATOM 11684 C CA . ALA D 1 238 ? -34.292 11.222 44.401 1.00 25.46 238 ALA D CA 1
ATOM 11685 C C . ALA D 1 238 ? -34.427 10.073 45.387 1.00 26.53 238 ALA D C 1
ATOM 11686 O O . ALA D 1 238 ? -35.508 9.478 45.486 1.00 26.71 238 ALA D O 1
ATOM 11688 N N . ALA D 1 239 ? -33.314 9.742 46.068 1.00 25.72 239 ALA D N 1
ATOM 11689 C CA . ALA D 1 239 ? -33.242 8.674 47.076 1.00 24.92 239 ALA D CA 1
ATOM 11690 C C . ALA D 1 239 ? -33.732 9.113 48.454 1.00 23.58 239 ALA D C 1
ATOM 11691 O O . ALA D 1 239 ? -33.822 8.315 49.373 1.00 25.20 239 ALA D O 1
ATOM 11693 N N . GLY D 1 240 ? -34.045 10.379 48.598 1.00 22.88 240 GLY D N 1
ATOM 11694 C CA . GLY D 1 240 ? -34.539 10.923 49.866 1.00 22.62 240 GLY D CA 1
ATOM 11695 C C . GLY D 1 240 ? -33.494 10.988 50.994 1.00 22.09 240 GLY D C 1
ATOM 11696 O O . GLY D 1 240 ? -33.821 10.845 52.175 1.00 22.13 240 GLY D O 1
ATOM 11697 N N . ILE D 1 241 ? -32.247 11.245 50.624 1.00 20.95 241 ILE D N 1
ATOM 11698 C CA . ILE D 1 241 ? -31.169 11.241 51.607 1.00 19.34 241 ILE D CA 1
ATOM 11699 C C . ILE D 1 241 ? -30.412 12.569 51.471 1.00 18.55 241 ILE D C 1
ATOM 11700 O O . ILE D 1 241 ? -30.603 13.305 50.498 1.00 18.41 241 ILE D O 1
ATOM 11705 N N . GLU D 1 242 ? -29.584 12.883 52.461 1.00 18.28 242 GLU D N 1
ATOM 11706 C CA . GLU D 1 242 ? -28.868 14.130 52.488 1.00 18.38 242 GLU D CA 1
ATOM 11707 C C . GLU D 1 242 ? -27.377 13.918 52.818 1.00 18.22 242 GLU D C 1
ATOM 11708 O O . GLU D 1 242 ? -26.991 12.920 53.416 1.00 15.73 242 GLU D O 1
ATOM 11714 N N . TYR D 1 243 ? -26.580 14.861 52.347 1.00 16.60 243 TYR D N 1
ATOM 11715 C CA . TYR D 1 243 ? -25.194 15.032 52.742 1.00 16.28 243 TYR D CA 1
ATOM 11716 C C . TYR D 1 243 ? -25.098 16.254 53.701 1.00 16.06 243 TYR D C 1
ATOM 11717 O O . TYR D 1 243 ? -25.537 17.362 53.359 1.00 14.88 243 TYR D O 1
ATOM 11726 N N . PHE D 1 244 ? -24.548 16.017 54.901 1.00 15.71 244 PHE D N 1
ATOM 11727 C CA . PHE D 1 244 ? -24.362 17.017 55.958 1.00 15.74 244 PHE D CA 1
ATOM 11728 C C . PHE D 1 244 ? -22.875 17.193 56.252 1.00 15.01 244 PHE D C 1
ATOM 11729 O O . PHE D 1 244 ? -22.195 16.236 56.553 1.00 14.10 244 PHE D O 1
ATOM 11737 N N . TYR D 1 245 ? -22.384 18.428 56.132 1.00 15.40 245 TYR D N 1
ATOM 11738 C CA . TYR D 1 245 ? -20.981 18.730 56.512 1.00 14.71 245 TYR D CA 1
ATOM 11739 C C . TYR D 1 245 ? -21.025 19.620 57.755 1.00 14.84 245 TYR D C 1
ATOM 11740 O O . TYR D 1 245 ? -21.845 20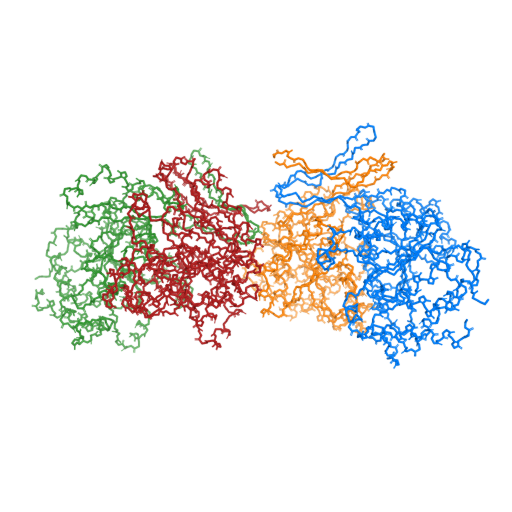.539 57.822 1.00 13.14 245 TYR D O 1
ATOM 11749 N N . THR D 1 246 ? -20.151 19.355 58.721 1.00 14.44 246 THR D N 1
ATOM 11750 C CA . THR D 1 246 ? -19.976 20.214 59.895 1.00 15.04 246 THR D CA 1
ATOM 11751 C C . THR D 1 246 ? -18.554 20.088 60.441 1.00 14.50 246 THR D C 1
ATOM 11752 O O . THR D 1 246 ? -17.675 19.507 59.804 1.00 11.99 246 THR D O 1
ATOM 11756 N N . LEU D 1 247 ? -18.320 20.624 61.632 1.00 15.39 247 LEU D N 1
ATOM 11757 C CA . LEU D 1 247 ? -17.035 20.464 62.273 1.00 15.02 247 LEU D CA 1
ATOM 11758 C C . LEU D 1 247 ? -17.043 19.195 63.086 1.00 14.96 247 LEU D C 1
ATOM 11759 O O . LEU D 1 247 ? -18.080 18.795 63.623 1.00 14.29 247 LEU D O 1
ATOM 11764 N N . ILE D 1 248 ? -15.860 18.604 63.236 1.00 15.42 248 ILE D N 1
ATOM 11765 C CA . ILE D 1 248 ? -15.673 17.324 63.922 1.00 16.22 248 ILE D CA 1
ATOM 11766 C C . ILE D 1 248 ? -16.134 17.355 65.382 1.00 16.92 248 ILE D C 1
ATOM 11767 O O . ILE D 1 248 ? -16.762 16.422 65.829 1.00 15.82 248 ILE D O 1
ATOM 11772 N N . ASP D 1 249 ? -15.887 18.449 66.108 1.00 17.01 249 ASP D N 1
ATOM 11773 C CA . ASP D 1 249 ? -16.351 18.534 67.502 1.00 17.34 249 ASP D CA 1
ATOM 11774 C C . ASP D 1 249 ? -17.901 18.561 67.544 1.00 17.11 249 ASP D C 1
ATOM 11775 O O . ASP D 1 249 ? -18.527 17.944 68.394 1.00 18.56 249 ASP D O 1
ATOM 11780 N N . ASP D 1 250 ? -18.519 19.205 66.567 1.00 17.01 250 ASP D N 1
ATOM 11781 C CA . ASP D 1 250 ? -19.939 19.187 66.440 1.00 16.54 250 ASP D CA 1
ATOM 11782 C C . ASP D 1 250 ? -20.506 17.780 66.135 1.00 16.19 250 ASP D C 1
ATOM 11783 O O . ASP D 1 250 ? -21.556 17.412 66.727 1.00 14.95 250 ASP D O 1
ATOM 11788 N N A VAL D 1 251 ? -19.864 17.015 65.242 0.50 15.50 251 VAL D N 1
ATOM 11789 N N B VAL D 1 251 ? -19.874 17.017 65.238 0.50 15.90 251 VAL D N 1
ATOM 11790 C CA A VAL D 1 251 ? -20.435 15.695 64.887 0.50 14.92 251 VAL D CA 1
ATOM 11791 C CA B VAL D 1 251 ? -20.440 15.691 64.909 0.50 15.60 251 VAL D CA 1
ATOM 11792 C C A VAL D 1 251 ? -20.347 14.735 66.064 0.50 14.13 251 VAL D C 1
ATOM 11793 C C B VAL D 1 251 ? -20.336 14.751 66.114 0.50 14.85 251 VAL D C 1
ATOM 11794 O O A VAL D 1 251 ? -21.241 13.932 66.295 0.50 13.41 251 VAL D O 1
ATOM 11795 O O B VAL D 1 251 ? -21.268 14.012 66.406 0.50 14.37 251 VAL D O 1
ATOM 11802 N N A VAL D 1 252 ? -19.252 14.815 66.800 0.50 14.79 252 VAL D N 1
ATOM 11803 N N B VAL D 1 252 ? -19.203 14.755 66.803 0.50 15.46 252 VAL D N 1
ATOM 11804 C CA A VAL D 1 252 ? -19.070 13.909 67.933 0.50 14.04 252 VAL D CA 1
ATOM 11805 C CA B VAL D 1 252 ? -19.087 13.862 67.960 0.50 14.75 252 VAL D CA 1
ATOM 11806 C C A VAL D 1 252 ? -20.076 14.201 69.059 0.50 13.69 252 VAL D C 1
ATOM 11807 C C B VAL D 1 252 ? -20.112 14.193 69.057 0.50 14.11 252 VAL D C 1
ATOM 11808 O O A VAL D 1 252 ? -20.583 13.280 69.686 0.50 11.97 252 VAL D O 1
ATOM 11809 O O B VAL D 1 252 ? -20.664 13.288 69.672 0.50 12.41 252 VAL D O 1
ATOM 11816 N N . ALA D 1 253 ? -20.376 15.484 69.293 1.00 13.28 253 ALA D N 1
ATOM 11817 C CA . ALA D 1 253 ? -21.437 15.891 70.207 1.00 14.05 253 ALA D CA 1
ATOM 11818 C C . ALA D 1 253 ? -22.782 15.287 69.772 1.00 12.77 253 ALA D C 1
ATOM 11819 O O . ALA D 1 253 ? -23.496 14.681 70.587 1.00 14.10 253 ALA D O 1
ATOM 11821 N N . ARG D 1 254 ? -23.108 15.473 68.495 1.00 14.28 254 ARG D N 1
ATOM 11822 C CA . ARG D 1 254 ? -24.332 14.960 67.877 1.00 14.58 254 ARG D CA 1
ATOM 11823 C C . ARG D 1 254 ? -24.423 13.443 68.029 1.00 14.34 254 ARG D C 1
ATOM 11824 O O . ARG D 1 254 ? -25.509 12.892 68.261 1.00 14.40 254 ARG D O 1
ATOM 11832 N N . MET D 1 255 ? -23.277 12.758 67.934 1.00 15.12 255 MET D N 1
ATOM 11833 C CA . MET D 1 255 ? -23.263 11.282 68.004 1.00 14.92 255 MET D CA 1
ATOM 11834 C C . MET D 1 255 ? -23.713 10.705 69.348 1.00 15.25 255 MET D C 1
ATOM 11835 O O . MET D 1 255 ? -24.173 9.565 69.417 1.00 15.00 255 MET D O 1
ATOM 11840 N N . MET D 1 256 ? -23.541 11.450 70.434 1.00 13.70 256 MET D N 1
ATOM 11841 C CA . MET D 1 256 ? -23.979 11.003 71.720 1.00 14.82 256 MET D CA 1
ATOM 11842 C C . MET D 1 256 ? -25.490 11.164 71.937 1.00 14.40 256 MET D C 1
ATOM 11843 O O . MET D 1 256 ? -26.012 10.816 72.985 1.00 15.63 256 MET D O 1
ATOM 11848 N N . LYS D 1 257 ? -26.161 11.762 70.959 1.00 14.47 257 LYS D N 1
ATOM 11849 C CA . LYS D 1 257 ? -27.579 12.047 71.045 1.00 15.20 257 LYS D CA 1
ATOM 11850 C C . LYS D 1 257 ? -28.459 11.520 69.871 1.00 14.86 257 LYS D C 1
ATOM 11851 O O . LYS D 1 257 ? -29.720 11.524 69.953 1.00 13.51 257 LYS D O 1
ATOM 11857 N N . THR D 1 258 ? -27.817 11.103 68.803 1.00 13.23 258 THR D N 1
ATOM 11858 C CA . THR D 1 258 ? -28.471 10.594 67.606 1.00 14.60 258 THR D CA 1
ATOM 11859 C C . THR D 1 258 ? -29.134 9.239 67.851 1.00 14.52 258 THR D C 1
ATOM 11860 O O . THR D 1 258 ? -28.692 8.433 68.682 1.00 14.65 258 THR D O 1
ATOM 11864 N N . GLU D 1 259 ? -30.216 8.999 67.116 1.00 14.71 259 GLU D N 1
ATOM 11865 C CA . GLU D 1 259 ? -30.772 7.657 67.013 1.00 15.20 259 GLU D CA 1
ATOM 11866 C C . GLU D 1 259 ? -29.907 6.750 66.102 1.00 14.76 259 GLU D C 1
ATOM 11867 O O . GLU D 1 259 ? -30.095 5.509 66.090 1.00 15.81 259 GLU D O 1
ATOM 11873 N N . GLY D 1 260 ? -28.967 7.356 65.363 1.00 14.58 260 GLY D N 1
ATOM 11874 C CA . GLY D 1 260 ? -28.073 6.603 64.434 1.00 14.37 260 GLY D CA 1
ATOM 11875 C C . GLY D 1 260 ? -28.633 6.521 63.026 1.00 14.88 260 GLY D C 1
ATOM 11876 O O . GLY D 1 260 ? -29.525 7.303 62.646 1.00 17.00 260 GLY D O 1
ATOM 11877 N N . GLY D 1 261 ? -28.146 5.593 62.221 1.00 14.89 261 GLY D N 1
ATOM 11878 C CA . GLY D 1 261 ? -28.714 5.416 60.868 1.00 14.13 261 GLY D CA 1
ATOM 11879 C C . GLY D 1 261 ? -28.081 6.170 59.711 1.00 15.59 261 GLY D C 1
ATOM 11880 O O . GLY D 1 261 ? -28.629 6.160 58.598 1.00 15.79 261 GLY D O 1
ATOM 11881 N N . MET D 1 262 ? -26.899 6.761 59.932 1.00 14.70 262 MET D N 1
ATOM 11882 C CA . MET D 1 262 ? -26.194 7.506 58.875 1.00 14.69 262 MET D CA 1
ATOM 11883 C C . MET D 1 262 ? -24.881 6.824 58.571 1.00 14.38 262 MET D C 1
ATOM 11884 O O . MET D 1 262 ? -24.408 5.947 59.321 1.00 13.95 262 MET D O 1
ATOM 11889 N N . LEU D 1 263 ? -24.273 7.244 57.460 1.00 14.25 263 LEU D N 1
ATOM 11890 C CA . LEU D 1 263 ? -22.841 7.003 57.207 1.00 12.77 263 LEU D CA 1
ATOM 11891 C C . LEU D 1 263 ? -22.017 8.198 57.735 1.00 12.56 263 LEU D C 1
ATOM 11892 O O . LEU D 1 263 ? -22.253 9.352 57.337 1.00 12.62 263 LEU D O 1
ATOM 11897 N N . TRP D 1 264 ? -21.081 7.908 58.643 1.00 11.78 264 TRP D N 1
ATOM 11898 C CA . TRP D 1 264 ? -20.214 8.906 59.228 1.00 11.32 264 TRP D CA 1
ATOM 11899 C C . TRP D 1 264 ? -18.870 8.795 58.509 1.00 10.82 264 TRP D C 1
ATOM 11900 O O . TRP D 1 264 ? -18.007 7.918 58.781 1.00 11.84 264 TRP D O 1
ATOM 11911 N N . ALA D 1 265 ? -18.712 9.642 57.497 1.00 11.38 265 ALA D N 1
ATOM 11912 C CA . ALA D 1 265 ? -17.446 9.735 56.795 1.00 10.82 265 ALA D CA 1
ATOM 11913 C C . ALA D 1 265 ? -16.380 10.402 57.687 1.00 11.25 265 ALA D C 1
ATOM 11914 O O . ALA D 1 265 ? -16.625 11.486 58.254 1.00 12.05 265 ALA D O 1
ATOM 11916 N N . CYS D 1 266 ? -15.197 9.796 57.737 1.00 10.02 266 CYS D N 1
ATOM 11917 C CA . CYS D 1 266 ? -14.110 10.233 58.574 1.00 11.37 266 CYS D CA 1
ATOM 11918 C C . CYS D 1 266 ? -12.754 10.231 57.865 1.00 10.42 266 CYS D C 1
ATOM 11919 O O . CYS D 1 266 ? -12.386 9.269 57.156 1.00 10.48 266 CYS D O 1
ATOM 11922 N N . LYS D 1 267 ? -11.976 11.313 58.069 1.00 10.68 267 LYS D N 1
ATOM 11923 C CA . LYS D 1 267 ? -10.545 11.284 57.725 1.00 10.95 267 LYS D CA 1
ATOM 11924 C C . LYS D 1 267 ? -9.910 10.108 58.450 1.00 11.58 267 LYS D C 1
ATOM 11925 O O . LYS D 1 267 ? -10.470 9.574 59.440 1.00 11.12 267 LYS D O 1
ATOM 11931 N N . ASN D 1 268 ? -8.743 9.751 57.946 1.00 11.36 268 ASN D N 1
ATOM 11932 C CA . ASN D 1 268 ? -8.033 8.536 58.311 1.00 11.71 268 ASN D CA 1
ATOM 11933 C C . ASN D 1 268 ? -7.982 8.377 59.844 1.00 11.65 268 ASN D C 1
ATOM 11934 O O . ASN D 1 268 ? -8.538 7.411 60.361 1.00 11.58 268 ASN D O 1
ATOM 11939 N N . TYR D 1 269 ? -7.328 9.298 60.558 1.00 11.59 269 TYR D N 1
ATOM 11940 C CA . TYR D 1 269 ? -7.191 9.207 61.995 1.00 13.12 269 TYR D CA 1
ATOM 11941 C C . TYR D 1 269 ? -8.523 9.181 62.726 1.00 13.14 269 TYR D C 1
ATOM 11942 O O . TYR D 1 269 ? -8.772 8.340 63.582 1.00 12.79 269 TYR D O 1
ATOM 11951 N N . ASP D 1 270 ? -9.416 10.091 62.356 1.00 12.53 270 ASP D N 1
ATOM 11952 C CA . ASP D 1 270 ? -10.718 10.140 62.967 1.00 13.08 270 ASP D CA 1
ATOM 11953 C C . ASP D 1 270 ? -11.464 8.823 62.855 1.00 12.85 270 ASP D C 1
ATOM 11954 O O . ASP D 1 270 ? -12.109 8.383 63.790 1.00 12.13 270 ASP D O 1
ATOM 11959 N N . GLY D 1 271 ? -11.385 8.203 61.692 1.00 11.35 271 GLY D N 1
ATOM 11960 C CA . GLY D 1 271 ? -12.113 6.977 61.421 1.00 12.83 271 GLY D CA 1
ATOM 11961 C C . GLY D 1 271 ? -11.526 5.774 62.166 1.00 12.47 271 GLY D C 1
ATOM 11962 O O . GLY D 1 271 ? -12.259 4.919 62.596 1.00 12.38 271 GLY D O 1
ATOM 11963 N N . ASP D 1 272 ? -10.219 5.764 62.330 1.00 13.77 272 ASP D N 1
ATOM 11964 C CA . ASP D 1 272 ? -9.509 4.794 63.173 1.00 14.83 272 ASP D CA 1
ATOM 11965 C C . ASP D 1 272 ? -10.071 4.815 64.637 1.00 14.80 272 ASP D C 1
ATOM 11966 O O . ASP D 1 272 ? -10.577 3.787 65.176 1.00 16.48 272 ASP D O 1
ATOM 11971 N N . VAL D 1 273 ? -10.034 5.989 65.234 1.00 13.76 273 VAL D N 1
ATOM 11972 C CA . VAL D 1 273 ? -10.496 6.184 66.603 1.00 13.71 273 VAL D CA 1
ATOM 11973 C C . VAL D 1 273 ? -12.000 5.991 66.728 1.00 12.19 273 VAL D C 1
ATOM 11974 O O . VAL D 1 273 ? -12.481 5.210 67.544 1.00 12.17 273 VAL D O 1
ATOM 11978 N N . MET D 1 274 ? -12.764 6.689 65.889 1.00 12.24 274 MET D N 1
ATOM 11979 C CA . MET D 1 274 ? -14.201 6.689 66.039 1.00 12.21 274 MET D CA 1
ATOM 11980 C C . MET D 1 274 ? -14.857 5.372 65.666 1.00 12.77 274 MET D C 1
ATOM 11981 O O . MET D 1 274 ? -15.872 5.026 66.251 1.00 10.56 274 MET D O 1
ATOM 11986 N N . SER D 1 275 ? -14.282 4.589 64.752 1.00 13.28 275 SER D N 1
ATOM 11987 C CA . SER D 1 275 ? -14.896 3.309 64.432 1.00 13.75 275 SER D CA 1
ATOM 11988 C C . SER D 1 275 ? -14.770 2.365 65.652 1.00 14.33 275 SER D C 1
ATOM 11989 O O . SER D 1 275 ? -15.695 1.587 65.933 1.00 13.77 275 SER D O 1
ATOM 11992 N N . ASP D 1 276 ? -13.642 2.441 66.373 1.00 14.50 276 ASP D N 1
ATOM 11993 C CA . ASP D 1 276 ? -13.474 1.719 67.626 1.00 15.47 276 ASP D CA 1
ATOM 11994 C C . ASP D 1 276 ? -14.445 2.185 68.704 1.00 15.29 276 ASP D C 1
ATOM 11995 O O . ASP D 1 276 ? -14.962 1.372 69.468 1.00 15.36 276 ASP D O 1
ATOM 12000 N N A MET D 1 277 ? -14.694 3.493 68.761 0.50 14.87 277 MET D N 1
ATOM 12001 N N B MET D 1 277 ? -14.719 3.479 68.756 0.50 14.80 277 MET D N 1
ATOM 12002 C CA A MET D 1 277 ? -15.626 4.054 69.728 0.50 14.72 277 MET D CA 1
ATOM 12003 C CA B MET D 1 277 ? -15.616 3.969 69.769 0.50 15.15 277 MET D CA 1
ATOM 12004 C C A MET D 1 277 ? -17.019 3.492 69.452 0.50 14.47 277 MET D C 1
ATOM 12005 C C B MET D 1 277 ? -17.044 3.499 69.460 0.50 14.58 277 MET D C 1
ATOM 12006 O O A MET D 1 277 ? -17.673 2.961 70.345 0.50 13.91 277 MET D O 1
ATOM 12007 O O B MET D 1 277 ? -17.753 3.031 70.344 0.50 14.06 277 MET D O 1
ATOM 12016 N N . VAL D 1 278 ? -17.443 3.575 68.189 1.00 13.27 278 VAL D N 1
ATOM 12017 C CA . VAL D 1 278 ? -18.748 3.078 67.758 1.00 14.23 278 VAL D CA 1
ATOM 12018 C C . VAL D 1 278 ? -18.850 1.548 67.952 1.00 14.16 278 VAL D C 1
ATOM 12019 O O . VAL D 1 278 ? -19.879 1.093 68.445 1.00 13.17 278 VAL D O 1
ATOM 12023 N N . ALA D 1 279 ? -17.805 0.800 67.549 1.00 14.00 279 ALA D N 1
ATOM 12024 C CA . ALA D 1 279 ? -17.795 -0.658 67.703 1.00 13.87 279 ALA D CA 1
ATOM 12025 C C . ALA D 1 279 ? -17.988 -1.013 69.207 1.00 13.39 279 ALA D C 1
ATOM 12026 O O . ALA D 1 279 ? -18.814 -1.854 69.566 1.00 13.02 279 ALA D O 1
ATOM 12028 N N . SER D 1 280 ? -17.221 -0.381 70.065 1.00 12.48 280 SER D N 1
ATOM 12029 C CA . SER D 1 280 ? -17.305 -0.658 71.501 1.00 14.17 280 SER D CA 1
ATOM 12030 C C . SER D 1 280 ? -18.703 -0.343 72.074 1.00 14.25 280 SER D C 1
ATOM 12031 O O . SER D 1 280 ? -19.258 -1.109 72.823 1.00 15.80 280 SER D O 1
ATOM 12034 N N . ALA D 1 281 ? -19.275 0.773 71.666 1.00 15.19 281 ALA D N 1
ATOM 12035 C CA . ALA D 1 281 ? -20.574 1.217 72.147 1.00 15.10 281 ALA D CA 1
ATOM 12036 C C . ALA D 1 281 ? -21.675 0.303 71.653 1.00 16.97 281 ALA D C 1
ATOM 12037 O O . ALA D 1 281 ? -22.579 -0.056 72.412 1.00 18.67 281 ALA D O 1
ATOM 12039 N N . PHE D 1 282 ? -21.593 -0.175 70.414 1.00 15.48 282 PHE D N 1
ATOM 12040 C CA . PHE D 1 282 ? -22.585 -1.156 70.001 1.00 16.36 282 PHE D CA 1
ATOM 12041 C C . PHE D 1 282 ? -22.466 -2.503 70.747 1.00 15.94 282 PHE D C 1
ATOM 12042 O O . PHE D 1 282 ? -23.457 -3.174 70.941 1.00 20.77 282 PHE D O 1
ATOM 12050 N N . GLY D 1 283 ? -21.296 -2.873 71.237 1.00 15.98 283 GLY D N 1
ATOM 12051 C CA . GLY D 1 283 ? -21.153 -4.077 72.085 1.00 16.41 283 GLY D CA 1
ATOM 12052 C C . GLY D 1 283 ? -19.708 -4.548 72.204 1.00 15.77 283 GLY D C 1
ATOM 12053 O O . GLY D 1 283 ? -19.203 -4.779 73.309 1.00 18.49 283 GLY D O 1
ATOM 12054 N N . SER D 1 284 ? -19.038 -4.645 71.064 1.00 15.97 284 SER D N 1
ATOM 12055 C CA . SER D 1 284 ? -17.703 -5.242 70.986 1.00 15.41 284 SER D CA 1
ATOM 12056 C C . SER D 1 284 ? -16.997 -4.889 69.693 1.00 14.39 284 SER D C 1
ATOM 12057 O O . SER D 1 284 ? -17.637 -4.839 68.663 1.00 14.96 284 SER D O 1
ATOM 12060 N N . LEU D 1 285 ? -15.672 -4.761 69.742 1.00 14.82 285 LEU D N 1
ATOM 12061 C CA . LEU D 1 285 ? -14.823 -4.687 68.529 1.00 15.27 285 LEU D CA 1
ATOM 12062 C C . LEU D 1 285 ? -14.966 -5.928 67.688 1.00 14.83 285 LEU D C 1
ATOM 12063 O O . LEU D 1 285 ? -14.746 -5.862 66.474 1.00 13.98 285 LEU D O 1
ATOM 12068 N N . ALA D 1 286 ? -15.331 -7.064 68.311 1.00 13.95 286 ALA D N 1
ATOM 12069 C CA . ALA D 1 286 ? -15.560 -8.297 67.542 1.00 14.91 286 ALA D CA 1
ATOM 12070 C C . ALA D 1 286 ? -16.902 -8.340 66.809 1.00 15.20 286 ALA D C 1
ATOM 12071 O O . ALA D 1 286 ? -17.134 -9.256 66.005 1.00 16.80 286 ALA D O 1
ATOM 12073 N N . MET D 1 287 ? -17.801 -7.417 67.140 1.00 14.48 287 MET D N 1
ATOM 12074 C CA . MET D 1 287 ? -19.142 -7.325 66.566 1.00 15.20 287 MET D CA 1
ATOM 12075 C C . MET D 1 287 ? -19.158 -6.087 65.628 1.00 15.56 287 MET D C 1
ATOM 12076 O O . MET D 1 287 ? -20.007 -5.211 65.717 1.00 15.72 287 MET D O 1
ATOM 12081 N N . MET D 1 288 ? -18.204 -6.069 64.715 1.00 18.29 288 MET D N 1
ATOM 12082 C CA . MET D 1 288 ? -18.001 -4.957 63.750 1.00 17.98 288 MET D CA 1
ATOM 12083 C C . MET D 1 288 ? -17.410 -5.606 62.494 1.00 19.52 288 MET D C 1
ATOM 12084 O O . MET D 1 288 ? -16.539 -6.505 62.573 1.00 20.63 288 MET D O 1
ATOM 12089 N N . SER D 1 289 ? -17.972 -5.277 61.340 1.00 16.81 289 SER D N 1
ATOM 12090 C CA . SER D 1 289 ? -17.425 -5.735 60.064 1.00 16.46 289 SER D CA 1
ATOM 12091 C C . SER D 1 289 ? -16.481 -4.619 59.551 1.00 15.71 289 SER D C 1
ATOM 12092 O O . SER D 1 289 ? -16.538 -3.480 60.039 1.00 13.75 289 SER D O 1
ATOM 12095 N N . SER D 1 290 ? -15.584 -4.965 58.609 1.00 15.43 290 SER D N 1
ATOM 12096 C CA . SER D 1 290 ? -14.608 -4.000 58.052 1.00 13.96 290 SER D CA 1
ATOM 12097 C C . SER D 1 290 ? -14.283 -4.402 56.615 1.00 14.62 290 SER D C 1
ATOM 12098 O O . SER D 1 290 ? -13.775 -5.506 56.390 1.00 12.71 290 SER D O 1
ATOM 12101 N N . VAL D 1 291 ? -14.542 -3.500 55.667 1.00 13.03 291 VAL D N 1
ATOM 12102 C CA . VAL D 1 291 ? -14.125 -3.702 54.265 1.00 13.46 291 VAL D CA 1
ATOM 12103 C C . VAL D 1 291 ? -13.458 -2.440 53.701 1.00 13.33 291 VAL D C 1
ATOM 12104 O O . VAL D 1 291 ? -14.045 -1.351 53.771 1.00 13.78 291 VAL D O 1
ATOM 12108 N N . LEU D 1 292 ? -12.238 -2.606 53.195 1.00 14.06 292 LEU D N 1
ATOM 12109 C CA . LEU D 1 292 ? -11.558 -1.592 52.376 1.00 14.26 292 LEU D CA 1
ATOM 12110 C C . LEU D 1 292 ? -12.080 -1.694 50.940 1.00 14.79 292 LEU D C 1
ATOM 12111 O O . LEU D 1 292 ? -12.016 -2.774 50.321 1.00 14.44 292 LEU D O 1
ATOM 12116 N N . VAL D 1 293 ? -12.688 -0.612 50.461 1.00 14.67 293 VAL D N 1
ATOM 12117 C CA . VAL D 1 293 ? -13.177 -0.511 49.074 1.00 15.33 293 VAL D CA 1
ATOM 12118 C C . VAL D 1 293 ? -12.185 0.380 48.323 1.00 16.22 293 VAL D C 1
ATOM 12119 O O . VAL D 1 293 ? -12.041 1.545 48.654 1.00 14.35 293 VAL D O 1
ATOM 12123 N N . SER D 1 294 ? -11.434 -0.200 47.377 1.00 17.62 294 SER D N 1
ATOM 12124 C CA . SER D 1 294 ? -10.303 0.488 46.759 1.00 18.40 294 SER D CA 1
ATOM 12125 C C . SER D 1 294 ? -10.788 1.144 45.480 1.00 18.63 294 SER D C 1
ATOM 12126 O O . SER D 1 294 ? -11.685 0.633 44.836 1.00 17.85 294 SER D O 1
ATOM 12129 N N . PRO D 1 295 ? -10.185 2.286 45.099 1.00 19.69 295 PRO D N 1
ATOM 12130 C CA . PRO D 1 295 ? -10.640 2.903 43.865 1.00 20.14 295 PRO D CA 1
ATOM 12131 C C . PRO D 1 295 ? -10.226 2.169 42.574 1.00 20.50 295 PRO D C 1
ATOM 12132 O O . PRO D 1 295 ? -10.762 2.489 41.511 1.00 22.03 295 PRO D O 1
ATOM 12136 N N . TYR D 1 296 ? -9.342 1.184 42.664 1.00 20.78 296 TYR D N 1
ATOM 12137 C CA . TYR D 1 296 ? -8.893 0.396 41.517 1.00 21.44 296 TYR D CA 1
ATOM 12138 C C . TYR D 1 296 ? -9.758 -0.837 41.354 1.00 22.47 296 TYR D C 1
ATOM 12139 O O . TYR D 1 296 ? -9.547 -1.661 40.448 1.00 23.64 296 TYR D O 1
ATOM 12148 N N . GLY D 1 297 ? -10.766 -0.944 42.220 1.00 20.58 297 GLY D N 1
ATOM 12149 C CA . GLY D 1 297 ? -11.789 -1.941 42.137 1.00 21.14 297 GLY D CA 1
ATOM 12150 C C . GLY D 1 297 ? -11.513 -3.155 43.014 1.00 20.72 297 GLY D C 1
ATOM 12151 O O . GLY D 1 297 ? -12.116 -4.176 42.815 1.00 22.61 297 GLY D O 1
ATOM 12152 N N . TYR D 1 298 ? -10.591 -3.051 43.959 1.00 18.54 298 TYR D N 1
ATOM 12153 C CA . TYR D 1 298 ? -10.234 -4.181 44.831 1.00 18.90 298 TYR D CA 1
ATOM 12154 C C . TYR D 1 298 ? -10.954 -4.052 46.186 1.00 17.23 298 TYR D C 1
ATOM 12155 O O . TYR D 1 298 ? -11.493 -2.978 46.533 1.00 15.39 298 TYR D O 1
ATOM 12164 N N . PHE D 1 299 ? -11.017 -5.181 46.912 1.00 16.63 299 PHE D N 1
ATOM 12165 C CA . PHE D 1 299 ? -11.717 -5.204 48.221 1.00 16.37 299 PHE D CA 1
ATOM 12166 C C . PHE D 1 299 ? -10.884 -6.000 49.209 1.00 15.89 299 PHE D C 1
ATOM 12167 O O . PHE D 1 299 ? -10.289 -7.029 48.866 1.00 16.63 299 PHE D O 1
ATOM 12175 N N . GLU D 1 300 ? -10.799 -5.533 50.450 1.00 15.98 300 GLU D N 1
ATOM 12176 C CA . GLU D 1 300 ? -10.092 -6.283 51.487 1.00 14.76 300 GLU D CA 1
ATOM 12177 C C . GLU D 1 300 ? -10.958 -6.298 52.760 1.00 15.67 300 GLU D C 1
ATOM 12178 O O . GLU D 1 300 ? -11.229 -5.250 53.349 1.00 14.43 300 GLU D O 1
ATOM 12184 N N . TYR D 1 301 ? -11.430 -7.489 53.127 1.00 13.54 301 TYR D N 1
ATOM 12185 C CA . TYR D 1 301 ? -12.309 -7.709 54.267 1.00 14.21 301 TYR D CA 1
ATOM 12186 C C . TYR D 1 301 ? -11.414 -8.138 55.400 1.00 14.64 301 TYR D C 1
ATOM 12187 O O . TYR D 1 301 ? -10.594 -8.985 55.214 1.00 15.59 301 TYR D O 1
ATOM 12196 N N . GLU D 1 302 ? -11.544 -7.551 56.584 1.00 13.73 302 GLU D N 1
ATOM 12197 C CA . GLU D 1 302 ? -10.710 -7.940 57.702 1.00 14.68 302 GLU D CA 1
ATOM 12198 C C . GLU D 1 302 ? -11.469 -8.066 59.000 1.00 13.88 302 GLU D C 1
ATOM 12199 O O . GLU D 1 302 ? -12.585 -7.579 59.132 1.00 13.34 302 GLU D O 1
ATOM 12205 N N . ALA D 1 303 ? -10.838 -8.776 59.928 1.00 13.59 303 ALA D N 1
ATOM 12206 C CA . ALA D 1 303 ? -11.198 -8.719 61.333 1.00 13.99 303 ALA D CA 1
ATOM 12207 C C . ALA D 1 303 ? -10.397 -7.595 62.013 1.00 14.63 303 ALA D C 1
ATOM 12208 O O . ALA D 1 303 ? -9.242 -7.735 62.374 1.00 15.20 303 ALA D O 1
ATOM 12210 N N . ALA D 1 304 ? -11.088 -6.481 62.215 1.00 15.82 304 ALA D N 1
ATOM 12211 C CA . ALA D 1 304 ? -10.517 -5.238 62.684 1.00 14.52 304 ALA D CA 1
ATOM 12212 C C . ALA D 1 304 ? -10.488 -5.154 64.206 1.00 15.29 304 ALA D C 1
ATOM 12213 O O . ALA D 1 304 ? -11.157 -4.331 64.830 1.00 15.36 304 ALA D O 1
ATOM 12215 N N . HIS D 1 305 ? -9.661 -5.996 64.802 1.00 14.44 305 HIS D N 1
ATOM 12216 C CA . HIS D 1 305 ? -9.541 -6.019 66.259 1.00 14.20 305 HIS D CA 1
ATOM 12217 C C . HIS D 1 305 ? -8.236 -6.704 66.617 1.00 13.24 305 HIS D C 1
ATOM 12218 O O . HIS D 1 305 ? -7.455 -7.026 65.762 1.00 13.38 305 HIS D O 1
ATOM 12225 N N . GLY D 1 306 ? -7.980 -6.862 67.885 1.00 13.29 306 GLY D N 1
ATOM 12226 C CA . GLY D 1 306 ? -6.695 -7.403 68.330 1.00 15.40 306 GLY D CA 1
ATOM 12227 C C . GLY D 1 306 ? -6.644 -8.920 68.226 1.00 16.79 306 GLY D C 1
ATOM 12228 O O . GLY D 1 306 ? -7.642 -9.566 67.867 1.00 16.01 306 GLY D O 1
ATOM 12229 N N . THR D 1 307 ? -5.469 -9.471 68.522 1.00 16.03 307 THR D N 1
ATOM 12230 C CA . THR D 1 307 ? -5.235 -10.908 68.345 1.00 17.22 307 THR D CA 1
ATOM 12231 C C . THR D 1 307 ? -5.434 -11.742 69.620 1.00 17.46 307 THR D C 1
ATOM 12232 O O . THR D 1 307 ? -5.329 -13.005 69.572 1.00 18.40 307 THR D O 1
ATOM 12236 N N . VAL D 1 308 ? -5.749 -11.052 70.724 1.00 17.80 308 VAL D N 1
ATOM 12237 C CA . VAL D 1 308 ? -6.204 -11.620 72.027 1.00 18.43 308 VAL D CA 1
ATOM 12238 C C . VAL D 1 308 ? -5.126 -12.484 72.694 1.00 18.38 308 VAL D C 1
ATOM 12239 O O . VAL D 1 308 ? -5.300 -13.697 72.957 1.00 17.14 308 VAL D O 1
ATOM 12243 N N . GLN D 1 309 ? -4.003 -11.817 72.935 1.00 19.60 309 GLN D N 1
ATOM 12244 C CA . GLN D 1 309 ? -2.806 -12.428 73.561 1.00 19.69 309 GLN D CA 1
ATOM 12245 C C . GLN D 1 309 ? -3.149 -13.306 74.782 1.00 19.03 309 GLN D C 1
ATOM 12246 O O . GLN D 1 309 ? -2.685 -14.454 74.870 1.00 18.14 309 GLN D O 1
ATOM 12252 N N . ARG D 1 310 ? -3.916 -12.739 75.709 1.00 18.95 310 ARG D N 1
ATOM 12253 C CA . ARG D 1 310 ? -4.269 -13.389 76.967 1.00 18.71 310 ARG D CA 1
ATOM 12254 C C . ARG D 1 310 ? -4.974 -14.750 76.723 1.00 17.95 310 ARG D C 1
ATOM 12255 O O . ARG D 1 310 ? -4.597 -15.759 77.316 1.00 17.07 310 ARG D O 1
ATOM 12263 N N . HIS D 1 311 ? -5.941 -14.751 75.812 1.00 16.30 311 HIS D N 1
ATOM 12264 C CA . HIS D 1 311 ? -6.639 -15.969 75.398 1.00 15.31 311 HIS D CA 1
ATOM 12265 C C . HIS D 1 311 ? -5.727 -16.966 74.667 1.00 15.17 311 HIS D C 1
ATOM 12266 O O . HIS D 1 311 ? -5.864 -18.199 74.857 1.00 14.34 311 HIS D O 1
ATOM 12273 N N . TYR D 1 312 ? -4.845 -16.470 73.809 1.00 14.72 312 TYR D N 1
ATOM 12274 C CA . TYR D 1 312 ? -3.860 -17.316 73.101 1.00 15.36 312 TYR D CA 1
ATOM 12275 C C . TYR D 1 312 ? -3.000 -18.117 74.122 1.00 15.33 312 TYR D C 1
ATOM 12276 O O . TYR D 1 312 ? -2.798 -19.329 73.978 1.00 13.29 312 TYR D O 1
ATOM 12285 N N . TYR D 1 313 ? -2.555 -17.430 75.183 1.00 15.89 313 TYR D N 1
ATOM 12286 C CA . TYR D 1 313 ? -1.698 -18.093 76.200 1.00 16.74 313 TYR D CA 1
ATOM 12287 C C . TYR D 1 313 ? -2.497 -19.152 76.938 1.00 17.00 313 TYR D C 1
ATOM 12288 O O . TYR D 1 313 ? -1.985 -20.275 77.170 1.00 17.19 313 TYR D O 1
ATOM 12297 N N . GLN D 1 314 ? -3.763 -18.840 77.271 1.00 16.97 314 GLN D N 1
ATOM 12298 C CA . GLN D 1 314 ? -4.691 -19.813 77.841 1.00 16.42 314 GLN D CA 1
ATOM 12299 C C . GLN D 1 314 ? -4.864 -21.041 76.939 1.00 15.33 314 GLN D C 1
ATOM 12300 O O . GLN D 1 314 ? -4.736 -22.201 77.408 1.00 15.71 314 GLN D O 1
ATOM 12306 N N . HIS D 1 315 ? -5.150 -20.783 75.658 1.00 14.75 315 HIS D N 1
ATOM 12307 C CA . HIS D 1 315 ? -5.317 -21.820 74.636 1.00 14.78 315 HIS D CA 1
ATOM 12308 C C . HIS D 1 315 ? -4.116 -22.792 74.562 1.00 14.53 315 HIS D C 1
ATOM 12309 O O . HIS D 1 315 ? -4.289 -24.032 74.517 1.00 14.45 315 HIS D O 1
ATOM 12316 N N . LEU D 1 316 ? -2.922 -22.215 74.543 1.00 15.23 316 LEU D N 1
ATOM 12317 C CA . LEU D 1 316 ? -1.679 -23.030 74.520 1.00 15.25 316 LEU D CA 1
ATOM 12318 C C . LEU D 1 316 ? -1.530 -23.891 75.745 1.00 15.31 316 LEU D C 1
ATOM 12319 O O . LEU D 1 316 ? -0.842 -24.924 75.667 1.00 15.00 316 LEU D O 1
ATOM 12324 N N . LYS D 1 317 ? -2.171 -23.497 76.844 1.00 15.94 317 LYS D N 1
ATOM 12325 C CA . LYS D 1 317 ? -2.210 -24.335 78.054 1.00 17.43 317 LYS D CA 1
ATOM 12326 C C . LYS D 1 317 ? -3.391 -25.299 78.111 1.00 16.32 317 LYS D C 1
ATOM 12327 O O . LYS D 1 317 ? -3.650 -25.940 79.168 1.00 16.34 317 LYS D O 1
ATOM 12333 N N . GLY D 1 318 ? -4.121 -25.420 76.994 1.00 16.69 318 GLY D N 1
ATOM 12334 C CA . GLY D 1 318 ? -5.269 -26.306 76.917 1.00 17.43 318 GLY D CA 1
ATOM 12335 C C . GLY D 1 318 ? -6.538 -25.797 77.596 1.00 18.07 318 GLY D C 1
ATOM 12336 O O . GLY D 1 318 ? -7.415 -26.564 77.969 1.00 18.17 318 GLY D O 1
ATOM 12337 N N . GLU D 1 319 ? -6.655 -24.490 77.774 1.00 17.35 319 GLU D N 1
ATOM 12338 C CA . GLU D 1 319 ? -7.854 -23.951 78.377 1.00 18.82 319 GLU D CA 1
ATOM 12339 C C . GLU D 1 319 ? -8.725 -23.379 77.277 1.00 18.17 319 GLU D C 1
ATOM 12340 O O . GLU D 1 319 ? -8.238 -22.730 76.326 1.00 17.63 319 GLU D O 1
ATOM 12346 N N . ARG D 1 320 ? -10.019 -23.609 77.421 1.00 17.51 320 ARG D N 1
ATOM 12347 C CA . ARG D 1 320 ? -10.994 -22.983 76.531 1.00 17.42 320 ARG D CA 1
ATOM 12348 C C . ARG D 1 320 ? -11.140 -21.511 76.868 1.00 16.49 320 ARG D C 1
ATOM 12349 O O . ARG D 1 320 ? -10.927 -21.087 77.988 1.00 17.06 320 ARG D O 1
ATOM 12357 N N . THR D 1 321 ? -11.496 -20.717 75.853 1.00 15.59 321 THR D N 1
ATOM 12358 C CA . THR D 1 321 ? -11.468 -19.270 75.960 1.00 15.99 321 THR D CA 1
ATOM 12359 C C . THR D 1 321 ? -12.829 -18.684 75.551 1.00 15.22 321 THR D C 1
ATOM 12360 O O . THR D 1 321 ? -13.609 -19.349 74.892 1.00 15.20 321 THR D O 1
ATOM 12364 N N . SER D 1 322 ? -13.031 -17.407 75.871 1.00 14.67 322 SER D N 1
ATOM 12365 C CA . SER D 1 322 ? -14.288 -16.738 75.611 1.00 15.52 322 SER D CA 1
ATOM 12366 C C . SER D 1 322 ? -14.127 -15.818 74.389 1.00 15.63 322 SER D C 1
ATOM 12367 O O . SER D 1 322 ? -14.898 -14.888 74.223 1.00 16.02 322 SER D O 1
ATOM 12370 N N . THR D 1 323 ? -13.102 -16.058 73.571 1.00 14.76 323 THR D N 1
ATOM 12371 C CA . THR D 1 323 ? -12.837 -15.239 72.385 1.00 14.78 323 THR D CA 1
ATOM 12372 C C . THR D 1 323 ? -14.068 -15.245 71.477 1.00 13.49 323 THR D C 1
ATOM 12373 O O . THR D 1 323 ? -14.619 -16.312 71.144 1.00 15.04 323 THR D O 1
ATOM 12377 N N . ASN D 1 324 ? -14.489 -14.044 71.090 1.00 13.61 324 ASN D N 1
ATOM 12378 C CA . ASN D 1 324 ? -15.587 -13.849 70.154 1.00 12.75 324 ASN D CA 1
ATOM 12379 C C . ASN D 1 324 ? -15.063 -13.877 68.712 1.00 12.83 324 ASN D C 1
ATOM 12380 O O . ASN D 1 324 ? -14.362 -12.934 68.283 1.00 13.41 324 ASN D O 1
ATOM 12385 N N . PRO D 1 325 ? -15.418 -14.921 67.927 1.00 11.61 325 PRO D N 1
ATOM 12386 C CA . PRO D 1 325 ? -14.960 -15.029 66.515 1.00 12.50 325 PRO D CA 1
ATOM 12387 C C . PRO D 1 325 ? -15.867 -14.401 65.446 1.00 11.81 325 PRO D C 1
ATOM 12388 O O . PRO D 1 325 ? -15.682 -14.628 64.241 1.00 10.98 325 PRO D O 1
ATOM 12392 N N . VAL D 1 326 ? -16.901 -13.669 65.843 1.00 11.96 326 VAL D N 1
ATOM 12393 C CA . VAL D 1 326 ? -17.902 -13.209 64.858 1.00 11.72 326 VAL D CA 1
ATOM 12394 C C . VAL D 1 326 ? -17.238 -12.322 63.771 1.00 11.21 326 VAL D C 1
ATOM 12395 O O . VAL D 1 326 ? -17.565 -12.409 62.571 1.00 9.84 326 VAL D O 1
ATOM 12399 N N . ALA D 1 327 ? -16.347 -11.418 64.163 1.00 11.14 327 ALA D N 1
ATOM 12400 C CA . ALA D 1 327 ? -15.697 -10.548 63.141 1.00 12.35 327 ALA D CA 1
ATOM 12401 C C . ALA D 1 327 ? -14.861 -11.394 62.163 1.00 12.47 327 ALA D C 1
ATOM 12402 O O . ALA D 1 327 ? -14.836 -11.106 60.976 1.00 12.49 327 ALA D O 1
ATOM 12404 N N . LEU D 1 328 ? -14.234 -12.459 62.658 1.00 11.85 328 LEU D N 1
ATOM 12405 C CA . LEU D 1 328 ? -13.474 -13.393 61.777 1.00 13.34 328 LEU D CA 1
ATOM 12406 C C . LEU D 1 328 ? -14.385 -14.017 60.746 1.00 13.05 328 LEU D C 1
ATOM 12407 O O . LEU D 1 328 ? -14.074 -14.075 59.545 1.00 11.45 328 LEU D O 1
ATOM 12412 N N . ILE D 1 329 ? -15.545 -14.452 61.240 1.00 12.61 329 ILE D N 1
ATOM 12413 C CA . ILE D 1 329 ? -16.562 -15.072 60.422 1.00 12.83 329 ILE D CA 1
ATOM 12414 C C . ILE D 1 329 ? -17.096 -14.121 59.365 1.00 12.59 329 ILE D C 1
ATOM 12415 O O . ILE D 1 329 ? -17.166 -14.490 58.177 1.00 13.33 329 ILE D O 1
ATOM 12420 N N . TYR D 1 330 ? -17.499 -12.898 59.787 1.00 13.13 330 TYR D N 1
ATOM 12421 C CA . TYR D 1 330 ? -17.977 -11.877 58.851 1.00 11.91 330 TYR D CA 1
ATOM 12422 C C . TYR D 1 330 ? -16.924 -11.386 57.860 1.00 12.43 330 TYR D C 1
ATOM 12423 O O . TYR D 1 330 ? -17.297 -10.863 56.805 1.00 13.98 330 TYR D O 1
ATOM 12432 N N . ALA D 1 331 ? -15.626 -11.548 58.160 1.00 13.40 331 ALA D N 1
ATOM 12433 C CA . ALA D 1 331 ? -14.590 -11.202 57.207 1.00 12.60 331 ALA D CA 1
ATOM 12434 C C . ALA D 1 331 ? -14.658 -12.200 56.042 1.00 13.38 331 ALA D C 1
ATOM 12435 O O . ALA D 1 331 ? -14.679 -11.811 54.893 1.00 12.66 331 ALA D O 1
ATOM 12437 N N . TRP D 1 332 ? -14.805 -13.477 56.389 1.00 13.75 332 TRP D N 1
ATOM 12438 C CA . TRP D 1 332 ? -14.935 -14.542 55.357 1.00 13.51 332 TRP D CA 1
ATOM 12439 C C . TRP D 1 332 ? -16.199 -14.409 54.567 1.00 13.76 332 TRP D C 1
ATOM 12440 O O . TRP D 1 332 ? -16.194 -14.457 53.325 1.00 15.43 332 TRP D O 1
ATOM 12451 N N . THR D 1 333 ? -17.320 -14.230 55.246 1.00 13.61 333 THR D N 1
ATOM 12452 C CA . THR D 1 333 ? -18.578 -14.132 54.572 1.00 12.75 333 THR D CA 1
ATOM 12453 C C . THR D 1 333 ? -18.644 -12.878 53.666 1.00 13.81 333 THR D C 1
ATOM 12454 O O . THR D 1 333 ? -19.247 -12.916 52.595 1.00 13.77 333 THR D O 1
ATOM 12458 N N . GLY D 1 334 ? -18.082 -11.744 54.128 1.00 13.98 334 GLY D N 1
ATOM 12459 C CA . GLY D 1 334 ? -18.024 -10.552 53.320 1.00 14.49 334 GLY D CA 1
ATOM 12460 C C . GLY D 1 334 ? -17.189 -10.734 52.067 1.00 14.46 334 GLY D C 1
ATOM 12461 O O . GLY D 1 334 ? -17.600 -10.353 50.964 1.00 15.16 334 GLY D O 1
ATOM 12462 N N . ALA D 1 335 ? -16.020 -11.349 52.217 1.00 14.81 335 ALA D N 1
ATOM 12463 C CA . ALA D 1 335 ? -15.123 -11.558 51.084 1.00 15.04 335 ALA D CA 1
ATOM 12464 C C . ALA D 1 335 ? -15.701 -12.567 50.116 1.00 15.61 335 ALA D C 1
ATOM 12465 O O . ALA D 1 335 ? -15.570 -12.371 48.902 1.00 15.57 335 ALA D O 1
ATOM 12467 N N . LEU D 1 336 ? -16.320 -13.646 50.645 1.00 15.23 336 LEU D N 1
ATOM 12468 C CA . LEU D 1 336 ? -16.891 -14.664 49.785 1.00 15.81 336 LEU D CA 1
ATOM 12469 C C . LEU D 1 336 ? -18.098 -14.127 49.030 1.00 16.48 336 LEU D C 1
ATOM 12470 O O . LEU D 1 336 ? -18.311 -14.440 47.842 1.00 16.62 336 LEU D O 1
ATOM 12475 N N . ARG D 1 337 ? -18.905 -13.309 49.683 1.00 15.89 337 ARG D N 1
ATOM 12476 C CA . ARG D 1 337 ? -20.010 -12.719 48.974 1.00 16.75 337 ARG D CA 1
ATOM 12477 C C . ARG D 1 337 ? -19.499 -11.841 47.809 1.00 17.37 337 ARG D C 1
ATOM 12478 O O . ARG D 1 337 ? -20.009 -11.935 46.662 1.00 17.43 337 ARG D O 1
ATOM 12486 N N . LYS D 1 338 ? -18.480 -11.024 48.073 1.00 17.49 338 LYS D N 1
ATOM 12487 C CA . LYS D 1 338 ? -18.009 -10.103 47.029 1.00 17.88 338 LYS D CA 1
ATOM 12488 C C . LYS D 1 338 ? -17.394 -10.897 45.880 1.00 18.77 338 LYS D C 1
ATOM 12489 O O . LYS D 1 338 ? -17.596 -10.563 44.714 1.00 18.59 338 LYS D O 1
ATOM 12495 N N . ARG D 1 339 ? -16.653 -11.954 46.211 1.00 18.69 339 ARG D N 1
ATOM 12496 C CA . ARG D 1 339 ? -16.083 -12.838 45.213 1.00 19.66 339 ARG D CA 1
ATOM 12497 C C . ARG D 1 339 ? -17.193 -13.385 44.294 1.00 20.40 339 ARG D C 1
ATOM 12498 O O . ARG D 1 339 ? -17.027 -13.384 43.055 1.00 21.75 339 ARG D O 1
ATOM 12506 N N . GLY D 1 340 ? -18.329 -13.790 44.899 1.00 20.25 340 GLY D N 1
ATOM 12507 C CA . GLY D 1 340 ? -19.467 -14.344 44.190 1.00 21.99 340 GLY D CA 1
ATOM 12508 C C . GLY D 1 340 ? -20.240 -13.315 43.387 1.00 23.00 340 GLY D C 1
ATOM 12509 O O . GLY D 1 340 ? -20.792 -13.625 42.312 1.00 24.04 340 GLY D O 1
ATOM 12510 N N . GLU D 1 341 ? -20.286 -12.093 43.898 1.00 22.62 341 GLU D N 1
ATOM 12511 C CA . GLU D 1 341 ? -20.852 -10.962 43.154 1.00 24.48 341 GLU D CA 1
ATOM 12512 C C . GLU D 1 341 ? -20.008 -10.723 41.896 1.00 24.48 341 GLU D C 1
ATOM 12513 O O . GLU D 1 341 ? -20.531 -10.716 40.774 1.00 25.07 341 GLU D O 1
ATOM 12519 N N . LEU D 1 342 ? -18.694 -10.623 42.079 1.00 24.75 342 LEU D N 1
ATOM 12520 C CA . LEU D 1 342 ? -17.768 -10.421 40.968 1.00 25.37 342 LEU D CA 1
ATOM 12521 C C . LEU D 1 342 ? -17.724 -11.568 39.957 1.00 25.96 342 LEU D C 1
ATOM 12522 O O . LEU D 1 342 ? -17.644 -11.301 38.724 1.00 25.17 342 LEU D O 1
ATOM 12527 N N . ASP D 1 343 ? -17.807 -12.807 40.454 1.00 25.85 343 ASP D N 1
ATOM 12528 C CA . ASP D 1 343 ? -17.670 -14.015 39.630 1.00 26.47 343 ASP D CA 1
ATOM 12529 C C . ASP D 1 343 ? -19.000 -14.464 39.008 1.00 27.39 343 ASP D C 1
ATOM 12530 O O . ASP D 1 343 ? -19.013 -15.378 38.188 1.00 27.88 343 ASP D O 1
ATOM 12535 N N . GLY D 1 344 ? -20.103 -13.830 39.397 1.00 27.20 344 GLY D N 1
ATOM 12536 C CA . GLY D 1 344 ? -21.421 -14.283 38.999 1.00 27.80 344 GLY D CA 1
ATOM 12537 C C . GLY D 1 344 ? -21.771 -15.676 39.505 1.00 27.74 344 GLY D C 1
ATOM 12538 O O . GLY D 1 344 ? -22.330 -16.484 38.770 1.00 28.88 344 GLY D O 1
ATOM 12539 N N . THR D 1 345 ? -21.465 -15.947 40.770 1.00 27.25 345 THR D N 1
ATOM 12540 C CA . THR D 1 345 ? -21.789 -17.200 41.425 1.00 26.96 345 THR D CA 1
ATOM 12541 C C . THR D 1 345 ? -22.718 -16.950 42.651 1.00 27.08 345 THR D C 1
ATOM 12542 O O . THR D 1 345 ? -22.253 -16.999 43.768 1.00 26.35 345 THR D O 1
ATOM 12546 N N . PRO D 1 346 ? -24.030 -16.678 42.419 1.00 25.92 346 PRO D N 1
ATOM 12547 C CA . PRO D 1 346 ? -24.938 -16.244 43.492 1.00 26.21 346 PRO D CA 1
ATOM 12548 C C . PRO D 1 346 ? -25.163 -17.230 44.639 1.00 25.44 346 PRO D C 1
ATOM 12549 O O . PRO D 1 346 ? -25.624 -16.841 45.714 1.00 24.29 346 PRO D O 1
ATOM 12553 N N . ASP D 1 347 ? -24.882 -18.501 44.401 1.00 24.77 347 ASP D N 1
ATOM 12554 C CA . ASP D 1 347 ? -25.007 -19.475 45.470 1.00 24.81 347 ASP D CA 1
ATOM 12555 C C . ASP D 1 347 ? -24.033 -19.198 46.610 1.00 23.16 347 ASP D C 1
ATOM 12556 O O . ASP D 1 347 ? -24.334 -19.485 47.759 1.00 22.41 347 ASP D O 1
ATOM 12561 N N . LEU D 1 348 ? -22.853 -18.719 46.258 1.00 23.33 348 LEU D N 1
ATOM 12562 C CA . LEU D 1 348 ? -21.862 -18.331 47.227 1.00 22.40 348 LEU D CA 1
ATOM 12563 C C . LEU D 1 348 ? -22.391 -17.179 48.070 1.00 21.62 348 LEU D C 1
ATOM 12564 O O . LEU D 1 348 ? -22.263 -17.203 49.287 1.00 19.71 348 LEU D O 1
ATOM 12569 N N . CYS D 1 349 ? -22.939 -16.165 47.406 1.00 21.27 349 CYS D N 1
ATOM 12570 C CA . CYS D 1 349 ? -23.585 -15.037 48.073 1.00 21.25 349 CYS D CA 1
ATOM 12571 C C . CYS D 1 349 ? -24.705 -15.488 49.010 1.00 20.62 349 CYS D C 1
ATOM 12572 O O . CYS D 1 349 ? -24.799 -15.023 50.155 1.00 21.06 349 CYS D O 1
ATOM 12575 N N . ALA D 1 350 ? -25.577 -16.375 48.541 1.00 20.35 350 ALA D N 1
ATOM 12576 C CA . ALA D 1 350 ? -26.707 -16.882 49.373 1.00 19.64 350 ALA D CA 1
ATOM 12577 C C . ALA D 1 350 ? -26.220 -17.637 50.632 1.00 19.74 350 ALA D C 1
ATOM 12578 O O . ALA D 1 350 ? -26.804 -17.500 51.727 1.00 19.57 350 ALA D O 1
ATOM 12580 N N . PHE D 1 351 ? -25.162 -18.427 50.452 1.00 18.35 351 PHE D N 1
ATOM 12581 C CA . PHE D 1 351 ? -24.536 -19.126 51.548 1.00 18.33 351 PHE D CA 1
ATOM 12582 C C . PHE D 1 351 ? -24.042 -18.103 52.604 1.00 17.55 351 PHE D C 1
ATOM 12583 O O . PHE D 1 351 ? -24.284 -18.254 53.791 1.00 17.16 351 PHE D O 1
ATOM 12591 N N . CYS D 1 352 ? -23.321 -17.097 52.145 1.00 17.45 352 CYS D N 1
ATOM 12592 C CA . CYS D 1 352 ? -22.875 -15.993 53.027 1.00 17.14 352 CYS D CA 1
ATOM 12593 C C . CYS D 1 352 ? -24.023 -15.334 53.785 1.00 16.48 352 CYS D C 1
ATOM 12594 O O . CYS D 1 352 ? -23.895 -15.035 55.020 1.00 17.03 352 CYS D O 1
ATOM 12597 N N . ASP D 1 353 ? -25.117 -15.043 53.087 1.00 15.53 353 ASP D N 1
ATOM 12598 C CA . ASP D 1 353 ? -26.309 -14.544 53.737 1.00 17.51 353 ASP D CA 1
ATOM 12599 C C . ASP D 1 353 ? -26.776 -15.490 54.867 1.00 17.29 353 ASP D C 1
ATOM 12600 O O . ASP D 1 353 ? -27.110 -15.024 55.992 1.00 16.40 353 ASP D O 1
ATOM 12605 N N . SER D 1 354 ? -26.804 -16.799 54.579 1.00 17.01 354 SER D N 1
ATOM 12606 C CA . SER D 1 354 ? -27.253 -17.802 55.551 1.00 17.77 354 SER D CA 1
ATOM 12607 C C . SER D 1 354 ? -26.343 -17.858 56.779 1.00 17.09 354 SER D C 1
ATOM 12608 O O . SER D 1 354 ? -26.851 -17.891 57.918 1.00 17.46 354 SER D O 1
ATOM 12611 N N . LEU D 1 355 ? -25.031 -17.873 56.550 1.00 16.56 355 LEU D N 1
ATOM 12612 C CA . LEU D 1 355 ? -24.128 -17.984 57.674 1.00 16.56 355 LEU D CA 1
ATOM 12613 C C . LEU D 1 355 ? -24.181 -16.704 58.531 1.00 15.66 355 LEU D C 1
ATOM 12614 O O . LEU D 1 355 ? -24.116 -16.792 59.744 1.00 14.76 355 LEU D O 1
ATOM 12619 N N . GLU D 1 356 ? -24.233 -15.527 57.909 1.00 14.38 356 GLU D N 1
ATOM 12620 C CA . GLU D 1 356 ? -24.370 -14.300 58.722 1.00 16.09 356 GLU D CA 1
ATOM 12621 C C . GLU D 1 356 ? -25.678 -14.361 59.561 1.00 15.22 356 GLU D C 1
ATOM 12622 O O . GLU D 1 356 ? -25.690 -14.081 60.776 1.00 15.50 356 GLU D O 1
ATOM 12628 N N . ALA D 1 357 ? -26.764 -14.747 58.914 1.00 15.29 357 ALA D N 1
ATOM 12629 C CA . ALA D 1 357 ? -28.068 -14.893 59.583 1.00 16.34 357 ALA D CA 1
ATOM 12630 C C . ALA D 1 357 ? -28.073 -15.924 60.742 1.00 15.10 357 ALA D C 1
ATOM 12631 O O . ALA D 1 357 ? -28.633 -15.670 61.806 1.00 16.38 357 ALA D O 1
ATOM 12633 N N . ILE D 1 358 ? -27.410 -17.054 60.533 1.00 15.73 358 ILE D N 1
ATOM 12634 C CA . ILE D 1 358 ? -27.281 -18.136 61.519 1.00 16.01 358 ILE D CA 1
ATOM 12635 C C . ILE D 1 358 ? -26.497 -17.635 62.734 1.00 14.23 358 ILE D C 1
ATOM 12636 O O . ILE D 1 358 ? -26.794 -17.999 63.851 1.00 13.01 358 ILE D O 1
ATOM 12641 N N . THR D 1 359 ? -25.459 -16.847 62.480 1.00 14.26 359 THR D N 1
ATOM 12642 C CA . THR D 1 359 ? -24.622 -16.267 63.528 1.00 14.34 359 THR D CA 1
ATOM 12643 C C . THR D 1 359 ? -25.500 -15.380 64.424 1.00 13.72 359 THR D C 1
ATOM 12644 O O . THR D 1 359 ? -25.533 -15.555 65.644 1.00 11.68 359 THR D O 1
ATOM 12648 N N . ILE D 1 360 ? -26.261 -14.485 63.818 1.00 13.36 360 ILE D N 1
ATOM 12649 C CA . ILE D 1 360 ? -27.149 -13.586 64.560 1.00 14.31 360 ILE D CA 1
ATOM 12650 C C . ILE D 1 360 ? -28.265 -14.393 65.324 1.00 14.03 360 ILE D C 1
ATOM 12651 O O . ILE D 1 360 ? -28.556 -14.111 66.483 1.00 15.47 360 ILE D O 1
ATOM 12656 N N . GLU D 1 361 ? -28.876 -15.346 64.649 1.00 14.81 361 GLU D N 1
ATOM 12657 C CA . GLU D 1 361 ? -29.947 -16.200 65.251 1.00 15.80 361 GLU D CA 1
ATOM 12658 C C . GLU D 1 361 ? -29.463 -16.959 66.485 1.00 14.43 361 GLU D C 1
ATOM 12659 O O . GLU D 1 361 ? -30.164 -16.970 67.498 1.00 15.08 361 GLU D O 1
ATOM 12665 N N . CYS D 1 362 ? -28.225 -17.476 66.419 1.00 13.11 362 CYS D N 1
ATOM 12666 C CA . CYS D 1 362 ? -27.602 -18.199 67.527 1.00 13.68 362 CYS D CA 1
ATOM 12667 C C . CYS D 1 362 ? -27.478 -17.295 68.760 1.00 12.75 362 CYS D C 1
ATOM 12668 O O . CYS D 1 362 ? -27.921 -17.647 69.847 1.00 12.50 362 CYS D O 1
ATOM 12671 N N . ILE D 1 363 ? -26.875 -16.116 68.551 1.00 12.73 363 ILE D N 1
ATOM 12672 C CA . ILE D 1 363 ? -26.637 -15.150 69.636 1.00 12.62 363 ILE D CA 1
ATOM 12673 C C . ILE D 1 363 ? -27.995 -14.654 70.196 1.00 12.01 363 ILE D C 1
ATOM 12674 O O . ILE D 1 363 ? -28.210 -14.567 71.415 1.00 10.01 363 ILE D O 1
ATOM 12679 N N . GLU D 1 364 ? -28.906 -14.335 69.291 1.00 11.90 364 GLU D N 1
ATOM 12680 C CA . GLU D 1 364 ? -30.194 -13.797 69.687 1.00 13.69 364 GLU D CA 1
ATOM 12681 C C . GLU D 1 364 ? -31.047 -14.809 70.411 1.00 13.24 364 GLU D C 1
ATOM 12682 O O . GLU D 1 364 ? -31.878 -14.428 71.234 1.00 13.35 364 GLU D O 1
ATOM 12688 N N . SER D 1 365 ? -30.827 -16.089 70.126 1.00 13.11 365 SER D N 1
ATOM 12689 C CA . SER D 1 365 ? -31.472 -17.202 70.856 1.00 13.62 365 SER D CA 1
ATOM 12690 C C . SER D 1 365 ? -30.843 -17.481 72.226 1.00 12.97 365 SER D C 1
ATOM 12691 O O . SER D 1 365 ? -31.351 -18.308 72.992 1.00 14.72 365 SER D O 1
ATOM 12694 N N . GLY D 1 366 ? -29.732 -16.810 72.551 1.00 12.45 366 GLY D N 1
ATOM 12695 C CA . GLY D 1 366 ? -29.150 -16.953 73.882 1.00 12.00 366 GLY D CA 1
ATOM 12696 C C . GLY D 1 366 ? -27.941 -17.848 74.019 1.00 11.82 366 GLY D C 1
ATOM 12697 O O . GLY D 1 366 ? -27.596 -18.209 75.132 1.00 11.67 366 GLY D O 1
ATOM 12698 N N . TYR D 1 367 ? -27.318 -18.188 72.889 1.00 11.46 367 TYR D N 1
ATOM 12699 C CA . TYR D 1 367 ? -26.120 -19.037 72.810 1.00 11.85 367 TYR D CA 1
ATOM 12700 C C . TYR D 1 367 ? -24.952 -18.222 72.247 1.00 11.71 367 TYR D C 1
ATOM 12701 O O . TYR D 1 367 ? -24.935 -17.848 71.062 1.00 11.46 367 TYR D O 1
ATOM 12710 N N . MET D 1 368 ? -23.989 -17.913 73.102 1.00 12.10 368 MET D N 1
ATOM 12711 C CA . MET D 1 368 ? -23.019 -16.887 72.758 1.00 12.81 368 MET D CA 1
ATOM 12712 C C . MET D 1 368 ? -21.769 -17.016 73.589 1.00 13.01 368 MET D C 1
ATOM 12713 O O . MET D 1 368 ? -21.746 -17.664 74.638 1.00 11.59 368 MET D O 1
ATOM 12718 N N . THR D 1 369 ? -20.754 -16.317 73.123 1.00 12.72 369 THR D N 1
ATOM 12719 C CA . THR D 1 369 ? -19.498 -16.227 73.861 1.00 13.51 369 THR D CA 1
ATOM 12720 C C . THR D 1 369 ? -19.644 -15.290 75.070 1.00 12.31 369 THR D C 1
ATOM 12721 O O . THR D 1 369 ? -20.578 -14.499 75.168 1.00 12.24 369 THR D O 1
ATOM 12725 N N . GLY D 1 370 ? -18.751 -15.483 76.020 1.00 12.74 370 GLY D N 1
ATOM 12726 C CA . GLY D 1 370 ? -18.858 -14.911 77.366 1.00 14.06 370 GLY D CA 1
ATOM 12727 C C . GLY D 1 370 ? -18.820 -13.390 77.385 1.00 14.21 370 GLY D C 1
ATOM 12728 O O . GLY D 1 370 ? -19.412 -12.770 78.291 1.00 15.93 370 GLY D O 1
ATOM 12729 N N . ASP D 1 371 ? -18.134 -12.781 76.412 1.00 13.89 371 ASP D N 1
ATOM 12730 C CA . ASP D 1 371 ? -18.150 -11.293 76.264 1.00 14.45 371 ASP D CA 1
ATOM 12731 C C . ASP D 1 371 ? -19.566 -10.750 76.033 1.00 14.64 371 ASP D C 1
ATOM 12732 O O . ASP D 1 371 ? -20.021 -9.755 76.689 1.00 13.33 371 ASP D O 1
ATOM 12737 N N . LEU D 1 372 ? -20.289 -11.416 75.146 1.00 13.81 372 LEU D N 1
ATOM 12738 C CA . LEU D 1 372 ? -21.663 -11.013 74.819 1.00 13.94 372 LEU D CA 1
ATOM 12739 C C . LEU D 1 372 ? -22.601 -11.343 75.983 1.00 13.76 372 LEU D C 1
ATOM 12740 O O . LEU D 1 372 ? -23.488 -10.567 76.321 1.00 12.38 372 LEU D O 1
ATOM 12745 N N . ALA D 1 373 ? -22.357 -12.492 76.618 1.00 14.82 373 ALA D N 1
ATOM 12746 C CA . ALA D 1 373 ? -23.138 -12.924 77.766 1.00 14.70 373 ALA D CA 1
ATOM 12747 C C . ALA D 1 373 ? -23.079 -11.916 78.938 1.00 15.63 373 ALA D C 1
ATOM 12748 O O . ALA D 1 373 ? -24.060 -11.755 79.637 1.00 14.62 373 ALA D O 1
ATOM 12750 N N . ARG D 1 374 ? -21.977 -11.184 79.078 1.00 16.33 374 ARG D N 1
ATOM 12751 C CA . ARG D 1 374 ? -21.869 -10.147 80.115 1.00 18.35 374 ARG D CA 1
ATOM 12752 C C . ARG D 1 374 ? -22.728 -8.926 79.888 1.00 18.50 374 ARG D C 1
ATOM 12753 O O . ARG D 1 374 ? -22.985 -8.188 80.834 1.00 20.51 374 ARG D O 1
ATOM 12761 N N . ILE D 1 375 ? -23.146 -8.689 78.643 1.00 16.66 375 ILE D N 1
ATOM 12762 C CA . ILE D 1 375 ? -23.846 -7.452 78.271 1.00 17.80 375 ILE D CA 1
ATOM 12763 C C . ILE D 1 375 ? -25.229 -7.650 77.673 1.00 17.39 375 ILE D C 1
ATOM 12764 O O . ILE D 1 375 ? -25.900 -6.667 77.288 1.00 18.16 375 ILE D O 1
ATOM 12769 N N . CYS D 1 376 ? -25.680 -8.910 77.562 1.00 16.47 376 CYS D N 1
ATOM 12770 C CA . CYS D 1 376 ? -26.971 -9.152 76.927 1.00 16.75 376 CYS D CA 1
ATOM 12771 C C . CYS D 1 376 ? -28.113 -9.139 77.939 1.00 16.78 376 CYS D C 1
ATOM 12772 O O . CYS D 1 376 ? -27.916 -9.327 79.143 1.00 16.42 376 CYS D O 1
ATOM 12775 N N . GLU D 1 377 ? -29.310 -8.906 77.430 1.00 18.09 377 GLU D N 1
ATOM 12776 C CA . GLU D 1 377 ? -30.542 -8.912 78.230 1.00 19.14 377 GLU D CA 1
ATOM 12777 C C . GLU D 1 377 ? -31.612 -9.356 77.265 1.00 18.47 377 GLU D C 1
ATOM 12778 O O . GLU D 1 377 ? -31.751 -8.759 76.220 1.00 19.97 377 GLU D O 1
ATOM 12784 N N . PRO D 1 378 ? -32.341 -10.456 77.577 1.00 19.22 378 PRO D N 1
ATOM 12785 C CA . PRO D 1 378 ? -32.234 -11.210 78.831 1.00 18.42 378 PRO D CA 1
ATOM 12786 C C . PRO D 1 378 ? -30.923 -11.983 78.947 1.00 18.11 378 PRO D C 1
ATOM 12787 O O . PRO D 1 378 ? -30.160 -12.024 77.990 1.00 16.40 378 PRO D O 1
ATOM 12791 N N . ALA D 1 379 ? -30.673 -12.590 80.115 1.00 16.91 379 ALA D N 1
ATOM 12792 C CA . ALA D 1 379 ? -29.465 -13.414 80.273 1.00 16.31 379 ALA D CA 1
ATOM 12793 C C . ALA D 1 379 ? -29.362 -14.545 79.220 1.00 15.74 379 ALA D C 1
ATOM 12794 O O . ALA D 1 379 ? -30.377 -15.121 78.787 1.00 14.13 379 ALA D O 1
ATOM 12796 N N . ALA D 1 380 ? -28.122 -14.893 78.867 1.00 14.30 380 ALA D N 1
ATOM 12797 C CA . ALA D 1 380 ? -27.857 -15.995 77.933 1.00 13.96 380 ALA D CA 1
ATOM 12798 C C . ALA D 1 380 ? -28.367 -17.320 78.518 1.00 14.64 380 ALA D C 1
ATOM 12799 O O . ALA D 1 380 ? -28.301 -17.538 79.760 1.00 13.34 380 ALA D O 1
ATOM 12801 N N . ILE D 1 381 ? -28.850 -18.188 77.636 1.00 14.08 381 ILE D N 1
ATOM 12802 C CA . ILE D 1 381 ? -29.176 -19.571 78.009 1.00 13.85 381 ILE D CA 1
ATOM 12803 C C . ILE D 1 381 ? -27.897 -20.356 78.264 1.00 14.79 381 ILE D C 1
ATOM 12804 O O . ILE D 1 381 ? -27.791 -21.095 79.234 1.00 14.34 381 ILE D O 1
ATOM 12809 N N . LYS D 1 382 ? -26.913 -20.173 77.393 1.00 15.00 382 LYS D N 1
ATOM 12810 C CA . LYS D 1 382 ? -25.690 -20.953 77.454 1.00 16.17 382 LYS D CA 1
ATOM 12811 C C . LYS D 1 382 ? -24.499 -20.146 76.938 1.00 15.35 382 LYS D C 1
ATOM 12812 O O . LYS D 1 382 ? -24.561 -19.590 75.846 1.00 15.11 382 LYS D O 1
ATOM 12818 N N . VAL D 1 383 ? -23.446 -20.063 77.754 1.00 16.41 383 VAL D N 1
ATOM 12819 C CA . VAL D 1 383 ? -22.180 -19.418 77.358 1.00 15.95 383 VAL D CA 1
ATOM 12820 C C . VAL D 1 383 ? -21.348 -20.522 76.685 1.00 15.77 383 VAL D C 1
ATOM 12821 O O . VAL D 1 383 ? -21.115 -21.583 77.290 1.00 16.42 383 VAL D O 1
ATOM 12825 N N . LEU D 1 384 ? -21.029 -20.314 75.415 1.00 13.97 384 LEU D N 1
ATOM 12826 C CA . LEU D 1 384 ? -20.220 -21.270 74.613 1.00 14.66 384 LEU D CA 1
ATOM 12827 C C . LEU D 1 384 ? -18.838 -20.692 74.523 1.00 14.90 384 LEU D C 1
ATOM 12828 O O . LEU D 1 384 ? -18.673 -19.468 74.254 1.00 14.34 384 LEU D O 1
ATOM 12833 N N . ASP D 1 385 ? -17.828 -21.530 74.753 1.00 14.09 385 ASP D N 1
ATOM 12834 C CA . ASP D 1 385 ? -16.468 -21.115 74.510 1.00 13.85 385 ASP D CA 1
ATOM 12835 C C . ASP D 1 385 ? -16.288 -20.903 73.012 1.00 14.16 385 ASP D C 1
ATOM 12836 O O . ASP D 1 385 ? -17.160 -21.259 72.216 1.00 16.10 385 ASP D O 1
ATOM 12841 N N . SER D 1 386 ? -15.199 -20.254 72.655 1.00 14.91 386 SER D N 1
ATOM 12842 C CA . SER D 1 386 ? -14.947 -19.815 71.269 1.00 15.18 386 SER D CA 1
ATOM 12843 C C . SER D 1 386 ? -15.104 -21.005 70.258 1.00 15.16 386 SER D C 1
ATOM 12844 O O . SER D 1 386 ? -15.748 -20.905 69.229 1.00 15.60 386 SER D O 1
ATOM 12847 N N . ILE D 1 387 ? -14.555 -22.139 70.612 1.00 15.72 387 ILE D N 1
ATOM 12848 C CA . ILE D 1 387 ? -14.541 -23.306 69.732 1.00 16.04 387 ILE D CA 1
ATOM 12849 C C . ILE D 1 387 ? -15.908 -24.022 69.712 1.00 15.51 387 ILE D C 1
ATOM 12850 O O . ILE D 1 387 ? -16.357 -24.453 68.652 1.00 15.38 387 ILE D O 1
ATOM 12855 N N . GLU D 1 388 ? -16.557 -24.102 70.856 1.00 15.07 388 GLU D N 1
ATOM 12856 C CA . GLU D 1 388 ? -17.944 -24.582 70.971 1.00 16.05 388 GLU D CA 1
ATOM 12857 C C . GLU D 1 388 ? -18.907 -23.699 70.169 1.00 14.70 388 GLU D C 1
ATOM 12858 O O . GLU D 1 388 ? -19.850 -24.201 69.562 1.00 14.02 388 GLU D O 1
ATOM 12864 N N . PHE D 1 389 ? -18.640 -22.381 70.142 1.00 13.06 389 PHE D N 1
ATOM 12865 C CA . PHE D 1 389 ? -19.500 -21.437 69.385 1.00 14.32 389 PHE D CA 1
ATOM 12866 C C . PHE D 1 389 ? -19.393 -21.716 67.874 1.00 13.06 389 PHE D C 1
ATOM 12867 O O . PHE D 1 389 ? -20.404 -21.821 67.187 1.00 14.55 389 PHE D O 1
ATOM 12875 N N . ILE D 1 390 ? -18.168 -21.911 67.394 1.00 13.98 390 ILE D N 1
ATOM 12876 C CA . ILE D 1 390 ? -17.936 -22.190 65.963 1.00 14.59 390 ILE D CA 1
ATOM 12877 C C . ILE D 1 390 ? -18.627 -23.525 65.597 1.00 14.58 390 ILE D C 1
ATOM 12878 O O . ILE D 1 390 ? -19.266 -23.648 64.556 1.00 14.34 390 ILE D O 1
ATOM 12883 N N A ASP D 1 391 ? -18.433 -24.517 66.454 0.50 15.74 391 ASP D N 1
ATOM 12884 N N B ASP D 1 391 ? -18.495 -24.524 66.450 0.50 15.78 391 ASP D N 1
ATOM 12885 C CA A ASP D 1 391 ? -19.051 -25.841 66.260 0.50 15.92 391 ASP D CA 1
ATOM 12886 C CA B ASP D 1 391 ? -19.118 -25.831 66.153 0.50 15.58 391 ASP D CA 1
ATOM 12887 C C A ASP D 1 391 ? -20.604 -25.704 66.165 0.50 16.12 391 ASP D C 1
ATOM 12888 C C B ASP D 1 391 ? -20.660 -25.755 66.194 0.50 15.93 391 ASP D C 1
ATOM 12889 O O A ASP D 1 391 ? -21.235 -26.247 65.251 0.50 16.96 391 ASP D O 1
ATOM 12890 O O B ASP D 1 391 ? -21.355 -26.423 65.432 0.50 16.81 391 ASP D O 1
ATOM 12899 N N . GLU D 1 392 ? -21.201 -24.913 67.047 1.00 15.74 392 GLU D N 1
ATOM 12900 C CA . GLU D 1 392 ? -22.658 -24.699 67.085 1.00 15.26 392 GLU D CA 1
ATOM 12901 C C . GLU D 1 392 ? -23.144 -24.137 65.738 1.00 15.77 392 GLU D C 1
ATOM 12902 O O . GLU D 1 392 ? -24.158 -24.580 65.175 1.00 15.10 392 GLU D O 1
ATOM 12908 N N . LEU D 1 393 ? -22.405 -23.144 65.211 1.00 15.33 393 LEU D N 1
ATOM 12909 C CA . LEU D 1 393 ? -22.701 -22.561 63.908 1.00 15.12 393 LEU D CA 1
ATOM 12910 C C . LEU D 1 393 ? -22.587 -23.606 62.802 1.00 14.79 393 LEU D C 1
ATOM 12911 O O . LEU D 1 393 ? -23.416 -23.645 61.884 1.00 14.55 393 LEU D O 1
ATOM 12916 N N . GLY D 1 394 ? -21.539 -24.411 62.857 1.00 15.76 394 GLY D N 1
ATOM 12917 C CA . GLY D 1 394 ? -21.388 -25.497 61.849 1.00 16.88 394 GLY D CA 1
ATOM 12918 C C . GLY D 1 394 ? -22.568 -26.489 61.883 1.00 18.18 394 GLY D C 1
ATOM 12919 O O . GLY D 1 394 ? -23.054 -26.888 60.839 1.00 17.71 394 GLY D O 1
ATOM 12920 N N . LYS D 1 395 ? -23.059 -26.832 63.071 1.00 19.30 395 LYS D N 1
ATOM 12921 C CA . LYS D 1 395 ? -24.274 -27.702 63.179 1.00 20.33 395 LYS D CA 1
ATOM 12922 C C . LYS D 1 395 ? -25.523 -27.043 62.608 1.00 20.56 395 LYS D C 1
ATOM 12923 O O . LYS D 1 395 ? -26.381 -27.689 62.002 1.00 21.30 395 LYS D O 1
ATOM 12929 N N . ARG D 1 396 ? -25.650 -25.734 62.790 1.00 20.54 396 ARG D N 1
ATOM 12930 C CA . ARG D 1 396 ? -26.783 -25.009 62.219 1.00 20.30 396 ARG D CA 1
ATOM 12931 C C . ARG D 1 396 ? -26.704 -25.010 60.688 1.00 20.53 396 ARG D C 1
ATOM 12932 O O . ARG D 1 396 ? -27.751 -25.149 59.990 1.00 21.29 396 ARG D O 1
ATOM 12940 N N . LEU D 1 397 ? -25.472 -24.935 60.165 1.00 20.64 397 LEU D N 1
ATOM 12941 C CA . LEU D 1 397 ? -25.238 -24.947 58.726 1.00 21.44 397 LEU D CA 1
ATOM 12942 C C . LEU D 1 397 ? -25.546 -26.338 58.198 1.00 22.25 397 LEU D C 1
ATOM 12943 O O . LEU D 1 397 ? -26.198 -26.465 57.139 1.00 23.40 397 LEU D O 1
ATOM 12948 N N . GLN D 1 398 ? -25.035 -27.343 58.901 1.00 23.97 398 GLN D N 1
ATOM 12949 C CA . GLN D 1 398 ? -25.306 -28.776 58.552 1.00 25.88 398 GLN D CA 1
ATOM 12950 C C . GLN D 1 398 ? -26.806 -29.012 58.461 1.00 27.53 398 GLN D C 1
ATOM 12951 O O . GLN D 1 398 ? -27.284 -29.632 57.511 1.00 29.32 398 GLN D O 1
ATOM 12957 N N . GLN D 1 399 ? -27.567 -28.461 59.397 1.00 29.49 399 GLN D N 1
ATOM 12958 C CA . GLN D 1 399 ? -29.024 -28.578 59.418 1.00 30.07 399 GLN D CA 1
ATOM 12959 C C . GLN D 1 399 ? -29.700 -27.911 58.247 1.00 32.30 399 GLN D C 1
ATOM 12960 O O . GLN D 1 399 ? -30.787 -28.328 57.845 1.00 33.05 399 GLN D O 1
ATOM 12966 N N . LEU D 1 400 ? -29.104 -26.836 57.741 1.00 32.48 400 LEU D N 1
ATOM 12967 C CA . LEU D 1 400 ? -29.677 -26.105 56.629 1.00 32.73 400 LEU D CA 1
ATOM 12968 C C . LEU D 1 400 ? -29.276 -26.830 55.360 1.00 34.10 400 LEU D C 1
ATOM 12969 O O . LEU D 1 400 ? -30.129 -27.082 54.510 1.00 35.20 400 LEU D O 1
ATOM 12974 N N . ASN D 1 401 ? -28.927 -28.594 55.748 0.0000 21.41 401 ASN D N 1
ATOM 12975 C CA . ASN D 1 401 ? -28.740 -29.810 54.788 0.0000 23.69 401 ASN D CA 1
ATOM 12976 C C . ASN D 1 401 ? -27.725 -29.522 53.634 0.0000 25.23 401 ASN D C 1
ATOM 12977 O O . ASN D 1 401 ? -27.989 -29.812 52.476 0.0000 25.67 401 ASN D O 1
ATOM 12982 N N . LYS D 1 402 ? -26.605 -28.953 54.038 0.0000 26.64 402 LYS D N 1
ATOM 12983 C CA . LYS D 1 402 ? -25.586 -28.508 53.073 0.0000 28.47 402 LYS D CA 1
ATOM 12984 C C . LYS D 1 402 ? -26.033 -27.305 52.239 0.0000 29.03 402 LYS D C 1
ATOM 12985 O O . LYS D 1 402 ? -27.231 -27.064 52.074 0.0000 30.95 402 LYS D O 1
#

Solvent-accessible surface area: 60196 Å² total; per-residue (Å²): 218,63,32,110,13,152,26,21,0,0,2,0,9,0,5,4,1,0,80,26,0,0,51,46,0,36,75,95,0,0,70,45,10,0,64,30,77,42,64,108,42,29,0,4,2,116,42,0,19,159,30,93,17,83,25,0,70,53,0,0,82,7,0,75,153,52,11,0,0,0,1,0,2,17,7,32,0,41,93,95,38,16,127,64,57,62,14,123,94,60,17,82,8,0,31,6,17,0,15,55,55,1,15,3,0,4,9,8,66,9,14,85,11,195,16,18,123,19,11,0,81,33,4,135,95,45,0,4,0,0,22,0,3,37,7,6,19,14,73,32,6,8,11,53,6,125,51,1,8,83,0,6,0,0,6,51,18,160,111,55,153,92,56,84,82,58,0,57,116,19,108,34,52,0,1,0,12,0,15,0,0,7,42,45,2,0,5,50,1,0,83,20,0,0,82,43,0,33,99,71,145,33,46,0,31,0,1,2,21,15,22,27,0,57,86,1,4,52,52,0,54,36,10,0,95,86,14,32,65,139,66,11,126,149,110,2,80,94,42,67,21,101,37,50,49,21,52,2,26,49,0,2,13,114,1,2,93,21,88,10,20,7,0,1,1,2,30,0,42,8,0,16,3,6,3,12,2,0,0,5,1,13,4,14,46,10,5,1,35,5,26,0,42,6,55,135,46,42,33,2,26,18,2,23,34,44,9,30,78,154,17,42,113,65,46,117,174,65,83,124,10,40,9,9,0,0,2,0,0,27,4,0,0,9,0,0,50,44,12,1,93,93,18,59,30,95,97,0,21,55,10,0,78,28,0,30,59,15,0,33,98,0,0,53,36,6,60,0,2,10,29,0,26,184,57,16,116,107,86,25,122,114,84,8,18,0,26,73,2,0,52,32,0,5,145,51,0,104,145,101,136,103,207,85,33,76,11,139,22,22,0,0,3,0,10,0,5,4,0,0,84,27,0,0,54,44,0,36,74,83,0,0,73,45,13,0,65,30,77,40,64,106,44,30,0,5,3,114,40,0,18,160,31,91,17,83,24,0,69,56,0,0,79,6,0,49,162,64,11,0,0,0,1,0,3,16,8,38,1,60,92,102,35,18,125,72,54,59,15,121,86,55,18,111,11,0,33,17,27,0,16,57,42,0,13,3,0,5,8,9,68,7,14,75,11,162,11,16,129,17,14,0,86,34,5,138,94,45,0,5,0,0,21,0,2,32,8,6,21,30,89,35,6,9,12,51,6,122,52,1,8,86,0,10,0,0,7,42,27,163,131,47,157,86,59,83,82,56,0,43,128,18,108,66,58,0,1,0,13,0,14,1,0,6,42,7,2,0,6,13,0,0,31,20,0,0,84,43,0,21,112,76,117,32,46,0,36,0,1,2,19,8,13,25,0,70,83,1,4,52,52,0,39,39,13,0,99,84,14,32,46,52,30,6,108,52,61,2,78,58,29,67,13,119,40,65,47,19,48,2,24,44,0,0,12,107,0,0,86,23,80,10,21,8,0,0,1,0,29,0,40,8,0,13,3,4,2,15,1,0,0,3,1,15,8,16,47,12,7,0,32,4,27,2,40,6,34,25,45,8,30,3,25,18,1,23,32,46,8,48,78,190,32,43,104,51,51,114,161,70,88,138,4,45,6,10,0,1,2,0,0,30,4,0,0,9,0,0,53,42,13,1,90,90,15,59,31,94,96,0,23,55,10,0,78,32,0,29,48,10,0,34,91,0,0,47,59,7,66,0,2,8,45,1,27,198,63,17,115,106,87,24,122,115,83,12,23,0,21,71,2,0,37,44,0,5,121,62,0,100,155,117,112,208,83,29,83,12,143,26,31,0,0,3,0,9,0,5,3,0,0,80,27,0,0,53,41,0,36,74,83,0,0,71,38,4,1,65,32,74,47,53,100,33,30,0,4,2,119,40,0,19,159,28,93,18,84,25,0,70,53,0,0,81,5,0,71,149,47,9,0,0,0,1,0,2,16,7,37,0,54,97,102,36,18,125,69,56,61,16,123,93,57,16,92,9,0,29,9,15,0,22,52,62,1,15,2,0,0,8,6,70,8,14,76,11,192,17,18,111,15,14,0,81,36,3,126,94,44,0,5,0,0,13,0,5,37,6,6,19,32,90,34,5,10,12,56,6,118,14,2,1,84,0,8,0,0,6,49,17,150,124,49,138,88,45,76,85,60,0,61,103,13,47,44,33,0,1,0,13,0,13,1,0,8,43,48,3,0,4,55,0,0,87,22,0,0,85,43,0,33,101,77,152,32,50,0,34,0,1,2,21,13,25,24,0,86,84,1,6,50,52,0,50,31,14,0,91,85,11,30,64,140,61,10,127,142,109,2,76,96,40,66,13,123,40,65,49,21,50,2,17,55,0,0,11,109,0,1,91,23,90,9,21,6,0,0,0,1,31,1,44,9,0,14,3,4,2,16,1,0,0,3,1,13,7,19,44,9,5,1,37,3,26,0,43,6,51,139,43,43,33,2,26,6,2,20,31,48,8,45,73,176,30,40,111,59,52,118,170,70,84,138,7,31,5,10,0,0,2,0,0,28,4,0,0,9,0,0,52,42,10,1,90,91,12,58,28,97,95,1,22,54,1,0,77,26,0,31,47,8,0,34,101,0,0,54,47,7,64,0,1,5,38,2,24,177,63,18,121,104,87,25,123,116,82,17,23,0,25,74,2,0,36,47,0,6,132,54,0,97,156,93,125,86,209,95,32,88,11,149,26,22,0,0,2,0,10,0,5,3,0,0,84,28,0,0,53,46,0,35,78,96,0,0,72,34,8,1,76,28,76,42,63,105,43,30,0,5,2,118,36,0,19,165,29,91,18,84,24,0,70,57,0,0,76,7,0,68,157,50,8,0,0,0,1,0,1,15,7,41,3,62,95,100,32,18,127,68,56,59,14,125,94,60,19,84,10,0,28,9,16,0,27,50,53,1,14,4,0,1,8,10,68,7,13,76,11,166,12,15,130,20,14,0,63,36,3,138,94,43,0,3,0,0,14,0,5,31,6,6,20,27,78,34,5,12,9,44,5,123,48,1,8,82,0,6,0,0,7,39,15,71,34,55,112,81,50,83,83,55,0,60,118,19,108,70,57,0,1,0,15,0,14,1,0,7,40,23,3,0,5,27,0,0,21,19,0,0,84,42,0,31,109,75,161,33,46,0,34,0,2,2,19,12,19,25,0,76,85,1,3,52,54,0,53,40,14,0,100,90,8,31,66,102,26,8,131,149,112,2,75,96,42,67,13,121,41,64,47,21,50,1,25,53,0,0,14,113,0,1,88,21,90,8,20,8,0,0,1,1,31,1,44,9,0,16,3,4,3,20,0,0,0,4,1,15,8,20,48,10,5,1,33,5,26,2,41,6,46,98,44,50,30,1,25,8,2,20,32,46,8,50,82,185,33,42,111,52,54,112,170,70,85,140,7,31,6,11,0,0,2,0,0,28,4,0,0,8,0,0,50,41,12,2,93,94,19,59,27,94,96,0,22,55,21,0,79,45,1,31,47,8,0,33,93,0,0,46,59,8,63,0,2,8,34,1,24,180,66,10,123,112,86,26,121,117,86,9,23,0,23,72,2,0,44,40,0,4,146,58,7,90,127,106,133,189

Radius of gyration: 40.53 Å; Cα contacts (8 Å, |Δi|>4): 3703; chains: 4; bounding box: 79×87×126 Å

Secondary structure (DSSP, 8-state):
-PBP-SSPEEEEE--HHHHHHHHHHIIIIITTTB---EEEEE-SHHHHHHTTTHHHHHHHHHHHHHSEEEE-------HHHHHHHT-SS----HHHHHHHHH--EEEEEE---TT---SBTT--S--EEEEE-S-GGGG-EEEEETT-EEEEEEEE-TTS-EEEEEEEEESS-EEEEEEEEEHHHHHHHHHHHHHHHHHHT--EEEEE-TTTSTTHHHHHHHHHHHHIIIIIHHHHHHHT--EEEEEHHHHHHHHTT----SEEEE-HHHHHHHHHHHHHHHT-TTSEEEEEE-TTS-EEEE--S---HHHHHHHHTT-------HHHHHHHHHHHHHHHHHHT-HHHHHHHHHHHHHHHHHHHTTEE-HHHHTT-SSPPSEE--HHHHHHHHHHHHHHTT-/-PBP-SSPEEEEE--HHHHHHHHHHIIIIITTTB---EEEEE-SHHHHHHTTTHHHHHHHHHHHHHSEEEE-------HHHHHHHT-SS-PPPHHHHHHHHH--EEEEEE---TTB--SBTT--S--EEEEE-S-GGGG-EEEEETT-EEEEEEEE-TT--EEEEEEEEESS-EEEEEEEEEHHHHHHHHHHHHHHHHHHT--EEEEE-TTT-TTHHHHHHHHHHHHIIIIIHHHHHHHT--EEEEEHHHHHHHHTT----SEEEE-HHHHHHHHHHHHHHHT-TTSEEEEEE-TTS-EEEE--S---HHHHHHHHTT-------HHHHHHHHHHHHHHHHHHT-HHHHHHHHHHHHHHHHHHHTTEE-HHHHTTBSS--SEE--HHHHHHHHHHHHHHH-/-PBP-SSPEEEEE--HHHHHHHHHHIIIIITTTB---EEEEE-SHHHHHHTTTHHHHHHHHHHHHHSEEEE-------HHHHHHHT-SS----HHHHHHHHH--EEEEEE---TTB--SBTT--S--EEEEE-S-EEEEEEEEEETT-EEEEEEEE-TT--EEEEEEEEESS-EEEEEEEEEHHHHHHHHHHHHHHHHHHT--EEEEE-TTT-TTHHHHHHHHHHHHIIIIIHHHHHHHT--EEEEEHHHHHHHHTT----SEEEE-HHHHHHHHHHHHHHHT-TTSEEEEEE-TTS-EEEE--S---HHHHHHHHTT-------HHHHHHHHHHHHHHHHHHT-HHHHHHHHHHHHHHHHHHHTTEE-HHHHTTBSS--SEEPPHHHHHHHHHHHHHHT--/-PBP-SSPEEEEE--HHHHHHHHHHIIIIITTTB---EEEEE-SHHHHHHTTTHHHHHHHHHHHHHSEEEE-------HHHHHHHT-SS----HHHHHHHHH--EEEEEE---TTB--SBTT--S--EEEEE-S-GGGG-EEEEETT-EEEEEEEE-TTS-EEEEEEEEESS-EEEEEEEEEHHHHHHHHHHHHHHHHHHT--EEEEE-TTTSTTHHHHHHHHHHHHIIIIIHHHHHHHT--EEEEEHHHHHHHHTT----SEEEE-HHHHHHHHHHHHHHHT-TTSEEEEEE-TTS-EEEE--S---HHHHHHHHTT-------HHHHHHHHHHHHHHHHHHT-HHHHHHHHHHHHHHHHHHHTTEE-HHHHTTBSSPPSEEPPHHHHHHHHHHHHHHHT-